Protein 6C02 (pdb70)

Structure (mmCIF, N/CA/C/O backbone):
data_6C02
#
_entry.id   6C02
#
_cell.length_a   78.656
_cell.length_b   169.457
_cell.length_c   79.062
_cell.angle_alpha   90.00
_cell.angle_beta   103.87
_cell.angle_gamma   90.00
#
_symmetry.space_group_name_H-M   'P 1 21 1'
#
loop_
_entity.id
_entity.type
_entity.pdbx_description
1 polymer 'Ectonucleotide pyrophosphatase/phosphodiesterase family member 3'
2 branched 2-acetamido-2-deoxy-beta-D-glucopyranose-(1-4)-2-acetamido-2-deoxy-beta-D-glucopyranose
3 branched beta-D-mannopyranose-(1-4)-2-acetamido-2-deoxy-beta-D-glucopyranose-(1-4)-2-acetamido-2-deoxy-beta-D-glucopyranose
4 branched 2-acetamido-2-deoxy-beta-D-glucopyranose-(1-4)-[alpha-L-fucopyranose-(1-6)]2-acetamido-2-deoxy-beta-D-glucopyranose
5 branched alpha-L-fucopyranose-(1-6)-2-acetamido-2-deoxy-beta-D-glucopyranose
6 non-polymer 'ZINC ION'
7 non-polymer 'CALCIUM ION'
8 non-polymer 'SODIUM ION'
9 non-polymer 'CHLORIDE ION'
10 non-polymer 'SULFATE ION'
11 non-polymer 'DIPHOSPHOMETHYLPHOSPHONIC ACID ADENOSYL ESTER'
12 water water
#
loop_
_atom_site.group_PDB
_atom_site.id
_atom_site.type_symbol
_atom_site.label_atom_id
_atom_site.label_alt_id
_atom_site.label_comp_id
_atom_site.label_asym_id
_atom_site.label_entity_id
_atom_site.label_seq_id
_atom_site.pdbx_PDB_ins_code
_atom_site.Cartn_x
_atom_site.Cartn_y
_atom_site.Cartn_z
_atom_site.occupancy
_atom_site.B_iso_or_equiv
_atom_site.auth_seq_id
_atom_site.auth_comp_id
_atom_site.auth_asym_id
_atom_site.auth_atom_id
_atom_site.pdbx_PDB_model_num
ATOM 1 N N . GLY A 1 15 ? -53.601 4.272 -70.451 1.00 48.05 52 GLY A N 1
ATOM 2 C CA . GLY A 1 15 ? -52.374 4.880 -69.963 1.00 47.46 52 GLY A CA 1
ATOM 3 C C . GLY A 1 15 ? -52.390 5.202 -68.477 1.00 45.97 52 GLY A C 1
ATOM 4 O O . GLY A 1 15 ? -53.360 4.909 -67.780 1.00 47.57 52 GLY A O 1
ATOM 7 N N . SER A 1 16 ? -51.304 5.802 -67.986 1.00 45.21 53 SER A N 1
ATOM 8 C CA . SER A 1 16 ? -51.184 6.188 -66.590 1.00 43.87 53 SER A CA 1
ATOM 9 C C . SER A 1 16 ? -51.205 7.717 -66.483 1.00 43.15 53 SER A C 1
ATOM 10 O O . SER A 1 16 ? -51.667 8.412 -67.402 1.00 42.78 53 SER A O 1
ATOM 18 N N . CYS A 1 17 ? -50.722 8.240 -65.358 1.00 42.57 54 CYS A N 1
ATOM 19 C CA . CYS A 1 17 ? -50.673 9.679 -65.147 1.00 42.96 54 CYS A CA 1
ATOM 20 C C . CYS A 1 17 ? -49.403 10.314 -65.692 1.00 41.73 54 CYS A C 1
ATOM 21 O O . CYS A 1 17 ? -49.252 11.536 -65.599 1.00 42.46 54 CYS A O 1
ATOM 28 N N . ARG A 1 18 ? -48.497 9.524 -66.265 1.00 40.08 55 ARG A N 1
ATOM 29 C CA . ARG A 1 18 ? -47.317 10.079 -66.912 1.00 38.95 55 ARG A CA 1
ATOM 30 C C . ARG A 1 18 ? -47.735 11.106 -67.957 1.00 41.37 55 ARG A C 1
ATOM 31 O O . ARG A 1 18 ? -48.312 10.750 -68.989 1.00 41.95 55 ARG A O 1
ATOM 52 N N . LYS A 1 19 ? -47.466 12.383 -67.678 1.00 42.35 56 LYS A N 1
ATOM 53 C CA . LYS A 1 19 ? -47.740 13.502 -68.576 1.00 43.52 56 LYS A CA 1
ATOM 54 C C . LYS A 1 19 ? -49.217 13.860 -68.645 1.00 44.62 56 LYS A C 1
ATOM 55 O O . LYS A 1 19 ? -49.651 14.469 -69.627 1.00 47.06 56 LYS A O 1
ATOM 74 N N . LYS A 1 20 ? -50.006 13.496 -67.629 1.00 44.04 57 LYS A N 1
ATOM 75 C CA . LYS A 1 20 ? -51.430 13.810 -67.593 1.00 44.12 57 LYS A CA 1
ATOM 76 C C . LYS A 1 20 ? -51.863 14.237 -66.193 1.00 44.76 57 LYS A C 1
ATOM 77 O O . LYS A 1 20 ? -53.035 14.084 -65.827 1.00 44.59 57 LYS A O 1
ATOM 96 N N . CYS A 1 21 ? -50.936 14.775 -65.402 1.00 46.15 58 CYS A N 1
ATOM 97 C CA . CYS A 1 21 ? -51.219 15.084 -64.006 1.00 48.47 58 CYS A CA 1
ATOM 98 C C . CYS A 1 21 ? -52.273 16.180 -63.896 1.00 50.09 58 CYS A C 1
ATOM 99 O O . CYS A 1 21 ? -52.197 17.206 -64.579 1.00 48.30 58 CYS A O 1
ATOM 106 N N . PHE A 1 22 ? -53.254 15.962 -63.021 1.00 53.11 59 PHE A N 1
ATOM 107 C CA . PHE A 1 22 ? -54.315 16.917 -62.720 1.00 57.11 59 PHE A CA 1
ATOM 108 C C . PHE A 1 22 ? -55.242 17.150 -63.902 1.00 61.28 59 PHE A C 1
ATOM 109 O O . PHE A 1 22 ? -56.026 18.109 -63.889 1.00 61.15 59 PHE A O 1
ATOM 126 N N . ASP A 1 23 ? -55.177 16.302 -64.927 1.00 66.01 60 ASP A N 1
ATOM 127 C CA . ASP A 1 23 ? -56.100 16.368 -66.057 1.00 69.51 60 ASP A CA 1
ATOM 128 C C . ASP A 1 23 ? -57.358 15.600 -65.672 1.00 71.38 60 ASP A C 1
ATOM 129 O O . ASP A 1 23 ? -57.437 14.377 -65.810 1.00 71.97 60 ASP A O 1
ATOM 138 N N . ALA A 1 24 ? -58.353 16.326 -65.162 1.00 71.27 61 ALA A N 1
ATOM 139 C CA . ALA A 1 24 ? -59.631 15.695 -64.852 1.00 70.71 61 ALA A CA 1
ATOM 140 C C . ALA A 1 24 ? -60.277 15.115 -66.101 1.00 69.97 61 ALA A C 1
ATOM 141 O O . ALA A 1 24 ? -60.970 14.095 -66.024 1.00 72.27 61 ALA A O 1
ATOM 148 N N . SER A 1 25 ? -60.047 15.734 -67.258 1.00 66.22 62 SER A N 1
ATOM 149 C CA . SER A 1 25 ? -60.621 15.255 -68.509 1.00 65.00 62 SER A CA 1
ATOM 150 C C . SER A 1 25 ? -59.976 13.969 -69.010 1.00 62.51 62 SER A C 1
ATOM 151 O O . SER A 1 25 ? -60.435 13.420 -70.018 1.00 63.97 62 SER A O 1
ATOM 159 N N . PHE A 1 26 ? -58.941 13.469 -68.342 1.00 58.37 63 PHE A N 1
ATOM 160 C CA . PHE A 1 26 ? -58.171 12.336 -68.834 1.00 55.43 63 PHE A CA 1
ATOM 161 C C . PHE A 1 26 ? -58.637 11.050 -68.168 1.00 54.43 63 PHE A C 1
ATOM 162 O O . PHE A 1 26 ? -58.734 10.979 -66.938 1.00 52.37 63 PHE A O 1
ATOM 179 N N . ARG A 1 27 ? -58.937 10.046 -68.987 1.00 56.85 64 ARG A N 1
ATOM 180 C CA . ARG A 1 27 ? -59.213 8.692 -68.525 1.00 56.86 64 ARG A CA 1
ATOM 181 C C . ARG A 1 27 ? -58.178 7.768 -69.142 1.00 55.44 64 ARG A C 1
ATOM 182 O O . ARG A 1 27 ? -58.047 7.711 -70.369 1.00 57.25 64 ARG A O 1
ATOM 203 N N . GLY A 1 28 ? -57.453 7.052 -68.299 1.00 51.08 65 GLY A N 1
ATOM 204 C CA . GLY A 1 28 ? -56.435 6.127 -68.751 1.00 49.09 65 GLY A CA 1
ATOM 205 C C . GLY A 1 28 ? -56.927 4.697 -68.743 1.00 49.53 65 GLY A C 1
ATOM 206 O O . GLY A 1 28 ? -58.087 4.414 -69.065 1.00 49.87 65 GLY A O 1
ATOM 210 N N . LEU A 1 29 ? -56.034 3.787 -68.373 1.00 50.46 66 LEU A N 1
ATOM 211 C CA . LEU A 1 29 ? -56.381 2.377 -68.287 1.00 52.90 66 LEU A CA 1
ATOM 212 C C . LEU A 1 29 ? -57.495 2.173 -67.270 1.00 54.54 66 LEU A C 1
ATOM 213 O O . LEU A 1 29 ? -57.435 2.691 -66.151 1.00 52.89 66 LEU A O 1
ATOM 229 N N . GLU A 1 30 ? -58.521 1.421 -67.666 1.00 57.00 67 GLU A N 1
ATOM 230 C CA . GLU A 1 30 ? -59.681 1.176 -66.811 1.00 58.55 67 GLU A CA 1
ATOM 231 C C . GLU A 1 30 ? -60.328 2.480 -66.363 1.00 57.54 67 GLU A C 1
ATOM 232 O O . GLU A 1 30 ? -60.965 2.541 -65.310 1.00 57.07 67 GLU A O 1
ATOM 244 N N . ASN A 1 31 ? -60.169 3.537 -67.157 1.00 57.80 68 ASN A N 1
ATOM 245 C CA . ASN A 1 31 ? -60.756 4.845 -66.861 1.00 58.83 68 ASN A CA 1
ATOM 246 C C . ASN A 1 31 ? -60.176 5.458 -65.589 1.00 57.69 68 ASN A C 1
ATOM 247 O O . ASN A 1 31 ? -60.816 6.293 -64.942 1.00 57.02 68 ASN A O 1
ATOM 258 N N . CYS A 1 32 ? -58.960 5.068 -65.217 1.00 57.51 69 CYS A N 1
ATOM 259 C CA . CYS A 1 32 ? -58.320 5.675 -64.060 1.00 55.58 69 CYS A CA 1
ATOM 260 C C . CYS A 1 32 ? -58.037 7.149 -64.334 1.00 54.88 69 CYS A C 1
ATOM 261 O O . CYS A 1 32 ? -57.785 7.558 -65.470 1.00 55.10 69 CYS A O 1
ATOM 268 N N . ARG A 1 33 ? -58.092 7.950 -63.274 1.00 52.65 70 ARG A N 1
ATOM 269 C CA . ARG A 1 33 ? -58.069 9.399 -63.382 1.00 51.04 70 ARG A CA 1
ATOM 270 C C . ARG A 1 33 ? -56.833 9.961 -62.688 1.00 51.70 70 ARG A C 1
ATOM 271 O O . ARG A 1 33 ? -56.219 9.312 -61.837 1.00 50.19 70 ARG A O 1
ATOM 292 N N . CYS A 1 34 ? -56.467 11.187 -63.072 1.00 54.32 71 CYS A N 1
ATOM 293 C CA . CYS A 1 34 ? -55.267 11.840 -62.561 1.00 55.54 71 CYS A CA 1
ATOM 294 C C . CYS A 1 34 ? -55.581 13.223 -62.008 1.00 55.74 71 CYS A C 1
ATOM 295 O O . CYS A 1 34 ? -54.716 14.104 -61.992 1.00 54.54 71 CYS A O 1
ATOM 302 N N . ASP A 1 35 ? -56.807 13.431 -61.546 1.00 56.80 72 ASP A N 1
ATOM 303 C CA . ASP A 1 35 ? -57.200 14.725 -61.014 1.00 57.81 72 ASP A CA 1
ATOM 304 C C . ASP A 1 35 ? -56.985 14.777 -59.509 1.00 58.79 72 ASP A C 1
ATOM 305 O O . ASP A 1 35 ? -56.889 13.753 -58.827 1.00 57.61 72 ASP A O 1
ATOM 314 N N . VAL A 1 36 ? -56.918 16.007 -58.998 1.00 61.82 73 VAL A N 1
ATOM 315 C CA . VAL A 1 36 ? -56.698 16.225 -57.571 1.00 63.70 73 VAL A CA 1
ATOM 316 C C . VAL A 1 36 ? -57.764 15.510 -56.752 1.00 63.70 73 VAL A C 1
ATOM 317 O O . VAL A 1 36 ? -57.513 15.097 -55.613 1.00 64.43 73 VAL A O 1
ATOM 330 N N . ALA A 1 37 ? -58.965 15.353 -57.309 1.00 61.75 74 ALA A N 1
ATOM 331 C CA . ALA A 1 37 ? -60.081 14.749 -56.594 1.00 59.97 74 ALA A CA 1
ATOM 332 C C . ALA A 1 37 ? -60.102 13.227 -56.675 1.00 58.83 74 ALA A C 1
ATOM 333 O O . ALA A 1 37 ? -60.863 12.597 -55.932 1.00 59.97 74 ALA A O 1
ATOM 340 N N . CYS A 1 38 ? -59.296 12.621 -57.553 1.00 57.56 75 CYS A N 1
ATOM 341 C CA . CYS A 1 38 ? -59.222 11.164 -57.602 1.00 56.50 75 CYS A CA 1
ATOM 342 C C . CYS A 1 38 ? -58.798 10.594 -56.257 1.00 56.85 75 CYS A C 1
ATOM 343 O O . CYS A 1 38 ? -59.156 9.459 -55.919 1.00 54.62 75 CYS A O 1
ATOM 350 N N . LYS A 1 39 ? -58.032 11.365 -55.484 1.00 59.67 76 LYS A N 1
ATOM 351 C CA . LYS A 1 39 ? -57.614 10.917 -54.161 1.00 64.89 76 LYS A CA 1
ATOM 352 C C . LYS A 1 39 ? -58.818 10.588 -53.288 1.00 70.49 76 LYS A C 1
ATOM 353 O O . LYS A 1 39 ? -58.798 9.611 -52.530 1.00 69.62 76 LYS A O 1
ATOM 372 N N . ASP A 1 40 ? -59.880 11.389 -53.385 1.00 77.32 77 ASP A N 1
ATOM 373 C CA . ASP A 1 40 ? -61.077 11.143 -52.588 1.00 80.68 77 ASP A CA 1
ATOM 374 C C . ASP A 1 40 ? -61.960 10.077 -53.226 1.00 79.29 77 ASP A C 1
ATOM 375 O O . ASP A 1 40 ? -62.374 9.124 -52.556 1.00 82.23 77 ASP A O 1
ATOM 384 N N . ARG A 1 41 ? -62.260 10.220 -54.519 1.00 71.75 78 ARG A N 1
ATOM 385 C CA . ARG A 1 41 ? -63.069 9.218 -55.205 1.00 67.03 78 ARG A CA 1
ATOM 386 C C . ARG A 1 41 ? -62.411 7.845 -55.196 1.00 64.19 78 ARG A C 1
ATOM 387 O O . ARG A 1 41 ? -63.109 6.834 -55.333 1.00 64.12 78 ARG A O 1
ATOM 408 N N . GLY A 1 42 ? -61.092 7.785 -55.047 1.00 62.82 79 GLY A N 1
ATOM 409 C CA . GLY A 1 42 ? -60.393 6.513 -55.011 1.00 60.30 79 GLY A CA 1
ATOM 410 C C . GLY A 1 42 ? -60.324 5.813 -56.351 1.00 58.78 79 GLY A C 1
ATOM 411 O O . GLY A 1 42 ? -60.499 4.589 -56.413 1.00 60.01 79 GLY A O 1
ATOM 415 N N . ASP A 1 43 ? -60.073 6.560 -57.432 1.00 55.22 80 ASP A N 1
ATOM 416 C CA . ASP A 1 43 ? -59.936 5.976 -58.761 1.00 53.70 80 ASP A CA 1
ATOM 417 C C . ASP A 1 43 ? -58.672 6.453 -59.472 1.00 51.39 80 ASP A C 1
ATOM 418 O O . ASP A 1 43 ? -58.610 6.412 -60.706 1.00 50.31 80 ASP A O 1
ATOM 427 N N . CYS A 1 44 ? -57.660 6.893 -58.726 1.00 49.97 81 CYS A N 1
ATOM 428 C CA . CYS A 1 44 ? -56.428 7.358 -59.348 1.00 49.32 81 CYS A CA 1
ATOM 429 C C . CYS A 1 44 ? -55.735 6.217 -60.085 1.00 47.54 81 CYS A C 1
ATOM 430 O O . CYS A 1 44 ? -55.815 5.051 -59.687 1.00 47.86 81 CYS A O 1
ATOM 437 N N . CYS A 1 45 ? -55.042 6.561 -61.167 1.00 45.57 82 CYS A N 1
ATOM 438 C CA . CYS A 1 45 ? -54.139 5.599 -61.778 1.00 45.48 82 CYS A CA 1
ATOM 439 C C . CYS A 1 45 ? -53.068 5.202 -60.763 1.00 43.98 82 CYS A C 1
ATOM 440 O O . CYS A 1 45 ? -52.817 5.901 -59.776 1.00 43.49 82 CYS A O 1
ATOM 447 N N . TRP A 1 46 ? -52.430 4.059 -61.013 1.00 42.20 83 TRP A N 1
ATOM 448 C CA . TRP A 1 46 ? -51.572 3.466 -59.992 1.00 41.45 83 TRP A CA 1
ATOM 449 C C . TRP A 1 46 ? -50.416 4.382 -59.601 1.00 40.16 83 TRP A C 1
ATOM 450 O O . TRP A 1 46 ? -50.002 4.389 -58.435 1.00 41.11 83 TRP A O 1
ATOM 471 N N . ASP A 1 47 ? -49.894 5.170 -60.543 1.00 38.34 84 ASP A N 1
ATOM 472 C CA . ASP A 1 47 ? -48.673 5.938 -60.331 1.00 36.13 84 ASP A CA 1
ATOM 473 C C . ASP A 1 47 ? -48.932 7.418 -60.058 1.00 37.03 84 ASP A C 1
ATOM 474 O O . ASP A 1 47 ? -48.038 8.244 -60.277 1.00 36.43 84 ASP A O 1
ATOM 483 N N . PHE A 1 48 ? -50.117 7.768 -59.553 1.00 37.65 85 PHE A N 1
ATOM 484 C CA . PHE A 1 48 ? -50.470 9.179 -59.407 1.00 38.71 85 PHE A CA 1
ATOM 485 C C . PHE A 1 48 ? -49.659 9.856 -58.307 1.00 40.25 85 PHE A C 1
ATOM 486 O O . PHE A 1 48 ? -49.095 10.936 -58.516 1.00 41.35 85 PHE A O 1
ATOM 503 N N . GLU A 1 49 ? -49.596 9.244 -57.123 1.00 42.31 86 GLU A N 1
ATOM 504 C CA . GLU A 1 49 ? -48.978 9.905 -55.976 1.00 43.25 86 GLU A CA 1
ATOM 505 C C . GLU A 1 49 ? -47.517 10.247 -56.250 1.00 39.64 86 GLU A C 1
ATOM 506 O O . GLU A 1 49 ? -47.074 11.373 -56.001 1.00 39.39 86 GLU A O 1
ATOM 518 N N . ASP A 1 50 ? -46.745 9.284 -56.755 1.00 36.76 87 ASP A N 1
ATOM 519 C CA . ASP A 1 50 ? -45.329 9.541 -57.001 1.00 34.82 87 ASP A CA 1
ATOM 520 C C . ASP A 1 50 ? -45.117 10.413 -58.231 1.00 32.75 87 ASP A C 1
ATOM 521 O O . ASP A 1 50 ? -44.177 11.216 -58.266 1.00 31.94 87 ASP A O 1
ATOM 530 N N . THR A 1 51 ? -45.976 10.281 -59.240 1.00 36.12 88 THR A N 1
ATOM 531 C CA . THR A 1 51 ? -45.803 11.050 -60.465 1.00 36.87 88 THR A CA 1
ATOM 532 C C . THR A 1 51 ? -46.246 12.496 -60.286 1.00 36.89 88 THR A C 1
ATOM 533 O O . THR A 1 51 ? -45.612 13.411 -60.825 1.00 36.59 88 THR A O 1
ATOM 544 N N . CYS A 1 52 ? -47.321 12.724 -59.527 1.00 36.97 89 CYS A N 1
ATOM 545 C CA . CYS A 1 52 ? -47.955 14.032 -59.467 1.00 37.15 89 CYS A CA 1
ATOM 546 C C . CYS A 1 52 ? -47.903 14.708 -58.102 1.00 36.71 89 CYS A C 1
ATOM 547 O O . CYS A 1 52 ? -48.005 15.937 -58.050 1.00 36.87 89 CYS A O 1
ATOM 554 N N . VAL A 1 53 ? -47.743 13.962 -57.007 1.00 39.05 90 VAL A N 1
ATOM 555 C CA . VAL A 1 53 ? -47.781 14.553 -55.670 1.00 40.89 90 VAL A CA 1
ATOM 556 C C . VAL A 1 53 ? -46.375 14.682 -55.091 1.00 41.43 90 VAL A C 1
ATOM 557 O O . VAL A 1 53 ? -45.881 15.795 -54.877 1.00 40.79 90 VAL A O 1
ATOM 570 N N . GLU A 1 54 ? -45.727 13.549 -54.808 1.00 42.64 91 GLU A N 1
ATOM 571 C CA . GLU A 1 54 ? -44.400 13.591 -54.203 1.00 42.49 91 GLU A CA 1
ATOM 572 C C . GLU A 1 54 ? -43.352 14.176 -55.139 1.00 40.72 91 GLU A C 1
ATOM 573 O O . GLU A 1 54 ? -42.273 14.563 -54.677 1.00 41.63 91 GLU A O 1
ATOM 585 N N . SER A 1 55 ? -43.641 14.251 -56.439 1.00 37.57 92 SER A N 1
ATOM 586 C CA . SER A 1 55 ? -42.661 14.739 -57.402 1.00 34.37 92 SER A CA 1
ATOM 587 C C . SER A 1 55 ? -42.363 16.223 -57.233 1.00 34.63 92 SER A C 1
ATOM 588 O O . SER A 1 55 ? -41.349 16.700 -57.755 1.00 34.60 92 SER A O 1
ATOM 596 N N . THR A 1 56 ? -43.219 16.962 -56.526 1.00 33.51 93 THR A N 1
ATOM 597 C CA . THR A 1 56 ? -43.026 18.387 -56.307 1.00 33.60 93 THR A CA 1
ATOM 598 C C . THR A 1 56 ? -42.476 18.688 -54.921 1.00 33.69 93 THR A C 1
ATOM 599 O O . THR A 1 56 ? -42.381 19.860 -54.545 1.00 34.26 93 THR A O 1
ATOM 610 N N . ARG A 1 57 ? -42.116 17.657 -54.154 1.00 34.50 94 ARG A N 1
ATOM 611 C CA . ARG A 1 57 ? -41.644 17.821 -52.785 1.00 33.61 94 ARG A CA 1
ATOM 612 C C . ARG A 1 57 ? -40.251 17.246 -52.570 1.00 32.21 94 ARG A C 1
ATOM 613 O O . ARG A 1 57 ? -39.775 17.224 -51.430 1.00 32.88 94 ARG A O 1
ATOM 634 N N . ILE A 1 58 ? -39.583 16.785 -53.630 1.00 31.02 95 ILE A N 1
ATOM 635 C CA . ILE A 1 58 ? -38.305 16.096 -53.508 1.00 29.02 95 ILE A CA 1
ATOM 636 C C . ILE A 1 58 ? -37.282 16.750 -54.427 1.00 28.04 95 ILE A C 1
ATOM 637 O O . ILE A 1 58 ? -37.620 17.465 -55.374 1.00 26.40 9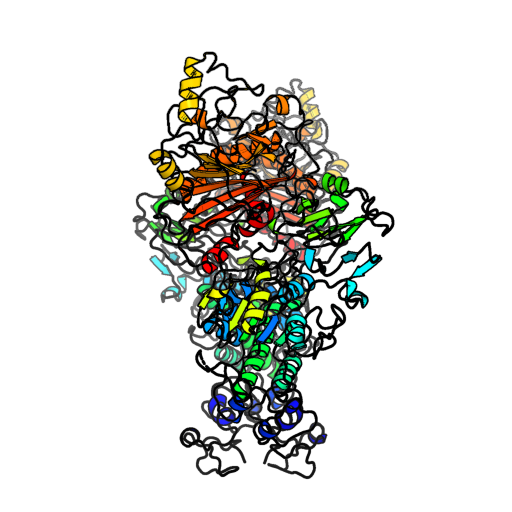5 ILE A O 1
ATOM 653 N N . TRP A 1 59 ? -36.010 16.487 -54.129 1.00 29.13 96 TRP A N 1
ATOM 654 C CA . TRP A 1 59 ? -34.886 17.053 -54.860 1.00 30.08 96 TRP A CA 1
ATOM 655 C C . TRP A 1 59 ? -34.259 16.063 -55.832 1.00 30.08 96 TRP A C 1
ATOM 656 O O . TRP A 1 59 ? -33.233 16.379 -56.445 1.00 29.96 96 TRP A O 1
ATOM 677 N N . MET A 1 60 ? -34.855 14.885 -55.993 1.00 28.81 97 MET A N 1
ATOM 678 C CA . MET A 1 60 ? -34.276 13.810 -56.782 1.00 30.25 97 MET A CA 1
ATOM 679 C C . MET A 1 60 ? -35.251 13.353 -57.855 1.00 31.04 97 MET A C 1
ATOM 680 O O . MET A 1 60 ? -36.462 13.270 -57.618 1.00 30.19 97 MET A O 1
ATOM 694 N N . CYS A 1 61 ? -34.709 13.049 -59.029 1.00 31.02 98 CYS A N 1
ATOM 695 C CA . CYS A 1 61 ? -35.456 12.355 -60.061 1.00 31.96 98 CYS A CA 1
ATOM 696 C C . CYS A 1 61 ? -35.565 10.875 -59.714 1.00 32.33 98 CYS A C 1
ATOM 697 O O . CYS A 1 61 ? -34.777 10.333 -58.936 1.00 32.60 98 CYS A O 1
ATOM 704 N N . ASN A 1 62 ? -36.568 10.224 -60.292 1.00 32.54 99 ASN A N 1
ATOM 705 C CA . ASN A 1 62 ? -36.736 8.785 -60.144 1.00 31.66 99 ASN A CA 1
ATOM 706 C C . ASN A 1 62 ? -37.461 8.267 -61.379 1.00 31.47 99 ASN A C 1
ATOM 707 O O . ASN A 1 62 ? -37.719 9.014 -62.327 1.00 29.82 99 ASN A O 1
ATOM 718 N N . LYS A 1 63 ? -37.793 6.976 -61.372 1.00 33.76 100 LYS A N 1
ATOM 719 C CA . LYS A 1 63 ? -38.414 6.381 -62.550 1.00 35.09 100 LYS A CA 1
ATOM 720 C C . LYS A 1 63 ? -39.768 7.012 -62.854 1.00 33.85 100 LYS A C 1
ATOM 721 O O . LYS A 1 63 ? -40.147 7.123 -64.026 1.00 33.24 100 LYS A O 1
ATOM 740 N N . PHE A 1 64 ? -40.509 7.430 -61.822 1.00 33.94 101 PHE A N 1
ATOM 741 C CA . PHE A 1 64 ? -41.808 8.062 -62.039 1.00 33.95 101 PHE A CA 1
ATOM 742 C C . PHE A 1 64 ? -41.671 9.433 -62.691 1.00 34.77 101 PHE A C 1
ATOM 743 O O . PHE A 1 64 ? -42.573 9.863 -63.420 1.00 36.65 101 PHE A O 1
ATOM 760 N N . ARG A 1 65 ? -40.556 10.125 -62.451 1.00 34.42 102 ARG A N 1
ATOM 761 C CA . ARG A 1 65 ? -40.407 11.521 -62.844 1.00 34.76 102 ARG A CA 1
ATOM 762 C C . ARG A 1 65 ? -39.680 11.724 -64.167 1.00 35.95 102 ARG A C 1
ATOM 763 O O . ARG A 1 65 ? -39.836 12.786 -64.778 1.00 35.85 102 ARG A O 1
ATOM 784 N N . CYS A 1 66 ? -38.881 10.762 -64.619 1.00 37.24 103 CYS A N 1
ATOM 785 C CA . CYS A 1 66 ? -38.050 10.986 -65.797 1.00 39.97 103 CYS A CA 1
ATOM 786 C C . CYS A 1 66 ? -38.921 11.178 -67.035 1.00 40.21 103 CYS A C 1
ATOM 787 O O . CYS A 1 66 ? -39.763 10.333 -67.352 1.00 41.11 103 CYS A O 1
ATOM 794 N N . GLY A 1 67 ? -38.713 12.298 -67.728 1.00 37.37 104 GLY A N 1
ATOM 795 C CA . GLY A 1 67 ? -39.525 12.668 -68.870 1.00 36.38 104 GLY A CA 1
ATOM 796 C C . GLY A 1 67 ? -40.807 13.386 -68.520 1.00 35.23 104 GLY A C 1
ATOM 797 O O . GLY A 1 67 ? -41.584 13.712 -69.427 1.00 35.65 104 GLY A O 1
ATOM 801 N N . GLU A 1 68 ? -41.039 13.661 -67.241 1.00 36.38 105 GLU A N 1
ATOM 802 C CA . GLU A 1 68 ? -42.319 14.174 -66.783 1.00 35.77 105 GLU A CA 1
ATOM 803 C C . GLU A 1 68 ? -42.688 15.461 -67.510 1.00 37.42 105 GLU A C 1
ATOM 804 O O . GLU A 1 68 ? -41.846 16.146 -68.097 1.00 38.24 105 GLU A O 1
ATOM 816 N N . THR A 1 69 ? -43.976 15.780 -67.465 1.00 38.96 106 THR A N 1
ATOM 817 C CA . THR A 1 69 ? -44.444 17.094 -67.870 1.00 39.78 106 THR A CA 1
ATOM 818 C C . THR A 1 69 ? -44.228 18.073 -66.725 1.00 40.06 106 THR A C 1
ATOM 819 O O . THR A 1 69 ? -44.504 17.761 -65.561 1.00 35.55 106 THR A O 1
ATOM 830 N N . ARG A 1 70 ? -43.728 19.259 -67.063 1.00 43.40 107 ARG A N 1
ATOM 831 C CA . ARG A 1 70 ? -43.395 20.251 -66.051 1.00 44.85 107 ARG A CA 1
ATOM 832 C C . ARG A 1 70 ? -44.604 20.576 -65.187 1.00 47.90 107 ARG A C 1
ATOM 833 O O . ARG A 1 70 ? -45.741 20.618 -65.668 1.00 48.60 107 ARG A O 1
ATOM 854 N N . LEU A 1 71 ? -44.348 20.809 -63.906 1.00 52.35 108 LEU A N 1
ATOM 855 C CA . LEU A 1 71 ? -45.353 21.260 -62.956 1.00 57.34 108 LEU A CA 1
ATOM 856 C C . LEU A 1 71 ? -44.922 22.618 -62.399 1.00 58.27 108 LEU A C 1
ATOM 857 O O . LEU A 1 71 ? -43.992 23.252 -62.905 1.00 60.45 108 LEU A O 1
ATOM 873 N N . GLU A 1 72 ? -45.604 23.062 -61.345 1.00 56.38 109 GLU A N 1
ATOM 874 C CA . GLU A 1 72 ? -45.434 24.414 -60.824 1.00 55.31 109 GLU A CA 1
ATOM 875 C C . GLU A 1 72 ? -44.643 24.447 -59.522 1.00 53.36 109 GLU A C 1
ATOM 876 O O . GLU A 1 72 ? -43.629 25.145 -59.434 1.00 51.18 109 GLU A O 1
ATOM 888 N N . ALA A 1 73 ? -45.076 23.708 -58.500 1.00 54.87 110 ALA A N 1
ATOM 889 C CA . ALA A 1 73 ? -44.463 23.768 -57.180 1.00 54.50 110 ALA A CA 1
ATOM 890 C C . ALA A 1 73 ? -43.269 22.829 -57.034 1.00 49.91 110 ALA A C 1
ATOM 891 O O . ALA A 1 73 ? -42.869 22.521 -55.904 1.00 50.73 110 ALA A O 1
ATOM 898 N N . SER A 1 74 ? -42.688 22.376 -58.141 1.00 43.16 111 SER A N 1
ATOM 899 C CA . SER A 1 74 ? -41.590 21.422 -58.081 1.00 38.43 111 SER A CA 1
ATOM 900 C C . SER A 1 74 ? -40.287 22.139 -57.750 1.00 32.84 111 SER A C 1
ATOM 901 O O . SER A 1 74 ? -39.973 23.180 -58.335 1.00 32.02 111 SER A O 1
ATOM 909 N N . LEU A 1 75 ? -39.527 21.570 -56.812 1.00 30.03 112 LEU A N 1
ATOM 910 C CA . LEU A 1 75 ? -38.274 22.185 -56.389 1.00 29.92 112 LEU A CA 1
ATOM 911 C C . LEU A 1 75 ? -37.199 22.063 -57.465 1.00 29.52 112 LEU A C 1
ATOM 912 O O . LEU A 1 75 ? -36.324 22.930 -57.565 1.00 28.41 112 LEU A O 1
ATOM 928 N N . CYS A 1 76 ? -37.246 21.001 -58.270 1.00 30.15 113 CYS A N 1
ATOM 929 C CA . CYS A 1 76 ? -36.401 20.868 -59.449 1.00 31.69 113 CYS A CA 1
ATOM 930 C C . CYS A 1 76 ? -37.145 20.023 -60.476 1.00 32.01 113 CYS A C 1
ATOM 931 O O . CYS A 1 76 ? -38.187 19.431 -60.185 1.00 32.96 113 CYS A O 1
ATOM 938 N N . SER A 1 77 ? -36.601 19.967 -61.690 1.00 31.82 114 SER A N 1
ATOM 939 C CA . SER A 1 77 ? -37.290 19.360 -62.820 1.00 33.21 114 SER A CA 1
ATOM 940 C C . SER A 1 77 ? -36.526 18.154 -63.350 1.00 32.64 114 SER A C 1
ATOM 941 O O . SER A 1 77 ? -35.292 18.135 -63.352 1.00 30.13 114 SER A O 1
ATOM 949 N N . CYS A 1 78 ? -37.278 17.146 -63.798 1.00 34.96 115 CYS A N 1
ATOM 950 C CA . CYS A 1 78 ? -36.736 16.027 -64.561 1.00 36.46 115 CYS A CA 1
ATOM 951 C C . CYS A 1 78 ? -37.302 15.998 -65.978 1.00 36.91 115 CYS A C 1
ATOM 952 O O . CYS A 1 78 ? -37.229 14.968 -66.656 1.00 35.68 115 CYS A O 1
ATOM 959 N N . SER A 1 79 ? -37.871 17.112 -66.432 1.00 38.45 116 SER A N 1
ATOM 960 C CA . SER A 1 79 ? -38.394 17.204 -67.783 1.00 40.02 116 SER A CA 1
ATOM 961 C C . SER A 1 79 ? -37.256 17.149 -68.794 1.00 42.77 116 SER A C 1
ATOM 962 O O . SER A 1 79 ? -36.081 17.329 -68.462 1.00 41.38 116 SER A O 1
ATOM 970 N N . ASP A 1 80 ? -37.624 16.902 -70.050 1.00 45.71 117 ASP A N 1
ATOM 971 C CA . ASP A 1 80 ? -36.633 16.788 -71.111 1.00 48.14 117 ASP A CA 1
ATOM 972 C C . ASP A 1 80 ? -36.014 18.130 -71.478 1.00 45.44 117 ASP A C 1
ATOM 973 O O . ASP A 1 80 ? -34.984 18.153 -72.162 1.00 45.58 117 ASP A O 1
ATOM 982 N N . ASP A 1 81 ? -36.605 19.241 -71.038 1.00 41.97 118 ASP A N 1
ATOM 983 C CA . ASP A 1 81 ? -36.069 20.568 -71.303 1.00 40.94 118 ASP A CA 1
ATOM 984 C C . ASP A 1 81 ? -35.360 21.170 -70.094 1.00 36.65 118 ASP A C 1
ATOM 985 O O . ASP A 1 81 ? -34.990 22.344 -70.131 1.00 35.95 118 ASP A O 1
ATOM 994 N N . CYS A 1 82 ? -35.156 20.400 -69.024 1.00 38.10 119 CYS A N 1
ATOM 995 C CA . CYS A 1 82 ? -34.596 20.995 -67.813 1.00 35.41 119 CYS A CA 1
ATOM 996 C C . CYS A 1 82 ? -33.148 21.422 -68.018 1.00 34.52 119 CYS A C 1
ATOM 997 O O . CYS A 1 82 ? -32.706 22.410 -67.422 1.00 32.16 119 CYS A O 1
ATOM 1004 N N . LEU A 1 83 ? -32.400 20.710 -68.861 1.00 36.38 120 LEU A N 1
ATOM 1005 C CA . LEU A 1 83 ? -31.003 21.074 -69.083 1.00 37.89 120 LEU A CA 1
ATOM 1006 C C . LEU A 1 83 ? -30.878 22.410 -69.808 1.00 40.72 120 LEU A C 1
ATOM 1007 O O . LEU A 1 83 ? -29.980 23.204 -69.500 1.00 39.21 120 LEU A O 1
ATOM 1023 N N . GLN A 1 84 ? -31.755 22.676 -70.779 1.00 45.23 121 GLN A N 1
ATOM 1024 C CA . GLN A 1 84 ? -31.723 23.970 -71.453 1.00 46.99 121 GLN A CA 1
ATOM 1025 C C . GLN A 1 84 ? -32.248 25.072 -70.541 1.00 45.97 121 GLN A C 1
ATOM 1026 O O . GLN A 1 84 ? -31.683 26.171 -70.499 1.00 47.48 121 GLN A O 1
ATOM 1040 N N . ARG A 1 85 ? -33.321 24.796 -69.795 1.00 43.38 122 ARG A N 1
ATOM 1041 C CA . ARG A 1 85 ? -33.825 25.747 -68.811 1.00 40.48 122 ARG A CA 1
ATOM 1042 C C . ARG A 1 85 ? -32.922 25.868 -67.592 1.00 38.50 122 ARG A C 1
ATOM 1043 O O . ARG A 1 85 ? -33.113 26.792 -66.794 1.00 37.62 122 ARG A O 1
ATOM 1064 N N . LYS A 1 86 ? -31.954 24.969 -67.424 1.00 40.11 123 LYS A N 1
ATOM 1065 C CA . LYS A 1 86 ? -31.020 25.018 -66.300 1.00 39.61 123 LYS A CA 1
ATOM 1066 C C . LYS A 1 86 ? -31.748 24.884 -64.961 1.00 36.64 123 LYS A C 1
ATOM 1067 O O . LYS A 1 86 ? -31.558 25.686 -64.044 1.00 36.23 123 LYS A O 1
ATOM 1086 N N . ASP A 1 87 ? -32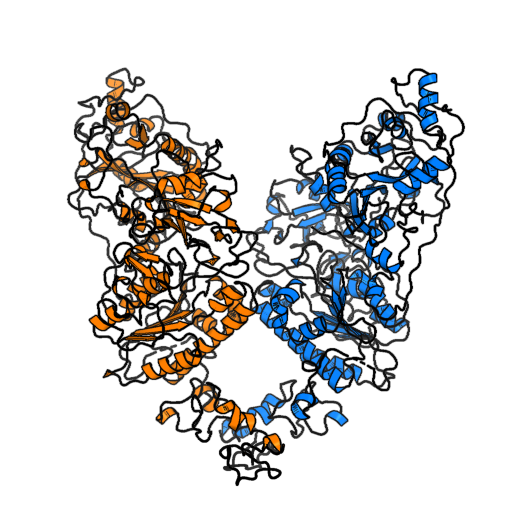.587 23.849 -64.842 1.00 34.33 124 ASP A N 1
ATOM 1087 C CA . ASP A 1 87 ? -33.250 23.579 -63.570 1.00 33.17 124 ASP A CA 1
ATOM 1088 C C . ASP A 1 87 ? -33.426 22.085 -63.321 1.00 33.00 124 ASP A C 1
ATOM 1089 O O . ASP A 1 87 ? -34.338 21.678 -62.593 1.00 32.22 124 ASP A O 1
ATOM 1098 N N . CYS A 1 88 ? -32.563 21.255 -63.902 1.00 35.42 125 CYS A N 1
ATOM 1099 C CA . CYS A 1 88 ? -32.613 19.828 -63.616 1.00 36.87 125 CYS A CA 1
ATOM 1100 C C . CYS A 1 88 ? -32.286 19.569 -62.149 1.00 34.52 125 CYS A C 1
ATOM 1101 O O . CYS A 1 88 ? -31.483 20.274 -61.534 1.00 34.41 125 CYS A O 1
ATOM 1108 N N . CYS A 1 89 ? -32.916 18.541 -61.584 1.00 32.03 126 CYS A N 1
ATOM 1109 C CA . CYS A 1 89 ? -32.433 18.011 -60.320 1.00 28.66 126 CYS A CA 1
ATOM 1110 C C . CYS A 1 89 ? -30.983 17.558 -60.493 1.00 28.21 126 CYS A C 1
ATOM 1111 O O . CYS A 1 89 ? -30.503 17.340 -61.607 1.00 26.10 126 CYS A O 1
ATOM 1118 N N . ALA A 1 90 ? -30.268 17.438 -59.371 1.00 29.26 127 ALA A N 1
ATOM 1119 C CA . ALA A 1 90 ? -28.831 17.184 -59.438 1.00 28.09 127 ALA A CA 1
ATOM 1120 C C . ALA A 1 90 ? -28.507 15.831 -60.065 1.00 29.65 127 ALA A C 1
ATOM 1121 O O . ALA A 1 90 ? -27.490 15.699 -60.758 1.00 29.21 127 ALA A O 1
ATOM 1128 N N . ASP A 1 91 ? -29.340 14.817 -59.832 1.00 30.32 128 ASP A N 1
ATOM 1129 C CA . ASP A 1 91 ? -29.080 13.474 -60.335 1.00 30.75 128 ASP A CA 1
ATOM 1130 C C . ASP A 1 91 ? -29.838 13.167 -61.621 1.00 31.84 128 ASP A C 1
ATOM 1131 O O . ASP A 1 91 ? -30.007 11.993 -61.965 1.00 32.90 128 ASP A O 1
ATOM 1140 N N . TYR A 1 92 ? -30.293 14.191 -62.342 1.00 29.36 129 TYR A N 1
ATOM 1141 C CA . TYR A 1 92 ? -31.079 13.950 -63.547 1.00 29.81 129 TYR A CA 1
ATOM 1142 C C . TYR A 1 92 ? -30.312 13.083 -64.539 1.00 30.25 129 TYR A C 1
ATOM 1143 O O . TYR A 1 92 ? -30.809 12.043 -64.986 1.00 30.30 129 TYR A O 1
ATOM 1161 N N . LYS A 1 93 ? -29.085 13.481 -64.878 1.00 30.06 130 LYS A N 1
ATOM 1162 C CA . LYS A 1 93 ? -28.360 12.798 -65.943 1.00 32.01 130 LYS A CA 1
ATOM 1163 C C . LYS A 1 93 ? -28.143 11.325 -65.625 1.00 34.59 130 LYS A C 1
ATOM 1164 O O . LYS A 1 93 ? -28.279 10.469 -66.505 1.00 34.65 130 LYS A O 1
ATOM 1183 N N . SER A 1 94 ? -27.802 11.003 -64.379 1.00 39.07 131 SER A N 1
ATOM 1184 C CA . SER A 1 94 ? -27.533 9.608 -64.056 1.00 41.95 131 SER A CA 1
ATOM 1185 C C . SER A 1 94 ? -28.822 8.816 -63.877 1.00 40.85 131 SER A C 1
ATOM 1186 O O . SER A 1 94 ? -28.896 7.646 -64.272 1.00 43.15 131 SER A O 1
ATOM 1194 N N . VAL A 1 95 ? -29.848 9.431 -63.298 1.00 37.25 132 VAL A N 1
ATOM 1195 C CA . VAL A 1 95 ? -31.107 8.725 -63.090 1.00 35.11 132 VAL A CA 1
ATOM 1196 C C . VAL A 1 95 ? -31.899 8.634 -64.387 1.00 36.35 132 VAL A C 1
ATOM 1197 O O . VAL A 1 95 ? -32.442 7.576 -64.721 1.00 37.68 132 VAL A O 1
ATOM 1210 N N . CYS A 1 96 ? -31.975 9.726 -65.144 1.00 37.81 133 CYS A N 1
ATOM 1211 C CA . CYS A 1 96 ? -32.821 9.773 -66.329 1.00 38.28 133 CYS A CA 1
ATOM 1212 C C . CYS A 1 96 ? -32.073 9.485 -67.622 1.00 39.18 133 CYS A C 1
ATOM 1213 O O . CYS A 1 96 ? -32.592 8.761 -68.475 1.00 41.26 133 CYS A O 1
ATOM 1220 N N . GLN A 1 97 ? -30.866 10.016 -67.791 1.00 38.83 134 GLN A N 1
ATOM 1221 C CA . GLN A 1 97 ? -30.147 9.897 -69.052 1.00 40.16 134 GLN A CA 1
ATOM 1222 C C . GLN A 1 97 ? -29.174 8.724 -69.080 1.00 39.90 134 GLN A C 1
ATOM 1223 O O . GLN A 1 97 ? -28.477 8.544 -70.084 1.00 40.24 134 GLN A O 1
ATOM 1237 N N . GLY A 1 98 ? -29.103 7.930 -68.015 1.00 40.33 135 GLY A N 1
ATOM 1238 C CA . GLY A 1 98 ? -28.213 6.788 -67.993 1.00 40.30 135 GLY A CA 1
ATOM 1239 C C . GLY A 1 98 ? -26.746 7.118 -67.858 1.00 40.09 135 GLY A C 1
ATOM 1240 O O . GLY A 1 98 ? -25.908 6.232 -68.054 1.00 39.11 135 GLY A O 1
ATOM 1244 N N . GLU A 1 99 ? -26.406 8.365 -67.544 1.00 40.80 136 GLU A N 1
ATOM 1245 C CA . GLU A 1 99 ? -25.018 8.736 -67.328 1.00 40.82 136 GLU A CA 1
ATOM 1246 C C . GLU A 1 99 ? -24.520 8.167 -66.003 1.00 38.48 136 GLU A C 1
ATOM 1247 O O . GLU A 1 99 ? -25.292 7.910 -65.077 1.00 38.10 136 GLU A O 1
ATOM 1259 N N . THR A 1 100 ? -23.215 7.942 -65.925 1.00 37.02 137 THR A N 1
ATOM 1260 C CA . THR A 1 100 ? -22.634 7.393 -64.708 1.00 36.25 137 THR A CA 1
ATOM 1261 C C . THR A 1 100 ? -22.620 8.445 -63.605 1.00 34.38 137 THR A C 1
ATOM 1262 O O . THR A 1 100 ? -22.192 9.583 -63.821 1.00 33.77 137 THR A O 1
ATOM 1273 N N . SER A 1 101 ? -23.094 8.067 -62.422 1.00 34.79 138 SER A N 1
ATOM 1274 C CA . SER A 1 101 ? -23.093 8.990 -61.300 1.00 33.64 138 SER A CA 1
ATOM 1275 C C . SER A 1 101 ? -21.663 9.355 -60.914 1.00 30.80 138 SER A C 1
ATOM 1276 O O . SER A 1 101 ? -20.699 8.668 -61.266 1.00 31.17 138 SER A O 1
ATOM 1284 N N . TRP A 1 102 ? -21.529 10.468 -60.189 1.00 28.56 139 TRP A N 1
ATOM 1285 C CA . TRP A 1 102 ? -20.224 10.830 -59.650 1.00 27.40 139 TRP A CA 1
ATOM 1286 C C . TRP A 1 102 ? -19.713 9.744 -58.721 1.00 24.72 139 TRP A C 1
ATOM 1287 O O . TRP A 1 102 ? -18.521 9.424 -58.721 1.00 25.97 139 TRP A O 1
ATOM 1308 N N . LEU A 1 103 ? -20.609 9.170 -57.918 1.00 24.76 140 LEU A N 1
ATOM 1309 C CA . LEU A 1 103 ? -20.221 8.148 -56.956 1.00 27.21 140 LEU A CA 1
ATOM 1310 C C . LEU A 1 103 ? -19.744 6.871 -57.640 1.00 27.13 140 LEU A C 1
ATOM 1311 O O . LEU A 1 103 ? -18.862 6.183 -57.113 1.00 26.10 140 LEU A O 1
ATOM 1327 N N . GLU A 1 104 ? -20.320 6.533 -58.799 1.00 29.24 141 GLU A N 1
ATOM 1328 C CA . GLU A 1 104 ? -19.909 5.353 -59.552 1.00 31.19 141 GLU A CA 1
ATOM 1329 C C . GLU A 1 104 ? -18.662 5.596 -60.391 1.00 31.36 141 GLU A C 1
ATOM 1330 O O . GLU A 1 104 ? -18.056 4.634 -60.868 1.00 31.84 141 GLU A O 1
ATOM 1342 N N . GLU A 1 105 ? -18.284 6.851 -60.602 1.00 32.76 142 GLU A N 1
ATOM 1343 C CA . GLU A 1 105 ? -17.094 7.156 -61.377 1.00 35.34 142 GLU A CA 1
ATOM 1344 C C . GLU A 1 105 ? -15.835 6.831 -60.577 1.00 37.77 142 GLU A C 1
ATOM 1345 O O . GLU A 1 105 ? -15.806 6.936 -59.347 1.00 36.59 142 GLU A O 1
ATOM 1357 N N . ASN A 1 106 ? -14.786 6.427 -61.288 1.00 41.90 143 ASN A N 1
ATOM 1358 C CA . ASN A 1 106 ? -13.491 6.256 -60.652 1.00 44.23 143 ASN A CA 1
ATOM 1359 C C . ASN A 1 106 ? -12.914 7.610 -60.266 1.00 40.75 143 ASN A C 1
ATOM 1360 O O . ASN A 1 106 ? -13.344 8.661 -60.748 1.00 41.78 143 ASN A O 1
ATOM 1371 N N . CYS A 1 107 ? -11.911 7.573 -59.391 1.00 37.83 144 CYS A N 1
ATOM 1372 C CA . CYS A 1 107 ? -11.163 8.779 -59.079 1.00 35.77 144 CYS A CA 1
ATOM 1373 C C . CYS A 1 107 ? -10.655 9.419 -60.363 1.00 39.10 144 CYS A C 1
ATOM 1374 O O . CYS A 1 107 ? -10.332 8.733 -61.337 1.00 36.69 144 CYS A O 1
ATOM 1381 N N . ASP A 1 108 ? -10.587 10.745 -60.356 1.00 46.29 145 ASP A N 1
ATOM 1382 C CA . ASP A 1 108 ? -10.131 11.504 -61.515 1.00 52.81 145 ASP A CA 1
ATOM 1383 C C . ASP A 1 108 ? -8.773 11.009 -62.001 1.00 54.97 145 ASP A C 1
ATOM 1384 O O . ASP A 1 108 ? -8.645 10.521 -63.123 1.00 56.62 145 ASP A O 1
ATOM 1393 N N . GLN A 1 114 ? -9.943 19.342 -64.990 1.00 36.40 151 GLN A N 1
ATOM 1394 C CA . GLN A 1 114 ? -10.593 19.829 -66.206 1.00 38.11 151 GLN A CA 1
ATOM 1395 C C . GLN A 1 114 ? -11.709 20.825 -65.897 1.00 36.78 151 GLN A C 1
ATOM 1396 O O . GLN A 1 114 ? -12.621 20.530 -65.120 1.00 36.71 151 GLN A O 1
ATOM 1409 N N . CYS A 1 115 ? -11.646 21.993 -66.541 1.00 37.03 152 CYS A N 1
ATOM 1410 C CA . CYS A 1 115 ? -12.635 23.041 -66.371 1.00 36.90 152 CYS A CA 1
ATOM 1411 C C . CYS A 1 115 ? -13.388 23.291 -67.674 1.00 34.15 152 CYS A C 1
ATOM 1412 O O . CYS A 1 115 ? -12.780 23.258 -68.748 1.00 33.25 152 CYS A O 1
ATOM 1419 N N . PRO A 1 116 ? -14.712 23.535 -67.620 1.00 32.92 153 PRO A N 1
ATOM 1420 C CA . PRO A 1 116 ? -15.450 23.853 -68.853 1.00 35.51 153 PRO A CA 1
ATOM 1421 C C . PRO A 1 116 ? -15.153 25.255 -69.360 1.00 42.69 153 PRO A C 1
ATOM 1422 O O . PRO A 1 116 ? -14.372 25.991 -68.750 1.00 38.37 153 PRO A O 1
ATOM 1433 N N . GLU A 1 117 ? -15.777 25.635 -70.473 1.00 58.07 154 GLU A N 1
ATOM 1434 C CA . GLU A 1 117 ? -15.568 26.966 -71.026 1.00 64.98 154 GLU A CA 1
ATOM 1435 C C . GLU A 1 117 ? -16.036 28.032 -70.042 1.00 62.94 154 GLU A C 1
ATOM 1436 O O . GLU A 1 117 ? -17.067 27.884 -69.380 1.00 66.13 154 GLU A O 1
ATOM 1448 N N . GLY A 1 118 ? -15.270 29.120 -69.955 1.00 55.24 155 GLY A N 1
ATOM 1449 C CA . GLY A 1 118 ? -15.560 30.201 -69.042 1.00 48.48 155 GLY A CA 1
ATOM 1450 C C . GLY A 1 118 ? -14.949 30.049 -67.665 1.00 44.82 155 GLY A C 1
ATOM 1451 O O . GLY A 1 118 ? -14.755 31.055 -66.973 1.00 44.71 155 GLY A O 1
ATOM 1455 N N . PHE A 1 119 ? -14.643 28.823 -67.246 1.00 41.15 156 PHE A N 1
ATOM 1456 C CA . PHE A 1 119 ? -13.984 28.583 -65.964 1.00 39.22 156 PHE A CA 1
ATOM 1457 C C . PHE A 1 119 ? -12.473 28.506 -66.167 1.00 45.41 156 PHE A C 1
ATOM 1458 O O . PHE A 1 119 ? -11.820 27.494 -65.905 1.00 44.76 156 PHE A O 1
ATOM 1475 N N . ASP A 1 120 ? -11.928 29.617 -66.669 1.00 52.63 157 ASP A N 1
ATOM 1476 C CA . ASP A 1 120 ? -10.485 29.715 -66.861 1.00 56.39 157 ASP A CA 1
ATOM 1477 C C . ASP A 1 120 ? -9.756 29.247 -65.613 1.00 51.70 157 ASP A C 1
ATOM 1478 O O . ASP A 1 120 ? -8.863 28.395 -65.679 1.00 54.26 157 ASP A O 1
ATOM 1487 N N . LEU A 1 121 ? -10.133 29.793 -64.464 1.00 44.58 158 LEU A N 1
ATOM 1488 C CA . LEU A 1 121 ? -9.532 29.435 -63.199 1.00 36.24 158 LEU A CA 1
ATOM 1489 C C . LEU A 1 121 ? -10.530 28.682 -62.318 1.00 29.68 158 LEU A C 1
ATOM 1490 O O . LEU A 1 121 ? -11.739 28.922 -62.388 1.00 28.99 158 LEU A O 1
ATOM 1506 N N . PRO A 1 122 ? -10.055 27.755 -61.494 1.00 26.41 159 PRO A N 1
ATOM 1507 C CA . PRO A 1 122 ? -10.964 26.903 -60.737 1.00 23.37 159 PRO A CA 1
ATOM 1508 C C . PRO A 1 122 ? -11.524 27.632 -59.529 1.00 22.33 159 PRO A C 1
ATOM 1509 O O . PRO A 1 122 ? -10.761 28.192 -58.726 1.00 22.23 159 PRO A O 1
ATOM 1520 N N . PRO A 1 123 ? -12.844 27.664 -59.359 1.00 21.32 160 PRO A N 1
ATOM 1521 C CA . PRO A 1 123 ? -13.403 28.263 -58.146 1.00 19.87 160 PRO A CA 1
ATOM 1522 C C . PRO A 1 123 ? -13.100 27.411 -56.927 1.00 21.15 160 PRO A C 1
ATOM 1523 O O . PRO A 1 123 ? -12.745 26.234 -57.022 1.00 20.06 160 PRO A O 1
ATOM 1534 N N . VAL A 1 124 ? -13.253 28.028 -55.760 1.00 19.26 161 VAL A N 1
ATOM 1535 C CA . VAL A 1 124 ? -12.968 27.385 -54.485 1.00 18.14 161 VAL A CA 1
ATOM 1536 C C . VAL A 1 124 ? -14.267 27.296 -53.703 1.00 17.75 161 VAL A C 1
ATOM 1537 O O . VAL A 1 124 ? -14.980 28.296 -53.562 1.00 18.77 161 VAL A O 1
ATOM 1550 N N . ILE A 1 125 ? -14.571 26.099 -53.208 1.00 16.41 162 ILE A N 1
ATOM 1551 C CA . ILE A 1 125 ? -15.693 25.866 -52.306 1.00 16.33 162 ILE A CA 1
ATOM 1552 C C . ILE A 1 125 ? -15.113 25.437 -50.967 1.00 14.12 162 ILE A C 1
ATOM 1553 O O . ILE A 1 125 ? -14.362 24.457 -50.898 1.00 14.77 162 ILE A O 1
ATOM 1569 N N . LEU A 1 126 ? -15.446 26.181 -49.913 1.00 11.87 163 LEU A N 1
ATOM 1570 C CA . LEU A 1 126 ? -15.082 25.845 -48.537 1.00 12.83 163 LEU A CA 1
ATOM 1571 C C . LEU A 1 126 ? -16.341 25.352 -47.827 1.00 12.38 163 LEU A C 1
ATOM 1572 O O . LEU A 1 126 ? -17.263 26.131 -47.567 1.00 12.36 163 LEU A O 1
ATOM 1588 N N . PHE A 1 127 ? -16.375 24.056 -47.526 1.00 11.89 164 PHE A N 1
ATOM 1589 C CA . PHE A 1 127 ? -17.567 23.360 -47.052 1.00 13.88 164 PHE A CA 1
ATOM 1590 C C . PHE A 1 127 ? -17.320 22.899 -45.618 1.00 12.78 164 PHE A C 1
ATOM 1591 O O . PHE A 1 127 ? -16.406 22.108 -45.367 1.00 15.23 164 PHE A O 1
ATOM 1608 N N . SER A 1 128 ? -18.120 23.394 -44.678 1.00 11.49 165 SER A N 1
ATOM 1609 C CA . SER A 1 128 ? -17.983 23.017 -43.277 1.00 15.47 165 SER A CA 1
ATOM 1610 C C . SER A 1 128 ? -19.192 22.230 -42.797 1.00 13.91 165 SER A C 1
ATOM 1611 O O . SER A 1 128 ? -20.335 22.646 -43.011 1.00 15.78 165 SER A O 1
ATOM 1619 N N . MET A 1 129 ? -18.926 21.125 -42.103 1.00 13.36 166 MET A N 1
ATOM 1620 C CA . MET A 1 129 ? -19.947 20.330 -41.424 1.00 14.25 166 MET A CA 1
ATOM 1621 C C . MET A 1 129 ? -19.646 20.436 -39.934 1.00 15.02 166 MET A C 1
ATOM 1622 O O . MET A 1 129 ? -18.703 19.810 -39.439 1.00 14.53 166 MET A O 1
ATOM 1636 N N . ASP A 1 130 ? -20.430 21.256 -39.238 1.00 12.65 167 ASP A N 1
ATOM 1637 C CA . ASP A 1 130 ? -20.215 21.499 -37.817 1.00 14.56 167 ASP A CA 1
ATOM 1638 C C . ASP A 1 130 ? -20.100 20.185 -37.051 1.00 13.70 167 ASP A C 1
ATOM 1639 O O . ASP A 1 130 ? -20.895 19.264 -37.247 1.00 12.90 167 ASP A O 1
ATOM 1648 N N . GLY A 1 131 ? -19.095 20.102 -36.180 1.00 13.78 168 GLY A N 1
ATOM 1649 C CA . GLY A 1 131 ? -18.970 18.983 -35.262 1.00 15.23 168 GLY A CA 1
ATOM 1650 C C . GLY A 1 131 ? -18.615 17.650 -35.887 1.00 14.89 168 GLY A C 1
ATOM 1651 O O . GLY A 1 131 ? -18.887 16.606 -35.286 1.00 15.58 168 GLY A O 1
ATOM 1655 N N . PHE A 1 132 ? -18.008 17.648 -37.073 1.00 15.41 169 PHE A N 1
ATOM 1656 C CA . PHE A 1 132 ? -17.610 16.412 -37.751 1.00 15.63 169 PHE A CA 1
ATOM 1657 C C . PHE A 1 132 ? -16.228 16.024 -37.239 1.00 14.16 169 PHE A C 1
ATOM 1658 O O . PHE A 1 132 ? -15.205 16.497 -37.743 1.00 11.48 169 PHE A O 1
ATOM 1675 N N . ARG A 1 133 ? -16.197 15.150 -36.241 1.00 15.52 170 ARG A N 1
ATOM 1676 C CA . ARG A 1 133 ? -14.946 14.794 -35.596 1.00 15.88 170 ARG A CA 1
ATOM 1677 C C . ARG A 1 133 ? -14.226 13.709 -36.387 1.00 16.49 170 ARG A C 1
ATOM 1678 O O . ARG A 1 133 ? -14.844 12.872 -37.048 1.00 15.26 170 ARG A O 1
ATOM 1699 N N . ALA A 1 134 ? -12.896 13.737 -36.308 1.00 14.86 171 ALA A N 1
ATOM 1700 C CA . ALA A 1 134 ? -12.076 12.858 -37.136 1.00 17.26 171 ALA A CA 1
ATOM 1701 C C . ALA A 1 134 ? -12.436 11.387 -36.956 1.00 18.34 171 ALA A C 1
ATOM 1702 O O . ALA A 1 134 ? -12.305 10.600 -37.903 1.00 16.02 171 ALA A O 1
ATOM 1709 N N . GLU A 1 135 ? -12.883 10.992 -35.757 1.00 17.91 172 GLU A N 1
ATOM 1710 C CA . GLU A 1 135 ? -13.200 9.587 -35.508 1.00 18.75 172 GLU A CA 1
ATOM 1711 C C . GLU A 1 135 ? -14.425 9.134 -36.293 1.00 19.23 172 GLU A C 1
ATOM 1712 O O . GLU A 1 135 ? -14.512 7.960 -36.672 1.00 19.16 172 GLU A O 1
ATOM 1724 N N . TYR A 1 136 ? -15.387 10.033 -36.529 1.00 18.64 173 TYR A N 1
ATOM 1725 C CA . TYR A 1 136 ? -16.522 9.698 -37.381 1.00 17.21 173 TYR A CA 1
ATOM 1726 C C . TYR A 1 136 ? -16.046 9.146 -38.715 1.00 17.44 173 TYR A C 1
ATOM 1727 O O . TYR A 1 136 ? -16.570 8.147 -39.216 1.00 17.65 173 TYR A O 1
ATOM 1745 N N . LEU A 1 137 ? -15.052 9.798 -39.312 1.00 21.68 174 LEU A N 1
ATOM 1746 C CA . LEU A 1 137 ? -14.577 9.382 -40.625 1.00 20.64 174 LEU A CA 1
ATOM 1747 C C . LEU A 1 137 ? -13.788 8.080 -40.566 1.00 22.35 174 LEU A C 1
ATOM 1748 O O . LEU A 1 137 ? -13.705 7.374 -41.576 1.00 24.59 174 LEU A O 1
ATOM 1764 N N . TYR A 1 138 ? -13.223 7.738 -39.409 1.00 19.52 175 TYR A N 1
ATOM 1765 C CA . TYR A 1 138 ? -12.471 6.495 -39.273 1.00 19.61 175 TYR A CA 1
ATOM 1766 C C . TYR A 1 138 ? -13.397 5.296 -39.081 1.00 19.94 175 TYR A C 1
ATOM 1767 O O . TYR A 1 138 ? -13.244 4.266 -39.749 1.00 18.49 175 TYR A O 1
ATOM 1785 N N . THR A 1 139 ? -14.378 5.422 -38.191 1.00 21.15 176 THR A N 1
ATOM 1786 C CA . THR A 1 139 ? -15.232 4.302 -37.829 1.00 19.81 176 THR A CA 1
ATOM 1787 C C . THR A 1 139 ? -16.408 4.115 -38.784 1.00 20.52 176 THR A C 1
ATOM 1788 O O . THR A 1 139 ? -16.805 2.972 -39.045 1.00 21.59 176 THR A O 1
ATOM 1799 N N . TRP A 1 140 ? -16.959 5.195 -39.341 1.00 18.20 177 TRP A N 1
ATOM 1800 C CA . TRP A 1 140 ? -18.220 5.117 -40.073 1.00 16.62 177 TRP A CA 1
ATOM 1801 C C . TRP A 1 140 ? -18.078 5.439 -41.554 1.00 18.56 177 TRP A C 1
ATOM 1802 O O . TRP A 1 140 ? -19.089 5.684 -42.223 1.00 17.94 177 TRP A O 1
ATOM 1823 N N . ASP A 1 141 ? -16.854 5.391 -42.090 1.00 19.53 178 ASP A N 1
ATOM 1824 C CA . ASP A 1 141 ? -16.618 5.832 -43.462 1.00 21.96 178 ASP A CA 1
ATOM 1825 C C . ASP A 1 141 ? -17.467 5.056 -44.462 1.00 23.15 178 ASP A C 1
ATOM 1826 O O . ASP A 1 141 ? -17.922 5.619 -45.464 1.00 24.03 178 ASP A O 1
ATOM 1835 N N . THR A 1 142 ? -17.680 3.760 -44.221 1.00 25.72 179 THR A N 1
ATOM 1836 C CA . THR A 1 142 ? -18.488 2.959 -45.134 1.00 26.46 179 THR A CA 1
ATOM 1837 C C . THR A 1 142 ? -19.969 3.300 -45.063 1.00 26.66 179 THR A C 1
ATOM 1838 O O . THR A 1 142 ? -20.734 2.837 -45.916 1.00 28.13 179 THR A O 1
ATOM 1849 N N . LEU A 1 143 ? -20.392 4.076 -44.068 1.00 25.01 180 LEU A N 1
ATOM 1850 C CA . LEU A 1 143 ? -21.745 4.615 -44.028 1.00 24.13 180 LEU A CA 1
ATOM 1851 C C . LEU A 1 143 ? -21.849 5.969 -44.723 1.00 22.40 180 LEU A C 1
ATOM 1852 O O . LEU A 1 143 ? -22.944 6.540 -44.776 1.00 22.73 180 LEU A O 1
ATOM 1868 N N . MET A 1 144 ? -20.739 6.480 -45.259 1.00 18.54 181 MET A N 1
ATOM 1869 C CA . MET A 1 144 ? -20.673 7.795 -45.897 1.00 19.73 181 MET A CA 1
ATOM 1870 C C . MET A 1 144 ? -19.964 7.641 -47.239 1.00 20.20 181 MET A C 1
ATOM 1871 O O . MET A 1 144 ? -18.820 8.077 -47.410 1.00 19.03 181 MET A O 1
ATOM 1885 N N . PRO A 1 145 ? -20.626 7.022 -48.222 1.00 22.65 182 PRO A N 1
ATOM 1886 C CA . PRO A 1 145 ? -19.926 6.688 -49.477 1.00 23.23 182 PRO A CA 1
ATOM 1887 C C . PRO A 1 145 ? -19.442 7.897 -50.262 1.00 21.22 182 PRO A C 1
ATOM 1888 O O . PRO A 1 145 ? -18.365 7.844 -50.867 1.00 21.84 182 PRO A O 1
ATOM 1899 N N . ASN A 1 146 ? -20.206 8.987 -50.281 1.00 20.78 183 ASN A N 1
ATOM 1900 C CA . ASN A 1 146 ? -19.780 10.166 -51.030 1.00 20.30 183 ASN A CA 1
ATOM 1901 C C . ASN A 1 146 ? -18.580 10.832 -50.368 1.00 16.47 183 ASN A C 1
ATOM 1902 O O . ASN A 1 146 ? -17.598 11.174 -51.035 1.00 16.48 183 ASN A O 1
ATOM 1913 N N . ILE A 1 147 ? -18.641 11.017 -49.052 1.00 15.60 184 ILE A N 1
ATOM 1914 C CA . ILE A 1 147 ? -17.496 11.558 -48.324 1.00 17.18 184 ILE A CA 1
ATOM 1915 C C . ILE A 1 147 ? -16.309 10.608 -48.419 1.00 18.20 184 ILE A C 1
ATOM 1916 O O . ILE A 1 147 ? -15.159 11.040 -48.568 1.00 18.02 184 ILE A O 1
ATOM 1932 N N . ASN A 1 148 ? -16.561 9.302 -48.319 1.00 19.02 185 ASN A N 1
ATOM 1933 C CA . ASN A 1 148 ? -15.467 8.343 -48.411 1.00 20.04 185 ASN A CA 1
ATOM 1934 C C . ASN A 1 148 ? -14.825 8.358 -49.791 1.00 20.71 185 ASN A C 1
ATOM 1935 O O . ASN A 1 148 ? -13.611 8.162 -49.909 1.00 20.19 185 ASN A O 1
ATOM 1946 N N . LYS A 1 149 ? -15.618 8.589 -50.839 1.00 22.63 186 LYS A N 1
ATOM 1947 C CA . LYS A 1 149 ? -15.059 8.718 -52.180 1.00 23.11 186 LYS A CA 1
ATOM 1948 C C . LYS A 1 149 ? -14.145 9.930 -52.257 1.00 23.16 186 LYS A C 1
ATOM 1949 O O . LYS A 1 149 ? -13.033 9.854 -52.790 1.00 23.34 186 LYS A O 1
ATOM 1968 N N . LEU A 1 150 ? -14.604 11.066 -51.725 1.00 21.94 187 LEU A N 1
ATOM 1969 C CA . LEU A 1 150 ? -13.761 12.254 -51.655 1.00 21.72 187 LEU A CA 1
ATOM 1970 C C . LEU A 1 150 ? -12.448 11.951 -50.948 1.00 22.75 187 LEU A C 1
ATOM 1971 O O . LEU A 1 150 ? -11.380 12.406 -51.374 1.00 22.83 187 LEU A O 1
ATOM 1987 N N . LYS A 1 151 ? -12.509 11.178 -49.864 1.00 24.42 188 LYS A N 1
ATOM 1988 C CA . LYS A 1 151 ? -11.307 10.869 -49.095 1.00 24.80 188 LYS A CA 1
ATOM 1989 C C . LYS A 1 151 ? -10.367 9.956 -49.875 1.00 26.13 188 LYS A C 1
ATOM 1990 O O . LYS A 1 151 ? -9.140 10.086 -49.773 1.00 27.98 188 LYS A O 1
ATOM 2009 N N . THR A 1 152 ? -10.924 9.031 -50.657 1.00 26.04 189 THR A N 1
ATOM 2010 C CA . THR A 1 152 ? -10.106 8.074 -51.393 1.00 27.45 189 THR A CA 1
ATOM 2011 C C . THR A 1 152 ? -9.428 8.734 -52.586 1.00 26.29 189 THR A C 1
ATOM 2012 O O . THR A 1 152 ? -8.263 8.447 -52.888 1.00 26.59 189 THR A O 1
ATOM 2023 N N . CYS A 1 153 ? -10.138 9.624 -53.270 1.00 26.46 190 CYS A N 1
ATOM 2024 C CA . CYS A 1 153 ? -9.660 10.182 -54.525 1.00 26.30 190 CYS A CA 1
ATOM 2025 C C . CYS A 1 153 ? -8.833 11.441 -54.339 1.00 23.06 190 CYS A C 1
ATOM 2026 O O . CYS A 1 153 ? -7.983 11.750 -55.182 1.00 22.78 190 CYS A O 1
ATOM 2033 N N . GLY A 1 154 ? -9.066 12.183 -53.268 1.00 22.41 191 GLY A N 1
ATOM 2034 C CA . GLY A 1 154 ? -8.401 13.452 -53.100 1.00 20.88 191 GLY A CA 1
ATOM 2035 C C . GLY A 1 154 ? -7.335 13.395 -52.038 1.00 22.10 191 GLY A C 1
ATOM 2036 O O . GLY A 1 154 ? -6.660 12.376 -51.861 1.00 23.67 191 GLY A O 1
ATOM 2040 N N . ILE A 1 155 ? -7.181 14.489 -51.323 1.00 22.80 192 ILE A N 1
ATOM 2041 C CA . ILE A 1 155 ? -6.182 14.598 -50.275 1.00 23.47 192 ILE A CA 1
ATOM 2042 C C . ILE A 1 155 ? -6.877 14.433 -48.930 1.00 22.85 192 ILE A C 1
ATOM 2043 O O . ILE A 1 155 ? -8.017 14.877 -48.739 1.00 19.38 192 ILE A O 1
ATOM 2059 N N . HIS A 1 156 ? -6.213 13.745 -48.008 1.00 22.88 193 HIS A N 1
ATOM 2060 C CA . HIS A 1 156 ? -6.841 13.324 -46.765 1.00 22.64 193 HIS A CA 1
ATOM 2061 C C . HIS A 1 156 ? -5.850 13.518 -45.630 1.00 21.59 193 HIS A C 1
ATOM 2062 O O . HIS A 1 156 ? -4.812 12.857 -45.599 1.00 21.63 193 HIS A O 1
ATOM 2076 N N . SER A 1 157 ? -6.153 14.419 -44.705 1.00 19.65 194 SER A N 1
ATOM 2077 C CA . SER A 1 157 ? -5.298 14.567 -43.538 1.00 20.50 194 SER A CA 1
ATOM 2078 C C . SER A 1 157 ? -5.792 13.642 -42.435 1.00 20.51 194 SER A C 1
ATOM 2079 O O . SER A 1 157 ? -6.988 13.359 -42.329 1.00 18.33 194 SER A O 1
ATOM 2087 N N . LYS A 1 158 ? -4.846 13.149 -41.629 1.00 25.17 195 LYS A N 1
ATOM 2088 C CA . LYS A 1 158 ? -5.202 12.290 -40.503 1.00 25.23 195 LYS A CA 1
ATOM 2089 C C . LYS A 1 158 ? -6.225 12.976 -39.611 1.00 22.52 195 LYS A C 1
ATOM 2090 O O . LYS A 1 158 ? -7.181 12.347 -39.147 1.00 24.96 195 LYS A O 1
ATOM 2109 N N . TYR A 1 159 ? -6.042 14.269 -39.370 1.00 20.58 196 TYR A N 1
ATOM 2110 C CA . TYR A 1 159 ? -7.078 15.126 -38.804 1.00 17.48 196 TYR A CA 1
ATOM 2111 C C . TYR A 1 159 ? -6.601 16.566 -38.941 1.00 16.62 196 TYR A C 1
ATOM 2112 O O . TYR A 1 159 ? -5.452 16.830 -39.311 1.00 15.77 196 TYR A O 1
ATOM 2130 N N . MET A 1 160 ? -7.513 17.496 -38.668 1.00 14.07 197 MET A N 1
ATOM 2131 C CA . MET A 1 160 ? -7.200 18.915 -38.594 1.00 11.76 197 MET A CA 1
ATOM 2132 C C . MET A 1 160 ? -7.412 19.360 -37.156 1.00 13.24 197 MET A C 1
ATOM 2133 O O . MET A 1 160 ? -8.419 19.011 -36.532 1.00 13.09 197 MET A O 1
ATOM 2147 N N . ARG A 1 161 ? -6.446 20.095 -36.624 1.00 13.94 198 ARG A N 1
ATOM 2148 C CA . ARG A 1 161 ? -6.501 20.553 -35.247 1.00 13.35 198 ARG A CA 1
ATOM 2149 C C . ARG A 1 161 ? -7.158 21.924 -35.209 1.00 11.00 198 ARG A C 1
ATOM 2150 O O . ARG A 1 161 ? -6.788 22.823 -35.971 1.00 9.50 198 ARG A O 1
ATOM 2171 N N . ALA A 1 162 ? -8.160 22.058 -34.351 1.00 13.26 199 ALA A N 1
ATOM 2172 C CA . ALA A 1 162 ? -8.872 23.307 -34.153 1.00 11.94 199 ALA A CA 1
ATOM 2173 C C . ALA A 1 162 ? -8.092 24.203 -33.194 1.00 14.06 199 ALA A C 1
ATOM 2174 O O . ALA A 1 162 ? -7.029 23.835 -32.683 1.00 10.68 199 ALA A O 1
ATOM 2181 N N . MET A 1 163 ? -8.630 25.397 -32.946 1.00 12.48 200 MET A N 1
ATOM 2182 C CA . MET A 1 163 ? -8.091 26.323 -31.963 1.00 12.10 200 MET A CA 1
ATOM 2183 C C . MET A 1 163 ? -8.913 26.256 -30.681 1.00 14.02 200 MET A C 1
ATOM 2184 O O . MET A 1 163 ? -10.100 25.916 -30.690 1.00 9.75 200 MET A O 1
ATOM 2198 N N . TYR A 1 164 ? -8.259 26.582 -29.573 1.00 13.41 201 TYR A N 1
ATOM 2199 C CA . TYR A 1 164 ? -8.908 26.601 -28.278 1.00 14.45 201 TYR A CA 1
ATOM 2200 C C . TYR A 1 164 ? -9.576 27.962 -28.025 1.00 16.43 201 TYR A C 1
ATOM 2201 O O . TYR A 1 164 ? -9.004 28.999 -28.365 1.00 16.16 201 TYR A O 1
ATOM 2219 N N . PRO A 1 165 ? -10.803 27.970 -27.465 1.00 16.65 202 PRO A N 1
ATOM 2220 C CA . PRO A 1 165 ? -11.656 26.819 -27.174 1.00 15.44 202 PRO A CA 1
ATOM 2221 C C . PRO A 1 165 ? -12.318 26.301 -28.435 1.00 12.67 202 PRO A C 1
ATOM 2222 O O . PRO A 1 165 ? -12.582 27.070 -29.356 1.00 14.42 202 PRO A O 1
ATOM 2233 N N . THR A 1 166 ? -12.593 25.000 -28.462 1.00 12.93 203 THR A N 1
ATOM 2234 C CA . THR A 1 166 ? -13.104 24.329 -29.653 1.00 14.78 203 THR A CA 1
ATOM 2235 C C . THR A 1 166 ? -14.614 24.564 -29.769 1.00 16.11 203 THR A C 1
ATOM 2236 O O . THR A 1 166 ? -15.446 23.688 -29.525 1.00 15.37 203 THR A O 1
ATOM 2247 N N . LYS A 1 167 ? -14.958 25.792 -30.159 1.00 15.09 204 LYS A N 1
ATOM 2248 C CA . LYS A 1 167 ? -16.335 26.226 -30.346 1.00 15.87 204 LYS A CA 1
ATOM 2249 C C . LYS A 1 167 ? -16.542 26.674 -31.789 1.00 13.35 204 LYS A C 1
ATOM 2250 O O . LYS A 1 167 ? -15.585 26.935 -32.522 1.00 14.17 204 LYS A O 1
ATOM 2269 N N . ALA A 1 168 ? -17.815 26.807 -32.178 1.00 14.82 205 ALA A N 1
ATOM 2270 C CA . ALA A 1 168 ? -18.168 26.997 -33.584 1.00 13.54 205 ALA A CA 1
ATOM 2271 C C . ALA A 1 168 ? -17.692 28.344 -34.115 1.00 11.69 205 ALA A C 1
ATOM 2272 O O . ALA A 1 168 ? -16.977 28.411 -35.119 1.00 10.30 205 ALA A O 1
ATOM 2279 N N . PHE A 1 169 ? -18.114 29.441 -33.480 1.00 14.84 206 PHE A N 1
ATOM 2280 C CA . PHE A 1 169 ? -17.791 30.752 -34.040 1.00 12.60 206 PHE A CA 1
ATOM 2281 C C . PHE A 1 169 ? -16.301 31.045 -33.971 1.00 12.92 206 PHE A C 1
ATOM 2282 O O . PHE A 1 169 ? -15.738 31.492 -34.984 1.00 13.87 206 PHE A O 1
ATOM 2299 N N . PRO A 1 170 ? -15.604 30.813 -32.857 1.00 9.82 207 PRO A N 1
ATOM 2300 C CA . PRO A 1 170 ? -14.149 31.038 -32.853 1.00 10.56 207 PRO A CA 1
ATOM 2301 C C . PRO A 1 170 ? -13.411 30.297 -33.959 1.00 12.05 207 PRO A C 1
ATOM 2302 O O . PRO A 1 170 ? -12.492 30.858 -34.568 1.00 11.36 207 PRO A O 1
ATOM 2313 N N . ASN A 1 171 ? -13.791 29.054 -34.243 1.00 11.55 208 ASN A N 1
ATOM 2314 C CA . ASN A 1 171 ? -13.043 28.247 -35.200 1.00 9.70 208 ASN A CA 1
ATOM 2315 C C . ASN A 1 171 ? -13.489 28.467 -36.635 1.00 11.74 208 ASN A C 1
ATOM 2316 O O . ASN A 1 171 ? -12.658 28.406 -37.549 1.00 13.19 208 ASN A O 1
ATOM 2327 N N . HIS A 1 172 ? -14.771 28.738 -36.869 1.00 9.22 209 HIS A N 1
ATOM 2328 C CA . HIS A 1 172 ? -15.191 29.076 -38.222 1.00 12.24 209 HIS A CA 1
ATOM 2329 C C . HIS A 1 172 ? -14.543 30.376 -38.682 1.00 14.47 209 HIS A C 1
ATOM 2330 O O . HIS A 1 172 ? -14.177 30.518 -39.856 1.00 10.02 209 HIS A O 1
ATOM 2344 N N . TYR A 1 173 ? -14.369 31.331 -37.769 1.00 12.03 210 TYR A N 1
ATOM 2345 C CA . TYR A 1 173 ? -13.764 32.592 -38.170 1.00 10.94 210 TYR A CA 1
ATOM 2346 C C . TYR A 1 173 ? -12.245 32.476 -38.259 1.00 10.44 210 TYR A C 1
ATOM 2347 O O . TYR A 1 173 ? -11.636 33.122 -39.115 1.00 12.85 210 TYR A O 1
ATOM 2365 N N . THR A 1 174 ? -11.628 31.629 -37.428 1.00 12.15 211 THR A N 1
ATOM 2366 C CA . THR A 1 174 ? -10.211 31.313 -37.592 1.00 10.63 211 THR A CA 1
ATOM 2367 C C . THR A 1 174 ? -9.940 30.735 -38.975 1.00 11.41 211 THR A C 1
ATOM 2368 O O . THR A 1 174 ? -8.975 31.122 -39.644 1.00 12.53 211 THR A O 1
ATOM 2379 N N . ILE A 1 175 ? -10.771 29.786 -39.412 1.00 10.65 212 ILE A N 1
ATOM 2380 C CA . ILE A 1 175 ? -10.561 29.134 -40.703 1.00 12.46 212 ILE A CA 1
ATOM 2381 C C . ILE A 1 175 ? -10.481 30.164 -41.825 1.00 13.89 212 ILE A C 1
ATOM 2382 O O . ILE A 1 175 ? -9.620 30.069 -42.711 1.00 12.38 212 ILE A O 1
ATOM 2398 N N . VAL A 1 176 ? -11.363 31.172 -41.802 1.00 11.65 213 VAL A N 1
ATOM 2399 C CA . VAL A 1 176 ? -11.435 32.130 -42.903 1.00 12.79 213 VAL A CA 1
ATOM 2400 C C . VAL A 1 176 ? -10.575 33.372 -42.681 1.00 12.23 213 VAL A C 1
ATOM 2401 O O . VAL A 1 176 ? -10.538 34.240 -43.560 1.00 12.73 213 VAL A O 1
ATOM 2414 N N . THR A 1 177 ? -9.873 33.486 -41.547 1.00 13.78 214 THR A N 1
ATOM 2415 C CA . THR A 1 177 ? -8.975 34.615 -41.315 1.00 13.43 214 THR A CA 1
ATOM 2416 C C . THR A 1 177 ? -7.517 34.228 -41.143 1.00 11.72 214 THR A C 1
ATOM 2417 O O . THR A 1 177 ? -6.654 35.107 -41.251 1.00 12.75 214 THR A O 1
ATOM 2428 N N . GLY A 1 178 ? -7.216 32.965 -40.853 1.00 11.88 215 GLY A N 1
ATOM 2429 C CA . GLY A 1 178 ? -5.861 32.566 -40.518 1.00 12.89 215 GLY A CA 1
ATOM 2430 C C . GLY A 1 178 ? -5.365 33.031 -39.164 1.00 14.25 215 GLY A C 1
ATOM 2431 O O . GLY A 1 178 ? -4.161 32.937 -38.901 1.00 12.45 215 GLY A O 1
ATOM 2435 N N . LEU A 1 179 ? -6.256 33.504 -38.290 1.00 14.59 216 LEU A N 1
ATOM 2436 C CA . LEU A 1 179 ? -5.899 34.174 -37.047 1.00 12.85 216 LEU A CA 1
ATOM 2437 C C . LEU A 1 179 ? -6.322 33.357 -35.832 1.00 13.71 216 LEU A C 1
ATOM 2438 O O . LEU A 1 179 ? -7.366 32.699 -35.846 1.00 12.67 216 LEU A O 1
ATOM 2454 N N . TYR A 1 180 ? -5.523 33.455 -34.758 1.00 13.09 217 TYR A N 1
ATOM 2455 C CA . TYR A 1 180 ? -5.916 32.934 -33.460 1.00 12.07 217 TYR A CA 1
ATOM 2456 C C . TYR A 1 180 ? -7.117 33.712 -32.951 1.00 11.15 217 TYR A C 1
ATOM 2457 O O . TYR A 1 180 ? -7.304 34.872 -33.304 1.00 12.53 217 TYR A O 1
ATOM 2475 N N . PRO A 1 181 ? -7.941 33.104 -32.108 1.00 13.96 218 PRO A N 1
ATOM 2476 C CA . PRO A 1 181 ? -9.052 33.876 -31.551 1.00 12.22 218 PRO A CA 1
ATOM 2477 C C . PRO A 1 181 ? -8.662 35.149 -30.838 1.00 12.56 218 PRO A C 1
ATOM 2478 O O . PRO A 1 181 ? -9.341 36.166 -31.021 1.00 12.48 218 PRO A O 1
ATOM 2489 N N . GLU A 1 182 ? -7.607 35.136 -30.013 1.00 12.95 219 GLU A N 1
ATOM 2490 C CA . GLU A 1 182 ? -7.192 36.363 -29.334 1.00 15.46 219 GLU A CA 1
ATOM 2491 C C . GLU A 1 182 ? -6.959 37.514 -30.314 1.00 13.73 219 GLU A C 1
ATOM 2492 O O . GLU A 1 182 ? -7.096 38.685 -29.937 1.00 15.50 219 GLU A O 1
ATOM 2504 N N . SER A 1 183 ? -6.619 37.209 -31.567 1.00 14.00 220 SER A N 1
ATOM 2505 C CA . SER A 1 183 ? -6.379 38.240 -32.571 1.00 15.09 220 SER A CA 1
ATOM 2506 C C . SER A 1 183 ? -7.628 38.581 -33.381 1.00 14.87 220 SER A C 1
ATOM 2507 O O . SER A 1 183 ? -7.851 39.756 -33.691 1.00 15.99 220 SER A O 1
ATOM 2515 N N . HIS A 1 184 ? -8.450 37.584 -33.737 1.00 12.79 221 HIS A N 1
ATOM 2516 C CA . HIS A 1 184 ? -9.628 37.851 -34.561 1.00 12.85 221 HIS A CA 1
ATOM 2517 C C . HIS A 1 184 ? -10.804 38.410 -33.753 1.00 16.31 221 HIS A C 1
ATOM 2518 O O . HIS A 1 184 ? -11.709 39.010 -34.347 1.00 15.55 221 HIS A O 1
ATOM 2532 N N . GLY A 1 185 ? -10.816 38.232 -32.420 1.00 13.17 222 GLY A N 1
ATOM 2533 C CA . GLY A 1 185 ? -11.786 38.852 -31.525 1.00 14.34 222 GLY A CA 1
ATOM 2534 C C . GLY A 1 185 ? -12.916 37.951 -31.045 1.00 12.77 222 GLY A C 1
ATOM 2535 O O . GLY A 1 185 ? -13.496 38.217 -29.984 1.00 14.40 222 GLY A O 1
ATOM 2539 N N . ILE A 1 186 ? -13.253 36.915 -31.807 1.00 12.59 223 ILE A N 1
ATOM 2540 C CA . ILE A 1 186 ? -14.365 36.003 -31.461 1.00 14.25 223 ILE A CA 1
ATOM 2541 C C . ILE A 1 186 ? -13.786 34.895 -30.587 1.00 16.81 223 ILE A C 1
ATOM 2542 O O . ILE A 1 186 ? -13.560 33.762 -31.018 1.00 18.41 223 ILE A O 1
ATOM 2558 N N . ILE A 1 187 ? -13.550 35.220 -29.313 1.00 16.18 224 ILE A N 1
ATOM 2559 C CA . ILE A 1 187 ? -12.863 34.273 -28.431 1.00 14.88 224 ILE A CA 1
ATOM 2560 C C . ILE A 1 187 ? -13.781 33.231 -27.811 1.00 13.81 224 ILE A C 1
ATOM 2561 O O . ILE A 1 187 ? -13.293 32.325 -27.121 1.00 11.28 224 ILE A O 1
ATOM 2577 N N . ASP A 1 188 ? -15.084 33.308 -28.058 1.00 15.74 225 ASP A N 1
ATOM 2578 C CA . ASP A 1 188 ? -16.049 32.315 -27.605 1.00 14.88 225 ASP A CA 1
ATOM 2579 C C . ASP A 1 188 ? -17.359 32.645 -28.299 1.00 14.50 225 ASP A C 1
ATOM 2580 O O . ASP A 1 188 ? -17.497 33.705 -28.911 1.00 15.33 225 ASP A O 1
ATOM 2589 N N . ASN A 1 189 ? -18.318 31.721 -28.212 1.00 17.48 226 ASN A N 1
ATOM 2590 C CA . ASN A 1 189 ? -19.657 32.023 -28.697 1.00 16.74 226 ASN A CA 1
ATOM 2591 C C . ASN A 1 189 ? -20.373 33.016 -27.788 1.00 14.53 226 ASN A C 1
ATOM 2592 O O . ASN A 1 189 ? -21.272 33.724 -28.253 1.00 14.83 226 ASN A O 1
ATOM 2603 N N . ASN A 1 190 ? -19.975 33.096 -26.518 1.00 13.05 227 ASN A N 1
ATOM 2604 C CA . ASN A 1 190 ? -20.549 34.021 -25.546 1.00 15.61 227 ASN A CA 1
ATOM 2605 C C . ASN A 1 190 ? -19.423 34.807 -24.900 1.00 14.26 227 ASN A C 1
ATOM 2606 O O . ASN A 1 190 ? -18.467 34.216 -24.388 1.00 15.97 227 ASN A O 1
ATOM 2617 N N . MET A 1 191 ? -19.538 36.131 -24.906 1.00 16.46 228 MET A N 1
ATOM 2618 C CA . MET A 1 191 ? -18.483 36.942 -24.323 1.00 18.90 228 MET A CA 1
ATOM 2619 C C . MET A 1 191 ? -18.984 38.351 -24.057 1.00 17.28 228 MET A C 1
ATOM 2620 O O . MET A 1 191 ? -19.982 38.802 -24.620 1.00 16.61 228 MET A O 1
ATOM 2634 N N . TYR A 1 192 ? -18.252 39.038 -23.191 1.00 18.84 229 TYR A N 1
ATOM 2635 C CA . TYR A 1 192 ? -18.511 40.425 -22.851 1.00 19.70 229 TYR A CA 1
ATOM 2636 C C . TYR A 1 192 ? -17.277 41.249 -23.186 1.00 18.55 229 TYR A C 1
ATOM 2637 O O . TYR A 1 192 ? -16.147 40.803 -22.971 1.00 20.25 229 TYR A O 1
ATOM 2655 N N . ASP A 1 193 ? -17.490 42.441 -23.735 1.00 20.09 230 ASP A N 1
ATOM 2656 C CA . ASP A 1 193 ? -16.397 43.357 -24.053 1.00 19.95 230 ASP A CA 1
ATOM 2657 C C . ASP A 1 193 ? -16.607 44.613 -23.218 1.00 22.11 230 ASP A C 1
ATOM 2658 O O . ASP A 1 193 ? -17.579 45.348 -23.426 1.00 23.17 230 ASP A O 1
ATOM 2667 N N . VAL A 1 194 ? -15.700 44.842 -22.264 1.00 22.24 231 VAL A N 1
ATOM 2668 C CA . VAL A 1 194 ? -15.852 45.945 -21.319 1.00 23.88 231 VAL A CA 1
ATOM 2669 C C . VAL A 1 194 ? -15.682 47.289 -22.014 1.00 24.31 231 VAL A C 1
ATOM 2670 O O . VAL A 1 194 ? -16.267 48.291 -21.585 1.00 25.59 231 VAL A O 1
ATOM 2683 N N . ASN A 1 195 ? -14.871 47.345 -23.075 1.00 23.35 232 ASN A N 1
ATOM 2684 C CA . ASN A 1 195 ? -14.699 48.588 -23.823 1.00 24.30 232 ASN A CA 1
ATOM 2685 C C . ASN A 1 195 ? -15.984 48.973 -24.547 1.00 23.33 232 ASN A C 1
ATOM 2686 O O . ASN A 1 195 ? -16.399 50.137 -24.520 1.00 24.37 232 ASN A O 1
ATOM 2697 N N . LEU A 1 196 ? -16.609 48.013 -25.232 1.00 23.85 233 LEU A N 1
ATOM 2698 C CA . LEU A 1 196 ? -17.911 48.253 -25.839 1.00 25.90 233 LEU A CA 1
ATOM 2699 C C . LEU A 1 196 ? -19.040 48.222 -24.818 1.00 24.04 233 LEU A C 1
ATOM 2700 O O . LEU A 1 196 ? -20.102 48.792 -25.079 1.00 27.00 233 LEU A O 1
ATOM 2716 N N . ASN A 1 197 ? -18.827 47.582 -23.666 1.00 23.24 234 ASN A N 1
ATOM 2717 C CA . ASN A 1 197 ? -19.886 47.294 -22.693 1.00 26.33 234 ASN A CA 1
ATOM 2718 C C . ASN A 1 197 ? -21.074 46.611 -23.367 1.00 26.26 234 ASN A C 1
ATOM 2719 O O . ASN A 1 197 ? -22.226 47.032 -23.239 1.00 26.39 234 ASN A O 1
ATOM 2730 N N . LYS A 1 198 ? -20.783 45.532 -24.089 1.00 24.79 235 LYS A N 1
ATOM 2731 C CA . LYS A 1 198 ? -21.806 44.783 -24.800 1.00 24.41 235 LYS A CA 1
ATOM 2732 C C . LYS A 1 198 ? -21.568 43.292 -24.601 1.00 22.03 235 LYS A C 1
ATOM 2733 O O . LYS A 1 198 ? -20.453 42.843 -24.316 1.00 18.57 235 LYS A O 1
ATOM 2752 N N . ASN A 1 199 ? -22.648 42.533 -24.748 1.00 21.24 236 ASN A N 1
ATOM 2753 C CA . ASN A 1 199 ? -22.627 41.083 -24.672 1.00 18.36 236 ASN A CA 1
ATOM 2754 C C . ASN A 1 199 ? -22.806 40.493 -26.064 1.00 17.98 236 ASN A C 1
ATOM 2755 O O . ASN A 1 199 ? -23.628 40.972 -26.852 1.00 19.10 236 ASN A O 1
ATOM 2765 N N . PHE A 1 200 ? -22.036 39.451 -26.352 1.00 15.58 237 PHE A N 1
ATOM 2766 C CA . PHE A 1 200 ? -22.070 38.736 -27.620 1.00 15.99 237 PHE A CA 1
ATOM 2767 C C . PHE A 1 200 ? -22.644 37.352 -27.358 1.00 14.96 237 PHE A C 1
ATOM 2768 O O . PHE A 1 200 ? -22.275 36.701 -26.377 1.00 15.73 237 PHE A O 1
ATOM 2785 N N . SER A 1 201 ? -23.564 36.922 -28.214 1.00 18.07 238 SER A N 1
ATOM 2786 C CA . SER A 1 201 ? -24.148 35.592 -28.121 1.00 18.80 238 SER A CA 1
ATOM 2787 C C . SER A 1 201 ? -24.753 35.261 -29.474 1.00 19.81 238 SER A C 1
ATOM 2788 O O . SER A 1 201 ? -25.043 36.156 -30.271 1.00 23.01 238 SER A O 1
ATOM 2796 N N . LEU A 1 202 ? -24.952 33.965 -29.724 1.00 23.20 239 LEU A N 1
ATOM 2797 C CA . LEU A 1 202 ? -25.429 33.524 -31.030 1.00 23.93 239 LEU A CA 1
ATOM 2798 C C . LEU A 1 202 ? -26.910 33.809 -31.257 1.00 25.47 239 LEU A C 1
ATOM 2799 O O . LEU A 1 202 ? -27.337 33.888 -32.413 1.00 28.47 239 LEU A O 1
ATOM 2815 N N . SER A 1 203 ? -27.708 33.959 -30.201 1.00 24.71 240 SER A N 1
ATOM 2816 C CA . SER A 1 203 ? -29.126 34.251 -30.372 1.00 26.82 240 SER A CA 1
ATOM 2817 C C . SER A 1 203 ? -29.433 35.742 -30.464 1.00 29.25 240 SER A C 1
ATOM 2818 O O . SER A 1 203 ? -30.564 36.107 -30.811 1.00 29.61 240 SER A O 1
ATOM 2826 N N . SER A 1 204 ? -28.462 36.606 -30.189 1.00 31.91 241 SER A N 1
ATOM 2827 C CA . SER A 1 204 ? -28.666 38.046 -30.129 1.00 31.99 241 SER A CA 1
ATOM 2828 C C . SER A 1 204 ? -28.315 38.704 -31.458 1.00 31.08 241 SER A C 1
ATOM 2829 O O . SER A 1 204 ? -27.647 38.120 -32.313 1.00 32.48 241 SER A O 1
ATOM 2837 N N . LYS A 1 205 ? -28.784 39.940 -31.621 1.00 29.16 242 LYS A N 1
ATOM 2838 C CA . LYS A 1 205 ? -28.400 40.752 -32.766 1.00 28.12 242 LYS A CA 1
ATOM 2839 C C . LYS A 1 205 ? -27.069 41.460 -32.561 1.00 25.24 242 LYS A C 1
ATOM 2840 O O . LYS A 1 205 ? -26.538 42.043 -33.514 1.00 23.89 242 LYS A O 1
ATOM 2859 N N . GLU A 1 206 ? -26.514 41.420 -31.349 1.00 23.32 243 GLU A N 1
ATOM 2860 C CA . GLU A 1 206 ? -25.223 42.046 -31.114 1.00 21.78 243 GLU A CA 1
ATOM 2861 C C . GLU A 1 206 ? -24.108 41.372 -31.896 1.00 21.71 243 GLU A C 1
ATOM 2862 O O . GLU A 1 206 ? -23.078 42.004 -32.155 1.00 21.10 243 GLU A O 1
ATOM 2874 N N . GLN A 1 207 ? -24.288 40.105 -32.272 1.00 22.14 244 GLN A N 1
ATOM 2875 C CA . GLN A 1 207 ? -23.277 39.410 -33.053 1.00 21.54 244 GLN A CA 1
ATOM 2876 C C . GLN A 1 207 ? -23.073 40.055 -34.415 1.00 23.46 244 GLN A C 1
ATOM 2877 O O . GLN A 1 207 ? -22.045 39.815 -35.056 1.00 22.95 244 GLN A O 1
ATOM 2891 N N . ASN A 1 208 ? -24.027 40.863 -34.872 1.00 24.97 245 ASN A N 1
ATOM 2892 C CA . ASN A 1 208 ? -23.928 41.519 -36.166 1.00 24.03 245 ASN A CA 1
ATOM 2893 C C . ASN A 1 208 ? -23.283 42.895 -36.077 1.00 23.42 245 ASN A C 1
ATOM 2894 O O . ASN A 1 208 ? -23.178 43.582 -37.100 1.00 24.91 245 ASN A O 1
ATOM 2905 N N . ASN A 1 209 ? -22.846 43.301 -34.894 1.00 20.22 246 ASN A N 1
ATOM 2906 C CA . ASN A 1 209 ? -22.026 44.489 -34.711 1.00 19.74 246 ASN A CA 1
ATOM 2907 C C . ASN A 1 209 ? -20.623 44.242 -35.259 1.00 18.87 246 ASN A C 1
ATOM 2908 O O . ASN A 1 209 ? -19.887 43.426 -34.689 1.00 16.62 246 ASN A O 1
ATOM 2919 N N . PRO A 1 210 ? -20.201 44.918 -36.332 1.00 18.06 247 PRO A N 1
ATOM 2920 C CA . PRO A 1 210 ? -18.860 44.653 -36.888 1.00 16.70 247 PRO A CA 1
ATOM 2921 C C . PRO A 1 210 ? -17.723 44.888 -35.907 1.00 17.20 247 PRO A C 1
ATOM 2922 O O . PRO A 1 210 ? -16.589 44.471 -36.184 1.00 14.74 247 PRO A O 1
ATOM 2933 N N . ALA A 1 211 ? -17.986 45.536 -34.773 1.00 16.43 248 ALA A N 1
ATOM 2934 C CA . ALA A 1 211 ? -16.934 45.854 -33.815 1.00 17.91 248 ALA A CA 1
ATOM 2935 C C . ALA A 1 211 ? -16.308 44.616 -33.185 1.00 17.07 248 ALA A C 1
ATOM 2936 O O . ALA A 1 211 ? -15.169 44.690 -32.711 1.00 17.38 248 ALA A O 1
ATOM 2943 N N . TRP A 1 212 ? -17.021 43.491 -33.152 1.00 18.08 249 TRP A N 1
ATOM 2944 C CA . TRP A 1 212 ? -16.464 42.264 -32.597 1.00 17.42 249 TRP A CA 1
ATOM 2945 C C . TRP A 1 212 ? -15.492 41.570 -33.544 1.00 15.29 249 TRP A C 1
ATOM 2946 O O . TRP A 1 212 ? -14.663 40.774 -33.088 1.00 19.54 249 TRP A O 1
ATOM 2967 N N . TRP A 1 213 ? -15.578 41.843 -34.836 1.00 16.78 250 TRP A N 1
ATOM 2968 C CA . TRP A 1 213 ? -14.955 41.019 -35.867 1.00 15.89 250 TRP A CA 1
ATOM 2969 C C . TRP A 1 213 ? -13.725 41.743 -36.405 1.00 15.67 250 TRP A C 1
ATOM 2970 O O . TRP A 1 213 ? -13.844 42.688 -37.189 1.00 17.93 250 TRP A O 1
ATOM 2991 N N . HIS A 1 214 ? -12.544 41.283 -36.002 1.00 15.44 251 HIS A N 1
ATOM 2992 C CA . HIS A 1 214 ? -11.291 41.846 -36.477 1.00 14.69 251 HIS A CA 1
ATOM 2993 C C . HIS A 1 214 ? -10.727 40.980 -37.594 1.00 12.92 251 HIS A C 1
ATOM 2994 O O . HIS A 1 214 ? -11.279 39.939 -37.954 1.00 14.15 251 HIS A O 1
ATOM 3008 N N . GLY A 1 215 ? -9.599 41.418 -38.140 1.00 13.95 252 GLY A N 1
ATOM 3009 C CA . GLY A 1 215 ? -8.972 40.709 -39.231 1.00 13.07 252 GLY A CA 1
ATOM 3010 C C . GLY A 1 215 ? -9.706 40.907 -40.545 1.00 16.61 252 GLY A C 1
ATOM 3011 O O . GLY A 1 215 ? -10.547 41.795 -40.715 1.00 17.31 252 GLY A O 1
ATOM 3015 N N . GLN A 1 216 ? -9.360 40.038 -41.492 1.00 13.69 253 GLN A N 1
ATOM 3016 C CA . GLN A 1 216 ? -9.901 40.088 -42.847 1.00 14.77 253 GLN A CA 1
ATOM 3017 C C . GLN A 1 216 ? -10.349 38.695 -43.265 1.00 14.00 253 GLN A C 1
ATOM 3018 O O . GLN A 1 216 ? -9.508 37.862 -43.649 1.00 14.38 253 GLN A O 1
ATOM 3032 N N . PRO A 1 217 ? -11.647 38.408 -43.238 1.00 14.49 254 PRO A N 1
ATOM 3033 C CA . PRO A 1 217 ? -12.113 37.087 -43.662 1.00 13.64 254 PRO A CA 1
ATOM 3034 C C . PRO A 1 217 ? -11.877 36.857 -45.149 1.00 13.61 254 PRO A C 1
ATOM 3035 O O . PRO A 1 217 ? -11.793 37.788 -45.953 1.00 13.10 254 PRO A O 1
ATOM 3046 N N . MET A 1 218 ? -11.825 35.571 -45.508 1.00 14.72 255 MET A N 1
ATOM 3047 C CA . MET A 1 218 ? -11.386 35.161 -46.839 1.00 12.99 255 MET A CA 1
ATOM 3048 C C . MET A 1 218 ? -12.252 35.764 -47.944 1.00 15.30 255 MET A C 1
ATOM 3049 O O . MET A 1 218 ? -11.735 36.085 -49.023 1.00 11.52 255 MET A O 1
ATOM 3063 N N . TRP A 1 219 ? -13.558 35.944 -47.707 1.00 13.61 256 TRP A N 1
ATOM 3064 C CA . TRP A 1 219 ? -14.402 36.470 -48.778 1.00 15.62 256 TRP A CA 1
ATOM 3065 C C . TRP A 1 219 ? -14.088 37.928 -49.081 1.00 12.66 256 TRP A C 1
ATOM 3066 O O . TRP A 1 219 ? -14.326 38.383 -50.203 1.00 11.48 256 TRP A O 1
ATOM 3087 N N . LEU A 1 220 ? -13.555 38.673 -48.110 1.00 10.88 257 LEU A N 1
ATOM 3088 C CA . LEU A 1 220 ? -13.130 40.041 -48.387 1.00 11.52 257 LEU A CA 1
ATOM 3089 C C . LEU A 1 220 ? -11.742 40.070 -49.013 1.00 13.63 257 LEU A C 1
ATOM 3090 O O . LEU A 1 220 ? -11.475 40.895 -49.892 1.00 12.68 257 LEU A O 1
ATOM 3106 N N . THR A 1 221 ? -10.846 39.178 -48.587 1.00 15.68 258 THR A N 1
ATOM 3107 C CA . THR A 1 221 ? -9.541 39.087 -49.233 1.00 16.09 258 THR A CA 1
ATOM 3108 C C . THR A 1 221 ? -9.697 38.879 -50.730 1.00 16.53 258 THR A C 1
ATOM 3109 O O . THR A 1 221 ? -8.998 39.506 -51.535 1.00 14.66 258 THR A O 1
ATOM 3120 N N . ALA A 1 222 ? -10.629 38.012 -51.118 1.00 17.01 259 ALA A N 1
ATOM 3121 C CA . ALA A 1 222 ? -10.898 37.773 -52.529 1.00 17.61 259 ALA A CA 1
ATOM 3122 C C . ALA A 1 222 ? -11.547 38.991 -53.169 1.00 16.85 259 ALA A C 1
ATOM 3123 O O . ALA A 1 222 ? -11.063 39.504 -54.184 1.00 16.45 259 ALA A O 1
ATOM 3130 N N . MET A 1 223 ? -12.636 39.479 -52.569 1.00 16.09 260 MET A N 1
ATOM 3131 C CA . MET A 1 223 ? -13.342 40.637 -53.106 1.00 18.05 260 MET A CA 1
ATOM 3132 C C . MET A 1 223 ? -12.399 41.821 -53.298 1.00 15.07 260 MET A C 1
ATOM 3133 O O . MET A 1 223 ? -12.389 42.454 -54.360 1.00 15.43 260 MET A O 1
ATOM 3147 N N . TYR A 1 224 ? -11.588 42.126 -52.278 1.00 12.53 261 TYR A N 1
ATOM 3148 C CA . TYR A 1 224 ? -10.627 43.225 -52.377 1.00 17.66 261 TYR A CA 1
ATOM 3149 C C . TYR A 1 224 ? -9.669 43.039 -53.543 1.00 17.83 261 TYR A C 1
ATOM 3150 O O . TYR A 1 224 ? -9.119 44.021 -54.058 1.00 18.22 261 TYR A O 1
ATOM 3168 N N . GLN A 1 225 ? -9.448 41.799 -53.970 1.00 18.51 262 GLN A N 1
ATOM 3169 C CA . GLN A 1 225 ? -8.519 41.504 -55.052 1.00 18.09 262 GLN A CA 1
ATOM 3170 C C . GLN A 1 225 ? -9.243 41.030 -56.309 1.00 20.11 262 GLN A C 1
ATOM 3171 O O . GLN A 1 225 ? -8.661 40.324 -57.138 1.00 21.02 262 GLN A O 1
ATOM 3185 N N . GLY A 1 226 ? -10.514 41.404 -56.458 1.00 16.20 263 GLY A N 1
ATOM 3186 C CA . GLY A 1 226 ? -11.208 41.310 -57.729 1.00 17.87 263 GLY A CA 1
ATOM 3187 C C . GLY A 1 226 ? -12.057 40.077 -57.945 1.00 17.15 263 GLY A C 1
ATOM 3188 O O . GLY A 1 226 ? -12.600 39.910 -59.045 1.00 18.23 263 GLY A O 1
ATOM 3192 N N . LEU A 1 227 ? -12.197 39.215 -56.946 1.00 17.54 264 LEU A N 1
ATOM 3193 C CA . LEU A 1 227 ? -12.928 37.968 -57.093 1.00 16.54 264 LEU A CA 1
ATOM 3194 C C . LEU A 1 227 ? -14.191 38.020 -56.247 1.00 15.44 264 LEU A C 1
ATOM 3195 O O . LEU A 1 227 ? -14.122 38.248 -55.035 1.00 14.39 264 LEU A O 1
ATOM 3211 N N . LYS A 1 228 ? -15.335 37.783 -56.877 1.00 16.51 265 LYS A N 1
ATOM 3212 C CA . LYS A 1 228 ? -16.597 37.797 -56.152 1.00 17.52 265 LYS A CA 1
ATOM 3213 C C . LYS A 1 228 ? -16.700 36.582 -55.235 1.00 17.52 265 LYS A C 1
ATOM 3214 O O . LYS A 1 228 ? -16.113 35.526 -55.495 1.00 16.55 265 LYS A O 1
ATOM 3233 N N . ALA A 1 229 ? -17.462 36.741 -54.151 1.00 14.55 266 ALA A N 1
ATOM 3234 C CA . ALA A 1 229 ? -17.575 35.714 -53.124 1.00 13.18 266 ALA A CA 1
ATOM 3235 C C . ALA A 1 229 ? -19.019 35.547 -52.675 1.00 16.01 266 ALA A C 1
ATOM 3236 O O . ALA A 1 229 ? -19.686 36.526 -52.324 1.00 16.25 266 ALA A O 1
ATOM 3243 N N . ALA A 1 230 ? -19.477 34.299 -52.635 1.00 14.33 267 ALA A N 1
ATOM 3244 C CA . ALA A 1 230 ? -20.803 33.959 -52.141 1.00 17.01 267 ALA A CA 1
ATOM 3245 C C . ALA A 1 230 ? -20.660 33.057 -50.927 1.00 13.94 267 ALA A C 1
ATOM 3246 O O . ALA A 1 230 ? -19.870 32.108 -50.936 1.00 13.09 267 ALA A O 1
ATOM 3253 N N . THR A 1 231 ? -21.422 33.360 -49.886 1.00 13.10 268 THR A N 1
ATOM 3254 C CA . THR A 1 231 ? -21.362 32.637 -48.627 1.00 13.78 268 THR A CA 1
ATOM 3255 C C . THR A 1 231 ? -22.753 32.116 -48.309 1.00 16.19 268 THR A C 1
ATOM 3256 O O . THR A 1 231 ? -23.737 32.860 -48.409 1.00 16.42 268 THR A O 1
ATOM 3267 N N . TYR A 1 232 ? -22.833 30.845 -47.928 1.00 17.16 269 TYR A N 1
ATOM 3268 C CA . TYR A 1 232 ? -24.082 30.252 -47.466 1.00 19.72 269 TYR A CA 1
ATOM 3269 C C . TYR A 1 232 ? -23.899 29.856 -46.003 1.00 17.86 269 TYR A C 1
ATOM 3270 O O . TYR A 1 232 ? -23.445 28.750 -45.698 1.00 19.42 269 TYR A O 1
ATOM 3288 N N . PHE A 1 233 ? -24.235 30.789 -45.110 1.00 15.49 270 PHE A N 1
ATOM 3289 C CA . PHE A 1 233 ? -24.411 30.605 -43.656 1.00 16.98 270 PHE A CA 1
ATOM 3290 C C . PHE A 1 233 ? -23.114 30.531 -42.856 1.00 15.86 270 PHE A C 1
ATOM 3291 O O . PHE A 1 233 ? -23.169 30.182 -41.663 1.00 17.11 270 PHE A O 1
ATOM 3308 N N . TRP A 1 234 ? -21.967 30.878 -43.433 1.00 11.53 271 TRP A N 1
ATOM 3309 C CA . TRP A 1 234 ? -20.723 30.856 -42.680 1.00 12.15 271 TRP A CA 1
ATOM 3310 C C . TRP A 1 234 ? -20.751 31.911 -41.572 1.00 13.15 271 TRP A C 1
ATOM 3311 O O . TRP A 1 234 ? -21.168 33.046 -41.812 1.00 13.18 271 TRP A O 1
ATOM 3332 N N . PRO A 1 235 ? -20.295 31.579 -40.361 1.00 16.06 272 PRO A N 1
ATOM 3333 C CA . PRO A 1 235 ? -20.231 32.593 -39.293 1.00 16.44 272 PRO A CA 1
ATOM 3334 C C . PRO A 1 235 ? -19.412 33.813 -39.699 1.00 14.69 272 PRO A C 1
ATOM 3335 O O . PRO A 1 235 ? -18.250 33.701 -40.095 1.00 10.52 272 PRO A O 1
ATOM 3346 N N . GLY A 1 236 ? -20.019 34.993 -39.554 1.00 16.74 273 GLY A N 1
ATOM 3347 C CA . GLY A 1 236 ? -19.403 36.244 -39.932 1.00 15.69 273 GLY A CA 1
ATOM 3348 C C . GLY A 1 236 ? -19.806 36.753 -41.301 1.00 14.81 273 GLY A C 1
ATOM 3349 O O . GLY A 1 236 ? -19.638 37.949 -41.579 1.00 13.82 273 GLY A O 1
ATOM 3353 N N . SER A 1 237 ? -20.340 35.878 -42.157 1.00 15.97 274 SER A N 1
ATOM 3354 C CA . SER A 1 237 ? -20.719 36.283 -43.507 1.00 17.35 274 SER A CA 1
ATOM 3355 C C . SER A 1 237 ? -21.953 37.173 -43.514 1.00 18.15 274 SER A C 1
ATOM 3356 O O . SER A 1 237 ? -22.181 37.891 -44.495 1.00 19.52 274 SER A O 1
ATOM 3364 N N . GLU A 1 238 ? -22.746 37.153 -42.445 1.00 18.08 275 GLU A N 1
ATOM 3365 C CA . GLU A 1 238 ? -23.909 38.018 -42.311 1.00 18.85 275 GLU A CA 1
ATOM 3366 C C . GLU A 1 238 ? -23.589 39.297 -41.549 1.00 17.31 275 GLU A C 1
ATOM 3367 O O . GLU A 1 238 ? -24.501 39.939 -41.014 1.00 17.88 275 GLU A O 1
ATOM 3379 N N . VAL A 1 239 ? -22.314 39.672 -41.498 1.00 17.80 276 VAL A N 1
ATOM 3380 C CA . VAL A 1 239 ? -21.833 40.846 -40.784 1.00 15.36 276 VAL A CA 1
ATOM 3381 C C . VAL A 1 239 ? -21.101 41.731 -41.780 1.00 16.96 276 VAL A C 1
ATOM 3382 O O . VAL A 1 239 ? -20.355 41.233 -42.630 1.00 14.72 276 VAL A O 1
ATOM 3395 N N . ALA A 1 240 ? -21.311 43.045 -41.669 1.00 15.30 277 ALA A N 1
ATOM 3396 C CA . ALA A 1 240 ? -20.582 44.011 -42.486 1.00 18.51 277 ALA A CA 1
ATOM 3397 C C . ALA A 1 240 ? -19.203 44.211 -41.860 1.00 14.58 277 ALA A C 1
ATOM 3398 O O . ALA A 1 240 ? -18.865 45.265 -41.321 1.00 16.01 277 ALA A O 1
ATOM 3405 N N . ILE A 1 241 ? -18.407 43.140 -41.920 1.00 16.39 278 ILE A N 1
ATOM 3406 C CA . ILE A 1 241 ? -17.058 43.173 -41.368 1.00 15.84 278 ILE A CA 1
ATOM 3407 C C . ILE A 1 241 ? -16.238 44.190 -42.139 1.00 13.84 278 ILE A C 1
ATOM 3408 O O . ILE A 1 241 ? -16.274 44.233 -43.372 1.00 15.20 278 ILE A O 1
ATOM 3424 N N . ASN A 1 242 ? -15.500 45.022 -41.410 1.00 14.42 279 ASN A N 1
ATOM 3425 C CA . ASN A 1 242 ? -14.723 46.103 -42.011 1.00 16.84 279 ASN A CA 1
ATOM 3426 C C . ASN A 1 242 ? -15.580 46.943 -42.955 1.00 16.11 279 ASN A C 1
ATOM 3427 O O . ASN A 1 242 ? -15.072 47.559 -43.898 1.00 19.16 279 ASN A O 1
ATOM 3437 N N . GLY A 1 243 ? -16.889 46.958 -42.716 1.00 15.43 280 GLY A N 1
ATOM 3438 C CA . GLY A 1 243 ? -17.804 47.768 -43.481 1.00 15.69 280 GLY A CA 1
ATOM 3439 C C . GLY A 1 243 ? -18.362 47.129 -44.729 1.00 15.43 280 GLY A C 1
ATOM 3440 O O . GLY A 1 243 ? -18.996 47.834 -45.520 1.00 18.94 280 GLY A O 1
ATOM 3444 N N . SER A 1 244 ? -18.167 45.824 -44.932 1.00 16.57 281 SER A N 1
ATOM 3445 C CA . SER A 1 244 ? -18.540 45.175 -46.182 1.00 18.00 281 SER A CA 1
ATOM 3446 C C . SER A 1 244 ? -19.169 43.813 -45.933 1.00 17.21 281 SER A C 1
ATOM 3447 O O . SER A 1 244 ? -18.667 43.021 -45.131 1.00 17.54 281 SER A O 1
ATOM 3455 N N . PHE A 1 245 ? -20.257 43.549 -46.640 1.00 15.58 282 PHE A N 1
ATOM 3456 C CA . PHE A 1 245 ? -20.827 42.220 -46.750 1.00 15.54 282 PHE A CA 1
ATOM 3457 C C . PHE A 1 245 ? -20.158 41.461 -47.885 1.00 16.27 282 PHE A C 1
ATOM 3458 O O . PHE A 1 245 ? -19.560 42.061 -48.782 1.00 15.19 282 PHE A O 1
ATOM 3475 N N . PRO A 1 246 ? -20.243 40.132 -47.883 1.00 16.78 283 PRO A N 1
ATOM 3476 C CA . PRO A 1 246 ? -19.848 39.378 -49.075 1.00 16.53 283 PRO A CA 1
ATOM 3477 C C . PRO A 1 246 ? -20.716 39.769 -50.262 1.00 16.66 283 PRO A C 1
ATOM 3478 O O . PRO A 1 246 ? -21.841 40.256 -50.105 1.00 16.12 283 PRO A O 1
ATOM 3489 N N . SER A 1 247 ? -20.176 39.550 -51.466 1.00 15.41 284 SER A N 1
ATOM 3490 C CA . SER A 1 247 ? -20.934 39.812 -52.688 1.00 15.54 284 SER A CA 1
ATOM 3491 C C . SER A 1 247 ? -22.338 39.239 -52.587 1.00 18.43 284 SER A C 1
ATOM 3492 O O . SER A 1 247 ? -23.329 39.942 -52.817 1.00 22.11 284 SER A O 1
ATOM 3500 N N . ILE A 1 248 ? -22.441 37.955 -52.251 1.00 16.71 285 ILE A N 1
ATOM 3501 C CA . ILE A 1 248 ? -23.716 37.310 -51.959 1.00 17.26 285 ILE A CA 1
ATOM 3502 C C . ILE A 1 248 ? -23.603 36.671 -50.585 1.00 16.08 285 ILE A C 1
ATOM 3503 O O . ILE A 1 248 ? -22.572 36.078 -50.252 1.00 15.58 285 ILE A O 1
ATOM 3519 N N . TYR A 1 249 ? -24.667 36.783 -49.793 1.00 13.80 286 TYR A N 1
ATOM 3520 C CA . TYR A 1 249 ? -24.706 36.159 -48.480 1.00 14.73 286 TYR A CA 1
ATOM 3521 C C . TYR A 1 249 ? -26.156 35.872 -48.117 1.00 14.83 286 TYR A C 1
ATOM 3522 O O . TYR A 1 249 ? -27.085 36.457 -48.682 1.00 14.80 286 TYR A O 1
ATOM 3540 N N . MET A 1 250 ? -26.339 34.965 -47.159 1.00 17.62 287 MET A N 1
ATOM 3541 C CA . MET A 1 250 ? -27.662 34.459 -46.810 1.00 20.16 287 MET A CA 1
ATOM 3542 C C . MET A 1 250 ? -27.949 34.721 -45.337 1.00 20.33 287 MET A C 1
ATOM 3543 O O . MET A 1 250 ? -27.211 34.219 -44.471 1.00 20.04 287 MET A O 1
ATOM 3557 N N . PRO A 1 251 ? -28.980 35.491 -44.995 1.00 22.66 288 PRO A N 1
ATOM 3558 C CA . PRO A 1 251 ? -29.384 35.593 -43.588 1.00 21.38 288 PRO A CA 1
ATOM 3559 C C . PRO A 1 251 ? -29.596 34.213 -42.989 1.00 17.85 288 PRO A C 1
ATOM 3560 O O . PRO A 1 251 ? -30.276 33.363 -43.570 1.00 18.53 288 PRO A O 1
ATOM 3571 N N . TYR A 1 252 ? -28.993 33.984 -41.825 1.00 18.14 289 TYR A N 1
ATOM 3572 C CA . TYR A 1 252 ? -28.949 32.641 -41.268 1.00 17.62 289 TYR A CA 1
ATOM 3573 C C . TYR A 1 252 ? -30.331 32.153 -40.874 1.00 17.98 289 TYR A C 1
ATOM 3574 O O . TYR A 1 252 ? -31.113 32.870 -40.243 1.00 18.45 289 TYR A O 1
ATOM 3592 N N . ASN A 1 253 ? -30.602 30.897 -41.223 1.00 18.28 290 ASN A N 1
ATOM 3593 C CA . ASN A 1 253 ? -31.843 30.228 -40.845 1.00 18.73 290 ASN A CA 1
ATOM 3594 C C . ASN A 1 253 ? -31.545 28.730 -40.903 1.00 19.01 290 ASN A C 1
ATOM 3595 O O . ASN A 1 253 ? -31.461 28.159 -41.994 1.00 16.33 290 ASN A O 1
ATOM 3605 N N . GLY A 1 254 ? -31.380 28.115 -39.730 1.00 19.80 291 GLY A N 1
ATOM 3606 C CA . GLY A 1 254 ? -31.017 26.709 -39.663 1.00 21.22 291 GLY A CA 1
ATOM 3607 C C . GLY A 1 254 ? -32.060 25.767 -40.229 1.00 21.31 291 GLY A C 1
ATOM 3608 O O . GLY A 1 254 ? -31.747 24.600 -40.489 1.00 21.11 291 GLY A O 1
ATOM 3612 N N . SER A 1 255 ? -33.291 26.247 -40.432 1.00 27.98 292 SER A N 1
ATOM 3613 C CA . SER A 1 255 ? -34.386 25.414 -40.915 1.00 27.27 292 SER A CA 1
ATOM 3614 C C . SER A 1 255 ? -34.314 25.122 -42.406 1.00 26.47 292 SER A C 1
ATOM 3615 O O . SER A 1 255 ? -35.053 24.254 -42.881 1.00 27.13 292 SER A O 1
ATOM 3623 N N . VAL A 1 256 ? -33.465 25.826 -43.149 1.00 22.43 293 VAL A N 1
ATOM 3624 C CA . VAL A 1 256 ? -33.328 25.616 -44.588 1.00 20.60 293 VAL A CA 1
ATOM 3625 C C . VAL A 1 256 ? -32.804 24.205 -44.845 1.00 19.87 293 VAL A C 1
ATOM 3626 O O . VAL A 1 256 ? -31.678 23.884 -44.433 1.00 21.19 293 VAL A O 1
ATOM 3639 N N . PRO A 1 257 ? -33.558 23.336 -45.521 1.00 18.32 294 PRO A N 1
ATOM 3640 C CA . PRO A 1 257 ? -33.039 21.999 -45.829 1.00 19.94 294 PRO A CA 1
ATOM 3641 C C . PRO A 1 257 ? -31.688 22.059 -46.526 1.00 16.56 294 PRO A C 1
ATOM 3642 O O . PRO A 1 257 ? -31.409 22.961 -47.316 1.00 17.44 294 PRO A O 1
ATOM 3653 N N . PHE A 1 258 ? -30.844 21.076 -46.225 1.00 17.88 295 PHE A N 1
ATOM 3654 C CA . PHE A 1 258 ? -29.500 21.064 -46.794 1.00 17.60 295 PHE A CA 1
ATOM 3655 C C . PHE A 1 258 ? -29.538 21.039 -48.316 1.00 18.56 295 PHE A C 1
ATOM 3656 O O . PHE A 1 258 ? -28.717 21.688 -48.975 1.00 17.07 295 PHE A O 1
ATOM 3673 N N . GLU A 1 259 ? -30.482 20.292 -48.893 1.00 20.50 296 GLU A N 1
ATOM 3674 C CA . GLU A 1 259 ? -30.574 20.199 -50.347 1.00 21.39 296 GLU A CA 1
ATOM 3675 C C . GLU A 1 259 ? -30.886 21.554 -50.970 1.00 19.97 296 GLU A C 1
ATOM 3676 O O . GLU A 1 259 ? -30.395 21.871 -52.058 1.00 17.80 296 GLU A O 1
ATOM 3688 N N . GLU A 1 260 ? -31.722 22.355 -50.307 1.00 21.31 297 GLU A N 1
ATOM 3689 C CA . GLU A 1 260 ? -31.996 23.701 -50.795 1.00 20.75 297 GLU A CA 1
ATOM 3690 C C . GLU A 1 260 ? -30.730 24.544 -50.813 1.00 18.47 297 GLU A C 1
ATOM 3691 O O . GLU A 1 260 ? -30.493 25.301 -51.761 1.00 20.08 297 GLU A O 1
ATOM 3703 N N . ARG A 1 261 ? -29.908 24.433 -49.769 1.00 13.98 298 ARG A N 1
ATOM 3704 C CA . ARG A 1 261 ? -28.639 25.152 -49.739 1.00 13.91 298 ARG A CA 1
ATOM 3705 C C . ARG A 1 261 ? -27.733 24.718 -50.890 1.00 14.74 298 ARG A C 1
ATOM 3706 O O . ARG A 1 261 ? -27.108 25.556 -51.553 1.00 12.40 298 ARG A O 1
ATOM 3727 N N . ILE A 1 262 ? -27.647 23.411 -51.138 1.00 15.01 299 ILE A N 1
ATOM 3728 C CA . ILE A 1 262 ? -26.802 22.902 -52.215 1.00 16.60 299 ILE A CA 1
ATOM 3729 C C . ILE A 1 262 ? -27.320 23.372 -53.568 1.00 16.54 299 ILE A C 1
ATOM 3730 O O . ILE A 1 262 ? -26.538 23.748 -54.449 1.00 14.44 299 ILE A O 1
ATOM 3746 N N . SER A 1 263 ? -28.643 23.355 -53.757 1.00 16.22 300 SER A N 1
ATOM 3747 C CA . SER A 1 263 ? -29.219 23.811 -55.020 1.00 20.90 300 SER A CA 1
ATOM 3748 C C . SER A 1 263 ? -28.931 25.287 -55.267 1.00 20.65 300 SER A C 1
ATOM 3749 O O . SER A 1 263 ? -28.754 25.699 -56.417 1.00 21.19 300 SER A O 1
ATOM 3757 N N . THR A 1 264 ? -28.908 26.103 -54.210 1.00 20.68 301 THR A N 1
ATOM 3758 C CA . THR A 1 264 ? -28.573 27.516 -54.372 1.00 18.67 301 THR A CA 1
ATOM 3759 C C . THR A 1 264 ? -27.110 27.686 -54.758 1.00 17.65 301 THR A C 1
ATOM 3760 O O . THR A 1 264 ? -26.772 28.537 -55.587 1.00 18.99 301 THR A O 1
ATOM 3771 N N . LEU A 1 265 ? -26.233 26.877 -54.167 1.00 19.40 302 LEU A N 1
ATOM 3772 C CA . LEU A 1 265 ? -24.822 26.909 -54.523 1.00 17.29 302 LEU A CA 1
ATOM 3773 C C . LEU A 1 265 ? -24.618 26.560 -55.990 1.00 17.71 302 LEU A C 1
ATOM 3774 O O . LEU A 1 265 ? -23.799 27.179 -56.677 1.00 18.47 302 LEU A O 1
ATOM 3790 N N . LEU A 1 266 ? -25.354 25.572 -56.491 1.00 19.67 303 LEU A N 1
ATOM 3791 C CA . LEU A 1 266 ? -25.194 25.184 -57.887 1.00 20.48 303 LEU A CA 1
ATOM 3792 C C . LEU A 1 266 ? -25.737 26.256 -58.824 1.00 20.54 303 LEU A C 1
ATOM 3793 O O . LEU A 1 266 ? -25.183 26.480 -59.906 1.00 20.74 303 LEU A O 1
ATOM 3809 N N . LYS A 1 267 ? -26.822 26.924 -58.426 1.00 21.45 304 LYS A N 1
ATOM 3810 C CA . LYS A 1 267 ? -27.338 28.047 -59.205 1.00 22.34 304 LYS A CA 1
ATOM 3811 C C . LYS A 1 267 ? -26.319 29.174 -59.311 1.00 21.30 304 LYS A C 1
ATOM 3812 O O . LYS A 1 267 ? -26.183 29.795 -60.370 1.00 21.75 304 LYS A O 1
ATOM 3831 N N . TRP A 1 268 ? -25.621 29.482 -58.213 1.00 20.05 305 TRP A N 1
ATOM 3832 C CA . TRP A 1 268 ? -24.580 30.503 -58.264 1.00 18.43 305 TRP A CA 1
ATOM 3833 C C . TRP A 1 268 ? -23.517 30.140 -59.287 1.00 20.60 305 TRP A C 1
ATOM 3834 O O . TRP A 1 268 ? -23.023 31.006 -60.019 1.00 20.71 305 TRP A O 1
ATOM 3855 N N . LEU A 1 269 ? -23.137 28.864 -59.340 1.00 19.67 306 LEU A N 1
ATOM 3856 C CA . LEU A 1 269 ? -22.183 28.403 -60.337 1.00 19.67 306 LEU A CA 1
ATOM 3857 C C . LEU A 1 269 ? -22.737 28.474 -61.755 1.00 20.33 306 LEU A C 1
ATOM 3858 O O . LEU A 1 269 ? -21.957 28.380 -62.711 1.00 18.82 306 LEU A O 1
ATOM 3874 N N . ASP A 1 270 ? -24.049 28.650 -61.910 1.00 21.62 307 ASP A N 1
ATOM 3875 C CA . ASP A 1 270 ? -24.680 28.832 -63.211 1.00 22.71 307 ASP A CA 1
ATOM 3876 C C . ASP A 1 270 ? -24.859 30.298 -63.577 1.00 23.77 307 ASP A C 1
ATOM 3877 O O . ASP A 1 270 ? -25.477 30.595 -64.605 1.00 25.19 307 ASP A O 1
ATOM 3886 N N . LEU A 1 271 ? -24.373 31.219 -62.750 1.00 20.50 308 LEU A N 1
ATOM 3887 C CA . LEU A 1 271 ? -24.450 32.627 -63.089 1.00 21.49 308 LEU A CA 1
ATOM 3888 C C . LEU A 1 271 ? -23.477 32.948 -64.223 1.00 24.71 308 LEU A C 1
ATOM 3889 O O . LEU A 1 271 ? -22.451 32.280 -64.380 1.00 22.82 308 LEU A O 1
ATOM 3905 N N . PRO A 1 272 ? -23.781 33.959 -65.038 1.00 28.39 309 PRO A N 1
ATOM 3906 C CA . PRO A 1 272 ? -22.840 34.346 -66.091 1.00 30.09 309 PRO A CA 1
ATOM 3907 C C . PRO A 1 272 ? -21.481 34.693 -65.507 1.00 27.94 309 PRO A C 1
ATOM 3908 O O . PRO A 1 272 ? -21.368 35.154 -64.369 1.00 26.40 309 PRO A O 1
ATOM 3919 N N . LYS A 1 273 ? -20.443 34.458 -66.310 1.00 29.34 310 LYS A N 1
ATOM 3920 C CA . LYS A 1 273 ? -19.070 34.639 -65.849 1.00 30.73 310 LYS A CA 1
ATOM 3921 C C . LYS A 1 273 ? -18.890 35.974 -65.139 1.00 29.94 310 LYS A C 1
ATOM 3922 O O . LYS A 1 273 ? -18.295 36.042 -64.056 1.00 29.91 310 LYS A O 1
ATOM 3941 N N . ALA A 1 274 ? -19.412 37.049 -65.733 1.00 28.73 311 ALA A N 1
ATOM 3942 C CA . ALA A 1 274 ? -19.226 38.381 -65.171 1.00 28.75 311 ALA A CA 1
ATOM 3943 C C . ALA A 1 274 ? -19.782 38.501 -63.761 1.00 26.14 311 ALA A C 1
ATOM 3944 O O . ALA A 1 274 ? -19.345 39.378 -63.009 1.00 26.67 311 ALA A O 1
ATOM 3951 N N . GLU A 1 275 ? -20.738 37.651 -63.392 1.00 26.10 312 GLU A N 1
ATOM 3952 C CA . GLU A 1 275 ? -21.389 37.709 -62.092 1.00 25.57 312 GLU A CA 1
ATOM 3953 C C . GLU A 1 275 ? -21.067 36.507 -61.220 1.00 22.82 312 GLU A C 1
ATOM 3954 O O . GLU A 1 275 ? -21.489 36.469 -60.059 1.00 21.54 312 GLU A O 1
ATOM 3966 N N . ARG A 1 276 ? -20.338 35.531 -61.745 1.00 20.28 313 ARG A N 1
ATOM 3967 C CA . ARG A 1 276 ? -20.140 34.265 -61.051 1.00 18.33 313 ARG A CA 1
ATOM 3968 C C . ARG A 1 276 ? -19.079 34.420 -59.970 1.00 17.30 313 ARG A C 1
ATOM 3969 O O . ARG A 1 276 ? -17.940 34.779 -60.285 1.00 15.78 313 ARG A O 1
ATOM 3990 N N . PRO A 1 277 ? -19.399 34.168 -58.700 1.00 15.97 314 PRO A N 1
ATOM 3991 C CA . PRO A 1 277 ? -18.362 34.197 -57.664 1.00 16.40 314 PRO A CA 1
ATOM 3992 C C . PRO A 1 277 ? -17.231 33.229 -57.979 1.00 18.20 314 PRO A C 1
ATOM 3993 O O . PRO A 1 277 ? -17.404 32.224 -58.672 1.00 19.46 314 PRO A O 1
ATOM 4004 N N . ARG A 1 278 ? -16.055 33.541 -57.440 1.00 19.63 315 ARG A N 1
ATOM 4005 C CA . ARG A 1 278 ? -14.922 32.629 -57.497 1.00 20.54 315 ARG A CA 1
ATOM 4006 C C . ARG A 1 278 ? -14.683 31.889 -56.189 1.00 20.67 315 ARG A C 1
ATOM 4007 O O . ARG A 1 278 ? -14.053 30.823 -56.204 1.00 19.88 315 ARG A O 1
ATOM 4028 N N . PHE A 1 279 ? -15.175 32.416 -55.070 1.00 18.10 316 PHE A N 1
ATOM 4029 C CA . PHE A 1 279 ? -15.013 31.800 -53.763 1.00 15.85 316 PHE A CA 1
ATOM 4030 C C . PHE A 1 279 ? -16.380 31.564 -53.140 1.00 16.51 316 PHE A C 1
ATOM 4031 O O . PHE A 1 279 ? -17.252 32.441 -53.172 1.00 13.35 316 PHE A O 1
ATOM 4048 N N . TYR A 1 280 ? -16.553 30.373 -52.573 1.00 15.31 317 TYR A N 1
ATOM 4049 C CA . TYR A 1 280 ? -17.815 29.935 -51.999 1.00 15.11 317 TYR A CA 1
ATOM 4050 C C . TYR A 1 280 ? -17.576 29.331 -50.627 1.00 12.73 317 TYR A C 1
ATOM 4051 O O . TYR A 1 280 ? -16.575 28.645 -50.411 1.00 13.01 317 TYR A O 1
ATOM 4069 N N . THR A 1 281 ? -18.518 29.553 -49.714 1.00 15.45 318 THR A N 1
ATOM 4070 C CA . THR A 1 281 ? -18.548 28.824 -48.456 1.00 16.28 318 THR A CA 1
ATOM 4071 C C . THR A 1 281 ? -19.921 28.196 -48.275 1.00 18.26 318 THR A C 1
ATOM 4072 O O . THR A 1 281 ? -20.930 28.708 -48.767 1.00 19.19 318 THR A O 1
ATOM 4083 N N . MET A 1 282 ? -19.935 27.059 -47.584 1.00 17.41 319 MET A N 1
ATOM 4084 C CA . MET A 1 282 ? -21.151 26.309 -47.316 1.00 16.62 319 MET A CA 1
ATOM 4085 C C . MET A 1 282 ? -21.066 25.802 -45.888 1.00 14.45 319 MET A C 1
ATOM 4086 O O . MET A 1 282 ? -19.985 25.431 -45.422 1.00 10.46 319 MET A O 1
ATOM 4100 N N . TYR A 1 283 ? -22.198 25.803 -45.190 1.00 15.46 320 TYR A N 1
ATOM 4101 C CA . TYR A 1 283 ? -22.222 25.435 -43.781 1.00 13.71 320 TYR A CA 1
ATOM 4102 C C . TYR A 1 283 ? -23.444 24.578 -43.485 1.00 14.45 320 TYR A C 1
ATOM 4103 O O . TYR A 1 283 ? -24.561 24.933 -43.874 1.00 13.42 320 TYR A O 1
ATOM 4121 N N . PHE A 1 284 ? -23.214 23.450 -42.801 1.00 16.07 321 PHE A N 1
ATOM 4122 C CA . PHE A 1 284 ? -24.245 22.564 -42.267 1.00 12.93 321 PHE A CA 1
ATOM 4123 C C . PHE A 1 284 ? -24.139 22.521 -40.748 1.00 13.08 321 PHE A C 1
ATOM 4124 O O . PHE A 1 284 ? -23.033 22.500 -40.203 1.00 12.30 321 PHE A O 1
ATOM 4141 N N . GLU A 1 285 ? -25.294 22.479 -40.066 1.00 14.19 322 GLU A N 1
ATOM 4142 C CA . GLU A 1 285 ? -25.334 22.355 -38.607 1.00 14.67 322 GLU A CA 1
ATOM 4143 C C . GLU A 1 285 ? -25.020 20.944 -38.123 1.00 14.96 322 GLU A C 1
ATOM 4144 O O . GLU A 1 285 ? -24.742 20.760 -36.936 1.00 15.22 322 GLU A O 1
ATOM 4156 N N . GLU A 1 286 ? -25.085 19.949 -39.000 1.00 15.42 323 GLU A N 1
ATOM 4157 C CA . GLU A 1 286 ? -24.807 18.574 -38.632 1.00 15.11 323 GLU A CA 1
ATOM 4158 C C . GLU A 1 286 ? -23.390 18.181 -39.038 1.00 15.64 323 GLU A C 1
ATOM 4159 O O . GLU A 1 286 ? -22.846 18.728 -40.000 1.00 16.28 323 GLU A O 1
ATOM 4171 N N . PRO A 1 287 ? -22.795 17.203 -38.330 1.00 17.57 324 PRO A N 1
ATOM 4172 C CA . PRO A 1 287 ? -23.363 16.391 -37.242 1.00 16.48 324 PRO A CA 1
ATOM 4173 C C . PRO A 1 287 ? -23.308 17.013 -35.849 1.00 16.04 324 PRO A C 1
ATOM 4174 O O . PRO A 1 287 ? -23.500 16.298 -34.869 1.00 16.58 324 PRO A O 1
ATOM 4185 N N . ASP A 1 288 ? -23.052 18.317 -35.760 1.00 15.51 325 ASP A N 1
ATOM 4186 C CA . ASP A 1 288 ? -22.955 18.962 -34.456 1.00 15.41 325 ASP A CA 1
ATOM 4187 C C . ASP A 1 288 ? -24.265 18.871 -33.681 1.00 16.83 325 ASP A C 1
ATOM 4188 O O . ASP A 1 288 ? -24.266 18.563 -32.483 1.00 16.95 325 ASP A O 1
ATOM 4197 N N . SER A 1 289 ? -25.392 19.141 -34.344 1.00 16.46 326 SER A N 1
ATOM 4198 C CA . SER A 1 289 ? -26.668 19.171 -33.641 1.00 18.48 326 SER A CA 1
ATOM 4199 C C . SER A 1 289 ? -27.012 17.801 -33.076 1.00 19.27 326 SER A C 1
ATOM 4200 O O . SER A 1 289 ? -27.463 17.688 -31.931 1.00 21.11 326 SER A O 1
ATOM 4208 N N . SER A 1 290 ? -26.801 16.745 -33.861 1.00 16.00 327 SER A N 1
ATOM 4209 C CA . SER A 1 290 ? -27.112 15.409 -33.370 1.00 17.16 327 SER A CA 1
ATOM 4210 C C . SER A 1 290 ? -26.075 14.936 -32.368 1.00 17.20 327 SER A C 1
ATOM 4211 O O . SER A 1 290 ? -26.406 14.176 -31.451 1.00 17.26 327 SER A O 1
ATOM 4219 N N . GLY A 1 291 ? -24.824 15.371 -32.526 1.00 19.18 328 GLY A N 1
ATOM 4220 C CA . GLY A 1 291 ? -23.824 15.094 -31.514 1.00 17.99 328 GLY A CA 1
ATOM 4221 C C . GLY A 1 291 ? -24.231 15.611 -30.150 1.00 18.44 328 GLY A C 1
ATOM 4222 O O . GLY A 1 291 ? -24.061 14.927 -29.142 1.00 18.33 328 GLY A O 1
ATOM 4226 N N . HIS A 1 292 ? -24.766 16.830 -30.095 1.00 19.44 329 HIS A N 1
ATOM 4227 C CA . HIS A 1 292 ? -25.239 17.368 -28.823 1.00 19.81 329 HIS A CA 1
ATOM 4228 C C . HIS A 1 292 ? -26.397 16.549 -28.268 1.00 18.97 329 HIS A C 1
ATOM 4229 O O . HIS A 1 292 ? -26.443 16.256 -27.066 1.00 18.89 329 HIS A O 1
ATOM 4243 N N . ALA A 1 293 ? -27.339 16.168 -29.129 1.00 19.05 330 ALA A N 1
ATOM 4244 C CA . ALA A 1 293 ? -28.534 15.472 -28.670 1.00 18.47 330 ALA A CA 1
ATOM 4245 C C . ALA A 1 293 ? -28.205 14.071 -28.174 1.00 20.17 330 ALA A C 1
ATOM 4246 O O . ALA A 1 293 ? -28.617 13.680 -27.076 1.00 23.03 330 ALA A O 1
ATOM 4253 N N . GLY A 1 294 ? -27.449 13.307 -28.958 1.00 20.64 331 GLY A N 1
ATOM 4254 C CA . GLY A 1 294 ? -27.282 11.891 -28.701 1.00 20.82 331 GLY A CA 1
ATOM 4255 C C . GLY A 1 294 ? -25.921 11.490 -28.171 1.00 23.14 331 GLY A C 1
ATOM 4256 O O . GLY A 1 294 ? -25.757 10.375 -27.668 1.00 24.64 331 GLY A O 1
ATOM 4260 N N . GLY A 1 295 ? -24.941 12.383 -28.269 1.00 21.17 332 GLY A N 1
ATOM 4261 C CA . GLY A 1 295 ? -23.570 12.037 -27.982 1.00 21.32 332 GLY A CA 1
ATOM 4262 C C . GLY A 1 295 ? -22.871 11.573 -29.245 1.00 18.19 332 GLY A C 1
ATOM 4263 O O . GLY A 1 295 ? -23.517 11.238 -30.240 1.00 19.57 332 GLY A O 1
ATOM 4267 N N . PRO A 1 296 ? -21.533 11.541 -29.231 1.00 16.12 333 PRO A N 1
ATOM 4268 C CA . PRO A 1 296 ? -20.789 11.206 -30.463 1.00 17.91 333 PRO A CA 1
ATOM 4269 C C . PRO A 1 296 ? -20.981 9.773 -30.948 1.00 19.34 333 PRO A C 1
ATOM 4270 O O . PRO A 1 296 ? -20.739 9.505 -32.131 1.00 19.44 333 PRO A O 1
ATOM 4281 N N . VAL A 1 297 ? -21.389 8.850 -30.084 1.00 19.12 334 VAL A N 1
ATOM 4282 C CA . VAL A 1 297 ? -21.651 7.465 -30.458 1.00 19.21 334 VAL A CA 1
ATOM 4283 C C . VAL A 1 297 ? -23.135 7.250 -30.197 1.00 20.55 334 VAL A C 1
ATOM 4284 O O . VAL A 1 297 ? -23.540 7.008 -29.055 1.00 19.90 334 VAL A O 1
ATOM 4297 N N . SER A 1 298 ? -23.949 7.357 -31.245 1.00 19.49 335 SER A N 1
ATOM 4298 C CA . SER A 1 298 ? -25.397 7.353 -31.098 1.00 21.33 335 SER A CA 1
ATOM 4299 C C . SER A 1 298 ? -26.033 7.166 -32.464 1.00 21.23 335 SER A C 1
ATOM 4300 O O . SER A 1 298 ? -25.437 7.507 -33.491 1.00 20.74 335 SER A O 1
ATOM 4308 N N . ALA A 1 299 ? -27.257 6.635 -32.458 1.00 24.21 336 ALA A N 1
ATOM 4309 C CA . ALA A 1 299 ? -28.029 6.523 -33.688 1.00 24.39 336 ALA A CA 1
ATOM 4310 C C . ALA A 1 299 ? -28.278 7.889 -34.311 1.00 24.08 336 ALA A C 1
ATOM 4311 O O . ALA A 1 299 ? -28.343 8.011 -35.539 1.00 24.39 336 ALA A O 1
ATOM 4318 N N . ARG A 1 300 ? -28.433 8.922 -33.481 1.00 22.82 337 ARG A N 1
ATOM 4319 C CA . ARG A 1 300 ? -28.702 10.258 -34.002 1.00 22.75 337 ARG A CA 1
ATOM 4320 C C . ARG A 1 300 ? -27.517 10.793 -34.802 1.00 19.68 337 ARG A C 1
ATOM 4321 O O . ARG A 1 300 ? -27.703 11.398 -35.862 1.00 20.15 337 ARG A O 1
ATOM 4342 N N . VAL A 1 301 ? -26.293 10.578 -34.322 1.00 17.03 338 VAL A N 1
ATOM 4343 C CA . VAL A 1 301 ? -25.123 11.004 -35.088 1.00 21.19 338 VAL A CA 1
ATOM 4344 C C . VAL A 1 301 ? -24.995 10.192 -36.370 1.00 19.63 338 VAL A C 1
ATOM 4345 O O . VAL A 1 301 ? -24.711 10.742 -37.440 1.00 19.78 338 VAL A O 1
ATOM 4358 N N . ILE A 1 302 ? -25.193 8.875 -36.287 1.00 20.21 339 ILE A N 1
ATOM 4359 C CA . ILE A 1 302 ? -25.100 8.027 -37.476 1.00 20.41 339 ILE A CA 1
ATOM 4360 C C . ILE A 1 302 ? -26.041 8.528 -38.561 1.00 18.72 339 ILE A C 1
ATOM 4361 O O . ILE A 1 302 ? -25.654 8.663 -39.729 1.00 16.94 339 ILE A O 1
ATOM 4377 N N . LYS A 1 303 ? -27.301 8.784 -38.196 1.00 16.60 340 LYS A N 1
ATOM 4378 C CA . LYS A 1 303 ? -28.276 9.257 -39.173 1.00 18.14 340 LYS A CA 1
ATOM 4379 C C . LYS A 1 303 ? -27.890 10.620 -39.728 1.00 16.19 340 LYS A C 1
ATOM 4380 O O . LYS A 1 303 ? -28.074 10.885 -40.921 1.00 17.50 340 LYS A O 1
ATOM 4399 N N . ALA A 1 304 ? -27.396 11.514 -38.867 1.00 18.09 341 ALA A N 1
ATOM 4400 C CA . ALA A 1 304 ? -26.949 12.823 -39.329 1.00 18.54 341 ALA A CA 1
ATOM 4401 C C . ALA A 1 304 ? -25.759 12.708 -40.269 1.00 16.70 341 ALA A C 1
ATOM 4402 O O . ALA A 1 304 ? -25.630 13.506 -41.204 1.00 16.60 341 ALA A O 1
ATOM 4409 N N . LEU A 1 305 ? -24.871 11.741 -40.025 1.00 19.40 342 LEU A N 1
ATOM 4410 C CA . LEU A 1 305 ? -23.726 11.527 -40.907 1.00 18.34 342 LEU A CA 1
ATOM 4411 C C . LEU A 1 305 ? -24.173 11.048 -42.281 1.00 18.81 342 LEU A C 1
ATOM 4412 O O . LEU A 1 305 ? -23.568 11.400 -43.301 1.00 17.32 342 LEU A O 1
ATOM 4428 N N . GLN A 1 306 ? -25.223 10.231 -42.329 1.00 19.18 343 GLN A N 1
ATOM 4429 C CA . GLN A 1 306 ? -25.736 9.785 -43.616 1.00 20.56 343 GLN A CA 1
ATOM 4430 C C . GLN A 1 306 ? -26.449 10.913 -44.345 1.00 20.15 343 GLN A C 1
ATOM 4431 O O . GLN A 1 306 ? -26.393 10.984 -45.577 1.00 20.62 343 GLN A O 1
ATOM 4445 N N . VAL A 1 307 ? -27.095 11.813 -43.601 1.00 19.30 344 VAL A N 1
ATOM 4446 C CA . VAL A 1 307 ? -27.800 12.937 -44.209 1.00 19.10 344 VAL A CA 1
ATOM 4447 C C . VAL A 1 307 ? -26.816 13.910 -44.842 1.00 19.20 344 VAL A C 1
ATOM 4448 O O . VAL A 1 307 ? -27.008 14.358 -45.979 1.00 17.11 344 VAL A O 1
ATOM 4461 N N . VAL A 1 308 ? -25.768 14.281 -44.103 1.00 17.09 345 VAL A N 1
ATOM 4462 C CA . VAL A 1 308 ? -24.785 15.216 -44.639 1.00 17.34 345 VAL A CA 1
ATOM 4463 C C . VAL A 1 308 ? -24.067 14.588 -45.820 1.00 16.27 345 VAL A C 1
ATOM 4464 O O . VAL A 1 308 ? -23.794 15.253 -46.826 1.00 16.18 345 VAL A O 1
ATOM 4477 N N . ASP A 1 309 ? -23.766 13.293 -45.728 1.00 18.06 346 ASP A N 1
ATOM 4478 C CA . ASP A 1 309 ? -23.112 12.618 -46.838 1.00 16.63 346 ASP A CA 1
ATOM 4479 C C . ASP A 1 309 ? -24.020 12.591 -48.055 1.00 17.15 346 ASP A C 1
ATOM 4480 O O . ASP A 1 309 ? -23.556 12.742 -49.189 1.00 15.47 346 ASP A O 1
ATOM 4489 N N . HIS A 1 310 ? -25.320 12.413 -47.845 1.00 19.57 347 HIS A N 1
ATOM 4490 C CA . HIS A 1 310 ? -26.229 12.433 -48.981 1.00 21.19 347 HIS A CA 1
ATOM 4491 C C . HIS A 1 310 ? -26.246 13.807 -49.638 1.00 20.04 347 HIS A C 1
ATOM 4492 O O . HIS A 1 310 ? -26.183 13.922 -50.869 1.00 19.66 347 HIS A O 1
ATOM 4506 N N . ALA A 1 311 ? -26.327 14.869 -48.828 1.00 19.80 348 ALA A N 1
ATOM 4507 C CA . ALA A 1 311 ? -26.350 16.220 -49.379 1.00 18.36 348 ALA A CA 1
ATOM 4508 C C . ALA A 1 311 ? -25.026 16.566 -50.048 1.00 17.98 348 ALA A C 1
ATOM 4509 O O . ALA A 1 311 ? -25.006 17.261 -51.070 1.00 18.58 348 ALA A O 1
ATOM 4516 N N . PHE A 1 312 ? -23.906 16.091 -49.493 1.00 17.05 349 PHE A N 1
ATOM 4517 C CA . PHE A 1 312 ? -22.616 16.338 -50.130 1.00 16.99 349 PHE A CA 1
ATOM 4518 C C . PHE A 1 312 ? -22.537 15.646 -51.482 1.00 16.55 349 PHE A C 1
ATOM 4519 O O . PHE A 1 312 ? -22.029 16.217 -52.454 1.00 17.04 349 PHE A O 1
ATOM 4536 N N . GLY A 1 313 ? -23.003 14.402 -51.555 1.00 17.23 350 GLY A N 1
ATOM 4537 C CA . GLY A 1 313 ? -23.082 13.735 -52.840 1.00 18.93 350 GLY A CA 1
ATOM 4538 C C . GLY A 1 313 ? -23.922 14.501 -53.844 1.00 18.49 350 GLY A C 1
ATOM 4539 O O . GLY A 1 313 ? -23.575 14.578 -55.026 1.00 19.24 350 GLY A O 1
ATOM 4543 N N . MET A 1 314 ? -25.048 15.063 -53.390 1.00 17.46 351 MET A N 1
ATOM 4544 C CA . MET A 1 314 ? -25.883 15.884 -54.261 1.00 18.04 351 MET A CA 1
ATOM 4545 C C . MET A 1 314 ? -25.069 16.992 -54.908 1.00 17.76 351 MET A C 1
ATOM 4546 O O . MET A 1 314 ? -25.224 17.275 -56.103 1.00 16.50 351 MET A O 1
ATOM 4560 N N . LEU A 1 315 ? -24.201 17.637 -54.125 1.00 17.08 352 LEU A N 1
ATOM 4561 C CA . LEU A 1 315 ? -23.333 18.679 -54.661 1.00 16.13 352 LEU A CA 1
ATOM 4562 C C . LEU A 1 315 ? -22.421 18.128 -55.746 1.00 16.39 352 LEU A C 1
ATOM 4563 O O . LEU A 1 315 ? -22.244 18.756 -56.795 1.00 18.17 352 LEU A O 1
ATOM 4579 N N . MET A 1 316 ? -21.819 16.966 -55.509 1.00 16.72 353 MET A N 1
ATOM 4580 C CA . MET A 1 316 ? -20.880 16.427 -56.482 1.00 18.66 353 MET A CA 1
ATOM 4581 C C . MET A 1 316 ? -21.598 15.962 -57.743 1.00 18.74 353 MET A C 1
ATOM 4582 O O . MET A 1 316 ? -21.081 16.137 -58.851 1.00 18.81 353 MET A O 1
ATOM 4596 N N . GLU A 1 317 ? -22.783 15.364 -57.597 1.00 21.08 354 GLU A N 1
ATOM 4597 C CA . GLU A 1 317 ? -23.571 14.975 -58.765 1.00 23.26 354 GLU A CA 1
ATOM 4598 C C . GLU A 1 317 ? -23.967 16.195 -59.592 1.00 22.02 354 GLU A C 1
ATOM 4599 O O . GLU A 1 317 ? -23.909 16.164 -60.828 1.00 20.22 354 GLU A O 1
ATOM 4611 N N . GLY A 1 318 ? -24.387 17.276 -58.930 1.00 21.64 355 GLY A N 1
ATOM 4612 C CA . GLY A 1 318 ? -24.720 18.489 -59.656 1.00 20.88 355 GLY A CA 1
ATOM 4613 C C . GLY A 1 318 ? -23.512 19.107 -60.332 1.00 20.47 355 GLY A C 1
ATOM 4614 O O . GLY A 1 318 ? -23.618 19.653 -61.432 1.00 21.73 355 GLY A O 1
ATOM 4618 N N . LEU A 1 319 ? -22.351 19.048 -59.676 1.00 18.24 356 LEU A N 1
ATOM 4619 C CA . LEU A 1 319 ? -21.119 19.498 -60.315 1.00 19.99 356 LEU A CA 1
ATOM 4620 C C . LEU A 1 319 ? -20.817 18.670 -61.555 1.00 21.56 356 LEU A C 1
ATOM 4621 O O . LEU A 1 319 ? -20.392 19.208 -62.584 1.00 21.77 356 LEU A O 1
ATOM 4637 N N . LYS A 1 320 ? -21.026 17.355 -61.473 1.00 19.35 357 LYS A N 1
ATOM 4638 C CA . LYS A 1 320 ? -20.770 16.497 -62.621 1.00 21.83 357 LYS A CA 1
ATOM 4639 C C . LYS A 1 320 ? -21.758 16.780 -63.745 1.00 21.53 357 LYS A C 1
ATOM 4640 O O . LYS A 1 320 ? -21.386 16.775 -64.925 1.00 19.41 357 LYS A O 1
ATOM 4659 N N . GLN A 1 321 ? -23.021 17.044 -63.398 1.00 21.99 358 GLN A N 1
ATOM 4660 C CA . GLN A 1 321 ? -23.996 17.449 -64.402 1.00 24.04 358 GLN A CA 1
ATOM 4661 C C . GLN A 1 321 ? -23.516 18.670 -65.175 1.00 25.59 358 GLN A C 1
ATOM 4662 O O . GLN A 1 321 ? -23.864 18.840 -66.351 1.00 27.67 358 GLN A O 1
ATOM 4676 N N . ARG A 1 322 ? -22.717 19.524 -64.537 1.00 24.15 359 ARG A N 1
ATOM 4677 C CA . ARG A 1 322 ? -22.147 20.699 -65.179 1.00 23.27 359 ARG A CA 1
ATOM 4678 C C . ARG A 1 322 ? -20.702 20.484 -65.602 1.00 23.57 359 ARG A C 1
ATOM 4679 O O . ARG A 1 322 ? -20.054 21.427 -66.070 1.00 24.25 359 ARG A O 1
ATOM 4700 N N . ASN A 1 323 ? -20.184 19.272 -65.444 1.00 22.98 360 ASN A N 1
ATOM 4701 C CA . ASN A 1 323 ? -18.802 18.969 -65.795 1.00 25.92 360 ASN A CA 1
ATOM 4702 C C . ASN A 1 323 ? -17.831 19.804 -64.962 1.00 23.13 360 ASN A C 1
ATOM 4703 O O . ASN A 1 323 ? -16.781 20.235 -65.444 1.00 22.92 360 ASN A O 1
ATOM 4714 N N . LEU A 1 324 ? -18.190 20.039 -63.700 1.00 21.27 361 LEU A N 1
ATOM 4715 C CA . LEU A 1 324 ? -17.387 20.850 -62.794 1.00 22.66 361 LEU A CA 1
ATOM 4716 C C . LEU A 1 324 ? -16.733 20.036 -61.684 1.00 22.51 361 LEU A C 1
ATOM 4717 O O . LEU A 1 324 ? -15.951 20.593 -60.902 1.00 20.62 361 LEU A O 1
ATOM 4733 N N . HIS A 1 325 ? -17.027 18.734 -61.603 1.00 21.61 362 HIS A N 1
ATOM 4734 C CA . HIS A 1 325 ? -16.543 17.912 -60.497 1.00 22.95 362 HIS A CA 1
ATOM 4735 C C . HIS A 1 325 ? -15.022 17.926 -60.397 1.00 23.25 362 HIS A C 1
ATOM 4736 O O . HIS A 1 325 ? -14.479 17.882 -59.289 1.00 24.29 362 HIS A O 1
ATOM 4750 N N . ASN A 1 326 ? -14.317 18.006 -61.525 1.00 25.82 363 ASN A N 1
ATOM 4751 C CA . ASN A 1 326 ? -12.858 18.047 -61.527 1.00 26.94 363 ASN A CA 1
ATOM 4752 C C . ASN A 1 326 ? -12.307 19.431 -61.849 1.00 26.99 363 ASN A C 1
ATOM 4753 O O . ASN A 1 326 ? -11.112 19.563 -62.145 1.00 25.48 363 ASN A O 1
ATOM 4764 N N . CYS A 1 327 ? -13.145 20.462 -61.794 1.00 28.35 364 CYS A N 1
ATOM 4765 C CA . CYS A 1 327 ? -12.705 21.841 -61.960 1.00 29.21 364 CYS A CA 1
ATOM 4766 C C . CYS A 1 327 ? -12.654 22.609 -60.650 1.00 27.04 364 CYS A C 1
ATOM 4767 O O . CYS A 1 327 ? -11.824 23.509 -60.503 1.00 29.67 364 CYS A O 1
ATOM 4774 N N . VAL A 1 328 ? -13.511 22.277 -59.701 1.00 22.04 365 VAL A N 1
ATOM 4775 C CA . VAL A 1 328 ? -13.587 23.020 -58.452 1.00 19.96 365 VAL A CA 1
ATOM 4776 C C . VAL A 1 328 ? -12.532 22.507 -57.484 1.00 18.86 365 VAL A C 1
ATOM 4777 O O . VAL A 1 328 ? -12.270 21.301 -57.405 1.00 18.94 365 VAL A O 1
ATOM 4790 N N . ASN A 1 329 ? -11.932 23.427 -56.730 1.00 18.10 366 ASN A N 1
ATOM 4791 C CA . ASN A 1 329 ? -11.098 23.078 -55.582 1.00 14.84 366 ASN A CA 1
ATOM 4792 C C . ASN A 1 329 ? -11.986 23.144 -54.349 1.00 14.39 366 ASN A C 1
ATOM 4793 O O . ASN A 1 329 ? -12.222 24.220 -53.794 1.00 14.41 366 ASN A O 1
ATOM 4804 N N . ILE A 1 330 ? -12.478 21.990 -53.919 1.00 14.23 367 ILE A N 1
ATOM 4805 C CA . ILE A 1 330 ? -13.368 21.895 -52.766 1.00 15.89 367 ILE A CA 1
ATOM 4806 C C . ILE A 1 330 ? -12.569 21.457 -51.550 1.00 14.92 367 ILE A C 1
ATOM 4807 O O . ILE A 1 330 ? -11.738 20.542 -51.629 1.00 16.97 367 ILE A O 1
ATOM 4823 N N . ILE A 1 331 ? -12.821 22.120 -50.424 1.00 12.25 368 ILE A N 1
ATOM 4824 C CA . ILE A 1 331 ? -12.289 21.740 -49.121 1.00 13.98 368 ILE A CA 1
ATOM 4825 C C . ILE A 1 331 ? -13.468 21.386 -48.224 1.00 12.97 368 ILE A C 1
ATOM 4826 O O . ILE A 1 331 ? -14.344 22.226 -47.982 1.00 12.91 368 ILE A O 1
ATOM 4842 N N . LEU A 1 332 ? -13.493 20.150 -47.735 1.00 14.57 369 LEU A N 1
ATOM 4843 C CA . LEU A 1 332 ? -14.480 19.706 -46.757 1.00 12.52 369 LEU A CA 1
ATOM 4844 C C . LEU A 1 332 ? -13.798 19.547 -45.405 1.00 12.15 369 LEU A C 1
ATOM 4845 O O . LEU A 1 332 ? -12.878 18.737 -45.262 1.00 11.41 369 LEU A O 1
ATOM 4861 N N . LEU A 1 333 ? -14.258 20.306 -44.415 1.00 13.33 370 LEU A N 1
ATOM 4862 C CA . LEU A 1 333 ? -13.658 20.267 -43.090 1.00 13.96 370 LEU A CA 1
ATOM 4863 C C . LEU A 1 333 ? -14.744 20.536 -42.057 1.00 13.54 370 LEU A C 1
ATOM 4864 O O . LEU A 1 333 ? -15.937 20.572 -42.376 1.00 15.17 370 LEU A O 1
ATOM 4880 N N . ALA A 1 334 ? -14.322 20.709 -40.809 1.00 12.76 371 ALA A N 1
ATOM 4881 C CA . ALA A 1 334 ? -15.220 20.991 -39.703 1.00 13.34 371 ALA A CA 1
ATOM 4882 C C . ALA A 1 334 ? -14.527 21.933 -38.729 1.00 13.98 371 ALA A C 1
ATOM 4883 O O . ALA A 1 334 ? -13.308 22.120 -38.769 1.00 14.66 371 ALA A O 1
ATOM 4890 N N . ASP A 1 335 ? -15.327 22.513 -37.833 1.00 12.75 372 ASP A N 1
ATOM 4891 C CA . ASP A 1 335 ? -14.826 23.492 -36.871 1.00 14.97 372 ASP A CA 1
ATOM 4892 C C . ASP A 1 335 ? -14.179 22.842 -35.655 1.00 15.38 372 ASP A C 1
ATOM 4893 O O . ASP A 1 335 ? -13.262 23.424 -35.066 1.00 12.27 372 ASP A O 1
ATOM 4902 N N . HIS A 1 336 ? -14.638 21.658 -35.266 1.00 14.16 373 HIS A N 1
ATOM 4903 C CA . HIS A 1 336 ? -14.191 20.981 -34.052 1.00 14.51 373 HIS A CA 1
ATOM 4904 C C . HIS A 1 336 ? -14.843 19.604 -34.031 1.00 12.04 373 HIS A C 1
ATOM 4905 O O . HIS A 1 336 ? -15.678 19.280 -34.884 1.00 11.08 373 HIS A O 1
ATOM 4919 N N . GLY A 1 337 ? -14.475 18.810 -33.033 1.00 11.73 374 GLY A N 1
ATOM 4920 C CA . GLY A 1 337 ? -15.017 17.484 -32.809 1.00 12.44 374 GLY A CA 1
ATOM 4921 C C . GLY A 1 337 ? -16.130 17.485 -31.784 1.00 14.45 374 GLY A C 1
ATOM 4922 O O . GLY A 1 337 ? -16.796 18.501 -31.554 1.00 14.32 374 GLY A O 1
ATOM 4926 N N . MET A 1 338 ? -16.330 16.331 -31.148 1.00 17.92 375 MET A N 1
ATOM 4927 C CA . MET A 1 338 ? -17.429 16.135 -30.214 1.00 16.18 375 MET A CA 1
ATOM 4928 C C . MET A 1 338 ? -17.034 15.063 -29.205 1.00 15.96 375 MET A C 1
ATOM 4929 O O . MET A 1 338 ? -16.458 14.036 -29.572 1.00 15.92 375 MET A O 1
ATOM 4943 N N . ASP A 1 339 ? -17.316 15.326 -27.932 1.00 13.34 376 ASP A N 1
ATOM 4944 C CA . ASP A 1 339 ? -17.111 14.356 -26.865 1.00 16.09 376 ASP A CA 1
ATOM 4945 C C . ASP A 1 339 ? -18.424 14.126 -26.122 1.00 16.21 376 ASP A C 1
ATOM 4946 O O . ASP A 1 339 ? -19.408 14.852 -26.293 1.00 14.46 376 ASP A O 1
ATOM 4955 N N . GLN A 1 340 ? -18.432 13.072 -25.315 1.00 15.69 377 GLN A N 1
ATOM 4956 C CA . GLN A 1 340 ? -19.577 12.721 -24.491 1.00 21.15 377 GLN A CA 1
ATOM 4957 C C . GLN A 1 340 ? -19.406 13.309 -23.099 1.00 18.63 377 GLN A C 1
ATOM 4958 O O . GLN A 1 340 ? -18.317 13.269 -22.525 1.00 20.51 377 GLN A O 1
ATOM 4972 N N . THR A 1 341 ? -20.486 13.858 -22.563 1.00 19.57 378 THR A N 1
ATOM 4973 C CA . THR A 1 341 ? -20.497 14.384 -21.209 1.00 20.02 378 THR A CA 1
ATOM 4974 C C . THR A 1 341 ? -21.358 13.488 -20.331 1.00 20.84 378 THR A C 1
ATOM 4975 O O . THR A 1 341 ? -22.133 12.669 -20.827 1.00 19.60 378 THR A O 1
ATOM 4986 N N . TYR A 1 342 ? -21.193 13.643 -19.015 1.00 22.47 379 TYR A N 1
ATOM 4987 C CA . TYR A 1 342 ? -21.918 12.851 -18.029 1.00 26.56 379 TYR A CA 1
ATOM 4988 C C . TYR A 1 342 ? -22.356 13.742 -16.877 1.00 28.08 379 TYR A C 1
ATOM 4989 O O . TYR A 1 342 ? -21.650 14.677 -16.487 1.00 26.74 379 TYR A O 1
ATOM 5007 N N . CYS A 1 343 ? -23.534 13.449 -16.335 1.00 29.96 380 CYS A N 1
ATOM 5008 C CA . CYS A 1 343 ? -24.007 14.213 -15.190 1.00 32.72 380 CYS A CA 1
ATOM 5009 C C . CYS A 1 343 ? -23.292 13.838 -13.897 1.00 31.98 380 CYS A C 1
ATOM 5010 O O . CYS A 1 343 ? -23.398 14.582 -12.915 1.00 31.96 380 CYS A O 1
ATOM 5017 N N . ASN A 1 344 ? -22.556 12.725 -13.875 1.00 30.97 381 ASN A N 1
ATOM 5018 C CA . ASN A 1 344 ? -21.704 12.372 -12.744 1.00 31.46 381 ASN A CA 1
ATOM 5019 C C . ASN A 1 344 ? -20.254 12.795 -12.957 1.00 28.68 381 ASN A C 1
ATOM 5020 O O . ASN A 1 344 ? -19.385 12.431 -12.156 1.00 26.59 381 ASN A O 1
ATOM 5031 N N . LYS A 1 345 ? -19.979 13.551 -14.019 1.00 26.32 382 LYS A N 1
ATOM 5032 C CA . LYS A 1 345 ? -18.672 14.154 -14.235 1.00 24.96 382 LYS A CA 1
ATOM 5033 C C . LYS A 1 345 ? -18.810 15.669 -14.314 1.00 24.02 382 LYS A C 1
ATOM 5034 O O . LYS A 1 345 ? -18.516 16.271 -15.353 1.00 19.90 382 LYS A O 1
ATOM 5053 N N . MET A 1 346 ? -19.257 16.290 -13.223 1.00 25.86 383 MET A N 1
ATOM 5054 C CA . MET A 1 346 ? -19.432 17.734 -13.155 1.00 26.95 383 MET A CA 1
ATOM 5055 C C . MET A 1 346 ? -18.776 18.266 -11.892 1.00 27.96 383 MET A C 1
ATOM 5056 O O . MET A 1 346 ? -18.968 17.714 -10.804 1.00 30.42 383 MET A O 1
ATOM 5070 N N . GLU A 1 347 ? -18.005 19.337 -12.047 1.00 27.41 384 GLU A N 1
ATOM 5071 C CA . GLU A 1 347 ? -17.398 20.052 -10.935 1.00 26.90 384 GLU A CA 1
ATOM 5072 C C . GLU A 1 347 ? -18.213 21.304 -10.661 1.00 25.60 384 GLU A C 1
ATOM 5073 O O . GLU A 1 347 ? -18.724 21.937 -11.590 1.00 25.06 384 GLU A O 1
ATOM 5085 N N . TYR A 1 348 ? -18.336 21.652 -9.385 1.00 25.84 385 TYR A N 1
ATOM 5086 C CA . TYR A 1 348 ? -19.207 22.730 -8.940 1.00 26.15 385 TYR A CA 1
ATOM 5087 C C . TYR A 1 348 ? -18.384 23.763 -8.184 1.00 25.34 385 TYR A C 1
ATOM 5088 O O . TYR A 1 348 ? -17.585 23.406 -7.312 1.00 24.21 385 TYR A O 1
ATOM 5106 N N . MET A 1 349 ? -18.571 25.039 -8.528 1.00 25.03 386 MET A N 1
ATOM 5107 C CA . MET A 1 349 ? -17.881 26.112 -7.822 1.00 25.27 386 MET A CA 1
ATOM 5108 C C . MET A 1 349 ? -18.363 26.257 -6.385 1.00 27.13 386 MET A C 1
ATOM 5109 O O . MET A 1 349 ? -17.621 26.783 -5.549 1.00 27.52 386 MET A O 1
ATOM 5123 N N . THR A 1 350 ? -19.585 25.810 -6.075 1.00 25.91 387 THR A N 1
ATOM 5124 C CA . THR A 1 350 ? -20.042 25.822 -4.688 1.00 28.95 387 THR A CA 1
ATOM 5125 C C . THR A 1 350 ? -19.157 24.952 -3.804 1.00 28.88 387 THR A C 1
ATOM 5126 O O . THR A 1 350 ? -19.058 25.198 -2.596 1.00 30.52 387 THR A O 1
ATOM 5137 N N . ASP A 1 351 ? -18.506 23.938 -4.378 1.00 30.09 388 ASP A N 1
ATOM 5138 C CA . ASP A 1 351 ? -17.606 23.099 -3.596 1.00 31.90 388 ASP A CA 1
ATOM 5139 C C . ASP A 1 351 ? -16.361 23.845 -3.147 1.00 30.92 388 ASP A C 1
ATOM 5140 O O . ASP A 1 351 ? -15.693 23.394 -2.213 1.00 31.39 388 ASP A O 1
ATOM 5149 N N . TYR A 1 352 ? -16.045 24.978 -3.777 1.00 30.78 389 TYR A N 1
ATOM 5150 C CA . TYR A 1 352 ? -14.796 25.684 -3.530 1.00 31.21 389 TYR A CA 1
ATOM 5151 C C . TYR A 1 352 ? -14.970 27.082 -2.957 1.00 29.83 389 TYR A C 1
ATOM 5152 O O . TYR A 1 352 ? -14.036 27.580 -2.319 1.00 30.95 389 TYR A O 1
ATOM 5170 N N . PHE A 1 353 ? -16.121 27.723 -3.153 1.00 27.67 390 PHE A N 1
ATOM 5171 C CA . PHE A 1 353 ? -16.389 29.047 -2.609 1.00 30.76 390 PHE A CA 1
ATOM 5172 C C . PHE A 1 353 ? -17.654 29.001 -1.761 1.00 34.31 390 PHE A C 1
ATOM 5173 O O . PHE A 1 353 ? -18.689 28.519 -2.241 1.00 34.20 390 PHE A O 1
ATOM 5190 N N . PRO A 1 354 ? -17.632 29.490 -0.518 1.00 37.78 391 PRO A N 1
ATOM 5191 C CA . PRO A 1 354 ? -18.893 29.536 0.243 1.00 41.03 391 PRO A CA 1
ATOM 5192 C C . PRO A 1 354 ? -19.943 30.415 -0.415 1.00 41.16 391 PRO A C 1
ATOM 5193 O O . PRO A 1 354 ? -21.131 30.072 -0.402 1.00 40.94 391 PRO A O 1
ATOM 5204 N N . ARG A 1 355 ? -19.528 31.540 -0.997 1.00 39.47 392 ARG A N 1
ATOM 5205 C CA . ARG A 1 355 ? -20.399 32.436 -1.746 1.00 39.31 392 ARG A CA 1
ATOM 5206 C C . ARG A 1 355 ? -19.867 32.566 -3.166 1.00 37.12 392 ARG A C 1
ATOM 5207 O O . ARG A 1 355 ? -18.664 32.772 -3.361 1.00 36.16 392 ARG A O 1
ATOM 5228 N N . ILE A 1 356 ? -20.757 32.470 -4.153 1.00 35.51 393 ILE A N 1
ATOM 5229 C CA . ILE A 1 356 ? -20.376 32.590 -5.557 1.00 35.10 393 ILE A CA 1
ATOM 5230 C C . ILE A 1 356 ? -21.142 33.682 -6.286 1.00 34.17 393 ILE A C 1
ATOM 5231 O O . ILE A 1 356 ? -20.965 33.839 -7.500 1.00 32.41 393 ILE A O 1
ATOM 5247 N N . ASN A 1 357 ? -21.975 34.449 -5.590 1.00 35.43 394 ASN A N 1
ATOM 5248 C CA . ASN A 1 357 ? -22.814 35.444 -6.244 1.00 37.31 394 ASN A CA 1
ATOM 5249 C C . ASN A 1 357 ? -22.068 36.728 -6.592 1.00 35.81 394 ASN A C 1
ATOM 5250 O O . ASN A 1 357 ? -22.672 37.630 -7.181 1.00 36.82 394 ASN A O 1
ATOM 5261 N N . PHE A 1 358 ? -20.784 36.838 -6.257 1.00 34.45 395 PHE A N 1
ATOM 5262 C CA . PHE A 1 358 ? -20.016 38.024 -6.605 1.00 33.36 395 PHE A CA 1
ATOM 5263 C C . PHE A 1 358 ? -19.317 37.908 -7.955 1.00 30.94 395 PHE A C 1
ATOM 5264 O O . PHE A 1 358 ? -18.723 38.891 -8.410 1.00 29.69 395 PHE A O 1
ATOM 5281 N N . PHE A 1 359 ? -19.377 36.750 -8.611 1.00 30.50 396 PHE A N 1
ATOM 5282 C CA . PHE A 1 359 ? -18.758 36.580 -9.918 1.00 29.09 396 PHE A CA 1
ATOM 5283 C C . PHE A 1 359 ? -19.728 35.895 -10.871 1.00 27.20 396 PHE A C 1
ATOM 5284 O O . PHE A 1 359 ? -20.734 35.311 -10.461 1.00 28.80 396 PHE A O 1
ATOM 5301 N N . TYR A 1 360 ? -19.409 35.993 -12.158 1.00 23.34 397 TYR A N 1
ATOM 5302 C CA . TYR A 1 360 ? -20.186 35.393 -13.231 1.00 22.17 397 TYR A CA 1
ATOM 5303 C C . TYR A 1 360 ? -19.314 34.370 -13.947 1.00 23.54 397 TYR A C 1
ATOM 5304 O O . TYR A 1 360 ? -18.118 34.600 -14.158 1.00 22.15 397 TYR A O 1
ATOM 5322 N N . MET A 1 361 ? -19.913 33.241 -14.315 1.00 24.06 398 MET A N 1
ATOM 5323 C CA . MET A 1 361 ? -19.183 32.116 -14.886 1.00 21.98 398 MET A CA 1
ATOM 5324 C C . MET A 1 361 ? -19.757 31.751 -16.250 1.00 22.27 398 MET A C 1
ATOM 5325 O O . MET A 1 361 ? -20.951 31.455 -16.367 1.00 21.00 398 MET A O 1
ATOM 5339 N N . TYR A 1 362 ? -18.905 31.768 -17.277 1.00 20.79 399 TYR A N 1
ATOM 5340 C CA . TYR A 1 362 ? -19.190 31.067 -18.526 1.00 19.33 399 TYR A CA 1
ATOM 5341 C C . TYR A 1 362 ? -18.884 29.596 -18.279 1.00 19.34 399 TYR A C 1
ATOM 5342 O O . TYR A 1 362 ? -17.729 29.233 -18.041 1.00 17.73 399 TYR A O 1
ATOM 5360 N N . GLU A 1 363 ? -19.911 28.752 -18.319 1.00 19.54 400 GLU A N 1
ATOM 5361 C CA . GLU A 1 363 ? -19.844 27.390 -17.806 1.00 19.49 400 GLU A CA 1
ATOM 5362 C C . GLU A 1 363 ? -19.573 26.383 -18.919 1.00 22.64 400 GLU A C 1
ATOM 5363 O O . GLU A 1 363 ? -19.811 26.643 -20.102 1.00 20.81 400 GLU A O 1
ATOM 5375 N N . GLY A 1 364 ? -19.085 25.209 -18.515 1.00 21.81 401 GLY A N 1
ATOM 5376 C CA . GLY A 1 364 ? -19.003 24.082 -19.409 1.00 19.81 401 GLY A CA 1
ATOM 5377 C C . GLY A 1 364 ? -17.601 23.532 -19.592 1.00 19.69 401 GLY A C 1
ATOM 5378 O O . GLY A 1 364 ? -16.831 23.393 -18.635 1.00 17.44 401 GLY A O 1
ATOM 5382 N N . PRO A 1 365 ? -17.258 23.167 -20.835 1.00 18.67 402 PRO A N 1
ATOM 5383 C CA . PRO A 1 365 ? -15.935 22.574 -21.090 1.00 17.22 402 PRO A CA 1
ATOM 5384 C C . PRO A 1 365 ? -14.775 23.557 -21.051 1.00 16.60 402 PRO A C 1
ATOM 5385 O O . PRO A 1 365 ? -13.635 23.112 -20.881 1.00 16.46 402 PRO A O 1
ATOM 5396 N N . ALA A 1 366 ? -15.010 24.856 -21.248 1.00 17.34 403 ALA A N 1
ATOM 5397 C CA . ALA A 1 366 ? -13.946 25.865 -21.260 1.00 18.38 403 ALA A CA 1
ATOM 5398 C C . ALA A 1 366 ? -14.428 27.088 -20.494 1.00 18.35 403 ALA A C 1
ATOM 5399 O O . ALA A 1 366 ? -14.738 28.130 -21.080 1.00 20.58 403 ALA A O 1
ATOM 5406 N N . PRO A 1 367 ? -14.510 26.995 -19.174 1.00 16.06 404 PRO A N 1
ATOM 5407 C CA . PRO A 1 367 ? -15.151 28.063 -18.408 1.00 19.51 404 PRO A CA 1
ATOM 5408 C C . PRO A 1 367 ? -14.229 29.243 -18.137 1.00 19.02 404 PRO A C 1
ATOM 5409 O O . PRO A 1 367 ? -13.001 29.147 -18.176 1.00 20.10 404 PRO A O 1
ATOM 5420 N N . ARG A 1 368 ? -14.873 30.389 -17.916 1.00 19.96 405 ARG A N 1
ATOM 5421 C CA . ARG A 1 368 ? -14.219 31.621 -17.505 1.00 19.23 405 ARG A CA 1
ATOM 5422 C C . ARG A 1 368 ? -15.050 32.252 -16.396 1.00 19.41 405 ARG A C 1
ATOM 5423 O O . ARG A 1 368 ? -16.253 32.006 -16.279 1.00 19.03 405 ARG A O 1
ATOM 5444 N N . ILE A 1 369 ? -14.396 33.073 -15.577 1.00 20.46 406 ILE A N 1
ATOM 5445 C CA . ILE A 1 369 ? -15.044 33.745 -14.455 1.00 22.37 406 ILE A CA 1
ATOM 5446 C C . ILE A 1 369 ? -14.683 35.222 -14.499 1.00 20.49 406 ILE A C 1
ATOM 5447 O O . ILE A 1 369 ? -13.509 35.575 -14.662 1.00 19.68 406 ILE A O 1
ATOM 5463 N N . ARG A 1 370 ? -15.692 36.078 -14.349 1.00 21.12 407 ARG A N 1
ATOM 5464 C CA . ARG A 1 370 ? -15.511 37.521 -14.342 1.00 20.20 407 ARG A CA 1
ATOM 5465 C C . ARG A 1 370 ? -16.347 38.120 -13.219 1.00 21.97 407 ARG A C 1
ATOM 5466 O O . ARG A 1 370 ? -17.147 37.437 -12.575 1.00 21.14 407 ARG A O 1
ATOM 5487 N N . ALA A 1 371 ? -16.141 39.415 -12.987 1.00 24.32 408 ALA A N 1
ATOM 5488 C CA . ALA A 1 371 ? -16.912 40.142 -11.989 1.00 25.29 408 ALA A CA 1
ATOM 5489 C C . ALA A 1 371 ? -18.400 40.084 -12.315 1.00 24.88 408 ALA A C 1
ATOM 5490 O O . ALA A 1 371 ? -18.808 40.094 -13.479 1.00 23.55 408 ALA A O 1
ATOM 5497 N N . HIS A 1 372 ? -19.223 40.027 -11.268 1.00 27.03 409 HIS A N 1
ATOM 5498 C CA . HIS A 1 372 ? -20.665 40.028 -11.488 1.00 29.02 409 HIS A CA 1
ATOM 5499 C C . HIS A 1 372 ? -21.162 41.411 -11.899 1.00 29.12 409 HIS A C 1
ATOM 5500 O O . HIS A 1 372 ? -22.003 41.533 -12.798 1.00 26.85 409 HIS A O 1
ATOM 5514 N N . ASN A 1 373 ? -20.655 42.460 -11.253 1.00 32.52 410 ASN A N 1
ATOM 5515 C CA . ASN A 1 373 ? -21.122 43.828 -11.476 1.00 33.98 410 ASN A CA 1
ATOM 5516 C C . ASN A 1 373 ? -20.266 44.467 -12.563 1.00 31.20 410 ASN A C 1
ATOM 5517 O O . ASN A 1 373 ? -19.189 45.002 -12.291 1.00 29.48 410 ASN A O 1
ATOM 5528 N N . ILE A 1 374 ? -20.751 44.417 -13.802 1.00 29.73 411 ILE A N 1
ATOM 5529 C CA . ILE A 1 374 ? -19.998 44.939 -14.937 1.00 27.85 411 ILE A CA 1
ATOM 5530 C C . ILE A 1 374 ? -20.740 46.102 -15.591 1.00 29.25 411 ILE A C 1
ATOM 5531 O O . ILE A 1 374 ? -21.970 46.090 -15.672 1.00 31.19 411 ILE A O 1
ATOM 5547 N N . PRO A 1 375 ? -19.992 47.093 -16.105 1.00 28.87 412 PRO A N 1
ATOM 5548 C CA . PRO A 1 375 ? -18.524 47.143 -16.171 1.00 27.27 412 PRO A CA 1
ATOM 5549 C C . PRO A 1 375 ? -17.812 47.616 -14.905 1.00 30.28 412 PRO A C 1
ATOM 5550 O O . PRO A 1 375 ? -16.583 47.636 -14.900 1.00 30.04 412 PRO A O 1
ATOM 5561 N N . HIS A 1 376 ? -18.562 47.977 -13.860 1.00 35.45 413 HIS A N 1
ATOM 5562 C CA . HIS A 1 376 ? -17.975 48.672 -12.715 1.00 39.51 413 HIS A CA 1
ATOM 5563 C C . HIS A 1 376 ? -16.778 47.915 -12.146 1.00 37.05 413 HIS A C 1
ATOM 5564 O O . HIS A 1 376 ? -15.683 48.474 -12.009 1.00 37.68 413 HIS A O 1
ATOM 5578 N N . ASP A 1 377 ? -16.966 46.640 -11.803 1.00 34.98 414 ASP A N 1
ATOM 5579 C CA . ASP A 1 377 ? -15.944 45.858 -11.120 1.00 33.04 414 ASP A CA 1
ATOM 5580 C C . ASP A 1 377 ? -15.182 44.921 -12.056 1.00 29.03 414 ASP A C 1
ATOM 5581 O O . ASP A 1 377 ? -14.621 43.921 -11.595 1.00 27.35 414 ASP A O 1
ATOM 5590 N N . PHE A 1 378 ? -15.128 45.227 -13.355 1.00 27.29 415 PHE A N 1
ATOM 5591 C CA . PHE A 1 378 ? -14.466 44.316 -14.285 1.00 27.12 415 PHE A CA 1
ATOM 5592 C C . PHE A 1 378 ? -12.970 44.237 -14.007 1.00 26.39 415 PHE A C 1
ATOM 5593 O O . PHE A 1 378 ? -12.404 43.141 -13.917 1.00 24.92 415 PHE A O 1
ATOM 5610 N N . PHE A 1 379 ? -12.314 45.389 -13.863 1.00 28.30 416 PHE A N 1
ATOM 5611 C CA . PHE A 1 379 ? -10.875 45.426 -13.632 1.00 27.75 416 PHE A CA 1
ATOM 5612 C C . PHE A 1 379 ? -10.509 45.339 -12.159 1.00 27.95 416 PHE A C 1
ATOM 5613 O O . PHE A 1 379 ? -9.412 44.876 -11.833 1.00 28.99 416 PHE A O 1
ATOM 5630 N N . SER A 1 380 ? -11.394 45.771 -11.259 1.00 30.41 417 SER A N 1
ATOM 5631 C CA . SER A 1 380 ? -11.117 45.641 -9.835 1.00 30.43 417 SER A CA 1
ATOM 5632 C C . SER A 1 380 ? -11.213 44.194 -9.379 1.00 28.96 417 SER A C 1
ATOM 5633 O O . SER A 1 380 ? -10.637 43.841 -8.345 1.00 27.93 417 SER A O 1
ATOM 5641 N N . PHE A 1 381 ? -11.920 43.359 -10.137 1.00 28.26 418 PHE A N 1
ATOM 5642 C CA . PHE A 1 381 ? -12.057 41.944 -9.819 1.00 28.13 418 PHE A CA 1
ATOM 5643 C C . PHE A 1 381 ? -10.712 41.310 -9.494 1.00 26.38 418 PHE A C 1
ATOM 5644 O O . PHE A 1 381 ? -9.740 41.463 -10.239 1.00 26.12 418 PHE A O 1
ATOM 5661 N N . ASN A 1 382 ? -10.676 40.559 -8.390 1.00 26.64 419 ASN A N 1
ATOM 5662 C CA . ASN A 1 382 ? -9.458 39.874 -7.956 1.00 26.02 419 ASN A CA 1
ATOM 5663 C C . ASN A 1 382 ? -9.429 38.495 -8.612 1.00 24.54 419 ASN A C 1
ATOM 5664 O O . ASN A 1 382 ? -9.720 37.460 -8.005 1.00 23.68 419 ASN A O 1
ATOM 5675 N N . SER A 1 383 ? -9.088 38.500 -9.900 1.00 24.56 420 SER A N 1
ATOM 5676 C CA . SER A 1 383 ? -8.908 37.249 -10.624 1.00 22.41 420 SER A CA 1
ATOM 5677 C C . SER A 1 383 ? -7.869 36.375 -9.938 1.00 22.98 420 SER A C 1
ATOM 5678 O O . SER A 1 383 ? -8.001 35.146 -9.904 1.00 19.72 420 SER A O 1
ATOM 5686 N N . GLU A 1 384 ? -6.832 37.001 -9.375 1.00 23.59 421 GLU A N 1
ATOM 5687 C CA . GLU A 1 384 ? -5.730 36.253 -8.776 1.00 24.93 421 GLU A CA 1
ATOM 5688 C C . GLU A 1 384 ? -6.205 35.443 -7.578 1.00 24.07 421 GLU A C 1
ATOM 5689 O O . GLU A 1 384 ? -5.815 34.281 -7.410 1.00 24.62 421 GLU A O 1
ATOM 5701 N N . GLU A 1 385 ? -7.056 36.037 -6.735 1.00 23.46 422 GLU A N 1
ATOM 5702 C CA . GLU A 1 385 ? -7.580 35.316 -5.579 1.00 24.93 422 GLU A CA 1
ATOM 5703 C C . GLU A 1 385 ? -8.486 34.171 -6.013 1.00 22.63 422 GLU A C 1
ATOM 5704 O O . GLU A 1 385 ? -8.438 33.083 -5.433 1.00 21.64 422 GLU A O 1
ATOM 5716 N N . ILE A 1 386 ? -9.317 34.393 -7.033 1.00 28.36 423 ILE A N 1
ATOM 5717 C CA . ILE A 1 386 ? -10.168 33.322 -7.551 1.00 28.00 423 ILE A CA 1
ATOM 5718 C C . ILE A 1 386 ? -9.325 32.111 -7.934 1.00 26.12 423 ILE A C 1
ATOM 5719 O O . ILE A 1 386 ? -9.611 30.979 -7.528 1.00 26.80 423 ILE A O 1
ATOM 5735 N N . VAL A 1 387 ? -8.287 32.330 -8.745 1.00 25.20 424 VAL A N 1
ATOM 5736 C CA . VAL A 1 387 ? -7.451 31.225 -9.210 1.00 22.15 424 VAL A CA 1
ATOM 5737 C C . VAL A 1 387 ? -6.720 30.581 -8.041 1.00 22.31 424 VAL A C 1
ATOM 5738 O O . VAL A 1 387 ? -6.537 29.358 -8.001 1.00 19.93 424 VAL A O 1
ATOM 5751 N N . ARG A 1 388 ? -6.270 31.394 -7.084 1.00 22.44 425 ARG A N 1
ATOM 5752 C CA . ARG A 1 388 ? -5.580 30.855 -5.919 1.00 25.18 425 ARG A CA 1
ATOM 5753 C C . ARG A 1 388 ? -6.490 29.917 -5.130 1.00 26.37 425 ARG A C 1
ATOM 5754 O O . ARG A 1 388 ? -6.077 28.819 -4.739 1.00 26.20 425 ARG A O 1
ATOM 5775 N N . ASN A 1 389 ? -7.740 30.320 -4.910 1.00 27.04 426 ASN A N 1
ATOM 5776 C CA . ASN A 1 389 ? -8.667 29.519 -4.118 1.00 27.93 426 ASN A CA 1
ATOM 5777 C C . ASN A 1 389 ? -9.169 28.282 -4.850 1.00 27.97 426 ASN A C 1
ATOM 5778 O O . ASN A 1 389 ? -9.753 27.398 -4.211 1.00 26.69 426 ASN A O 1
ATOM 5788 N N . LEU A 1 390 ? -8.965 28.199 -6.160 1.00 26.02 427 LEU A N 1
ATOM 5789 C CA . LEU A 1 390 ? -9.319 27.020 -6.935 1.00 26.43 427 LEU A CA 1
ATOM 5790 C C . LEU A 1 390 ? -8.143 26.078 -7.153 1.00 26.69 427 LEU A C 1
ATOM 5791 O O . LEU A 1 390 ? -8.314 25.043 -7.805 1.00 28.05 427 LEU A O 1
ATOM 5807 N N . SER A 1 391 ? -6.961 26.415 -6.641 1.00 25.56 428 SER A N 1
ATOM 5808 C CA . SER A 1 391 ? -5.744 25.660 -6.915 1.00 24.88 428 SER A CA 1
ATOM 5809 C C . SER A 1 391 ? -5.569 24.532 -5.909 1.00 26.09 428 SER A C 1
ATOM 5810 O O . SER A 1 391 ? -5.626 24.760 -4.696 1.00 28.55 428 SER A O 1
ATOM 5818 N N . CYS A 1 392 ? -5.349 23.321 -6.421 1.00 25.21 429 CYS A N 1
ATOM 5819 C CA . CYS A 1 392 ? -4.936 22.177 -5.607 1.00 25.03 429 CYS A CA 1
ATOM 5820 C C . CYS A 1 392 ? -5.859 21.982 -4.404 1.00 25.50 429 CYS A C 1
ATOM 5821 O O . CYS A 1 392 ? -5.419 21.664 -3.298 1.00 25.49 429 CYS A O 1
ATOM 5828 N N . ARG A 1 393 ? -7.164 22.152 -4.624 1.00 27.40 430 ARG A N 1
ATOM 5829 C CA . ARG A 1 393 ? -8.115 22.017 -3.525 1.00 27.70 430 ARG A CA 1
ATOM 5830 C C . ARG A 1 393 ? -8.466 20.559 -3.248 1.00 29.67 430 ARG A C 1
ATOM 5831 O O . ARG A 1 393 ? -8.715 20.199 -2.092 1.00 29.29 430 ARG A O 1
ATOM 5852 N N . LYS A 1 394 ? -8.473 19.713 -4.275 1.00 30.12 431 LYS A N 1
ATOM 5853 C CA . LYS A 1 394 ? -8.683 18.283 -4.133 1.00 30.28 431 LYS A CA 1
ATOM 5854 C C . LYS A 1 394 ? -7.608 17.545 -4.914 1.00 30.21 431 LYS A C 1
ATOM 5855 O O . LYS A 1 394 ? -7.166 18.027 -5.958 1.00 27.72 431 LYS A O 1
ATOM 5874 N N . PRO A 1 395 ? -7.165 16.376 -4.438 1.00 34.79 432 PRO A N 1
ATOM 5875 C CA . PRO A 1 395 ? -6.140 15.638 -5.195 1.00 35.08 432 PRO A CA 1
ATOM 5876 C C . PRO A 1 395 ? -6.634 15.155 -6.544 1.00 34.12 432 PRO A C 1
ATOM 5877 O O . PRO A 1 395 ? -5.835 15.043 -7.481 1.00 34.16 432 PRO A O 1
ATOM 5888 N N . ASP A 1 396 ? -7.929 14.864 -6.672 1.00 33.62 433 ASP A N 1
ATOM 5889 C CA . ASP A 1 396 ? -8.495 14.327 -7.904 1.00 33.16 433 ASP A CA 1
ATOM 5890 C C . ASP A 1 396 ? -9.390 15.332 -8.629 1.00 29.03 433 ASP A C 1
ATOM 5891 O O . ASP A 1 396 ? -10.254 14.927 -9.414 1.00 29.41 433 ASP A O 1
ATOM 5900 N N . GLN A 1 397 ? -9.206 16.632 -8.395 1.00 27.15 434 GLN A N 1
ATOM 5901 C CA . GLN A 1 397 ? -10.071 17.606 -9.047 1.00 23.93 434 GLN A CA 1
ATOM 5902 C C . GLN A 1 397 ? -9.811 17.608 -10.546 1.00 22.45 434 GLN A C 1
ATOM 5903 O O . GLN A 1 397 ? -8.675 17.456 -11.009 1.00 19.45 434 GLN A O 1
ATOM 5917 N N . HIS A 1 398 ? -10.893 17.743 -11.306 1.00 23.89 435 HIS A N 1
ATOM 5918 C CA . HIS A 1 398 ? -10.891 17.436 -12.731 1.00 20.65 435 HIS A CA 1
ATOM 5919 C C . HIS A 1 398 ? -10.828 18.696 -13.579 1.00 21.79 435 HIS A C 1
ATOM 5920 O O . HIS A 1 398 ? -11.451 18.801 -14.640 1.00 20.95 435 HIS A O 1
ATOM 5934 N N . PHE A 1 399 ? -10.052 19.664 -13.109 1.00 19.42 436 PHE A N 1
ATOM 5935 C CA . PHE A 1 399 ? -9.796 20.908 -13.810 1.00 20.89 436 PHE A CA 1
ATOM 5936 C C . PHE A 1 399 ? -8.648 21.585 -13.084 1.00 21.63 436 PHE A C 1
ATOM 5937 O O . PHE A 1 399 ? -8.347 21.261 -11.931 1.00 23.89 436 PHE A O 1
ATOM 5954 N N . LYS A 1 400 ? -8.019 22.535 -13.767 1.00 19.37 437 LYS A N 1
ATOM 5955 C CA . LYS A 1 400 ? -6.922 23.306 -13.198 1.00 19.20 437 LYS A CA 1
ATOM 5956 C C . LYS A 1 400 ? -7.192 24.776 -13.484 1.00 17.23 437 LYS A C 1
ATOM 5957 O O . LYS A 1 400 ? -7.372 25.150 -14.661 1.00 17.75 437 LYS A O 1
ATOM 5976 N N . PRO A 1 401 ? -7.240 25.638 -12.470 1.00 18.62 438 PRO A N 1
ATOM 5977 C CA . PRO A 1 401 ? -7.400 27.071 -12.739 1.00 18.79 438 PRO A CA 1
ATOM 5978 C C . PRO A 1 401 ? -6.108 27.693 -13.249 1.00 17.49 438 PRO A C 1
ATOM 5979 O O . PRO A 1 401 ? -5.004 27.291 -12.873 1.00 17.79 438 PRO A O 1
ATOM 5990 N N . TYR A 1 402 ? -6.260 28.703 -14.100 1.00 18.73 439 TYR A N 1
ATOM 5991 C CA . TYR A 1 402 ? -5.132 29.469 -14.610 1.00 19.83 439 TYR A CA 1
ATOM 5992 C C . TYR A 1 402 ? -5.502 30.938 -14.676 1.00 20.95 439 TYR A C 1
ATOM 5993 O O . TYR A 1 402 ? -6.646 31.287 -14.979 1.00 23.32 439 TYR A O 1
ATOM 6011 N N . LEU A 1 403 ? -4.524 31.791 -14.404 1.00 18.44 440 LEU A N 1
ATOM 6012 C CA . LEU A 1 403 ? -4.508 33.114 -15.000 1.00 17.01 440 LEU A CA 1
ATOM 6013 C C . LEU A 1 403 ? -4.063 32.958 -16.448 1.00 15.67 440 LEU A C 1
ATOM 6014 O O . LEU A 1 403 ? -3.149 32.185 -16.743 1.00 16.24 440 LEU A O 1
ATOM 6030 N N . THR A 1 404 ? -4.736 33.659 -17.361 1.00 15.26 441 THR A N 1
ATOM 6031 C CA . THR A 1 404 ? -4.527 33.382 -18.781 1.00 15.82 441 THR A CA 1
ATOM 6032 C C . THR A 1 404 ? -3.069 33.502 -19.212 1.00 17.74 441 THR A C 1
ATOM 6033 O O . THR A 1 404 ? -2.624 32.658 -20.010 1.00 16.46 441 THR A O 1
ATOM 6044 N N . PRO A 1 405 ? -2.273 34.460 -18.729 1.00 20.67 442 PRO A N 1
ATOM 6045 C CA . PRO A 1 405 ? -0.851 34.478 -19.111 1.00 20.36 442 PRO A CA 1
ATOM 6046 C C . PRO A 1 405 ? -0.095 33.223 -18.694 1.00 18.47 442 PRO A C 1
ATOM 6047 O O . PRO A 1 405 ? 1.005 32.984 -19.211 1.00 19.29 442 PRO A O 1
ATOM 6058 N N . ASP A 1 406 ? -0.656 32.405 -17.804 1.00 15.73 443 ASP A N 1
ATOM 6059 C CA . ASP A 1 406 ? -0.016 31.176 -17.349 1.00 14.00 443 ASP A CA 1
ATOM 6060 C C . ASP A 1 406 ? -0.480 29.931 -18.100 1.00 13.99 443 ASP A C 1
ATOM 6061 O O . ASP A 1 406 ? 0.086 28.852 -17.890 1.00 13.47 443 ASP A O 1
ATOM 6070 N N . LEU A 1 407 ? -1.487 30.049 -18.966 1.00 14.76 444 LEU A N 1
ATOM 6071 C CA . LEU A 1 407 ? -1.902 28.927 -19.785 1.00 14.99 444 LEU A CA 1
ATOM 6072 C C . LEU A 1 407 ? -0.756 28.498 -20.700 1.00 15.02 444 LEU A C 1
ATOM 6073 O O . LEU A 1 407 ? 0.117 29.305 -21.030 1.00 15.51 444 LEU A O 1
ATOM 6089 N N . PRO A 1 408 ? -0.743 27.238 -21.128 1.00 16.71 445 PRO A N 1
ATOM 6090 C CA . PRO A 1 408 ? 0.260 26.810 -22.112 1.00 15.59 445 PRO A CA 1
ATOM 6091 C C . PRO A 1 408 ? 0.301 27.757 -23.296 1.00 12.68 445 PRO A C 1
ATOM 6092 O O . PRO A 1 408 ? -0.726 28.086 -23.893 1.00 11.03 445 PRO A O 1
ATOM 6103 N N . LYS A 1 409 ? 1.510 28.200 -23.630 1.00 15.79 446 LYS A N 1
ATOM 6104 C CA . LYS A 1 409 ? 1.672 29.225 -24.648 1.00 12.87 446 LYS A CA 1
ATOM 6105 C C . LYS A 1 409 ? 1.206 28.765 -26.027 1.00 12.09 446 LYS A C 1
ATOM 6106 O O . LYS A 1 409 ? 0.884 29.611 -26.866 1.00 11.60 446 LYS A O 1
ATOM 6125 N N . ARG A 1 410 ? 1.124 27.456 -26.278 1.00 13.66 447 ARG A N 1
ATOM 6126 C CA . ARG A 1 410 ? 0.694 26.991 -27.596 1.00 12.24 447 ARG A CA 1
ATOM 6127 C C . ARG A 1 410 ? -0.783 27.259 -27.861 1.00 13.92 447 ARG A C 1
ATOM 6128 O O . ARG A 1 410 ? -1.211 27.205 -29.021 1.00 11.11 447 ARG A O 1
ATOM 6149 N N . LEU A 1 411 ? -1.576 27.492 -26.812 1.00 11.86 448 LEU A N 1
ATOM 6150 C CA . LEU A 1 411 ? -2.987 27.808 -26.987 1.00 12.74 448 LEU A CA 1
ATOM 6151 C C . LEU A 1 411 ? -3.199 29.210 -27.544 1.00 13.42 448 LEU A C 1
ATOM 6152 O O . LEU A 1 411 ? -4.233 29.459 -28.177 1.00 14.61 448 LEU A O 1
ATOM 6168 N N . HIS A 1 412 ? -2.243 30.116 -27.329 1.00 14.13 449 HIS A N 1
ATOM 6169 C CA . HIS A 1 412 ? -2.325 31.504 -27.772 1.00 12.77 449 HIS A CA 1
ATOM 6170 C C . HIS A 1 412 ? -3.654 32.128 -27.359 1.00 12.50 449 HIS A C 1
ATOM 6171 O O . HIS A 1 412 ? -4.353 32.752 -28.156 1.00 16.11 449 HIS A O 1
ATOM 6185 N N . TYR A 1 413 ? -4.005 31.974 -26.087 1.00 14.65 450 TYR A N 1
ATOM 6186 C CA . TYR A 1 413 ? -5.327 32.374 -25.609 1.00 14.03 450 TYR A CA 1
ATOM 6187 C C . TYR A 1 413 ? -5.199 33.296 -24.391 1.00 16.18 450 TYR A C 1
ATOM 6188 O O . TYR A 1 413 ? -5.626 32.950 -23.288 1.00 16.60 450 TYR A O 1
ATOM 6206 N N . ALA A 1 414 ? -4.643 34.496 -24.600 1.00 15.19 451 ALA A N 1
ATOM 6207 C CA . ALA A 1 414 ? -4.514 35.444 -23.495 1.00 14.17 451 ALA A CA 1
ATOM 6208 C C . ALA A 1 414 ? -4.698 36.906 -23.890 1.00 14.48 451 ALA A C 1
ATOM 6209 O O . ALA A 1 414 ? -5.248 37.686 -23.103 1.00 15.52 451 ALA A O 1
ATOM 6216 N N . LYS A 1 415 ? -4.244 37.304 -25.077 1.00 14.59 452 LYS A N 1
ATOM 6217 C CA . LYS A 1 415 ? -4.086 38.726 -25.409 1.00 15.15 452 LYS A CA 1
ATOM 6218 C C . LYS A 1 415 ? -5.357 39.290 -26.050 1.00 15.51 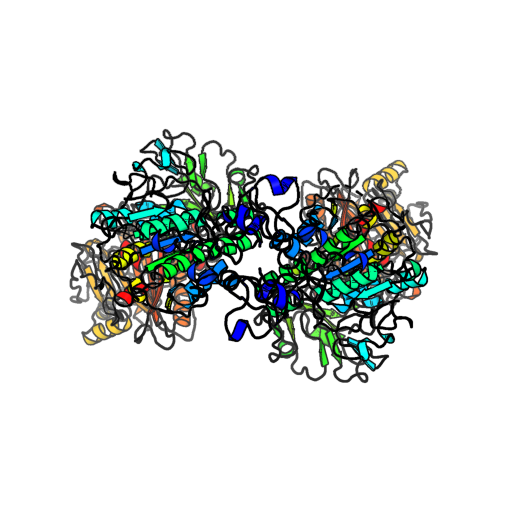452 LYS A C 1
ATOM 6219 O O . LYS A 1 415 ? -5.419 39.610 -27.242 1.00 14.36 452 LYS A O 1
ATOM 6238 N N . ASN A 1 416 ? -6.380 39.436 -25.208 1.00 14.06 453 ASN A N 1
ATOM 6239 C CA . ASN A 1 416 ? -7.631 40.072 -25.598 1.00 13.32 453 ASN A CA 1
ATOM 6240 C C . ASN A 1 416 ? -8.411 40.403 -24.337 1.00 16.21 453 ASN A C 1
ATOM 6241 O O . ASN A 1 416 ? -8.559 39.545 -23.463 1.00 14.81 453 ASN A O 1
ATOM 6252 N N . VAL A 1 417 ? -8.922 41.634 -24.255 1.00 18.39 454 VAL A N 1
ATOM 6253 C CA . VAL A 1 417 ? -9.673 42.054 -23.077 1.00 19.49 454 VAL A CA 1
ATOM 6254 C C . VAL A 1 417 ? -10.935 41.229 -22.907 1.00 18.21 454 VAL A C 1
ATOM 6255 O O . VAL A 1 417 ? -11.476 41.142 -21.800 1.00 19.01 454 VAL A O 1
ATOM 6268 N N . ARG A 1 418 ? -11.424 40.618 -23.986 1.00 17.63 455 ARG A N 1
ATOM 6269 C CA . ARG A 1 418 ? -12.598 39.760 -23.915 1.00 16.96 455 ARG A CA 1
ATOM 6270 C C . ARG A 1 418 ? -12.288 38.407 -23.285 1.00 17.03 455 ARG A C 1
ATOM 6271 O O . ARG A 1 418 ? -13.216 37.703 -22.868 1.00 17.33 455 ARG A O 1
ATOM 6292 N N . ILE A 1 419 ? -11.016 38.025 -23.224 1.00 17.24 456 ILE A N 1
ATOM 6293 C CA . ILE A 1 419 ? -10.594 36.814 -22.528 1.00 17.90 456 ILE A CA 1
ATOM 6294 C C . ILE A 1 419 ? -10.390 37.171 -21.061 1.00 16.00 456 ILE A C 1
ATOM 6295 O O . ILE A 1 419 ? -9.424 37.845 -20.698 1.00 19.37 456 ILE A O 1
ATOM 6311 N N . ASP A 1 420 ? -11.296 36.709 -20.214 1.00 17.28 457 ASP A N 1
ATOM 6312 C CA . ASP A 1 420 ? -11.187 36.989 -18.792 1.00 18.94 457 ASP A CA 1
ATOM 6313 C C . ASP A 1 420 ? -9.947 36.321 -18.210 1.00 20.00 457 ASP A C 1
ATOM 6314 O O . ASP A 1 420 ? -9.529 35.245 -18.645 1.00 16.28 457 ASP A O 1
ATOM 6323 N N . LYS A 1 421 ? -9.347 36.985 -17.217 1.00 21.08 458 LYS A N 1
ATOM 6324 C CA . LYS A 1 421 ? -8.104 36.486 -16.634 1.00 22.30 458 LYS A CA 1
ATOM 6325 C C . LYS A 1 421 ? -8.291 35.100 -16.025 1.00 19.80 458 LYS A C 1
ATOM 6326 O O . LYS A 1 421 ? -7.387 34.259 -16.094 1.00 18.78 458 LYS A O 1
ATOM 6345 N N . VAL A 1 422 ? -9.448 34.848 -15.415 1.00 17.67 459 VAL A N 1
ATOM 6346 C CA . VAL A 1 422 ? -9.703 33.574 -14.746 1.00 17.12 459 VAL A CA 1
ATOM 6347 C C . VAL A 1 422 ? -10.153 32.545 -15.777 1.00 19.79 459 VAL A C 1
ATOM 6348 O O . VAL A 1 422 ? -11.205 32.699 -16.409 1.00 17.05 459 VAL A O 1
ATOM 6361 N N . HIS A 1 423 ? -9.383 31.465 -15.906 1.00 17.00 460 HIS A N 1
ATOM 6362 C CA . HIS A 1 423 ? -9.702 30.393 -16.831 1.00 15.82 460 HIS A CA 1
ATOM 6363 C C . HIS A 1 423 ? -9.576 29.043 -16.144 1.00 17.86 460 HIS A C 1
ATOM 6364 O O . HIS A 1 423 ? -8.685 28.834 -15.316 1.00 18.57 460 HIS A O 1
ATOM 6378 N N . LEU A 1 424 ? -10.478 28.130 -16.489 1.00 18.03 461 LEU A N 1
ATOM 6379 C CA . LEU A 1 424 ? -10.424 26.757 -16.005 1.00 16.96 461 LEU A CA 1
ATOM 6380 C C . LEU A 1 424 ? -10.154 25.832 -17.186 1.00 15.85 461 LEU A C 1
ATOM 6381 O O . LEU A 1 424 ? -10.905 25.830 -18.168 1.00 15.29 461 LEU A O 1
ATOM 6397 N N . PHE A 1 425 ? -9.084 25.052 -17.080 1.00 15.35 462 PHE A N 1
ATOM 6398 C CA . PHE A 1 425 ? -8.711 24.055 -18.077 1.00 16.27 462 PHE A CA 1
ATOM 6399 C C . PHE A 1 425 ? -9.236 22.713 -17.576 1.00 15.70 462 PHE A C 1
ATOM 6400 O O . PHE A 1 425 ? -8.773 22.208 -16.550 1.00 13.93 462 PHE A O 1
ATOM 6417 N N . VAL A 1 426 ? -10.199 22.138 -18.299 1.00 15.04 463 VAL A N 1
ATOM 6418 C CA . VAL A 1 426 ? -11.038 21.056 -17.784 1.00 16.20 463 VAL A CA 1
ATOM 6419 C C . VAL A 1 426 ? -10.609 19.727 -18.391 1.00 18.26 463 VAL A C 1
ATOM 6420 O O . VAL A 1 426 ? -10.337 19.642 -19.592 1.00 14.80 463 VAL A O 1
ATOM 6433 N N . ASP A 1 427 ? -10.576 18.679 -17.564 1.00 19.85 464 ASP A N 1
ATOM 6434 C CA . ASP A 1 427 ? -10.178 17.358 -18.034 1.00 19.55 464 ASP A CA 1
ATOM 6435 C C . ASP A 1 427 ? -11.205 16.809 -19.024 1.00 19.11 464 ASP A C 1
ATOM 6436 O O . ASP A 1 427 ? -12.347 17.274 -19.104 1.00 19.12 464 ASP A O 1
ATOM 6445 N N . GLN A 1 428 ? -10.789 15.773 -19.753 1.00 19.52 465 GLN A N 1
ATOM 6446 C CA . GLN A 1 428 ? -11.645 15.147 -20.753 1.00 21.41 465 GLN A CA 1
ATOM 6447 C C . GLN A 1 428 ? -12.963 14.699 -20.139 1.00 19.55 465 GLN A C 1
ATOM 6448 O O . GLN A 1 428 ? -12.989 14.105 -19.059 1.00 19.39 465 GLN A O 1
ATOM 6462 N N . GLN A 1 429 ? -14.050 14.963 -20.861 1.00 21.34 466 GLN A N 1
ATOM 6463 C CA . GLN A 1 429 ? -15.406 14.502 -20.567 1.00 22.50 466 GLN A CA 1
ATOM 6464 C C . GLN A 1 429 ? -15.983 15.075 -19.274 1.00 24.14 466 GLN A C 1
ATOM 6465 O O . GLN A 1 429 ? -17.054 14.637 -18.837 1.00 25.14 466 GLN A O 1
ATOM 6479 N N . TRP A 1 430 ? -15.331 16.061 -18.666 1.00 23.30 467 TRP A N 1
ATOM 6480 C CA . TRP A 1 430 ? -15.860 16.728 -17.484 1.00 21.88 467 TRP A CA 1
ATOM 6481 C C . TRP A 1 430 ? -16.414 18.104 -17.839 1.00 21.59 467 TRP A C 1
ATOM 6482 O O . TRP A 1 430 ? -16.160 18.650 -18.917 1.00 21.31 467 TRP A O 1
ATOM 6503 N N . LEU A 1 431 ? -17.198 18.648 -16.909 1.00 21.39 468 LEU A N 1
ATOM 6504 C CA . LEU A 1 431 ? -17.786 19.976 -17.011 1.00 22.43 468 LEU A CA 1
ATOM 6505 C C . LEU A 1 431 ? -17.606 20.706 -15.691 1.00 22.76 468 LEU A C 1
ATOM 6506 O O . LEU A 1 431 ? -17.711 20.100 -14.620 1.00 24.56 468 LEU A O 1
ATOM 6522 N N . ALA A 1 432 ? -17.371 22.013 -15.765 1.00 22.96 469 ALA A N 1
ATOM 6523 C CA . ALA A 1 432 ? -17.275 22.859 -14.580 1.00 24.10 469 ALA A CA 1
ATOM 6524 C C . ALA A 1 432 ? -18.403 23.881 -14.623 1.00 23.35 469 ALA A C 1
ATOM 6525 O O . ALA A 1 432 ? -18.488 24.676 -15.566 1.00 23.76 469 ALA A O 1
ATOM 6532 N N . VAL A 1 433 ? -19.262 23.856 -13.604 1.00 23.99 470 VAL A N 1
ATOM 6533 C CA . VAL A 1 433 ? -20.451 24.690 -13.534 1.00 23.83 470 VAL A CA 1
ATOM 6534 C C . VAL A 1 433 ? -20.483 25.398 -12.182 1.00 26.97 470 VAL A C 1
ATOM 6535 O O . VAL A 1 433 ? -19.605 25.216 -11.340 1.00 27.12 470 VAL A O 1
ATOM 6548 N N . ARG A 1 434 ? -21.534 26.194 -11.976 1.00 28.93 471 ARG A N 1
ATOM 6549 C CA . ARG A 1 434 ? -21.676 26.965 -10.744 1.00 32.12 471 ARG A CA 1
ATOM 6550 C C . ARG A 1 434 ? -22.183 26.102 -9.596 1.00 30.96 471 ARG A C 1
ATOM 6551 O O . ARG A 1 434 ? -21.558 26.034 -8.532 1.00 30.66 471 ARG A O 1
ATOM 6572 N N . SER A 1 435 ? -23.324 25.447 -9.792 1.00 31.24 472 SER A N 1
ATOM 6573 C CA . SER A 1 435 ? -24.024 24.772 -8.710 1.00 33.09 472 SER A CA 1
ATOM 6574 C C . SER A 1 435 ? -24.608 23.459 -9.212 1.00 33.49 472 SER A C 1
ATOM 6575 O O . SER A 1 435 ? -24.678 23.199 -10.416 1.00 31.24 472 SER A O 1
ATOM 6583 N N . LYS A 1 436 ? -25.037 22.627 -8.262 1.00 38.64 473 LYS A N 1
ATOM 6584 C CA . LYS A 1 436 ? -25.613 21.328 -8.587 1.00 40.23 473 LYS A CA 1
ATOM 6585 C C . LYS A 1 436 ? -26.988 21.431 -9.231 1.00 39.63 473 LYS A C 1
ATOM 6586 O O . LYS A 1 436 ? -27.541 20.396 -9.618 1.00 40.46 473 LYS A O 1
ATOM 6605 N N . SER A 1 437 ? -27.557 22.635 -9.347 1.00 36.35 474 SER A N 1
ATOM 6606 C CA . SER A 1 437 ? -28.803 22.794 -10.090 1.00 37.90 474 SER A CA 1
ATOM 6607 C C . SER A 1 437 ? -28.608 22.481 -11.567 1.00 37.55 474 SER A C 1
ATOM 6608 O O . SER A 1 437 ? -29.559 22.073 -12.245 1.00 37.64 474 SER A O 1
ATOM 6616 N N . ASN A 1 438 ? -27.391 22.660 -12.074 1.00 37.10 475 ASN A N 1
ATOM 6617 C CA . ASN A 1 438 ? -27.148 22.579 -13.505 1.00 36.52 475 ASN A CA 1
ATOM 6618 C C . ASN A 1 438 ? -27.430 21.175 -14.028 1.00 38.88 475 ASN A C 1
ATOM 6619 O O . ASN A 1 438 ? -26.887 20.186 -13.524 1.00 38.93 475 ASN A O 1
ATOM 6630 N N . THR A 1 439 ? -28.279 21.099 -15.052 1.00 40.63 476 THR A N 1
ATOM 6631 C CA . THR A 1 439 ? -28.652 19.843 -15.684 1.00 40.83 476 THR A CA 1
ATOM 6632 C C . THR A 1 439 ? -28.153 19.729 -17.116 1.00 40.26 476 THR A C 1
ATOM 6633 O O . THR A 1 439 ? -28.492 18.755 -17.796 1.00 40.51 476 THR A O 1
ATOM 6644 N N . ASN A 1 440 ? -27.371 20.698 -17.597 1.00 38.47 477 ASN A N 1
ATOM 6645 C CA . ASN A 1 440 ? -26.864 20.674 -18.969 1.00 37.50 477 ASN A CA 1
ATOM 6646 C C . ASN A 1 440 ? -25.731 19.654 -19.031 1.00 33.01 477 ASN A C 1
ATOM 6647 O O . ASN A 1 440 ? -24.544 19.988 -19.055 1.00 32.24 477 ASN A O 1
ATOM 6658 N N . CYS A 1 441 ? -26.124 18.382 -19.045 1.00 31.37 478 CYS A N 1
ATOM 6659 C CA . CYS A 1 441 ? -25.198 17.259 -19.068 1.00 29.52 478 CYS A CA 1
ATOM 6660 C C . CYS A 1 441 ? -25.907 16.070 -19.696 1.00 27.77 478 CYS A C 1
ATOM 6661 O O . CYS A 1 441 ? -27.129 16.066 -19.858 1.00 29.02 478 CYS A O 1
ATOM 6668 N N . GLY A 1 442 ? -25.125 15.049 -20.041 1.00 26.43 479 GLY A N 1
ATOM 6669 C CA . GLY A 1 442 ? -25.651 13.823 -20.590 1.00 26.25 479 GLY A CA 1
ATOM 6670 C C . GLY A 1 442 ? -25.569 13.722 -22.100 1.00 25.13 479 GLY A C 1
ATOM 6671 O O . GLY A 1 442 ? -25.639 12.610 -22.635 1.00 26.73 479 GLY A O 1
ATOM 6675 N N . GLY A 1 443 ? -25.425 14.846 -22.802 1.00 24.15 480 GLY A N 1
ATOM 6676 C CA . GLY A 1 443 ? -25.308 14.847 -24.243 1.00 23.13 480 GLY A CA 1
ATOM 6677 C C . GLY A 1 443 ? -23.874 15.040 -24.701 1.00 21.62 480 GLY A C 1
ATOM 6678 O O . GLY A 1 443 ? -22.916 14.919 -23.935 1.00 21.13 480 GLY A O 1
ATOM 6682 N N . GLY A 1 444 ? -23.730 15.324 -25.990 1.00 20.16 481 GLY A N 1
ATOM 6683 C CA . GLY A 1 444 ? -22.428 15.676 -26.520 1.00 18.77 481 GLY A CA 1
ATOM 6684 C C . GLY A 1 444 ? -22.090 17.134 -26.257 1.00 19.18 481 GLY A C 1
ATOM 6685 O O . GLY A 1 444 ? -22.966 17.991 -26.141 1.00 17.20 481 GLY A O 1
ATOM 6689 N N . ASN A 1 445 ? -20.797 17.419 -26.131 1.00 18.33 482 ASN A N 1
ATOM 6690 C CA . ASN A 1 445 ? -20.369 18.805 -26.015 1.00 18.22 482 ASN A CA 1
ATOM 6691 C C . ASN A 1 445 ? -18.923 18.929 -26.482 1.00 16.24 482 ASN A C 1
ATOM 6692 O O . ASN A 1 445 ? -18.220 17.939 -26.690 1.00 16.54 482 ASN A O 1
ATOM 6703 N N . HIS A 1 446 ? -18.492 20.176 -26.642 1.00 14.71 483 HIS A N 1
ATOM 6704 C CA . HIS A 1 446 ? -17.160 20.476 -27.148 1.00 14.64 483 HIS A CA 1
ATOM 6705 C C . HIS A 1 446 ? -16.683 21.780 -26.523 1.00 12.93 483 HIS A C 1
ATOM 6706 O O . HIS A 1 446 ? -17.392 22.413 -25.738 1.00 12.57 483 HIS A O 1
ATOM 6720 N N . GLY A 1 447 ? -15.465 22.180 -26.872 1.00 11.87 484 GLY A N 1
ATOM 6721 C CA . GLY A 1 447 ? -14.820 23.319 -26.250 1.00 11.78 484 GLY A CA 1
ATOM 6722 C C . GLY A 1 447 ? -13.570 22.961 -25.489 1.00 12.64 484 GLY A C 1
ATOM 6723 O O . GLY A 1 447 ? -12.819 23.866 -25.103 1.00 15.77 484 GLY A O 1
ATOM 6727 N N . TYR A 1 448 ? -13.295 21.673 -25.297 1.00 16.50 485 TYR A N 1
ATOM 6728 C CA . TYR A 1 448 ? -12.141 21.216 -24.543 1.00 14.75 485 TYR A CA 1
ATOM 6729 C C . TYR A 1 448 ? -10.848 21.513 -25.294 1.00 15.01 485 TYR A C 1
ATOM 6730 O O . TYR A 1 448 ? -10.844 21.878 -26.474 1.00 14.45 485 TYR A O 1
ATOM 6748 N N . ASN A 1 449 ? -9.740 21.329 -24.574 1.00 14.51 486 ASN A N 1
ATOM 6749 C CA . ASN A 1 449 ? -8.385 21.289 -25.114 1.00 14.41 486 ASN A CA 1
ATOM 6750 C C . ASN A 1 449 ? -8.394 20.760 -26.537 1.00 13.96 486 ASN A C 1
ATOM 6751 O O . ASN A 1 449 ? -8.903 19.664 -26.793 1.00 11.33 486 ASN A O 1
ATOM 6762 N N . ASN A 1 450 ? -7.835 21.536 -27.469 1.00 14.04 487 ASN A N 1
ATOM 6763 C CA . ASN A 1 450 ? -7.855 21.150 -28.876 1.00 15.93 487 ASN A CA 1
ATOM 6764 C C . ASN A 1 450 ? -6.986 19.932 -29.158 1.00 15.42 487 ASN A C 1
ATOM 6765 O O . ASN A 1 450 ? -7.109 19.344 -30.238 1.00 15.38 487 ASN A O 1
ATOM 6776 N N . GLU A 1 451 ? -6.137 19.525 -28.213 1.00 16.36 488 GLU A N 1
ATOM 6777 C CA . GLU A 1 451 ? -5.299 18.348 -28.400 1.00 18.74 488 GLU A CA 1
ATOM 6778 C C . GLU A 1 451 ? -6.024 17.046 -28.080 1.00 16.58 488 GLU A C 1
ATOM 6779 O O . GLU A 1 451 ? -5.528 15.973 -28.445 1.00 17.44 488 GLU A O 1
ATOM 6791 N N . PHE A 1 452 ? -7.166 17.108 -27.399 1.00 13.17 489 PHE A N 1
ATOM 6792 C CA . PHE A 1 452 ? -7.950 15.906 -27.135 1.00 14.75 489 PHE A CA 1
ATOM 6793 C C . PHE A 1 452 ? -8.410 15.292 -28.453 1.00 13.72 489 PHE A C 1
ATOM 6794 O O . PHE A 1 452 ? -8.947 15.986 -29.322 1.00 11.73 489 PHE A O 1
ATOM 6811 N N . ARG A 1 453 ? -8.203 13.981 -28.593 1.00 12.34 490 ARG A N 1
ATOM 6812 C CA . ARG A 1 453 ? -8.545 13.300 -29.837 1.00 16.71 490 ARG A CA 1
ATOM 6813 C C . ARG A 1 453 ? -9.988 13.565 -30.241 1.00 15.37 490 ARG A C 1
ATOM 6814 O O . ARG A 1 453 ? -10.286 13.743 -31.428 1.00 13.24 490 ARG A O 1
ATOM 6835 N N . SER A 1 454 ? -10.899 13.593 -29.264 1.00 13.81 491 SER A N 1
ATOM 6836 C CA . SER A 1 454 ? -12.317 13.781 -29.544 1.00 13.33 491 SER A CA 1
ATOM 6837 C C . SER A 1 454 ? -12.618 15.136 -30.168 1.00 13.71 491 SER A C 1
ATOM 6838 O O . SER A 1 454 ? -13.654 15.283 -30.825 1.00 15.44 491 SER A O 1
ATOM 6846 N N . MET A 1 455 ? -11.760 16.131 -29.959 1.00 12.10 492 MET A N 1
ATOM 6847 C CA . MET A 1 455 ? -11.967 17.467 -30.497 1.00 12.03 492 MET A CA 1
ATOM 6848 C C . MET A 1 455 ? -11.338 17.665 -31.868 1.00 11.70 492 MET A C 1
ATOM 6849 O O . MET A 1 455 ? -11.491 18.746 -32.444 1.00 12.75 492 MET A O 1
ATOM 6863 N N . GLU A 1 456 ? -10.620 16.678 -32.397 1.00 13.01 493 GLU A N 1
ATOM 6864 C CA . GLU A 1 456 ? -10.044 16.811 -33.730 1.00 14.71 493 GLU A CA 1
ATOM 6865 C C . GLU A 1 456 ? -11.140 16.793 -34.791 1.00 15.69 493 GLU A C 1
ATOM 6866 O O . GLU A 1 456 ? -12.149 16.093 -34.662 1.00 15.57 493 GLU A O 1
ATOM 6878 N N . ALA A 1 457 ? -10.927 17.570 -35.851 1.00 14.84 494 ALA A N 1
ATOM 6879 C CA . ALA A 1 457 ? -11.871 17.706 -36.952 1.00 16.25 494 ALA A CA 1
ATOM 6880 C C . ALA A 1 457 ? -11.304 17.066 -38.213 1.00 16.20 494 ALA A C 1
ATOM 6881 O O . ALA A 1 457 ? -10.132 16.692 -38.283 1.00 15.85 494 ALA A O 1
ATOM 6888 N N . ILE A 1 458 ? -12.154 16.960 -39.228 1.00 19.37 495 ILE A N 1
ATOM 6889 C CA . ILE A 1 458 ? -11.732 16.404 -40.503 1.00 17.83 495 ILE A CA 1
ATOM 6890 C C . ILE A 1 458 ? -11.212 17.522 -41.398 1.00 15.69 495 ILE A C 1
ATOM 6891 O O . ILE A 1 458 ? -11.521 18.703 -41.215 1.00 15.37 495 ILE A O 1
ATOM 6907 N N . PHE A 1 459 ? -10.382 17.136 -42.365 1.00 12.97 496 PHE A N 1
ATOM 6908 C CA . PHE A 1 459 ? -10.030 18.002 -43.485 1.00 13.23 496 PHE A CA 1
ATOM 6909 C C . PHE A 1 459 ? -9.814 17.118 -44.700 1.00 13.70 496 PHE A C 1
ATOM 6910 O O . PHE A 1 459 ? -8.914 16.273 -44.698 1.00 16.80 496 PHE A O 1
ATOM 6927 N N . LEU A 1 460 ? -10.633 17.327 -45.724 1.00 14.84 497 LEU A N 1
ATOM 6928 C CA . LEU A 1 460 ? -10.523 16.645 -47.003 1.00 15.12 497 LEU A CA 1
ATOM 6929 C C . LEU A 1 460 ? -10.556 17.703 -48.093 1.00 14.05 497 LEU A C 1
ATOM 6930 O O . LEU A 1 460 ? -11.287 18.691 -47.979 1.00 13.36 497 LEU A O 1
ATOM 6946 N N . ALA A 1 461 ? -9.763 17.506 -49.142 1.00 14.72 498 ALA A N 1
ATOM 6947 C CA . ALA A 1 461 ? -9.788 18.417 -50.274 1.00 14.53 498 ALA A CA 1
ATOM 6948 C C . ALA A 1 461 ? -9.705 17.629 -51.574 1.00 18.42 498 ALA A C 1
ATOM 6949 O O . ALA A 1 461 ? -9.244 16.486 -51.612 1.00 18.08 498 ALA A O 1
ATOM 6956 N N . HIS A 1 462 ? -10.190 18.252 -52.642 1.00 17.80 499 HIS A N 1
ATOM 6957 C CA . HIS A 1 462 ? -10.112 17.659 -53.965 1.00 22.87 499 HIS A CA 1
ATOM 6958 C C . HIS A 1 462 ? -10.278 18.766 -54.991 1.00 18.38 499 HIS A C 1
ATOM 6959 O O . HIS A 1 462 ? -11.100 19.667 -54.814 1.00 18.81 499 HIS A O 1
ATOM 6973 N N . GLY A 1 463 ? -9.485 18.696 -56.048 1.00 15.48 500 GLY A N 1
ATOM 6974 C CA . GLY A 1 463 ? -9.574 19.646 -57.122 1.00 18.07 500 GLY A CA 1
ATOM 6975 C C . GLY A 1 463 ? -8.331 19.627 -57.986 1.00 15.56 500 GLY A C 1
ATOM 6976 O O . GLY A 1 463 ? -7.301 19.055 -57.620 1.00 16.20 500 GLY A O 1
ATOM 6980 N N . PRO A 1 464 ? -8.403 20.270 -59.154 1.00 19.51 501 PRO A N 1
ATOM 6981 C CA . PRO A 1 464 ? -7.249 20.251 -60.071 1.00 22.49 501 PRO A CA 1
ATOM 6982 C C . PRO A 1 464 ? -5.970 20.780 -59.453 1.00 21.98 501 PRO A C 1
ATOM 6983 O O . PRO A 1 464 ? -4.879 20.395 -59.890 1.00 25.41 501 PRO A O 1
ATOM 6994 N N . SER A 1 465 ? -6.066 21.655 -58.451 1.00 20.50 502 SER A N 1
ATOM 6995 C CA . SER A 1 465 ? -4.874 22.229 -57.836 1.00 19.52 502 SER A CA 1
ATOM 6996 C C . SER A 1 465 ? -4.286 21.344 -56.742 1.00 17.77 502 SER A C 1
ATOM 6997 O O . SER A 1 465 ? -3.132 21.552 -56.354 1.00 18.01 502 SER A O 1
ATOM 7005 N N . PHE A 1 466 ? -5.046 20.372 -56.242 1.00 17.68 503 PHE A N 1
ATOM 7006 C CA . PHE A 1 466 ? -4.604 19.485 -55.176 1.00 17.95 503 PHE A CA 1
ATOM 7007 C C . PHE A 1 466 ? -3.980 18.219 -55.744 1.00 19.79 503 PHE A C 1
ATOM 7008 O O . PHE A 1 466 ? -4.284 17.790 -56.860 1.00 20.88 503 PHE A O 1
ATOM 7025 N N . LYS A 1 467 ? -3.110 17.611 -54.945 1.00 23.34 504 LYS A N 1
ATOM 7026 C CA . LYS A 1 467 ? -2.598 16.290 -55.265 1.00 24.12 504 LYS A CA 1
ATOM 7027 C C . LYS A 1 467 ? -3.706 15.250 -55.112 1.00 25.93 504 LYS A C 1
ATOM 7028 O O . LYS A 1 467 ? -4.675 15.437 -54.367 1.00 23.88 504 LYS A O 1
ATOM 7047 N N . GLU A 1 468 ? -3.555 14.144 -55.829 1.00 29.68 505 GLU A N 1
ATOM 7048 C CA . GLU A 1 468 ? -4.550 13.083 -55.834 1.00 32.71 505 GLU A CA 1
ATOM 7049 C C . GLU A 1 468 ? -4.130 11.953 -54.905 1.00 29.81 505 GLU A C 1
ATOM 7050 O O . GLU A 1 468 ? -2.941 11.667 -54.739 1.00 30.42 505 GLU A O 1
ATOM 7062 N N . LYS A 1 469 ? -5.130 11.323 -54.293 1.00 28.85 506 LYS A N 1
ATOM 7063 C CA . LYS A 1 469 ? -4.947 10.075 -53.559 1.00 29.61 506 LYS A CA 1
ATOM 7064 C C . LYS A 1 469 ? -3.792 10.186 -52.568 1.00 29.28 506 LYS A C 1
ATOM 7065 O O . LYS A 1 469 ? -2.938 9.303 -52.464 1.00 30.15 506 LYS A O 1
ATOM 7084 N N . THR A 1 470 ? -3.779 11.288 -51.821 1.00 26.17 507 THR A N 1
ATOM 7085 C CA . THR A 1 470 ? -2.642 11.645 -50.982 1.00 26.50 507 THR A CA 1
ATOM 7086 C C . THR A 1 470 ? -3.110 11.850 -49.552 1.00 25.27 507 THR A C 1
ATOM 7087 O O . THR A 1 470 ? -4.019 12.644 -49.301 1.00 24.81 507 THR A O 1
ATOM 7098 N N . GLU A 1 471 ? -2.486 11.141 -48.621 1.00 27.87 508 GLU A N 1
ATOM 7099 C CA . GLU A 1 471 ? -2.720 11.369 -47.205 1.00 27.69 508 GLU A CA 1
ATOM 7100 C C . GLU A 1 471 ? -1.604 12.238 -46.640 1.00 25.76 508 GLU A C 1
ATOM 7101 O O . GLU A 1 471 ? -0.425 12.015 -46.929 1.00 29.28 508 GLU A O 1
ATOM 7113 N N . VAL A 1 472 ? -1.985 13.239 -45.846 1.00 20.44 509 VAL A N 1
ATOM 7114 C CA . VAL A 1 472 ? -1.042 14.190 -45.275 1.00 18.65 509 VAL A CA 1
ATOM 7115 C C . VAL A 1 472 ? -1.121 14.141 -43.753 1.00 17.35 509 VAL A C 1
ATOM 7116 O O . VAL A 1 472 ? -2.104 13.683 -43.163 1.00 18.49 509 VAL A O 1
ATOM 7129 N N . GLU A 1 473 ? -0.060 14.632 -43.118 1.00 18.28 510 GLU A N 1
ATOM 7130 C CA . GLU A 1 473 ? 0.003 14.662 -41.670 1.00 20.39 510 GLU A CA 1
ATOM 7131 C C . GLU A 1 473 ? -0.984 15.683 -41.104 1.00 19.03 510 GLU A C 1
ATOM 7132 O O . GLU A 1 473 ? -1.460 16.564 -41.820 1.00 19.44 510 GLU A O 1
ATOM 7144 N N . PRO A 1 474 ? -1.307 15.585 -39.816 1.00 20.46 511 PRO A N 1
ATOM 7145 C CA . PRO A 1 474 ? -2.203 16.578 -39.211 1.00 18.82 511 PRO A CA 1
ATOM 7146 C C . PRO A 1 474 ? -1.644 17.991 -39.317 1.00 16.15 511 PRO A C 1
ATOM 7147 O O . PRO A 1 474 ? -0.430 18.208 -39.316 1.00 17.79 511 PRO A O 1
ATOM 7158 N N . PHE A 1 475 ? -2.556 18.957 -39.419 1.00 11.66 512 PHE A N 1
ATOM 7159 C CA . PHE A 1 475 ? -2.196 20.366 -39.383 1.00 11.33 512 PHE A CA 1
ATOM 7160 C C . PHE A 1 475 ? -3.322 21.135 -38.701 1.00 10.76 512 PHE A C 1
ATOM 7161 O O . PHE A 1 475 ? -4.374 20.582 -38.373 1.00 10.75 512 PHE A O 1
ATOM 7178 N N . GLU A 1 476 ? -3.067 22.416 -38.459 1.00 13.36 513 GLU A N 1
ATOM 7179 C CA . GLU A 1 476 ? -3.955 23.281 -37.695 1.00 13.92 513 GLU A CA 1
ATOM 7180 C C . GLU A 1 476 ? -4.786 24.160 -38.619 1.00 13.53 513 GLU A C 1
ATOM 7181 O O . GLU A 1 476 ? -4.360 24.520 -39.720 1.00 14.65 513 GLU A O 1
ATOM 7193 N N . ASN A 1 477 ? -5.987 24.506 -38.157 1.00 14.46 514 ASN A N 1
ATOM 7194 C CA . ASN A 1 477 ? -6.918 25.239 -39.007 1.00 13.57 514 ASN A CA 1
ATOM 7195 C C . ASN A 1 477 ? -6.455 26.658 -39.314 1.00 12.29 514 ASN A C 1
ATOM 7196 O O . ASN A 1 477 ? -7.012 27.282 -40.224 1.00 14.23 514 ASN A O 1
ATOM 7207 N N . ILE A 1 478 ? -5.436 27.170 -38.615 1.00 9.88 515 ILE A N 1
ATOM 7208 C CA . ILE A 1 478 ? -4.892 28.486 -38.941 1.00 10.51 515 ILE A CA 1
ATOM 7209 C C . ILE A 1 478 ? -4.135 28.498 -40.260 1.00 10.13 515 ILE A C 1
ATOM 7210 O O . ILE A 1 478 ? -3.857 29.578 -40.787 1.00 10.23 515 ILE A O 1
ATOM 7226 N N . GLU A 1 479 ? -3.799 27.329 -40.804 1.00 13.77 516 GLU A N 1
ATOM 7227 C CA . GLU A 1 479 ? -3.048 27.217 -42.049 1.00 14.29 516 GLU A CA 1
ATOM 7228 C C . GLU A 1 479 ? -3.920 27.268 -43.301 1.00 11.78 516 GLU A C 1
ATOM 7229 O O . GLU A 1 479 ? -3.380 27.418 -44.402 1.00 13.95 516 GLU A O 1
ATOM 7241 N N . VAL A 1 480 ? -5.241 27.135 -43.163 1.00 10.43 517 VAL A N 1
ATOM 7242 C CA . VAL A 1 480 ? -6.126 26.993 -44.321 1.00 13.13 517 VAL A CA 1
ATOM 7243 C C . VAL A 1 480 ? -6.254 28.297 -45.104 1.00 12.49 517 VAL A C 1
ATOM 7244 O O . VAL A 1 480 ? -6.433 28.278 -46.329 1.00 13.35 517 VAL A O 1
ATOM 7257 N N . TYR A 1 481 ? -6.211 29.439 -44.416 1.00 14.18 518 TYR A N 1
ATOM 7258 C CA . TYR A 1 481 ? -6.399 30.730 -45.075 1.00 12.36 518 TYR A CA 1
ATOM 7259 C C . TYR A 1 481 ? -5.347 30.961 -46.162 1.00 12.78 518 TYR A C 1
ATOM 7260 O O . TYR A 1 481 ? -5.686 31.278 -47.307 1.00 12.78 518 TYR A O 1
ATOM 7278 N N . ASN A 1 482 ? -4.061 30.809 -45.818 1.00 13.09 519 ASN A N 1
ATOM 7279 C CA . ASN A 1 482 ? -2.994 30.924 -46.816 1.00 14.74 519 ASN A CA 1
ATOM 7280 C C . ASN A 1 482 ? -3.212 29.951 -47.967 1.00 14.59 519 ASN A C 1
ATOM 7281 O O . ASN A 1 482 ? -2.990 30.295 -49.136 1.00 16.27 519 ASN A O 1
ATOM 7292 N N . LEU A 1 483 ? -3.619 28.718 -47.650 1.00 14.51 520 LEU A N 1
ATOM 7293 C CA . LEU A 1 483 ? -3.890 27.726 -48.686 1.00 13.41 520 LEU A CA 1
ATOM 7294 C C . LEU A 1 483 ? -4.956 28.213 -49.653 1.00 15.68 520 LEU A C 1
ATOM 7295 O O . LEU A 1 483 ? -4.812 28.061 -50.871 1.00 16.40 520 LEU A O 1
ATOM 7311 N N . MET A 1 484 ? -6.042 28.790 -49.133 1.00 15.63 521 MET A N 1
ATOM 7312 C CA . MET A 1 484 ? -7.120 29.239 -50.007 1.00 15.40 521 MET A CA 1
ATOM 7313 C C . MET A 1 484 ? -6.690 30.436 -50.844 1.00 14.64 521 MET A C 1
ATOM 7314 O O . MET A 1 484 ? -7.125 30.581 -51.992 1.00 14.30 521 MET A O 1
ATOM 7328 N N . CYS A 1 485 ? -5.863 31.319 -50.277 1.00 14.62 522 CYS A N 1
ATOM 7329 C CA . CYS A 1 485 ? -5.299 32.408 -51.068 1.00 16.54 522 CYS A CA 1
ATOM 7330 C C . CYS A 1 485 ? -4.401 31.864 -52.172 1.00 15.40 522 CYS A C 1
ATOM 7331 O O . CYS A 1 485 ? -4.429 32.365 -53.300 1.00 16.64 522 CYS A O 1
ATOM 7339 N N . ASP A 1 486 ? -3.617 30.820 -51.875 1.00 15.90 523 ASP A N 1
ATOM 7340 C CA . ASP A 1 486 ? -2.806 30.178 -52.910 1.00 18.35 523 ASP A CA 1
ATOM 7341 C C . ASP A 1 486 ? -3.672 29.519 -53.978 1.00 15.65 523 ASP A C 1
ATOM 7342 O O . ASP A 1 486 ? -3.279 29.462 -55.150 1.00 14.23 523 ASP A O 1
ATOM 7351 N N . LEU A 1 487 ? -4.844 29.006 -53.599 1.00 14.82 524 LEU A N 1
ATOM 7352 C CA . LEU A 1 487 ? -5.724 28.373 -54.575 1.00 15.83 524 LEU A CA 1
ATOM 7353 C C . LEU A 1 487 ? -6.325 29.398 -55.519 1.00 17.07 524 LEU A C 1
ATOM 7354 O O . LEU A 1 487 ? -6.563 29.097 -56.694 1.00 19.73 524 LEU A O 1
ATOM 7370 N N . LEU A 1 488 ? -6.570 30.607 -55.029 1.00 17.71 525 LEU A N 1
ATOM 7371 C CA . LEU A 1 488 ? -7.081 31.692 -55.849 1.00 17.44 525 LEU A CA 1
ATOM 7372 C C . LEU A 1 488 ? -5.982 32.578 -56.412 1.00 18.60 525 LEU A C 1
ATOM 7373 O O . LEU A 1 488 ? -6.283 33.493 -57.186 1.00 16.55 525 LEU A O 1
ATOM 7389 N N . ARG A 1 489 ? -4.725 32.334 -56.037 1.00 19.65 526 ARG A N 1
ATOM 7390 C CA . ARG A 1 489 ? -3.583 33.070 -56.575 1.00 21.08 526 ARG A CA 1
ATOM 7391 C C . ARG A 1 489 ? -3.631 34.541 -56.169 1.00 20.16 526 ARG A C 1
ATOM 7392 O O . ARG A 1 489 ? -3.268 35.426 -56.944 1.00 17.90 526 ARG A O 1
ATOM 7413 N N . ILE A 1 490 ? -4.079 34.802 -54.938 1.00 15.56 527 ILE A N 1
ATOM 7414 C CA . ILE A 1 490 ? -4.144 36.149 -54.393 1.00 14.81 527 ILE A CA 1
ATOM 7415 C C . ILE A 1 490 ? -3.259 36.218 -53.143 1.00 16.40 527 ILE A C 1
ATOM 7416 O O . ILE A 1 490 ? -2.779 35.205 -52.628 1.00 16.91 527 ILE A O 1
ATOM 7432 N N . GLN A 1 491 ? -3.034 37.421 -52.684 1.00 15.99 528 GLN A N 1
ATOM 7433 C CA . GLN A 1 491 ? -2.180 37.629 -51.521 1.00 17.51 528 GLN A CA 1
ATOM 7434 C C . GLN A 1 491 ? -3.005 37.564 -50.236 1.00 17.13 528 GLN A C 1
ATOM 7435 O O . GLN A 1 491 ? -4.128 38.080 -50.192 1.00 14.53 528 GLN A O 1
ATOM 7449 N N . PRO A 1 492 ? -2.492 36.913 -49.195 1.00 17.25 529 PRO A N 1
ATOM 7450 C CA . PRO A 1 492 ? -3.215 36.869 -47.923 1.00 18.26 529 PRO A CA 1
ATOM 7451 C C . PRO A 1 492 ? -2.929 38.082 -47.052 1.00 16.60 529 PRO A C 1
ATOM 7452 O O . PRO A 1 492 ? -1.854 38.682 -47.100 1.00 14.77 529 PRO A O 1
ATOM 7463 N N . ALA A 1 493 ? -3.920 38.436 -46.241 1.00 14.68 530 ALA A N 1
ATOM 7464 C CA . ALA A 1 493 ? -3.693 39.418 -45.207 1.00 15.88 530 ALA A CA 1
ATOM 7465 C C . ALA A 1 493 ? -2.772 38.816 -44.148 1.00 17.17 530 ALA A C 1
ATOM 7466 O O . ALA A 1 493 ? -2.659 37.593 -44.035 1.00 16.16 530 ALA A O 1
ATOM 7473 N N . PRO A 1 494 ? -2.078 39.650 -43.378 1.00 15.47 531 PRO A N 1
ATOM 7474 C CA . PRO A 1 494 ? -1.197 39.112 -42.333 1.00 15.26 531 PRO A CA 1
ATOM 7475 C C . PRO A 1 494 ? -1.976 38.241 -41.355 1.00 15.43 531 PRO A C 1
ATOM 7476 O O . PRO A 1 494 ? -3.031 38.637 -40.851 1.00 16.62 531 PRO A O 1
ATOM 7487 N N . ASN A 1 495 ? -1.458 37.043 -41.093 1.00 15.55 532 ASN A N 1
ATOM 7488 C CA . ASN A 1 495 ? -2.171 36.085 -40.248 1.00 13.24 532 ASN A CA 1
ATOM 7489 C C . ASN A 1 495 ? -1.155 35.199 -39.524 1.00 15.82 532 ASN A C 1
ATOM 7490 O O . ASN A 1 495 ? 0.054 35.448 -39.561 1.00 14.56 532 ASN A O 1
ATOM 7501 N N . ASN A 1 496 ? -1.657 34.161 -38.846 1.00 14.05 533 ASN A N 1
ATOM 7502 C CA . ASN A 1 496 ? -0.840 33.294 -38.002 1.00 13.22 533 ASN A CA 1
ATOM 7503 C C . ASN A 1 496 ? -0.503 31.961 -38.651 1.00 14.21 533 ASN A C 1
ATOM 7504 O O . ASN A 1 496 ? 0.143 31.121 -38.012 1.00 13.73 533 ASN A O 1
ATOM 7514 N N . GLY A 1 497 ? -0.933 31.739 -39.888 1.00 10.98 534 GLY A N 1
ATOM 7515 C CA . GLY A 1 497 ? -0.427 30.620 -40.644 1.00 13.16 534 GLY A CA 1
ATOM 7516 C C . GLY A 1 497 ? 1.033 30.812 -41.007 1.00 15.38 534 GLY A C 1
ATOM 7517 O O . GLY A 1 497 ? 1.588 31.912 -40.951 1.00 16.77 534 GLY A O 1
ATOM 7521 N N . THR A 1 498 ? 1.671 29.712 -41.363 1.00 14.09 535 THR A N 1
ATOM 7522 C CA . THR A 1 498 ? 3.068 29.709 -41.776 1.00 15.13 535 THR A CA 1
ATOM 7523 C C . THR A 1 498 ? 3.064 29.404 -43.263 1.00 14.84 535 THR A C 1
ATOM 7524 O O . THR A 1 498 ? 2.963 28.245 -43.668 1.00 16.77 535 THR A O 1
ATOM 7535 N N . HIS A 1 499 ? 3.151 30.458 -44.065 1.00 16.72 536 HIS A N 1
ATOM 7536 C CA . HIS A 1 499 ? 2.864 30.352 -45.485 1.00 17.04 536 HIS A CA 1
ATOM 7537 C C . HIS A 1 499 ? 3.892 29.458 -46.168 1.00 17.96 536 HIS A C 1
ATOM 7538 O O . HIS A 1 499 ? 5.101 29.677 -46.056 1.00 18.31 536 HIS A O 1
ATOM 7552 N N . GLY A 1 500 ? 3.402 28.437 -46.867 1.00 19.47 537 GLY A N 1
ATOM 7553 C CA . GLY A 1 500 ? 4.232 27.403 -47.445 1.00 20.06 537 GLY A CA 1
ATOM 7554 C C . GLY A 1 500 ? 4.147 26.077 -46.721 1.00 17.61 537 GLY A C 1
ATOM 7555 O O . GLY A 1 500 ? 4.543 25.053 -47.290 1.00 18.80 537 GLY A O 1
ATOM 7559 N N . SER A 1 501 ? 3.630 26.062 -45.487 1.00 17.19 538 SER A N 1
ATOM 7560 C CA . SER A 1 501 ? 3.574 24.832 -44.705 1.00 13.86 538 SER A CA 1
ATOM 7561 C C . SER A 1 501 ? 2.590 23.821 -45.281 1.00 17.02 538 SER A C 1
ATOM 7562 O O . SER A 1 501 ? 2.681 22.634 -44.950 1.00 14.59 538 SER A O 1
ATOM 7570 N N . LEU A 1 502 ? 1.652 24.252 -46.127 1.00 16.72 539 LEU A N 1
ATOM 7571 C CA . LEU A 1 502 ? 0.710 23.336 -46.761 1.00 13.79 539 LEU A CA 1
ATOM 7572 C C . LEU A 1 502 ? 0.984 23.155 -48.254 1.00 15.78 539 LEU A C 1
ATOM 7573 O O . LEU A 1 502 ? 0.130 22.634 -48.983 1.00 14.95 539 LEU A O 1
ATOM 7589 N N . ASN A 1 503 ? 2.180 23.525 -48.715 1.00 15.25 540 ASN A N 1
ATOM 7590 C CA . ASN A 1 503 ? 2.503 23.370 -50.130 1.00 17.76 540 ASN A CA 1
ATOM 7591 C C . ASN A 1 503 ? 2.463 21.911 -50.568 1.00 17.36 540 ASN A C 1
ATOM 7592 O O . ASN A 1 503 ? 2.142 21.628 -51.725 1.00 16.90 540 ASN A O 1
ATOM 7603 N N . HIS A 1 504 ? 2.764 20.972 -49.667 1.00 19.59 541 HIS A N 1
ATOM 7604 C CA . HIS A 1 504 ? 2.729 19.558 -50.036 1.00 21.20 541 HIS A CA 1
ATOM 7605 C C . HIS A 1 504 ? 1.317 19.055 -50.321 1.00 21.16 541 HIS A C 1
ATOM 7606 O O . HIS A 1 504 ? 1.164 17.894 -50.718 1.00 22.69 541 HIS A O 1
ATOM 7620 N N . LEU A 1 505 ? 0.295 19.893 -50.142 1.00 17.58 542 LEU A N 1
ATOM 7621 C CA . LEU A 1 505 ? -1.051 19.569 -50.586 1.00 15.87 542 LEU A CA 1
ATOM 7622 C C . LEU A 1 505 ? -1.260 19.870 -52.063 1.00 17.04 542 LEU A C 1
ATOM 7623 O O . LEU A 1 505 ? -2.216 19.359 -52.656 1.00 17.97 542 LEU A O 1
ATOM 7639 N N . LEU A 1 506 ? -0.376 20.659 -52.669 1.00 16.45 543 LEU A N 1
ATOM 7640 C CA . LEU A 1 506 ? -0.616 21.270 -53.967 1.00 19.29 543 LEU A CA 1
ATOM 7641 C C . LEU A 1 506 ? 0.278 20.658 -55.035 1.00 19.44 543 LEU A C 1
ATOM 7642 O O . LEU A 1 506 ? 1.465 20.413 -54.797 1.00 17.25 543 LEU A O 1
ATOM 7658 N N . LYS A 1 507 ? -0.307 20.428 -56.213 1.00 20.61 544 LYS A N 1
ATOM 7659 C CA . LYS A 1 507 ? 0.470 19.978 -57.365 1.00 25.00 544 LYS A CA 1
ATOM 7660 C C . LYS A 1 507 ? 1.588 20.961 -57.686 1.00 24.74 544 LYS A C 1
ATOM 7661 O O . LYS A 1 507 ? 2.754 20.571 -57.815 1.00 28.68 544 LYS A O 1
ATOM 7680 N N . VAL A 1 508 ? 1.249 22.240 -57.822 1.00 24.02 545 VAL A N 1
ATOM 7681 C CA . VAL A 1 508 ? 2.209 23.280 -58.185 1.00 23.37 545 VAL A CA 1
ATOM 7682 C C . VAL A 1 508 ? 2.034 24.479 -57.259 1.00 22.65 545 VAL A C 1
ATOM 7683 O O . VAL A 1 508 ? 1.183 25.338 -57.532 1.00 21.16 545 VAL A O 1
ATOM 7696 N N . PRO A 1 509 ? 2.809 24.593 -56.180 1.00 21.07 546 PRO A N 1
ATOM 7697 C CA . PRO A 1 509 ? 2.616 25.707 -55.244 1.00 21.89 546 PRO A CA 1
ATOM 7698 C C . PRO A 1 509 ? 2.598 27.063 -55.934 1.00 23.52 546 PRO A C 1
ATOM 7699 O O . PRO A 1 509 ? 3.324 27.305 -56.901 1.00 22.55 546 PRO A O 1
ATOM 7710 N N . PHE A 1 510 ? 1.743 27.952 -55.420 1.00 22.44 547 PHE A N 1
ATOM 7711 C CA . PHE A 1 510 ? 1.693 29.339 -55.859 1.00 22.44 547 PHE A CA 1
ATOM 7712 C C . PHE A 1 510 ? 2.693 30.215 -55.119 1.00 22.64 547 PHE A C 1
ATOM 7713 O O . PHE A 1 510 ? 3.151 31.223 -55.669 1.00 23.20 547 PHE A O 1
ATOM 7730 N N . TYR A 1 511 ? 3.036 29.854 -53.883 1.00 23.10 548 TYR A N 1
ATOM 7731 C CA . TYR A 1 511 ? 3.951 30.626 -53.053 1.00 22.81 548 TYR A CA 1
ATOM 7732 C C . TYR A 1 511 ? 5.120 29.738 -52.660 1.00 22.51 548 TYR A C 1
ATOM 7733 O O . TYR A 1 511 ? 4.936 28.736 -51.959 1.00 22.23 548 TYR A O 1
ATOM 7751 N N . GLU A 1 512 ? 6.319 30.107 -53.106 1.00 25.93 549 GLU A N 1
ATOM 7752 C CA . GLU A 1 512 ? 7.514 29.363 -52.752 1.00 27.09 549 GLU A CA 1
ATOM 7753 C C . GLU A 1 512 ? 8.163 30.030 -51.552 1.00 24.17 549 GLU A C 1
ATOM 7754 O O . GLU A 1 512 ? 8.576 31.195 -51.657 1.00 23.21 549 GLU A O 1
ATOM 7766 N N . PRO A 1 513 ? 8.256 29.369 -50.403 1.00 22.46 550 PRO A N 1
ATOM 7767 C CA . PRO A 1 513 ? 8.834 30.020 -49.226 1.00 24.04 550 PRO A CA 1
ATOM 7768 C C . PRO A 1 513 ? 10.355 30.064 -49.282 1.00 25.11 550 PRO A C 1
ATOM 7769 O O . PRO A 1 513 ? 11.004 29.340 -50.038 1.00 24.88 550 PRO A O 1
ATOM 7780 N N . SER A 1 514 ? 10.915 30.951 -48.461 1.00 25.57 551 SER A N 1
ATOM 7781 C CA . SER A 1 514 ? 12.357 31.128 -48.373 1.00 29.02 551 SER A CA 1
ATOM 7782 C C . SER A 1 514 ? 12.757 31.338 -46.919 1.00 27.19 551 SER A C 1
ATOM 7783 O O . SER A 1 514 ? 11.939 31.712 -46.078 1.00 25.78 551 SER A O 1
ATOM 7791 N N . HIS A 1 515 ? 14.035 31.095 -46.636 1.00 27.95 552 HIS A N 1
ATOM 7792 C CA . HIS A 1 515 ? 14.563 31.335 -45.300 1.00 29.26 552 HIS A CA 1
ATOM 7793 C C . HIS A 1 515 ? 14.469 32.813 -44.946 1.00 30.32 552 HIS A C 1
ATOM 7794 O O . HIS A 1 515 ? 14.786 33.687 -45.759 1.00 30.15 552 HIS A O 1
ATOM 7808 N N . ALA A 1 516 ? 14.031 33.093 -43.723 1.00 32.84 553 ALA A N 1
ATOM 7809 C CA . ALA A 1 516 ? 14.043 34.460 -43.228 1.00 34.42 553 ALA A CA 1
ATOM 7810 C C . ALA A 1 516 ? 15.483 34.909 -43.007 1.00 36.37 553 ALA A C 1
ATOM 7811 O O . ALA A 1 516 ? 16.257 34.231 -42.325 1.00 35.87 553 ALA A O 1
ATOM 7818 N N . GLU A 1 517 ? 15.842 36.045 -43.600 1.00 40.23 554 GLU A N 1
ATOM 7819 C CA . GLU A 1 517 ? 17.206 36.552 -43.504 1.00 43.36 554 GLU A CA 1
ATOM 7820 C C . GLU A 1 517 ? 17.474 37.131 -42.118 1.00 40.49 554 GLU A C 1
ATOM 7821 O O . GLU A 1 517 ? 16.608 37.769 -41.512 1.00 41.40 554 GLU A O 1
ATOM 7833 N N . GLU A 1 518 ? 18.685 36.902 -41.615 1.00 35.11 555 GLU A N 1
ATOM 7834 C CA . GLU A 1 518 ? 19.032 37.344 -40.272 1.00 31.61 555 GLU A CA 1
ATOM 7835 C C . GLU A 1 518 ? 19.103 38.864 -40.202 1.00 31.16 555 GLU A C 1
ATOM 7836 O O . GLU A 1 518 ? 19.637 39.524 -41.099 1.00 32.18 555 GLU A O 1
ATOM 7848 N N . VAL A 1 519 ? 18.571 39.417 -39.117 1.00 32.20 556 VAL A N 1
ATOM 7849 C CA . VAL A 1 519 ? 18.490 40.865 -38.954 1.00 32.66 556 VAL A CA 1
ATOM 7850 C C . VAL A 1 519 ? 19.728 41.418 -38.262 1.00 33.33 556 VAL A C 1
ATOM 7851 O O . VAL A 1 519 ? 20.331 42.385 -38.734 1.00 35.92 556 VAL A O 1
ATOM 7864 N N . SER A 1 520 ? 20.128 40.829 -37.137 1.00 31.01 557 SER A N 1
ATOM 7865 C CA . SER A 1 520 ? 21.307 41.266 -36.397 1.00 30.65 557 SER A CA 1
ATOM 7866 C C . SER A 1 520 ? 22.438 40.270 -36.619 1.00 30.82 557 SER A C 1
ATOM 7867 O O . SER A 1 520 ? 22.331 39.104 -36.220 1.00 29.26 557 SER A O 1
ATOM 7875 N N . LYS A 1 521 ? 23.515 40.728 -37.252 1.00 30.99 558 LYS A N 1
ATOM 7876 C CA . LYS A 1 521 ? 24.686 39.887 -37.457 1.00 33.59 558 LYS A CA 1
ATOM 7877 C C . LYS A 1 521 ? 25.419 39.648 -36.140 1.00 33.44 558 LYS A C 1
ATOM 7878 O O . LYS A 1 521 ? 25.371 40.466 -35.217 1.00 33.83 558 LYS A O 1
ATOM 7897 N N . PHE A 1 522 ? 26.105 38.511 -36.058 1.00 33.66 559 PHE A N 1
ATOM 7898 C CA . PHE A 1 522 ? 26.831 38.150 -34.848 1.00 35.83 559 PHE A CA 1
ATOM 7899 C C . PHE A 1 522 ? 28.174 38.872 -34.780 1.00 39.31 559 PHE A C 1
ATOM 7900 O O . PHE A 1 522 ? 28.786 39.197 -35.803 1.00 39.38 559 PHE A O 1
ATOM 7917 N N . SER A 1 523 ? 28.630 39.121 -33.554 1.00 42.50 560 SER A N 1
ATOM 7918 C CA . SER A 1 523 ? 29.929 39.717 -33.295 1.00 44.36 560 SER A CA 1
ATOM 7919 C C . SER A 1 523 ? 30.936 38.601 -33.004 1.00 46.69 560 SER A C 1
ATOM 7920 O O . SER A 1 523 ? 30.709 37.437 -33.352 1.00 46.77 560 SER A O 1
ATOM 7928 N N . VAL A 1 524 ? 32.046 38.940 -32.356 1.00 47.91 561 VAL A N 1
ATOM 7929 C CA . VAL A 1 524 ? 33.073 37.968 -32.011 1.00 50.05 561 VAL A CA 1
ATOM 7930 C C . VAL A 1 524 ? 33.372 38.074 -30.523 1.00 50.54 561 VAL A C 1
ATOM 7931 O O . VAL A 1 524 ? 33.478 39.178 -29.976 1.00 52.13 561 VAL A O 1
ATOM 7944 N N . CYS A 1 525 ? 33.494 36.919 -29.869 1.00 49.28 562 CYS A N 1
ATOM 7945 C CA . CYS A 1 525 ? 33.948 36.831 -28.483 1.00 48.78 562 CYS A CA 1
ATOM 7946 C C . CYS A 1 525 ? 35.099 35.829 -28.405 1.00 48.23 562 CYS A C 1
ATOM 7947 O O . CYS A 1 525 ? 35.020 34.792 -27.746 1.00 49.22 562 CYS A O 1
ATOM 7954 N N . GLY A 1 526 ? 36.186 36.149 -29.099 1.00 47.38 563 GLY A N 1
ATOM 7955 C CA . GLY A 1 526 ? 37.337 35.272 -29.139 1.00 47.10 563 GLY A CA 1
ATOM 7956 C C . GLY A 1 526 ? 38.095 35.253 -27.825 1.00 47.41 563 GLY A C 1
ATOM 7957 O O . GLY A 1 526 ? 37.895 36.075 -26.929 1.00 45.23 563 GLY A O 1
ATOM 7961 N N . PHE A 1 527 ? 38.996 34.279 -27.721 1.00 50.52 564 PHE A N 1
ATOM 7962 C CA . PHE A 1 527 ? 39.825 34.097 -26.536 1.00 51.40 564 PHE A CA 1
ATOM 7963 C C . PHE A 1 527 ? 41.094 34.928 -26.680 1.00 51.05 564 PHE A C 1
ATOM 7964 O O . PHE A 1 527 ? 41.841 34.767 -27.651 1.00 53.76 564 PHE A O 1
ATOM 7981 N N . ALA A 1 528 ? 41.336 35.816 -25.716 1.00 47.47 565 ALA A N 1
ATOM 7982 C CA . ALA A 1 528 ? 42.509 36.683 -25.757 1.00 47.66 565 ALA A CA 1
ATOM 7983 C C . ALA A 1 528 ? 43.388 36.481 -24.531 1.00 50.35 565 ALA A C 1
ATOM 7984 O O . ALA A 1 528 ? 44.454 35.858 -24.619 1.00 48.70 565 ALA A O 1
ATOM 7991 N N . ASN A 1 529 ? 42.956 37.004 -23.366 1.00 54.73 566 ASN A N 1
ATOM 7992 C CA . ASN A 1 529 ? 43.730 36.909 -22.132 1.00 59.09 566 ASN A CA 1
ATOM 7993 C C . ASN A 1 529 ? 43.195 35.775 -21.269 1.00 56.98 566 ASN A C 1
ATOM 7994 O O . ASN A 1 529 ? 41.977 35.704 -21.049 1.00 57.89 566 ASN A O 1
ATOM 8005 N N . PRO A 1 530 ? 44.041 34.874 -20.758 1.00 52.99 567 PRO A N 1
ATOM 8006 C CA . PRO A 1 530 ? 43.535 33.768 -19.935 1.00 49.72 567 PRO A CA 1
ATOM 8007 C C . PRO A 1 530 ? 43.141 34.159 -18.520 1.00 49.63 567 PRO A C 1
ATOM 8008 O O . PRO A 1 530 ? 42.658 33.296 -17.779 1.00 47.38 567 PRO A O 1
ATOM 8019 N N . LEU A 1 531 ? 43.333 35.416 -18.117 1.00 52.68 568 LEU A N 1
ATOM 8020 C CA . LEU A 1 531 ? 42.941 35.861 -16.790 1.00 54.66 568 LEU A CA 1
ATOM 8021 C C . LEU A 1 531 ? 41.874 36.947 -16.889 1.00 54.56 568 LEU A C 1
ATOM 8022 O O . LEU A 1 531 ? 41.840 37.699 -17.869 1.00 53.85 568 LEU A O 1
ATOM 8038 N N . PRO A 1 532 ? 40.992 37.060 -15.885 1.00 54.66 569 PRO A N 1
ATOM 8039 C CA . PRO A 1 532 ? 39.886 38.019 -15.981 1.00 55.24 569 PRO A CA 1
ATOM 8040 C C . PRO A 1 532 ? 40.205 39.374 -15.372 1.00 57.41 569 PRO A C 1
ATOM 8041 O O . PRO A 1 532 ? 40.704 39.456 -14.244 1.00 56.74 569 PRO A O 1
ATOM 8052 N N . THR A 1 533 ? 39.904 40.445 -16.108 1.00 60.26 570 THR A N 1
ATOM 8053 C CA . THR A 1 533 ? 40.098 41.790 -15.578 1.00 62.18 570 THR A CA 1
ATOM 8054 C C . THR A 1 533 ? 39.313 42.002 -14.292 1.00 61.57 570 THR A C 1
ATOM 8055 O O . THR A 1 533 ? 39.762 42.739 -13.407 1.00 63.91 570 THR A O 1
ATOM 8066 N N . GLU A 1 534 ? 38.147 41.370 -14.168 1.00 57.64 571 GLU A N 1
ATOM 8067 C CA . GLU A 1 534 ? 37.315 41.481 -12.980 1.00 54.25 571 GLU A CA 1
ATOM 8068 C C . GLU A 1 534 ? 36.877 40.096 -12.529 1.00 50.84 571 GLU A C 1
ATOM 8069 O O . GLU A 1 534 ? 36.647 39.202 -13.348 1.00 49.80 571 GLU A O 1
ATOM 8081 N N . SER A 1 535 ? 36.762 39.932 -11.209 1.00 50.51 572 SER A N 1
ATOM 8082 C CA . SER A 1 535 ? 36.298 38.677 -10.631 1.00 48.08 572 SER A CA 1
ATOM 8083 C C . SER A 1 535 ? 34.788 38.516 -10.703 1.00 45.21 572 SER A C 1
ATOM 8084 O O . SER A 1 535 ? 34.292 37.396 -10.547 1.00 46.08 572 SER A O 1
ATOM 8092 N N . LEU A 1 536 ? 34.050 39.605 -10.913 1.00 41.25 573 LEU A N 1
ATOM 8093 C CA . LEU A 1 536 ? 32.590 39.592 -10.928 1.00 39.26 573 LEU A CA 1
ATOM 8094 C C . LEU A 1 536 ? 32.005 39.062 -9.621 1.00 37.45 573 LEU A C 1
ATOM 8095 O O . LEU A 1 536 ? 30.857 38.608 -9.588 1.00 36.38 573 LEU A O 1
ATOM 8111 N N . ASP A 1 537 ? 32.771 39.124 -8.532 1.00 38.73 574 ASP A N 1
ATOM 8112 C CA . ASP A 1 537 ? 32.301 38.693 -7.214 1.00 39.57 574 ASP A CA 1
ATOM 8113 C C . ASP A 1 537 ? 31.905 37.218 -7.205 1.00 38.67 574 ASP A C 1
ATOM 8114 O O . ASP A 1 537 ? 31.081 36.790 -6.391 1.00 37.10 574 ASP A O 1
ATOM 8123 N N . CYS A 1 538 ? 32.485 36.433 -8.110 1.00 39.24 575 CYS A N 1
ATOM 8124 C CA . CYS A 1 538 ? 32.283 34.991 -8.158 1.00 40.80 575 CYS A CA 1
ATOM 8125 C C . CYS A 1 538 ? 33.511 34.293 -7.582 1.00 43.76 575 CYS A C 1
ATOM 8126 O O . CYS A 1 538 ? 34.637 34.781 -7.710 1.00 43.74 575 CYS A O 1
ATOM 8133 N N . PHE A 1 539 ? 33.288 33.144 -6.938 1.00 47.34 576 PHE A N 1
ATOM 8134 C CA . PHE A 1 539 ? 34.341 32.448 -6.208 1.00 49.67 576 PHE A CA 1
ATOM 8135 C C . PHE A 1 539 ? 34.349 30.964 -6.550 1.00 47.87 576 PHE A C 1
ATOM 8136 O O . PHE A 1 539 ? 33.293 30.328 -6.629 1.00 48.46 576 PHE A O 1
ATOM 8153 N N . CYS A 1 540 ? 35.551 30.422 -6.749 1.00 45.08 577 CYS A N 1
ATOM 8154 C CA . CYS A 1 540 ? 35.763 28.981 -6.891 1.00 43.36 577 CYS A CA 1
ATOM 8155 C C . CYS A 1 540 ? 37.033 28.630 -6.123 1.00 44.08 577 CYS A C 1
ATOM 8156 O O . CYS A 1 540 ? 38.141 28.695 -6.670 1.00 43.07 577 CYS A O 1
ATOM 8163 N N . PRO A 1 541 ? 36.915 28.272 -4.840 1.00 46.32 578 PRO A N 1
ATOM 8164 C CA . PRO A 1 541 ? 38.130 27.958 -4.065 1.00 50.96 578 PRO A CA 1
ATOM 8165 C C . PRO A 1 541 ? 38.968 26.841 -4.662 1.00 58.32 578 PRO A C 1
ATOM 8166 O O . PRO A 1 541 ? 40.185 26.814 -4.436 1.00 55.88 578 PRO A O 1
ATOM 8177 N N . HIS A 1 542 ? 38.365 25.915 -5.414 1.00 69.76 579 HIS A N 1
ATOM 8178 C CA . HIS A 1 542 ? 39.146 24.869 -6.065 1.00 74.78 579 HIS A CA 1
ATOM 8179 C C . HIS A 1 542 ? 40.230 25.449 -6.962 1.00 72.97 579 HIS A C 1
ATOM 8180 O O . HIS A 1 542 ? 41.220 24.766 -7.245 1.00 76.08 579 HIS A O 1
ATOM 8194 N N . LEU A 1 543 ? 40.062 26.692 -7.415 1.00 66.66 580 LEU A N 1
ATOM 8195 C CA . LEU A 1 543 ? 41.079 27.383 -8.198 1.00 63.76 580 LEU A CA 1
ATOM 8196 C C . LEU A 1 543 ? 41.628 28.573 -7.420 1.00 67.93 580 LEU A C 1
ATOM 8197 O O . LEU A 1 543 ? 41.639 29.700 -7.927 1.00 66.75 580 LEU A O 1
ATOM 8213 N N . GLN A 1 544 ? 42.079 28.339 -6.185 1.00 76.30 581 GLN A N 1
ATOM 8214 C CA . GLN A 1 544 ? 42.606 29.433 -5.376 1.00 80.26 581 GLN A CA 1
ATOM 8215 C C . GLN A 1 544 ? 43.891 30.000 -5.965 1.00 79.82 581 GLN A C 1
ATOM 8216 O O . GLN A 1 544 ? 44.195 31.181 -5.761 1.00 83.29 581 GLN A O 1
ATOM 8230 N N . ASN A 1 545 ? 44.650 29.192 -6.695 1.00 73.73 582 ASN A N 1
ATOM 8231 C CA . ASN A 1 545 ? 45.891 29.656 -7.290 1.00 70.12 582 ASN A CA 1
ATOM 8232 C C . ASN A 1 545 ? 45.639 30.225 -8.683 1.00 68.67 582 ASN A C 1
ATOM 8233 O O . ASN A 1 545 ? 44.553 30.098 -9.253 1.00 65.75 582 ASN A O 1
ATOM 8244 N N . SER A 1 546 ? 46.670 30.867 -9.229 1.00 71.18 583 SER A N 1
ATOM 8245 C CA . SER A 1 546 ? 46.593 31.444 -10.564 1.00 71.70 583 SER A CA 1
ATOM 8246 C C . SER A 1 546 ? 47.030 30.466 -11.644 1.00 69.32 583 SER A C 1
ATOM 8247 O O . SER A 1 546 ? 46.542 30.548 -12.778 1.00 71.14 583 SER A O 1
ATOM 8255 N N . THR A 1 547 ? 47.938 29.542 -11.321 1.00 63.53 584 THR A N 1
ATOM 8256 C CA . THR A 1 547 ? 48.343 28.531 -12.293 1.00 58.62 584 THR A CA 1
ATOM 8257 C C . THR A 1 547 ? 47.173 27.630 -12.663 1.00 55.89 584 THR A C 1
ATOM 8258 O O . THR A 1 547 ? 47.021 27.242 -13.828 1.00 54.25 584 THR A O 1
ATOM 8269 N N . GLN A 1 548 ? 46.340 27.279 -11.682 1.00 56.41 585 GLN A N 1
ATOM 8270 C CA . GLN A 1 548 ? 45.174 26.450 -11.965 1.00 56.45 585 GLN A CA 1
ATOM 8271 C C . GLN A 1 548 ? 44.194 27.184 -12.868 1.00 52.59 585 GLN A C 1
ATOM 8272 O O . GLN A 1 548 ? 43.650 26.601 -13.813 1.00 53.77 585 GLN A O 1
ATOM 8286 N N . LEU A 1 549 ? 43.968 28.470 -12.596 1.00 48.18 586 LEU A N 1
ATOM 8287 C CA . LEU A 1 549 ? 43.015 29.248 -13.378 1.00 43.80 586 LEU A CA 1
ATOM 8288 C C . LEU A 1 549 ? 43.459 29.362 -14.832 1.00 43.92 586 LEU A C 1
ATOM 8289 O O . LEU A 1 549 ? 42.688 29.070 -15.754 1.00 43.34 586 LEU A O 1
ATOM 8305 N N . GLU A 1 550 ? 44.709 29.778 -15.056 1.00 44.48 587 GLU A N 1
ATOM 8306 C CA . GLU A 1 550 ? 45.205 29.965 -16.416 1.00 46.16 587 GLU A CA 1
ATOM 8307 C C . GLU A 1 550 ? 45.002 28.712 -17.260 1.00 45.67 587 GLU A C 1
ATOM 8308 O O . GLU A 1 550 ? 44.608 28.798 -18.429 1.00 44.98 587 GLU A O 1
ATOM 8320 N N . GLN A 1 551 ? 45.262 27.536 -16.682 1.00 46.32 588 GLN A N 1
ATOM 8321 C CA . GLN A 1 551 ? 45.088 26.283 -17.414 1.00 46.65 588 GLN A CA 1
ATOM 8322 C C . GLN A 1 551 ? 43.616 26.016 -17.702 1.00 44.31 588 GLN A C 1
ATOM 8323 O O . GLN A 1 551 ? 43.245 25.671 -18.829 1.00 43.69 588 GLN A O 1
ATOM 8337 N N . VAL A 1 552 ? 42.763 26.159 -16.684 1.00 41.06 589 VAL A N 1
ATOM 8338 C CA . VAL A 1 552 ? 41.334 25.922 -16.866 1.00 38.15 589 VAL A CA 1
ATOM 8339 C C . VAL A 1 552 ? 40.773 26.861 -17.928 1.00 36.39 589 VAL A C 1
ATOM 8340 O O . VAL A 1 552 ? 40.120 26.424 -18.882 1.00 36.15 589 VAL A O 1
ATOM 8353 N N . ASN A 1 553 ? 41.022 28.166 -17.783 1.00 37.70 590 ASN A N 1
ATOM 8354 C CA . ASN A 1 553 ? 40.507 29.123 -18.758 1.00 37.40 590 ASN A CA 1
ATOM 8355 C C . ASN A 1 553 ? 41.088 28.876 -20.141 1.00 39.41 590 ASN A C 1
ATOM 8356 O O . ASN A 1 553 ? 40.418 29.127 -21.150 1.00 38.75 590 ASN A O 1
ATOM 8367 N N . GLN A 1 554 ? 42.332 28.400 -20.212 1.00 43.65 591 GLN A N 1
ATOM 8368 C CA . GLN A 1 554 ? 42.903 28.039 -21.502 1.00 45.90 591 GLN A CA 1
ATOM 8369 C C . GLN A 1 554 ? 42.048 26.996 -22.210 1.00 45.96 591 GLN A C 1
ATOM 8370 O O . GLN A 1 554 ? 42.010 26.964 -23.446 1.00 46.04 591 GLN A O 1
ATOM 8384 N N . MET A 1 555 ? 41.353 26.142 -21.449 1.00 45.01 592 MET A N 1
ATOM 8385 C CA . MET A 1 555 ? 40.438 25.179 -22.059 1.00 44.14 592 MET A CA 1
ATOM 8386 C C . MET A 1 555 ? 39.382 25.874 -22.905 1.00 42.15 592 MET A C 1
ATOM 8387 O O . MET A 1 555 ? 38.844 25.274 -23.841 1.00 42.89 592 MET A O 1
ATOM 8401 N N . LEU A 1 556 ? 39.063 27.132 -22.589 1.00 39.58 593 LEU A N 1
ATOM 8402 C CA . LEU A 1 556 ? 38.111 27.881 -23.397 1.00 36.50 593 LEU A CA 1
ATOM 8403 C C . LEU A 1 556 ? 38.700 28.289 -24.737 1.00 37.79 593 LEU A C 1
ATOM 8404 O O . LEU A 1 556 ? 37.943 28.582 -25.668 1.00 38.98 593 LEU A O 1
ATOM 8420 N N . SER A 1 557 ? 40.024 28.313 -24.855 1.00 37.28 594 SER A N 1
ATOM 8421 C CA . SER A 1 557 ? 40.679 28.594 -26.126 1.00 37.89 594 SER A CA 1
ATOM 8422 C C . SER A 1 557 ? 40.601 27.343 -26.990 1.00 37.52 594 SER A C 1
ATOM 8423 O O . SER A 1 557 ? 41.230 26.326 -26.682 1.00 38.56 594 SER A O 1
ATOM 8431 N N . LEU A 1 558 ? 39.816 27.404 -28.061 1.00 37.98 595 LEU A N 1
ATOM 8432 C CA . LEU A 1 558 ? 39.721 26.317 -29.024 1.00 37.88 595 LEU A CA 1
ATOM 8433 C C . LEU A 1 558 ? 40.412 26.728 -30.314 1.00 37.13 595 LEU A C 1
ATOM 8434 O O . LEU A 1 558 ? 40.311 27.882 -30.742 1.00 37.34 595 LEU A O 1
ATOM 8450 N N . THR A 1 559 ? 41.125 25.785 -30.922 1.00 36.08 596 THR A N 1
ATOM 8451 C CA . THR A 1 559 ? 41.696 26.005 -32.240 1.00 37.76 596 THR A CA 1
ATOM 8452 C C . THR A 1 559 ? 40.582 26.099 -33.278 1.00 36.20 596 THR A C 1
ATOM 8453 O O . THR A 1 559 ? 39.399 25.920 -32.982 1.00 36.27 596 THR A O 1
ATOM 8464 N N . GLN A 1 560 ? 40.965 26.389 -34.522 1.00 38.53 597 GLN A N 1
ATOM 8465 C CA . GLN A 1 560 ? 39.980 26.394 -35.598 1.00 40.49 597 GLN A CA 1
ATOM 8466 C C . GLN A 1 560 ? 39.429 24.993 -35.825 1.00 40.52 597 GLN A C 1
ATOM 8467 O O . GLN A 1 560 ? 38.236 24.823 -36.099 1.00 39.03 597 GLN A O 1
ATOM 8481 N N . GLU A 1 561 ? 40.284 23.978 -35.696 1.00 44.76 598 GLU A N 1
ATOM 8482 C CA . GLU A 1 561 ? 39.841 22.599 -35.863 1.00 45.40 598 GLU A CA 1
ATOM 8483 C C . GLU A 1 561 ? 38.863 22.202 -34.767 1.00 42.25 598 GLU A C 1
ATOM 8484 O O . GLU A 1 561 ? 37.902 21.464 -35.019 1.00 41.97 598 GLU A O 1
ATOM 8496 N N . GLU A 1 562 ? 39.094 22.678 -33.543 1.00 39.00 599 GLU A N 1
ATOM 8497 C CA . GLU A 1 562 ? 38.193 22.360 -32.440 1.00 37.87 599 GLU A CA 1
ATOM 8498 C C . GLU A 1 562 ? 36.867 23.099 -32.578 1.00 35.76 599 GLU A C 1
ATOM 8499 O O . GLU A 1 562 ? 35.810 22.554 -32.240 1.00 33.94 599 GLU A O 1
ATOM 8511 N N . ILE A 1 563 ? 36.904 24.343 -33.060 1.00 35.41 600 ILE A N 1
ATOM 8512 C CA . ILE A 1 563 ? 35.671 25.084 -33.308 1.00 32.55 600 ILE A CA 1
ATOM 8513 C C . ILE A 1 563 ? 34.829 24.359 -34.349 1.00 33.33 600 ILE A C 1
ATOM 8514 O O . ILE A 1 563 ? 33.620 24.170 -34.176 1.00 32.95 600 ILE A O 1
ATOM 8530 N N . THR A 1 564 ? 35.462 23.933 -35.445 1.00 33.64 601 THR A N 1
ATOM 8531 C CA . THR A 1 564 ? 34.741 23.228 -36.500 1.00 33.40 601 THR A CA 1
ATOM 8532 C C . THR A 1 564 ? 34.165 21.908 -36.008 1.00 32.42 601 THR A C 1
ATOM 8533 O O . THR A 1 564 ? 33.097 21.489 -36.468 1.00 33.07 601 THR A O 1
ATOM 8544 N N . ALA A 1 565 ? 34.852 21.237 -35.083 1.00 33.61 602 ALA A N 1
ATOM 8545 C CA . ALA A 1 565 ? 34.358 19.959 -34.582 1.00 33.38 602 ALA A CA 1
ATOM 8546 C C . ALA A 1 565 ? 33.153 20.149 -33.669 1.00 33.12 602 ALA A C 1
ATOM 8547 O O . ALA A 1 565 ? 32.183 19.386 -33.747 1.00 32.26 602 ALA A O 1
ATOM 8554 N N . THR A 1 566 ? 33.190 21.159 -32.796 1.00 30.67 603 THR A N 1
ATOM 8555 C CA . THR A 1 566 ? 32.069 21.382 -31.886 1.00 28.84 603 THR A CA 1
ATOM 8556 C C . THR A 1 566 ? 30.843 21.886 -32.639 1.00 29.27 603 THR A C 1
ATOM 8557 O O . THR A 1 566 ? 29.710 21.510 -32.315 1.00 26.99 603 THR A O 1
ATOM 8568 N N . VAL A 1 567 ? 31.051 22.736 -33.644 1.00 28.78 604 VAL A N 1
ATOM 8569 C CA . VAL A 1 567 ? 29.938 23.207 -34.463 1.00 27.60 604 VAL A CA 1
ATOM 8570 C C . VAL A 1 567 ? 29.284 22.036 -35.180 1.00 28.46 604 VAL A C 1
ATOM 8571 O O . VAL A 1 567 ? 28.056 21.971 -35.311 1.00 27.95 604 VAL A O 1
ATOM 8584 N N . LYS A 1 568 ? 30.097 21.084 -35.641 1.00 31.85 605 LYS A N 1
ATOM 8585 C CA . LYS A 1 568 ? 29.579 19.959 -36.409 1.00 32.51 605 LYS A CA 1
ATOM 8586 C C . LYS A 1 568 ? 28.666 19.078 -35.563 1.00 31.41 605 LYS A C 1
ATOM 8587 O O . LYS A 1 568 ? 27.647 18.577 -36.056 1.00 30.97 605 LYS A O 1
ATOM 8606 N N . VAL A 1 569 ? 29.007 18.877 -34.293 1.00 30.40 606 VAL A N 1
ATOM 8607 C CA . VAL A 1 569 ? 28.237 17.978 -33.437 1.00 29.45 606 VAL A CA 1
ATOM 8608 C C . VAL A 1 569 ? 27.133 18.717 -32.689 1.00 27.28 606 VAL A C 1
ATOM 8609 O O . VAL A 1 569 ? 26.035 18.183 -32.517 1.00 26.75 606 VAL A O 1
ATOM 8622 N N . ASN A 1 570 ? 27.397 19.939 -32.224 1.00 27.58 607 ASN A N 1
ATOM 8623 C CA . ASN A 1 570 ? 26.459 20.648 -31.363 1.00 26.87 607 ASN A CA 1
ATOM 8624 C C . ASN A 1 570 ? 25.654 21.719 -32.088 1.00 26.41 607 ASN A C 1
ATOM 8625 O O . ASN A 1 570 ? 24.649 22.185 -31.539 1.00 26.11 607 ASN A O 1
ATOM 8636 N N . LEU A 1 571 ? 26.055 22.116 -33.295 1.00 26.09 608 LEU A N 1
ATOM 8637 C CA . LEU A 1 571 ? 25.215 22.962 -34.143 1.00 26.61 608 LEU A CA 1
ATOM 8638 C C . LEU A 1 571 ? 24.949 22.264 -35.473 1.00 26.52 608 LEU A C 1
ATOM 8639 O O . LEU A 1 571 ? 25.176 22.850 -36.539 1.00 25.76 608 LEU A O 1
ATOM 8655 N N . PRO A 1 572 ? 24.436 21.029 -35.455 1.00 26.22 609 PRO A N 1
ATOM 8656 C CA . PRO A 1 572 ? 24.372 20.239 -36.697 1.00 27.17 609 PRO A CA 1
ATOM 8657 C C . PRO A 1 572 ? 23.386 20.768 -37.725 1.00 27.02 609 PRO A C 1
ATOM 8658 O O . PRO A 1 572 ? 23.449 20.353 -38.890 1.00 28.06 609 PRO A O 1
ATOM 8669 N N . PHE A 1 573 ? 22.461 21.644 -37.335 1.00 26.18 610 PHE A N 1
ATOM 8670 C CA . PHE A 1 573 ? 21.539 22.277 -38.270 1.00 25.57 610 PHE A CA 1
ATOM 8671 C C . PHE A 1 573 ? 21.857 23.758 -38.467 1.00 23.83 610 PHE A C 1
ATOM 8672 O O . PHE A 1 573 ? 21.024 24.506 -38.993 1.00 23.19 610 PHE A O 1
ATOM 8689 N N . GLY A 1 574 ? 23.045 24.193 -38.066 1.00 21.81 611 GLY A N 1
ATOM 8690 C CA . GLY A 1 574 ? 23.412 25.589 -38.143 1.00 22.01 611 GLY A CA 1
ATOM 8691 C C . GLY A 1 574 ? 22.900 26.381 -36.954 1.00 23.25 611 GLY A C 1
ATOM 8692 O O . GLY A 1 574 ? 21.947 26.004 -36.275 1.00 22.49 611 GLY A O 1
ATOM 8696 N N . ARG A 1 575 ? 23.562 27.505 -36.700 1.00 24.55 612 ARG A N 1
ATOM 8697 C CA . ARG A 1 575 ? 23.219 28.309 -35.543 1.00 24.89 612 ARG A CA 1
ATOM 8698 C C . ARG A 1 575 ? 21.826 28.913 -35.715 1.00 23.88 612 ARG A C 1
ATOM 8699 O O . ARG A 1 575 ? 21.387 29.169 -36.840 1.00 24.92 612 ARG A O 1
ATOM 8720 N N . PRO A 1 576 ? 21.096 29.125 -34.622 1.00 23.75 613 PRO A N 1
ATOM 8721 C CA . PRO A 1 576 ? 19.883 29.943 -34.712 1.00 22.95 613 PRO A CA 1
ATOM 8722 C C . PRO A 1 576 ? 20.231 31.358 -35.147 1.00 23.71 613 PRO A C 1
ATOM 8723 O O . PRO A 1 576 ? 21.232 31.932 -34.711 1.00 24.69 613 PRO A O 1
ATOM 8734 N N . ARG A 1 577 ? 19.407 31.908 -36.031 1.00 21.24 614 ARG A N 1
ATOM 8735 C CA . ARG A 1 577 ? 19.589 33.261 -36.530 1.00 20.32 614 ARG A CA 1
ATOM 8736 C C . ARG A 1 577 ? 18.724 34.225 -35.727 1.00 18.86 614 ARG A C 1
ATOM 8737 O O . ARG A 1 577 ? 17.639 33.871 -35.260 1.00 17.88 614 ARG A O 1
ATOM 8758 N N . VAL A 1 578 ? 19.220 35.445 -35.560 1.00 23.09 615 VAL A N 1
ATOM 8759 C CA . VAL A 1 578 ? 18.539 36.470 -34.780 1.00 22.72 615 VAL A CA 1
ATOM 8760 C C . VAL A 1 578 ? 17.761 37.349 -35.747 1.00 23.64 615 VAL A C 1
ATOM 8761 O O . VAL A 1 578 ? 18.351 38.070 -36.559 1.00 25.39 615 VAL A O 1
ATOM 8774 N N . LEU A 1 579 ? 16.435 37.289 -35.664 1.00 23.17 616 LEU A N 1
ATOM 8775 C CA . LEU A 1 579 ? 15.573 38.164 -36.446 1.00 23.76 616 LEU A CA 1
ATOM 8776 C C . LEU A 1 579 ? 15.189 39.429 -35.693 1.00 24.36 616 LEU A C 1
ATOM 8777 O O . LEU A 1 579 ? 14.498 40.281 -36.261 1.00 25.36 616 LEU A O 1
ATOM 8793 N N . GLN A 1 580 ? 15.595 39.562 -34.432 1.00 22.14 617 GLN A N 1
ATOM 8794 C CA . GLN A 1 580 ? 15.486 40.836 -33.734 1.00 23.00 617 GLN A CA 1
ATOM 8795 C C . GLN A 1 580 ? 16.430 41.863 -34.353 1.00 24.82 617 GLN A C 1
ATOM 8796 O O . GLN A 1 580 ? 17.457 41.518 -34.944 1.00 24.63 617 GLN A O 1
ATOM 8810 N N . LYS A 1 581 ? 16.082 43.140 -34.206 1.00 28.58 618 LYS A N 1
ATOM 8811 C CA . LYS A 1 581 ? 16.884 44.223 -34.760 1.00 31.14 618 LYS A CA 1
ATOM 8812 C C . LYS A 1 581 ? 17.737 44.875 -33.678 1.00 32.08 618 LYS A C 1
ATOM 8813 O O . LYS A 1 581 ? 17.298 45.042 -32.536 1.00 32.30 618 LYS A O 1
ATOM 8832 N N . ASN A 1 582 ? 18.967 45.228 -34.052 1.00 32.76 619 ASN A N 1
ATOM 8833 C CA . ASN A 1 582 ? 19.876 45.964 -33.178 1.00 33.53 619 ASN A CA 1
ATOM 8834 C C . ASN A 1 582 ? 20.161 45.186 -31.897 1.00 32.31 619 ASN A C 1
ATOM 8835 O O . ASN A 1 582 ? 20.202 45.750 -30.801 1.00 32.05 619 ASN A O 1
ATOM 8846 N N . VAL A 1 583 ? 20.346 43.877 -32.032 1.00 28.50 620 VAL A N 1
ATOM 8847 C CA . VAL A 1 583 ? 20.755 43.025 -30.922 1.00 27.96 620 VAL A CA 1
ATOM 8848 C C . VAL A 1 583 ? 22.228 42.682 -31.112 1.00 29.15 620 VAL A C 1
ATOM 8849 O O . VAL A 1 583 ? 22.612 42.067 -32.115 1.00 26.89 620 VAL A O 1
ATOM 8862 N N . ASP A 1 584 ? 23.054 43.078 -30.149 1.00 32.24 621 ASP A N 1
ATOM 8863 C CA . ASP A 1 584 ? 24.468 42.742 -30.157 1.00 34.47 621 ASP A CA 1
ATOM 8864 C C . ASP A 1 584 ? 24.644 41.379 -29.499 1.00 31.56 621 ASP A C 1
ATOM 8865 O O . ASP A 1 584 ? 24.289 41.202 -28.328 1.00 32.03 621 ASP A O 1
ATOM 8874 N N . HIS A 1 585 ? 25.174 40.418 -30.256 1.00 29.95 622 HIS A N 1
ATOM 8875 C CA . HIS A 1 585 ? 25.361 39.061 -29.765 1.00 27.10 622 HIS A CA 1
ATOM 8876 C C . HIS A 1 585 ? 26.620 38.462 -30.376 1.00 27.60 622 HIS A C 1
ATOM 8877 O O . HIS A 1 585 ? 27.053 38.858 -31.462 1.00 27.92 622 HIS A O 1
ATOM 8891 N N . CYS A 1 586 ? 27.203 37.503 -29.658 1.00 28.54 623 CYS A N 1
ATOM 8892 C CA . CYS A 1 586 ? 28.370 36.771 -30.124 1.00 31.52 623 CYS A CA 1
ATOM 8893 C C . CYS A 1 586 ? 28.201 35.300 -29.772 1.00 31.23 623 CYS A C 1
ATOM 8894 O O . CYS A 1 586 ? 27.387 34.931 -28.920 1.00 29.82 623 CYS A O 1
ATOM 8901 N N . LEU A 1 587 ? 28.996 34.460 -30.430 1.00 31.46 624 LEU A N 1
ATOM 8902 C CA . LEU A 1 587 ? 28.942 33.018 -30.232 1.00 30.14 624 LEU A CA 1
ATOM 8903 C C . LEU A 1 587 ? 30.058 32.578 -29.297 1.00 28.34 624 LEU A C 1
ATOM 8904 O O . LEU A 1 587 ? 31.219 32.961 -29.481 1.00 29.16 624 LEU A O 1
ATOM 8920 N N . LEU A 1 588 ? 29.696 31.776 -28.297 1.00 27.47 625 LEU A N 1
ATOM 8921 C CA . LEU A 1 588 ? 30.644 31.202 -27.350 1.00 26.56 625 LEU A CA 1
ATOM 8922 C C . LEU A 1 588 ? 30.831 29.732 -27.701 1.00 26.69 625 LEU A C 1
ATOM 8923 O O . LEU A 1 588 ? 29.915 28.920 -27.528 1.00 25.39 625 LEU A O 1
ATOM 8939 N N . TYR A 1 589 ? 32.019 29.394 -28.194 1.00 27.00 626 TYR A N 1
ATOM 8940 C CA . TYR A 1 589 ? 32.343 28.028 -28.572 1.00 27.95 626 TYR A CA 1
ATOM 8941 C C . TYR A 1 589 ? 32.925 27.286 -27.378 1.00 29.97 626 TYR A C 1
ATOM 8942 O O . TYR A 1 589 ? 33.799 27.805 -26.676 1.00 29.08 626 TYR A O 1
ATOM 8960 N N . HIS A 1 590 ? 32.423 26.077 -27.150 1.00 31.09 627 HIS A N 1
ATOM 8961 C CA . HIS A 1 590 ? 32.965 25.170 -26.155 1.00 32.18 627 HIS A CA 1
ATOM 8962 C C . HIS A 1 590 ? 33.019 23.790 -26.789 1.00 33.87 627 HIS A C 1
ATOM 8963 O O . HIS A 1 590 ? 32.398 23.540 -27.824 1.00 35.62 627 HIS A O 1
ATOM 8977 N N . ARG A 1 591 ? 33.769 22.885 -26.166 1.00 34.37 628 ARG A N 1
ATOM 8978 C CA . ARG A 1 591 ? 33.884 21.546 -26.732 1.00 35.22 628 ARG A CA 1
ATOM 8979 C C . ARG A 1 591 ? 32.556 20.801 -26.670 1.00 35.13 628 ARG A C 1
ATOM 8980 O O . ARG A 1 591 ? 32.224 20.037 -27.585 1.00 35.31 628 ARG A O 1
ATOM 9001 N N . GLU A 1 592 ? 31.771 21.023 -25.620 1.00 31.75 629 GLU A N 1
ATOM 9002 C CA . GLU A 1 592 ? 30.544 20.268 -25.418 1.00 30.56 629 GLU A CA 1
ATOM 9003 C C . GLU A 1 592 ? 29.277 21.082 -25.658 1.00 28.06 629 GLU A C 1
ATOM 9004 O O . GLU A 1 592 ? 28.178 20.518 -25.585 1.00 27.49 629 GLU A O 1
ATOM 9016 N N . TYR A 1 593 ? 29.386 22.375 -25.966 1.00 26.57 630 TYR A N 1
ATOM 9017 C CA . TYR A 1 593 ? 28.198 23.162 -26.275 1.00 25.15 630 TYR A CA 1
ATOM 9018 C C . TYR A 1 593 ? 28.601 24.502 -26.878 1.00 26.49 630 TYR A C 1
ATOM 9019 O O . TYR A 1 593 ? 29.682 25.029 -26.595 1.00 25.26 630 TYR A O 1
ATOM 9037 N N . VAL A 1 594 ? 27.709 25.037 -27.715 1.00 26.37 631 VAL A N 1
ATOM 9038 C CA . VAL A 1 594 ? 27.849 26.355 -28.324 1.00 27.80 631 VAL A CA 1
ATOM 9039 C C . VAL A 1 594 ? 26.634 27.188 -27.940 1.00 26.23 631 VAL A C 1
ATOM 9040 O O . VAL A 1 594 ? 25.503 26.688 -27.942 1.00 27.26 631 VAL A O 1
ATOM 9053 N N . SER A 1 595 ? 26.862 28.460 -27.626 1.00 23.82 632 SER A N 1
ATOM 9054 C CA . SER A 1 595 ? 25.793 29.347 -27.201 1.00 23.92 632 SER A CA 1
ATOM 9055 C C . SER A 1 595 ? 25.889 30.674 -27.937 1.00 23.91 632 SER A C 1
ATOM 9056 O O . SER A 1 595 ? 26.951 31.070 -28.427 1.00 23.47 632 SER A O 1
ATOM 9064 N N . GLY A 1 596 ? 24.744 31.348 -28.016 1.00 23.94 633 GLY A N 1
ATOM 9065 C CA . GLY A 1 596 ? 24.672 32.715 -28.494 1.00 25.23 633 GLY A CA 1
ATOM 9066 C C . GLY A 1 596 ? 24.443 33.662 -27.336 1.00 27.20 633 GLY A C 1
ATOM 9067 O O . GLY A 1 596 ? 23.375 33.645 -26.713 1.00 25.81 633 GLY A O 1
ATOM 9071 N N . PHE A 1 597 ? 25.449 34.479 -27.029 1.00 26.59 634 PHE A N 1
ATOM 9072 C CA . PHE A 1 597 ? 25.416 35.358 -25.869 1.00 26.98 634 PHE A CA 1
ATOM 9073 C C . PHE A 1 597 ? 24.811 36.705 -26.254 1.00 24.89 634 PHE A C 1
ATOM 9074 O O . PHE A 1 597 ? 25.255 37.345 -27.213 1.00 25.69 634 PHE A O 1
ATOM 9091 N N . GLY A 1 598 ? 23.787 37.120 -25.513 1.00 22.96 635 GLY A N 1
ATOM 9092 C CA . GLY A 1 598 ? 23.185 38.427 -25.700 1.00 23.25 635 GLY A CA 1
ATOM 9093 C C . GLY A 1 598 ? 23.820 39.463 -24.796 1.00 24.10 635 GLY A C 1
ATOM 9094 O O . GLY A 1 598 ? 23.576 39.471 -23.585 1.00 24.65 635 GLY A O 1
ATOM 9098 N N . LYS A 1 599 ? 24.616 40.357 -25.392 1.00 27.35 636 LYS A N 1
ATOM 9099 C CA . LYS A 1 599 ? 25.481 41.249 -24.621 1.00 30.23 636 LYS A CA 1
ATOM 9100 C C . LYS A 1 599 ? 24.673 42.177 -23.720 1.00 30.98 636 LYS A C 1
ATOM 9101 O O . LYS A 1 599 ? 24.938 42.274 -22.515 1.00 30.69 636 LYS A O 1
ATOM 9120 N N . ALA A 1 600 ? 23.700 42.889 -24.291 1.00 30.26 637 ALA A N 1
ATOM 9121 C CA . ALA A 1 600 ? 22.868 43.774 -23.479 1.00 33.02 637 ALA A CA 1
ATOM 9122 C C . ALA A 1 600 ? 22.155 42.996 -22.383 1.00 31.09 637 ALA A C 1
ATOM 9123 O O . ALA A 1 600 ? 21.989 43.492 -21.262 1.00 31.73 637 ALA A O 1
ATOM 9130 N N . MET A 1 601 ? 21.737 41.769 -22.693 1.00 30.87 638 MET A N 1
ATOM 9131 C CA . MET A 1 601 ? 21.003 40.934 -21.751 1.00 32.23 638 MET A CA 1
ATOM 9132 C C . MET A 1 601 ? 21.912 40.372 -20.667 1.00 31.57 638 MET A C 1
ATOM 9133 O O . MET A 1 601 ? 21.444 40.055 -19.567 1.00 29.71 638 MET A O 1
ATOM 9147 N N . ARG A 1 602 ? 23.201 40.220 -20.970 1.00 30.77 639 ARG A N 1
ATOM 9148 C CA . ARG A 1 602 ? 24.191 39.641 -20.069 1.00 31.47 639 ARG A CA 1
ATOM 9149 C C . ARG A 1 602 ? 23.940 38.159 -19.821 1.00 30.13 639 ARG A C 1
ATOM 9150 O O . ARG A 1 602 ? 24.419 37.601 -18.827 1.00 29.09 639 ARG A O 1
ATOM 9171 N N . MET A 1 603 ? 23.204 37.508 -20.716 1.00 26.94 640 MET A N 1
ATOM 9172 C CA . MET A 1 603 ? 22.959 36.077 -20.629 1.00 26.58 640 MET A CA 1
ATOM 9173 C C . MET A 1 603 ? 22.760 35.540 -22.037 1.00 26.76 640 MET A C 1
ATOM 9174 O O . MET A 1 603 ? 22.511 36.309 -22.973 1.00 25.24 640 MET A O 1
ATOM 9188 N N . PRO A 1 604 ? 22.872 34.228 -22.225 1.00 25.98 641 PRO A N 1
ATOM 9189 C CA . PRO A 1 604 ? 22.718 33.673 -23.573 1.00 25.73 641 PRO A CA 1
ATOM 9190 C C . PRO A 1 604 ? 21.291 33.800 -24.084 1.00 24.93 641 PRO A C 1
ATOM 9191 O O . PRO A 1 604 ? 20.324 33.724 -23.323 1.00 24.76 641 PRO A O 1
ATOM 9202 N N . MET A 1 605 ? 21.171 34.039 -25.391 1.00 22.61 642 MET A N 1
ATOM 9203 C CA . MET A 1 605 ? 19.872 33.915 -26.041 1.00 23.47 642 MET A CA 1
ATOM 9204 C C . MET A 1 605 ? 19.541 32.459 -26.324 1.00 21.71 642 MET A C 1
ATOM 9205 O O . MET A 1 605 ? 18.364 32.082 -26.351 1.00 19.47 642 MET A O 1
ATOM 9219 N N . TRP A 1 606 ? 20.559 31.633 -26.528 1.00 21.49 643 TRP A N 1
ATOM 9220 C CA . TRP A 1 606 ? 20.354 30.220 -26.795 1.00 22.06 643 TRP A CA 1
ATOM 9221 C C . TRP A 1 606 ? 21.634 29.474 -26.455 1.00 22.12 643 TRP A C 1
ATOM 9222 O O . TRP A 1 606 ? 22.726 30.045 -26.485 1.00 22.51 643 TRP A O 1
ATOM 9243 N N . SER A 1 607 ? 21.480 28.195 -26.128 1.00 20.70 644 SER A N 1
ATOM 9244 C CA . SER A 1 607 ? 22.606 27.301 -25.893 1.00 21.86 644 SER A CA 1
ATOM 9245 C C . SER A 1 607 ? 22.293 25.986 -26.585 1.00 20.92 644 SER A C 1
ATOM 9246 O O . SER A 1 607 ? 21.239 25.398 -26.331 1.00 19.76 644 SER A O 1
ATOM 9254 N N . SER A 1 608 ? 23.190 25.537 -27.463 1.00 22.45 645 SER A N 1
ATOM 9255 C CA . SER A 1 608 ? 22.965 24.351 -28.281 1.00 23.84 645 SER A CA 1
ATOM 9256 C C . SER A 1 608 ? 24.000 23.281 -27.963 1.00 23.72 645 SER A C 1
ATOM 9257 O O . SER A 1 608 ? 25.204 23.555 -27.968 1.00 23.43 645 SER A O 1
ATOM 9265 N N . TYR A 1 609 ? 23.526 22.062 -27.718 1.00 24.87 646 TYR A N 1
ATOM 9266 C CA . TYR A 1 609 ? 24.399 20.932 -27.445 1.00 25.23 646 TYR A CA 1
ATOM 9267 C C . TYR A 1 609 ? 23.669 19.649 -27.811 1.00 23.46 646 TYR A C 1
ATOM 9268 O O . TYR A 1 609 ? 22.439 19.579 -27.741 1.00 21.64 646 TYR A O 1
ATOM 9286 N N . THR A 1 610 ? 24.441 18.638 -28.194 1.00 25.87 647 THR A N 1
ATOM 9287 C CA . THR A 1 610 ? 23.900 17.353 -28.609 1.00 26.61 647 THR A CA 1
ATOM 9288 C C . THR A 1 610 ? 24.263 16.287 -27.588 1.00 27.19 647 THR A C 1
ATOM 9289 O O . THR A 1 610 ? 25.441 16.094 -27.271 1.00 27.57 647 THR A O 1
ATOM 9300 N N . VAL A 1 611 ? 23.244 15.595 -27.099 1.00 26.04 648 VAL A N 1
ATOM 9301 C CA . VAL A 1 611 ? 23.375 14.590 -26.049 1.00 26.33 648 VAL A CA 1
ATOM 9302 C C . VAL A 1 611 ? 23.425 13.223 -26.723 1.00 27.88 648 VAL A C 1
ATOM 9303 O O . VAL A 1 611 ? 22.444 12.837 -27.374 1.00 27.98 648 VAL A O 1
ATOM 9316 N N . PRO A 1 612 ? 24.516 12.471 -26.607 1.00 30.26 649 PRO A N 1
ATOM 9317 C CA . PRO A 1 612 ? 24.599 11.181 -27.300 1.00 29.76 649 PRO A CA 1
ATOM 9318 C C . PRO A 1 612 ? 23.780 10.104 -26.604 1.00 28.30 649 PRO A C 1
ATOM 9319 O O . PRO A 1 612 ? 23.363 10.242 -25.453 1.00 27.01 649 PRO A O 1
ATOM 9330 N N . GLN A 1 613 ? 23.545 9.016 -27.333 1.00 30.73 650 GLN A N 1
ATOM 9331 C CA . GLN A 1 613 ? 22.958 7.831 -26.727 1.00 33.18 650 GLN A CA 1
ATOM 9332 C C . GLN A 1 613 ? 24.040 7.078 -25.971 1.00 36.64 650 GLN A C 1
ATOM 9333 O O . GLN A 1 613 ? 25.130 6.845 -26.502 1.00 37.66 650 GLN A O 1
ATOM 9347 N N . LEU A 1 614 ? 23.739 6.702 -24.733 1.00 41.14 651 LEU A N 1
ATOM 9348 C CA . LEU A 1 614 ? 24.666 5.963 -23.891 1.00 45.72 651 LEU A CA 1
ATOM 9349 C C . LEU A 1 614 ? 23.990 4.700 -23.386 1.00 50.52 651 LEU A C 1
ATOM 9350 O O . LEU A 1 614 ? 22.763 4.636 -23.264 1.00 52.53 651 LEU A O 1
ATOM 9366 N N . GLY A 1 615 ? 24.805 3.690 -23.096 1.00 53.97 652 GLY A N 1
ATOM 9367 C CA . GLY A 1 615 ? 24.283 2.435 -22.596 1.00 57.93 652 GLY A CA 1
ATOM 9368 C C . GLY A 1 615 ? 23.725 2.566 -21.196 1.00 62.48 652 GLY A C 1
ATOM 9369 O O . GLY A 1 615 ? 22.553 2.259 -20.955 1.00 60.08 652 GLY A O 1
ATOM 9373 N N . ASP A 1 616 ? 24.554 3.029 -20.265 1.00 71.30 653 ASP A N 1
ATOM 9374 C CA . ASP A 1 616 ? 24.123 3.181 -18.881 1.00 75.01 653 ASP A CA 1
ATOM 9375 C C . ASP A 1 616 ? 23.182 4.373 -18.766 1.00 73.22 653 ASP A C 1
ATOM 9376 O O . ASP A 1 616 ? 23.573 5.514 -19.033 1.00 74.64 653 ASP A O 1
ATOM 9385 N N . THR A 1 617 ? 21.937 4.106 -18.386 1.00 68.74 654 THR A N 1
ATOM 9386 C CA . THR A 1 617 ? 20.967 5.165 -18.122 1.00 65.06 654 THR A CA 1
ATOM 9387 C C . THR A 1 617 ? 21.111 5.741 -16.719 1.00 63.72 654 THR A C 1
ATOM 9388 O O . THR A 1 617 ? 20.118 5.975 -16.026 1.00 63.45 654 THR A O 1
ATOM 9399 N N . SER A 1 618 ? 22.343 5.970 -16.284 1.00 63.51 655 SER A N 1
ATOM 9400 C CA . SER A 1 618 ? 22.597 6.517 -14.960 1.00 65.15 655 SER A CA 1
ATOM 9401 C C . SER A 1 618 ? 22.265 8.004 -14.947 1.00 71.08 655 SER A C 1
ATOM 9402 O O . SER A 1 618 ? 22.837 8.760 -15.744 1.00 66.59 655 SER A O 1
ATOM 9410 N N . PRO A 1 619 ? 21.352 8.468 -14.092 1.00 85.34 656 PRO A N 1
ATOM 9411 C CA . PRO A 1 619 ? 21.077 9.907 -14.027 1.00 88.47 656 PRO A CA 1
ATOM 9412 C C . PRO A 1 619 ? 22.332 10.704 -13.697 1.00 85.11 656 PRO A C 1
ATOM 9413 O O . PRO A 1 619 ? 23.202 10.258 -12.946 1.00 91.13 656 PRO A O 1
ATOM 9424 N N . LEU A 1 620 ? 22.415 11.898 -14.275 1.00 67.90 657 LEU A N 1
ATOM 9425 C CA . LEU A 1 620 ? 23.584 12.739 -14.079 1.00 57.71 657 LEU A CA 1
ATOM 9426 C C . LEU A 1 620 ? 23.709 13.126 -12.606 1.00 58.60 657 LEU A C 1
ATOM 9427 O O . LEU A 1 620 ? 22.693 13.353 -11.939 1.00 55.61 657 LEU A O 1
ATOM 9443 N N . PRO A 1 621 ? 24.923 13.227 -12.067 1.00 65.90 658 PRO A N 1
ATOM 9444 C CA . PRO A 1 621 ? 25.073 13.648 -10.673 1.00 68.32 658 PRO A CA 1
ATOM 9445 C C . PRO A 1 621 ? 24.970 15.158 -10.554 1.00 65.89 658 PRO A C 1
ATOM 9446 O O . PRO A 1 621 ? 25.020 15.871 -11.567 1.00 70.85 658 PRO A O 1
ATOM 9457 N N . PRO A 1 622 ? 24.821 15.687 -9.340 1.00 53.21 659 PRO A N 1
ATOM 9458 C CA . PRO A 1 622 ? 24.722 17.143 -9.188 1.00 46.97 659 PRO A CA 1
ATOM 9459 C C . PRO A 1 622 ? 26.008 17.851 -9.595 1.00 44.13 659 PRO A C 1
ATOM 9460 O O . PRO A 1 622 ? 27.114 17.322 -9.452 1.00 43.33 659 PRO A O 1
ATOM 9471 N N . THR A 1 623 ? 25.846 19.070 -10.106 1.00 43.29 660 THR A N 1
ATOM 9472 C CA . THR A 1 623 ? 26.987 19.906 -10.449 1.00 42.13 660 THR A CA 1
ATOM 9473 C C . THR A 1 623 ? 27.869 20.120 -9.225 1.00 43.83 660 THR A C 1
ATOM 9474 O O . THR A 1 623 ? 27.393 20.166 -8.088 1.00 43.04 660 THR A O 1
ATOM 9485 N N . VAL A 1 624 ? 29.170 20.243 -9.467 1.00 45.85 661 VAL A N 1
ATOM 9486 C CA . VAL A 1 624 ? 30.111 20.641 -8.426 1.00 48.17 661 VAL A CA 1
ATOM 9487 C C . VAL A 1 624 ? 29.671 22.004 -7.905 1.00 50.98 661 VAL A C 1
ATOM 9488 O O . VAL A 1 624 ? 29.635 22.971 -8.679 1.00 51.83 661 VAL A O 1
ATOM 9501 N N . PRO A 1 625 ? 29.329 22.141 -6.628 1.00 52.64 662 PRO A N 1
ATOM 9502 C CA . PRO A 1 625 ? 28.888 23.436 -6.111 1.00 52.75 662 PRO A CA 1
ATOM 9503 C C . PRO A 1 625 ? 30.061 24.276 -5.618 1.00 52.36 662 PRO A C 1
ATOM 9504 O O . PRO A 1 625 ? 31.180 23.793 -5.442 1.00 53.34 662 PRO A O 1
ATOM 9515 N N . ASP A 1 626 ? 29.774 25.557 -5.395 1.00 50.91 663 ASP A N 1
ATOM 9516 C CA . ASP A 1 626 ? 30.753 26.504 -4.873 1.00 50.58 663 ASP A CA 1
ATOM 9517 C C . ASP A 1 626 ? 31.889 26.761 -5.859 1.00 47.44 663 ASP A C 1
ATOM 9518 O O . ASP A 1 626 ? 33.014 27.050 -5.449 1.00 48.53 663 ASP A O 1
ATOM 9527 N N . CYS A 1 627 ? 31.626 26.661 -7.161 1.00 42.27 664 CYS A N 1
ATOM 9528 C CA . CYS A 1 627 ? 32.647 26.964 -8.163 1.00 39.07 664 CYS A CA 1
ATOM 9529 C C . CYS A 1 627 ? 31.985 27.698 -9.324 1.00 35.71 664 CYS A C 1
ATOM 9530 O O . CYS A 1 627 ? 31.372 27.075 -10.194 1.00 34.35 664 CYS A O 1
ATOM 9537 N N . LEU A 1 628 ? 32.118 29.022 -9.324 1.00 36.42 665 LEU A N 1
ATOM 9538 C CA . LEU A 1 628 ? 31.743 29.864 -10.449 1.00 36.08 665 LEU A CA 1
ATOM 9539 C C . LEU A 1 628 ? 32.855 30.872 -10.702 1.00 36.31 665 LEU A C 1
ATOM 9540 O O . LEU A 1 628 ? 33.520 31.328 -9.769 1.00 35.20 665 LEU A O 1
ATOM 9556 N N . ARG A 1 629 ? 33.058 31.215 -11.972 1.00 35.86 666 ARG A N 1
ATOM 9557 C CA . ARG A 1 629 ? 34.069 32.199 -12.326 1.00 35.80 666 ARG A CA 1
ATOM 9558 C C . ARG A 1 629 ? 33.604 32.972 -13.554 1.00 35.73 666 ARG A C 1
ATOM 9559 O O . ARG A 1 629 ? 32.607 32.628 -14.194 1.00 34.03 666 ARG A O 1
ATOM 9580 N N . ALA A 1 630 ? 34.335 34.039 -13.862 1.00 38.33 667 ALA A N 1
ATOM 9581 C CA . ALA A 1 630 ? 34.006 34.899 -14.985 1.00 38.40 667 ALA A CA 1
ATOM 9582 C C . ALA A 1 630 ? 34.393 34.235 -16.303 1.00 36.24 667 ALA A C 1
ATOM 9583 O O . ALA A 1 630 ? 35.144 33.256 -16.345 1.00 37.10 667 ALA A O 1
ATOM 9590 N N . ASP A 1 631 ? 33.861 34.785 -17.391 1.00 33.48 668 ASP A N 1
ATOM 9591 C CA . ASP A 1 631 ? 34.202 34.357 -18.743 1.00 33.11 668 ASP A CA 1
ATOM 9592 C C . ASP A 1 631 ? 35.201 35.356 -19.319 1.00 32.59 668 ASP A C 1
ATOM 9593 O O . ASP A 1 631 ? 34.833 36.485 -19.659 1.00 33.01 668 ASP A O 1
ATOM 9602 N N . VAL A 1 632 ? 36.467 34.942 -19.422 1.00 34.23 669 VAL A N 1
ATOM 9603 C CA . VAL A 1 632 ? 37.510 35.820 -19.951 1.00 36.31 669 VAL A CA 1
ATOM 9604 C C . VAL A 1 632 ? 37.186 36.323 -21.351 1.00 36.12 669 VAL A C 1
ATOM 9605 O O . VAL A 1 632 ? 37.726 37.348 -21.778 1.00 35.01 669 VAL A O 1
ATOM 9618 N N . ARG A 1 633 ? 36.321 35.624 -22.086 1.00 36.41 670 ARG A N 1
ATOM 9619 C CA . ARG A 1 633 ? 35.926 36.062 -23.419 1.00 36.80 670 ARG A CA 1
ATOM 9620 C C . ARG A 1 633 ? 34.859 37.149 -23.396 1.00 36.13 670 ARG A C 1
ATOM 9621 O O . ARG A 1 633 ? 34.619 37.776 -24.434 1.00 35.79 670 ARG A O 1
ATOM 9642 N N . VAL A 1 634 ? 34.217 37.382 -22.255 1.00 35.33 671 VAL A N 1
ATOM 9643 C CA . VAL A 1 634 ? 33.135 38.351 -22.131 1.00 34.47 671 VAL A CA 1
ATOM 9644 C C . VAL A 1 634 ? 33.580 39.418 -21.139 1.00 36.66 671 VAL A C 1
ATOM 9645 O O . VAL A 1 634 ? 33.997 39.077 -20.031 1.00 36.86 671 VAL A O 1
ATOM 9658 N N . PRO A 1 635 ? 33.504 40.705 -21.477 1.00 35.92 672 PRO A N 1
ATOM 9659 C CA . PRO A 1 635 ? 33.972 41.740 -20.554 1.00 36.48 672 PRO A CA 1
ATOM 9660 C C . PRO A 1 635 ? 32.986 41.949 -19.419 1.00 37.21 672 PRO A C 1
ATOM 9661 O O . PRO A 1 635 ? 31.792 41.648 -19.556 1.00 35.56 672 PRO A O 1
ATOM 9672 N N . PRO A 1 636 ? 33.445 42.483 -18.285 1.00 40.83 673 PRO A N 1
ATOM 9673 C CA . PRO A 1 636 ? 32.569 42.549 -17.100 1.00 41.74 673 PRO A CA 1
ATOM 9674 C C . PRO A 1 636 ? 31.346 43.431 -17.280 1.00 41.48 673 PRO A C 1
ATOM 9675 O O . PRO A 1 636 ? 30.339 43.218 -16.594 1.00 40.80 673 PRO A O 1
ATOM 9686 N N . SER A 1 637 ? 31.400 44.425 -18.168 1.00 40.20 674 SER A N 1
ATOM 9687 C CA . SER A 1 637 ? 30.217 45.237 -18.431 1.00 40.83 674 SER A CA 1
ATOM 9688 C C . SER A 1 637 ? 29.072 44.397 -18.977 1.00 38.62 674 SER A C 1
ATOM 9689 O O . SER A 1 637 ? 27.899 44.734 -18.775 1.00 35.56 674 SER A O 1
ATOM 9697 N N . GLU A 1 638 ? 29.394 43.306 -19.674 1.00 39.89 675 GLU A N 1
ATOM 9698 C CA . GLU A 1 638 ? 28.412 42.459 -20.341 1.00 39.98 675 GLU A CA 1
ATOM 9699 C C . GLU A 1 638 ? 28.277 41.095 -19.670 1.00 38.19 675 GLU A C 1
ATOM 9700 O O . GLU A 1 638 ? 27.795 40.144 -20.292 1.00 37.88 675 GLU A O 1
ATOM 9712 N N . SER A 1 639 ? 28.690 40.985 -18.411 1.00 36.48 676 SER A N 1
ATOM 9713 C CA . SER A 1 639 ? 28.656 39.735 -17.674 1.00 34.63 676 SER A CA 1
ATOM 9714 C C . SER A 1 639 ? 27.823 39.905 -16.415 1.00 34.64 676 SER A C 1
ATOM 9715 O O . SER A 1 639 ? 27.756 40.993 -15.838 1.00 35.64 676 SER A O 1
ATOM 9723 N N . GLN A 1 640 ? 27.181 38.817 -16.000 1.00 35.60 677 GLN A N 1
ATOM 9724 C CA . GLN A 1 640 ? 26.517 38.798 -14.707 1.00 35.90 677 GLN A CA 1
ATOM 9725 C C . GLN A 1 640 ? 27.550 38.713 -13.588 1.00 36.32 677 GLN A C 1
ATOM 9726 O O . GLN A 1 640 ? 28.678 38.249 -13.775 1.00 37.30 677 GLN A O 1
ATOM 9740 N N . LYS A 1 641 ? 27.146 39.165 -12.407 1.00 35.37 678 LYS A N 1
ATOM 9741 C CA . LYS A 1 641 ? 27.950 39.038 -11.201 1.00 35.37 678 LYS A CA 1
ATOM 9742 C C . LYS A 1 641 ? 27.235 38.119 -10.226 1.00 34.31 678 LYS A C 1
ATOM 9743 O O . LYS A 1 641 ? 26.018 38.216 -10.044 1.00 32.76 678 LYS A O 1
ATOM 9762 N N . CYS A 1 642 ? 27.994 37.217 -9.605 1.00 34.08 679 CYS A N 1
ATOM 9763 C CA . CYS A 1 642 ? 27.404 36.326 -8.618 1.00 35.21 679 CYS A CA 1
ATOM 9764 C C . CYS A 1 642 ? 26.829 37.091 -7.441 1.00 33.22 679 CYS A C 1
ATOM 9765 O O . CYS A 1 642 ? 25.938 36.579 -6.756 1.00 32.80 679 CYS A O 1
ATOM 9772 N N . SER A 1 643 ? 27.315 38.308 -7.201 1.00 33.48 680 SER A N 1
ATOM 9773 C CA . SER A 1 643 ? 26.752 39.148 -6.153 1.00 35.02 680 SER A CA 1
ATOM 9774 C C . SER A 1 643 ? 25.341 39.614 -6.496 1.00 34.80 680 SER A C 1
ATOM 9775 O O . SER A 1 643 ? 24.554 39.915 -5.591 1.00 34.69 680 SER A O 1
ATOM 9783 N N . PHE A 1 644 ? 25.003 39.684 -7.786 1.00 36.64 681 PHE A N 1
ATOM 9784 C CA . PHE A 1 644 ? 23.633 40.014 -8.168 1.00 36.91 681 PHE A CA 1
ATOM 9785 C C . PHE A 1 644 ? 22.649 39.029 -7.554 1.00 36.52 681 PHE A C 1
ATOM 9786 O O . PHE A 1 644 ? 21.600 39.426 -7.034 1.00 36.36 681 PHE A O 1
ATOM 9803 N N . TYR A 1 645 ? 22.978 37.739 -7.590 1.00 34.68 682 TYR A N 1
ATOM 9804 C CA . TYR A 1 645 ? 22.052 36.724 -7.110 1.00 35.11 682 TYR A CA 1
ATOM 9805 C C . TYR A 1 645 ? 21.997 36.692 -5.590 1.00 37.58 682 TYR A C 1
ATOM 9806 O O . TYR A 1 645 ? 20.919 36.508 -5.014 1.00 37.69 682 TYR A O 1
ATOM 9824 N N . LEU A 1 646 ? 23.138 36.871 -4.919 1.00 38.61 683 LEU A N 1
ATOM 9825 C CA . LEU A 1 646 ? 23.113 36.998 -3.466 1.00 40.58 683 LEU A CA 1
ATOM 9826 C C . LEU A 1 646 ? 22.249 38.173 -3.038 1.00 40.20 683 LEU A C 1
ATOM 9827 O O . LEU A 1 646 ? 21.478 38.071 -2.076 1.00 41.39 683 LEU A O 1
ATOM 9843 N N . ALA A 1 647 ? 22.369 39.301 -3.736 1.00 37.99 684 ALA A N 1
ATOM 9844 C CA . ALA A 1 647 ? 21.577 40.474 -3.386 1.00 38.29 684 ALA A CA 1
ATOM 9845 C C . ALA A 1 647 ? 20.088 40.207 -3.561 1.00 37.43 684 ALA A C 1
ATOM 9846 O O . ALA A 1 647 ? 19.279 40.589 -2.708 1.00 37.56 684 ALA A O 1
ATOM 9853 N N . ASP A 1 648 ? 19.705 39.551 -4.656 1.00 35.49 685 ASP A N 1
ATOM 9854 C CA . ASP A 1 648 ? 18.296 39.318 -4.955 1.00 34.35 685 ASP A CA 1
ATOM 9855 C C . ASP A 1 648 ? 17.821 38.097 -4.176 1.00 34.05 685 ASP A C 1
ATOM 9856 O O . ASP A 1 648 ? 18.166 36.960 -4.513 1.00 33.48 685 ASP A O 1
ATOM 9865 N N . LYS A 1 649 ? 17.021 38.332 -3.136 1.00 34.20 686 LYS A N 1
ATOM 9866 C CA . LYS A 1 649 ? 16.577 37.264 -2.253 1.00 35.28 686 LYS A CA 1
ATOM 9867 C C . LYS A 1 649 ? 15.438 36.440 -2.836 1.00 33.03 686 LYS A C 1
ATOM 9868 O O . LYS A 1 649 ? 15.128 35.376 -2.290 1.00 30.11 686 LYS A O 1
ATOM 9887 N N . ASN A 1 650 ? 14.814 36.897 -3.918 1.00 37.28 687 ASN A N 1
ATOM 9888 C CA . ASN A 1 650 ? 13.662 36.219 -4.497 1.00 38.62 687 ASN A CA 1
ATOM 9889 C C . ASN A 1 650 ? 14.011 35.375 -5.716 1.00 39.32 687 ASN A C 1
ATOM 9890 O O . ASN A 1 650 ? 13.112 34.763 -6.301 1.00 40.17 687 ASN A O 1
ATOM 9901 N N . ILE A 1 651 ? 15.281 35.319 -6.115 1.00 39.00 688 ILE A N 1
ATOM 9902 C CA . ILE A 1 651 ? 15.681 34.543 -7.284 1.00 39.00 688 ILE A CA 1
ATOM 9903 C C . ILE A 1 651 ? 17.139 34.138 -7.136 1.00 37.93 688 ILE A C 1
ATOM 9904 O O . ILE A 1 651 ? 17.954 34.873 -6.574 1.00 39.67 688 ILE A O 1
ATOM 9920 N N . THR A 1 652 ? 17.466 32.963 -7.663 1.00 34.01 689 THR A N 1
ATOM 9921 C CA . THR A 1 652 ? 18.831 32.456 -7.696 1.00 31.71 689 THR A CA 1
ATOM 9922 C C . THR A 1 652 ? 19.246 32.260 -9.157 1.00 29.06 689 THR A C 1
ATOM 9923 O O . THR A 1 652 ? 18.590 32.752 -10.078 1.00 28.57 689 THR A O 1
ATOM 9934 N N . HIS A 1 653 ? 20.351 31.551 -9.368 1.00 27.94 690 HIS A N 1
ATOM 9935 C CA . HIS A 1 653 ? 20.884 31.340 -10.706 1.00 29.24 690 HIS A CA 1
ATOM 9936 C C . HIS A 1 653 ? 20.795 29.871 -11.092 1.00 28.34 690 HIS A C 1
ATOM 9937 O O . HIS A 1 653 ? 20.929 28.978 -10.251 1.00 29.47 690 HIS A O 1
ATOM 9951 N N . GLY A 1 654 ? 20.561 29.632 -12.385 1.00 25.41 691 GLY A N 1
ATOM 9952 C CA . GLY A 1 654 ? 20.586 28.295 -12.930 1.00 25.16 691 GLY A CA 1
ATOM 9953 C C . GLY A 1 654 ? 21.544 28.225 -14.105 1.00 27.80 691 GLY A C 1
ATOM 9954 O O . GLY A 1 654 ? 22.054 29.244 -14.580 1.00 28.86 691 GLY A O 1
ATOM 9958 N N . PHE A 1 655 ? 21.779 27.001 -14.567 1.00 28.76 692 PHE A N 1
ATOM 9959 C CA . PHE A 1 655 ? 22.664 26.742 -15.691 1.00 28.60 692 PHE A CA 1
ATOM 9960 C C . PHE A 1 655 ? 21.839 26.382 -16.916 1.00 28.09 692 PHE A C 1
ATOM 9961 O O . PHE A 1 655 ? 20.935 25.545 -16.834 1.00 28.12 692 PHE A O 1
ATOM 9978 N N . LEU A 1 656 ? 22.150 27.018 -18.045 1.00 28.25 693 LEU A N 1
ATOM 9979 C CA . LEU A 1 656 ? 21.484 26.680 -19.296 1.00 28.13 693 LEU A CA 1
ATOM 9980 C C . LEU A 1 656 ? 21.987 25.342 -19.828 1.00 28.60 693 LEU A C 1
ATOM 9981 O O . LEU A 1 656 ? 21.205 24.407 -20.040 1.00 30.18 693 LEU A O 1
ATOM 9997 N N . TYR A 1 657 ? 23.288 25.226 -20.030 1.00 28.55 694 TYR A N 1
ATOM 9998 C CA . TYR A 1 657 ? 23.865 23.932 -20.364 1.00 27.69 694 TYR A CA 1
ATOM 9999 C C . TYR A 1 657 ? 24.187 23.168 -19.082 1.00 28.73 694 TYR A C 1
ATOM 10000 O O . TYR A 1 657 ? 24.877 23.707 -18.207 1.00 27.92 694 TYR A O 1
ATOM 10018 N N . PRO A 1 658 ? 23.719 21.929 -18.933 1.00 28.74 695 PRO A N 1
ATOM 10019 C CA . PRO A 1 658 ? 23.942 21.186 -17.678 1.00 31.28 695 PRO A CA 1
ATOM 10020 C C . PRO A 1 658 ? 25.412 20.866 -17.474 1.00 29.79 695 PRO A C 1
ATOM 10021 O O . PRO A 1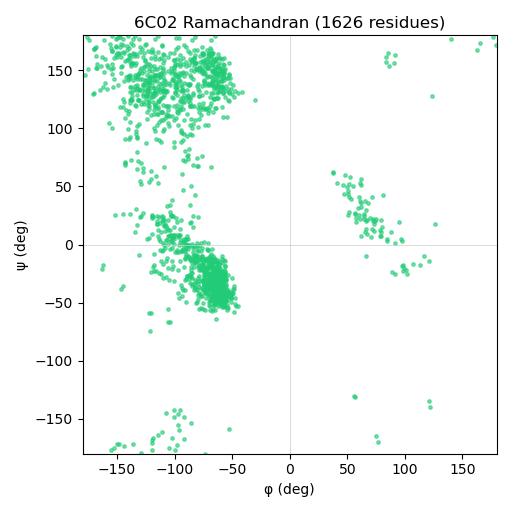 658 ? 25.994 20.088 -18.243 1.00 29.85 695 PRO A O 1
ATOM 10032 N N . PRO A 1 659 ? 26.052 21.435 -16.448 1.00 29.63 696 PRO A N 1
ATOM 10033 C CA . PRO A 1 659 ? 27.490 21.180 -16.269 1.00 29.35 696 PRO A CA 1
ATOM 10034 C C . PRO A 1 659 ? 27.819 19.736 -15.929 1.00 29.50 696 PRO A C 1
ATOM 10035 O O . PRO A 1 659 ? 28.875 19.245 -16.344 1.00 28.99 696 PRO A O 1
ATOM 10046 N N . ALA A 1 660 ? 26.953 19.035 -15.194 1.00 31.85 697 ALA A N 1
ATOM 10047 C CA . ALA A 1 660 ? 27.255 17.669 -14.783 1.00 33.92 697 ALA A CA 1
ATOM 10048 C C . ALA A 1 660 ? 27.253 16.683 -15.943 1.00 33.52 697 ALA A C 1
ATOM 10049 O O . ALA A 1 660 ? 27.684 15.540 -15.761 1.00 34.19 697 ALA A O 1
ATOM 10056 N N . SER A 1 661 ? 26.791 17.085 -17.126 1.00 34.45 698 SER A N 1
ATOM 10057 C CA . SER A 1 661 ? 26.807 16.210 -18.291 1.00 34.60 698 SER A CA 1
ATOM 10058 C C . SER A 1 661 ? 28.148 16.218 -19.014 1.00 35.18 698 SER A C 1
ATOM 10059 O O . SER A 1 661 ? 28.204 15.911 -20.213 1.00 36.95 698 SER A O 1
ATOM 10067 N N . ASN A 1 662 ? 29.229 16.552 -18.316 1.00 32.96 699 ASN A N 1
ATOM 10068 C CA . ASN A 1 662 ? 30.550 16.522 -18.923 1.00 33.41 699 ASN A CA 1
ATOM 10069 C C . ASN A 1 662 ? 30.933 15.100 -19.310 1.00 36.38 699 ASN A C 1
ATOM 10070 O O . ASN A 1 662 ? 30.656 14.140 -18.582 1.00 34.08 699 ASN A O 1
ATOM 10080 N N . ARG A 1 663 ? 31.582 14.970 -20.468 1.00 40.57 700 ARG A N 1
ATOM 10081 C CA . ARG A 1 663 ? 32.024 13.682 -20.983 1.00 43.86 700 ARG A CA 1
ATOM 10082 C C . ARG A 1 663 ? 33.535 13.510 -20.901 1.00 44.49 700 ARG A C 1
ATOM 10083 O O . ARG A 1 663 ? 34.075 12.575 -21.500 1.00 47.38 700 ARG A O 1
ATOM 10104 N N . THR A 1 664 ? 34.230 14.390 -20.181 1.00 43.26 701 THR A N 1
ATOM 10105 C CA . THR A 1 664 ? 35.659 14.247 -19.941 1.00 41.61 701 THR A CA 1
ATOM 10106 C C . THR A 1 664 ? 35.946 14.655 -18.502 1.00 42.16 701 THR A C 1
ATOM 10107 O O . THR A 1 664 ? 35.045 15.042 -17.750 1.00 39.46 701 THR A O 1
ATOM 10118 N N . SER A 1 665 ? 37.220 14.567 -18.119 1.00 45.83 702 SER A N 1
ATOM 10119 C CA . SER A 1 665 ? 37.590 14.716 -16.714 1.00 49.63 702 SER A CA 1
ATOM 10120 C C . SER A 1 665 ? 37.320 16.129 -16.206 1.00 50.08 702 SER A C 1
ATOM 10121 O O . SER A 1 665 ? 36.675 16.309 -15.166 1.00 49.49 702 SER A O 1
ATOM 10129 N N . ASP A 1 666 ? 37.802 17.147 -16.924 1.00 51.29 703 ASP A N 1
ATOM 10130 C CA . ASP A 1 666 ? 37.740 18.528 -16.448 1.00 50.96 703 ASP A CA 1
ATOM 10131 C C . ASP A 1 666 ? 36.929 19.434 -17.370 1.00 48.21 703 ASP A C 1
ATOM 10132 O O . ASP A 1 666 ? 37.124 20.654 -17.359 1.00 49.79 703 ASP A O 1
ATOM 10141 N N . SER A 1 667 ? 36.015 18.878 -18.162 1.00 44.89 704 SER A N 1
ATOM 10142 C CA . SER A 1 667 ? 35.226 19.716 -19.055 1.00 39.90 704 SER A CA 1
ATOM 10143 C C . SER A 1 667 ? 34.050 20.386 -18.356 1.00 37.04 704 SER A C 1
ATOM 10144 O O . SER A 1 667 ? 33.415 21.263 -18.953 1.00 36.53 704 SER A O 1
ATOM 10152 N N . GLN A 1 668 ? 33.744 20.008 -17.114 1.00 34.28 705 GLN A N 1
ATOM 10153 C CA . GLN A 1 668 ? 32.685 20.702 -16.393 1.00 32.60 705 GLN A CA 1
ATOM 10154 C C . GLN A 1 668 ? 33.073 22.146 -16.106 1.00 31.86 705 GLN A C 1
ATOM 10155 O O . GLN A 1 668 ? 32.198 23.009 -15.980 1.00 30.72 705 GLN A O 1
ATOM 10169 N N . TYR A 1 669 ? 34.373 22.431 -16.016 1.00 33.61 706 TYR A N 1
ATOM 10170 C CA . TYR A 1 669 ? 34.815 23.813 -15.863 1.00 34.36 706 TYR A CA 1
ATOM 10171 C C . TYR A 1 669 ? 34.264 24.694 -16.973 1.00 33.14 706 TYR A C 1
ATOM 10172 O O . TYR A 1 669 ? 33.942 25.866 -16.744 1.00 33.03 706 TYR A O 1
ATOM 10190 N N . ASP A 1 670 ? 34.161 24.150 -18.188 1.00 33.72 707 ASP A N 1
ATOM 10191 C CA . ASP A 1 670 ? 33.701 24.926 -19.332 1.00 32.24 707 ASP A CA 1
ATOM 10192 C C . ASP A 1 670 ? 32.266 25.408 -19.174 1.00 31.40 707 ASP A C 1
ATOM 10193 O O . ASP A 1 670 ? 31.847 26.296 -19.922 1.00 31.89 707 ASP A O 1
ATOM 10202 N N . ALA A 1 671 ? 31.512 24.852 -18.221 1.00 30.15 708 ALA A N 1
ATOM 10203 C CA . ALA A 1 671 ? 30.129 25.236 -17.975 1.00 28.20 708 ALA A CA 1
ATOM 10204 C C . ALA A 1 671 ? 29.946 26.052 -16.705 1.00 28.74 708 ALA A C 1
ATOM 10205 O O . ALA A 1 671 ? 28.864 26.614 -16.501 1.00 26.49 708 ALA A O 1
ATOM 10212 N N . LEU A 1 672 ? 30.965 26.130 -15.853 1.00 31.05 709 LEU A N 1
ATOM 10213 C CA . LEU A 1 672 ? 30.875 26.803 -14.557 1.00 31.98 709 LEU A CA 1
ATOM 10214 C C . LEU A 1 672 ? 31.312 28.262 -14.651 1.00 32.68 709 LEU A C 1
ATOM 10215 O O . LEU A 1 672 ? 32.078 28.757 -13.826 1.00 32.37 709 LEU A O 1
ATOM 10231 N N . ILE A 1 673 ? 30.805 28.965 -15.664 1.00 30.87 710 ILE A N 1
ATOM 10232 C CA . ILE A 1 673 ? 31.221 30.330 -15.950 1.00 31.18 710 ILE A CA 1
ATOM 10233 C C . ILE A 1 673 ? 29.991 31.227 -15.997 1.00 29.19 710 ILE A C 1
ATOM 10234 O O . ILE A 1 673 ? 28.864 30.775 -16.210 1.00 26.09 710 ILE A O 1
ATOM 10250 N N . THR A 1 674 ? 30.229 32.524 -15.785 1.00 30.78 711 THR A N 1
ATOM 10251 C CA . THR A 1 674 ? 29.139 33.490 -15.715 1.00 30.14 711 THR A CA 1
ATOM 10252 C C . THR A 1 674 ? 28.330 33.547 -17.005 1.00 30.43 711 THR A C 1
ATOM 10253 O O . THR A 1 674 ? 27.167 33.965 -16.974 1.00 29.91 711 THR A O 1
ATOM 10264 N N . SER A 1 675 ? 28.911 33.142 -18.135 1.00 31.15 712 SER A N 1
ATOM 10265 C CA . SER A 1 675 ? 28.214 33.208 -19.412 1.00 30.08 712 SER A CA 1
ATOM 10266 C C . SER A 1 675 ? 27.163 32.117 -19.575 1.00 28.06 712 SER A C 1
ATOM 10267 O O . SER A 1 675 ? 26.360 32.189 -20.511 1.00 27.00 712 SER A O 1
ATOM 10275 N N . ASN A 1 676 ? 27.145 31.116 -18.696 1.00 25.55 713 ASN A N 1
ATOM 10276 C CA . ASN A 1 676 ? 26.181 30.024 -18.761 1.00 26.36 713 ASN A CA 1
ATOM 10277 C C . ASN A 1 676 ? 25.142 30.120 -17.643 1.00 26.82 713 ASN A C 1
ATOM 10278 O O . ASN A 1 676 ? 24.447 29.140 -17.355 1.00 25.59 713 ASN A O 1
ATOM 10289 N N . LEU A 1 677 ? 25.013 31.293 -17.020 1.00 28.25 714 LEU A N 1
ATOM 10290 C CA . LEU A 1 677 ? 24.082 31.515 -15.921 1.00 29.01 714 LEU A CA 1
ATOM 10291 C C . LEU A 1 677 ? 22.822 32.211 -16.417 1.00 27.55 714 LEU A C 1
ATOM 10292 O O . LEU A 1 677 ? 22.885 33.113 -17.260 1.00 25.50 714 LEU A O 1
ATOM 10308 N N . VAL A 1 678 ? 21.680 31.795 -15.875 1.00 25.51 715 VAL A N 1
ATOM 10309 C CA . VAL A 1 678 ? 20.406 32.450 -16.172 1.00 26.71 715 VAL A CA 1
ATOM 10310 C C . VAL A 1 678 ? 19.594 32.562 -14.892 1.00 26.31 715 VAL A C 1
ATOM 10311 O O . VAL A 1 678 ? 19.664 31.694 -14.011 1.00 24.33 715 VAL A O 1
ATOM 10324 N N . PRO A 1 679 ? 18.812 33.638 -14.754 1.00 27.45 716 PRO A N 1
ATOM 10325 C CA . PRO A 1 679 ? 18.038 33.829 -13.515 1.00 28.12 716 PRO A CA 1
ATOM 10326 C C . PRO A 1 679 ? 16.933 32.792 -13.380 1.00 27.41 716 PRO A C 1
ATOM 10327 O O . PRO A 1 679 ? 16.143 32.582 -14.303 1.00 27.94 716 PRO A O 1
ATOM 10338 N N . MET A 1 680 ? 16.865 32.161 -12.207 1.00 26.82 717 MET A N 1
ATOM 10339 C CA . MET A 1 680 ? 15.908 31.090 -11.958 1.00 25.79 717 MET A CA 1
ATOM 10340 C C . MET A 1 680 ? 15.419 31.147 -10.524 1.00 25.89 717 MET A C 1
ATOM 10341 O O . MET A 1 680 ? 16.230 31.105 -9.595 1.00 24.97 717 MET A O 1
ATOM 10355 N N . TYR A 1 681 ? 14.101 31.210 -10.349 1.00 25.47 718 TYR A N 1
ATOM 10356 C CA . TYR A 1 681 ? 13.505 30.952 -9.046 1.00 25.86 718 TYR A CA 1
ATOM 10357 C C . TYR A 1 681 ? 13.898 29.561 -8.562 1.00 27.79 718 TYR A C 1
ATOM 10358 O O . TYR A 1 681 ? 13.980 28.611 -9.346 1.00 26.26 718 TYR A O 1
ATOM 10376 N N . GLU A 1 682 ? 14.119 29.445 -7.253 1.00 29.47 719 GLU A N 1
ATOM 10377 C CA . GLU A 1 682 ? 14.528 28.175 -6.662 1.00 32.62 719 GLU A CA 1
ATOM 10378 C C . GLU A 1 682 ? 13.605 27.037 -7.087 1.00 29.33 719 GLU A C 1
ATOM 10379 O O . GLU A 1 682 ? 14.066 25.978 -7.524 1.00 27.23 719 GLU A O 1
ATOM 10391 N N . GLU A 1 683 ? 12.292 27.235 -6.957 1.00 29.15 720 GLU A N 1
ATOM 10392 C CA . GLU A 1 683 ? 11.358 26.146 -7.224 1.00 28.71 720 GLU A CA 1
ATOM 10393 C C . GLU A 1 683 ? 11.403 25.718 -8.685 1.00 26.84 720 GLU A C 1
ATOM 10394 O O . GLU A 1 683 ? 11.297 24.526 -8.993 1.00 24.85 720 GLU A O 1
ATOM 10406 N N . PHE A 1 684 ? 11.548 26.672 -9.604 1.00 26.94 721 PHE A N 1
ATOM 10407 C CA . PHE A 1 684 ? 11.658 26.309 -11.013 1.00 25.68 721 PHE A CA 1
ATOM 10408 C C . PHE A 1 684 ? 12.924 25.505 -11.271 1.00 26.47 721 PHE A C 1
ATOM 10409 O O . PHE A 1 684 ? 12.907 24.523 -12.024 1.00 24.87 721 PHE A O 1
ATOM 10426 N N . ARG A 1 685 ? 14.035 25.914 -10.656 1.00 27.16 722 ARG A N 1
ATOM 10427 C CA . ARG A 1 685 ? 15.308 25.246 -10.892 1.00 28.64 722 ARG A CA 1
ATOM 10428 C C . ARG A 1 685 ? 15.276 23.793 -10.427 1.00 26.95 722 ARG A C 1
ATOM 10429 O O . ARG A 1 685 ? 15.964 22.943 -11.004 1.00 26.10 722 ARG A O 1
ATOM 10450 N N . LYS A 1 686 ? 14.496 23.488 -9.388 1.00 25.18 723 LYS A N 1
ATOM 10451 C CA . LYS A 1 686 ? 14.266 22.091 -9.025 1.00 28.93 723 LYS A CA 1
ATOM 10452 C C . LYS A 1 686 ? 13.678 21.324 -10.201 1.00 27.98 723 LYS A C 1
ATOM 10453 O O . LYS A 1 686 ? 14.201 20.280 -10.608 1.00 26.72 723 LYS A O 1
ATOM 10472 N N . MET A 1 687 ? 12.574 21.829 -10.750 1.00 28.36 724 MET A N 1
ATOM 10473 C CA . MET A 1 687 ? 12.006 21.265 -11.966 1.00 26.45 724 MET A CA 1
ATOM 10474 C C . MET A 1 687 ? 13.033 21.251 -13.093 1.00 24.43 724 MET A C 1
ATOM 10475 O O . MET A 1 687 ? 13.234 20.228 -13.756 1.00 22.26 724 MET A O 1
ATOM 10489 N N . TRP A 1 688 ? 13.712 22.379 -13.304 1.00 22.99 725 TRP A N 1
ATOM 10490 C CA . TRP A 1 688 ? 14.675 22.493 -14.396 1.00 23.00 725 TRP A CA 1
ATOM 10491 C C . TRP A 1 688 ? 15.751 21.418 -14.305 1.00 24.44 725 TRP A C 1
ATOM 10492 O O . TRP A 1 688 ? 16.056 20.740 -15.294 1.00 22.21 725 TRP A O 1
ATOM 10513 N N . ASP A 1 689 ? 16.337 21.245 -13.118 1.00 27.19 726 ASP A N 1
ATOM 10514 C CA . ASP A 1 689 ? 17.451 20.316 -12.965 1.00 27.52 726 ASP A CA 1
ATOM 10515 C C . ASP A 1 689 ? 16.994 18.864 -13.070 1.00 26.82 726 ASP A C 1
ATOM 10516 O O . ASP A 1 689 ? 17.712 18.022 -13.622 1.00 26.11 726 ASP A O 1
ATOM 10525 N N . TYR A 1 690 ? 15.806 18.547 -12.554 1.00 28.11 727 TYR A N 1
ATOM 10526 C CA . TYR A 1 690 ? 15.294 17.188 -12.700 1.00 27.88 727 TYR A CA 1
ATOM 10527 C C . TYR A 1 690 ? 15.151 16.807 -14.170 1.00 26.82 727 TYR A C 1
ATOM 10528 O O . TYR A 1 690 ? 15.498 15.686 -14.565 1.00 26.23 727 TYR A O 1
ATOM 10546 N N . PHE A 1 691 ? 14.636 17.719 -14.998 1.00 24.42 728 PHE A N 1
ATOM 10547 C CA . PHE A 1 691 ? 14.482 17.413 -16.418 1.00 24.35 728 PHE A CA 1
ATOM 10548 C C . PHE A 1 691 ? 15.830 17.110 -17.058 1.00 24.08 728 PHE A C 1
ATOM 10549 O O . PHE A 1 691 ? 15.973 16.139 -17.808 1.00 22.98 728 PHE A O 1
ATOM 10566 N N . HIS A 1 692 ? 16.832 17.941 -16.780 1.00 26.80 729 HIS A N 1
ATOM 10567 C CA . HIS A 1 692 ? 18.128 17.746 -17.415 1.00 29.20 729 HIS A CA 1
ATOM 10568 C C . HIS A 1 692 ? 18.876 16.567 -16.813 1.00 31.38 729 HIS A C 1
ATOM 10569 O O . HIS A 1 692 ? 19.717 15.961 -17.488 1.00 33.12 729 HIS A O 1
ATOM 10583 N N . SER A 1 693 ? 18.573 16.212 -15.567 1.00 33.56 730 SER A N 1
ATOM 10584 C CA . SER A 1 693 ? 19.287 15.140 -14.888 1.00 34.55 730 SER A CA 1
ATOM 10585 C C . SER A 1 693 ? 18.692 13.765 -15.147 1.00 34.21 730 SER A C 1
ATOM 10586 O O . SER A 1 693 ? 19.431 12.775 -15.141 1.00 36.17 730 SER A O 1
ATOM 10594 N N . VAL A 1 694 ? 17.383 13.675 -15.378 1.00 31.45 731 VAL A N 1
ATOM 10595 C CA . VAL A 1 694 ? 16.713 12.386 -15.503 1.00 29.32 731 VAL A CA 1
ATOM 10596 C C . VAL A 1 694 ? 16.050 12.272 -16.867 1.00 29.21 731 VAL A C 1
ATOM 10597 O O . VAL A 1 694 ? 16.357 11.361 -17.643 1.00 29.56 731 VAL A O 1
ATOM 10610 N N . LEU A 1 695 ? 15.138 13.201 -17.168 1.00 26.86 732 LEU A N 1
ATOM 10611 C CA . LEU A 1 695 ? 14.277 13.056 -18.337 1.00 24.91 732 LEU A CA 1
ATOM 10612 C C . LEU A 1 695 ? 15.053 13.239 -19.634 1.00 25.70 732 LEU A C 1
ATOM 10613 O O . LEU A 1 695 ? 14.839 12.499 -20.601 1.00 24.59 732 LEU A O 1
ATOM 10629 N N . LEU A 1 696 ? 15.932 14.241 -19.690 1.00 24.27 733 LEU A N 1
ATOM 10630 C CA . LEU A 1 696 ? 16.695 14.481 -20.908 1.00 25.43 733 LEU A CA 1
ATOM 10631 C C . LEU A 1 696 ? 17.451 13.230 -21.335 1.00 25.70 733 LEU A C 1
ATOM 10632 O O . LEU A 1 696 ? 17.530 12.917 -22.528 1.00 24.84 733 LEU A O 1
ATOM 10648 N N . ILE A 1 697 ? 17.992 12.487 -20.370 1.00 28.37 734 ILE A N 1
ATOM 10649 C CA . ILE A 1 697 ? 18.769 11.296 -20.692 1.00 30.96 734 ILE A CA 1
ATOM 10650 C C . ILE A 1 697 ? 17.874 10.234 -21.320 1.00 30.46 734 ILE A C 1
ATOM 10651 O O . ILE A 1 697 ? 18.258 9.579 -22.295 1.00 30.09 734 ILE A O 1
ATOM 10667 N N . LYS A 1 698 ? 16.662 10.057 -20.788 1.00 31.01 735 LYS A N 1
ATOM 10668 C CA . LYS A 1 698 ? 15.726 9.111 -21.388 1.00 31.22 735 LYS A CA 1
ATOM 10669 C C . LYS A 1 698 ? 15.414 9.481 -22.830 1.00 27.87 735 LYS A C 1
ATOM 10670 O O . LYS A 1 698 ? 15.351 8.609 -23.705 1.00 26.47 735 LYS A O 1
ATOM 10689 N N . HIS A 1 699 ? 15.174 10.768 -23.092 1.00 24.79 736 HIS A N 1
ATOM 10690 C CA . HIS A 1 699 ? 14.887 11.201 -24.454 1.00 23.87 736 HIS A CA 1
ATOM 10691 C C . HIS A 1 699 ? 16.061 10.905 -25.378 1.00 23.23 736 HIS A C 1
ATOM 10692 O O . HIS A 1 699 ? 15.866 10.545 -26.545 1.00 22.12 736 HIS A O 1
ATOM 10706 N N . ALA A 1 700 ? 17.289 11.045 -24.873 1.00 22.56 737 ALA A N 1
ATOM 10707 C CA . ALA A 1 700 ? 18.461 10.779 -25.698 1.00 23.36 737 ALA A CA 1
ATOM 10708 C C . ALA A 1 700 ? 18.589 9.295 -26.011 1.00 24.78 737 ALA A C 1
ATOM 10709 O O . ALA A 1 700 ? 18.992 8.923 -27.119 1.00 23.67 737 ALA A O 1
ATOM 10716 N N . THR A 1 701 ? 18.250 8.433 -25.052 1.00 27.26 738 THR A N 1
ATOM 10717 C CA . THR A 1 701 ? 18.369 6.997 -25.284 1.00 31.61 738 THR A CA 1
ATOM 10718 C C . THR A 1 701 ? 17.270 6.483 -26.202 1.00 30.95 738 THR A C 1
ATOM 10719 O O . THR A 1 701 ? 17.500 5.545 -26.974 1.00 31.50 738 THR A O 1
ATOM 10730 N N . GLU A 1 702 ? 16.078 7.082 -26.138 1.00 29.63 739 GLU A N 1
ATOM 10731 C CA . GLU A 1 702 ? 14.975 6.667 -26.997 1.00 30.71 739 GLU A CA 1
ATOM 10732 C C . GLU A 1 702 ? 15.149 7.149 -28.430 1.00 28.75 739 GLU A C 1
ATOM 10733 O O . GLU A 1 702 ? 14.696 6.475 -29.362 1.00 29.42 739 GLU A O 1
ATOM 10745 N N . ARG A 1 703 ? 15.793 8.297 -28.628 1.00 28.28 740 ARG A N 1
ATOM 10746 C CA . ARG A 1 703 ? 15.886 8.933 -29.937 1.00 28.55 740 ARG A CA 1
ATOM 10747 C C . ARG A 1 703 ? 17.230 8.696 -30.615 1.00 27.70 740 ARG A C 1
ATOM 10748 O O . ARG A 1 703 ? 17.476 9.254 -31.689 1.00 28.99 740 ARG A O 1
ATOM 10769 N N . ASN A 1 704 ? 18.090 7.862 -30.028 1.00 26.10 741 ASN A N 1
ATOM 10770 C CA . ASN A 1 704 ? 19.454 7.646 -30.519 1.00 27.74 741 ASN A CA 1
ATOM 10771 C C . ASN A 1 704 ? 20.250 8.949 -30.481 1.00 27.71 741 ASN A C 1
ATOM 10772 O O . ASN A 1 704 ? 20.867 9.363 -31.465 1.00 27.93 741 ASN A O 1
ATOM 10783 N N . GLY A 1 705 ? 20.258 9.578 -29.318 1.00 29.40 742 GLY A N 1
ATOM 10784 C CA . GLY A 1 705 ? 20.833 10.906 -29.192 1.00 28.17 742 GLY A CA 1
ATOM 10785 C C . GLY A 1 705 ? 19.837 11.996 -29.533 1.00 26.32 742 GLY A C 1
ATOM 10786 O O . GLY A 1 705 ? 18.883 11.804 -30.288 1.00 27.27 742 GLY A O 1
ATOM 10790 N N . VAL A 1 706 ? 20.061 13.171 -28.957 1.00 24.21 743 VAL A N 1
ATOM 10791 C CA . VAL A 1 706 ? 19.160 14.295 -29.176 1.00 22.15 743 VAL A CA 1
ATOM 10792 C C . VAL A 1 706 ? 19.958 15.586 -29.099 1.00 21.30 743 VAL A C 1
ATOM 10793 O O . VAL A 1 706 ? 20.815 15.752 -28.227 1.00 19.94 743 VAL A O 1
ATOM 10806 N N . ASN A 1 707 ? 19.671 16.502 -30.021 1.00 20.22 744 ASN A N 1
ATOM 10807 C CA . ASN A 1 707 ? 20.187 17.861 -29.944 1.00 19.83 744 ASN A CA 1
ATOM 10808 C C . ASN A 1 707 ? 19.255 18.726 -29.107 1.00 19.73 744 ASN A C 1
ATOM 10809 O O . ASN A 1 707 ? 18.031 18.643 -29.237 1.00 19.26 744 ASN A O 1
ATOM 10820 N N . VAL A 1 708 ? 19.844 19.552 -28.245 1.00 21.58 745 VAL A N 1
ATOM 10821 C CA . VAL A 1 708 ? 19.104 20.435 -27.349 1.00 19.55 745 VAL A CA 1
ATOM 10822 C C . VAL A 1 708 ? 19.453 21.881 -27.683 1.00 21.42 745 VAL A C 1
ATOM 10823 O O . VAL A 1 708 ? 20.625 22.220 -27.871 1.00 20.13 745 VAL A O 1
ATOM 10836 N N . VAL A 1 709 ? 18.432 22.730 -27.755 1.00 21.31 746 VAL A N 1
ATOM 10837 C CA . VAL A 1 709 ? 18.620 24.173 -27.790 1.00 21.32 746 VAL A CA 1
ATOM 10838 C C . VAL A 1 709 ? 17.679 24.766 -26.759 1.00 19.40 746 VAL A C 1
ATOM 10839 O O . VAL A 1 709 ? 16.472 24.496 -26.787 1.00 20.08 746 VAL A O 1
ATOM 10852 N N . SER A 1 710 ? 18.229 25.539 -25.831 1.00 18.87 747 SER A N 1
ATOM 10853 C CA . SER A 1 710 ? 17.435 26.115 -24.762 1.00 20.73 747 SER A CA 1
ATOM 10854 C C . SER A 1 710 ? 17.829 27.575 -24.590 1.00 17.03 747 SER A C 1
ATOM 10855 O O . SER A 1 710 ? 18.881 28.019 -25.056 1.00 15.05 747 SER A O 1
ATOM 10863 N N . GLY A 1 711 ? 16.962 28.323 -23.923 1.00 17.32 748 GLY A N 1
ATOM 10864 C CA . GLY A 1 711 ? 17.191 29.731 -23.727 1.00 18.77 748 GLY A CA 1
ATOM 10865 C C . GLY A 1 711 ? 16.040 30.410 -23.017 1.00 19.15 748 GLY A C 1
ATOM 10866 O O . GLY A 1 711 ? 15.029 29.788 -22.678 1.00 18.88 748 GLY A O 1
ATOM 10870 N N . PRO A 1 712 ? 16.188 31.707 -22.766 1.00 19.85 749 PRO A N 1
ATOM 10871 C CA . PRO A 1 712 ? 15.145 32.466 -22.073 1.00 18.38 749 PRO A CA 1
ATOM 10872 C C . PRO A 1 712 ? 14.093 33.034 -23.012 1.00 18.10 749 PRO A C 1
ATOM 10873 O O . PRO A 1 712 ? 14.326 33.277 -24.198 1.00 15.53 749 PRO A O 1
ATOM 10884 N N . ILE A 1 713 ? 12.908 33.248 -22.449 1.00 16.15 750 ILE A N 1
ATOM 10885 C CA . ILE A 1 713 ? 11.803 33.884 -23.154 1.00 16.65 750 ILE A CA 1
ATOM 10886 C C . ILE A 1 713 ? 11.288 35.020 -22.283 1.00 15.30 750 ILE A C 1
ATOM 10887 O O . ILE A 1 713 ? 11.106 34.847 -21.073 1.00 16.90 750 ILE A O 1
ATOM 10903 N N . PHE A 1 714 ? 11.081 36.185 -22.891 1.00 15.55 751 PHE A N 1
ATOM 10904 C CA . PHE A 1 714 ? 10.491 37.335 -22.218 1.00 15.76 751 PHE A CA 1
ATOM 10905 C C . PHE A 1 714 ? 9.222 37.703 -22.973 1.00 16.55 751 PHE A C 1
ATOM 10906 O O . PHE A 1 714 ? 9.284 38.137 -24.129 1.00 17.18 751 PHE A O 1
ATOM 10923 N N . ASP A 1 715 ? 8.069 37.497 -22.336 1.00 14.36 752 ASP A N 1
ATOM 10924 C CA . ASP A 1 715 ? 6.788 37.881 -22.900 1.00 13.94 752 ASP A CA 1
ATOM 10925 C C . ASP A 1 715 ? 5.905 38.370 -21.746 1.00 16.10 752 ASP A C 1
ATOM 10926 O O . ASP A 1 715 ? 4.926 37.735 -21.348 1.00 13.50 752 ASP A O 1
ATOM 10935 N N . TYR A 1 716 ? 6.252 39.543 -21.205 1.00 16.56 753 TYR A N 1
ATOM 10936 C CA . TYR A 1 716 ? 5.531 40.080 -20.055 1.00 18.28 753 TYR A CA 1
ATOM 10937 C C . TYR A 1 716 ? 4.157 40.619 -20.438 1.00 19.81 753 TYR A C 1
ATOM 10938 O O . TYR A 1 716 ? 3.250 40.633 -19.600 1.00 21.37 753 TYR A O 1
ATOM 10956 N N . ASN A 1 717 ? 3.974 41.060 -21.682 1.00 22.37 754 ASN A N 1
ATOM 10957 C CA . ASN A 1 717 ? 2.648 41.434 -22.163 1.00 20.03 754 ASN A CA 1
ATOM 10958 C C . ASN A 1 717 ? 1.899 40.257 -22.775 1.00 17.73 754 ASN A C 1
ATOM 10959 O O . ASN A 1 717 ? 0.809 40.452 -23.325 1.00 15.60 754 ASN A O 1
ATOM 10970 N N . TYR A 1 718 ? 2.455 39.048 -22.668 1.00 19.52 755 TYR A N 1
ATOM 10971 C CA . TYR A 1 718 ? 1.820 37.794 -23.090 1.00 16.72 755 TYR A CA 1
ATOM 10972 C C . TYR A 1 718 ? 1.077 37.941 -24.415 1.00 15.11 755 TYR A C 1
ATOM 10973 O O . TYR A 1 718 ? -0.093 37.584 -24.546 1.00 12.33 755 TYR A O 1
ATOM 10991 N N . ASP A 1 719 ? 1.789 38.443 -25.425 1.00 17.29 756 ASP A N 1
ATOM 10992 C CA . ASP A 1 719 ? 1.238 38.571 -26.765 1.00 15.66 756 ASP A CA 1
ATOM 10993 C C . ASP A 1 719 ? 1.812 37.533 -27.721 1.00 15.04 756 ASP A C 1
ATOM 10994 O O . ASP A 1 719 ? 1.485 37.551 -28.910 1.00 15.68 756 ASP A O 1
ATOM 11003 N N . GLY A 1 720 ? 2.649 36.618 -27.228 1.00 14.01 757 GLY A N 1
ATOM 11004 C CA . GLY A 1 720 ? 3.223 35.579 -28.065 1.00 12.45 757 GLY A CA 1
ATOM 11005 C C . GLY A 1 720 ? 4.469 35.986 -28.814 1.00 11.80 757 GLY A C 1
ATOM 11006 O O . GLY A 1 720 ? 4.985 35.195 -29.615 1.00 11.54 757 GLY A O 1
ATOM 11010 N N . HIS A 1 721 ? 4.965 37.192 -28.577 1.00 12.37 758 HIS A N 1
ATOM 11011 C CA . HIS A 1 721 ? 6.133 37.722 -29.254 1.00 15.38 758 HIS A CA 1
ATOM 11012 C C . HIS A 1 721 ? 7.184 38.102 -28.227 1.00 13.31 758 HIS A C 1
ATOM 11013 O O . HIS A 1 721 ? 6.865 38.432 -27.084 1.00 18.39 758 HIS A O 1
ATOM 11027 N N . PHE A 1 722 ? 8.441 38.050 -28.640 1.00 16.25 759 PHE A N 1
ATOM 11028 C CA . PHE A 1 722 ? 9.514 38.471 -27.755 1.00 17.47 759 PHE A CA 1
ATOM 11029 C C . PHE A 1 722 ? 9.311 39.927 -27.363 1.00 19.22 759 PHE A C 1
ATOM 11030 O O . PHE A 1 722 ? 8.870 40.749 -28.171 1.00 16.76 759 PHE A O 1
ATOM 11047 N N . ASP A 1 723 ? 9.604 40.234 -26.103 1.00 18.50 760 ASP A N 1
ATOM 11048 C CA . ASP A 1 723 ? 9.558 41.602 -25.621 1.00 18.97 760 ASP A CA 1
ATOM 11049 C C . ASP A 1 723 ? 10.775 42.375 -26.111 1.00 21.73 760 ASP A C 1
ATOM 11050 O O . ASP A 1 723 ? 11.864 41.825 -26.286 1.00 20.87 760 ASP A O 1
ATOM 11059 N N . ALA A 1 724 ? 10.573 43.657 -26.339 1.00 22.27 761 ALA A N 1
ATOM 11060 C CA . ALA A 1 724 ? 11.695 44.565 -26.451 1.00 23.22 761 ALA A CA 1
ATOM 11061 C C . ALA A 1 724 ? 12.198 44.904 -25.050 1.00 24.35 761 ALA A C 1
ATOM 11062 O O . ALA A 1 724 ? 11.429 44.865 -24.087 1.00 25.40 761 ALA A O 1
ATOM 11069 N N . PRO A 1 725 ? 13.483 45.234 -24.906 1.00 26.60 762 PRO A N 1
ATOM 11070 C CA . PRO A 1 725 ? 14.028 45.450 -23.554 1.00 25.11 762 PRO A CA 1
ATOM 11071 C C . PRO A 1 725 ? 13.183 46.364 -22.686 1.00 26.68 762 PRO A C 1
ATOM 11072 O O . PRO A 1 725 ? 13.093 46.143 -21.472 1.00 27.60 762 PRO A O 1
ATOM 11083 N N . ASP A 1 726 ? 12.558 47.385 -23.273 1.00 25.35 763 ASP A N 1
ATOM 11084 C CA . ASP A 1 726 ? 11.774 48.348 -22.513 1.00 27.52 763 ASP A CA 1
ATOM 11085 C C . ASP A 1 726 ? 10.386 47.833 -22.164 1.00 26.33 763 ASP A C 1
ATOM 11086 O O . ASP A 1 726 ? 9.661 48.505 -21.424 1.00 27.30 763 ASP A O 1
ATOM 11095 N N . GLU A 1 727 ? 10.005 46.659 -22.659 1.00 27.76 764 GLU A N 1
ATOM 11096 C CA . GLU A 1 727 ? 8.761 46.020 -22.259 1.00 27.47 764 GLU A CA 1
ATOM 11097 C C . GLU A 1 727 ? 8.934 45.103 -21.057 1.00 26.67 764 GLU A C 1
ATOM 11098 O O . GLU A 1 727 ? 7.933 44.633 -20.504 1.00 26.76 764 GLU A O 1
ATOM 11110 N N . ILE A 1 728 ? 10.168 44.834 -20.646 1.00 25.11 765 ILE A N 1
ATOM 11111 C CA . ILE A 1 728 ? 10.446 43.884 -19.575 1.00 24.12 765 ILE A CA 1
ATOM 11112 C C . ILE A 1 728 ? 10.373 44.622 -18.246 1.00 26.01 765 ILE A C 1
ATOM 11113 O O . ILE A 1 728 ? 11.102 45.595 -18.019 1.00 27.56 765 ILE A O 1
ATOM 11129 N N . THR A 1 729 ? 9.494 44.157 -17.362 1.00 23.56 766 THR A N 1
ATOM 11130 C CA . THR A 1 729 ? 9.188 44.873 -16.132 1.00 26.03 766 THR A CA 1
ATOM 11131 C C . THR A 1 729 ? 9.766 44.219 -14.885 1.00 25.54 766 THR A C 1
ATOM 11132 O O . THR A 1 729 ? 9.508 44.707 -13.781 1.00 25.23 766 THR A O 1
ATOM 11143 N N . LYS A 1 730 ? 10.538 43.141 -15.020 1.00 24.09 767 LYS A N 1
ATOM 11144 C CA . LYS A 1 730 ? 11.181 42.500 -13.879 1.00 24.46 767 LYS A CA 1
ATOM 11145 C C . LYS A 1 730 ? 12.643 42.250 -14.210 1.00 23.53 767 LYS A C 1
ATOM 11146 O O . LYS A 1 730 ? 12.963 41.779 -15.305 1.00 20.52 767 LYS A O 1
ATOM 11165 N N . HIS A 1 731 ? 13.528 42.567 -13.262 1.00 25.83 768 HIS A N 1
ATOM 11166 C CA . HIS A 1 731 ? 14.964 42.475 -13.482 1.00 27.57 768 HIS A CA 1
ATOM 11167 C C . HIS A 1 731 ? 15.631 41.918 -12.233 1.00 27.75 768 HIS A C 1
ATOM 11168 O O . HIS A 1 731 ? 15.022 41.810 -11.165 1.00 26.46 768 HIS A O 1
ATOM 11182 N N . LEU A 1 732 ? 16.907 41.575 -12.375 1.00 26.56 769 LEU A N 1
ATOM 11183 C CA . LEU A 1 732 ? 17.654 40.901 -11.323 1.00 27.19 769 LEU A CA 1
ATOM 11184 C C . LEU A 1 732 ? 18.254 41.935 -10.377 1.00 29.20 769 LEU A C 1
ATOM 11185 O O . LEU A 1 732 ? 19.062 42.774 -10.793 1.00 28.95 769 LEU A O 1
ATOM 11201 N N . ALA A 1 733 ? 17.853 41.873 -9.110 1.00 30.26 770 ALA A N 1
ATOM 11202 C CA . ALA A 1 733 ? 18.354 42.771 -8.061 1.00 33.17 770 ALA A CA 1
ATOM 11203 C C . ALA A 1 733 ? 18.089 44.203 -8.522 1.00 33.11 770 ALA A C 1
ATOM 11204 O O . ALA A 1 733 ? 16.960 44.505 -8.941 1.00 32.11 770 ALA A O 1
ATOM 11211 N N . ASN A 1 734 ? 19.071 45.101 -8.466 1.00 33.12 771 ASN A N 1
ATOM 11212 C CA . ASN A 1 734 ? 18.933 46.466 -8.947 1.00 33.43 771 ASN A CA 1
ATOM 11213 C C . ASN A 1 734 ? 19.619 46.666 -10.292 1.00 32.81 771 ASN A C 1
ATOM 11214 O O . ASN A 1 734 ? 19.989 47.794 -10.631 1.00 34.01 771 ASN A O 1
ATOM 11225 N N . THR A 1 735 ? 19.788 45.596 -11.062 1.00 31.59 772 THR A N 1
ATOM 11226 C CA . THR A 1 735 ? 20.525 45.637 -12.312 1.00 30.72 772 THR A CA 1
ATOM 11227 C C . THR A 1 735 ? 19.557 45.730 -13.485 1.00 30.15 772 THR A C 1
ATOM 11228 O O . THR A 1 735 ? 18.336 45.815 -13.319 1.00 29.58 772 THR A O 1
ATOM 11239 N N . ASP A 1 736 ? 20.125 45.709 -14.690 1.00 30.65 773 ASP A N 1
ATOM 11240 C CA . ASP A 1 736 ? 19.373 45.690 -15.936 1.00 31.72 773 ASP A CA 1
ATOM 11241 C C . ASP A 1 736 ? 19.196 44.281 -16.493 1.00 30.88 773 ASP A C 1
ATOM 11242 O O . ASP A 1 736 ? 18.693 44.129 -17.612 1.00 29.66 773 ASP A O 1
ATOM 11251 N N . VAL A 1 737 ? 19.597 43.256 -15.744 1.00 30.67 774 VAL A N 1
ATOM 11252 C CA . VAL A 1 737 ? 19.488 41.864 -16.179 1.00 29.18 774 VAL A CA 1
ATOM 11253 C C . VAL A 1 737 ? 18.031 41.437 -16.061 1.00 25.34 774 VAL A C 1
ATOM 11254 O O . VAL A 1 737 ? 17.478 41.448 -14.954 1.00 23.25 774 VAL A O 1
ATOM 11267 N N . PRO A 1 738 ? 17.373 41.058 -17.151 1.00 26.72 775 PRO A N 1
ATOM 11268 C CA . PRO A 1 738 ? 15.943 40.747 -17.077 1.00 22.62 775 PRO A CA 1
ATOM 11269 C C . PRO A 1 738 ? 15.670 39.326 -16.612 1.00 22.81 775 PRO A C 1
ATOM 11270 O O . PRO A 1 738 ? 16.485 38.414 -16.778 1.00 20.87 775 PRO A O 1
ATOM 11281 N N . ILE A 1 739 ? 14.496 39.155 -16.015 1.00 20.59 776 ILE A N 1
ATOM 11282 C CA . ILE A 1 739 ? 14.024 37.855 -15.546 1.00 19.98 776 ILE A CA 1
ATOM 11283 C C . ILE A 1 739 ? 13.133 37.260 -16.633 1.00 20.44 776 ILE A C 1
ATOM 11284 O O . ILE A 1 739 ? 12.158 37.914 -17.042 1.00 17.14 776 ILE A O 1
ATOM 11300 N N . PRO A 1 740 ? 13.425 36.056 -17.136 1.00 19.72 777 PRO A N 1
ATOM 11301 C CA . PRO A 1 740 ? 12.550 35.450 -18.145 1.00 20.29 777 PRO A CA 1
ATOM 11302 C C . PRO A 1 740 ? 11.176 35.093 -17.595 1.00 19.45 777 PRO A C 1
ATOM 11303 O O . PRO A 1 740 ? 11.013 34.755 -16.421 1.00 17.46 777 PRO A O 1
ATOM 11314 N N . THR A 1 741 ? 10.182 35.156 -18.479 1.00 17.21 778 THR A N 1
ATOM 11315 C CA . THR A 1 741 ? 8.858 34.637 -18.171 1.00 17.15 778 THR A CA 1
ATOM 11316 C C . THR A 1 741 ? 8.743 33.151 -18.460 1.00 14.32 778 THR A C 1
ATOM 11317 O O . THR A 1 741 ? 7.906 32.472 -17.854 1.00 13.29 778 THR A O 1
ATOM 11328 N N . HIS A 1 742 ? 9.578 32.643 -19.362 1.00 13.88 779 HIS A N 1
ATOM 11329 C CA . HIS A 1 742 ? 9.566 31.252 -19.778 1.00 13.07 779 HIS A CA 1
ATOM 11330 C C . HIS A 1 742 ? 10.982 30.884 -20.172 1.00 14.39 779 HIS A C 1
ATOM 11331 O O . HIS A 1 742 ? 11.819 31.754 -20.432 1.00 14.31 779 HIS A O 1
ATOM 11345 N N . TYR A 1 743 ? 11.240 29.584 -20.204 1.00 15.23 780 TYR A N 1
ATOM 11346 C CA . TYR A 1 743 ? 12.434 29.031 -20.818 1.00 19.08 780 TYR A CA 1
ATOM 11347 C C . TYR A 1 743 ? 12.007 28.034 -21.884 1.00 18.53 780 TYR A C 1
ATOM 11348 O O . TYR A 1 743 ? 11.058 27.269 -21.687 1.00 18.64 780 TYR A O 1
ATOM 11366 N N . PHE A 1 744 ? 12.698 28.039 -23.012 1.00 19.97 781 PHE A N 1
ATOM 11367 C CA . PHE A 1 744 ? 12.409 27.060 -24.041 1.00 18.79 781 PHE A CA 1
ATOM 11368 C C . PHE A 1 744 ? 13.470 25.972 -24.038 1.00 17.74 781 PHE A C 1
ATOM 11369 O O . PHE A 1 744 ? 14.610 26.179 -23.614 1.00 17.88 781 PHE A O 1
ATOM 11386 N N . VAL A 1 745 ? 13.048 24.787 -24.465 1.00 16.56 782 VAL A N 1
ATOM 11387 C CA . VAL A 1 745 ? 13.919 23.643 -24.676 1.00 18.26 782 VAL A CA 1
ATOM 11388 C C . VAL A 1 745 ? 13.401 22.936 -25.913 1.00 17.39 782 VAL A C 1
ATOM 11389 O O . VAL A 1 745 ? 12.270 22.438 -25.912 1.00 18.60 782 VAL A O 1
ATOM 11402 N N . VAL A 1 746 ? 14.210 22.902 -26.964 1.00 16.25 783 VAL A N 1
ATOM 11403 C CA . VAL A 1 746 ? 13.843 22.256 -28.216 1.00 18.52 783 VAL A CA 1
ATOM 11404 C C . VAL A 1 746 ? 14.721 21.025 -28.371 1.00 18.29 783 VAL A C 1
ATOM 11405 O O . VAL A 1 746 ? 15.946 21.133 -28.510 1.00 17.80 783 VAL A O 1
ATOM 11418 N N . LEU A 1 747 ? 14.094 19.854 -28.332 1.00 18.91 784 LEU A N 1
ATOM 11419 C CA . LEU A 1 747 ? 14.769 18.596 -28.602 1.00 20.08 784 LEU A CA 1
ATOM 11420 C C . LEU A 1 747 ? 14.578 18.244 -30.072 1.00 19.92 784 LEU A C 1
ATOM 11421 O O . LEU A 1 747 ? 13.446 18.212 -30.566 1.00 21.88 784 LEU A O 1
ATOM 11437 N N . THR A 1 748 ? 15.684 17.992 -30.768 1.00 18.47 785 THR A N 1
ATOM 11438 C CA . THR A 1 748 ? 15.668 17.677 -32.191 1.00 19.38 785 THR A CA 1
ATOM 11439 C C . THR A 1 748 ? 16.528 16.444 -32.421 1.00 19.17 785 THR A C 1
ATOM 11440 O O . THR A 1 748 ? 17.706 16.431 -32.049 1.00 16.67 785 THR A O 1
ATOM 11451 N N . SER A 1 749 ? 15.941 15.419 -33.034 1.00 18.97 786 SER A N 1
ATOM 11452 C CA . SER A 1 749 ? 16.646 14.190 -33.374 1.00 23.31 786 SER A CA 1
ATOM 11453 C C . SER A 1 749 ? 16.286 13.800 -34.804 1.00 22.92 786 SER A C 1
ATOM 11454 O O . SER A 1 749 ? 15.513 14.484 -35.485 1.00 21.46 786 SER A O 1
ATOM 11462 N N . CYS A 1 750 ? 16.873 12.699 -35.264 1.00 23.34 787 CYS A N 1
ATOM 11463 C CA . CYS A 1 750 ? 16.594 12.179 -36.593 1.00 23.84 787 CYS A CA 1
ATOM 11464 C C . CYS A 1 750 ? 15.337 11.328 -36.558 1.00 22.99 787 CYS A C 1
ATOM 11465 O O . CYS A 1 750 ? 15.203 10.449 -35.701 1.00 23.88 787 CYS A O 1
ATOM 11472 N N . LYS A 1 751 ? 14.412 11.589 -37.487 1.00 26.11 788 LYS A N 1
ATOM 11473 C CA . LYS A 1 751 ? 13.200 10.779 -37.560 1.00 25.38 788 LYS A CA 1
ATOM 11474 C C . LYS A 1 751 ? 13.541 9.310 -37.743 1.00 25.23 788 LYS A C 1
ATOM 11475 O O . LYS A 1 751 ? 12.920 8.436 -37.124 1.00 25.75 788 LYS A O 1
ATOM 11494 N N . ASN A 1 752 ? 14.514 9.019 -38.601 1.00 23.65 789 ASN A N 1
ATOM 11495 C CA . ASN A 1 752 ? 15.025 7.663 -38.775 1.00 23.06 789 ASN A CA 1
ATOM 11496 C C . ASN A 1 752 ? 15.986 7.393 -37.626 1.00 22.02 789 ASN A C 1
ATOM 11497 O O . ASN A 1 752 ? 17.138 7.831 -37.653 1.00 23.84 789 ASN A O 1
ATOM 11507 N N . LYS A 1 753 ? 15.515 6.661 -36.616 1.00 22.81 790 LYS A N 1
ATOM 11508 C CA . LYS A 1 753 ? 16.269 6.405 -35.391 1.00 25.73 790 LYS A CA 1
ATOM 11509 C C . LYS A 1 753 ? 17.619 5.747 -35.639 1.00 28.80 790 LYS A C 1
ATOM 11510 O O . LYS A 1 753 ? 18.450 5.673 -34.727 1.00 29.12 790 LYS A O 1
ATOM 11529 N N . SER A 1 754 ? 17.846 5.246 -36.853 1.00 31.07 791 SER A N 1
ATOM 11530 C CA . SER A 1 754 ? 19.133 4.647 -37.181 1.00 34.38 791 SER A CA 1
ATOM 11531 C C . SER A 1 754 ? 20.255 5.671 -37.253 1.00 34.82 791 SER A C 1
ATOM 11532 O O . SER A 1 754 ? 21.424 5.277 -37.323 1.00 37.34 791 SER A O 1
ATOM 11540 N N . HIS A 1 755 ? 19.935 6.963 -37.236 1.00 33.78 792 HIS A N 1
ATOM 11541 C CA . HIS A 1 755 ? 20.928 8.019 -37.340 1.00 33.12 792 HIS A CA 1
ATOM 11542 C C . HIS A 1 755 ? 20.918 8.880 -36.083 1.00 28.84 792 HIS A C 1
ATOM 11543 O O . HIS A 1 755 ? 19.902 9.001 -35.395 1.00 29.03 792 HIS A O 1
ATOM 11557 N N . THR A 1 756 ? 22.061 9.483 -35.796 1.00 29.70 793 THR A N 1
ATOM 11558 C CA . THR A 1 756 ? 22.164 10.445 -34.711 1.00 29.35 793 THR A CA 1
ATOM 11559 C C . THR A 1 756 ? 21.700 11.810 -35.196 1.00 27.75 793 THR A C 1
ATOM 11560 O O . THR A 1 756 ? 21.543 12.032 -36.396 1.00 27.83 793 THR A O 1
ATOM 11571 N N . PRO A 1 757 ? 21.471 12.755 -34.279 1.00 28.01 794 PRO A N 1
ATOM 11572 C CA . PRO A 1 757 ? 21.087 14.107 -34.715 1.00 28.46 794 PRO A CA 1
ATOM 11573 C C . PRO A 1 757 ? 22.103 14.764 -35.632 1.00 31.20 794 PRO A C 1
ATOM 11574 O O . PRO A 1 757 ? 21.713 15.578 -36.481 1.00 31.75 794 PRO A O 1
ATOM 11585 N N . GLU A 1 758 ? 23.392 14.441 -35.500 1.00 30.72 795 GLU A N 1
ATOM 11586 C CA . GLU A 1 758 ? 24.420 15.100 -36.296 1.00 32.31 795 GLU A CA 1
ATOM 11587 C C . GLU A 1 758 ? 24.700 14.397 -37.618 1.00 33.52 795 GLU A C 1
ATOM 11588 O O . GLU A 1 758 ? 25.443 14.942 -38.438 1.00 34.78 795 GLU A O 1
ATOM 11600 N N . ASN A 1 759 ? 24.132 13.213 -37.852 1.00 33.28 796 ASN A N 1
ATOM 11601 C CA . ASN A 1 759 ? 24.357 12.469 -39.090 1.00 33.80 796 ASN A CA 1
ATOM 11602 C C . ASN A 1 759 ? 23.016 12.027 -39.680 1.00 31.05 796 ASN A C 1
ATOM 11603 O O . ASN A 1 759 ? 22.789 10.852 -39.963 1.00 30.62 796 ASN A O 1
ATOM 11614 N N . CYS A 1 760 ? 22.128 12.994 -39.894 1.00 30.93 797 CYS A N 1
ATOM 11615 C CA . CYS A 1 760 ? 20.745 12.723 -40.291 1.00 30.73 797 CYS A CA 1
ATOM 11616 C C . CYS A 1 760 ? 20.450 13.320 -41.661 1.00 30.21 797 CYS A C 1
ATOM 11617 O O . CYS A 1 760 ? 20.187 14.531 -41.767 1.00 31.21 797 CYS A O 1
ATOM 11624 N N . PRO A 1 761 ? 20.465 12.525 -42.736 1.00 31.08 798 PRO A N 1
ATOM 11625 C CA . PRO A 1 761 ? 20.216 13.088 -44.072 1.00 32.71 798 PRO A CA 1
ATOM 11626 C C . PRO A 1 761 ? 18.749 13.235 -44.428 1.00 32.82 798 PRO A C 1
ATOM 11627 O O . PRO A 1 761 ? 18.438 13.903 -45.424 1.00 34.64 798 PRO A O 1
ATOM 11638 N N . GLY A 1 762 ? 17.851 12.638 -43.660 1.00 29.47 799 GLY A N 1
ATOM 11639 C CA . GLY A 1 762 ? 16.426 12.726 -43.889 1.00 27.73 799 GLY A CA 1
ATOM 11640 C C . GLY A 1 762 ? 15.765 13.735 -42.974 1.00 26.82 799 GLY A C 1
ATOM 11641 O O . GLY A 1 762 ? 16.370 14.736 -42.571 1.00 26.93 799 GLY A O 1
ATOM 11645 N N . TRP A 1 763 ? 14.512 13.461 -42.626 1.00 24.08 800 TRP A N 1
ATOM 11646 C CA . TRP A 1 763 ? 13.720 14.400 -41.849 1.00 22.79 800 TRP A CA 1
ATOM 11647 C C . TRP A 1 763 ? 14.135 14.398 -40.387 1.00 21.15 800 TRP A C 1
ATOM 11648 O O . TRP A 1 763 ? 14.649 13.409 -39.856 1.00 20.60 800 TRP A O 1
ATOM 11669 N N . LEU A 1 764 ? 13.902 15.528 -39.739 1.00 22.85 801 LEU A N 1
ATOM 11670 C CA . LEU A 1 764 ? 14.140 15.658 -38.315 1.00 21.85 801 LEU A CA 1
ATOM 11671 C C . LEU A 1 764 ? 12.865 15.323 -37.550 1.00 18.96 801 LEU A C 1
ATOM 11672 O O . LEU A 1 764 ? 11.794 15.133 -38.125 1.00 17.63 801 LEU A O 1
ATOM 11688 N N . ASP A 1 765 ? 13.002 15.231 -36.231 1.00 21.84 802 ASP A N 1
ATOM 11689 C CA . ASP A 1 765 ? 11.888 14.966 -35.329 1.00 21.69 802 ASP A CA 1
ATOM 11690 C C . ASP A 1 765 ? 12.081 15.863 -34.119 1.00 20.49 802 ASP A C 1
ATOM 11691 O O . ASP A 1 765 ? 13.123 15.778 -33.466 1.00 21.35 802 ASP A O 1
ATOM 11700 N N . VAL A 1 766 ? 11.104 16.726 -33.825 1.00 19.75 803 VAL A N 1
ATOM 11701 C CA . VAL A 1 766 ? 11.268 17.738 -32.788 1.00 17.28 803 VAL A CA 1
ATOM 11702 C C . VAL A 1 766 ? 10.305 17.488 -31.639 1.00 19.11 803 VAL A C 1
ATOM 11703 O O . VAL A 1 766 ? 9.202 16.952 -31.807 1.00 17.88 803 VAL A O 1
ATOM 11716 N N . LEU A 1 767 ? 10.744 17.917 -30.457 1.00 18.83 804 LEU A N 1
ATOM 11717 C CA . LEU A 1 767 ? 9.935 17.892 -29.244 1.00 17.07 804 LEU A CA 1
ATOM 11718 C C . LEU A 1 767 ? 10.205 19.203 -28.514 1.00 15.89 804 LEU A C 1
ATOM 11719 O O . LEU A 1 767 ? 11.174 19.317 -27.748 1.00 15.62 804 LEU A O 1
ATOM 11735 N N . PRO A 1 768 ? 9.384 20.245 -28.764 1.00 16.69 805 PRO A N 1
ATOM 11736 C CA . PRO A 1 768 ? 9.650 21.553 -28.142 1.00 15.44 805 PRO A CA 1
ATOM 11737 C C . PRO A 1 768 ? 8.865 21.805 -26.861 1.00 16.48 805 PRO A C 1
ATOM 11738 O O . PRO A 1 768 ? 7.685 21.445 -26.756 1.00 14.11 805 PRO A O 1
ATOM 11749 N N . PHE A 1 769 ? 9.522 22.442 -25.890 1.00 15.40 806 PHE A N 1
ATOM 11750 C CA . PHE A 1 769 ? 8.924 22.835 -24.622 1.00 15.97 806 PHE A CA 1
ATOM 11751 C C . PHE A 1 769 ? 9.028 24.345 -24.449 1.00 16.60 806 PHE A C 1
ATOM 11752 O O . PHE A 1 769 ? 10.024 24.958 -24.846 1.00 13.54 806 PHE A O 1
ATOM 11769 N N . ILE A 1 770 ? 7.997 24.936 -23.848 1.00 15.37 807 ILE A N 1
ATOM 11770 C CA . ILE A 1 770 ? 8.017 26.336 -23.420 1.00 14.84 807 ILE A CA 1
ATOM 11771 C C . ILE A 1 770 ? 7.483 26.337 -21.991 1.00 16.42 807 ILE A C 1
ATOM 11772 O O . ILE A 1 770 ? 6.272 26.423 -21.757 1.00 16.12 807 ILE A O 1
ATOM 11788 N N . ILE A 1 771 ? 8.389 26.237 -21.026 1.00 17.23 808 ILE A N 1
ATOM 11789 C CA . ILE A 1 771 ? 8.021 26.042 -19.629 1.00 18.23 808 ILE A CA 1
ATOM 11790 C C . ILE A 1 771 ? 7.920 27.403 -18.948 1.00 18.54 808 ILE A C 1
ATOM 11791 O O . ILE A 1 771 ? 8.878 28.190 -19.002 1.00 17.65 808 ILE A O 1
ATOM 11807 N N . PRO A 1 772 ? 6.799 27.730 -18.301 1.00 16.83 809 PRO A N 1
ATOM 11808 C CA . PRO A 1 772 ? 6.728 29.001 -17.573 1.00 19.35 809 PRO A CA 1
ATOM 11809 C C . PRO A 1 772 ? 7.701 29.035 -16.404 1.00 18.91 809 PRO A C 1
ATOM 11810 O O . PRO A 1 772 ? 7.935 28.032 -15.725 1.00 17.63 809 PRO A O 1
ATOM 11821 N N . HIS A 1 773 ? 8.278 30.216 -16.190 1.00 18.94 810 HIS A N 1
ATOM 11822 C CA . HIS A 1 773 ? 9.273 30.447 -15.148 1.00 19.59 810 HIS A CA 1
ATOM 11823 C C . HIS A 1 773 ? 8.573 31.117 -13.969 1.00 18.96 810 HIS A C 1
ATOM 11824 O O . HIS A 1 773 ? 8.581 32.336 -13.816 1.00 20.74 810 HIS A O 1
ATOM 11838 N N . ARG A 1 774 ? 7.953 30.294 -13.124 1.00 20.95 811 ARG A N 1
ATOM 11839 C CA . ARG A 1 774 ? 7.159 30.816 -12.019 1.00 20.05 811 ARG A CA 1
ATOM 11840 C C . ARG A 1 774 ? 7.837 30.554 -10.676 1.00 21.60 811 ARG A C 1
ATOM 11841 O O . ARG A 1 774 ? 8.583 29.580 -10.530 1.00 22.05 811 ARG A O 1
ATOM 11862 N N . PRO A 1 775 ? 7.591 31.398 -9.668 1.00 23.42 812 PRO A N 1
ATOM 11863 C CA . PRO A 1 775 ? 8.274 31.231 -8.376 1.00 26.15 812 PRO A CA 1
ATOM 11864 C C . PRO A 1 775 ? 7.739 30.099 -7.513 1.00 28.13 812 PRO A C 1
ATOM 11865 O O . PRO A 1 775 ? 8.373 29.778 -6.498 1.00 28.74 812 PRO A O 1
ATOM 11876 N N . THR A 1 776 ? 6.606 29.493 -7.862 1.00 27.55 813 THR A N 1
ATOM 11877 C CA . THR A 1 776 ? 6.109 28.325 -7.149 1.00 26.36 813 THR A CA 1
ATOM 11878 C C . THR A 1 776 ? 5.649 27.294 -8.164 1.00 25.03 813 THR A C 1
ATOM 11879 O O . THR A 1 776 ? 5.435 27.601 -9.338 1.00 24.19 813 THR A O 1
ATOM 11890 N N . ASN A 1 777 ? 5.490 26.058 -7.690 1.00 24.94 814 ASN A N 1
ATOM 11891 C CA . ASN A 1 777 ? 5.068 24.945 -8.531 1.00 24.37 814 ASN A CA 1
ATOM 11892 C C . ASN A 1 777 ? 3.605 24.578 -8.309 1.00 23.31 814 ASN A C 1
ATOM 11893 O O . ASN A 1 777 ? 3.214 23.428 -8.526 1.00 23.60 814 ASN A O 1
ATOM 11904 N N . VAL A 1 778 ? 2.781 25.551 -7.909 1.00 22.85 815 VAL A N 1
ATOM 11905 C CA . VAL A 1 778 ? 1.371 25.300 -7.635 1.00 22.43 815 VAL A CA 1
ATOM 11906 C C . VAL A 1 778 ? 0.634 24.746 -8.849 1.00 21.19 815 VAL A C 1
ATOM 11907 O O . VAL A 1 778 ? -0.418 24.115 -8.693 1.00 20.37 815 VAL A O 1
ATOM 11920 N N . GLU A 1 779 ? 1.145 24.981 -10.063 1.00 20.72 816 GLU A N 1
ATOM 11921 C CA . GLU A 1 779 ? 0.507 24.422 -11.253 1.00 20.26 816 GLU A CA 1
ATOM 11922 C C . GLU A 1 779 ? 0.566 22.900 -11.252 1.00 20.53 816 GLU A C 1
ATOM 11923 O O . GLU A 1 779 ? -0.279 22.245 -11.876 1.00 17.98 816 GLU A O 1
ATOM 11935 N N . SER A 1 780 ? 1.557 22.322 -10.571 1.00 19.42 817 SER A N 1
ATOM 11936 C CA . SER A 1 780 ? 1.763 20.880 -10.555 1.00 20.81 817 SER A CA 1
ATOM 11937 C C . SER A 1 780 ? 1.176 20.196 -9.330 1.00 22.31 817 SER A C 1
ATOM 11938 O O . SER A 1 780 ? 1.187 18.962 -9.270 1.00 23.43 817 SER A O 1
ATOM 11946 N N . CYS A 1 781 ? 0.664 20.954 -8.364 1.00 23.12 818 CYS A N 1
ATOM 11947 C CA . CYS A 1 781 ? 0.224 20.447 -7.067 1.00 27.77 818 CYS A CA 1
ATOM 11948 C C . CYS A 1 781 ? 1.164 19.335 -6.581 1.00 26.87 818 CYS A C 1
ATOM 11949 O O . CYS A 1 781 ? 0.744 18.183 -6.436 1.00 27.25 818 CYS A O 1
ATOM 11956 N N . PRO A 1 782 ? 2.443 19.647 -6.346 1.00 26.87 819 PRO A N 1
ATOM 11957 C CA . PRO A 1 782 ? 3.358 18.601 -5.855 1.00 28.94 819 PRO A CA 1
ATOM 11958 C C . PRO A 1 782 ? 2.904 18.006 -4.534 1.00 32.73 819 PRO A C 1
ATOM 11959 O O . PRO A 1 782 ? 2.932 16.781 -4.361 1.00 32.87 819 PRO A O 1
ATOM 11970 N N . GLU A 1 783 ? 2.510 18.855 -3.582 1.00 36.54 820 GLU A N 1
ATOM 11971 C CA . GLU A 1 783 ? 1.858 18.439 -2.345 1.00 40.86 820 GLU A CA 1
ATOM 11972 C C . GLU A 1 783 ? 2.750 17.626 -1.415 1.00 43.71 820 GLU A C 1
ATOM 11973 O O . GLU A 1 783 ? 2.374 17.374 -0.266 1.00 46.08 820 GLU A O 1
ATOM 11985 N N . GLY A 1 784 ? 3.926 17.217 -1.881 1.00 46.42 821 GLY A N 1
ATOM 11986 C CA . GLY A 1 784 ? 4.809 16.396 -1.076 1.00 49.23 821 GLY A CA 1
ATOM 11987 C C . GLY A 1 784 ? 5.216 15.120 -1.784 1.00 49.88 821 GLY A C 1
ATOM 11988 O O . GLY A 1 784 ? 5.681 14.166 -1.151 1.00 52.83 821 GLY A O 1
ATOM 11992 N N . LYS A 1 785 ? 5.030 15.090 -3.110 1.00 46.05 822 LYS A N 1
ATOM 11993 C CA . LYS A 1 785 ? 5.418 13.960 -3.931 1.00 44.11 822 LYS A CA 1
ATOM 11994 C C . LYS A 1 785 ? 6.801 14.190 -4.531 1.00 43.91 822 LYS A C 1
ATOM 11995 O O . LYS A 1 785 ? 7.162 15.328 -4.845 1.00 41.88 822 LYS A O 1
ATOM 12014 N N . PRO A 1 786 ? 7.601 13.140 -4.709 1.00 47.85 823 PRO A N 1
ATOM 12015 C CA . PRO A 1 786 ? 8.877 13.310 -5.411 1.00 47.32 823 PRO A CA 1
ATOM 12016 C C . PRO A 1 786 ? 8.670 13.871 -6.809 1.00 44.32 823 PRO A C 1
ATOM 12017 O O . PRO A 1 786 ? 7.611 13.712 -7.419 1.00 42.91 823 PRO A O 1
ATOM 12028 N N . GLU A 1 787 ? 9.711 14.535 -7.317 1.00 42.89 824 GLU A N 1
ATOM 12029 C CA . GLU A 1 787 ? 9.627 15.159 -8.633 1.00 39.98 824 GLU A CA 1
ATOM 12030 C C . GLU A 1 787 ? 9.345 14.140 -9.725 1.00 36.67 824 GLU A C 1
ATOM 12031 O O . GLU A 1 787 ? 8.757 14.485 -10.756 1.00 36.68 824 GLU A O 1
ATOM 12043 N N . ALA A 1 788 ? 9.746 12.886 -9.520 1.00 34.01 825 ALA A N 1
ATOM 12044 C CA . ALA A 1 788 ? 9.440 11.838 -10.484 1.00 32.05 825 ALA A CA 1
ATOM 12045 C C . ALA A 1 788 ? 7.947 11.719 -10.752 1.00 31.65 825 ALA A C 1
ATOM 12046 O O . ALA A 1 788 ? 7.556 11.145 -11.774 1.00 30.98 825 ALA A O 1
ATOM 12053 N N . LEU A 1 789 ? 7.103 12.257 -9.873 1.00 35.36 826 LEU A N 1
ATOM 12054 C CA . LEU A 1 789 ? 5.661 12.082 -9.975 1.00 37.24 826 LEU A CA 1
ATOM 12055 C C . LEU A 1 789 ? 4.929 13.334 -10.454 1.00 35.12 826 LEU A C 1
ATOM 12056 O O . LEU A 1 789 ? 3.698 13.388 -10.351 1.00 34.49 826 LEU A O 1
ATOM 12072 N N . TRP A 1 790 ? 5.634 14.343 -10.972 1.00 30.89 827 TRP A N 1
ATOM 12073 C CA . TRP A 1 790 ? 4.915 15.521 -11.448 1.00 27.88 827 TRP A CA 1
ATOM 12074 C C . TRP A 1 790 ? 5.712 16.424 -12.385 1.00 25.49 827 TRP A C 1
ATOM 12075 O O . TRP A 1 790 ? 5.116 17.255 -13.077 1.00 23.36 827 TRP A O 1
ATOM 12096 N N . VAL A 1 791 ? 7.041 16.293 -12.418 1.00 23.70 828 VAL A N 1
ATOM 12097 C CA . VAL A 1 791 ? 7.843 17.155 -13.286 1.00 25.69 828 VAL A CA 1
ATOM 12098 C C . VAL A 1 791 ? 7.553 16.856 -14.751 1.00 23.87 828 VAL A C 1
ATOM 12099 O O . VAL A 1 791 ? 7.213 17.757 -15.527 1.00 21.18 828 VAL A O 1
ATOM 12112 N N . GLU A 1 792 ? 7.704 15.593 -15.159 1.00 25.71 829 GLU A N 1
ATOM 12113 C CA . GLU A 1 792 ? 7.501 15.244 -16.561 1.00 25.59 829 GLU A CA 1
ATOM 12114 C C . GLU A 1 792 ? 6.100 15.618 -17.022 1.00 22.81 829 GLU A C 1
ATOM 12115 O O . GLU A 1 792 ? 5.905 16.031 -18.171 1.00 23.60 829 GLU A O 1
ATOM 12127 N N . GLU A 1 793 ? 5.112 15.472 -16.137 1.00 21.97 830 GLU A N 1
ATOM 12128 C CA . GLU A 1 793 ? 3.748 15.883 -16.449 1.00 20.03 830 GLU A CA 1
ATOM 12129 C C . GLU A 1 793 ? 3.685 17.379 -16.737 1.00 19.68 830 GLU A C 1
ATOM 12130 O O . GLU A 1 793 ? 2.994 17.815 -17.666 1.00 18.19 830 GLU A O 1
ATOM 12142 N N . ARG A 1 794 ? 4.409 18.180 -15.953 1.00 18.89 831 ARG A N 1
ATOM 12143 C CA . ARG A 1 794 ? 4.381 19.627 -16.133 1.00 17.70 831 ARG A CA 1
ATOM 12144 C C . ARG A 1 794 ? 4.987 20.020 -17.473 1.00 16.65 831 ARG A C 1
ATOM 12145 O O . ARG A 1 794 ? 4.400 20.813 -18.220 1.00 16.53 831 ARG A O 1
ATOM 12166 N N . PHE A 1 795 ? 6.163 19.471 -17.797 1.00 16.60 832 PHE A N 1
ATOM 12167 C CA . PHE A 1 795 ? 6.780 19.735 -19.096 1.00 15.97 832 PHE A CA 1
ATOM 12168 C C . PHE A 1 795 ? 5.877 19.302 -20.243 1.00 16.95 832 PHE A C 1
ATOM 12169 O O . PHE A 1 795 ? 5.756 20.013 -21.248 1.00 17.48 832 PHE A O 1
ATOM 12186 N N . THR A 1 796 ? 5.251 18.131 -20.128 1.00 15.82 833 THR A N 1
ATOM 12187 C CA . THR A 1 796 ? 4.390 17.654 -21.206 1.00 15.86 833 THR A CA 1
ATOM 12188 C C . THR A 1 796 ? 3.250 18.631 -21.462 1.00 16.18 833 THR A C 1
ATOM 12189 O O . THR A 1 796 ? 2.868 18.867 -22.618 1.00 15.02 833 THR A O 1
ATOM 12200 N N . ALA A 1 797 ? 2.705 19.220 -20.398 1.00 14.47 834 ALA A N 1
ATOM 12201 C CA . ALA A 1 797 ? 1.620 20.176 -20.546 1.00 14.03 834 ALA A CA 1
ATOM 12202 C C . ALA A 1 797 ? 2.056 21.441 -21.271 1.00 14.51 834 ALA A C 1
ATOM 12203 O O . ALA A 1 797 ? 1.196 22.200 -21.728 1.00 17.33 834 ALA A O 1
ATOM 12210 N N . HIS A 1 798 ? 3.358 21.666 -21.432 1.00 16.74 835 HIS A N 1
ATOM 12211 C CA . HIS A 1 798 ? 3.860 22.894 -22.039 1.00 17.65 835 HIS A CA 1
ATOM 12212 C C . HIS A 1 798 ? 4.670 22.611 -23.299 1.00 16.44 835 HIS A C 1
ATOM 12213 O O . HIS A 1 798 ? 5.506 23.419 -23.719 1.00 17.72 835 HIS A O 1
ATOM 12228 N N . ILE A 1 799 ? 4.386 21.480 -23.941 1.00 15.61 836 ILE A N 1
ATOM 12229 C CA . ILE A 1 799 ? 4.862 21.260 -25.294 1.00 15.53 836 ILE A CA 1
ATOM 12230 C C . ILE A 1 799 ? 4.242 22.309 -26.220 1.00 15.66 836 ILE A C 1
ATOM 12231 O O . ILE A 1 799 ? 3.109 22.763 -26.019 1.00 12.69 836 ILE A O 1
ATOM 12247 N N . ALA A 1 800 ? 5.001 22.695 -27.243 1.00 16.24 837 ALA A N 1
ATOM 12248 C CA . ALA A 1 800 ? 4.586 23.710 -28.199 1.00 15.92 837 ALA A CA 1
ATOM 12249 C C . ALA A 1 800 ? 5.243 23.393 -29.538 1.00 15.51 837 ALA A C 1
ATOM 12250 O O . ALA A 1 800 ? 5.995 22.423 -29.663 1.00 15.77 837 ALA A O 1
ATOM 12257 N N . ARG A 1 801 ? 4.936 24.206 -30.547 1.00 12.00 838 ARG A N 1
ATOM 12258 C CA . ARG A 1 801 ? 5.576 24.109 -31.849 1.00 12.23 838 ARG A CA 1
ATOM 12259 C C . ARG A 1 801 ? 6.888 24.893 -31.844 1.00 12.72 838 ARG A C 1
ATOM 12260 O O . ARG A 1 801 ? 7.089 25.819 -31.055 1.00 15.55 838 ARG A O 1
ATOM 12281 N N . VAL A 1 802 ? 7.787 24.522 -32.755 1.00 11.83 839 VAL A N 1
ATOM 12282 C CA . VAL A 1 802 ? 8.996 25.321 -32.939 1.00 14.18 839 VAL A CA 1
ATOM 12283 C C . VAL A 1 802 ? 8.630 26.755 -33.300 1.00 13.44 839 VAL A C 1
ATOM 12284 O O . VAL A 1 802 ? 9.231 27.708 -32.796 1.00 14.35 839 VAL A O 1
ATOM 12297 N N . ARG A 1 803 ? 7.650 26.934 -34.186 1.00 15.20 840 ARG A N 1
ATOM 12298 C CA . ARG A 1 803 ? 7.250 28.283 -34.569 1.00 14.70 840 ARG A CA 1
ATOM 12299 C C . ARG A 1 803 ? 6.858 29.111 -33.348 1.00 14.76 840 ARG A C 1
ATOM 12300 O O . ARG A 1 803 ? 7.175 30.304 -33.271 1.00 12.23 840 ARG A O 1
ATOM 12321 N N . ASP A 1 804 ? 6.170 28.499 -32.381 1.00 11.78 841 ASP A N 1
ATOM 12322 C CA . ASP A 1 804 ? 5.846 29.212 -31.150 1.00 14.11 841 ASP A CA 1
ATOM 12323 C C . ASP A 1 804 ? 7.111 29.706 -30.457 1.00 16.51 841 ASP A C 1
ATOM 12324 O O . ASP A 1 804 ? 7.153 30.831 -29.943 1.00 15.19 841 ASP A O 1
ATOM 12333 N N . VAL A 1 805 ? 8.153 28.874 -30.431 1.00 13.18 842 VAL A N 1
ATOM 12334 C CA . VAL A 1 805 ? 9.427 29.301 -29.861 1.00 15.84 842 VAL A CA 1
ATOM 12335 C C . VAL A 1 805 ? 10.027 30.428 -30.688 1.00 15.73 842 VAL A C 1
ATOM 12336 O O . VAL A 1 805 ? 10.519 31.422 -30.141 1.00 15.92 842 VAL A O 1
ATOM 12349 N N . GLU A 1 806 ? 10.003 30.294 -32.016 1.00 16.45 843 GLU A N 1
ATOM 12350 C CA . GLU A 1 806 ? 10.525 31.348 -32.879 1.00 15.50 843 GLU A CA 1
ATOM 12351 C C . GLU A 1 806 ? 9.832 32.680 -32.609 1.00 17.15 843 GLU A C 1
ATOM 12352 O O . GLU A 1 806 ? 10.489 33.724 -32.510 1.00 17.22 843 GLU A O 1
ATOM 12364 N N . LEU A 1 807 ? 8.504 32.666 -32.485 1.00 15.50 844 LEU A N 1
ATOM 12365 C CA . LEU A 1 807 ? 7.764 33.903 -32.246 1.00 15.89 844 LEU A CA 1
ATOM 12366 C C . LEU A 1 807 ? 8.114 34.516 -30.893 1.00 12.44 844 LEU A C 1
ATOM 12367 O O . LEU A 1 807 ? 8.188 35.742 -30.763 1.00 12.42 844 LEU A O 1
ATOM 12383 N N . LEU A 1 808 ? 8.333 33.685 -29.877 1.00 12.09 845 LEU A N 1
ATOM 12384 C CA . LEU A 1 808 ? 8.586 34.174 -28.525 1.00 14.04 845 LEU A CA 1
ATOM 12385 C C . LEU A 1 808 ? 10.032 34.593 -28.292 1.00 15.08 845 LEU A C 1
ATOM 12386 O O . LEU A 1 808 ? 10.312 35.248 -27.282 1.00 16.48 845 LEU A O 1
ATOM 12402 N N . THR A 1 809 ? 10.950 34.249 -29.193 1.00 16.36 846 THR A N 1
ATOM 12403 C CA . THR A 1 809 ? 12.366 34.519 -28.989 1.00 17.99 846 THR A CA 1
ATOM 12404 C C . THR A 1 809 ? 12.979 35.440 -30.031 1.00 18.18 846 THR A C 1
ATOM 12405 O O . THR A 1 809 ? 14.043 36.011 -29.769 1.00 18.23 846 THR A O 1
ATOM 12416 N N . GLY A 1 810 ? 12.352 35.605 -31.191 1.00 19.66 847 GLY A N 1
ATOM 12417 C CA . GLY A 1 810 ? 13.003 36.311 -32.272 1.00 20.38 847 GLY A CA 1
ATOM 12418 C C . GLY A 1 810 ? 14.127 35.530 -32.909 1.00 20.81 847 GLY A C 1
ATOM 12419 O O . GLY A 1 810 ? 15.016 36.129 -33.519 1.00 19.56 847 GLY A O 1
ATOM 12423 N N . LEU A 1 811 ? 14.118 34.207 -32.765 1.00 21.92 848 LEU A N 1
ATOM 12424 C CA . LEU A 1 811 ? 15.124 33.319 -33.325 1.00 19.95 848 LEU A CA 1
ATOM 12425 C C . LEU A 1 811 ? 14.533 32.504 -34.473 1.00 23.05 848 LEU A C 1
ATOM 12426 O O . LEU A 1 811 ? 13.315 32.335 -34.586 1.00 19.92 848 LEU A O 1
ATOM 12442 N N . ASP A 1 812 ? 15.416 31.991 -35.331 1.00 25.39 849 ASP A N 1
ATOM 12443 C CA . ASP A 1 812 ? 15.004 31.215 -36.498 1.00 25.29 849 ASP A CA 1
ATOM 12444 C C . ASP A 1 812 ? 15.928 30.014 -36.634 1.00 24.62 849 ASP A C 1
ATOM 12445 O O . ASP A 1 812 ? 17.149 30.177 -36.720 1.00 25.48 849 ASP A O 1
ATOM 12454 N N . PHE A 1 813 ? 15.345 28.818 -36.673 1.00 21.83 850 PHE A N 1
ATOM 12455 C CA . PHE A 1 813 ? 16.086 27.573 -36.527 1.00 22.25 850 PHE A CA 1
ATOM 12456 C C . PHE A 1 813 ? 16.227 26.838 -37.859 1.00 22.24 850 PHE A C 1
ATOM 12457 O O . PHE A 1 813 ? 15.501 27.092 -38.825 1.00 22.37 850 PHE A O 1
ATOM 12474 N N . TYR A 1 814 ? 17.201 25.925 -37.891 1.00 23.16 851 TYR A N 1
ATOM 12475 C CA . TYR A 1 814 ? 17.386 24.927 -38.950 1.00 23.04 851 TYR A CA 1
ATOM 12476 C C . TYR A 1 814 ? 17.720 25.534 -40.312 1.00 24.35 851 TYR A C 1
ATOM 12477 O O . TYR A 1 814 ? 17.522 24.879 -41.341 1.00 21.49 851 TYR A O 1
ATOM 12495 N N . GLN A 1 815 ? 18.249 26.759 -40.363 1.00 24.90 852 GLN A N 1
ATOM 12496 C CA . GLN A 1 815 ? 18.480 27.389 -41.657 1.00 24.44 852 GLN A CA 1
ATOM 12497 C C . GLN A 1 815 ? 19.576 26.699 -42.464 1.00 27.27 852 GLN A C 1
ATOM 12498 O O . GLN A 1 815 ? 19.631 26.884 -43.684 1.00 26.76 852 GLN A O 1
ATOM 12512 N N . ASP A 1 816 ? 20.437 25.903 -41.830 1.00 27.64 853 ASP A N 1
ATOM 12513 C CA . ASP A 1 816 ? 21.500 25.199 -42.541 1.00 30.18 853 ASP A CA 1
ATOM 12514 C C . ASP A 1 816 ? 21.160 23.739 -42.812 1.00 30.46 853 ASP A C 1
ATOM 12515 O O . ASP A 1 816 ? 22.023 22.987 -43.277 1.00 32.42 853 ASP A O 1
ATOM 12524 N N . LYS A 1 817 ? 19.929 23.322 -42.538 1.00 28.52 854 LYS A N 1
ATOM 12525 C CA . LYS A 1 817 ? 19.475 21.979 -42.884 1.00 27.74 854 LYS A CA 1
ATOM 12526 C C . LYS A 1 817 ? 19.193 21.919 -44.382 1.00 27.34 854 LYS A C 1
ATOM 12527 O O . LYS A 1 817 ? 18.317 22.633 -44.879 1.00 27.12 854 LYS A O 1
ATOM 12546 N N . VAL A 1 818 ? 19.939 21.087 -45.107 1.00 31.09 855 VAL A N 1
ATOM 12547 C CA . VAL A 1 818 ? 19.745 20.969 -46.552 1.00 31.58 855 VAL A CA 1
ATOM 12548 C C . VAL A 1 818 ? 18.461 20.189 -46.796 1.00 32.14 855 VAL A C 1
ATOM 12549 O O . VAL A 1 818 ? 18.435 18.958 -46.685 1.00 31.59 855 VAL A O 1
ATOM 12562 N N . GLN A 1 819 ? 17.405 20.907 -47.153 1.00 31.88 856 GLN A N 1
ATOM 12563 C CA . GLN A 1 819 ? 16.065 20.361 -47.279 1.00 29.59 856 GLN A CA 1
ATOM 12564 C C . GLN A 1 819 ? 15.145 21.484 -47.747 1.00 27.89 856 GLN A C 1
ATOM 12565 O O . GLN A 1 819 ? 15.371 22.648 -47.388 1.00 27.62 856 GLN A O 1
ATOM 12579 N N . PRO A 1 820 ? 14.126 21.197 -48.557 1.00 24.93 857 PRO A N 1
ATOM 12580 C CA . PRO A 1 820 ? 13.233 22.269 -49.016 1.00 25.68 857 PRO A CA 1
ATOM 12581 C C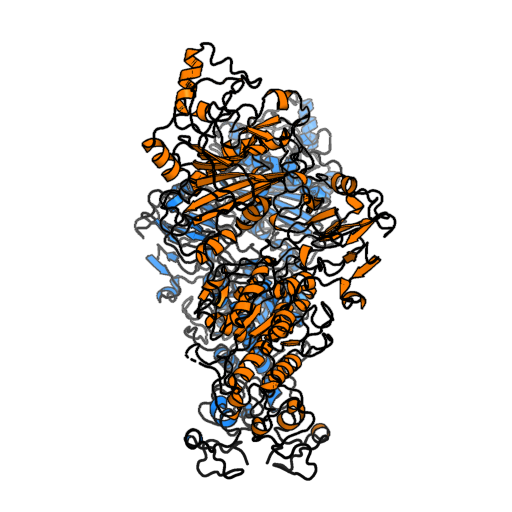 . PRO A 1 820 ? 12.651 23.053 -47.848 1.00 23.65 857 PRO A C 1
ATOM 12582 O O . PRO A 1 820 ? 12.349 22.495 -46.791 1.00 22.28 857 PRO A O 1
ATOM 12593 N N . VAL A 1 821 ? 12.507 24.367 -48.050 1.00 23.21 858 VAL A N 1
ATOM 12594 C CA . VAL A 1 821 ? 12.027 25.244 -46.986 1.00 23.28 858 VAL A CA 1
ATOM 12595 C C . VAL A 1 821 ? 10.644 24.815 -46.527 1.00 22.10 858 VAL A C 1
ATOM 12596 O O . VAL A 1 821 ? 10.354 24.798 -45.327 1.00 20.75 858 VAL A O 1
ATOM 12609 N N . SER A 1 822 ? 9.766 24.468 -47.472 1.00 21.72 859 SER A N 1
ATOM 12610 C CA . SER A 1 822 ? 8.396 24.117 -47.111 1.00 22.06 859 SER A CA 1
ATOM 12611 C C . SER A 1 822 ? 8.351 22.867 -46.243 1.00 20.76 859 SER A C 1
ATOM 12612 O O . SER A 1 822 ? 7.435 22.712 -45.429 1.00 20.65 859 SER A O 1
ATOM 12620 N N . GLU A 1 823 ? 9.327 21.967 -46.393 1.00 23.03 860 GLU A N 1
ATOM 12621 C CA . GLU A 1 823 ? 9.397 20.809 -45.513 1.00 22.07 860 GLU A CA 1
ATOM 12622 C C . GLU A 1 823 ? 9.907 21.197 -44.135 1.00 21.03 860 GLU A C 1
ATOM 12623 O O . GLU A 1 823 ? 9.480 20.619 -43.128 1.00 20.87 860 GLU A O 1
ATOM 12635 N N . ILE A 1 824 ? 10.820 22.163 -44.065 1.00 18.40 861 ILE A N 1
ATOM 12636 C CA . ILE A 1 824 ? 11.215 22.698 -42.769 1.00 19.30 861 ILE A CA 1
ATOM 12637 C C . ILE A 1 824 ? 10.034 23.398 -42.108 1.00 16.86 861 ILE A C 1
ATOM 12638 O O . ILE A 1 824 ? 9.858 23.327 -40.887 1.00 13.89 861 ILE A O 1
ATOM 12654 N N . LEU A 1 825 ? 9.199 24.075 -42.900 1.00 16.43 862 LEU A N 1
ATOM 12655 C CA . LEU A 1 825 ? 8.027 24.729 -42.329 1.00 18.20 862 LEU A CA 1
ATOM 12656 C C . LEU A 1 825 ? 7.057 23.709 -41.752 1.00 17.94 862 LEU A C 1
ATOM 12657 O O . LEU A 1 825 ? 6.422 23.964 -40.724 1.00 18.45 862 LEU A O 1
ATOM 12673 N N . GLN A 1 826 ? 6.940 22.540 -42.386 1.00 21.41 863 GLN A N 1
ATOM 12674 C CA . GLN A 1 826 ? 6.179 21.456 -41.777 1.00 19.93 863 GLN A CA 1
ATOM 12675 C C . GLN A 1 826 ? 6.758 21.092 -40.420 1.00 18.33 863 GLN A C 1
ATOM 12676 O O . GLN A 1 826 ? 6.018 20.889 -39.451 1.00 19.56 863 GLN A O 1
ATOM 12690 N N . LEU A 1 827 ? 8.083 21.000 -40.333 1.00 18.81 864 LEU A N 1
ATOM 12691 C CA . LEU A 1 827 ? 8.708 20.640 -39.068 1.00 17.75 864 LEU A CA 1
ATOM 12692 C C . LEU A 1 827 ? 8.418 21.677 -37.992 1.00 15.27 864 LEU A C 1
ATOM 12693 O O . LEU A 1 827 ? 8.219 21.327 -36.824 1.00 15.37 864 LEU A O 1
ATOM 12709 N N . LYS A 1 828 ? 8.395 22.957 -38.365 1.00 14.59 865 LYS A N 1
ATOM 12710 C CA . LYS A 1 828 ? 8.255 24.028 -37.389 1.00 16.13 865 LYS A CA 1
ATOM 12711 C C . LYS A 1 828 ? 6.824 24.211 -36.900 1.00 14.02 865 LYS A C 1
ATOM 12712 O O . LYS A 1 828 ? 6.630 24.783 -35.820 1.00 14.07 865 LYS A O 1
ATOM 12731 N N . THR A 1 829 ? 5.831 23.746 -37.663 1.00 15.01 866 THR A N 1
ATOM 12732 C CA . THR A 1 829 ? 4.432 23.788 -37.256 1.00 13.55 866 THR A CA 1
ATOM 12733 C C . THR A 1 829 ? 3.999 22.526 -36.527 1.00 15.42 866 THR A C 1
ATOM 12734 O O . THR A 1 829 ? 2.926 22.522 -35.920 1.00 15.72 866 THR A O 1
ATOM 12745 N N . TYR A 1 830 ? 4.811 21.471 -36.555 1.00 19.33 867 TYR A N 1
ATOM 12746 C CA . TYR A 1 830 ? 4.456 20.215 -35.905 1.00 17.08 867 TYR A CA 1
ATOM 12747 C C . TYR A 1 830 ? 4.220 20.421 -34.412 1.00 15.64 867 TYR A C 1
ATOM 12748 O O . TYR A 1 830 ? 4.974 21.123 -33.734 1.00 17.87 867 TYR A O 1
ATOM 12766 N N . LEU A 1 831 ? 3.152 19.807 -33.901 1.00 14.73 868 LEU A N 1
ATOM 12767 C CA . LEU A 1 831 ? 2.891 19.766 -32.470 1.00 12.99 868 LEU A CA 1
ATOM 12768 C C . LEU A 1 831 ? 2.988 18.323 -31.997 1.00 16.17 868 LEU A C 1
ATOM 12769 O O . LEU A 1 831 ? 2.201 17.480 -32.457 1.00 15.42 868 LEU A O 1
ATOM 12785 N N . PRO A 1 832 ? 3.926 17.976 -31.115 1.00 15.71 869 PRO A N 1
ATOM 12786 C CA . PRO A 1 832 ? 3.883 16.645 -30.499 1.00 18.59 869 PRO A CA 1
ATOM 12787 C C . PRO A 1 832 ? 2.622 16.498 -29.669 1.00 16.39 869 PRO A C 1
ATOM 12788 O O . PRO A 1 832 ? 2.231 17.412 -28.943 1.00 21.41 869 PRO A O 1
ATOM 12799 N N . THR A 1 833 ? 1.988 15.338 -29.774 1.00 17.21 870 THR A N 1
ATOM 12800 C CA . THR A 1 833 ? 0.755 15.067 -29.054 1.00 21.76 870 THR A CA 1
ATOM 12801 C C . THR A 1 833 ? 0.911 13.778 -28.261 1.00 25.51 870 THR A C 1
ATOM 12802 O O . THR A 1 833 ? 1.701 12.901 -28.623 1.00 24.42 870 THR A O 1
ATOM 12813 N N . PHE A 1 834 ? 0.154 13.681 -27.171 1.00 32.29 871 PHE A N 1
ATOM 12814 C CA . PHE A 1 834 ? 0.221 12.529 -26.272 1.00 38.18 871 PHE A CA 1
ATOM 12815 C C . PHE A 1 834 ? -1.117 12.313 -25.573 1.00 40.85 871 PHE A C 1
ATOM 12816 O O . PHE A 1 834 ? -1.254 11.418 -24.739 1.00 42.47 871 PHE A O 1
ATOM 12833 N N . GLY B 1 15 ? -49.055 1.658 -73.353 1.00 44.62 52 GLY B N 1
ATOM 12834 C CA . GLY B 1 15 ? -49.029 1.142 -71.996 1.00 42.86 52 GLY B CA 1
ATOM 12835 C C . GLY B 1 15 ? -47.657 0.672 -71.544 1.00 41.54 52 GLY B C 1
ATOM 12836 O O . GLY B 1 15 ? -46.679 0.795 -72.282 1.00 41.41 52 GLY B O 1
ATOM 12839 N N . SER B 1 16 ? -47.586 0.123 -70.330 1.00 40.61 53 SER B N 1
ATOM 12840 C CA . SER B 1 16 ? -46.341 -0.323 -69.729 1.00 40.25 53 SER B CA 1
ATOM 12841 C C . SER B 1 16 ? -46.374 -1.843 -69.548 1.00 39.36 53 SER B C 1
ATOM 12842 O O . SER B 1 16 ? -47.212 -2.534 -70.143 1.00 40.09 53 SER B O 1
ATOM 12850 N N . CYS B 1 17 ? -45.463 -2.361 -68.721 1.00 40.33 54 CYS B N 1
ATOM 12851 C CA . CYS B 1 17 ? -45.349 -3.798 -68.496 1.00 39.39 54 CYS B CA 1
ATOM 12852 C C . CYS B 1 17 ? -46.307 -4.323 -67.441 1.00 37.92 54 CYS B C 1
ATOM 12853 O O . CYS B 1 17 ? -46.300 -5.528 -67.178 1.00 37.22 54 CYS B O 1
ATOM 12860 N N . ARG B 1 18 ? -47.116 -3.472 -66.827 1.00 37.91 55 ARG B N 1
ATOM 12861 C CA . ARG B 1 18 ? -48.103 -3.953 -65.873 1.00 40.07 55 ARG B CA 1
ATOM 12862 C C . ARG B 1 18 ? -48.969 -5.035 -66.497 1.00 44.01 55 ARG B C 1
ATOM 12863 O O . ARG B 1 18 ? -49.584 -4.824 -67.546 1.00 44.07 55 ARG B O 1
ATOM 12884 N N . LYS B 1 19 ? -49.012 -6.197 -65.844 1.00 47.11 56 LYS B N 1
ATOM 12885 C CA . LYS B 1 19 ? -49.819 -7.344 -66.253 1.00 48.71 56 LYS B CA 1
ATOM 12886 C C . LYS B 1 19 ? -49.348 -7.960 -67.562 1.00 47.54 56 LYS B C 1
ATOM 12887 O O . LYS B 1 19 ? -50.025 -8.847 -68.098 1.00 50.42 56 LYS B O 1
ATOM 12906 N N . LYS B 1 20 ? -48.191 -7.539 -68.082 1.00 43.04 57 LYS B N 1
ATOM 12907 C CA . LYS B 1 20 ? -47.685 -8.014 -69.365 1.00 41.28 57 LYS B CA 1
ATOM 12908 C C . LYS B 1 20 ? -46.241 -8.494 -69.260 1.00 40.75 57 LYS B C 1
ATOM 12909 O O . LYS B 1 20 ? -45.518 -8.479 -70.259 1.00 40.30 57 LYS B O 1
ATOM 12928 N N . CYS B 1 21 ? -45.801 -8.907 -68.074 1.00 42.40 58 CYS B N 1
ATOM 12929 C CA . CYS B 1 21 ? -44.413 -9.313 -67.897 1.00 42.80 58 CYS B CA 1
ATOM 12930 C C . CYS B 1 21 ? -44.085 -10.507 -68.779 1.00 47.13 58 CYS B C 1
ATOM 12931 O O . CYS B 1 21 ? -44.829 -11.491 -68.816 1.00 47.29 58 CYS B O 1
ATOM 12938 N N . PHE B 1 22 ? -42.958 -10.417 -69.486 1.00 49.88 59 PHE B N 1
ATOM 12939 C CA . PHE B 1 22 ? -42.488 -11.493 -70.357 1.00 53.30 59 PHE B CA 1
ATOM 12940 C C . PHE B 1 22 ? -43.538 -11.869 -71.396 1.00 55.92 59 PHE B C 1
ATOM 12941 O O . PHE B 1 22 ? -43.577 -13.006 -71.872 1.00 57.32 59 PHE B O 1
ATOM 12958 N N . ASP B 1 23 ? -44.399 -10.911 -71.743 1.00 56.70 60 ASP B N 1
ATOM 12959 C CA . ASP B 1 23 ? -45.373 -11.065 -72.823 1.00 57.99 60 ASP B CA 1
ATOM 12960 C C . ASP B 1 23 ? -44.726 -10.514 -74.088 1.00 60.71 60 ASP B C 1
ATOM 12961 O O . ASP B 1 23 ? -44.836 -9.329 -74.408 1.00 60.64 60 ASP B O 1
ATOM 12970 N N . ALA B 1 24 ? -44.029 -11.392 -74.815 1.00 64.05 61 ALA B N 1
ATOM 12971 C CA . ALA B 1 24 ? -43.304 -10.957 -76.006 1.00 65.60 61 ALA B CA 1
ATOM 12972 C C . ALA B 1 24 ? -44.237 -10.305 -77.017 1.00 64.87 61 ALA B C 1
ATOM 12973 O O . ALA B 1 24 ? -43.860 -9.334 -77.682 1.00 68.17 61 ALA B O 1
ATOM 12980 N N . SER B 1 25 ? -45.462 -10.815 -77.140 1.00 59.43 62 SER B N 1
ATOM 12981 C CA . SER B 1 25 ? -46.406 -10.309 -78.131 1.00 56.26 62 SER B CA 1
ATOM 12982 C C . SER B 1 25 ? -46.945 -8.921 -77.796 1.00 53.64 62 SER B C 1
ATOM 12983 O O . SER B 1 25 ? -47.766 -8.400 -78.561 1.00 54.05 62 SER B O 1
ATOM 12991 N N . PHE B 1 26 ? -46.515 -8.306 -76.697 1.00 50.43 63 PHE B N 1
ATOM 12992 C CA . PHE B 1 26 ? -47.061 -7.031 -76.256 1.00 48.12 63 PHE B CA 1
ATOM 12993 C C . PHE B 1 26 ? -46.186 -5.874 -76.723 1.00 47.83 63 PHE B C 1
ATOM 12994 O O . PHE B 1 26 ? -44.957 -5.984 -76.767 1.00 46.78 63 PHE B O 1
ATOM 13011 N N . ARG B 1 27 ? -46.832 -4.761 -77.073 1.00 49.14 64 ARG B N 1
ATOM 13012 C CA . ARG B 1 27 ? -46.138 -3.539 -77.481 1.00 50.06 64 ARG B CA 1
ATOM 13013 C C . ARG B 1 27 ? -46.866 -2.362 -76.840 1.00 49.40 64 ARG B C 1
ATOM 13014 O O . ARG B 1 27 ? -47.958 -1.988 -77.277 1.00 50.56 64 ARG B O 1
ATOM 13035 N N . GLY B 1 28 ? -46.261 -1.788 -75.805 1.00 46.19 65 GLY B N 1
ATOM 13036 C CA . GLY B 1 28 ? -46.809 -0.626 -75.134 1.00 44.89 65 GLY B CA 1
ATOM 13037 C C . GLY B 1 28 ? -46.403 0.663 -75.812 1.00 44.78 65 GLY B C 1
ATOM 13038 O O . GLY B 1 28 ? -46.118 0.701 -77.014 1.00 44.08 65 GLY B O 1
ATOM 13042 N N . LEU B 1 29 ? -46.374 1.739 -75.028 1.00 44.47 66 LEU B N 1
ATOM 13043 C CA . LEU B 1 29 ? -45.979 3.037 -75.553 1.00 46.21 66 LEU B CA 1
ATOM 13044 C C . LEU B 1 29 ? -44.620 2.941 -76.233 1.00 47.92 66 LEU B C 1
ATOM 13045 O O . LEU B 1 29 ? -43.733 2.211 -75.785 1.00 45.83 66 LEU B O 1
ATOM 13061 N N . GLU B 1 30 ? -44.464 3.683 -77.329 1.00 53.38 67 GLU B N 1
ATOM 13062 C CA . GLU B 1 30 ? -43.244 3.659 -78.133 1.00 57.17 67 GLU B CA 1
ATOM 13063 C C . GLU B 1 30 ? -42.911 2.258 -78.631 1.00 55.01 67 GLU B C 1
ATOM 13064 O O . GLU B 1 30 ? -41.766 1.986 -79.002 1.00 56.25 67 GLU B O 1
ATOM 13076 N N . ASN B 1 31 ? -43.895 1.357 -78.648 1.00 51.30 68 ASN B N 1
ATOM 13077 C CA . ASN B 1 31 ? -43.664 -0.052 -78.968 1.00 48.87 68 ASN B CA 1
ATOM 13078 C C . ASN B 1 31 ? -42.722 -0.706 -77.961 1.00 46.92 68 ASN B C 1
ATOM 13079 O O . ASN B 1 31 ? -41.952 -1.605 -78.312 1.00 46.86 68 ASN B O 1
ATOM 13090 N N . CYS B 1 32 ? -42.770 -0.261 -76.706 1.00 45.31 69 CYS B N 1
ATOM 13091 C CA . CYS B 1 32 ? -41.885 -0.811 -75.690 1.00 42.80 69 CYS B CA 1
ATOM 13092 C C . CYS B 1 32 ? -42.249 -2.263 -75.401 1.00 43.72 69 CYS B C 1
ATOM 13093 O O . CYS B 1 32 ? -43.404 -2.681 -75.525 1.00 44.56 69 CYS B O 1
ATOM 13100 N N . ARG B 1 33 ? -41.239 -3.036 -75.024 1.00 43.87 70 ARG B N 1
ATOM 13101 C CA . ARG B 1 33 ? -41.355 -4.476 -74.883 1.00 44.64 70 ARG B CA 1
ATOM 13102 C C . ARG B 1 33 ? -41.252 -4.873 -73.417 1.00 43.61 70 ARG B C 1
ATOM 13103 O O . ARG B 1 33 ? -40.745 -4.125 -72.577 1.00 42.08 70 ARG B O 1
ATOM 13124 N N . CYS B 1 34 ? -41.743 -6.074 -73.120 1.00 42.93 71 CYS B N 1
ATOM 13125 C CA . CYS B 1 34 ? -41.724 -6.606 -71.763 1.00 42.55 71 CYS B CA 1
ATOM 13126 C C . CYS B 1 34 ? -41.234 -8.046 -71.747 1.00 41.91 71 CYS B C 1
ATOM 13127 O O . CYS B 1 34 ? -41.632 -8.832 -70.882 1.00 38.98 71 CYS B O 1
ATOM 13134 N N . ASP B 1 35 ? -40.367 -8.402 -72.689 1.00 43.43 72 ASP B N 1
ATOM 13135 C CA . ASP B 1 35 ? -39.767 -9.725 -72.759 1.00 44.71 72 ASP B CA 1
ATOM 13136 C C . ASP B 1 35 ? -38.371 -9.704 -72.146 1.00 45.95 72 ASP B C 1
ATOM 13137 O O . ASP B 1 35 ? -37.785 -8.648 -71.896 1.00 46.19 72 ASP B O 1
ATOM 13146 N N . VAL B 1 36 ? -37.829 -10.904 -71.930 1.00 46.29 73 VAL B N 1
ATOM 13147 C CA . VAL B 1 36 ? -36.566 -11.048 -71.214 1.00 47.76 73 VAL B CA 1
ATOM 13148 C C . VAL B 1 36 ? -35.406 -10.417 -71.968 1.00 51.17 73 VAL B C 1
ATOM 13149 O O . VAL B 1 36 ? -34.363 -10.134 -71.369 1.00 50.66 73 VAL B O 1
ATOM 13162 N N . ALA B 1 37 ? -35.549 -10.198 -73.273 1.00 54.76 74 ALA B N 1
ATOM 13163 C CA . ALA B 1 37 ? -34.474 -9.650 -74.086 1.00 56.56 74 ALA B CA 1
ATOM 13164 C C . ALA B 1 37 ? -34.597 -8.148 -74.305 1.00 54.85 74 ALA B C 1
ATOM 13165 O O . ALA B 1 37 ? -33.698 -7.550 -74.906 1.00 58.00 74 ALA B O 1
ATOM 13172 N N . CYS B 1 38 ? -35.680 -7.524 -73.835 1.00 49.06 75 CYS B N 1
ATOM 13173 C CA . CYS B 1 38 ? -35.861 -6.092 -74.044 1.00 44.93 75 CYS B CA 1
ATOM 13174 C C . CYS B 1 38 ? -34.685 -5.293 -73.498 1.00 43.77 75 CYS B C 1
ATOM 13175 O O . CYS B 1 38 ? -34.394 -4.196 -73.991 1.00 42.13 75 CYS B O 1
ATOM 13182 N N . LYS B 1 39 ? -34.000 -5.821 -72.482 1.00 45.87 76 LYS B N 1
ATOM 13183 C CA . LYS B 1 39 ? -32.891 -5.090 -71.882 1.00 46.08 76 LYS B CA 1
ATOM 13184 C C . LYS B 1 39 ? -31.668 -5.093 -72.793 1.00 47.01 76 LYS B C 1
ATOM 13185 O O . LYS B 1 39 ? -30.975 -4.076 -72.912 1.00 46.16 76 LYS B O 1
ATOM 13204 N N . ASP B 1 40 ? -31.383 -6.227 -73.436 1.00 48.21 77 ASP B N 1
ATOM 13205 C CA . ASP B 1 40 ? -30.280 -6.278 -74.391 1.00 49.98 77 ASP B CA 1
ATOM 13206 C C . ASP B 1 40 ? -30.543 -5.349 -75.569 1.00 50.53 77 ASP B C 1
ATOM 13207 O O . ASP B 1 40 ? -29.682 -4.546 -75.949 1.00 51.42 77 ASP B O 1
ATOM 13216 N N . ARG B 1 41 ? -31.736 -5.441 -76.161 1.00 50.27 78 ARG B N 1
ATOM 13217 C CA . ARG B 1 41 ? -32.104 -4.516 -77.226 1.00 50.10 78 ARG B CA 1
ATOM 13218 C C . ARG B 1 41 ? -32.209 -3.090 -76.708 1.00 48.49 78 ARG B C 1
ATOM 13219 O O . ARG B 1 41 ? -31.936 -2.139 -77.449 1.00 50.64 78 ARG B O 1
ATOM 13240 N N . GLY B 1 42 ? -32.600 -2.921 -75.450 1.00 43.73 79 GLY B N 1
ATOM 13241 C CA . GLY B 1 42 ? -32.766 -1.595 -74.895 1.00 41.80 79 GLY B CA 1
ATOM 13242 C C . GLY B 1 42 ? -34.082 -0.941 -75.253 1.00 41.31 79 GLY B C 1
ATOM 13243 O O . GLY B 1 42 ? -34.105 0.252 -75.577 1.00 40.26 79 GLY B O 1
ATOM 13247 N N . ASP B 1 43 ? -35.190 -1.693 -75.204 1.00 43.37 80 ASP B N 1
ATOM 13248 C CA . ASP B 1 43 ? -36.504 -1.160 -75.555 1.00 43.89 80 ASP B CA 1
ATOM 13249 C C . ASP B 1 43 ? -37.570 -1.523 -74.526 1.00 42.60 80 ASP B C 1
ATOM 13250 O O . ASP B 1 43 ? -38.766 -1.418 -74.820 1.00 42.29 80 ASP B O 1
ATOM 13259 N N . CYS B 1 44 ? -37.171 -1.942 -73.327 1.00 42.49 81 CYS B N 1
ATOM 13260 C CA . CYS B 1 44 ? -38.145 -2.258 -72.292 1.00 40.52 81 CYS B CA 1
ATOM 13261 C C . CYS B 1 44 ? -39.049 -1.062 -72.033 1.00 39.49 81 CYS B C 1
ATOM 13262 O O . CYS B 1 44 ? -38.653 0.094 -72.206 1.00 39.94 81 CYS B O 1
ATOM 13269 N N . CYS B 1 45 ? -40.276 -1.345 -71.607 1.00 37.37 82 CYS B N 1
ATOM 13270 C CA . CYS B 1 45 ? -41.105 -0.289 -71.055 1.00 37.04 82 CYS B CA 1
ATOM 13271 C C . CYS B 1 45 ? -40.431 0.270 -69.805 1.00 36.14 82 CYS B C 1
ATOM 13272 O O . CYS B 1 45 ? -39.506 -0.326 -69.245 1.00 34.17 82 CYS B O 1
ATOM 13279 N N . TRP B 1 46 ? -40.893 1.444 -69.375 1.00 35.86 83 TRP B N 1
ATOM 13280 C CA . TRP B 1 46 ? -40.168 2.178 -68.346 1.00 33.03 83 TRP B CA 1
ATOM 13281 C C . TRP B 1 46 ? -40.159 1.458 -67.001 1.00 31.61 83 TRP B C 1
ATOM 13282 O O . TRP B 1 46 ? -39.269 1.717 -66.186 1.00 29.80 83 TRP B O 1
ATOM 13303 N N . ASP B 1 47 ? -41.106 0.548 -66.756 1.00 32.69 84 ASP B N 1
ATOM 13304 C CA . ASP B 1 47 ? -41.239 -0.109 -65.460 1.00 31.37 84 ASP B CA 1
ATOM 13305 C C . ASP B 1 47 ? -40.933 -1.603 -65.522 1.00 31.34 84 ASP B C 1
ATOM 13306 O O . ASP B 1 47 ? -41.390 -2.360 -64.662 1.00 29.91 84 ASP B O 1
ATOM 13315 N N . PHE B 1 48 ? -40.154 -2.046 -66.510 1.00 32.65 85 PHE B N 1
ATOM 13316 C CA . PHE B 1 48 ? -39.925 -3.476 -66.673 1.00 32.79 85 PHE B CA 1
ATOM 13317 C C . PHE B 1 48 ? -39.167 -4.057 -65.484 1.00 33.41 85 PHE B C 1
ATOM 13318 O O . PHE B 1 48 ? -39.623 -5.011 -64.846 1.00 33.16 85 PHE B O 1
ATOM 13335 N N . GLU B 1 49 ? -37.988 -3.506 -65.187 1.00 35.17 86 GLU B N 1
ATOM 13336 C CA . GLU B 1 49 ? -37.129 -4.103 -64.169 1.00 35.52 86 GLU B CA 1
ATOM 13337 C C . GLU B 1 49 ? -37.848 -4.212 -62.829 1.00 32.90 86 GLU B C 1
ATOM 13338 O O . GLU B 1 49 ? -37.767 -5.246 -62.155 1.00 31.40 86 GLU B O 1
ATOM 13350 N N . ASP B 1 50 ? -38.566 -3.163 -62.428 1.00 32.41 87 ASP B N 1
ATOM 13351 C CA . ASP B 1 50 ? -39.217 -3.189 -61.123 1.00 31.04 87 ASP B CA 1
ATOM 13352 C C . ASP B 1 50 ? -40.442 -4.088 -61.120 1.00 28.79 87 ASP B C 1
ATOM 13353 O O . ASP B 1 50 ? -40.723 -4.740 -60.109 1.00 25.79 87 ASP B O 1
ATOM 13362 N N . THR B 1 51 ? -41.173 -4.150 -62.232 1.00 31.31 88 THR B N 1
ATOM 13363 C CA . THR B 1 51 ? -42.393 -4.947 -62.272 1.00 31.41 88 THR B CA 1
ATOM 13364 C C . THR B 1 51 ? -42.105 -6.417 -62.555 1.00 31.71 88 THR B C 1
ATOM 13365 O O . THR B 1 51 ? -42.792 -7.288 -62.011 1.00 31.65 88 THR B O 1
ATOM 13376 N N . CYS B 1 52 ? -41.088 -6.715 -63.366 1.00 32.90 89 CYS B N 1
ATOM 13377 C CA . CYS B 1 52 ? -40.882 -8.064 -63.881 1.00 33.75 89 CYS B CA 1
ATOM 13378 C C . CYS B 1 52 ? -39.640 -8.765 -63.349 1.00 33.68 89 CYS B C 1
ATOM 13379 O O . CYS B 1 52 ? -39.617 -9.997 -63.324 1.00 34.38 89 CYS B O 1
ATOM 13386 N N . VAL B 1 53 ? -38.610 -8.033 -62.920 1.00 32.08 90 VAL B N 1
ATOM 13387 C CA . VAL B 1 53 ? -37.363 -8.662 -62.485 1.00 32.11 90 VAL B CA 1
ATOM 13388 C C . VAL B 1 53 ? -37.237 -8.618 -60.966 1.00 29.51 90 VAL B C 1
ATOM 13389 O O . VAL B 1 53 ? -37.251 -9.660 -60.301 1.00 28.80 90 VAL B O 1
ATOM 13402 N N . GLU B 1 54 ? -37.097 -7.421 -60.402 1.00 31.37 91 GLU B N 1
ATOM 13403 C CA . GLU B 1 54 ? -36.907 -7.315 -58.960 1.00 31.79 91 GLU B CA 1
ATOM 13404 C C . GLU B 1 54 ? -38.128 -7.762 -58.164 1.00 30.42 91 GLU B C 1
ATOM 13405 O O . GLU B 1 54 ? -38.004 -7.994 -56.956 1.00 29.71 91 GLU B O 1
ATOM 13417 N N . SER B 1 55 ? -39.290 -7.910 -58.805 1.00 28.98 92 SER B N 1
ATOM 13418 C CA . SER B 1 55 ? -40.510 -8.217 -58.067 1.00 29.13 92 SER B CA 1
ATOM 13419 C C . SER B 1 55 ? -40.517 -9.649 -57.549 1.00 28.86 92 SER B C 1
ATOM 13420 O O . SER B 1 55 ? -41.183 -9.937 -56.549 1.00 26.72 92 SER B O 1
ATOM 13428 N N . THR B 1 56 ? -39.788 -10.550 -58.201 1.00 31.76 93 THR B N 1
ATOM 13429 C CA . THR B 1 56 ? -39.762 -11.951 -57.807 1.00 31.45 93 THR B CA 1
ATOM 13430 C C . THR B 1 56 ? -38.625 -12.282 -56.847 1.00 30.40 93 THR B C 1
ATOM 13431 O O . THR B 1 56 ? -38.476 -13.448 -56.469 1.00 31.43 93 THR B O 1
ATOM 13442 N N . ARG B 1 57 ? -37.827 -11.293 -56.442 1.00 29.75 94 ARG B N 1
ATOM 13443 C CA . ARG B 1 57 ? -36.681 -11.521 -55.570 1.00 29.41 94 ARG B CA 1
ATOM 13444 C C . ARG B 1 57 ? -36.780 -10.770 -54.249 1.00 27.08 94 ARG B C 1
ATOM 13445 O O . ARG B 1 57 ? -35.799 -10.739 -53.498 1.00 27.55 94 ARG B O 1
ATOM 13466 N N . ILE B 1 58 ? -37.930 -10.165 -53.941 1.00 22.13 95 ILE B N 1
ATOM 13467 C CA . ILE B 1 58 ? -38.092 -9.377 -52.727 1.00 21.28 95 ILE B CA 1
ATOM 13468 C C . ILE B 1 58 ? -39.291 -9.898 -51.944 1.00 23.24 95 ILE B C 1
ATOM 13469 O O . ILE B 1 58 ? -40.186 -10.554 -52.483 1.00 21.54 95 ILE B O 1
ATOM 13485 N N . TRP B 1 59 ? -39.289 -9.591 -50.646 1.00 26.01 96 TRP B N 1
ATOM 13486 C CA . TRP B 1 59 ? -40.336 -10.000 -49.721 1.00 25.34 96 TRP B CA 1
ATOM 13487 C C . TRP B 1 59 ? -41.307 -8.873 -49.403 1.00 26.32 96 TRP B C 1
ATOM 13488 O O . TRP B 1 59 ? -42.157 -9.031 -48.521 1.00 28.70 96 TRP B O 1
ATOM 13509 N N . MET B 1 60 ? -41.200 -7.742 -50.092 1.00 25.04 97 MET B N 1
ATOM 13510 C CA . MET B 1 60 ? -42.035 -6.582 -49.830 1.00 25.88 97 MET B CA 1
ATOM 13511 C C . MET B 1 60 ? -42.850 -6.233 -51.067 1.00 25.08 97 MET B C 1
ATOM 13512 O O . MET B 1 60 ? -42.414 -6.459 -52.200 1.00 25.14 97 MET B O 1
ATOM 13526 N N . CYS B 1 61 ? -44.039 -5.678 -50.841 1.00 23.71 98 CYS B N 1
ATOM 13527 C CA . CYS B 1 61 ? -44.802 -5.082 -51.928 1.00 25.47 98 CYS B CA 1
ATOM 13528 C C . CYS B 1 61 ? -44.328 -3.654 -52.184 1.00 25.49 98 CYS B C 1
ATOM 13529 O O . CYS B 1 61 ? -43.682 -3.022 -51.344 1.00 24.56 98 CYS B O 1
ATOM 13536 N N . ASN B 1 62 ? -44.650 -3.152 -53.371 1.00 24.57 99 ASN B N 1
ATOM 13537 C CA . ASN B 1 62 ? -44.413 -1.754 -53.713 1.00 25.85 99 ASN B CA 1
ATOM 13538 C C . ASN B 1 62 ? -45.409 -1.370 -54.800 1.00 27.96 99 ASN B C 1
ATOM 13539 O O . ASN B 1 62 ? -46.226 -2.185 -55.237 1.00 25.56 99 ASN B O 1
ATOM 13550 N N . LYS B 1 63 ? -45.341 -0.112 -55.234 1.00 30.54 100 LYS B N 1
ATOM 13551 C CA . LYS B 1 63 ? -46.332 0.381 -56.182 1.00 33.95 100 LYS B CA 1
ATOM 13552 C C . LYS B 1 63 ? -46.253 -0.346 -57.515 1.00 32.29 100 LYS B C 1
ATOM 13553 O O . LYS B 1 63 ? -47.266 -0.465 -58.212 1.00 34.89 100 LYS B O 1
ATOM 13572 N N . PHE B 1 64 ? -45.071 -0.838 -57.890 1.00 28.59 101 PHE B N 1
ATOM 13573 C CA . PHE B 1 64 ? -44.954 -1.617 -59.118 1.00 28.96 101 PHE B CA 1
ATOM 13574 C C . PHE B 1 64 ? -45.604 -2.989 -58.999 1.00 29.69 101 PHE B C 1
ATOM 13575 O O . PHE B 1 64 ? -45.895 -3.614 -60.025 1.00 32.50 101 PHE B O 1
ATOM 13592 N N . ARG B 1 65 ? -45.841 -3.468 -57.774 1.00 28.54 102 ARG B N 1
ATOM 13593 C CA . ARG B 1 65 ? -46.364 -4.807 -57.552 1.00 28.23 102 ARG B CA 1
ATOM 13594 C C . ARG B 1 65 ? -47.832 -4.846 -57.147 1.00 28.93 102 ARG B C 1
ATOM 13595 O O . ARG B 1 65 ? -48.456 -5.900 -57.281 1.00 29.80 102 ARG B O 1
ATOM 13616 N N . CYS B 1 66 ? -48.395 -3.751 -56.642 1.00 30.06 103 CYS B N 1
ATOM 13617 C CA . CYS B 1 66 ? -49.770 -3.791 -56.159 1.00 34.12 103 CYS B CA 1
ATOM 13618 C C . CYS B 1 66 ? -50.730 -4.032 -57.315 1.00 34.52 103 CYS B C 1
ATOM 13619 O O . CYS B 1 66 ? -50.722 -3.299 -58.309 1.00 33.63 103 CYS B O 1
ATOM 13626 N N . GLY B 1 67 ? -51.562 -5.063 -57.178 1.00 38.16 104 GLY B N 1
ATOM 13627 C CA . GLY B 1 67 ? -52.450 -5.481 -58.244 1.00 40.65 104 GLY B CA 1
ATOM 13628 C C . GLY B 1 67 ? -51.786 -6.301 -59.325 1.00 39.75 104 GLY B C 1
ATOM 13629 O O . GLY B 1 67 ? -52.406 -6.541 -60.367 1.00 41.91 104 GLY B O 1
ATOM 13633 N N . GLU B 1 68 ? -50.553 -6.747 -59.102 1.00 36.68 105 GLU B N 1
ATOM 13634 C CA . GLU B 1 68 ? -49.763 -7.395 -60.139 1.00 34.98 105 GLU B CA 1
ATOM 13635 C C . GLU B 1 68 ? -50.436 -8.673 -60.630 1.00 35.48 105 GLU B C 1
ATOM 13636 O O . GLU B 1 68 ? -51.294 -9.259 -59.964 1.00 35.18 105 GLU B O 1
ATOM 13648 N N . THR B 1 69 ? -50.022 -9.103 -61.819 1.00 38.34 106 THR B N 1
ATOM 13649 C CA . THR B 1 69 ? -50.339 -10.439 -62.297 1.00 40.71 106 THR B CA 1
ATOM 13650 C C . THR B 1 69 ? -49.402 -11.428 -61.618 1.00 40.39 106 THR B C 1
ATOM 13651 O O . THR B 1 69 ? -48.181 -11.241 -61.627 1.00 40.38 106 THR B O 1
ATOM 13662 N N . ARG B 1 70 ? -49.976 -12.469 -61.018 1.00 39.00 107 ARG B N 1
ATOM 13663 C CA . ARG B 1 70 ? -49.177 -13.484 -60.348 1.00 38.79 107 ARG B CA 1
ATOM 13664 C C . ARG B 1 70 ? -48.041 -13.962 -61.240 1.00 39.67 107 ARG B C 1
ATOM 13665 O O . ARG B 1 70 ? -48.221 -14.186 -62.439 1.00 39.02 107 ARG B O 1
ATOM 13686 N N . LEU B 1 71 ? -46.866 -14.106 -60.643 1.00 41.70 108 LEU B N 1
ATOM 13687 C CA . LEU B 1 71 ? -45.747 -14.812 -61.244 1.00 45.30 108 LEU B CA 1
ATOM 13688 C C . LEU B 1 71 ? -45.465 -16.061 -60.414 1.00 47.65 108 LEU B C 1
ATOM 13689 O O . LEU B 1 71 ? -46.134 -16.330 -59.413 1.00 48.81 108 LEU B O 1
ATOM 13705 N N . GLU B 1 72 ? -44.468 -16.833 -60.836 1.00 48.54 109 GLU B N 1
ATOM 13706 C CA . GLU B 1 72 ? -44.197 -18.118 -60.204 1.00 48.91 109 GLU B CA 1
ATOM 13707 C C . GLU B 1 72 ? -42.911 -18.153 -59.395 1.00 44.88 109 GLU B C 1
ATOM 13708 O O . GLU B 1 72 ? -42.836 -18.908 -58.424 1.00 46.30 109 GLU B O 1
ATOM 13720 N N . ALA B 1 73 ? -41.904 -17.362 -59.756 1.00 40.16 110 ALA B N 1
ATOM 13721 C CA . ALA B 1 73 ? -40.675 -17.306 -58.973 1.00 35.80 110 ALA B CA 1
ATOM 13722 C C . ALA B 1 73 ? -40.760 -16.328 -57.806 1.00 32.37 110 ALA B C 1
ATOM 13723 O O . ALA B 1 73 ? -39.776 -16.174 -57.072 1.00 30.82 110 ALA B O 1
ATOM 13730 N N . SER B 1 74 ? -41.896 -15.666 -57.616 1.00 33.04 111 SER B N 1
ATOM 13731 C CA . SER B 1 74 ? -42.000 -14.635 -56.596 1.00 32.60 111 SER B CA 1
ATOM 13732 C C . SER B 1 74 ? -42.081 -15.256 -55.208 1.00 30.39 111 SER B C 1
ATOM 13733 O O . SER B 1 74 ? -42.735 -16.282 -55.002 1.00 31.26 111 SER B O 1
ATOM 13741 N N . LEU B 1 75 ? -41.399 -14.625 -54.254 1.00 28.34 112 LEU B N 1
ATOM 13742 C CA . LEU B 1 75 ? -41.323 -15.159 -52.901 1.00 25.97 112 LEU B CA 1
ATOM 13743 C C . LEU B 1 75 ? -42.624 -14.929 -52.137 1.00 26.58 112 LEU B C 1
ATOM 13744 O O . LEU B 1 75 ? -42.988 -15.733 -51.271 1.00 25.71 112 LEU B O 1
ATOM 13760 N N . CYS B 1 76 ? -43.331 -13.848 -52.448 1.00 27.66 113 CYS B N 1
ATOM 13761 C CA . CYS B 1 76 ? -44.646 -13.575 -51.891 1.00 28.79 113 CYS B CA 1
ATOM 13762 C C . CYS B 1 76 ? -45.409 -12.757 -52.923 1.00 26.00 113 CYS B C 1
ATOM 13763 O O . CYS B 1 76 ? -44.842 -12.297 -53.916 1.00 26.21 113 CYS B O 1
ATOM 13770 N N . SER B 1 77 ? -46.704 -12.570 -52.683 1.00 25.71 114 SER B N 1
ATOM 13771 C CA . SER B 1 77 ? -47.601 -12.028 -53.694 1.00 27.38 114 SER B CA 1
ATOM 13772 C C . SER B 1 77 ? -48.193 -10.697 -53.258 1.00 27.20 114 SER B C 1
ATOM 13773 O O . SER B 1 77 ? -48.472 -10.479 -52.074 1.00 27.90 114 SER B O 1
ATOM 13781 N N . CYS B 1 78 ? -48.377 -9.812 -54.235 1.00 27.63 115 CYS B N 1
ATOM 13782 C CA . CYS B 1 78 ? -49.140 -8.583 -54.063 1.00 29.21 115 CYS B CA 1
ATOM 13783 C C . CYS B 1 78 ? -50.335 -8.543 -55.008 1.00 31.13 115 CYS B C 1
ATOM 13784 O O . CYS B 1 78 ? -50.830 -7.464 -55.344 1.00 30.98 115 CYS B O 1
ATOM 13791 N N . SER B 1 79 ? -50.804 -9.710 -55.443 1.00 33.94 116 SER B N 1
ATOM 13792 C CA . SER B 1 79 ? -51.989 -9.802 -56.276 1.00 34.89 116 SER B CA 1
ATOM 13793 C C . SER B 1 79 ? -53.243 -9.484 -55.465 1.00 34.93 116 SER B C 1
ATOM 13794 O O . SER B 1 79 ? -53.243 -9.502 -54.230 1.00 33.21 116 SER B O 1
ATOM 13802 N N . ASP B 1 80 ? -54.334 -9.203 -56.183 1.00 35.42 117 ASP B N 1
ATOM 13803 C CA . ASP B 1 80 ? -55.589 -8.865 -55.517 1.00 35.37 117 ASP B CA 1
ATOM 13804 C C . ASP B 1 80 ? -56.193 -10.072 -54.810 1.00 35.87 117 ASP B C 1
ATOM 13805 O O . ASP B 1 80 ? -56.939 -9.907 -53.839 1.00 34.58 117 ASP B O 1
ATOM 13814 N N . ASP B 1 81 ? -55.885 -11.281 -55.277 1.00 39.00 118 ASP B N 1
ATOM 13815 C CA . ASP B 1 81 ? -56.368 -12.508 -54.660 1.00 40.63 118 ASP B CA 1
ATOM 13816 C C . ASP B 1 81 ? -55.378 -13.106 -53.668 1.00 39.96 118 ASP B C 1
ATOM 13817 O O . ASP B 1 81 ? -55.545 -14.264 -53.273 1.00 40.34 118 ASP B O 1
ATOM 13826 N N . CYS B 1 82 ? -54.350 -12.357 -53.255 1.00 36.61 119 CYS B N 1
ATOM 13827 C CA . CYS B 1 82 ? -53.339 -12.949 -52.386 1.00 33.57 119 CYS B CA 1
ATOM 13828 C C . CYS B 1 82 ? -53.895 -13.236 -50.998 1.00 33.02 119 CYS B C 1
ATOM 13829 O O . CYS B 1 82 ? -53.476 -14.205 -50.357 1.00 32.39 119 CYS B O 1
ATOM 13836 N N . LEU B 1 83 ? -54.840 -12.424 -50.521 1.00 32.93 120 LEU B N 1
ATOM 13837 C CA . LEU B 1 83 ? -55.400 -12.653 -49.193 1.00 36.32 120 LEU B CA 1
ATOM 13838 C C . LEU B 1 83 ? -56.234 -13.928 -49.159 1.00 39.67 120 LEU B C 1
ATOM 13839 O O . LEU B 1 83 ? -56.092 -14.745 -48.241 1.00 39.18 120 LEU B O 1
ATOM 13855 N N . GLN B 1 84 ? -57.114 -14.120 -50.147 1.00 44.17 121 GLN B N 1
ATOM 13856 C CA . GLN B 1 84 ? -57.873 -15.365 -50.208 1.00 46.20 121 GLN B CA 1
ATOM 13857 C C . GLN B 1 84 ? -56.933 -16.557 -50.307 1.00 45.22 121 GLN B C 1
ATOM 13858 O O . GLN B 1 84 ? -57.178 -17.607 -49.701 1.00 46.57 121 GLN B O 1
ATOM 13872 N N . ARG B 1 85 ? -55.844 -16.408 -51.060 1.00 42.41 122 ARG B N 1
ATOM 13873 C CA . ARG B 1 85 ? -54.860 -17.466 -51.230 1.00 40.20 122 ARG B CA 1
ATOM 13874 C C . ARG B 1 85 ? -53.880 -17.562 -50.070 1.00 39.10 122 ARG B C 1
ATOM 13875 O O . ARG B 1 85 ? -53.043 -18.472 -50.060 1.00 37.57 122 ARG B O 1
ATOM 13896 N N . LYS B 1 86 ? -53.947 -16.647 -49.109 1.00 38.62 123 LYS B N 1
ATOM 13897 C CA . LYS B 1 86 ? -53.068 -16.665 -47.946 1.00 37.08 123 LYS B CA 1
ATOM 13898 C C . LYS B 1 86 ? -51.603 -16.759 -48.373 1.00 35.06 123 LYS B C 1
ATOM 13899 O O . LYS B 1 86 ? -50.872 -17.684 -48.012 1.00 34.83 123 LYS B O 1
ATOM 13918 N N . ASP B 1 87 ? -51.184 -15.771 -49.174 1.00 33.43 124 ASP B N 1
ATOM 13919 C CA . ASP B 1 87 ? -49.779 -15.678 -49.556 1.00 32.82 124 ASP B CA 1
ATOM 13920 C C . ASP B 1 87 ? -49.346 -14.243 -49.849 1.00 29.70 124 ASP B C 1
ATOM 13921 O O . ASP B 1 87 ? -48.373 -14.046 -50.587 1.00 27.01 124 ASP B O 1
ATOM 13930 N N . CYS B 1 88 ? -50.020 -13.244 -49.280 1.00 30.47 125 CYS B N 1
ATOM 13931 C CA . CYS B 1 88 ? -49.598 -11.861 -49.439 1.00 30.56 125 CYS B CA 1
ATOM 13932 C C . CYS B 1 88 ? -48.262 -11.625 -48.748 1.00 29.85 125 CYS B C 1
ATOM 13933 O O . CYS B 1 88 ? -47.949 -12.243 -47.726 1.00 29.78 125 CYS B O 1
ATOM 13940 N N . CYS B 1 89 ? -47.479 -10.705 -49.306 1.00 27.53 126 CYS B N 1
ATOM 13941 C CA . CYS B 1 89 ? -46.326 -10.190 -48.585 1.00 26.61 126 CYS B CA 1
ATOM 13942 C C . CYS B 1 89 ? -46.796 -9.524 -47.297 1.00 23.67 126 CYS B C 1
ATOM 13943 O O . CYS B 1 89 ? -47.918 -9.017 -47.205 1.00 23.70 126 CYS B O 1
ATOM 13950 N N . ALA B 1 90 ? -45.924 -9.535 -46.288 1.00 20.94 127 ALA B N 1
ATOM 13951 C CA . ALA B 1 90 ? -46.334 -9.122 -44.951 1.00 19.08 127 ALA B CA 1
ATOM 13952 C C . ALA B 1 90 ? -46.868 -7.697 -44.936 1.00 21.96 127 ALA B C 1
ATOM 13953 O O . ALA B 1 90 ? -47.687 -7.351 -44.076 1.00 24.43 127 ALA B O 1
ATOM 13960 N N . ASP B 1 91 ? -46.432 -6.859 -45.878 1.00 23.88 128 ASP B N 1
ATOM 13961 C CA . ASP B 1 91 ? -46.808 -5.450 -45.907 1.00 24.05 128 ASP B CA 1
ATOM 13962 C C . ASP B 1 91 ? -47.822 -5.144 -47.003 1.00 25.57 128 ASP B C 1
ATOM 13963 O O . ASP B 1 91 ? -47.948 -3.989 -47.419 1.00 27.88 128 ASP B O 1
ATOM 13972 N N . TYR B 1 92 ? -48.549 -6.155 -47.482 1.00 24.81 129 TYR B N 1
ATOM 13973 C CA . TYR B 1 92 ? -49.483 -5.930 -48.581 1.00 26.65 129 TYR B CA 1
ATOM 13974 C C . TYR B 1 92 ? -50.563 -4.926 -48.191 1.00 27.76 129 TYR B C 1
ATOM 13975 O O . TYR B 1 92 ? -50.852 -3.987 -48.942 1.00 27.57 129 TYR B O 1
ATOM 13993 N N . LYS B 1 93 ? -51.158 -5.094 -47.007 1.00 27.78 130 LYS B N 1
ATOM 13994 C CA . LYS B 1 93 ? -52.277 -4.238 -46.622 1.00 29.13 130 LYS B CA 1
ATOM 13995 C C . LYS B 1 93 ? -51.857 -2.786 -46.431 1.00 27.78 130 LYS B C 1
ATOM 13996 O O . LYS B 1 93 ? -52.670 -1.879 -46.641 1.00 26.26 130 LYS B O 1
ATOM 14015 N N . SER B 1 94 ? -50.612 -2.533 -46.026 1.00 28.13 131 SER B N 1
ATOM 14016 C CA . SER B 1 94 ? -50.198 -1.148 -45.836 1.00 30.16 131 SER B CA 1
ATOM 14017 C C . SER B 1 94 ? -49.774 -0.503 -47.154 1.00 30.67 131 SER B C 1
ATOM 14018 O O . SER B 1 94 ? -50.092 0.666 -47.405 1.00 33.26 131 SER B O 1
ATOM 14026 N N . VAL B 1 95 ? -49.085 -1.249 -48.019 1.00 27.84 132 VAL B N 1
ATOM 14027 C CA . VAL B 1 95 ? -48.602 -0.675 -49.273 1.00 26.80 132 VAL B CA 1
ATOM 14028 C C . VAL B 1 95 ? -49.722 -0.581 -50.300 1.00 28.44 132 VAL B C 1
ATOM 14029 O O . VAL B 1 95 ? -49.825 0.413 -51.028 1.00 29.97 132 VAL B O 1
ATOM 14042 N N . CYS B 1 96 ? -50.566 -1.607 -50.393 1.00 28.79 133 CYS B N 1
ATOM 14043 C CA . CYS B 1 96 ? -51.541 -1.695 -51.472 1.00 31.04 133 CYS B CA 1
ATOM 14044 C C . CYS B 1 96 ? -52.946 -1.271 -51.069 1.00 32.74 133 CYS B C 1
ATOM 14045 O O . CYS B 1 96 ? -53.675 -0.741 -51.913 1.00 34.29 133 CYS B O 1
ATOM 14052 N N . GLN B 1 97 ? -53.346 -1.484 -49.814 1.00 33.78 134 GLN B N 1
ATOM 14053 C CA . GLN B 1 97 ? -54.688 -1.148 -49.353 1.00 34.62 134 GLN B CA 1
ATOM 14054 C C . GLN B 1 97 ? -54.746 0.137 -48.536 1.00 34.20 134 GLN B C 1
ATOM 14055 O O . GLN B 1 97 ? -55.838 0.535 -48.119 1.00 34.02 134 GLN B O 1
ATOM 14069 N N . GLY B 1 98 ? -53.609 0.782 -48.276 1.00 33.79 135 GLY B N 1
ATOM 14070 C CA . GLY B 1 98 ? -53.595 2.034 -47.543 1.00 33.22 135 GLY B CA 1
ATOM 14071 C C . GLY B 1 98 ? -53.742 1.920 -46.041 1.00 33.43 135 GLY B C 1
ATOM 14072 O O . GLY B 1 98 ? -53.898 2.947 -45.371 1.00 32.98 135 GLY B O 1
ATOM 14076 N N . GLU B 1 99 ? -53.716 0.713 -45.487 1.00 33.18 136 GLU B N 1
ATOM 14077 C CA . GLU B 1 99 ? -53.714 0.563 -44.040 1.00 33.44 136 GLU B CA 1
ATOM 14078 C C . GLU B 1 99 ? -52.431 1.144 -43.457 1.00 30.32 136 GLU B C 1
ATOM 14079 O O . GLU B 1 99 ? -51.391 1.187 -44.114 1.00 29.23 136 GLU B O 1
ATOM 14091 N N . THR B 1 100 ? -52.512 1.618 -42.218 1.00 30.89 137 THR B N 1
ATOM 14092 C CA . THR B 1 100 ? -51.307 2.086 -41.548 1.00 32.27 137 THR B CA 1
ATOM 14093 C C . THR B 1 100 ? -50.429 0.900 -41.179 1.00 30.60 137 THR B C 1
ATOM 14094 O O . THR B 1 100 ? -50.924 -0.176 -40.835 1.00 33.03 137 THR B O 1
ATOM 14105 N N . SER B 1 101 ? -49.120 1.095 -41.260 1.00 28.77 138 SER B N 1
ATOM 14106 C CA . SER B 1 101 ? -48.204 0.038 -40.879 1.00 27.05 138 SER B CA 1
ATOM 14107 C C . SER B 1 101 ? -48.235 -0.158 -39.365 1.00 24.67 138 SER B C 1
ATOM 14108 O O . SER B 1 101 ? -48.705 0.699 -38.610 1.00 22.61 138 SER B O 1
ATOM 14116 N N . TRP B 1 102 ? -47.754 -1.323 -38.921 1.00 25.67 139 TRP B N 1
ATOM 14117 C CA . TRP B 1 102 ? -47.540 -1.522 -37.492 1.00 23.49 139 TRP B CA 1
ATOM 14118 C C . TRP B 1 102 ? -46.574 -0.482 -36.948 1.00 23.48 139 TRP B C 1
ATOM 14119 O O . TRP B 1 102 ? -46.771 0.056 -35.851 1.00 23.37 139 TRP B O 1
ATOM 14140 N N . LEU B 1 103 ? -45.532 -0.173 -37.717 1.00 21.55 140 LEU B N 1
ATOM 14141 C CA . LEU B 1 103 ? -44.533 0.788 -37.277 1.00 23.09 140 LEU B CA 1
ATOM 14142 C C . LEU B 1 103 ? -45.154 2.166 -37.058 1.00 22.80 140 LEU B C 1
ATOM 14143 O O . LEU B 1 103 ? -44.904 2.819 -36.039 1.00 20.97 140 LEU B O 1
ATOM 14159 N N . GLU B 1 104 ? -45.980 2.621 -37.999 1.00 25.22 141 GLU B N 1
ATOM 14160 C CA . GLU B 1 104 ? -46.554 3.957 -37.903 1.00 27.24 141 GLU B CA 1
ATOM 14161 C C . GLU B 1 104 ? -47.763 4.026 -36.980 1.00 28.35 141 GLU B C 1
ATOM 14162 O O . GLU B 1 104 ? -48.169 5.130 -36.598 1.00 29.41 141 GLU B O 1
ATOM 14174 N N . GLU B 1 105 ? -48.337 2.891 -36.601 1.00 26.40 142 GLU B N 1
ATOM 14175 C CA . GLU B 1 105 ? -49.494 2.890 -35.725 1.00 28.20 142 GLU B CA 1
ATOM 14176 C C . GLU B 1 105 ? -49.091 3.281 -34.308 1.00 30.17 142 GLU B C 1
ATOM 14177 O O . GLU B 1 105 ? -47.999 2.949 -33.839 1.00 30.48 142 GLU B O 1
ATOM 14189 N N . ASN B 1 106 ? -49.984 3.996 -33.627 1.00 30.24 143 ASN B N 1
ATOM 14190 C CA . ASN B 1 106 ? -49.756 4.335 -32.231 1.00 29.43 143 ASN B CA 1
ATOM 14191 C C . ASN B 1 106 ? -49.956 3.109 -31.351 1.00 27.54 143 ASN B C 1
ATOM 14192 O O . ASN B 1 106 ? -50.729 2.204 -31.675 1.00 27.47 143 ASN B O 1
ATOM 14203 N N . CYS B 1 107 ? -49.247 3.090 -30.222 1.00 28.32 144 CYS B N 1
ATOM 14204 C CA . CYS B 1 107 ? -49.326 1.954 -29.312 1.00 30.28 144 CYS B CA 1
ATOM 14205 C C . CYS B 1 107 ? -50.772 1.617 -28.964 1.00 32.26 144 CYS B C 1
ATOM 14206 O O . CYS B 1 107 ? -51.152 0.441 -28.920 1.00 34.36 144 CYS B O 1
ATOM 14213 N N . ASP B 1 108 ? -51.587 2.630 -28.701 1.00 31.27 145 ASP B N 1
ATOM 14214 C CA . ASP B 1 108 ? -52.988 2.411 -28.371 1.00 33.30 145 ASP B CA 1
ATOM 14215 C C . ASP B 1 108 ? -53.887 2.967 -29.471 1.00 32.40 145 ASP B C 1
ATOM 14216 O O . ASP B 1 108 ? -53.743 4.124 -29.866 1.00 32.81 145 ASP B O 1
ATOM 14225 N N . GLN B 1 114 ? -56.905 -6.964 -28.984 1.00 46.61 151 GLN B N 1
ATOM 14226 C CA . GLN B 1 114 ? -57.702 -8.186 -28.915 1.00 47.01 151 GLN B CA 1
ATOM 14227 C C . GLN B 1 114 ? -57.135 -9.310 -29.791 1.00 44.90 151 GLN B C 1
ATOM 14228 O O . GLN B 1 114 ? -56.138 -9.133 -30.499 1.00 43.41 151 GLN B O 1
ATOM 14241 N N . CYS B 1 115 ? -57.791 -10.481 -29.725 1.00 43.29 152 CYS B N 1
ATOM 14242 C CA . CYS B 1 115 ? -57.429 -11.633 -30.530 1.00 40.99 152 CYS B CA 1
ATOM 14243 C C . CYS B 1 115 ? -58.484 -11.894 -31.606 1.00 39.85 152 CYS B C 1
ATOM 14244 O O . CYS B 1 115 ? -59.682 -11.731 -31.345 1.00 38.09 152 CYS B O 1
ATOM 14251 N N . PRO B 1 116 ? -58.084 -12.281 -32.818 1.00 39.61 153 PRO B N 1
ATOM 14252 C CA . PRO B 1 116 ? -59.071 -12.622 -33.848 1.00 40.80 153 PRO B CA 1
ATOM 14253 C C . PRO B 1 116 ? -59.815 -13.902 -33.500 1.00 43.26 153 PRO B C 1
ATOM 14254 O O . PRO B 1 116 ? -59.431 -14.668 -32.615 1.00 42.20 153 PRO B O 1
ATOM 14265 N N . GLU B 1 117 ? -60.900 -14.133 -34.233 1.00 47.27 154 GLU B N 1
ATOM 14266 C CA . GLU B 1 117 ? -61.665 -15.357 -34.049 1.00 51.32 154 GLU B CA 1
ATOM 14267 C C . GLU B 1 117 ? -60.811 -16.566 -34.408 1.00 53.00 154 GLU B C 1
ATOM 14268 O O . GLU B 1 117 ? -60.107 -16.573 -35.421 1.00 52.79 154 GLU B O 1
ATOM 14280 N N . GLY B 1 118 ? -60.883 -17.597 -33.570 1.00 55.48 155 GLY B N 1
ATOM 14281 C CA . GLY B 1 118 ? -60.036 -18.758 -33.686 1.00 54.13 155 GLY B CA 1
ATOM 14282 C C . GLY B 1 118 ? -58.841 -18.744 -32.757 1.00 51.21 155 GLY B C 1
ATOM 14283 O O . GLY B 1 118 ? -58.242 -19.800 -32.525 1.00 56.28 155 GLY B O 1
ATOM 14287 N N . PHE B 1 119 ? -58.488 -17.581 -32.217 1.00 42.67 156 PHE B N 1
ATOM 14288 C CA . PHE B 1 119 ? -57.361 -17.436 -31.303 1.00 36.80 156 PHE B CA 1
ATOM 14289 C C . PHE B 1 119 ? -57.888 -17.168 -29.898 1.00 44.45 156 PHE B C 1
ATOM 14290 O O . PHE B 1 119 ? -57.707 -16.086 -29.335 1.00 38.79 156 PHE B O 1
ATOM 14307 N N . ASP B 1 120 ? -58.554 -18.177 -29.334 1.00 59.36 157 ASP B N 1
ATOM 14308 C CA . ASP B 1 120 ? -59.055 -18.070 -27.969 1.00 65.21 157 ASP B CA 1
ATOM 14309 C C . ASP B 1 120 ? -57.962 -17.558 -27.042 1.00 60.58 157 ASP B C 1
ATOM 14310 O O . ASP B 1 120 ? -58.113 -16.524 -26.382 1.00 65.00 157 ASP B O 1
ATOM 14319 N N . LEU B 1 121 ? -56.852 -18.273 -26.990 1.00 47.10 158 LEU B N 1
ATOM 14320 C CA . LEU B 1 121 ? -55.754 -17.908 -26.128 1.00 35.16 158 LEU B CA 1
ATOM 14321 C C . LEU B 1 121 ? -54.574 -17.388 -26.950 1.00 31.18 158 LEU B C 1
ATOM 14322 O O . LEU B 1 121 ? -54.355 -17.822 -28.087 1.00 27.54 158 LEU B O 1
ATOM 14338 N N . PRO B 1 122 ? -53.804 -16.450 -26.410 1.00 28.83 159 PRO B N 1
ATOM 14339 C CA . PRO B 1 122 ? -52.724 -15.850 -27.178 1.00 27.75 159 PRO B CA 1
ATOM 14340 C C . PRO B 1 122 ? -51.529 -16.782 -27.272 1.00 25.72 159 PRO B C 1
ATOM 14341 O O . PRO B 1 122 ? -51.048 -17.291 -26.247 1.00 25.03 159 PRO B O 1
ATOM 14352 N N . PRO B 1 123 ? -51.011 -17.034 -28.471 1.00 22.45 160 PRO B N 1
ATOM 14353 C CA . PRO B 1 123 ? -49.767 -17.802 -28.573 1.00 20.27 160 PRO B CA 1
ATOM 14354 C C . PRO B 1 123 ? -48.595 -17.019 -28.004 1.00 19.46 160 PRO B C 1
ATOM 14355 O O . PRO B 1 123 ? -48.666 -15.808 -27.778 1.00 17.27 160 PRO B O 1
ATOM 14366 N N . VAL B 1 124 ? -47.507 -17.742 -27.746 1.00 17.44 161 VAL B N 1
ATOM 14367 C CA . VAL B 1 124 ? -46.239 -17.151 -27.330 1.00 15.52 161 VAL B CA 1
ATOM 14368 C C . VAL B 1 124 ? -45.243 -17.312 -28.471 1.00 12.33 161 VAL B C 1
ATOM 14369 O O . VAL B 1 124 ? -45.118 -18.402 -29.037 1.00 13.72 161 VAL B O 1
ATOM 14382 N N . ILE B 1 125 ? -44.531 -16.234 -28.797 1.00 14.52 162 ILE B N 1
ATOM 14383 C CA . ILE B 1 125 ? -43.407 -16.264 -29.731 1.00 13.29 162 ILE B CA 1
ATOM 14384 C C . ILE B 1 125 ? -42.157 -15.844 -28.974 1.00 13.01 162 ILE B C 1
ATOM 14385 O O . ILE B 1 125 ? -42.051 -14.693 -28.534 1.00 12.30 162 ILE B O 1
ATOM 14401 N N . LEU B 1 126 ? -41.207 -16.761 -28.850 1.00 15.05 163 LEU B N 1
ATOM 14402 C CA . LEU B 1 126 ? -39.912 -16.481 -28.244 1.00 14.09 163 LEU B CA 1
ATOM 14403 C C . LEU B 1 126 ? -38.886 -16.273 -29.356 1.00 13.14 163 LEU B C 1
ATOM 14404 O O . LEU B 1 126 ? -38.615 -17.191 -30.131 1.00 12.42 163 LEU B O 1
ATOM 14420 N N . PHE B 1 127 ? -38.293 -15.080 -29.402 1.00 11.15 164 PHE B N 1
ATOM 14421 C CA . PHE B 1 127 ? -37.504 -14.598 -30.535 1.00 12.83 164 PHE B CA 1
ATOM 14422 C C . PHE B 1 127 ? -36.124 -14.216 -30.017 1.00 12.16 164 PHE B C 1
ATOM 14423 O O . PHE B 1 127 ? -35.994 -13.260 -29.250 1.00 12.27 164 PHE B O 1
ATOM 14440 N N . SER B 1 128 ? -35.093 -14.945 -30.440 1.00 12.63 165 SER B N 1
ATOM 14441 C CA . SER B 1 128 ? -33.728 -14.663 -30.019 1.00 11.95 165 SER B CA 1
ATOM 14442 C C . SER B 1 128 ? -32.899 -14.104 -31.165 1.00 12.64 165 SER B C 1
ATOM 14443 O O . SER B 1 128 ? -32.874 -14.673 -32.263 1.00 13.61 165 SER B O 1
ATOM 14451 N N . MET B 1 129 ? -32.188 -13.019 -30.882 1.00 13.59 166 MET B N 1
ATOM 14452 C CA . MET B 1 129 ? -31.183 -12.456 -31.774 1.00 13.09 166 MET B CA 1
ATOM 14453 C C . MET B 1 129 ? -29.833 -12.630 -31.088 1.00 13.94 166 MET B C 1
ATOM 14454 O O . MET B 1 129 ? -29.527 -11.931 -30.114 1.00 14.25 166 MET B O 1
ATOM 14468 N N . ASP B 1 130 ? -29.050 -13.590 -31.578 1.00 14.16 167 ASP B N 1
ATOM 14469 C CA . ASP B 1 130 ? -27.773 -13.937 -30.966 1.00 14.70 167 ASP B CA 1
ATOM 14470 C C . ASP B 1 130 ? -26.899 -12.694 -30.818 1.00 14.35 167 ASP B C 1
ATOM 14471 O O . ASP B 1 130 ? -26.790 -11.885 -31.744 1.00 14.63 167 ASP B O 1
ATOM 14480 N N . GLY B 1 131 ? -26.295 -12.537 -29.639 1.00 11.47 168 GLY B N 1
ATOM 14481 C CA . GLY B 1 131 ? -25.273 -11.527 -29.420 1.00 11.51 168 GLY B CA 1
ATOM 14482 C C . GLY B 1 131 ? -25.752 -10.092 -29.355 1.00 12.96 168 GLY B C 1
ATOM 14483 O O . GLY B 1 131 ? -24.945 -9.174 -29.533 1.00 12.02 168 GLY B O 1
ATOM 14487 N N . PHE B 1 132 ? -27.040 -9.873 -29.091 1.00 14.35 169 PHE B N 1
ATOM 14488 C CA . PHE B 1 132 ? -27.653 -8.543 -29.071 1.00 13.84 169 PHE B CA 1
ATOM 14489 C C . PHE B 1 132 ? -27.501 -8.009 -27.653 1.00 14.43 169 PHE B C 1
ATOM 14490 O O . PHE B 1 132 ? -28.319 -8.269 -26.769 1.00 15.31 169 PHE B O 1
ATOM 14507 N N . ARG B 1 133 ? -26.432 -7.253 -27.428 1.00 15.17 170 ARG B N 1
ATOM 14508 C CA . ARG B 1 133 ? -26.138 -6.791 -26.084 1.00 16.84 170 ARG B CA 1
ATOM 14509 C C . ARG B 1 133 ? -27.057 -5.634 -25.712 1.00 16.69 170 ARG B C 1
ATOM 14510 O O . ARG B 1 133 ? -27.530 -4.886 -26.570 1.00 15.35 170 ARG B O 1
ATOM 14531 N N . ALA B 1 134 ? -27.341 -5.524 -24.412 1.00 15.66 171 ALA B N 1
ATOM 14532 C CA . ALA B 1 134 ? -28.282 -4.516 -23.928 1.00 16.86 171 ALA B CA 1
ATOM 14533 C C . ALA B 1 134 ? -27.938 -3.132 -24.458 1.00 18.14 171 ALA B C 1
ATOM 14534 O O . ALA B 1 134 ? -28.828 -2.362 -24.840 1.00 20.27 171 ALA B O 1
ATOM 14541 N N . GLU B 1 135 ? -26.646 -2.806 -24.493 1.00 18.48 172 GLU B N 1
ATOM 14542 C CA . GLU B 1 135 ? -26.207 -1.464 -24.857 1.00 18.51 172 GLU B CA 1
ATOM 14543 C C . GLU B 1 135 ? -26.606 -1.098 -26.284 1.00 17.28 172 GLU B C 1
ATOM 14544 O O . GLU B 1 135 ? -26.788 0.086 -26.585 1.00 18.43 172 GLU B O 1
ATOM 14556 N N . TYR B 1 136 ? -26.741 -2.084 -27.179 1.00 16.47 173 TYR B N 1
ATOM 14557 C CA . TYR B 1 136 ? -27.189 -1.786 -28.541 1.00 17.11 173 TYR B CA 1
ATOM 14558 C C . TYR B 1 136 ? -28.549 -1.103 -28.542 1.00 16.80 173 TYR B C 1
ATOM 14559 O O . TYR B 1 136 ? -28.783 -0.154 -29.304 1.00 14.49 173 TYR B O 1
ATOM 14577 N N . LEU B 1 137 ? -29.468 -1.597 -27.710 1.00 17.34 174 LEU B N 1
ATOM 14578 C CA . LEU B 1 137 ? -30.844 -1.121 -27.719 1.00 17.57 174 LEU B CA 1
ATOM 14579 C C . LEU B 1 137 ? -30.919 0.382 -27.484 1.00 18.93 174 LEU B C 1
ATOM 14580 O O . LEU B 1 137 ? -31.738 1.077 -28.094 1.00 21.90 174 LEU B O 1
ATOM 14596 N N . TYR B 1 138 ? -30.072 0.904 -26.609 1.00 20.95 175 TYR B N 1
ATOM 14597 C CA . TYR B 1 138 ? -30.161 2.311 -26.252 1.00 25.11 175 TYR B CA 1
ATOM 14598 C C . TYR B 1 138 ? -29.232 3.178 -27.090 1.00 25.81 175 TYR B C 1
ATOM 14599 O O . TYR B 1 138 ? -29.590 4.307 -27.442 1.00 27.57 175 TYR B O 1
ATOM 14617 N N . THR B 1 139 ? -28.057 2.658 -27.442 1.00 24.64 176 THR B N 1
ATOM 14618 C CA . THR B 1 139 ? -27.132 3.415 -28.276 1.00 20.47 176 THR B CA 1
ATOM 14619 C C . THR B 1 139 ? -27.681 3.600 -29.684 1.00 20.03 176 THR B C 1
ATOM 14620 O O . THR B 1 139 ? -27.603 4.700 -30.245 1.00 17.91 176 THR B O 1
ATOM 14631 N N . TRP B 1 140 ? -28.243 2.538 -30.267 1.00 17.88 177 TRP B N 1
ATOM 14632 C CA . TRP B 1 140 ? -28.628 2.514 -31.673 1.00 17.97 177 TRP B CA 1
ATOM 14633 C C . TRP B 1 140 ? -30.137 2.511 -31.861 1.00 17.56 177 TRP B C 1
ATOM 14634 O O . TRP B 1 140 ? -30.623 2.138 -32.932 1.00 17.23 177 TRP B O 1
ATOM 14655 N N . ASP B 1 141 ? -30.875 2.960 -30.845 1.00 20.29 178 ASP B N 1
ATOM 14656 C CA . ASP B 1 141 ? -32.330 2.846 -30.814 1.00 21.80 178 ASP B CA 1
ATOM 14657 C C . ASP B 1 141 ? -33.002 3.229 -32.130 1.00 22.96 178 ASP B C 1
ATOM 14658 O O . ASP B 1 141 ? -33.811 2.467 -32.669 1.00 22.61 178 ASP B O 1
ATOM 14667 N N . THR B 1 142 ? -32.705 4.420 -32.649 1.00 24.49 179 THR B N 1
ATOM 14668 C CA . THR B 1 142 ? -33.440 4.921 -33.803 1.00 25.89 179 THR B CA 1
ATOM 14669 C C . THR B 1 142 ? -32.969 4.320 -35.120 1.00 23.25 179 THR B C 1
ATOM 14670 O O . THR B 1 142 ? -33.632 4.526 -36.142 1.00 22.31 179 THR B O 1
ATOM 14681 N N . LEU B 1 143 ? -31.851 3.595 -35.128 1.00 22.18 180 LEU B N 1
ATOM 14682 C CA . LEU B 1 143 ? -31.497 2.784 -36.285 1.00 21.12 180 LEU B CA 1
ATOM 14683 C C . LEU B 1 143 ? -32.303 1.494 -36.356 1.00 19.74 180 LEU B C 1
ATOM 14684 O O . LEU B 1 143 ? -32.182 0.752 -37.338 1.00 19.52 180 LEU B O 1
ATOM 14700 N N . MET B 1 144 ? -33.116 1.212 -35.341 1.00 19.11 181 MET B N 1
ATOM 14701 C CA . MET B 1 144 ? -33.936 0.005 -35.279 1.00 16.53 181 MET B CA 1
ATOM 14702 C C . MET B 1 144 ? -35.362 0.432 -34.960 1.00 19.20 181 MET B C 1
ATOM 14703 O O . MET B 1 144 ? -35.865 0.201 -33.853 1.00 17.47 181 MET B O 1
ATOM 14717 N N . PRO B 1 145 ? -36.042 1.073 -35.914 1.00 17.16 182 PRO B N 1
ATOM 14718 C CA . PRO B 1 145 ? -37.356 1.652 -35.601 1.00 17.28 182 PRO B CA 1
ATOM 14719 C C . PRO B 1 145 ? -38.388 0.627 -35.171 1.00 18.15 182 PRO B C 1
ATOM 14720 O O . PRO B 1 145 ? -39.267 0.960 -34.368 1.00 21.11 182 PRO B O 1
ATOM 14731 N N . ASN B 1 146 ? -38.313 -0.610 -35.664 1.00 17.82 183 ASN B N 1
ATOM 14732 C CA . ASN B 1 146 ? -39.294 -1.618 -35.274 1.00 17.40 183 ASN B CA 1
ATOM 14733 C C . ASN B 1 146 ? -39.039 -2.130 -33.861 1.00 17.01 183 ASN B C 1
ATOM 14734 O O . ASN B 1 146 ? -39.958 -2.183 -33.038 1.00 17.58 183 ASN B O 1
ATOM 14745 N N . ILE B 1 147 ? -37.802 -2.526 -33.566 1.00 16.13 184 ILE B N 1
ATOM 14746 C CA . ILE B 1 147 ? -37.452 -2.895 -32.198 1.00 18.31 184 ILE B CA 1
ATOM 14747 C C . ILE B 1 147 ? -37.682 -1.714 -31.260 1.00 18.25 184 ILE B C 1
ATOM 14748 O O . ILE B 1 147 ? -38.240 -1.869 -30.167 1.00 18.38 184 ILE B O 1
ATOM 14764 N N . ASN B 1 148 ? -37.275 -0.513 -31.679 1.00 21.24 185 ASN B N 1
ATOM 14765 C CA . ASN B 1 148 ? -37.522 0.674 -30.865 1.00 18.87 185 ASN B CA 1
ATOM 14766 C C . ASN B 1 148 ? -39.010 0.863 -30.608 1.00 17.98 185 ASN B C 1
ATOM 14767 O O . ASN B 1 148 ? -39.414 1.308 -29.526 1.00 15.82 185 ASN B O 1
ATOM 14778 N N . LYS B 1 149 ? -39.841 0.537 -31.594 1.00 19.76 186 LYS B N 1
ATOM 14779 C CA . LYS B 1 149 ? -41.286 0.607 -31.407 1.00 20.94 186 LYS B CA 1
ATOM 14780 C C . LYS B 1 149 ? -41.748 -0.433 -30.393 1.00 21.92 186 LYS B C 1
ATOM 14781 O O . LYS B 1 149 ? -42.522 -0.126 -29.478 1.00 20.34 186 LYS B O 1
ATOM 14800 N N . LEU B 1 150 ? -41.266 -1.670 -30.534 1.00 20.15 187 LEU B N 1
ATOM 14801 C CA . LEU B 1 150 ? -41.582 -2.706 -29.557 1.00 20.12 187 LEU B CA 1
ATOM 14802 C C . LEU B 1 150 ? -41.245 -2.247 -28.147 1.00 21.61 187 LEU B C 1
ATOM 14803 O O . LEU B 1 150 ? -41.994 -2.513 -27.199 1.00 19.29 187 LEU B O 1
ATOM 14819 N N . LYS B 1 151 ? -40.113 -1.561 -27.987 1.00 22.43 188 LYS B N 1
ATOM 14820 C CA . LYS B 1 151 ? -39.721 -1.093 -26.664 1.00 22.40 188 LYS B CA 1
ATOM 14821 C C . LYS B 1 151 ? -40.683 -0.032 -26.150 1.00 24.79 188 LYS B C 1
ATOM 14822 O O . LYS B 1 151 ? -41.087 -0.063 -24.982 1.00 24.39 188 LYS B O 1
ATOM 14841 N N . THR B 1 152 ? -41.061 0.913 -27.011 1.00 25.67 189 THR B N 1
ATOM 14842 C CA . THR B 1 152 ? -41.930 2.000 -26.580 1.00 25.98 189 THR B CA 1
ATOM 14843 C C . THR B 1 152 ? -43.275 1.467 -26.107 1.00 24.28 189 THR B C 1
ATOM 14844 O O . THR B 1 152 ? -43.749 1.819 -25.021 1.00 25.23 189 THR B O 1
ATOM 14855 N N . CYS B 1 153 ? -43.900 0.605 -26.909 1.00 22.00 190 CYS B N 1
ATOM 14856 C CA . CYS B 1 153 ? -45.250 0.145 -26.610 1.00 24.27 190 CYS B CA 1
ATOM 14857 C C . CYS B 1 153 ? -45.274 -0.951 -25.558 1.00 23.01 190 CYS B C 1
ATOM 14858 O O . CYS B 1 153 ? -46.225 -1.033 -24.774 1.00 24.06 190 CYS B O 1
ATOM 14865 N N . GLY B 1 154 ? -44.273 -1.809 -25.543 1.00 21.52 191 GLY B N 1
ATOM 14866 C CA . GLY B 1 154 ? -44.278 -2.982 -24.703 1.00 21.45 191 GLY B CA 1
ATOM 14867 C C . GLY B 1 154 ? -43.634 -2.753 -23.357 1.00 21.24 191 GLY B C 1
ATOM 14868 O O . GLY B 1 154 ? -43.685 -1.659 -22.786 1.00 19.38 191 GLY B O 1
ATOM 14872 N N . ILE B 1 155 ? -43.030 -3.814 -22.839 1.00 21.80 192 ILE B N 1
ATOM 14873 C CA . ILE B 1 155 ? -42.298 -3.779 -21.584 1.00 22.60 192 ILE B CA 1
ATOM 14874 C C . ILE B 1 155 ? -40.859 -4.178 -21.877 1.00 23.38 192 ILE B C 1
ATOM 14875 O O . ILE B 1 155 ? -40.606 -5.033 -22.733 1.00 23.65 192 ILE B O 1
ATOM 14891 N N . HIS B 1 156 ? -39.913 -3.534 -21.203 1.00 20.92 193 HIS B N 1
ATOM 14892 C CA . HIS B 1 156 ? -38.523 -3.904 -21.405 1.00 23.42 193 HIS B CA 1
ATOM 14893 C C . HIS B 1 156 ? -37.768 -3.729 -20.101 1.00 21.51 193 HIS B C 1
ATOM 14894 O O . HIS B 1 156 ? -38.095 -2.867 -19.282 1.00 19.94 193 HIS B O 1
ATOM 14908 N N . SER B 1 157 ? -36.782 -4.591 -19.908 1.00 21.73 194 SER B N 1
ATOM 14909 C CA . SER B 1 157 ? -35.892 -4.517 -18.765 1.00 21.98 194 SER B CA 1
ATOM 14910 C C . SER B 1 157 ? -34.667 -3.698 -19.129 1.00 19.21 194 SER B C 1
ATOM 14911 O O . SER B 1 157 ? -34.231 -3.687 -20.283 1.00 20.70 194 SER B O 1
ATOM 14919 N N . LYS B 1 158 ? -34.109 -3.008 -18.133 1.00 19.94 195 LYS B N 1
ATOM 14920 C CA . LYS B 1 158 ? -32.863 -2.291 -18.364 1.00 20.67 195 LYS B CA 1
ATOM 14921 C C . LYS B 1 158 ? -31.851 -3.205 -19.041 1.00 17.57 195 LYS B C 1
ATOM 14922 O O . LYS B 1 158 ? -31.109 -2.777 -19.932 1.00 16.60 195 LYS B O 1
ATOM 14941 N N . TYR B 1 159 ? -31.832 -4.474 -18.644 1.00 17.67 196 TYR B N 1
ATOM 14942 C CA . TYR B 1 159 ? -31.074 -5.514 -19.328 1.00 15.08 196 TYR B CA 1
ATOM 14943 C C . TYR B 1 159 ? -31.505 -6.845 -18.729 1.00 15.91 196 TYR B C 1
ATOM 14944 O O . TYR B 1 159 ? -32.209 -6.895 -17.717 1.00 17.68 196 TYR B O 1
ATOM 14962 N N . MET B 1 160 ? -31.106 -7.925 -19.391 1.00 16.14 197 MET B N 1
ATOM 14963 C CA . MET B 1 160 ? -31.307 -9.273 -18.886 1.00 14.50 197 MET B CA 1
ATOM 14964 C C . MET B 1 160 ? -29.937 -9.891 -18.670 1.00 15.49 197 MET B C 1
ATOM 14965 O O . MET B 1 160 ? -29.064 -9.802 -19.542 1.00 15.84 197 MET B O 1
ATOM 14979 N N . ARG B 1 161 ? -29.739 -10.473 -17.495 1.00 13.83 198 ARG B N 1
ATOM 14980 C CA . ARG B 1 161 ? -28.467 -11.082 -17.143 1.00 15.97 198 ARG B CA 1
ATOM 14981 C C . ARG B 1 161 ? -28.458 -12.531 -17.608 1.00 12.52 198 ARG B C 1
ATOM 14982 O O . ARG B 1 161 ? -29.379 -13.298 -17.302 1.00 11.04 198 ARG B O 1
ATOM 15003 N N . ALA B 1 162 ? -27.423 -12.893 -18.355 1.00 12.60 199 ALA B N 1
ATOM 15004 C CA . ALA B 1 162 ? -27.229 -14.252 -18.822 1.00 13.66 199 ALA B CA 1
ATOM 15005 C C . ALA B 1 162 ? -26.522 -15.076 -17.747 1.00 14.10 199 ALA B C 1
ATOM 15006 O O . ALA B 1 162 ? -26.141 -14.571 -16.689 1.00 12.89 199 ALA B O 1
ATOM 15013 N N . MET B 1 163 ? -26.352 -16.366 -18.022 1.00 16.64 200 MET B N 1
ATOM 15014 C CA . MET B 1 163 ? -25.616 -17.269 -17.151 1.00 17.43 200 MET B CA 1
ATOM 15015 C C . MET B 1 163 ? -24.190 -17.428 -17.664 1.00 18.35 200 MET B C 1
ATOM 15016 O O . MET B 1 163 ? -23.908 -17.239 -18.849 1.00 18.23 200 MET B O 1
ATOM 15030 N N . TYR B 1 164 ? -23.292 -17.774 -16.746 1.00 19.76 201 TYR B N 1
ATOM 15031 C CA . TYR B 1 164 ? -21.892 -18.006 -17.068 1.00 17.43 201 TYR B CA 1
ATOM 15032 C C . TYR B 1 164 ? -21.693 -19.471 -17.486 1.00 16.48 201 TYR B C 1
ATOM 15033 O O . TYR B 1 164 ? -22.280 -20.367 -16.891 1.00 16.12 201 TYR B O 1
ATOM 15051 N N . PRO B 1 165 ? -20.891 -19.723 -18.531 1.00 14.94 202 PRO B N 1
ATOM 15052 C CA . PRO B 1 165 ? -20.215 -18.756 -19.393 1.00 15.27 202 PRO B CA 1
ATOM 15053 C C . PRO B 1 165 ? -21.191 -18.195 -20.408 1.00 16.48 202 PRO B C 1
ATOM 15054 O O . PRO B 1 165 ? -22.119 -18.897 -20.799 1.00 17.23 202 PRO B O 1
ATOM 15065 N N . THR B 1 166 ? -20.986 -16.947 -20.825 1.00 17.64 203 THR B N 1
ATOM 15066 C CA . THR B 1 166 ? -21.929 -16.254 -21.703 1.00 19.26 203 THR B CA 1
ATOM 15067 C C . THR B 1 166 ? -21.705 -16.690 -23.153 1.00 17.15 203 THR B C 1
ATOM 15068 O O . THR B 1 166 ? -21.256 -15.931 -24.014 1.00 19.67 203 THR B O 1
ATOM 15079 N N . LYS B 1 167 ? -22.027 -17.956 -23.407 1.00 15.96 204 LYS B N 1
ATOM 15080 C CA . LYS B 1 167 ? -21.935 -18.569 -24.723 1.00 13.58 204 LYS B CA 1
ATOM 15081 C C . LYS B 1 167 ? -23.331 -18.932 -25.228 1.00 13.97 204 LYS B C 1
ATOM 15082 O O . LYS B 1 167 ? -24.304 -18.966 -24.472 1.00 14.81 204 LYS B O 1
ATOM 15101 N N . ALA B 1 168 ? -23.416 -19.227 -26.527 1.00 16.26 205 ALA B N 1
ATOM 15102 C CA . ALA B 1 168 ? -24.714 -19.346 -27.189 1.00 14.79 205 ALA B CA 1
ATOM 15103 C C . ALA B 1 168 ? -25.540 -20.497 -26.623 1.00 14.09 205 ALA B C 1
ATOM 15104 O O . ALA B 1 168 ? -26.614 -20.284 -26.050 1.00 16.56 205 ALA B O 1
ATOM 15111 N N . PHE B 1 169 ? -25.062 -21.729 -26.783 1.00 14.41 206 PHE B N 1
ATOM 15112 C CA . PHE B 1 169 ? -25.886 -22.897 -26.491 1.00 15.62 206 PHE B CA 1
ATOM 15113 C C . PHE B 1 169 ? -26.233 -23.002 -25.010 1.00 14.44 206 PHE B C 1
ATOM 15114 O O . PHE B 1 169 ? -27.390 -23.299 -24.678 1.00 12.53 206 PHE B O 1
ATOM 15131 N N . PRO B 1 170 ? -25.288 -22.779 -24.091 1.00 13.26 207 PRO B N 1
ATOM 15132 C CA . PRO B 1 170 ? -25.659 -22.796 -22.671 1.00 11.23 207 PRO B CA 1
ATOM 15133 C C . PRO B 1 170 ? -26.812 -21.863 -22.346 1.00 12.59 207 PRO B C 1
ATOM 15134 O O . PRO B 1 170 ? -27.714 -22.230 -21.578 1.00 10.86 207 PRO B O 1
ATOM 15145 N N . ASN B 1 171 ? -26.823 -20.667 -22.933 1.00 13.90 208 ASN B N 1
ATOM 15146 C CA . ASN B 1 171 ? -27.806 -19.667 -22.534 1.00 13.17 208 ASN B CA 1
ATOM 15147 C C . ASN B 1 171 ? -29.127 -19.841 -23.260 1.00 13.23 208 ASN B C 1
ATOM 15148 O O . ASN B 1 171 ? -30.190 -19.615 -22.675 1.00 12.98 208 ASN B O 1
ATOM 15159 N N . HIS B 1 172 ? -29.091 -20.247 -24.527 1.00 12.60 209 HIS B N 1
ATOM 15160 C CA . HIS B 1 172 ? -30.340 -20.574 -25.203 1.00 12.65 209 HIS B CA 1
ATOM 15161 C C . HIS B 1 172 ? -31.052 -21.724 -24.502 1.00 13.02 209 HIS B C 1
ATOM 15162 O O . HIS B 1 172 ? -32.283 -21.715 -24.371 1.00 10.49 209 HIS B O 1
ATOM 15176 N N . TYR B 1 173 ? -30.298 -22.717 -24.024 1.00 15.17 210 TYR B N 1
ATOM 15177 C CA . TYR B 1 173 ? -30.948 -23.846 -23.376 1.00 13.82 210 TYR B CA 1
ATOM 15178 C C . TYR B 1 173 ? -31.406 -23.482 -21.970 1.00 11.37 210 TYR B C 1
ATOM 15179 O O . TYR B 1 173 ? -32.426 -24.002 -21.509 1.00 14.41 210 TYR B O 1
ATOM 15197 N N . THR B 1 174 ? -30.696 -22.572 -21.295 1.00 13.79 211 THR B N 1
ATOM 15198 C CA . THR B 1 174 ? -31.180 -22.030 -20.027 1.00 13.88 211 THR B CA 1
ATOM 15199 C C . THR B 1 174 ? -32.519 -21.329 -20.209 1.00 11.81 211 THR B C 1
ATOM 15200 O O . THR B 1 174 ? -33.453 -21.532 -19.426 1.00 11.26 211 THR B O 1
ATOM 15211 N N . ILE B 1 175 ? -32.615 -20.474 -21.225 1.00 13.58 212 ILE B N 1
ATOM 15212 C CA . ILE B 1 175 ? -33.838 -19.708 -21.452 1.00 14.06 212 ILE B CA 1
ATOM 15213 C C . ILE B 1 175 ? -35.049 -20.629 -21.487 1.00 12.88 212 ILE B C 1
ATOM 15214 O O . ILE B 1 175 ? -36.090 -20.332 -20.890 1.00 15.81 212 ILE B O 1
ATOM 15230 N N . VAL B 1 176 ? -34.926 -21.773 -22.168 1.00 13.18 213 VAL B N 1
ATOM 15231 C CA . VAL B 1 176 ? -36.071 -22.650 -22.403 1.00 12.70 213 VAL B CA 1
ATOM 15232 C C . VAL B 1 176 ? -36.219 -23.744 -21.355 1.00 12.89 213 VAL B C 1
ATOM 15233 O O . VAL B 1 176 ? -37.214 -24.480 -21.389 1.00 10.76 213 VAL B O 1
ATOM 15246 N N . THR B 1 177 ? -35.270 -23.884 -20.426 1.00 13.37 214 THR B N 1
ATOM 15247 C CA . THR B 1 177 ? -35.414 -24.851 -19.347 1.00 15.64 214 THR B CA 1
ATOM 15248 C C . THR B 1 177 ? -35.555 -24.211 -17.976 1.00 15.10 214 THR B C 1
ATOM 15249 O O . THR B 1 177 ? -36.134 -24.836 -17.082 1.00 15.31 214 THR B O 1
ATOM 15260 N N . GLY B 1 178 ? -35.057 -22.988 -17.798 1.00 14.16 215 GLY B N 1
ATOM 15261 C CA . GLY B 1 178 ? -35.012 -22.372 -16.490 1.00 14.28 215 GLY B CA 1
ATOM 15262 C C . GLY B 1 178 ? -33.945 -22.940 -15.592 1.00 13.75 215 GLY B C 1
ATOM 15263 O O . GLY B 1 178 ? -34.024 -22.779 -14.375 1.00 14.03 215 GLY B O 1
ATOM 15267 N N . LEU B 1 179 ? -32.938 -23.593 -16.162 1.00 12.96 216 LEU B N 1
ATOM 15268 C CA . LEU B 1 179 ? -31.938 -24.325 -15.405 1.00 12.90 216 LEU B CA 1
ATOM 15269 C C . LEU B 1 179 ? -30.565 -23.702 -15.602 1.00 11.94 216 LEU B C 1
ATOM 15270 O O . LEU B 1 179 ? -30.242 -23.216 -16.689 1.00 14.05 216 LEU B O 1
ATOM 15286 N N . TYR B 1 180 ? -29.754 -23.741 -14.550 1.00 11.30 217 TYR B N 1
ATOM 15287 C CA . TYR B 1 180 ? -28.352 -23.399 -14.697 1.00 13.64 217 TYR B CA 1
ATOM 15288 C C . TYR B 1 180 ? -27.692 -24.392 -15.649 1.00 11.66 217 TYR B C 1
ATOM 15289 O O . TYR B 1 180 ? -28.078 -25.561 -15.702 1.00 12.05 217 TYR B O 1
ATOM 15307 N N . PRO B 1 181 ? -26.702 -23.957 -16.422 1.00 11.58 218 PRO B N 1
ATOM 15308 C CA . PRO B 1 181 ? -25.959 -24.923 -17.242 1.00 11.50 218 PRO B CA 1
ATOM 15309 C C . PRO B 1 181 ? -25.479 -26.151 -16.479 1.00 12.18 218 PRO B C 1
ATOM 15310 O O . PRO B 1 181 ? -25.577 -27.259 -17.017 1.00 13.88 218 PRO B O 1
ATOM 15321 N N . GLU B 1 182 ? -24.973 -26.001 -15.249 1.00 13.78 219 GLU B N 1
ATOM 15322 C CA . GLU B 1 182 ? -24.531 -27.172 -14.494 1.00 15.78 219 GLU B CA 1
ATOM 15323 C C . GLU B 1 182 ? -25.638 -28.213 -14.348 1.00 14.62 219 GLU B C 1
ATOM 15324 O O . GLU B 1 182 ? -25.338 -29.402 -14.184 1.00 14.33 219 GLU B O 1
ATOM 15336 N N . SER B 1 183 ? -26.907 -27.796 -14.421 1.00 15.79 220 SER B N 1
ATOM 15337 C CA . SER B 1 183 ? -28.042 -28.704 -14.285 1.00 15.97 220 SER B CA 1
ATOM 15338 C C . SER B 1 183 ? -28.551 -29.220 -15.629 1.00 14.06 220 SER B C 1
ATOM 15339 O O . SER B 1 183 ? -28.837 -30.414 -15.759 1.00 16.43 220 SER B O 1
ATOM 15347 N N . HIS B 1 184 ? -28.684 -28.363 -16.642 1.00 13.44 221 HIS B N 1
ATOM 15348 C CA . HIS B 1 184 ? -29.223 -28.870 -17.897 1.00 13.43 221 HIS B CA 1
ATOM 15349 C C . HIS B 1 184 ? -28.163 -29.520 -18.784 1.00 13.78 221 HIS B C 1
ATOM 15350 O O . HIS B 1 184 ? -28.519 -30.134 -19.797 1.00 12.12 221 HIS B O 1
ATOM 15364 N N . GLY B 1 185 ? -26.885 -29.455 -18.408 1.00 14.08 222 GLY B N 1
ATOM 15365 C CA . GLY B 1 185 ? -25.851 -30.250 -19.033 1.00 12.42 222 GLY B CA 1
ATOM 15366 C C . GLY B 1 185 ? -25.034 -29.545 -20.100 1.00 12.37 222 GLY B C 1
ATOM 15367 O O . GLY B 1 185 ? -23.909 -29.981 -20.385 1.00 12.49 222 GLY B O 1
ATOM 15371 N N . ILE B 1 186 ? -25.560 -28.485 -20.705 1.00 16.15 223 ILE B N 1
ATOM 15372 C CA . ILE B 1 186 ? -24.849 -27.788 -21.800 1.00 15.07 223 ILE B CA 1
ATOM 15373 C C . ILE B 1 186 ? -24.014 -26.698 -21.138 1.00 14.22 223 ILE B C 1
ATOM 15374 O O . ILE B 1 186 ? -24.369 -25.520 -21.100 1.00 12.31 223 ILE B O 1
ATOM 15390 N N . ILE B 1 187 ? -22.856 -27.104 -20.605 1.00 16.20 224 ILE B N 1
ATOM 15391 C CA . ILE B 1 187 ? -22.011 -26.172 -19.854 1.00 16.98 224 ILE B CA 1
ATOM 15392 C C . ILE B 1 187 ? -21.127 -25.318 -20.752 1.00 16.41 224 ILE B C 1
ATOM 15393 O O . ILE B 1 187 ? -20.522 -24.353 -20.265 1.00 14.75 224 ILE B O 1
ATOM 15409 N N . ASP B 1 188 ? -21.047 -25.627 -22.045 1.00 17.56 225 ASP B N 1
ATOM 15410 C CA . ASP B 1 188 ? -20.318 -24.809 -23.009 1.00 19.57 225 ASP B CA 1
ATOM 15411 C C . ASP B 1 188 ? -20.672 -25.313 -24.404 1.00 17.06 225 ASP B C 1
ATOM 15412 O O . ASP B 1 188 ? -21.310 -26.356 -24.563 1.00 16.53 225 ASP B O 1
ATOM 15421 N N . ASN B 1 189 ? -20.272 -24.538 -25.417 1.00 17.01 226 ASN B N 1
ATOM 15422 C CA . ASN B 1 189 ? -20.400 -24.970 -26.806 1.00 16.67 226 ASN B CA 1
ATOM 15423 C C . ASN B 1 189 ? -19.437 -26.095 -27.146 1.00 14.78 226 ASN B C 1
ATOM 15424 O O . ASN B 1 189 ? -19.639 -26.796 -28.143 1.00 15.88 226 ASN B O 1
ATOM 15435 N N . ASN B 1 190 ? -18.380 -26.254 -26.362 1.00 14.56 227 ASN B N 1
ATOM 15436 C CA . ASN B 1 190 ? -17.387 -27.295 -26.578 1.00 17.58 227 ASN B CA 1
ATOM 15437 C C . ASN B 1 190 ? -17.115 -27.938 -25.233 1.00 19.61 227 ASN B C 1
ATOM 15438 O O . ASN B 1 190 ? -16.704 -27.254 -24.290 1.00 20.50 227 ASN B O 1
ATOM 15449 N N . MET B 1 191 ? -17.366 -29.237 -25.129 1.00 18.08 228 MET B N 1
ATOM 15450 C CA . MET B 1 191 ? -17.133 -29.921 -23.871 1.00 18.03 228 MET B CA 1
ATOM 15451 C C . MET B 1 191 ? -16.863 -31.393 -24.133 1.00 18.37 228 MET B C 1
ATOM 15452 O O . MET B 1 191 ? -17.068 -31.909 -25.234 1.00 19.50 228 MET B O 1
ATOM 15466 N N . TYR B 1 192 ? -16.364 -32.054 -23.098 1.00 20.53 229 TYR B N 1
ATOM 15467 C CA . TYR B 1 192 ? -16.107 -33.482 -23.117 1.00 21.42 229 TYR B CA 1
ATOM 15468 C C . TYR B 1 192 ? -16.788 -34.119 -21.917 1.00 20.58 229 TYR B C 1
ATOM 15469 O O . TYR B 1 192 ? -16.767 -33.561 -20.815 1.00 19.78 229 TYR B O 1
ATOM 15487 N N . ASP B 1 193 ? -17.410 -35.273 -22.140 1.00 21.80 230 ASP B N 1
ATOM 15488 C CA . ASP B 1 193 ? -18.054 -36.044 -21.083 1.00 20.69 230 ASP B CA 1
ATOM 15489 C C . ASP B 1 193 ? -17.290 -37.353 -20.924 1.00 23.00 230 ASP B C 1
ATOM 15490 O O . ASP B 1 193 ? -17.310 -38.204 -21.817 1.00 22.73 230 ASP B O 1
ATOM 15499 N N . VAL B 1 194 ? -16.624 -37.509 -19.778 1.00 25.00 231 VAL B N 1
ATOM 15500 C CA . VAL B 1 194 ? -15.784 -38.678 -19.541 1.00 24.24 231 VAL B CA 1
ATOM 15501 C C . VAL B 1 194 ? -16.622 -39.950 -19.460 1.00 25.23 231 VAL B C 1
ATOM 15502 O O . VAL B 1 194 ? -16.154 -41.035 -19.830 1.00 26.98 231 VAL B O 1
ATOM 15515 N N . ASN B 1 195 ? -17.861 -39.852 -18.977 1.00 24.99 232 ASN B N 1
ATOM 15516 C CA . ASN B 1 195 ? -18.722 -41.027 -18.902 1.00 24.20 232 ASN B CA 1
ATOM 15517 C C . ASN B 1 195 ? -19.155 -41.484 -20.291 1.00 24.90 232 ASN B C 1
ATOM 15518 O O . ASN B 1 195 ? -19.014 -42.663 -20.641 1.00 25.00 232 ASN B O 1
ATOM 15529 N N . LEU B 1 196 ? -19.700 -40.568 -21.094 1.00 27.60 233 LEU B N 1
ATOM 15530 C CA . LEU B 1 196 ? -20.011 -40.893 -22.481 1.00 27.09 233 LEU B CA 1
ATOM 15531 C C . LEU B 1 196 ? -18.754 -41.111 -23.312 1.00 27.18 233 LEU B C 1
ATOM 15532 O O . LEU B 1 196 ? -18.826 -41.737 -24.374 1.00 28.89 233 LEU B O 1
ATOM 15548 N N . ASN B 1 197 ? -17.612 -40.609 -22.854 1.00 25.61 234 ASN B N 1
ATOM 15549 C CA . ASN B 1 197 ? -16.387 -40.573 -23.646 1.00 27.44 234 ASN B CA 1
ATOM 15550 C C . ASN B 1 197 ? -16.671 -40.027 -25.045 1.00 28.15 234 ASN B C 1
ATOM 15551 O O . ASN B 1 197 ? -16.451 -40.685 -26.066 1.00 29.31 234 ASN B O 1
ATOM 15562 N N . LYS B 1 198 ? -17.166 -38.793 -25.072 1.00 25.93 235 LYS B N 1
ATOM 15563 C CA . LYS B 1 198 ? -17.553 -38.148 -26.317 1.00 26.34 235 LYS B CA 1
ATOM 15564 C C . LYS B 1 198 ? -17.285 -36.655 -26.218 1.00 23.13 235 LYS B C 1
ATOM 15565 O O . LYS B 1 198 ? -17.291 -36.075 -25.129 1.00 21.23 235 LYS B O 1
ATOM 15584 N N . ASN B 1 199 ? -17.051 -36.046 -27.375 1.00 25.10 236 ASN B N 1
ATOM 15585 C CA . ASN B 1 199 ? -16.852 -34.610 -27.501 1.00 23.42 236 ASN B CA 1
ATOM 15586 C C . ASN B 1 199 ? -18.102 -33.955 -28.074 1.00 23.90 236 ASN B C 1
ATOM 15587 O O . ASN B 1 199 ? -18.701 -34.464 -29.026 1.00 25.29 236 ASN B O 1
ATOM 15597 N N . PHE B 1 200 ? -18.476 -32.816 -27.498 1.00 20.81 237 PHE B N 1
ATOM 15598 C CA . PHE B 1 200 ? -19.605 -32.016 -27.956 1.00 20.52 237 PHE B CA 1
ATOM 15599 C C . PHE B 1 200 ? -19.066 -30.742 -28.586 1.00 18.89 237 PHE B C 1
ATOM 15600 O O . PHE B 1 200 ? -18.246 -30.047 -27.980 1.00 19.06 237 PHE B O 1
ATOM 15617 N N . SER B 1 201 ? -19.516 -30.450 -29.803 1.00 18.67 238 SER B N 1
ATOM 15618 C CA . SER B 1 201 ? -19.235 -29.178 -30.447 1.00 18.41 238 SER B CA 1
ATOM 15619 C C . SER B 1 201 ? -20.404 -28.852 -31.366 1.00 18.29 238 SER B C 1
ATOM 15620 O O . SER B 1 201 ? -21.235 -29.710 -31.670 1.00 16.25 238 SER B O 1
ATOM 15628 N N . LEU B 1 202 ? -20.473 -27.592 -31.791 1.00 21.24 239 LEU B N 1
ATOM 15629 C CA . LEU B 1 202 ? -21.548 -27.169 -32.679 1.00 24.04 239 LEU B CA 1
ATOM 15630 C C . LEU B 1 202 ? -21.344 -27.627 -34.118 1.00 27.67 239 LEU B C 1
ATOM 15631 O O . LEU B 1 202 ? -22.309 -27.644 -34.889 1.00 30.52 239 LEU B O 1
ATOM 15647 N N . SER B 1 203 ? -20.122 -27.993 -34.502 1.00 27.71 240 SER B N 1
ATOM 15648 C CA . SER B 1 203 ? -19.842 -28.465 -35.852 1.00 28.99 240 SER B CA 1
ATOM 15649 C C . SER B 1 203 ? -19.825 -29.988 -35.957 1.00 29.99 240 SER B C 1
ATOM 15650 O O . SER B 1 203 ? -19.482 -30.523 -37.016 1.00 32.22 240 SER B O 1
ATOM 15658 N N . SER B 1 204 ? -20.184 -30.695 -34.891 1.00 28.76 241 SER B N 1
ATOM 15659 C CA . SER B 1 204 ? -20.229 -32.148 -34.886 1.00 29.80 241 SER B CA 1
ATOM 15660 C C . SER B 1 204 ? -21.667 -32.626 -34.725 1.00 30.16 241 SER B C 1
ATOM 15661 O O . SER B 1 204 ? -22.543 -31.889 -34.268 1.00 29.39 241 SER B O 1
ATOM 15669 N N . LYS B 1 205 ? -21.904 -33.880 -35.112 1.00 30.99 242 LYS B N 1
ATOM 15670 C CA . LYS B 1 205 ? -23.223 -34.478 -34.957 1.00 30.89 242 LYS B CA 1
ATOM 15671 C C . LYS B 1 205 ? -23.471 -34.997 -33.548 1.00 28.73 242 LYS B C 1
ATOM 15672 O O . LYS B 1 205 ? -24.614 -35.340 -33.224 1.00 29.36 242 LYS B O 1
ATOM 15691 N N . GLU B 1 206 ? -22.437 -35.058 -32.704 1.00 26.73 243 GLU B N 1
ATOM 15692 C CA . GLU B 1 206 ? -22.645 -35.469 -31.323 1.00 25.22 243 GLU B CA 1
ATOM 15693 C C . GLU B 1 206 ? -23.651 -34.571 -30.618 1.00 23.47 243 GLU B C 1
ATOM 15694 O O . GLU B 1 206 ? -24.335 -35.016 -29.691 1.00 25.69 243 GLU B O 1
ATOM 15706 N N . GLN B 1 207 ? -23.755 -33.309 -31.032 1.00 22.60 244 GLN B N 1
ATOM 15707 C CA . GLN B 1 207 ? -24.674 -32.397 -30.360 1.00 24.53 244 GLN B CA 1
ATOM 15708 C C . GLN B 1 207 ? -26.110 -32.903 -30.417 1.00 24.39 244 GLN B C 1
ATOM 15709 O O . GLN B 1 207 ? -26.904 -32.611 -29.516 1.00 24.43 244 GLN B O 1
ATOM 15723 N N . ASN B 1 208 ? -26.461 -33.659 -31.458 1.00 25.30 245 ASN B N 1
ATOM 15724 C CA . ASN B 1 208 ? -27.795 -34.229 -31.583 1.00 25.68 245 ASN B CA 1
ATOM 15725 C C . ASN B 1 208 ? -27.972 -35.495 -30.757 1.00 23.86 245 ASN B C 1
ATOM 15726 O O . ASN B 1 208 ? -29.050 -36.097 -30.798 1.00 23.48 245 ASN B O 1
ATOM 15737 N N . ASN B 1 209 ? -26.945 -35.910 -30.028 1.00 21.72 246 ASN B N 1
ATOM 15738 C CA . ASN B 1 209 ? -27.063 -36.992 -29.060 1.00 20.85 246 ASN B CA 1
ATOM 15739 C C . ASN B 1 209 ? -27.894 -36.510 -27.875 1.00 19.79 246 ASN B C 1
ATOM 15740 O O . ASN B 1 209 ? -27.472 -35.572 -27.183 1.00 18.46 246 ASN B O 1
ATOM 15751 N N . PRO B 1 210 ? -29.072 -37.087 -27.611 1.00 20.41 247 PRO B N 1
ATOM 15752 C CA . PRO B 1 210 ? -29.896 -36.586 -26.498 1.00 18.33 247 PRO B CA 1
ATOM 15753 C C . PRO B 1 210 ? -29.224 -36.693 -25.141 1.00 18.99 247 PRO B C 1
ATOM 15754 O O . PRO B 1 210 ? -29.670 -36.034 -24.194 1.00 19.10 247 PRO B O 1
ATOM 15765 N N . ALA B 1 211 ? -28.168 -37.500 -25.019 1.00 17.59 248 ALA B N 1
ATOM 15766 C CA . ALA B 1 211 ? -27.528 -37.721 -23.728 1.00 17.32 248 ALA B CA 1
ATOM 15767 C C . ALA B 1 211 ? -26.921 -36.450 -23.152 1.00 17.92 248 ALA B C 1
ATOM 15768 O O . ALA B 1 211 ? -26.622 -36.409 -21.953 1.00 21.38 248 ALA B O 1
ATOM 15775 N N . TRP B 1 212 ? -26.730 -35.415 -23.966 1.00 15.98 249 TRP B N 1
ATOM 15776 C CA . TRP B 1 212 ? -26.185 -34.163 -23.454 1.00 15.85 249 TRP B CA 1
ATOM 15777 C C . TRP B 1 212 ? -27.243 -33.264 -22.831 1.00 12.64 249 TRP B C 1
ATOM 15778 O O . TRP B 1 212 ? -26.895 -32.380 -22.041 1.00 13.06 249 TRP B O 1
ATOM 15799 N N . TRP B 1 213 ? -28.512 -33.483 -23.144 1.00 12.53 250 TRP B N 1
ATOM 15800 C CA . TRP B 1 213 ? -29.569 -32.502 -22.926 1.00 13.62 250 TRP B CA 1
ATOM 15801 C C . TRP B 1 213 ? -30.481 -32.968 -21.795 1.00 13.69 250 TRP B C 1
ATOM 15802 O O . TRP B 1 213 ? -31.387 -33.775 -22.011 1.00 15.05 250 TRP B O 1
ATOM 15823 N N . HIS B 1 214 ? -30.262 -32.435 -20.599 1.00 15.57 251 HIS B N 1
ATOM 15824 C CA . HIS B 1 214 ? -31.092 -32.751 -19.447 1.00 15.13 251 HIS B CA 1
ATOM 15825 C C . HIS B 1 214 ? -32.167 -31.681 -19.287 1.00 13.39 251 HIS B C 1
ATOM 15826 O O . HIS B 1 214 ? -32.218 -30.703 -20.032 1.00 14.66 251 HIS B O 1
ATOM 15840 N N . GLY B 1 215 ? -33.039 -31.868 -18.293 1.00 13.88 252 GLY B N 1
ATOM 15841 C CA . GLY B 1 215 ? -34.128 -30.942 -18.072 1.00 11.65 252 GLY B CA 1
ATOM 15842 C C . GLY B 1 215 ? -35.250 -31.136 -19.075 1.00 11.98 252 GLY B C 1
ATOM 15843 O O . GLY B 1 215 ? -35.291 -32.101 -19.840 1.00 13.89 252 GLY B O 1
ATOM 15847 N N . GLN B 1 216 ? -36.177 -30.183 -19.066 1.00 11.54 253 GLN B N 1
ATOM 15848 C CA . GLN B 1 216 ? -37.367 -30.237 -19.913 1.00 13.91 253 GLN B CA 1
ATOM 15849 C C . GLN B 1 216 ? -37.511 -28.901 -20.628 1.00 13.16 253 GLN B C 1
ATOM 15850 O O . GLN B 1 216 ? -37.932 -27.906 -20.011 1.00 11.27 253 GLN B O 1
ATOM 15864 N N . PRO B 1 217 ? -37.172 -28.824 -21.912 1.00 13.71 254 PRO B N 1
ATOM 15865 C CA . PRO B 1 217 ? -37.313 -27.553 -22.627 1.00 14.89 254 PRO B CA 1
ATOM 15866 C C . PRO B 1 217 ? -38.774 -27.152 -22.764 1.00 12.53 254 PRO B C 1
ATOM 15867 O O . PRO B 1 217 ? -39.692 -27.967 -22.665 1.00 11.71 254 PRO B O 1
ATOM 15878 N N . MET B 1 218 ? -38.971 -25.856 -23.009 1.00 12.97 255 MET B N 1
ATOM 15879 C CA . MET B 1 218 ? -40.309 -25.277 -22.999 1.00 13.00 255 MET B CA 1
ATOM 15880 C C . MET B 1 218 ? -41.220 -25.943 -24.023 1.00 13.16 255 MET B C 1
ATOM 15881 O O . MET B 1 218 ? -42.411 -26.155 -23.755 1.00 11.58 255 MET B O 1
ATOM 15895 N N . TRP B 1 219 ? -40.694 -26.275 -25.208 1.00 11.76 256 TRP B N 1
ATOM 15896 C CA . TRP B 1 219 ? -41.572 -26.846 -26.229 1.00 13.69 256 TRP B CA 1
ATOM 15897 C C . TRP B 1 219 ? -42.152 -28.188 -25.795 1.00 13.85 256 TRP B C 1
ATOM 15898 O O . TRP B 1 219 ? -43.305 -28.490 -26.118 1.00 16.22 256 TRP B O 1
ATOM 15919 N N . LEU B 1 220 ? -41.390 -28.997 -25.050 1.00 15.50 257 LEU B N 1
ATOM 15920 C CA . LEU B 1 220 ? -41.941 -30.241 -24.519 1.00 14.61 257 LEU B CA 1
ATOM 15921 C C . LEU B 1 220 ? -42.864 -29.983 -23.333 1.00 15.30 257 LEU B C 1
ATOM 15922 O O . LEU B 1 220 ? -43.894 -30.653 -23.191 1.00 12.59 257 LEU B O 1
ATOM 15938 N N . THR B 1 221 ? -42.506 -29.030 -22.469 1.00 17.30 258 THR B N 1
ATOM 15939 C CA . THR B 1 221 ? -43.403 -28.621 -21.391 1.00 17.03 258 THR B CA 1
ATOM 15940 C C . THR B 1 221 ? -44.780 -28.295 -21.946 1.00 17.13 258 THR B C 1
ATOM 15941 O O . THR B 1 221 ? -45.804 -28.726 -21.405 1.00 18.77 258 THR B O 1
ATOM 15952 N N . ALA B 1 222 ? -44.816 -27.531 -23.038 1.00 17.87 259 ALA B N 1
ATOM 15953 C CA . ALA B 1 222 ? -46.076 -27.214 -23.698 1.00 17.59 259 ALA B CA 1
ATOM 15954 C C . ALA B 1 222 ? -46.713 -28.463 -24.290 1.00 16.66 259 ALA B C 1
ATOM 15955 O O . ALA B 1 222 ? -47.892 -28.747 -24.048 1.00 15.17 259 ALA B O 1
ATOM 15962 N N . MET B 1 223 ? -45.946 -29.215 -25.084 1.00 17.03 260 MET B N 1
ATOM 15963 C CA . MET B 1 223 ? -46.487 -30.393 -25.753 1.00 16.78 260 MET B CA 1
ATOM 15964 C C . MET B 1 223 ? -47.037 -31.404 -24.755 1.00 19.15 260 MET B C 1
ATOM 15965 O O . MET B 1 223 ? -48.114 -31.969 -24.967 1.00 19.39 260 MET B O 1
ATOM 15979 N N . TYR B 1 224 ? -46.307 -31.656 -23.669 1.00 18.77 261 TYR B N 1
ATOM 15980 C CA . TYR B 1 224 ? -46.771 -32.613 -22.671 1.00 19.73 261 TYR B CA 1
ATOM 15981 C C . TYR B 1 224 ? -48.096 -32.197 -22.042 1.00 21.04 261 TYR B C 1
ATOM 15982 O O . TYR B 1 224 ? -48.795 -33.045 -21.475 1.00 20.28 261 TYR B O 1
ATOM 16000 N N . GLN B 1 225 ? -48.464 -30.919 -22.136 1.00 19.55 262 GLN B N 1
ATOM 16001 C CA . GLN B 1 225 ? -49.700 -30.414 -21.555 1.00 19.07 262 GLN B CA 1
ATOM 16002 C C . GLN B 1 225 ? -50.675 -29.914 -22.620 1.00 20.39 262 GLN B C 1
ATOM 16003 O O . GLN B 1 225 ? -51.526 -29.066 -22.341 1.00 22.74 262 GLN B O 1
ATOM 16017 N N . GLY B 1 226 ? -50.558 -30.426 -23.846 1.00 19.47 263 GLY B N 1
ATOM 16018 C CA . GLY B 1 226 ? -51.585 -30.264 -24.854 1.00 20.35 263 GLY B CA 1
ATOM 16019 C C . GLY B 1 226 ? -51.379 -29.154 -25.862 1.00 19.36 263 GLY B C 1
ATOM 16020 O O . GLY B 1 226 ? -52.252 -28.956 -26.716 1.00 21.25 263 GLY B O 1
ATOM 16024 N N . LEU B 1 227 ? -50.267 -28.432 -25.810 1.00 17.86 264 LEU B N 1
ATOM 16025 C CA . LEU B 1 227 ? -50.021 -27.306 -26.704 1.00 18.39 264 LEU B CA 1
ATOM 16026 C C . LEU B 1 227 ? -48.912 -27.669 -27.679 1.00 18.60 264 LEU B C 1
ATOM 16027 O O . LEU B 1 227 ? -47.786 -27.960 -27.263 1.00 16.55 264 LEU B O 1
ATOM 16043 N N . LYS B 1 228 ? -49.227 -27.639 -28.970 1.00 18.80 265 LYS B N 1
ATOM 16044 C CA . LYS B 1 228 ? -48.220 -27.879 -29.989 1.00 18.06 265 LYS B CA 1
ATOM 16045 C C . LYS B 1 228 ? -47.208 -26.740 -30.019 1.00 16.83 265 LYS B C 1
ATOM 16046 O O . LYS B 1 228 ? -47.507 -25.601 -29.653 1.00 15.27 265 LYS B O 1
ATOM 16065 N N . ALA B 1 229 ? -46.003 -27.058 -30.490 1.00 14.96 266 ALA B N 1
ATOM 16066 C CA . ALA B 1 229 ? -44.894 -26.118 -30.510 1.00 13.88 266 ALA B CA 1
ATOM 16067 C C . ALA B 1 229 ? -44.157 -26.233 -31.830 1.00 14.82 266 ALA B C 1
ATOM 16068 O O . ALA B 1 229 ? -43.874 -27.340 -32.300 1.00 12.91 266 ALA B O 1
ATOM 16075 N N . ALA B 1 230 ? -43.841 -25.082 -32.414 1.00 16.14 267 ALA B N 1
ATOM 16076 C CA . ALA B 1 230 ? -43.030 -24.994 -33.618 1.00 16.34 267 ALA B CA 1
ATOM 16077 C C . ALA B 1 230 ? -41.777 -24.198 -33.298 1.00 18.01 267 ALA B C 1
ATOM 16078 O O . ALA B 1 230 ? -41.856 -23.108 -32.722 1.00 15.26 267 ALA B O 1
ATOM 16085 N N . THR B 1 231 ? -40.629 -24.740 -33.676 1.00 16.33 268 THR B N 1
ATOM 16086 C CA . THR B 1 231 ? -39.343 -24.147 -33.355 1.00 16.27 268 THR B CA 1
ATOM 16087 C C . THR B 1 231 ? -38.597 -23.862 -34.645 1.00 15.31 268 THR B C 1
ATOM 16088 O O . THR B 1 231 ? -38.490 -24.737 -35.507 1.00 16.96 268 THR B O 1
ATOM 16099 N N . TYR B 1 232 ? -38.096 -22.644 -34.784 1.00 15.74 269 TYR B N 1
ATOM 16100 C CA . TYR B 1 232 ? -37.292 -22.286 -35.950 1.00 16.13 269 TYR B CA 1
ATOM 16101 C C . TYR B 1 232 ? -35.860 -22.003 -35.497 1.00 13.08 269 TYR B C 1
ATOM 16102 O O . TYR B 1 232 ? -35.508 -20.870 -35.173 1.00 15.87 269 TYR B O 1
ATOM 16120 N N . PHE B 1 233 ? -35.037 -23.055 -35.481 1.00 14.01 270 PHE B N 1
ATOM 16121 C CA . PHE B 1 233 ? -33.569 -23.003 -35.326 1.00 13.17 270 PHE B CA 1
ATOM 16122 C C . PHE B 1 233 ? -33.082 -22.842 -33.888 1.00 16.42 270 PHE B C 1
ATOM 16123 O O . PHE B 1 233 ? -31.897 -22.536 -33.691 1.00 18.63 270 PHE B O 1
ATOM 16140 N N . TRP B 1 234 ? -33.917 -23.057 -32.876 1.00 12.93 271 TRP B N 1
ATOM 16141 C CA . TRP B 1 234 ? -33.453 -22.899 -31.504 1.00 15.20 271 TRP B CA 1
ATOM 16142 C C . TRP B 1 234 ? -32.472 -24.014 -31.130 1.00 13.84 271 TRP B C 1
ATOM 16143 O O . TRP B 1 234 ? -32.698 -25.181 -31.468 1.00 14.54 271 TRP B O 1
ATOM 16164 N N . PRO B 1 235 ? -31.369 -23.694 -30.429 1.00 11.79 272 PRO B N 1
ATOM 16165 C CA . PRO B 1 235 ? -30.509 -24.758 -29.893 1.00 12.16 272 PRO B CA 1
ATOM 16166 C C . PRO B 1 235 ? -31.274 -25.773 -29.058 1.00 13.27 272 PRO B C 1
ATOM 16167 O O . PRO B 1 235 ? -31.933 -25.412 -28.080 1.00 14.56 272 PRO B O 1
ATOM 16178 N N . GLY B 1 236 ? -31.181 -27.052 -29.428 1.00 16.08 273 GLY B N 1
ATOM 16179 C CA . GLY B 1 236 ? -31.901 -28.115 -28.764 1.00 15.43 273 GLY B CA 1
ATOM 16180 C C . GLY B 1 236 ? -33.143 -28.582 -29.495 1.00 13.36 273 GLY B C 1
ATOM 16181 O O . GLY B 1 236 ? -33.585 -29.720 -29.278 1.00 11.86 273 GLY B O 1
ATOM 16185 N N . SER B 1 237 ? -33.706 -27.742 -30.366 1.00 17.36 274 SER B N 1
ATOM 16186 C CA . SER B 1 237 ? -34.957 -28.069 -31.037 1.00 18.10 274 SER B CA 1
ATOM 16187 C C . SER B 1 237 ? -34.782 -29.098 -32.144 1.00 19.07 274 SER B C 1
ATOM 16188 O O . SER B 1 237 ? -35.775 -29.683 -32.594 1.00 20.65 274 SER B O 1
ATOM 16196 N N . GLU B 1 238 ? -33.550 -29.323 -32.596 1.00 18.42 275 GLU B N 1
ATOM 16197 C CA . GLU B 1 238 ? -33.235 -30.380 -33.543 1.00 19.86 275 GLU B CA 1
ATOM 16198 C C . GLU B 1 238 ? -32.671 -31.611 -32.847 1.00 17.16 275 GLU B C 1
ATOM 16199 O O . GLU B 1 238 ? -31.978 -32.412 -33.479 1.00 19.39 275 GLU B O 1
ATOM 16211 N N . VAL B 1 239 ? -32.958 -31.769 -31.556 1.00 17.29 276 VAL B N 1
ATOM 16212 C CA . VAL B 1 239 ? -32.519 -32.905 -30.757 1.00 16.55 276 VAL B CA 1
ATOM 16213 C C . VAL B 1 239 ? -33.765 -33.563 -30.182 1.00 16.46 276 VAL B C 1
ATOM 16214 O O . VAL B 1 239 ? -34.720 -32.875 -29.802 1.00 17.12 276 VAL B O 1
ATOM 16227 N N . ALA B 1 240 ? -33.766 -34.896 -30.136 1.00 17.61 277 ALA B N 1
ATOM 16228 C CA . ALA B 1 240 ? -34.875 -35.650 -29.551 1.00 18.89 277 ALA B CA 1
ATOM 16229 C C . ALA B 1 240 ? -34.680 -35.725 -28.036 1.00 17.10 277 ALA B C 1
ATOM 16230 O O . ALA B 1 240 ? -34.412 -36.775 -27.451 1.00 19.54 277 ALA B O 1
ATOM 16237 N N . ILE B 1 241 ? -34.810 -34.558 -27.402 1.00 15.89 278 ILE B N 1
ATOM 16238 C CA . ILE B 1 241 ? -34.627 -34.457 -25.961 1.00 15.28 278 ILE B CA 1
ATOM 16239 C C . ILE B 1 241 ? -35.695 -35.286 -25.264 1.00 15.89 278 ILE B C 1
ATOM 16240 O O . ILE B 1 241 ? -36.891 -35.180 -25.570 1.00 14.38 278 ILE B O 1
ATOM 16256 N N . ASN B 1 242 ? -35.259 -36.129 -24.327 1.00 13.47 279 ASN B N 1
ATOM 16257 C CA . ASN B 1 242 ? -36.150 -37.047 -23.623 1.00 13.59 279 ASN B CA 1
ATOM 16258 C C . ASN B 1 242 ? -36.995 -37.847 -24.616 1.00 16.64 279 ASN B C 1
ATOM 16259 O O . ASN B 1 242 ? -38.120 -38.259 -24.317 1.00 16.84 279 ASN B O 1
ATOM 16269 N N . GLY B 1 243 ? -36.457 -38.048 -25.821 1.00 16.63 280 GLY B N 1
ATOM 16270 C CA . GLY B 1 243 ? -37.068 -38.892 -26.827 1.00 18.32 280 GLY B CA 1
ATOM 16271 C C . GLY B 1 243 ? -38.014 -38.207 -27.790 1.00 16.07 280 GLY B C 1
ATOM 16272 O O . GLY B 1 243 ? -38.581 -38.888 -28.651 1.00 16.36 280 GLY B O 1
ATOM 16276 N N . SER B 1 244 ? -38.205 -36.893 -27.688 1.00 15.67 281 SER B N 1
ATOM 16277 C CA . SER B 1 244 ? -39.223 -36.207 -28.476 1.00 15.79 281 SER B CA 1
ATOM 16278 C C . SER B 1 244 ? -38.648 -34.949 -29.109 1.00 13.26 281 SER B C 1
ATOM 16279 O O . SER B 1 244 ? -37.963 -34.165 -28.442 1.00 15.02 281 SER B O 1
ATOM 16287 N N . PHE B 1 245 ? -38.917 -34.777 -30.401 1.00 15.50 282 PHE B N 1
ATOM 16288 C CA . PHE B 1 245 ? -38.709 -33.521 -31.093 1.00 13.16 282 PHE B CA 1
ATOM 16289 C C . PHE B 1 245 ? -39.897 -32.595 -30.853 1.00 14.43 282 PHE B C 1
ATOM 16290 O O . PHE B 1 245 ? -40.969 -33.040 -30.442 1.00 13.49 282 PHE B O 1
ATOM 16307 N N . PRO B 1 246 ? -39.743 -31.296 -31.114 1.00 13.48 283 PRO B N 1
ATOM 16308 C CA . PRO B 1 246 ? -40.909 -30.407 -31.075 1.00 13.81 283 PRO B CA 1
ATOM 16309 C C . PRO B 1 246 ? -41.902 -30.797 -32.161 1.00 17.46 283 PRO B C 1
ATOM 16310 O O . PRO B 1 246 ? -41.557 -31.470 -33.134 1.00 20.71 283 PRO B O 1
ATOM 16321 N N . SER B 1 247 ? -43.155 -30.369 -31.987 1.00 17.42 284 SER B N 1
ATOM 16322 C CA . SER B 1 247 ? -44.188 -30.706 -32.963 1.00 17.98 284 SER B CA 1
ATOM 16323 C C . SER B 1 247 ? -43.728 -30.381 -34.378 1.00 18.17 284 SER B C 1
ATOM 16324 O O . SER B 1 247 ? -43.945 -31.164 -35.309 1.00 17.67 284 SER B O 1
ATOM 16332 N N . ILE B 1 248 ? -43.087 -29.230 -34.554 1.00 17.41 285 ILE B N 1
ATOM 16333 C CA . ILE B 1 248 ? -42.507 -28.822 -35.827 1.00 20.06 285 ILE B CA 1
ATOM 16334 C C . ILE B 1 248 ? -41.131 -28.260 -35.528 1.00 18.33 285 ILE B C 1
ATOM 16335 O O . ILE B 1 248 ? -40.975 -27.466 -34.595 1.00 16.11 285 ILE B O 1
ATOM 16351 N N . TYR B 1 249 ? -40.138 -28.670 -36.308 1.00 15.68 286 TYR B N 1
ATOM 16352 C CA . TYR B 1 249 ? -38.808 -28.113 -36.153 1.00 16.83 286 TYR B CA 1
ATOM 16353 C C . TYR B 1 249 ? -38.122 -28.087 -37.507 1.00 17.27 286 TYR B C 1
ATOM 16354 O O . TYR B 1 249 ? -38.537 -28.761 -38.451 1.00 17.00 286 TYR B O 1
ATOM 16372 N N . MET B 1 250 ? -37.044 -27.313 -37.568 1.00 17.93 287 MET B N 1
ATOM 16373 C CA . MET B 1 250 ? -36.337 -27.004 -38.802 1.00 19.32 287 MET B CA 1
ATOM 16374 C C . MET B 1 250 ? -34.881 -27.422 -38.662 1.00 20.00 287 MET B C 1
ATOM 16375 O O . MET B 1 250 ? -34.187 -26.904 -37.775 1.00 21.55 287 MET B O 1
ATOM 16389 N N . PRO B 1 251 ? -34.365 -28.327 -39.491 1.00 24.21 288 PRO B N 1
ATOM 16390 C CA . PRO B 1 251 ? -32.926 -28.623 -39.445 1.00 25.00 288 PRO B CA 1
ATOM 16391 C C . PRO B 1 251 ? -32.111 -27.362 -39.689 1.00 21.69 288 PRO B C 1
ATOM 16392 O O . PRO B 1 251 ? -32.341 -26.633 -40.653 1.00 22.13 288 PRO B O 1
ATOM 16403 N N . TYR B 1 252 ? -31.145 -27.117 -38.811 1.00 19.92 289 TYR B N 1
ATOM 16404 C CA . TYR B 1 252 ? -30.445 -25.842 -38.826 1.00 18.22 289 TYR B CA 1
ATOM 16405 C C . TYR B 1 252 ? -29.723 -25.618 -40.145 1.00 19.70 289 TYR B C 1
ATOM 16406 O O . TYR B 1 252 ? -29.063 -26.515 -40.677 1.00 21.23 289 TYR B O 1
ATOM 16424 N N . ASN B 1 253 ? -29.840 -24.391 -40.656 1.00 19.85 290 ASN B N 1
ATOM 16425 C CA . ASN B 1 253 ? -29.132 -23.960 -41.860 1.00 17.59 290 ASN B CA 1
ATOM 16426 C C . ASN B 1 253 ? -28.978 -22.442 -41.766 1.00 17.30 290 ASN B C 1
ATOM 16427 O O . ASN B 1 253 ? -29.915 -21.695 -42.068 1.00 13.85 290 ASN B O 1
ATOM 16437 N N . GLY B 1 254 ? -27.792 -21.997 -41.359 1.00 18.90 291 GLY B N 1
ATOM 16438 C CA . GLY B 1 254 ? -27.536 -20.572 -41.192 1.00 18.61 291 GLY B CA 1
ATOM 16439 C C . GLY B 1 254 ? -27.647 -19.758 -42.466 1.00 17.39 291 GLY B C 1
ATOM 16440 O O . GLY B 1 254 ? -27.682 -18.525 -42.386 1.00 15.58 291 GLY B O 1
ATOM 16444 N N . SER B 1 255 ? -27.695 -20.405 -43.633 1.00 19.01 292 SER B N 1
ATOM 16445 C CA . SER B 1 255 ? -27.793 -19.685 -44.899 1.00 22.26 292 SER B CA 1
ATOM 16446 C C . SER B 1 255 ? -29.210 -19.246 -45.237 1.00 21.96 292 SER B C 1
ATOM 16447 O O . SER B 1 255 ? -29.391 -18.494 -46.200 1.00 24.15 292 SER B O 1
ATOM 16455 N N . VAL B 1 256 ? -30.208 -19.694 -44.486 1.00 19.13 293 VAL B N 1
ATOM 16456 C CA . VAL B 1 256 ? -31.597 -19.344 -44.759 1.00 17.71 293 VAL B CA 1
ATOM 16457 C C . VAL B 1 256 ? -31.794 -17.861 -44.462 1.00 18.20 293 VAL B C 1
ATOM 16458 O O . VAL B 1 256 ? -31.537 -17.423 -43.333 1.00 17.31 293 VAL B O 1
ATOM 16471 N N . PRO B 1 257 ? -32.232 -17.057 -45.430 1.00 20.90 294 PRO B N 1
ATOM 16472 C CA . PRO B 1 257 ? -32.493 -15.639 -45.154 1.00 19.73 294 PRO B CA 1
ATOM 16473 C C . PRO B 1 257 ? -33.499 -15.451 -44.029 1.00 17.69 294 PRO B C 1
ATOM 16474 O O . PRO B 1 257 ? -34.429 -16.241 -43.857 1.00 18.91 294 PRO B O 1
ATOM 16485 N N . PHE B 1 258 ? -33.310 -14.361 -43.279 1.00 16.97 295 PHE B N 1
ATOM 16486 C CA . PHE B 1 258 ? -34.154 -14.081 -42.121 1.00 16.97 295 PHE B CA 1
ATOM 16487 C C . PHE B 1 258 ? -35.617 -13.945 -42.521 1.00 17.36 295 PHE B C 1
ATOM 16488 O O . PHE B 1 258 ? -36.504 -14.434 -41.814 1.00 14.93 295 PHE B O 1
ATOM 16505 N N . GLU B 1 259 ? -35.888 -13.294 -43.659 1.00 17.95 296 GLU B N 1
ATOM 16506 C CA . GLU B 1 259 ? -37.270 -13.093 -44.095 1.00 18.01 296 GLU B CA 1
ATOM 16507 C C . GLU B 1 259 ? -37.943 -14.402 -44.488 1.00 16.96 296 GLU B C 1
ATOM 16508 O O . GLU B 1 259 ? -39.168 -14.518 -44.379 1.00 16.16 296 GLU B O 1
ATOM 16520 N N . GLU B 1 260 ? -37.179 -15.374 -44.993 1.00 17.98 297 GLU B N 1
ATOM 16521 C CA . GLU B 1 260 ? -37.738 -16.699 -45.236 1.00 17.59 297 GLU B CA 1
ATOM 16522 C C . GLU B 1 260 ? -38.134 -17.376 -43.933 1.00 16.16 297 GLU B C 1
ATOM 16523 O O . GLU B 1 260 ? -39.155 -18.070 -43.874 1.00 16.59 297 GLU B O 1
ATOM 16535 N N . ARG B 1 261 ? -37.324 -17.211 -42.883 1.00 13.96 298 ARG B N 1
ATOM 16536 C CA . ARG B 1 261 ? -37.671 -17.777 -41.583 1.00 15.64 298 ARG B CA 1
ATOM 16537 C C . ARG B 1 261 ? -38.957 -17.158 -41.055 1.00 14.44 298 ARG B C 1
ATOM 16538 O O . ARG B 1 261 ? -39.876 -17.868 -40.633 1.00 16.71 298 ARG B O 1
ATOM 16559 N N . ILE B 1 262 ? -39.043 -15.827 -41.082 1.00 12.82 299 ILE B N 1
ATOM 16560 C CA . ILE B 1 262 ? -40.251 -15.139 -40.635 1.00 16.15 299 ILE B CA 1
ATOM 16561 C C . ILE B 1 262 ? -41.445 -15.547 -41.488 1.00 19.06 299 ILE B C 1
ATOM 16562 O O . ILE B 1 262 ? -42.560 -15.724 -40.981 1.00 17.19 299 ILE B O 1
ATOM 16578 N N . SER B 1 263 ? -41.238 -15.682 -42.796 1.00 15.99 300 SER B N 1
ATOM 16579 C CA . SER B 1 263 ? -42.320 -16.134 -43.660 1.00 18.96 300 SER B CA 1
ATOM 16580 C C . SER B 1 263 ? -42.852 -17.496 -43.213 1.00 18.82 300 SER B C 1
ATOM 16581 O O . SER B 1 263 ? -44.065 -17.735 -43.233 1.00 15.89 300 SER B O 1
ATOM 16589 N N . THR B 1 264 ? -41.960 -18.402 -42.800 1.00 19.10 301 THR B N 1
ATOM 16590 C CA . THR B 1 264 ? -42.397 -19.722 -42.345 1.00 19.90 301 THR B CA 1
ATOM 16591 C C . THR B 1 264 ? -43.164 -19.619 -41.035 1.00 18.29 301 THR B C 1
ATOM 16592 O O . THR B 1 264 ? -44.143 -20.341 -40.824 1.00 18.45 301 THR B O 1
ATOM 16603 N N . LEU B 1 265 ? -42.728 -18.732 -40.144 1.00 19.28 302 LEU B N 1
ATOM 16604 C CA . LEU B 1 265 ? -43.426 -18.544 -38.877 1.00 19.18 302 LEU B CA 1
ATOM 16605 C C . LEU B 1 265 ? -44.831 -17.996 -39.098 1.00 18.88 302 LEU B C 1
ATOM 16606 O O . LEU B 1 265 ? -45.769 -18.360 -38.377 1.00 19.42 302 LEU B O 1
ATOM 16622 N N . LEU B 1 266 ? -44.996 -17.129 -40.096 1.00 19.79 303 LEU B N 1
ATOM 16623 C CA . LEU B 1 266 ? -46.320 -16.602 -40.419 1.00 22.01 303 LEU B CA 1
ATOM 16624 C C . LEU B 1 266 ? -47.200 -17.668 -41.068 1.00 20.97 303 LEU B C 1
ATOM 16625 O O . LEU B 1 266 ? -48.418 -17.686 -40.857 1.00 21.37 303 LEU B O 1
ATOM 16641 N N . LYS B 1 267 ? -46.607 -18.558 -41.864 1.00 20.63 304 LYS B N 1
ATOM 16642 C CA . LYS B 1 267 ? -47.362 -19.692 -42.396 1.00 23.11 304 LYS B CA 1
ATOM 16643 C C . LYS B 1 267 ? -47.829 -20.616 -41.279 1.00 22.49 304 LYS B C 1
ATOM 16644 O O . LYS B 1 267 ? -48.961 -21.115 -41.307 1.00 22.04 304 LYS B O 1
ATOM 16663 N N . TRP B 1 268 ? -46.962 -20.869 -40.292 1.00 21.59 305 TRP B N 1
ATOM 16664 C CA . TRP B 1 268 ? -47.350 -21.675 -39.138 1.00 17.27 305 TRP B CA 1
ATOM 16665 C C . TRP B 1 268 ? -48.577 -21.091 -38.454 1.00 18.37 305 TRP B C 1
ATOM 16666 O O . TRP B 1 268 ? -49.515 -21.818 -38.108 1.00 18.98 305 TRP B O 1
ATOM 16687 N N . LEU B 1 269 ? -48.583 -19.773 -38.236 1.00 21.14 306 LEU B N 1
ATOM 16688 C CA . LEU B 1 269 ? -49.727 -19.106 -37.621 1.00 19.65 306 LEU B CA 1
ATOM 16689 C C . LEU B 1 269 ? -50.967 -19.130 -38.502 1.00 22.31 306 LEU B C 1
ATOM 16690 O O . LEU B 1 269 ? -52.057 -18.820 -38.008 1.00 21.32 306 LEU B O 1
ATOM 16706 N N . ASP B 1 270 ? -50.826 -19.476 -39.782 1.00 24.01 307 ASP B N 1
ATOM 16707 C CA . ASP B 1 270 ? -51.943 -19.589 -40.711 1.00 25.61 307 ASP B CA 1
ATOM 16708 C C . ASP B 1 270 ? -52.519 -20.999 -40.774 1.00 26.89 307 ASP B C 1
ATOM 16709 O O . ASP B 1 270 ? -53.398 -21.258 -41.604 1.00 28.08 307 ASP B O 1
ATOM 16718 N N . LEU B 1 271 ? -52.033 -21.913 -39.937 1.00 25.41 308 LEU B N 1
ATOM 16719 C CA . LEU B 1 271 ? -52.505 -23.286 -39.951 1.00 26.07 308 LEU B CA 1
ATOM 16720 C C . LEU B 1 271 ? -53.899 -23.385 -39.329 1.00 24.40 308 LEU B C 1
ATOM 16721 O O . LEU B 1 271 ? -54.310 -22.514 -38.562 1.00 25.22 308 LEU B O 1
ATOM 16737 N N . PRO B 1 272 ? -54.646 -24.440 -39.643 1.00 24.72 309 PRO B N 1
ATOM 16738 C CA . PRO B 1 272 ? -55.943 -24.631 -38.985 1.00 25.86 309 PRO B CA 1
ATOM 16739 C C . PRO B 1 272 ? -55.782 -24.739 -37.478 1.00 25.81 309 PRO B C 1
ATOM 16740 O O . PRO B 1 272 ? -54.746 -25.169 -36.973 1.00 22.21 309 PRO B O 1
ATOM 16751 N N . LYS B 1 273 ? -56.830 -24.332 -36.760 1.00 30.53 310 LYS B N 1
ATOM 16752 C CA . LYS B 1 273 ? -56.780 -24.322 -35.300 1.00 32.88 310 LYS B CA 1
ATOM 16753 C C . LYS B 1 273 ? -56.285 -25.652 -34.742 1.00 33.24 310 LYS B C 1
ATOM 16754 O O . LYS B 1 273 ? -55.478 -25.682 -33.805 1.00 32.17 310 LYS B O 1
ATOM 16773 N N . ALA B 1 274 ? -56.750 -26.764 -35.311 1.00 33.74 311 ALA B N 1
ATOM 16774 C CA . ALA B 1 274 ? -56.416 -28.072 -34.758 1.00 33.31 311 ALA B CA 1
ATOM 16775 C C . ALA B 1 274 ? -54.935 -28.399 -34.908 1.00 31.19 311 ALA B C 1
ATOM 16776 O O . ALA B 1 274 ? -54.397 -29.186 -34.121 1.00 30.65 311 ALA B O 1
ATOM 16783 N N . GLU B 1 275 ? -54.264 -27.812 -35.901 1.00 29.67 312 GLU B N 1
ATOM 16784 C CA . GLU B 1 275 ? -52.857 -28.080 -36.165 1.00 28.67 312 GLU B CA 1
ATOM 16785 C C . GLU B 1 275 ? -51.951 -26.911 -35.811 1.00 24.81 312 GLU B C 1
ATOM 16786 O O . GLU B 1 275 ? -50.732 -27.013 -35.994 1.00 23.96 312 GLU B O 1
ATOM 16798 N N . ARG B 1 276 ? -52.504 -25.808 -35.334 1.00 21.03 313 ARG B N 1
ATOM 16799 C CA . ARG B 1 276 ? -51.713 -24.596 -35.158 1.00 21.56 313 ARG B CA 1
ATOM 16800 C C . ARG B 1 276 ? -50.980 -24.630 -33.820 1.00 17.98 313 ARG B C 1
ATOM 16801 O O . ARG B 1 276 ? -51.611 -24.866 -32.782 1.00 16.84 313 ARG B O 1
ATOM 16822 N N . PRO B 1 277 ? -49.664 -24.398 -33.798 1.00 19.01 314 PRO B N 1
ATOM 16823 C CA . PRO B 1 277 ? -48.956 -24.331 -32.515 1.00 16.99 314 PRO B CA 1
ATOM 16824 C C . PRO B 1 277 ? -49.423 -23.155 -31.667 1.00 17.24 314 PRO B C 1
ATOM 16825 O O . PRO B 1 277 ? -49.980 -22.171 -32.159 1.00 14.90 314 PRO B O 1
ATOM 16836 N N . ARG B 1 278 ? -49.184 -23.275 -30.358 1.00 15.22 315 ARG B N 1
ATOM 16837 C CA . ARG B 1 278 ? -49.378 -22.175 -29.425 1.00 18.80 315 ARG B CA 1
ATOM 16838 C C . ARG B 1 278 ? -48.078 -21.608 -28.870 1.00 18.18 315 ARG B C 1
ATOM 16839 O O . ARG B 1 278 ? -48.096 -20.505 -28.316 1.00 20.10 315 ARG B O 1
ATOM 16860 N N . PHE B 1 279 ? -46.964 -22.326 -28.991 1.00 14.55 316 PHE B N 1
ATOM 16861 C CA . PHE B 1 279 ? -45.657 -21.813 -28.602 1.00 16.17 316 PHE B CA 1
ATOM 16862 C C . PHE B 1 279 ? -44.715 -21.871 -29.798 1.00 13.63 316 PHE B C 1
ATOM 16863 O O . PHE B 1 279 ? -44.629 -22.898 -30.478 1.00 12.39 316 PHE B O 1
ATOM 16880 N N . TYR B 1 280 ? -44.013 -20.768 -30.050 1.00 15.89 317 TYR B N 1
ATOM 16881 C CA . TYR B 1 280 ? -43.110 -20.652 -31.185 1.00 14.22 317 TYR B CA 1
ATOM 16882 C C . TYR B 1 280 ? -41.759 -20.149 -30.710 1.00 15.21 317 TYR B C 1
ATOM 16883 O O . TYR B 1 280 ? -41.667 -19.419 -29.722 1.00 15.93 317 TYR B O 1
ATOM 16901 N N . THR B 1 281 ? -40.708 -20.529 -31.435 1.00 17.64 318 THR B N 1
ATOM 16902 C CA . THR B 1 281 ? -39.397 -19.930 -31.242 1.00 18.24 318 THR B CA 1
ATOM 16903 C C . THR B 1 281 ? -38.825 -19.514 -32.586 1.00 16.57 318 THR B C 1
ATOM 16904 O O . THR B 1 281 ? -39.076 -20.144 -33.615 1.00 17.48 318 THR B O 1
ATOM 16915 N N . MET B 1 282 ? -38.048 -18.439 -32.556 1.00 17.09 319 MET B N 1
ATOM 16916 C CA . MET B 1 282 ? -37.359 -17.939 -33.728 1.00 16.14 319 MET B CA 1
ATOM 16917 C C . MET B 1 282 ? -35.949 -17.578 -33.298 1.00 15.96 319 MET B C 1
ATOM 16918 O O . MET B 1 282 ? -35.748 -17.073 -32.194 1.00 17.15 319 MET B O 1
ATOM 16932 N N . TYR B 1 283 ? -34.980 -17.850 -34.164 1.00 15.46 320 TYR B N 1
ATOM 16933 C CA . TYR B 1 283 ? -33.581 -17.632 -33.836 1.00 14.89 320 TYR B CA 1
ATOM 16934 C C . TYR B 1 283 ? -32.889 -17.005 -35.033 1.00 12.50 320 TYR B C 1
ATOM 16935 O O . TYR B 1 283 ? -32.990 -17.525 -36.148 1.00 12.89 320 TYR B O 1
ATOM 16953 N N . PHE B 1 284 ? -32.196 -15.893 -34.795 1.00 12.10 321 PHE B N 1
ATOM 16954 C CA . PHE B 1 284 ? -31.298 -15.268 -35.761 1.00 11.84 321 PHE B CA 1
ATOM 16955 C C . PHE B 1 284 ? -29.859 -15.350 -35.264 1.00 13.01 321 PHE B C 1
ATOM 16956 O O . PHE B 1 284 ? -29.593 -15.187 -34.067 1.00 11.35 321 PHE B O 1
ATOM 16973 N N . GLU B 1 285 ? -28.923 -15.538 -36.202 1.00 12.26 322 GLU B N 1
ATOM 16974 C CA . GLU B 1 285 ? -27.499 -15.521 -35.876 1.00 14.80 322 GLU B CA 1
ATOM 16975 C C . GLU B 1 285 ? -26.946 -14.112 -35.693 1.00 14.96 322 GLU B C 1
ATOM 16976 O O . GLU B 1 285 ? -25.866 -13.960 -35.111 1.00 14.74 322 GLU B O 1
ATOM 16988 N N . GLU B 1 286 ? -27.632 -13.090 -36.200 1.00 15.54 323 GLU B N 1
ATOM 16989 C CA . GLU B 1 286 ? -27.190 -11.707 -36.035 1.00 15.36 323 GLU B CA 1
ATOM 16990 C C . GLU B 1 286 ? -27.886 -11.047 -34.836 1.00 17.22 323 GLU B C 1
ATOM 16991 O O . GLU B 1 286 ? -29.013 -11.433 -34.477 1.00 11.48 323 GLU B O 1
ATOM 17003 N N . PRO B 1 287 ? -27.226 -10.037 -34.226 1.00 15.60 324 PRO B N 1
ATOM 17004 C CA . PRO B 1 287 ? -25.934 -9.451 -34.628 1.00 16.48 324 PRO B CA 1
ATOM 17005 C C . PRO B 1 287 ? -24.677 -10.163 -34.105 1.00 18.73 324 PRO B C 1
ATOM 17006 O O . PRO B 1 287 ? -23.604 -9.559 -34.094 1.00 20.91 324 PRO B O 1
ATOM 17017 N N . ASP B 1 288 ? -24.787 -11.424 -33.688 1.00 16.37 325 ASP B N 1
ATOM 17018 C CA . ASP B 1 288 ? -23.618 -12.112 -33.149 1.00 15.08 325 ASP B CA 1
ATOM 17019 C C . ASP B 1 288 ? -22.520 -12.243 -34.196 1.00 12.97 325 ASP B C 1
ATOM 17020 O O . ASP B 1 288 ? -21.347 -11.987 -33.911 1.00 12.99 325 ASP B O 1
ATOM 17029 N N . SER B 1 289 ? -22.879 -12.646 -35.416 1.00 14.54 326 SER B N 1
ATOM 17030 C CA . SER B 1 289 ? -21.860 -12.915 -36.428 1.00 17.80 326 SER B CA 1
ATOM 17031 C C . SER B 1 289 ? -21.070 -11.657 -36.748 1.00 17.34 326 SER B C 1
ATOM 17032 O O . SER B 1 289 ? -19.840 -11.699 -36.860 1.00 17.22 326 SER B O 1
ATOM 17040 N N . SER B 1 290 ? -21.765 -10.526 -36.898 1.00 18.39 327 SER B N 1
ATOM 17041 C CA . SER B 1 290 ? -21.097 -9.268 -37.215 1.00 19.77 327 SER B CA 1
ATOM 17042 C C . SER B 1 290 ? -20.317 -8.741 -36.018 1.00 20.16 327 SER B C 1
ATOM 17043 O O . SER B 1 290 ? -19.241 -8.154 -36.183 1.00 22.01 327 SER B O 1
ATOM 17051 N N . GLY B 1 291 ? -20.853 -8.929 -34.810 1.00 17.73 328 GLY B N 1
ATOM 17052 C CA . GLY B 1 291 ? -20.128 -8.538 -33.613 1.00 17.94 328 GLY B CA 1
ATOM 17053 C C . GLY B 1 291 ? -18.786 -9.234 -33.489 1.00 19.02 328 GLY B C 1
ATOM 17054 O O . GLY B 1 291 ? -17.795 -8.620 -33.088 1.00 19.49 328 GLY B O 1
ATOM 17058 N N . HIS B 1 292 ? -18.737 -10.530 -33.813 1.00 19.27 329 HIS B N 1
ATOM 17059 C CA . HIS B 1 292 ? -17.459 -11.237 -33.857 1.00 19.53 329 HIS B CA 1
ATOM 17060 C C . HIS B 1 292 ? -16.536 -10.628 -34.905 1.00 19.61 329 HIS B C 1
ATOM 17061 O O . HIS B 1 292 ? -15.365 -10.343 -34.633 1.00 20.37 329 HIS B O 1
ATOM 17075 N N . ALA B 1 293 ? -17.055 -10.425 -36.115 1.00 20.73 330 ALA B N 1
ATOM 17076 C CA . ALA B 1 293 ? -16.210 -10.044 -37.239 1.00 22.15 330 ALA B CA 1
ATOM 17077 C C . ALA B 1 293 ? -15.710 -8.608 -37.112 1.00 24.37 330 ALA B C 1
ATOM 17078 O O . ALA B 1 293 ? -14.574 -8.310 -37.499 1.00 25.79 330 ALA B O 1
ATOM 17085 N N . GLY B 1 294 ? -16.534 -7.708 -36.575 1.00 24.86 331 GLY B N 1
ATOM 17086 C CA . GLY B 1 294 ? -16.196 -6.297 -36.553 1.00 24.08 331 GLY B CA 1
ATOM 17087 C C . GLY B 1 294 ? -16.060 -5.660 -35.184 1.00 22.53 331 GLY B C 1
ATOM 17088 O O . GLY B 1 294 ? -15.623 -4.511 -35.084 1.00 22.87 331 GLY B O 1
ATOM 17092 N N . GLY B 1 295 ? -16.421 -6.377 -34.123 1.00 19.63 332 GLY B N 1
ATOM 17093 C CA . GLY B 1 295 ? -16.442 -5.801 -32.797 1.00 16.59 332 GLY B CA 1
ATOM 17094 C C . GLY B 1 295 ? -17.737 -5.053 -32.549 1.00 15.20 332 GLY B C 1
ATOM 17095 O O . GLY B 1 295 ? -18.448 -4.689 -33.487 1.00 17.10 332 GLY B O 1
ATOM 17099 N N . PRO B 1 296 ? -18.066 -4.798 -31.280 1.00 14.83 333 PRO B N 1
ATOM 17100 C CA . PRO B 1 296 ? -19.405 -4.263 -30.964 1.00 17.07 333 PRO B CA 1
ATOM 17101 C C . PRO B 1 296 ? -19.631 -2.821 -31.401 1.00 19.68 333 PRO B C 1
ATOM 17102 O O . PRO B 1 296 ? -20.791 -2.400 -31.490 1.00 21.25 333 PRO B O 1
ATOM 17113 N N . VAL B 1 297 ? -18.578 -2.045 -31.646 1.00 21.49 334 VAL B N 1
ATOM 17114 C CA . VAL B 1 297 ? -18.720 -0.688 -32.162 1.00 21.63 334 VAL B CA 1
ATOM 17115 C C . VAL B 1 297 ? -18.167 -0.683 -33.578 1.00 20.39 334 VAL B C 1
ATOM 17116 O O . VAL B 1 297 ? -16.978 -0.426 -33.786 1.00 22.09 334 VAL B O 1
ATOM 17129 N N . SER B 1 298 ? -19.012 -0.982 -34.558 1.00 18.81 335 SER B N 1
ATOM 17130 C CA . SER B 1 298 ? -18.523 -1.146 -35.917 1.00 19.18 335 SER B CA 1
ATOM 17131 C C . SER B 1 298 ? -19.668 -0.930 -36.887 1.00 19.34 335 SER B C 1
ATOM 17132 O O . SER B 1 298 ? -20.837 -1.148 -36.551 1.00 19.99 335 SER B O 1
ATOM 17140 N N . ALA B 1 299 ? -19.311 -0.497 -38.098 1.00 22.31 336 ALA B N 1
ATOM 17141 C CA . ALA B 1 299 ? -20.300 -0.368 -39.158 1.00 23.38 336 ALA B CA 1
ATOM 17142 C C . ALA B 1 299 ? -20.991 -1.697 -39.430 1.00 23.80 336 ALA B C 1
ATOM 17143 O O . ALA B 1 299 ? -22.184 -1.719 -39.747 1.00 23.48 336 ALA B O 1
ATOM 17150 N N . ARG B 1 300 ? -20.266 -2.812 -39.295 1.00 26.63 337 ARG B N 1
ATOM 17151 C CA . ARG B 1 300 ? -20.861 -4.119 -39.552 1.00 26.41 337 ARG B CA 1
ATOM 17152 C C . ARG B 1 300 ? -21.964 -4.439 -38.555 1.00 23.48 337 ARG B C 1
ATOM 17153 O O . ARG B 1 300 ? -23.013 -4.968 -38.933 1.00 22.49 337 ARG B O 1
ATOM 17174 N N . VAL B 1 301 ? -21.742 -4.158 -37.272 1.00 23.00 338 VAL B N 1
ATOM 17175 C CA . VAL B 1 301 ? -22.805 -4.358 -36.292 1.00 19.81 338 VAL B CA 1
ATOM 17176 C C . VAL B 1 301 ? -23.987 -3.449 -36.605 1.00 20.47 338 VAL B C 1
ATOM 17177 O O . VAL B 1 301 ? -25.150 -3.860 -36.504 1.00 20.00 338 VAL B O 1
ATOM 17190 N N . ILE B 1 302 ? -23.705 -2.196 -36.976 1.00 18.55 339 ILE B N 1
ATOM 17191 C CA . ILE B 1 302 ? -24.762 -1.249 -37.338 1.00 20.18 339 ILE B CA 1
ATOM 17192 C C . ILE B 1 302 ? -25.641 -1.840 -38.433 1.00 18.80 339 ILE B C 1
ATOM 17193 O O . ILE B 1 302 ? -26.868 -1.934 -38.297 1.00 15.41 339 ILE B O 1
ATOM 17209 N N . LYS B 1 303 ? -25.021 -2.221 -39.550 1.00 16.84 340 LYS B N 1
ATOM 17210 C CA . LYS B 1 303 ? -25.775 -2.824 -40.640 1.00 17.81 340 LYS B CA 1
ATOM 17211 C C . LYS B 1 303 ? -26.513 -4.072 -40.172 1.00 16.88 340 LYS B C 1
ATOM 17212 O O . LYS B 1 303 ? -27.664 -4.303 -40.559 1.00 15.31 340 LYS B O 1
ATOM 17231 N N . ALA B 1 304 ? -25.866 -4.894 -39.341 1.00 16.51 341 ALA B N 1
ATOM 17232 C CA . ALA B 1 304 ? -26.517 -6.111 -38.863 1.00 19.43 341 ALA B CA 1
ATOM 17233 C C . ALA B 1 304 ? -27.753 -5.785 -38.031 1.00 17.72 341 ALA B C 1
ATOM 17234 O O . ALA B 1 304 ? -28.769 -6.482 -38.117 1.00 17.86 341 ALA B O 1
ATOM 17241 N N . LEU B 1 305 ? -27.691 -4.724 -37.223 1.00 17.31 342 LEU B N 1
ATOM 17242 C CA . LEU B 1 305 ? -28.846 -4.363 -36.408 1.00 15.85 342 LEU B CA 1
ATOM 17243 C C . LEU B 1 305 ? -29.993 -3.876 -37.277 1.00 16.79 342 LEU B C 1
ATOM 17244 O O . LEU B 1 305 ? -31.165 -4.124 -36.965 1.00 13.59 342 LEU B O 1
ATOM 17260 N N . GLN B 1 306 ? -29.680 -3.210 -38.384 1.00 17.19 343 GLN B N 1
ATOM 17261 C CA . GLN B 1 306 ? -30.730 -2.784 -39.293 1.00 18.89 343 GLN B CA 1
ATOM 17262 C C . GLN B 1 306 ? -31.338 -3.973 -40.018 1.00 18.23 343 GLN B C 1
ATOM 17263 O O . GLN B 1 306 ? -32.542 -3.979 -40.301 1.00 19.27 343 GLN B O 1
ATOM 17277 N N . VAL B 1 307 ? -30.529 -4.994 -40.294 1.00 16.41 344 VAL B N 1
ATOM 17278 C CA . VAL B 1 307 ? -31.025 -6.198 -40.949 1.00 15.13 344 VAL B CA 1
ATOM 17279 C C . VAL B 1 307 ? -32.013 -6.925 -40.041 1.00 15.27 344 VAL B C 1
ATOM 17280 O O . VAL B 1 307 ? -33.130 -7.262 -40.450 1.00 15.87 344 VAL B O 1
ATOM 17293 N N . VAL B 1 308 ? -31.629 -7.161 -38.790 1.00 13.18 345 VAL B N 1
ATOM 17294 C CA . VAL B 1 308 ? -32.521 -7.889 -37.895 1.00 14.32 345 VAL B CA 1
ATOM 17295 C C . VAL B 1 308 ? -33.733 -7.043 -37.527 1.00 13.73 345 VAL B C 1
ATOM 17296 O O . VAL B 1 308 ? -34.841 -7.570 -37.366 1.00 15.48 345 VAL B O 1
ATOM 17309 N N . ASP B 1 309 ? -33.562 -5.729 -37.401 1.00 12.28 346 ASP B N 1
ATOM 17310 C CA . ASP B 1 309 ? -34.716 -4.880 -37.133 1.00 15.44 346 ASP B CA 1
ATOM 17311 C C . ASP B 1 309 ? -35.711 -4.931 -38.282 1.00 13.92 346 ASP B C 1
ATOM 17312 O O . ASP B 1 309 ? -36.928 -4.946 -38.063 1.00 12.40 346 ASP B O 1
ATOM 17321 N N . HIS B 1 310 ? -35.211 -4.969 -39.515 1.00 12.98 347 HIS B N 1
ATOM 17322 C CA . HIS B 1 310 ? -36.103 -4.987 -40.667 1.00 17.43 347 HIS B CA 1
ATOM 17323 C C . HIS B 1 310 ? -36.877 -6.296 -40.749 1.00 16.08 347 HIS B C 1
ATOM 17324 O O . HIS B 1 310 ? -38.056 -6.304 -41.117 1.00 18.15 347 HIS B O 1
ATOM 17338 N N . ALA B 1 311 ? -36.223 -7.415 -40.433 1.00 20.06 348 ALA B N 1
ATOM 17339 C CA . ALA B 1 311 ? -36.909 -8.701 -40.427 1.00 18.50 348 ALA B CA 1
ATOM 17340 C C . ALA B 1 311 ? -37.858 -8.819 -39.240 1.00 18.16 348 ALA B C 1
ATOM 17341 O O . ALA B 1 311 ? -38.938 -9.409 -39.367 1.00 18.11 348 ALA B O 1
ATOM 17348 N N . PHE B 1 312 ? -37.495 -8.262 -38.085 1.00 15.09 349 PHE B N 1
ATOM 17349 C CA . PHE B 1 312 ? -38.446 -8.254 -36.979 1.00 14.73 349 PHE B CA 1
ATOM 17350 C C . PHE B 1 312 ? -39.681 -7.441 -37.340 1.00 14.88 349 PHE B C 1
ATOM 17351 O O . PHE B 1 312 ? -40.809 -7.819 -36.996 1.00 15.82 349 PHE B O 1
ATOM 17368 N N . GLY B 1 313 ? -39.487 -6.319 -38.031 1.00 16.68 350 GLY B N 1
ATOM 17369 C CA . GLY B 1 313 ? -40.619 -5.525 -38.472 1.00 18.14 350 GLY B CA 1
ATOM 17370 C C . GLY B 1 313 ? -41.490 -6.260 -39.464 1.00 18.26 350 GLY B C 1
ATOM 17371 O O . GLY B 1 313 ? -42.712 -6.098 -39.463 1.00 18.29 350 GLY B O 1
ATOM 17375 N N . MET B 1 314 ? -40.882 -7.079 -40.319 1.00 16.82 351 MET B N 1
ATOM 17376 C CA . MET B 1 314 ? -41.665 -7.915 -41.218 1.00 18.16 351 MET B CA 1
ATOM 17377 C C . MET B 1 314 ? -42.626 -8.805 -40.436 1.00 18.06 351 MET B C 1
ATOM 17378 O O . MET B 1 314 ? -43.803 -8.932 -40.793 1.00 19.69 351 MET B O 1
ATOM 17392 N N . LEU B 1 315 ? -42.137 -9.437 -39.366 1.00 14.06 352 LEU B N 1
ATOM 17393 C CA . LEU B 1 315 ? -43.002 -10.249 -38.514 1.00 15.24 352 LEU B CA 1
ATOM 17394 C C . LEU B 1 315 ? -44.179 -9.436 -37.995 1.00 13.66 352 LEU B C 1
ATOM 17395 O O . LEU B 1 315 ? -45.327 -9.888 -38.033 1.00 16.44 352 LEU B O 1
ATOM 17411 N N . MET B 1 316 ? -43.909 -8.233 -37.490 1.00 15.97 353 MET B N 1
ATOM 17412 C CA . MET B 1 316 ? -44.961 -7.441 -36.867 1.00 14.64 353 MET B CA 1
ATOM 17413 C C . MET B 1 316 ? -45.949 -6.916 -37.899 1.00 14.39 353 MET B C 1
ATOM 17414 O O . MET B 1 316 ? -47.142 -6.792 -37.599 1.00 13.69 353 MET B O 1
ATOM 17428 N N . GLU B 1 317 ? -45.485 -6.614 -39.113 1.00 13.60 354 GLU B N 1
ATOM 17429 C CA . GLU B 1 317 ? -46.408 -6.199 -40.168 1.00 19.81 354 GLU B CA 1
ATOM 17430 C C . GLU B 1 317 ? -47.311 -7.354 -40.586 1.00 18.83 354 GLU B C 1
ATOM 17431 O O . GLU B 1 317 ? -48.532 -7.194 -40.684 1.00 21.09 354 GLU B O 1
ATOM 17443 N N . GLY B 1 318 ? -46.724 -8.527 -40.836 1.00 16.90 355 GLY B N 1
ATOM 17444 C CA . GLY B 1 318 ? -47.525 -9.698 -41.167 1.00 16.10 355 GLY B CA 1
ATOM 17445 C C . GLY B 1 318 ? -48.505 -10.080 -40.071 1.00 17.47 355 GLY B C 1
ATOM 17446 O O . GLY B 1 318 ? -49.624 -10.517 -40.354 1.00 16.46 355 GLY B O 1
ATOM 17450 N N . LEU B 1 319 ? -48.087 -9.956 -38.805 1.00 19.62 356 LEU B N 1
ATOM 17451 C CA . LEU B 1 319 ? -49.014 -10.158 -37.691 1.00 19.80 356 LEU B CA 1
ATOM 17452 C C . LEU B 1 319 ? -50.186 -9.190 -37.768 1.00 20.58 356 LEU B C 1
ATOM 17453 O O . LEU B 1 319 ? -51.338 -9.571 -37.527 1.00 21.31 356 LEU B O 1
ATOM 17469 N N . LYS B 1 320 ? -49.908 -7.922 -38.075 1.00 21.01 357 LYS B N 1
ATOM 17470 C CA . LYS B 1 320 ? -50.969 -6.926 -38.151 1.00 20.80 357 LYS B CA 1
ATOM 17471 C C . LYS B 1 320 ? -51.884 -7.184 -39.339 1.00 21.38 357 LYS B C 1
ATOM 17472 O O . LYS B 1 320 ? -53.086 -6.905 -39.269 1.00 22.40 357 LYS B O 1
ATOM 17491 N N . GLN B 1 321 ? -51.328 -7.704 -40.435 1.00 20.48 358 GLN B N 1
ATOM 17492 C CA . GLN B 1 321 ? -52.144 -8.166 -41.552 1.00 23.20 358 GLN B CA 1
ATOM 17493 C C . GLN B 1 321 ? -53.174 -9.194 -41.101 1.00 22.01 358 GLN B C 1
ATOM 17494 O O . GLN B 1 321 ? -54.292 -9.232 -41.628 1.00 24.16 358 GLN B O 1
ATOM 17508 N N . ARG B 1 322 ? -52.823 -10.023 -40.122 1.00 19.89 359 ARG B N 1
ATOM 17509 C CA . ARG B 1 322 ? -53.705 -11.062 -39.613 1.00 21.96 359 ARG B CA 1
ATOM 17510 C C . ARG B 1 322 ? -54.485 -10.618 -38.382 1.00 20.87 359 ARG B C 1
ATOM 17511 O O . ARG B 1 322 ? -55.168 -11.440 -37.764 1.00 20.92 359 ARG B O 1
ATOM 17532 N N . ASN B 1 323 ? -54.407 -9.336 -38.029 1.00 19.94 360 ASN B N 1
ATOM 17533 C CA . ASN B 1 323 ? -54.974 -8.808 -36.789 1.00 23.34 360 ASN B CA 1
ATOM 17534 C C . ASN B 1 323 ? -54.488 -9.593 -35.572 1.00 21.15 360 ASN B C 1
ATOM 17535 O O . ASN B 1 323 ? -55.234 -9.833 -34.622 1.00 24.04 360 ASN B O 1
ATOM 17546 N N . LEU B 1 324 ? -53.212 -9.979 -35.588 1.00 20.69 361 LEU B N 1
ATOM 17547 C CA . LEU B 1 324 ? -52.615 -10.712 -34.480 1.00 22.55 361 LEU B CA 1
ATOM 17548 C C . LEU B 1 324 ? -51.581 -9.906 -33.702 1.00 21.42 361 LEU B C 1
ATOM 17549 O O . LEU B 1 324 ? -51.110 -10.380 -32.661 1.00 22.67 361 LEU B O 1
ATOM 17565 N N . HIS B 1 325 ? -51.242 -8.697 -34.160 1.00 21.08 362 HIS B N 1
ATOM 17566 C CA . HIS B 1 325 ? -50.183 -7.914 -33.529 1.00 22.33 362 HIS B CA 1
ATOM 17567 C C . HIS B 1 325 ? -50.467 -7.642 -32.053 1.00 21.53 362 HIS B C 1
ATOM 17568 O O . HIS B 1 325 ? -49.528 -7.539 -31.257 1.00 20.66 362 HIS B O 1
ATOM 17582 N N . ASN B 1 326 ? -51.738 -7.533 -31.663 1.00 20.91 363 ASN B N 1
ATOM 17583 C CA . ASN B 1 326 ? -52.109 -7.363 -30.262 1.00 20.06 363 ASN B CA 1
ATOM 17584 C C . ASN B 1 326 ? -52.664 -8.638 -29.642 1.00 20.64 363 ASN B C 1
ATOM 17585 O O . ASN B 1 326 ? -53.255 -8.581 -28.560 1.00 22.57 363 ASN B O 1
ATOM 17596 N N . CYS B 1 327 ? -52.510 -9.777 -30.310 1.00 22.90 364 CYS B N 1
ATOM 17597 C CA . CYS B 1 327 ? -52.951 -11.056 -29.776 1.00 23.91 364 CYS B CA 1
ATOM 17598 C C . CYS B 1 327 ? -51.812 -11.955 -29.336 1.00 22.42 364 CYS B C 1
ATOM 17599 O O . CYS B 1 327 ? -52.001 -12.778 -28.442 1.00 23.32 364 CYS B O 1
ATOM 17606 N N . VAL B 1 328 ? -50.657 -11.824 -29.938 1.00 20.22 365 VAL B N 1
ATOM 17607 C CA . VAL B 1 328 ? -49.518 -12.672 -29.627 1.00 18.21 365 VAL B CA 1
ATOM 17608 C C . VAL B 1 328 ? -48.768 -12.075 -28.447 1.00 18.10 365 VAL B C 1
ATOM 17609 O O . VAL B 1 328 ? -48.689 -10.851 -28.297 1.00 18.16 365 VAL B O 1
ATOM 17622 N N . ASN B 1 329 ? -48.239 -12.948 -27.591 1.00 16.62 366 ASN B N 1
ATOM 17623 C CA . ASN B 1 329 ? -47.283 -12.578 -26.546 1.00 13.94 366 ASN B CA 1
ATOM 17624 C C . ASN B 1 329 ? -45.884 -12.868 -27.087 1.00 13.20 366 ASN B C 1
ATOM 17625 O O . ASN B 1 329 ? -45.453 -14.023 -27.137 1.00 12.35 366 ASN B O 1
ATOM 17636 N N . ILE B 1 330 ? -45.171 -11.828 -27.507 1.00 13.00 367 ILE B N 1
ATOM 17637 C CA . ILE B 1 330 ? -43.861 -11.992 -28.128 1.00 12.95 367 ILE B CA 1
ATOM 17638 C C . ILE B 1 330 ? -42.795 -11.505 -27.157 1.00 13.37 367 ILE B C 1
ATOM 17639 O O . ILE B 1 330 ? -42.935 -10.442 -26.544 1.00 13.55 367 ILE B O 1
ATOM 17655 N N . ILE B 1 331 ? -41.751 -12.307 -26.993 1.00 12.59 368 ILE B N 1
ATOM 17656 C CA . ILE B 1 331 ? -40.607 -11.973 -26.158 1.00 14.21 368 ILE B CA 1
ATOM 17657 C C . ILE B 1 331 ? -39.391 -11.898 -27.069 1.00 11.94 368 ILE B C 1
ATOM 17658 O O . ILE B 1 331 ? -39.040 -12.887 -27.721 1.00 12.46 368 ILE B O 1
ATOM 17674 N N . LEU B 1 332 ? -38.769 -10.727 -27.139 1.00 13.31 369 LEU B N 1
ATOM 17675 C CA . LEU B 1 332 ? -37.538 -10.545 -27.893 1.00 12.15 369 LEU B CA 1
ATOM 17676 C C . LEU B 1 332 ? -36.391 -10.404 -26.907 1.00 12.23 369 LEU B C 1
ATOM 17677 O O . LEU B 1 332 ? -36.377 -9.472 -26.095 1.00 14.17 369 LEU B O 1
ATOM 17693 N N . LEU B 1 333 ? -35.434 -11.326 -26.978 1.00 12.92 370 LEU B N 1
ATOM 17694 C CA . LEU B 1 333 ? -34.291 -11.328 -26.078 1.00 11.29 370 LEU B CA 1
ATOM 17695 C C . LEU B 1 333 ? -33.069 -11.799 -26.858 1.00 10.63 370 LEU B C 1
ATOM 17696 O O . LEU B 1 333 ? -33.114 -11.971 -28.079 1.00 10.24 370 LEU B O 1
ATOM 17712 N N . ALA B 1 334 ? -31.966 -11.993 -26.139 1.00 11.18 371 ALA B N 1
ATOM 17713 C CA . ALA B 1 334 ? -30.735 -12.519 -26.705 1.00 11.15 371 ALA B CA 1
ATOM 17714 C C . ALA B 1 334 ? -30.098 -13.459 -25.689 1.00 11.51 371 ALA B C 1
ATOM 17715 O O . ALA B 1 334 ? -30.526 -13.545 -24.537 1.00 11.73 371 ALA B O 1
ATOM 17722 N N . ASP B 1 335 ? -29.062 -14.172 -26.132 1.00 12.11 372 ASP B N 1
ATOM 17723 C CA . ASP B 1 335 ? -28.359 -15.117 -25.270 1.00 11.16 372 ASP B CA 1
ATOM 17724 C C . ASP B 1 335 ? -27.286 -14.454 -24.423 1.00 12.73 372 ASP B C 1
ATOM 17725 O O . ASP B 1 335 ? -26.997 -14.923 -23.316 1.00 11.55 372 ASP B O 1
ATOM 17734 N N . HIS B 1 336 ? -26.704 -13.366 -24.923 1.00 11.63 373 HIS B N 1
ATOM 17735 C CA . HIS B 1 336 ? -25.593 -12.687 -24.279 1.00 15.22 373 HIS B CA 1
ATOM 17736 C C . HIS B 1 336 ? -25.250 -11.442 -25.082 1.00 13.63 373 HIS B C 1
ATOM 17737 O O . HIS B 1 336 ? -25.858 -11.180 -26.125 1.00 12.76 373 HIS B O 1
ATOM 17751 N N . GLY B 1 337 ? -24.274 -10.685 -24.610 1.00 14.65 374 GLY B N 1
ATOM 17752 C CA . GLY B 1 337 ? -23.805 -9.502 -25.280 1.00 14.16 374 GLY B CA 1
ATOM 17753 C C . GLY B 1 337 ? -22.571 -9.760 -26.113 1.00 14.80 374 GLY B C 1
ATOM 17754 O O . GLY B 1 337 ? -22.397 -10.835 -26.698 1.00 14.62 374 GLY B O 1
ATOM 17758 N N . MET B 1 338 ? -21.704 -8.755 -26.174 1.00 17.62 375 MET B N 1
ATOM 17759 C CA . MET B 1 338 ? -20.530 -8.791 -27.028 1.00 16.39 375 MET B CA 1
ATOM 17760 C C . MET B 1 338 ? -19.555 -7.738 -26.533 1.00 18.68 375 MET B C 1
ATOM 17761 O O . MET B 1 338 ? -19.958 -6.611 -26.236 1.00 19.53 375 MET B O 1
ATOM 17775 N N . ASP B 1 339 ? -18.282 -8.110 -26.444 1.00 16.87 376 ASP B N 1
ATOM 17776 C CA . ASP B 1 339 ? -17.226 -7.182 -26.084 1.00 21.30 376 ASP B CA 1
ATOM 17777 C C . ASP B 1 339 ? -16.149 -7.213 -27.161 1.00 23.66 376 ASP B C 1
ATOM 17778 O O . ASP B 1 339 ? -16.182 -8.026 -28.090 1.00 21.79 376 ASP B O 1
ATOM 17787 N N . GLN B 1 340 ? -15.196 -6.299 -27.031 1.00 25.03 377 GLN B N 1
ATOM 17788 C CA . GLN B 1 340 ? -14.077 -6.180 -27.954 1.00 26.32 377 GLN B CA 1
ATOM 17789 C C . GLN B 1 340 ? -12.860 -6.878 -27.363 1.00 26.24 377 GLN B C 1
ATOM 17790 O O . GLN B 1 340 ? -12.599 -6.773 -26.162 1.00 26.52 377 GLN B O 1
ATOM 17804 N N . THR B 1 341 ? -12.134 -7.611 -28.204 1.00 25.29 378 THR B N 1
ATOM 17805 C CA . THR B 1 341 ? -10.868 -8.210 -27.814 1.00 25.51 378 THR B CA 1
ATOM 17806 C C . THR B 1 341 ? -9.721 -7.499 -28.519 1.00 27.94 378 THR B C 1
ATOM 17807 O O . THR B 1 341 ? -9.911 -6.786 -29.507 1.00 26.93 378 THR B O 1
ATOM 17818 N N . TYR B 1 342 ? -8.518 -7.709 -27.995 1.00 30.09 379 TYR B N 1
ATOM 17819 C CA . TYR B 1 342 ? -7.315 -7.124 -28.565 1.00 32.66 379 TYR B CA 1
ATOM 17820 C C . TYR B 1 342 ? -6.209 -8.164 -28.528 1.00 34.11 379 TYR B C 1
ATOM 17821 O O . TYR B 1 342 ? -6.134 -8.968 -27.595 1.00 30.88 379 TYR B O 1
ATOM 17839 N N . CYS B 1 343 ? -5.355 -8.150 -29.549 1.00 37.10 380 CYS B N 1
ATOM 17840 C CA . CYS B 1 343 ? -4.268 -9.115 -29.608 1.00 39.77 380 CYS B CA 1
ATOM 17841 C C . CYS B 1 343 ? -3.104 -8.749 -28.697 1.00 41.23 380 CYS B C 1
ATOM 17842 O O . CYS B 1 343 ? -2.221 -9.588 -28.486 1.00 40.79 380 CYS B O 1
ATOM 17849 N N . ASN B 1 344 ? -3.078 -7.532 -28.153 1.00 43.62 381 ASN B N 1
ATOM 17850 C CA . ASN B 1 344 ? -2.139 -7.186 -27.093 1.00 46.58 381 ASN B CA 1
ATOM 17851 C C . ASN B 1 344 ? -2.714 -7.445 -25.707 1.00 44.78 381 ASN B C 1
ATOM 17852 O O . ASN B 1 344 ? -2.047 -7.150 -24.710 1.00 46.51 381 ASN B O 1
ATOM 17863 N N . LYS B 1 345 ? -3.934 -7.980 -25.627 1.00 41.26 382 LYS B N 1
ATOM 17864 C CA . LYS B 1 345 ? -4.530 -8.384 -24.360 1.00 37.70 382 LYS B CA 1
ATOM 17865 C C . LYS B 1 345 ? -4.753 -9.890 -24.349 1.00 37.68 382 LYS B C 1
ATOM 17866 O O . LYS B 1 345 ? -5.888 -10.357 -24.197 1.00 35.38 382 LYS B O 1
ATOM 17885 N N . MET B 1 346 ? -3.676 -10.656 -24.512 1.00 37.72 383 MET B N 1
ATOM 17886 C CA . MET B 1 346 ? -3.736 -12.111 -24.497 1.00 37.14 383 MET B CA 1
ATOM 17887 C C . MET B 1 346 ? -2.727 -12.650 -23.495 1.00 37.86 383 MET B C 1
ATOM 17888 O O . MET B 1 346 ? -1.553 -12.265 -23.518 1.00 38.95 383 MET B O 1
ATOM 17902 N N . GLU B 1 347 ? -3.191 -13.534 -22.618 1.00 36.73 384 GLU B N 1
ATOM 17903 C CA . GLU B 1 347 ? -2.331 -14.241 -21.680 1.00 36.62 384 GLU B CA 1
ATOM 17904 C C . GLU B 1 347 ? -2.008 -15.621 -22.236 1.00 36.22 384 GLU B C 1
ATOM 17905 O O . GLU B 1 347 ? -2.879 -16.294 -22.795 1.00 34.41 384 GLU B O 1
ATOM 17917 N N . TYR B 1 348 ? -0.752 -16.034 -22.086 1.00 38.01 385 TYR B N 1
ATOM 17918 C CA . TYR B 1 348 ? -0.253 -17.271 -22.672 1.00 38.39 385 TYR B CA 1
ATOM 17919 C C . TYR B 1 348 ? 0.175 -18.224 -21.565 1.00 38.90 385 TYR B C 1
ATOM 17920 O O . TYR B 1 348 ? 0.897 -17.829 -20.645 1.00 38.13 385 TYR B O 1
ATOM 17938 N N . MET B 1 349 ? -0.275 -19.478 -21.652 1.00 39.20 386 MET B N 1
ATOM 17939 C CA . MET B 1 349 ? 0.097 -20.472 -20.651 1.00 40.05 386 MET B CA 1
ATOM 17940 C C . MET B 1 349 ? 1.575 -20.834 -20.724 1.00 42.72 386 MET B C 1
ATOM 17941 O O . MET B 1 349 ? 2.145 -21.265 -19.716 1.00 43.28 386 MET B O 1
ATOM 17955 N N . THR B 1 350 ? 2.211 -20.655 -21.886 1.00 44.32 387 THR B N 1
ATOM 17956 C CA . THR B 1 350 ? 3.651 -20.858 -21.994 1.00 44.99 387 THR B CA 1
ATOM 17957 C C . THR B 1 350 ? 4.436 -19.954 -21.053 1.00 45.65 387 THR B C 1
ATOM 17958 O O . THR B 1 350 ? 5.623 -20.206 -20.820 1.00 47.02 387 THR B O 1
ATOM 17969 N N . ASP B 1 351 ? 3.811 -18.905 -20.520 1.00 44.29 388 ASP B N 1
ATOM 17970 C CA . ASP B 1 351 ? 4.459 -18.001 -19.581 1.00 46.21 388 ASP B CA 1
ATOM 17971 C C . ASP B 1 351 ? 4.341 -18.461 -18.133 1.00 46.37 388 ASP B C 1
ATOM 17972 O O . ASP B 1 351 ? 4.849 -17.774 -17.240 1.00 46.20 388 ASP B O 1
ATOM 17981 N N . TYR B 1 352 ? 3.678 -19.592 -17.879 1.00 46.48 389 TYR B N 1
ATOM 17982 C CA . TYR B 1 352 ? 3.501 -20.106 -16.526 1.00 46.49 389 TYR B CA 1
ATOM 17983 C C . TYR B 1 352 ? 3.858 -21.578 -16.383 1.00 46.40 389 TYR B C 1
ATOM 17984 O O . TYR B 1 352 ? 3.909 -22.069 -15.249 1.00 47.20 389 TYR B O 1
ATOM 18002 N N . PHE B 1 353 ? 4.108 -22.290 -17.480 1.00 45.52 390 PHE B N 1
ATOM 18003 C CA . PHE B 1 353 ? 4.489 -23.690 -17.444 1.00 46.41 390 PHE B CA 1
ATOM 18004 C C . PHE B 1 353 ? 5.670 -23.919 -18.377 1.00 51.03 390 PHE B C 1
ATOM 18005 O O . PHE B 1 353 ? 5.684 -23.395 -19.498 1.00 49.68 390 PHE B O 1
ATOM 18022 N N . PRO B 1 354 ? 6.681 -24.684 -17.951 1.00 55.21 391 PRO B N 1
ATOM 18023 C CA . PRO B 1 354 ? 7.756 -25.038 -18.892 1.00 58.95 391 PRO B CA 1
ATOM 18024 C C . PRO B 1 354 ? 7.291 -25.987 -19.980 1.00 58.33 391 PRO B C 1
ATOM 18025 O O . PRO B 1 354 ? 7.832 -25.955 -21.092 1.00 59.98 391 PRO B O 1
ATOM 18036 N N . ARG B 1 355 ? 6.298 -26.824 -19.693 1.00 55.86 392 ARG B N 1
ATOM 18037 C CA . ARG B 1 355 ? 5.759 -27.776 -20.657 1.00 55.13 392 ARG B CA 1
ATOM 18038 C C . ARG B 1 355 ? 4.246 -27.784 -20.522 1.00 52.60 392 ARG B C 1
ATOM 18039 O O . ARG B 1 355 ? 3.724 -28.025 -19.429 1.00 52.01 392 ARG B O 1
ATOM 18060 N N . ILE B 1 356 ? 3.546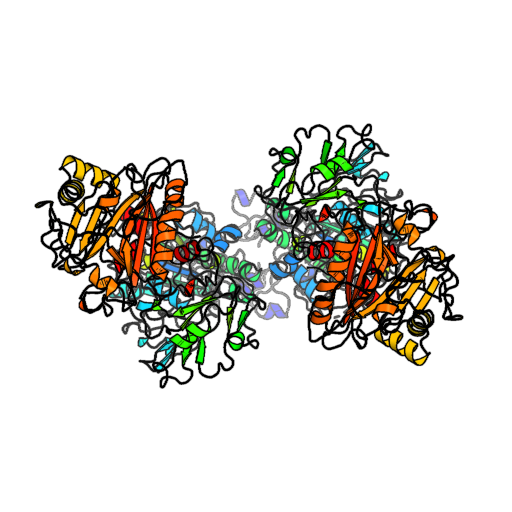 -27.529 -21.626 1.00 52.29 393 ILE B N 1
ATOM 18061 C CA . ILE B 1 356 ? 2.087 -27.478 -21.645 1.00 50.34 393 ILE B CA 1
ATOM 18062 C C . ILE B 1 356 ? 1.489 -28.602 -22.482 1.00 48.72 393 ILE B C 1
ATOM 18063 O O . ILE B 1 356 ? 0.274 -28.619 -22.714 1.00 45.86 393 ILE B O 1
ATOM 18079 N N . ASN B 1 357 ? 2.315 -29.539 -22.950 1.00 51.49 394 ASN B N 1
ATOM 18080 C CA . ASN B 1 357 ? 1.840 -30.603 -23.826 1.00 51.09 394 ASN B CA 1
ATOM 18081 C C . ASN B 1 357 ? 0.966 -31.613 -23.096 1.00 47.45 394 ASN B C 1
ATOM 18082 O O . ASN B 1 357 ? 0.236 -32.367 -23.748 1.00 47.21 394 ASN B O 1
ATOM 18093 N N . PHE B 1 358 ? 1.013 -31.641 -21.769 1.00 43.83 395 PHE B N 1
ATOM 18094 C CA . PHE B 1 358 ? 0.340 -32.674 -20.994 1.00 40.03 395 PHE B CA 1
ATOM 18095 C C . PHE B 1 358 ? -1.090 -32.306 -20.617 1.00 36.73 395 PHE B C 1
ATOM 18096 O O . PHE B 1 358 ? -1.740 -33.072 -19.895 1.00 33.70 395 PHE B O 1
ATOM 18113 N N . PHE B 1 359 ? -1.605 -31.172 -21.088 1.00 35.96 396 PHE B N 1
ATOM 18114 C CA . PHE B 1 359 ? -2.986 -30.805 -20.820 1.00 34.82 396 PHE B CA 1
ATOM 18115 C C . PHE B 1 359 ? -3.620 -30.226 -22.076 1.00 34.66 396 PHE B C 1
ATOM 18116 O O . PHE B 1 359 ? -2.939 -29.798 -23.011 1.00 35.97 396 PHE B O 1
ATOM 18133 N N . TYR B 1 360 ? -4.946 -30.240 -22.086 1.00 33.28 397 TYR B N 1
ATOM 18134 C CA . TYR B 1 360 ? -5.746 -29.625 -23.131 1.00 32.49 397 TYR B CA 1
ATOM 18135 C C . TYR B 1 360 ? -6.443 -28.406 -22.548 1.00 32.24 397 TYR B C 1
ATOM 18136 O O . TYR B 1 360 ? -6.835 -28.408 -21.377 1.00 29.94 397 TYR B O 1
ATOM 18154 N N . MET B 1 361 ? -6.585 -27.361 -23.362 1.00 33.41 398 MET B N 1
ATOM 18155 C CA . MET B 1 361 ? -7.143 -26.092 -22.911 1.00 31.54 398 MET B CA 1
ATOM 18156 C C . MET B 1 361 ? -8.280 -25.674 -23.829 1.00 29.08 398 MET B C 1
ATOM 18157 O O . MET B 1 361 ? -8.087 -25.542 -25.041 1.00 30.14 398 MET B O 1
ATOM 18171 N N . TYR B 1 362 ? -9.462 -25.472 -23.253 1.00 26.46 399 TYR B N 1
ATOM 18172 C CA . TYR B 1 362 ? -10.502 -24.701 -23.917 1.00 25.10 399 TYR B CA 1
ATOM 18173 C C . TYR B 1 362 ? -10.141 -23.232 -23.745 1.00 25.69 399 TYR B C 1
ATOM 18174 O O . TYR B 1 362 ? -10.026 -22.747 -22.616 1.00 24.83 399 TYR B O 1
ATOM 18192 N N . GLU B 1 363 ? -9.913 -22.539 -24.852 1.00 26.92 400 GLU B N 1
ATOM 18193 C CA . GLU B 1 363 ? -9.276 -21.232 -24.824 1.00 27.14 400 GLU B CA 1
ATOM 18194 C C . GLU B 1 363 ? -10.295 -20.106 -24.957 1.00 28.39 400 GLU B C 1
ATOM 18195 O O . GLU B 1 363 ? -11.416 -20.297 -25.439 1.00 26.58 400 GLU B O 1
ATOM 18207 N N . GLY B 1 364 ? -9.884 -18.919 -24.505 1.00 28.08 401 GLY B N 1
ATOM 18208 C CA . GLY B 1 364 ? -10.610 -17.704 -24.782 1.00 25.32 401 GLY B CA 1
ATOM 18209 C C . GLY B 1 364 ? -11.076 -16.967 -23.539 1.00 24.85 401 GLY B C 1
ATOM 18210 O O . GLY B 1 364 ? -10.312 -16.762 -22.587 1.00 22.41 401 GLY B O 1
ATOM 18214 N N . PRO B 1 365 ? -12.342 -16.522 -23.542 1.00 22.72 402 PRO B N 1
ATOM 18215 C CA . PRO B 1 365 ? -12.851 -15.734 -22.406 1.00 23.15 402 PRO B CA 1
ATOM 18216 C C . PRO B 1 365 ? -13.232 -16.536 -21.172 1.00 22.38 402 PRO B C 1
ATOM 18217 O O . PRO B 1 365 ? -13.365 -15.937 -20.096 1.00 20.96 402 PRO B O 1
ATOM 18228 N N . ALA B 1 366 ? -13.452 -17.845 -21.283 1.00 24.55 403 ALA B N 1
ATOM 18229 C CA . ALA B 1 366 ? -13.862 -18.677 -20.148 1.00 25.73 403 ALA B CA 1
ATOM 18230 C C . ALA B 1 366 ? -13.184 -20.034 -20.269 1.00 26.15 403 ALA B C 1
ATOM 18231 O O . ALA B 1 366 ? -13.830 -21.058 -20.523 1.00 26.58 403 ALA B O 1
ATOM 18238 N N . PRO B 1 367 ? -11.874 -20.081 -20.073 1.00 24.01 404 PRO B N 1
ATOM 18239 C CA . PRO B 1 367 ? -11.127 -21.296 -20.392 1.00 25.21 404 PRO B CA 1
ATOM 18240 C C . PRO B 1 367 ? -11.178 -22.342 -19.287 1.00 26.17 404 PRO B C 1
ATOM 18241 O O . PRO B 1 367 ? -11.485 -22.066 -18.125 1.00 23.36 404 PRO B O 1
ATOM 18252 N N . ARG B 1 368 ? -10.878 -23.574 -19.698 1.00 27.03 405 ARG B N 1
ATOM 18253 C CA . ARG B 1 368 ? -10.773 -24.721 -18.812 1.00 26.40 405 ARG B CA 1
ATOM 18254 C C . ARG B 1 368 ? -9.559 -25.536 -19.233 1.00 26.40 405 ARG B C 1
ATOM 18255 O O . ARG B 1 368 ? -9.152 -25.507 -20.397 1.00 23.78 405 ARG B O 1
ATOM 18276 N N . ILE B 1 369 ? -8.985 -26.264 -18.276 1.00 27.12 406 ILE B N 1
ATOM 18277 C CA . ILE B 1 369 ? -7.840 -27.135 -18.527 1.00 29.62 406 ILE B CA 1
ATOM 18278 C C . ILE B 1 369 ? -8.173 -28.536 -18.035 1.00 30.14 406 ILE B C 1
ATOM 18279 O O . ILE B 1 369 ? -8.675 -28.708 -16.917 1.00 30.41 406 ILE B O 1
ATOM 18295 N N . ARG B 1 370 ? -7.883 -29.534 -18.867 1.00 29.76 407 ARG B N 1
ATOM 18296 C CA . ARG B 1 370 ? -8.097 -30.930 -18.523 1.00 28.37 407 ARG B CA 1
ATOM 18297 C C . ARG B 1 370 ? -6.895 -31.737 -18.990 1.00 29.21 407 ARG B C 1
ATOM 18298 O O . ARG B 1 370 ? -6.004 -31.228 -19.675 1.00 29.20 407 ARG B O 1
ATOM 18319 N N . ALA B 1 371 ? -6.888 -33.015 -18.622 1.00 31.00 408 ALA B N 1
ATOM 18320 C CA . ALA B 1 371 ? -5.846 -33.920 -19.081 1.00 31.86 408 ALA B CA 1
ATOM 18321 C C . ALA B 1 371 ? -5.844 -33.991 -20.601 1.00 32.49 408 ALA B C 1
ATOM 18322 O O . ALA B 1 371 ? -6.899 -34.000 -21.240 1.00 29.78 408 ALA B O 1
ATOM 18329 N N . HIS B 1 372 ? -4.645 -34.031 -21.183 1.00 35.69 409 HIS B N 1
ATOM 18330 C CA . HIS B 1 372 ? -4.535 -34.266 -22.617 1.00 36.43 409 HIS B CA 1
ATOM 18331 C C . HIS B 1 372 ? -4.927 -35.696 -22.967 1.00 35.92 409 HIS B C 1
ATOM 18332 O O . HIS B 1 372 ? -5.546 -35.941 -24.009 1.00 34.65 409 HIS B O 1
ATOM 18346 N N . ASN B 1 373 ? -4.592 -36.648 -22.100 1.00 37.92 410 ASN B N 1
ATOM 18347 C CA . ASN B 1 373 ? -4.873 -38.061 -22.345 1.00 38.13 410 ASN B CA 1
ATOM 18348 C C . ASN B 1 373 ? -6.204 -38.402 -21.692 1.00 36.53 410 ASN B C 1
ATOM 18349 O O . ASN B 1 373 ? -6.268 -38.693 -20.495 1.00 35.85 410 ASN B O 1
ATOM 18360 N N . ILE B 1 374 ? -7.267 -38.367 -22.489 1.00 35.41 411 ILE B N 1
ATOM 18361 C CA . ILE B 1 374 ? -8.607 -38.697 -22.020 1.00 32.20 411 ILE B CA 1
ATOM 18362 C C . ILE B 1 374 ? -9.104 -39.987 -22.675 1.00 32.87 411 ILE B C 1
ATOM 18363 O O . ILE B 1 374 ? -8.854 -40.225 -23.858 1.00 32.63 411 ILE B O 1
ATOM 18379 N N . PRO B 1 375 ? -9.853 -40.807 -21.923 1.00 33.92 412 PRO B N 1
ATOM 18380 C CA . PRO B 1 375 ? -10.287 -40.591 -20.538 1.00 34.16 412 PRO B CA 1
ATOM 18381 C C . PRO B 1 375 ? -9.295 -41.100 -19.494 1.00 37.01 412 PRO B C 1
ATOM 18382 O O . PRO B 1 375 ? -9.593 -41.033 -18.302 1.00 36.68 412 PRO B O 1
ATOM 18393 N N . HIS B 1 376 ? -8.133 -41.586 -19.935 1.00 39.56 413 HIS B N 1
ATOM 18394 C CA . HIS B 1 376 ? -7.243 -42.306 -19.030 1.00 43.75 413 HIS B CA 1
ATOM 18395 C C . HIS B 1 376 ? -6.840 -41.441 -17.842 1.00 42.56 413 HIS B C 1
ATOM 18396 O O . HIS B 1 376 ? -6.907 -41.883 -16.689 1.00 44.13 413 HIS B O 1
ATOM 18410 N N . ASP B 1 377 ? -6.410 -40.208 -18.100 1.00 41.14 414 ASP B N 1
ATOM 18411 C CA . ASP B 1 377 ? -5.918 -39.330 -17.048 1.00 40.09 414 ASP B CA 1
ATOM 18412 C C . ASP B 1 377 ? -6.947 -38.304 -16.595 1.00 35.54 414 ASP B C 1
ATOM 18413 O O . ASP B 1 377 ? -6.579 -37.345 -15.910 1.00 36.45 414 ASP B O 1
ATOM 18422 N N . PHE B 1 378 ? -8.221 -38.481 -16.945 1.00 32.00 415 PHE B N 1
ATOM 18423 C CA . PHE B 1 378 ? -9.211 -37.452 -16.638 1.00 29.55 415 PHE B CA 1
ATOM 18424 C C . PHE B 1 378 ? -9.313 -37.209 -15.136 1.00 28.80 415 PHE B C 1
ATOM 18425 O O . PHE B 1 378 ? -9.265 -36.062 -14.678 1.00 28.04 415 PHE B O 1
ATOM 18442 N N . PHE B 1 379 ? -9.466 -38.275 -14.352 1.00 28.77 416 PHE B N 1
ATOM 18443 C CA . PHE B 1 379 ? -9.558 -38.133 -12.907 1.00 28.43 416 PHE B CA 1
ATOM 18444 C C . PHE B 1 379 ? -8.198 -38.085 -12.226 1.00 30.80 416 PHE B C 1
ATOM 18445 O O . PHE B 1 379 ? -8.091 -37.523 -11.130 1.00 29.29 416 PHE B O 1
ATOM 18462 N N . SER B 1 380 ? -7.159 -38.646 -12.847 1.00 34.61 417 SER B N 1
ATOM 18463 C CA . SER B 1 380 ? -5.832 -38.603 -12.244 1.00 38.20 417 SER B CA 1
ATOM 18464 C C . SER B 1 380 ? -5.217 -37.212 -12.339 1.00 38.13 417 SER B C 1
ATOM 18465 O O . SER B 1 380 ? -4.430 -36.826 -11.467 1.00 41.57 417 SER B O 1
ATOM 18473 N N . PHE B 1 381 ? -5.557 -36.458 -13.385 1.00 34.99 418 PHE B N 1
ATOM 18474 C CA . PHE B 1 381 ? -5.030 -35.114 -13.601 1.00 33.58 418 PHE B CA 1
ATOM 18475 C C . PHE B 1 381 ? -4.974 -34.331 -12.295 1.00 32.30 418 PHE B C 1
ATOM 18476 O O . PHE B 1 381 ? -5.938 -34.310 -11.526 1.00 30.04 418 PHE B O 1
ATOM 18493 N N . ASN B 1 382 ? -3.822 -33.706 -12.035 1.00 32.95 419 ASN B N 1
ATOM 18494 C CA . ASN B 1 382 ? -3.617 -32.949 -10.799 1.00 34.58 419 ASN B CA 1
ATOM 18495 C C . ASN B 1 382 ? -4.102 -31.519 -11.027 1.00 31.33 419 ASN B C 1
ATOM 18496 O O . ASN B 1 382 ? -3.336 -30.598 -11.318 1.00 29.42 419 ASN B O 1
ATOM 18507 N N . SER B 1 383 ? -5.419 -31.342 -10.890 1.00 32.29 420 SER B N 1
ATOM 18508 C CA . SER B 1 383 ? -6.018 -30.030 -11.106 1.00 32.49 420 SER B CA 1
ATOM 18509 C C . SER B 1 383 ? -5.625 -29.044 -10.014 1.00 34.48 420 SER B C 1
ATOM 18510 O O . SER B 1 383 ? -5.564 -27.836 -10.267 1.00 34.25 420 SER B O 1
ATOM 18518 N N . GLU B 1 384 ? -5.354 -29.531 -8.801 1.00 38.02 421 GLU B N 1
ATOM 18519 C CA . GLU B 1 384 ? -4.902 -28.647 -7.731 1.00 40.34 421 GLU B CA 1
ATOM 18520 C C . GLU B 1 384 ? -3.568 -28.004 -8.090 1.00 40.37 421 GLU B C 1
ATOM 18521 O O . GLU B 1 384 ? -3.399 -26.785 -7.975 1.00 42.92 421 GLU B O 1
ATOM 18533 N N . GLU B 1 385 ? -2.606 -28.817 -8.528 1.00 37.16 422 GLU B N 1
ATOM 18534 C CA . GLU B 1 385 ? -1.291 -28.295 -8.887 1.00 36.74 422 GLU B CA 1
ATOM 18535 C C . GLU B 1 385 ? -1.390 -27.250 -9.993 1.00 32.61 422 GLU B C 1
ATOM 18536 O O . GLU B 1 385 ? -0.711 -26.218 -9.947 1.00 30.85 422 GLU B O 1
ATOM 18548 N N . ILE B 1 386 ? -2.220 -27.511 -11.004 1.00 31.75 423 ILE B N 1
ATOM 18549 C CA . ILE B 1 386 ? -2.389 -26.568 -12.107 1.00 30.82 423 ILE B CA 1
ATOM 18550 C C . ILE B 1 386 ? -2.837 -25.209 -11.582 1.00 29.82 423 ILE B C 1
ATOM 18551 O O . ILE B 1 386 ? -2.257 -24.170 -11.918 1.00 32.08 423 ILE B O 1
ATOM 18567 N N . VAL B 1 387 ? -3.892 -25.195 -10.765 1.00 29.17 424 VAL B N 1
ATOM 18568 C CA . VAL B 1 387 ? -4.403 -23.935 -10.233 1.00 27.23 424 VAL B CA 1
ATOM 18569 C C . VAL B 1 387 ? -3.341 -23.254 -9.384 1.00 29.66 424 VAL B C 1
ATOM 18570 O O . VAL B 1 387 ? -3.170 -22.031 -9.439 1.00 29.92 424 VAL B O 1
ATOM 18583 N N . ARG B 1 388 ? -2.615 -24.034 -8.582 1.00 31.53 425 ARG B N 1
ATOM 18584 C CA . ARG B 1 388 ? -1.589 -23.466 -7.717 1.00 34.98 425 ARG B CA 1
ATOM 18585 C C . ARG B 1 388 ? -0.451 -22.862 -8.534 1.00 35.58 425 ARG B C 1
ATOM 18586 O O . ARG B 1 388 ? 0.034 -21.769 -8.220 1.00 35.73 425 ARG B O 1
ATOM 18607 N N . ASN B 1 389 ? -0.020 -23.550 -9.592 1.00 36.79 426 ASN B N 1
ATOM 18608 C CA . ASN B 1 389 ? 1.053 -23.042 -10.441 1.00 38.71 426 ASN B CA 1
ATOM 18609 C C . ASN B 1 389 ? 0.641 -21.815 -11.246 1.00 39.18 426 ASN B C 1
ATOM 18610 O O . ASN B 1 389 ? 1.502 -21.191 -11.876 1.00 39.48 426 ASN B O 1
ATOM 18620 N N . LEU B 1 390 ? -0.641 -21.447 -11.238 1.00 36.89 427 LEU B N 1
ATOM 18621 C CA . LEU B 1 390 ? -1.116 -20.273 -11.958 1.00 35.67 427 LEU B CA 1
ATOM 18622 C C . LEU B 1 390 ? -1.544 -19.143 -11.037 1.00 33.42 427 LEU B C 1
ATOM 18623 O O . LEU B 1 390 ? -1.991 -18.103 -11.529 1.00 32.76 427 LEU B O 1
ATOM 18639 N N . SER B 1 391 ? -1.425 -19.314 -9.724 1.00 32.44 428 SER B N 1
ATOM 18640 C CA . SER B 1 391 ? -1.927 -18.336 -8.770 1.00 33.42 428 SER B CA 1
ATOM 18641 C C . SER B 1 391 ? -0.835 -17.347 -8.390 1.00 37.74 428 SER B C 1
ATOM 18642 O O . SER B 1 391 ? 0.292 -17.743 -8.076 1.00 39.55 428 SER B O 1
ATOM 18650 N N . CYS B 1 392 ? -1.179 -16.060 -8.418 1.00 40.26 429 CYS B N 1
ATOM 18651 C CA . CYS B 1 392 ? -0.301 -15.006 -7.920 1.00 42.78 429 CYS B CA 1
ATOM 18652 C C . CYS B 1 392 ? 1.097 -15.131 -8.518 1.00 43.79 429 CYS B C 1
ATOM 18653 O O . CYS B 1 392 ? 2.109 -15.012 -7.825 1.00 45.60 429 CYS B O 1
ATOM 18660 N N . ARG B 1 393 ? 1.147 -15.387 -9.824 1.00 43.16 430 ARG B N 1
ATOM 18661 C CA . ARG B 1 393 ? 2.411 -15.520 -10.537 1.00 44.67 430 ARG B CA 1
ATOM 18662 C C . ARG B 1 393 ? 2.952 -14.183 -11.022 1.00 47.01 430 ARG B C 1
ATOM 18663 O O . ARG B 1 393 ? 4.167 -14.039 -11.193 1.00 48.99 430 ARG B O 1
ATOM 18684 N N . LYS B 1 394 ? 2.074 -13.208 -11.260 1.00 47.90 431 LYS B N 1
ATOM 18685 C CA . LYS B 1 394 ? 2.461 -11.868 -11.664 1.00 50.00 431 LYS B CA 1
ATOM 18686 C C . LYS B 1 394 ? 1.552 -10.884 -10.941 1.00 50.01 431 LYS B C 1
ATOM 18687 O O . LYS B 1 394 ? 0.352 -11.154 -10.790 1.00 48.90 431 LYS B O 1
ATOM 18706 N N . PRO B 1 395 ? 2.077 -9.743 -10.486 1.00 50.72 432 PRO B N 1
ATOM 18707 C CA . PRO B 1 395 ? 1.215 -8.800 -9.757 1.00 49.97 432 PRO B CA 1
ATOM 18708 C C . PRO B 1 395 ? 0.039 -8.308 -10.579 1.00 47.67 432 PRO B C 1
ATOM 18709 O O . PRO B 1 395 ? -1.010 -7.980 -10.009 1.00 45.76 432 PRO B O 1
ATOM 18720 N N . ASP B 1 396 ? 0.176 -8.260 -11.905 1.00 48.18 433 ASP B N 1
ATOM 18721 C CA . ASP B 1 396 ? -0.837 -7.685 -12.780 1.00 48.86 433 ASP B CA 1
ATOM 18722 C C . ASP B 1 396 ? -1.459 -8.717 -13.718 1.00 45.79 433 ASP B C 1
ATOM 18723 O O . ASP B 1 396 ? -2.034 -8.340 -14.744 1.00 45.13 433 ASP B O 1
ATOM 18732 N N . GLN B 1 397 ? -1.365 -10.008 -13.398 1.00 43.69 434 GLN B N 1
ATOM 18733 C CA . GLN B 1 397 ? -1.908 -11.015 -14.300 1.00 38.15 434 GLN B CA 1
ATOM 18734 C C . GLN B 1 397 ? -3.411 -10.822 -14.454 1.00 35.87 434 GLN B C 1
ATOM 18735 O O . GLN B 1 397 ? -4.110 -10.429 -13.515 1.00 34.38 434 GLN B O 1
ATOM 18749 N N . HIS B 1 398 ? -3.903 -11.096 -15.660 1.00 33.53 435 HIS B N 1
ATOM 18750 C CA . HIS B 1 398 ? -5.235 -10.686 -16.077 1.00 32.61 435 HIS B CA 1
ATOM 18751 C C . HIS B 1 398 ? -6.221 -11.843 -16.065 1.00 30.63 435 HIS B C 1
ATOM 18752 O O . HIS B 1 398 ? -7.133 -11.901 -16.897 1.00 29.33 435 HIS B O 1
ATOM 18766 N N . PHE B 1 399 ? -6.045 -12.765 -15.125 1.00 31.33 436 PHE B N 1
ATOM 18767 C CA . PHE B 1 399 ? -6.951 -13.879 -14.903 1.00 29.90 436 PHE B CA 1
ATOM 18768 C C . PHE B 1 399 ? -6.631 -14.449 -13.532 1.00 28.87 436 PHE B C 1
ATOM 18769 O O . PHE B 1 399 ? -5.502 -14.327 -13.047 1.00 29.59 436 PHE B O 1
ATOM 18786 N N . LYS B 1 400 ? -7.632 -15.069 -12.913 1.00 27.63 437 LYS B N 1
ATOM 18787 C CA . LYS B 1 400 ? -7.447 -15.728 -11.628 1.00 27.09 437 LYS B CA 1
ATOM 18788 C C . LYS B 1 400 ? -7.836 -17.195 -11.758 1.00 27.07 437 LYS B C 1
ATOM 18789 O O . LYS B 1 400 ? -8.979 -17.492 -12.148 1.00 26.46 437 LYS B O 1
ATOM 18808 N N . PRO B 1 401 ? -6.948 -18.139 -11.458 1.00 27.92 438 PRO B N 1
ATOM 18809 C CA . PRO B 1 401 ? -7.331 -19.551 -11.507 1.00 27.57 438 PRO B CA 1
ATOM 18810 C C . PRO B 1 401 ? -8.178 -19.956 -10.312 1.00 26.05 438 PRO B C 1
ATOM 18811 O O . PRO B 1 401 ? -8.046 -19.426 -9.207 1.00 27.83 438 PRO B O 1
ATOM 18822 N N . TYR B 1 402 ? -9.056 -20.924 -10.554 1.00 25.48 439 TYR B N 1
ATOM 18823 C CA . TYR B 1 402 ? -9.928 -21.464 -9.525 1.00 24.81 439 TYR B CA 1
ATOM 18824 C C . TYR B 1 402 ? -10.112 -22.954 -9.748 1.00 24.58 439 TYR B C 1
ATOM 18825 O O . TYR B 1 402 ? -10.249 -23.401 -10.889 1.00 23.62 439 TYR B O 1
ATOM 18843 N N . LEU B 1 403 ? -10.134 -23.711 -8.658 1.00 25.07 440 LEU B N 1
ATOM 18844 C CA . LEU B 1 403 ? -10.874 -24.962 -8.654 1.00 26.26 440 LEU B CA 1
ATOM 18845 C C . LEU B 1 403 ? -12.360 -24.631 -8.588 1.00 24.53 440 LEU B C 1
ATOM 18846 O O . LEU B 1 403 ? -12.773 -23.731 -7.853 1.00 23.60 440 LEU B O 1
ATOM 18862 N N . THR B 1 404 ? -13.164 -25.342 -9.377 1.00 22.78 441 THR B N 1
ATOM 18863 C CA . THR B 1 404 ? -14.545 -24.916 -9.577 1.00 22.95 441 THR B CA 1
ATOM 18864 C C . THR B 1 404 ? -15.366 -24.822 -8.291 1.00 23.51 441 THR B C 1
ATOM 18865 O O . THR B 1 404 ? -16.301 -24.004 -8.265 1.00 23.78 441 THR B O 1
ATOM 18876 N N . PRO B 1 405 ? -15.115 -25.602 -7.233 1.00 24.78 442 PRO B N 1
ATOM 18877 C CA . PRO B 1 405 ? -15.824 -25.344 -5.966 1.00 25.35 442 PRO B CA 1
ATOM 18878 C C . PRO B 1 405 ? -15.410 -24.042 -5.303 1.00 23.47 442 PRO B C 1
ATOM 18879 O O . PRO B 1 405 ? -16.123 -23.569 -4.410 1.00 22.00 442 PRO B O 1
ATOM 18890 N N . ASP B 1 406 ? -14.283 -23.455 -5.706 1.00 22.54 443 ASP B N 1
ATOM 18891 C CA . ASP B 1 406 ? -13.835 -22.175 -5.175 1.00 24.16 443 ASP B CA 1
ATOM 18892 C C . ASP B 1 406 ? -14.417 -20.987 -5.933 1.00 23.35 443 ASP B C 1
ATOM 18893 O O . ASP B 1 406 ? -14.310 -19.854 -5.454 1.00 22.86 443 ASP B O 1
ATOM 18902 N N . LEU B 1 407 ? -15.045 -21.218 -7.083 1.00 25.70 444 LEU B N 1
ATOM 18903 C CA . LEU B 1 407 ? -15.601 -20.125 -7.860 1.00 24.04 444 LEU B CA 1
ATOM 18904 C C . LEU B 1 407 ? -16.709 -19.417 -7.077 1.00 23.91 444 LEU B C 1
ATOM 18905 O O . LEU B 1 407 ? -17.364 -20.025 -6.224 1.00 23.99 444 LEU B O 1
ATOM 18921 N N . PRO B 1 408 ? -16.941 -18.134 -7.351 1.00 20.12 445 PRO B N 1
ATOM 18922 C CA . PRO B 1 408 ? -18.073 -17.434 -6.732 1.00 20.00 445 PRO B CA 1
ATOM 18923 C C . PRO B 1 408 ? -19.373 -18.218 -6.848 1.00 19.28 445 PRO B C 1
ATOM 18924 O O . PRO B 1 408 ? -19.798 -18.608 -7.942 1.00 17.38 445 PRO B O 1
ATOM 18935 N N . LYS B 1 409 ? -20.027 -18.415 -5.705 1.00 16.59 446 LYS B N 1
ATOM 18936 C CA . LYS B 1 409 ? -21.166 -19.320 -5.645 1.00 18.73 446 LYS B CA 1
ATOM 18937 C C . LYS B 1 409 ? -22.336 -18.847 -6.494 1.00 19.14 446 LYS B C 1
ATOM 18938 O O . LYS B 1 409 ? -23.145 -19.680 -6.914 1.00 19.05 446 LYS B O 1
ATOM 18957 N N . ARG B 1 410 ? -22.435 -17.543 -6.772 1.00 20.51 447 ARG B N 1
ATOM 18958 C CA . ARG B 1 410 ? -23.519 -17.028 -7.602 1.00 20.92 447 ARG B CA 1
ATOM 18959 C C . ARG B 1 410 ? -23.429 -17.506 -9.046 1.00 19.46 447 ARG B C 1
ATOM 18960 O O . ARG B 1 410 ? -24.424 -17.414 -9.774 1.00 16.78 447 ARG B O 1
ATOM 18981 N N . LEU B 1 411 ? -22.254 -17.969 -9.488 1.00 18.23 448 LEU B N 1
ATOM 18982 C CA . LEU B 1 411 ? -22.108 -18.443 -10.863 1.00 18.99 448 LEU B CA 1
ATOM 18983 C C . LEU B 1 411 ? -22.766 -19.805 -11.060 1.00 18.85 448 LEU B C 1
ATOM 18984 O O . LEU B 1 411 ? -23.191 -20.132 -12.176 1.00 16.75 448 LEU B O 1
ATOM 19000 N N . HIS B 1 412 ? -22.842 -20.612 -10.002 1.00 20.65 449 HIS B N 1
ATOM 19001 C CA . HIS B 1 412 ? -23.473 -21.930 -10.053 1.00 20.12 449 HIS B CA 1
ATOM 19002 C C . HIS B 1 412 ? -22.860 -22.784 -11.158 1.00 19.33 449 HIS B C 1
ATOM 19003 O O . HIS B 1 412 ? -23.559 -23.371 -11.983 1.00 21.13 449 HIS B O 1
ATOM 19017 N N . TYR B 1 413 ? -21.533 -22.853 -11.171 1.00 20.16 450 TYR B N 1
ATOM 19018 C CA . TYR B 1 413 ? -20.805 -23.438 -12.295 1.00 19.89 450 TYR B CA 1
ATOM 19019 C C . TYR B 1 413 ? -19.751 -24.422 -11.791 1.00 18.91 450 TYR B C 1
ATOM 19020 O O . TYR B 1 413 ? -18.552 -24.230 -11.985 1.00 20.84 450 TYR B O 1
ATOM 19038 N N . ALA B 1 414 ? -20.204 -25.514 -11.169 1.00 17.39 451 ALA B N 1
ATOM 19039 C CA . ALA B 1 414 ? -19.268 -26.496 -10.633 1.00 18.47 451 ALA B CA 1
ATOM 19040 C C . ALA B 1 414 ? -19.793 -27.923 -10.701 1.00 17.54 451 ALA B C 1
ATOM 19041 O O . ALA B 1 414 ? -19.020 -28.847 -10.970 1.00 17.09 451 ALA B O 1
ATOM 19048 N N . LYS B 1 415 ? -21.090 -28.118 -10.451 1.00 17.73 452 LYS B N 1
ATOM 19049 C CA . LYS B 1 415 ? -21.645 -29.447 -10.175 1.00 18.76 452 LYS B CA 1
ATOM 19050 C C . LYS B 1 415 ? -22.050 -30.158 -11.471 1.00 19.99 452 LYS B C 1
ATOM 19051 O O . LYS B 1 415 ? -23.226 -30.334 -11.793 1.00 19.14 452 LYS B O 1
ATOM 19070 N N . ASN B 1 416 ? -21.029 -30.610 -12.198 1.00 18.91 453 ASN B N 1
ATOM 19071 C CA . ASN B 1 416 ? -21.216 -31.383 -13.419 1.00 17.96 453 ASN B CA 1
ATOM 19072 C C . ASN B 1 416 ? -19.864 -31.934 -13.860 1.00 19.32 453 ASN B C 1
ATOM 19073 O O . ASN B 1 416 ? -18.881 -31.190 -13.936 1.00 17.21 453 ASN B O 1
ATOM 19084 N N . VAL B 1 417 ? -19.789 -33.240 -14.128 1.00 17.84 454 VAL B N 1
ATOM 19085 C CA . VAL B 1 417 ? -18.514 -33.838 -14.522 1.00 20.10 454 VAL B CA 1
ATOM 19086 C C . VAL B 1 417 ? -17.971 -33.206 -15.792 1.00 17.51 454 VAL B C 1
ATOM 19087 O O . VAL B 1 417 ? -16.763 -33.261 -16.038 1.00 20.07 454 VAL B O 1
ATOM 19100 N N . ARG B 1 418 ? -18.837 -32.608 -16.612 1.00 19.99 455 ARG B N 1
ATOM 19101 C CA . ARG B 1 418 ? -18.391 -31.937 -17.827 1.00 20.94 455 ARG B CA 1
ATOM 19102 C C . ARG B 1 418 ? -17.672 -30.631 -17.533 1.00 18.73 455 ARG B C 1
ATOM 19103 O O . ARG B 1 418 ? -16.934 -30.138 -18.389 1.00 20.07 455 ARG B O 1
ATOM 19124 N N . ILE B 1 419 ? -17.880 -30.057 -16.350 1.00 17.74 456 ILE B N 1
ATOM 19125 C CA . ILE B 1 419 ? -17.184 -28.844 -15.929 1.00 18.71 456 ILE B CA 1
ATOM 19126 C C . ILE B 1 419 ? -15.842 -29.273 -15.344 1.00 19.95 456 ILE B C 1
ATOM 19127 O O . ILE B 1 419 ? -15.766 -29.764 -14.217 1.00 21.27 456 ILE B O 1
ATOM 19143 N N . ASP B 1 420 ? -14.774 -29.078 -16.111 1.00 21.79 457 ASP B N 1
ATOM 19144 C CA . ASP B 1 420 ? -13.445 -29.445 -15.647 1.00 23.30 457 ASP B CA 1
ATOM 19145 C C . ASP B 1 420 ? -13.074 -28.648 -14.401 1.00 23.77 457 ASP B C 1
ATOM 19146 O O . ASP B 1 420 ? -13.474 -27.494 -14.227 1.00 23.34 457 ASP B O 1
ATOM 19155 N N . LYS B 1 421 ? -12.301 -29.286 -13.518 1.00 25.19 458 LYS B N 1
ATOM 19156 C CA . LYS B 1 421 ? -12.027 -28.696 -12.212 1.00 23.99 458 LYS B CA 1
ATOM 19157 C C . LYS B 1 421 ? -11.189 -27.428 -12.319 1.00 21.80 458 LYS B C 1
ATOM 19158 O O . LYS B 1 421 ? -11.329 -26.529 -11.484 1.00 19.90 458 LYS B O 1
ATOM 19177 N N . VAL B 1 422 ? -10.310 -27.339 -13.316 1.00 23.79 459 VAL B N 1
ATOM 19178 C CA . VAL B 1 422 ? -9.477 -26.154 -13.496 1.00 22.88 459 VAL B CA 1
ATOM 19179 C C . VAL B 1 422 ? -10.262 -25.119 -14.292 1.00 24.43 459 VAL B C 1
ATOM 19180 O O . VAL B 1 422 ? -10.639 -25.360 -15.445 1.00 20.80 459 VAL B O 1
ATOM 19193 N N . HIS B 1 423 ? -10.486 -23.954 -13.688 1.00 26.05 460 HIS B N 1
ATOM 19194 C CA . HIS B 1 423 ? -11.119 -22.837 -14.370 1.00 24.09 460 HIS B CA 1
ATOM 19195 C C . HIS B 1 423 ? -10.269 -21.584 -14.219 1.00 24.03 460 HIS B C 1
ATOM 19196 O O . HIS B 1 423 ? -9.600 -21.388 -13.200 1.00 23.44 460 HIS B O 1
ATOM 19210 N N . LEU B 1 424 ? -10.305 -20.737 -15.247 1.00 22.02 461 LEU B N 1
ATOM 19211 C CA . LEU B 1 424 ? -9.672 -19.426 -15.214 1.00 21.44 461 LEU B CA 1
ATOM 19212 C C . LEU B 1 424 ? -10.738 -18.362 -15.426 1.00 20.29 461 LEU B C 1
ATOM 19213 O O . LEU B 1 424 ? -11.489 -18.412 -16.405 1.00 18.20 461 LEU B O 1
ATOM 19229 N N . PHE B 1 425 ? -10.791 -17.400 -14.515 1.00 25.07 462 PHE B N 1
ATOM 19230 C CA . PHE B 1 425 ? -11.727 -16.285 -14.586 1.00 23.86 462 PHE B CA 1
ATOM 19231 C C . PHE B 1 425 ? -10.962 -15.097 -15.166 1.00 25.34 462 PHE B C 1
ATOM 19232 O O . PHE B 1 425 ? -10.083 -14.537 -14.503 1.00 24.23 462 PHE B O 1
ATOM 19249 N N . VAL B 1 426 ? -11.280 -14.728 -16.419 1.00 23.66 463 VAL B N 1
ATOM 19250 C CA . VAL B 1 426 ? -10.485 -13.768 -17.179 1.00 23.58 463 VAL B CA 1
ATOM 19251 C C . VAL B 1 426 ? -11.055 -12.364 -17.009 1.00 23.20 463 VAL B C 1
ATOM 19252 O O . VAL B 1 426 ? -12.267 -12.170 -16.871 1.00 22.78 463 VAL B O 1
ATOM 19265 N N . ASP B 1 427 ? -10.166 -11.372 -17.029 1.00 26.59 464 ASP B N 1
ATOM 19266 C CA . ASP B 1 427 ? -10.551 -9.978 -16.874 1.00 27.56 464 ASP B CA 1
ATOM 19267 C C . ASP B 1 427 ? -11.193 -9.446 -18.156 1.00 26.84 464 ASP B C 1
ATOM 19268 O O . ASP B 1 427 ? -11.056 -10.021 -19.240 1.00 25.11 464 ASP B O 1
ATOM 19277 N N . GLN B 1 428 ? -11.894 -8.319 -18.018 1.00 28.72 465 GLN B N 1
ATOM 19278 C CA . GLN B 1 428 ? -12.600 -7.712 -19.144 1.00 29.37 465 GLN B CA 1
ATOM 19279 C C . GLN B 1 428 ? -11.667 -7.513 -20.329 1.00 29.52 465 GLN B C 1
ATOM 19280 O O . GLN B 1 428 ? -10.563 -6.980 -20.184 1.00 31.47 465 GLN B O 1
ATOM 19294 N N . GLN B 1 429 ? -12.124 -7.941 -21.505 1.00 26.62 466 GLN B N 1
ATOM 19295 C CA . GLN B 1 429 ? -11.485 -7.692 -22.796 1.00 26.63 466 GLN B CA 1
ATOM 19296 C C . GLN B 1 429 ? -10.185 -8.460 -22.990 1.00 26.32 466 GLN B C 1
ATOM 19297 O O . GLN B 1 429 ? -9.500 -8.250 -23.999 1.00 27.95 466 GLN B O 1
ATOM 19311 N N . TRP B 1 430 ? -9.827 -9.349 -22.070 1.00 24.75 467 TRP B N 1
ATOM 19312 C CA . TRP B 1 430 ? -8.630 -10.164 -22.193 1.00 26.14 467 TRP B CA 1
ATOM 19313 C C . TRP B 1 430 ? -8.984 -11.568 -22.675 1.00 25.93 467 TRP B C 1
ATOM 19314 O O . TRP B 1 430 ? -10.147 -11.982 -22.673 1.00 23.54 467 TRP B O 1
ATOM 19335 N N . LEU B 1 431 ? -7.959 -12.288 -23.125 1.00 27.10 468 LEU B N 1
ATOM 19336 C CA . LEU B 1 431 ? -8.094 -13.670 -23.562 1.00 28.65 468 LEU B CA 1
ATOM 19337 C C . LEU B 1 431 ? -6.961 -14.493 -22.967 1.00 29.74 468 LEU B C 1
ATOM 19338 O O . LEU B 1 431 ? -5.892 -13.966 -22.654 1.00 31.16 468 LEU B O 1
ATOM 19354 N N . ALA B 1 432 ? -7.208 -15.792 -22.811 1.00 30.69 469 ALA B N 1
ATOM 19355 C CA . ALA B 1 432 ? -6.220 -16.724 -22.278 1.00 31.50 469 ALA B CA 1
ATOM 19356 C C . ALA B 1 432 ? -6.119 -17.907 -23.225 1.00 31.28 469 ALA B C 1
ATOM 19357 O O . ALA B 1 432 ? -7.117 -18.593 -23.474 1.00 30.30 469 ALA B O 1
ATOM 19364 N N . VAL B 1 433 ? -4.920 -18.144 -23.751 1.00 30.36 470 VAL B N 1
ATOM 19365 C CA . VAL B 1 433 ? -4.675 -19.186 -24.733 1.00 31.11 470 VAL B CA 1
ATOM 19366 C C . VAL B 1 433 ? -3.460 -20.002 -24.297 1.00 31.54 470 VAL B C 1
ATOM 19367 O O . VAL B 1 433 ? -2.818 -19.712 -23.287 1.00 28.23 470 VAL B O 1
ATOM 19380 N N . ARG B 1 434 ? -3.158 -21.042 -25.077 1.00 34.75 471 ARG B N 1
ATOM 19381 C CA . ARG B 1 434 ? -2.067 -21.957 -24.751 1.00 40.28 471 ARG B CA 1
ATOM 19382 C C . ARG B 1 434 ? -0.705 -21.333 -25.038 1.00 42.79 471 ARG B C 1
ATOM 19383 O O . ARG B 1 434 ? 0.159 -21.275 -24.155 1.00 43.04 471 ARG B O 1
ATOM 19404 N N . SER B 1 435 ? -0.496 -20.875 -26.271 1.00 42.27 472 SER B N 1
ATOM 19405 C CA . SER B 1 435 ? 0.795 -20.380 -26.722 1.00 42.89 472 SER B CA 1
ATOM 19406 C C . SER B 1 435 ? 0.581 -19.094 -27.506 1.00 44.59 472 SER B C 1
ATOM 19407 O O . SER B 1 435 ? -0.551 -18.655 -27.730 1.00 42.83 472 SER B O 1
ATOM 19415 N N . LYS B 1 436 ? 1.689 -18.489 -27.929 1.00 48.50 473 LYS B N 1
ATOM 19416 C CA . LYS B 1 436 ? 1.636 -17.291 -28.754 1.00 49.54 473 LYS B CA 1
ATOM 19417 C C . LYS B 1 436 ? 1.227 -17.591 -30.184 1.00 50.17 473 LYS B C 1
ATOM 19418 O O . LYS B 1 436 ? 1.153 -16.663 -30.998 1.00 50.47 473 LYS B O 1
ATOM 19437 N N . SER B 1 437 ? 0.937 -18.857 -30.495 1.00 49.49 474 SER B N 1
ATOM 19438 C CA . SER B 1 437 ? 0.467 -19.234 -31.821 1.00 50.25 474 SER B CA 1
ATOM 19439 C C . SER B 1 437 ? -1.012 -18.928 -32.021 1.00 46.11 474 SER B C 1
ATOM 19440 O O . SER B 1 437 ? -1.446 -18.723 -33.160 1.00 44.88 474 SER B O 1
ATOM 19448 N N . ASN B 1 438 ? -1.799 -18.907 -30.948 1.00 44.25 475 ASN B N 1
ATOM 19449 C CA . ASN B 1 438 ? -3.221 -18.616 -31.075 1.00 42.72 475 ASN B CA 1
ATOM 19450 C C . ASN B 1 438 ? -3.425 -17.165 -31.491 1.00 43.26 475 ASN B C 1
ATOM 19451 O O . ASN B 1 438 ? -2.736 -16.260 -31.012 1.00 43.94 475 ASN B O 1
ATOM 19462 N N . THR B 1 439 ? -4.381 -16.946 -32.394 1.00 45.16 476 THR B N 1
ATOM 19463 C CA . THR B 1 439 ? -4.615 -15.623 -32.960 1.00 47.60 476 THR B CA 1
ATOM 19464 C C . THR B 1 439 ? -6.091 -15.245 -32.994 1.00 45.95 476 THR B C 1
ATOM 19465 O O . THR B 1 439 ? -6.448 -14.252 -33.640 1.00 45.32 476 THR B O 1
ATOM 19476 N N . ASN B 1 440 ? -6.958 -16.011 -32.335 1.00 45.61 477 ASN B N 1
ATOM 19477 C CA . ASN B 1 440 ? -8.377 -15.685 -32.295 1.00 44.24 477 ASN B CA 1
ATOM 19478 C C . ASN B 1 440 ? -8.598 -14.420 -31.472 1.00 41.10 477 ASN B C 1
ATOM 19479 O O . ASN B 1 440 ? -9.207 -14.469 -30.399 1.00 42.04 477 ASN B O 1
ATOM 19490 N N . CYS B 1 441 ? -8.107 -13.285 -31.973 1.00 37.47 478 CYS B N 1
ATOM 19491 C CA . CYS B 1 441 ? -8.162 -12.015 -31.261 1.00 34.73 478 CYS B CA 1
ATOM 19492 C C . CYS B 1 441 ? -8.373 -10.887 -32.264 1.00 32.52 478 CYS B C 1
ATOM 19493 O O . CYS B 1 441 ? -8.333 -11.091 -33.480 1.00 33.75 478 CYS B O 1
ATOM 19500 N N . GLY B 1 442 ? -8.616 -9.687 -31.737 1.00 32.34 479 GLY B N 1
ATOM 19501 C CA . GLY B 1 442 ? -8.837 -8.508 -32.545 1.00 33.70 479 GLY B CA 1
ATOM 19502 C C . GLY B 1 442 ? -10.289 -8.242 -32.892 1.00 33.31 479 GLY B C 1
ATOM 19503 O O . GLY B 1 442 ? -10.655 -7.092 -33.151 1.00 33.98 479 GLY B O 1
ATOM 19507 N N . GLY B 1 443 ? -11.124 -9.281 -32.912 1.00 32.39 480 GLY B N 1
ATOM 19508 C CA . GLY B 1 443 ? -12.541 -9.130 -33.149 1.00 30.85 480 GLY B CA 1
ATOM 19509 C C . GLY B 1 443 ? -13.343 -9.126 -31.860 1.00 26.86 480 GLY B C 1
ATOM 19510 O O . GLY B 1 443 ? -12.810 -9.094 -30.750 1.00 27.57 480 GLY B O 1
ATOM 19514 N N . GLY B 1 444 ? -14.661 -9.154 -32.020 1.00 25.68 481 GLY B N 1
ATOM 19515 C CA . GLY B 1 444 ? -15.538 -9.255 -30.870 1.00 23.59 481 GLY B CA 1
ATOM 19516 C C . GLY B 1 444 ? -15.617 -10.682 -30.357 1.00 22.00 481 GLY B C 1
ATOM 19517 O O . GLY B 1 444 ? -15.431 -11.648 -31.096 1.00 21.12 481 GLY B O 1
ATOM 19521 N N . ASN B 1 445 ? -15.870 -10.814 -29.060 1.00 19.95 482 ASN B N 1
ATOM 19522 C CA . ASN B 1 445 ? -16.085 -12.133 -28.483 1.00 20.94 482 ASN B CA 1
ATOM 19523 C C . ASN B 1 445 ? -16.901 -12.000 -27.205 1.00 17.23 482 ASN B C 1
ATOM 19524 O O . ASN B 1 445 ? -17.173 -10.899 -26.723 1.00 19.32 482 ASN B O 1
ATOM 19535 N N . HIS B 1 446 ? -17.289 -13.150 -26.668 1.00 14.67 483 HIS B N 1
ATOM 19536 C CA . HIS B 1 446 ? -18.123 -13.217 -25.480 1.00 17.82 483 HIS B CA 1
ATOM 19537 C C . HIS B 1 446 ? -17.787 -14.507 -24.748 1.00 17.72 483 HIS B C 1
ATOM 19538 O O . HIS B 1 446 ? -16.978 -15.316 -25.213 1.00 19.82 483 HIS B O 1
ATOM 19552 N N . GLY B 1 447 ? -18.417 -14.694 -23.596 1.00 15.21 484 GLY B N 1
ATOM 19553 C CA . GLY B 1 447 ? -18.128 -15.815 -22.725 1.00 16.26 484 GLY B CA 1
ATOM 19554 C C . GLY B 1 447 ? -17.668 -15.402 -21.347 1.00 17.39 484 GLY B C 1
ATOM 19555 O O . GLY B 1 447 ? -17.668 -16.238 -20.434 1.00 19.47 484 GLY B O 1
ATOM 19559 N N . TYR B 1 448 ? -17.302 -14.130 -21.162 1.00 15.66 485 TYR B N 1
ATOM 19560 C CA . TYR B 1 448 ? -16.817 -13.607 -19.891 1.00 19.61 485 TYR B CA 1
ATOM 19561 C C . TYR B 1 448 ? -17.875 -13.638 -18.790 1.00 20.13 485 TYR B C 1
ATOM 19562 O O . TYR B 1 448 ? -19.027 -14.028 -19.020 1.00 19.30 485 TYR B O 1
ATOM 19580 N N . ASN B 1 449 ? -17.476 -13.183 -17.600 1.00 20.98 486 ASN B N 1
ATOM 19581 C CA . ASN B 1 449 ? -18.370 -13.028 -16.458 1.00 20.83 486 ASN B CA 1
ATOM 19582 C C . ASN B 1 449 ? -19.679 -12.370 -16.872 1.00 18.35 486 ASN B C 1
ATOM 19583 O O . ASN B 1 449 ? -19.681 -11.323 -17.524 1.00 16.13 486 ASN B O 1
ATOM 19594 N N . ASN B 1 450 ? -20.793 -12.984 -16.463 1.00 18.39 487 ASN B N 1
ATOM 19595 C CA . ASN B 1 450 ? -22.130 -12.490 -16.796 1.00 19.22 487 ASN B CA 1
ATOM 19596 C C . ASN B 1 450 ? -22.445 -11.139 -16.164 1.00 19.77 487 ASN B C 1
ATOM 19597 O O . ASN B 1 450 ? -23.453 -10.526 -16.534 1.00 20.49 487 ASN B O 1
ATOM 19608 N N . GLU B 1 451 ? -21.621 -10.672 -15.226 1.00 22.08 488 GLU B N 1
ATOM 19609 C CA . GLU B 1 451 ? -21.800 -9.365 -14.608 1.00 24.84 488 GLU B CA 1
ATOM 19610 C C . GLU B 1 451 ? -21.161 -8.229 -15.403 1.00 23.70 488 GLU B C 1
ATOM 19611 O O . GLU B 1 451 ? -21.554 -7.071 -15.222 1.00 25.47 488 GLU B O 1
ATOM 19623 N N . PHE B 1 452 ? -20.185 -8.524 -16.265 1.00 19.98 489 PHE B N 1
ATOM 19624 C CA . PHE B 1 452 ? -19.646 -7.506 -17.158 1.00 19.12 489 PHE B CA 1
ATOM 19625 C C . PHE B 1 452 ? -20.779 -6.904 -17.979 1.00 18.95 489 PHE B C 1
ATOM 19626 O O . PHE B 1 452 ? -21.605 -7.628 -18.541 1.00 16.93 489 PHE B O 1
ATOM 19643 N N . ARG B 1 453 ? -20.811 -5.572 -18.044 1.00 20.50 490 ARG B N 1
ATOM 19644 C CA . ARG B 1 453 ? -21.909 -4.875 -18.709 1.00 22.12 490 ARG B CA 1
ATOM 19645 C C . ARG B 1 453 ? -21.991 -5.244 -20.184 1.00 21.38 490 ARG B C 1
ATOM 19646 O O . ARG B 1 453 ? -23.086 -5.326 -20.752 1.00 18.65 490 ARG B O 1
ATOM 19667 N N . SER B 1 454 ? -20.838 -5.457 -20.825 1.00 21.41 491 SER B N 1
ATOM 19668 C CA . SER B 1 454 ? -20.817 -5.839 -22.231 1.00 19.11 491 SER B CA 1
ATOM 19669 C C . SER B 1 454 ? -21.498 -7.177 -22.477 1.00 17.68 491 SER B C 1
ATOM 19670 O O . SER B 1 454 ? -21.945 -7.430 -23.599 1.00 13.67 491 SER B O 1
ATOM 19678 N N . MET B 1 455 ? -21.580 -8.037 -21.463 1.00 19.04 492 MET B N 1
ATOM 19679 C CA . MET B 1 455 ? -22.168 -9.363 -21.607 1.00 15.91 492 MET B CA 1
ATOM 19680 C C . MET B 1 455 ? -23.665 -9.386 -21.369 1.00 14.68 492 MET B C 1
ATOM 19681 O O . MET B 1 455 ? -24.276 -10.446 -21.523 1.00 14.42 492 MET B O 1
ATOM 19695 N N . GLU B 1 456 ? -24.261 -8.265 -20.981 1.00 16.20 493 GLU B N 1
ATOM 19696 C CA . GLU B 1 456 ? -25.695 -8.216 -20.730 1.00 17.02 493 GLU B CA 1
ATOM 19697 C C . GLU B 1 456 ? -26.469 -8.230 -22.043 1.00 16.33 493 GLU B C 1
ATOM 19698 O O . GLU B 1 456 ? -26.028 -7.684 -23.057 1.00 18.83 493 GLU B O 1
ATOM 19710 N N . ALA B 1 457 ? -27.644 -8.850 -22.004 1.00 15.05 494 ALA B N 1
ATOM 19711 C CA . ALA B 1 457 ? -28.494 -9.070 -23.163 1.00 13.59 494 ALA B CA 1
ATOM 19712 C C . ALA B 1 457 ? -29.754 -8.223 -23.061 1.00 12.54 494 ALA B C 1
ATOM 19713 O O . ALA B 1 457 ? -30.028 -7.591 -22.042 1.00 16.48 494 ALA B O 1
ATOM 19720 N N . ILE B 1 458 ? -30.523 -8.211 -24.143 1.00 14.15 495 ILE B N 1
ATOM 19721 C CA . ILE B 1 458 ? -31.787 -7.489 -24.176 1.00 12.96 495 ILE B CA 1
ATOM 19722 C C . ILE B 1 458 ? -32.902 -8.415 -23.717 1.00 12.22 495 ILE B C 1
ATOM 19723 O O . ILE B 1 458 ? -32.820 -9.644 -23.825 1.00 10.19 495 ILE B O 1
ATOM 19739 N N . PHE B 1 459 ? -33.960 -7.805 -23.187 1.00 15.04 496 PHE B N 1
ATOM 19740 C CA . PHE B 1 459 ? -35.248 -8.462 -23.002 1.00 12.63 496 PHE B CA 1
ATOM 19741 C C . PHE B 1 459 ? -36.340 -7.436 -23.239 1.00 12.41 496 PHE B C 1
ATOM 19742 O O . PHE B 1 459 ? -36.426 -6.447 -22.507 1.00 13.40 496 PHE B O 1
ATOM 19759 N N . LEU B 1 460 ? -37.171 -7.683 -24.248 1.00 16.16 497 LEU B N 1
ATOM 19760 C CA . LEU B 1 460 ? -38.363 -6.897 -24.532 1.00 13.64 497 LEU B CA 1
ATOM 19761 C C . LEU B 1 460 ? -39.540 -7.843 -24.709 1.00 14.53 497 LEU B C 1
ATOM 19762 O O . LEU B 1 460 ? -39.374 -8.977 -25.160 1.00 14.69 497 LEU B O 1
ATOM 19778 N N . ALA B 1 461 ? -40.734 -7.368 -24.366 1.00 13.56 498 ALA B N 1
ATOM 19779 C CA . ALA B 1 461 ? -41.936 -8.166 -24.519 1.00 14.64 498 ALA B CA 1
ATOM 19780 C C . ALA B 1 461 ? -43.089 -7.256 -24.918 1.00 18.57 498 ALA B C 1
ATOM 19781 O O . ALA B 1 461 ? -43.007 -6.029 -24.807 1.00 16.96 498 ALA B O 1
ATOM 19788 N N . HIS B 1 462 ? -44.169 -7.878 -25.392 1.00 19.00 499 HIS B N 1
ATOM 19789 C CA . HIS B 1 462 ? -45.365 -7.151 -25.801 1.00 19.20 499 HIS B CA 1
ATOM 19790 C C . HIS B 1 462 ? -46.500 -8.131 -26.066 1.00 19.09 499 HIS B C 1
ATOM 19791 O O . HIS B 1 462 ? -46.312 -9.124 -26.774 1.00 18.67 499 HIS B O 1
ATOM 19805 N N . GLY B 1 463 ? -47.675 -7.871 -25.497 1.00 18.08 500 GLY B N 1
ATOM 19806 C CA . GLY B 1 463 ? -48.825 -8.705 -25.750 1.00 18.67 500 GLY B CA 1
ATOM 19807 C C . GLY B 1 463 ? -49.949 -8.480 -24.764 1.00 17.72 500 GLY B C 1
ATOM 19808 O O . GLY B 1 463 ? -49.808 -7.757 -23.775 1.00 18.41 500 GLY B O 1
ATOM 19812 N N . PRO B 1 464 ? -51.094 -9.115 -25.015 1.00 18.47 501 PRO B N 1
ATOM 19813 C CA . PRO B 1 464 ? -52.255 -8.895 -24.138 1.00 21.61 501 PRO B CA 1
ATOM 19814 C C . PRO B 1 464 ? -51.994 -9.255 -22.691 1.00 19.73 501 PRO B C 1
ATOM 19815 O O . PRO B 1 464 ? -52.636 -8.686 -21.802 1.00 18.87 501 PRO B O 1
ATOM 19826 N N . SER B 1 465 ? -51.075 -10.176 -22.419 1.00 20.78 502 SER B N 1
ATOM 19827 C CA . SER B 1 465 ? -50.790 -10.574 -21.049 1.00 20.04 502 SER B CA 1
ATOM 19828 C C . SER B 1 465 ? -49.747 -9.692 -20.375 1.00 19.21 502 SER B C 1
ATOM 19829 O O . SER B 1 465 ? -49.594 -9.768 -19.150 1.00 17.59 502 SER B O 1
ATOM 19837 N N . PHE B 1 466 ? -49.026 -8.873 -21.136 1.00 18.71 503 PHE B N 1
ATOM 19838 C CA . PHE B 1 466 ? -47.972 -8.029 -20.596 1.00 19.73 503 PHE B CA 1
ATOM 19839 C C . PHE B 1 466 ? -48.486 -6.625 -20.298 1.00 19.99 503 PHE B C 1
ATOM 19840 O O . PHE B 1 466 ? -49.456 -6.146 -20.890 1.00 22.22 503 PHE B O 1
ATOM 19857 N N . LYS B 1 467 ? -47.798 -5.966 -19.373 1.00 22.70 504 LYS B N 1
ATOM 19858 C CA . LYS B 1 467 ? -48.013 -4.553 -19.118 1.00 24.05 504 LYS B CA 1
ATOM 19859 C C . LYS B 1 467 ? -47.437 -3.707 -20.251 1.00 25.82 504 LYS B C 1
ATOM 19860 O O . LYS B 1 467 ? -46.515 -4.115 -20.967 1.00 24.98 504 LYS B O 1
ATOM 19879 N N . GLU B 1 468 ? -47.989 -2.509 -20.400 1.00 29.28 505 GLU B N 1
ATOM 19880 C CA . GLU B 1 468 ? -47.653 -1.615 -21.498 1.00 29.57 505 GLU B CA 1
ATOM 19881 C C . GLU B 1 468 ? -46.714 -0.509 -21.033 1.00 27.39 505 GLU B C 1
ATOM 19882 O O . GLU B 1 468 ? -46.756 -0.077 -19.877 1.00 30.06 505 GLU B O 1
ATOM 19894 N N . LYS B 1 469 ? -45.868 -0.053 -21.957 1.00 23.58 506 LYS B N 1
ATOM 19895 C CA . LYS B 1 469 ? -45.044 1.140 -21.760 1.00 22.95 506 LYS B CA 1
ATOM 19896 C C . LYS B 1 469 ? -44.352 1.123 -20.404 1.00 22.70 506 LYS B C 1
ATOM 19897 O O . LYS B 1 469 ? -44.291 2.131 -19.697 1.00 22.95 506 LYS B O 1
ATOM 19916 N N . THR B 1 470 ? -43.816 -0.032 -20.039 1.00 20.19 507 THR B N 1
ATOM 19917 C CA . THR B 1 470 ? -43.220 -0.225 -18.729 1.00 22.08 507 THR B CA 1
ATOM 19918 C C . THR B 1 470 ? -41.751 -0.591 -18.872 1.00 23.78 507 THR B C 1
ATOM 19919 O O . THR B 1 470 ? -41.376 -1.387 -19.738 1.00 19.64 507 THR B O 1
ATOM 19930 N N . GLU B 1 471 ? -40.922 0.013 -18.030 1.00 26.14 508 GLU B N 1
ATOM 19931 C CA . GLU B 1 471 ? -39.535 -0.391 -17.874 1.00 27.16 508 GLU B CA 1
ATOM 19932 C C . GLU B 1 471 ? -39.397 -1.095 -16.533 1.00 27.23 508 GLU B C 1
ATOM 19933 O O . GLU B 1 471 ? -39.891 -0.596 -15.515 1.00 28.17 508 GLU B O 1
ATOM 19945 N N . VAL B 1 472 ? -38.761 -2.266 -16.538 1.00 23.04 509 VAL B N 1
ATOM 19946 C CA . VAL B 1 472 ? -38.535 -3.028 -15.318 1.00 22.19 509 VAL B CA 1
ATOM 19947 C C . VAL B 1 472 ? -37.035 -3.139 -15.071 1.00 22.03 509 VAL B C 1
ATOM 19948 O O . VAL B 1 472 ? -36.206 -2.918 -15.960 1.00 20.90 509 VAL B O 1
ATOM 19961 N N . GLU B 1 473 ? -36.697 -3.475 -13.827 1.00 23.04 510 GLU B N 1
ATOM 19962 C CA . GLU B 1 473 ? -35.317 -3.632 -13.424 1.00 23.43 510 GLU B CA 1
ATOM 19963 C C . GLU B 1 473 ? -34.726 -4.876 -14.077 1.00 22.52 510 GLU B C 1
ATOM 19964 O O . GLU B 1 473 ? -35.452 -5.728 -14.595 1.00 23.22 510 GLU B O 1
ATOM 19976 N N . PRO B 1 474 ? -33.405 -5.005 -14.068 1.00 22.38 511 PRO B N 1
ATOM 19977 C CA . PRO B 1 474 ? -32.783 -6.195 -14.654 1.00 22.60 511 PRO B CA 1
ATOM 19978 C C . PRO B 1 474 ? -33.233 -7.462 -13.942 1.00 20.00 511 PRO B C 1
ATOM 19979 O O . PRO B 1 474 ? -33.540 -7.454 -12.747 1.00 19.58 511 PRO B O 1
ATOM 19990 N N . PHE B 1 475 ? -33.281 -8.557 -14.702 1.00 17.51 512 PHE B N 1
ATOM 19991 C CA . PHE B 1 475 ? -33.472 -9.893 -14.158 1.00 17.07 512 PHE B CA 1
ATOM 19992 C C . PHE B 1 475 ? -32.651 -10.871 -14.993 1.00 16.88 512 PHE B C 1
ATOM 19993 O O . PHE B 1 475 ? -32.009 -10.491 -15.977 1.00 16.74 512 PHE B O 1
ATOM 20010 N N . GLU B 1 476 ? -32.674 -12.139 -14.583 1.00 17.27 513 GLU B N 1
ATOM 20011 C CA . GLU B 1 476 ? -31.822 -13.183 -15.132 1.00 16.49 513 GLU B CA 1
ATOM 20012 C C . GLU B 1 476 ? -32.617 -14.115 -16.037 1.00 12.79 513 GLU B C 1
ATOM 20013 O O . GLU B 1 476 ? -33.809 -14.353 -15.818 1.00 11.48 513 GLU B O 1
ATOM 20025 N N . ASN B 1 477 ? -31.930 -14.664 -17.048 1.00 13.71 514 ASN B N 1
ATOM 20026 C CA . ASN B 1 477 ? -32.601 -15.467 -18.066 1.00 13.74 514 ASN B CA 1
ATOM 20027 C C . ASN B 1 477 ? -33.217 -16.746 -17.504 1.00 12.24 514 ASN B C 1
ATOM 20028 O O . ASN B 1 477 ? -34.127 -17.301 -18.134 1.00 13.46 514 ASN B O 1
ATOM 20039 N N . ILE B 1 478 ? -32.753 -17.225 -16.348 1.00 11.88 515 ILE B N 1
ATOM 20040 C CA . ILE B 1 478 ? -33.331 -18.411 -15.728 1.00 11.26 515 ILE B CA 1
ATOM 20041 C C . ILE B 1 478 ? -34.773 -18.201 -15.291 1.00 9.82 515 ILE B C 1
ATOM 20042 O O . ILE B 1 478 ? -35.444 -19.170 -14.939 1.00 9.83 515 ILE B O 1
ATOM 20058 N N . GLU B 1 479 ? -35.257 -16.959 -15.281 1.00 11.61 516 GLU B N 1
ATOM 20059 C CA . GLU B 1 479 ? -36.615 -16.658 -14.834 1.00 14.12 516 GLU B CA 1
ATOM 20060 C C . GLU B 1 479 ? -37.642 -16.691 -15.959 1.00 11.14 516 GLU B C 1
ATOM 20061 O O . GLU B 1 479 ? -38.844 -16.697 -15.676 1.00 12.76 516 GLU B O 1
ATOM 20073 N N . VAL B 1 480 ? -37.200 -16.719 -17.218 1.00 11.14 517 VAL B N 1
ATOM 20074 C CA . VAL B 1 480 ? -38.113 -16.615 -18.355 1.00 11.36 517 VAL B CA 1
ATOM 20075 C C . VAL B 1 480 ? -38.962 -17.874 -18.516 1.00 9.58 517 VAL B C 1
ATOM 20076 O O . VAL B 1 480 ? -40.114 -17.799 -18.965 1.00 11.94 517 VAL B O 1
ATOM 20089 N N . TYR B 1 481 ? -38.417 -19.044 -18.177 1.00 10.95 518 TYR B N 1
ATOM 20090 C CA . TYR B 1 481 ? -39.171 -20.288 -18.315 1.00 11.89 518 TYR B CA 1
ATOM 20091 C C . TYR B 1 481 ? -40.481 -20.228 -17.535 1.00 9.89 518 TYR B C 1
ATOM 20092 O O . TYR B 1 481 ? -41.549 -20.548 -18.070 1.00 10.61 518 TYR B O 1
ATOM 20110 N N . ASN B 1 482 ? -40.419 -19.801 -16.271 1.00 12.01 519 ASN B N 1
ATOM 20111 C CA . ASN B 1 482 ? -41.626 -19.691 -15.452 1.00 14.10 519 ASN B CA 1
ATOM 20112 C C . ASN B 1 482 ? -42.605 -18.689 -16.045 1.00 14.92 519 ASN B C 1
ATOM 20113 O O . ASN B 1 482 ? -43.827 -18.861 -15.941 1.00 11.26 519 ASN B O 1
ATOM 20124 N N . LEU B 1 483 ? -42.080 -17.620 -16.653 1.00 16.11 520 LEU B N 1
ATOM 20125 C CA . LEU B 1 483 ? -42.933 -16.609 -17.265 1.00 13.25 520 LEU B CA 1
ATOM 20126 C C . LEU B 1 483 ? -43.693 -17.180 -18.451 1.00 13.50 520 LEU B C 1
ATOM 20127 O O . LEU B 1 483 ? -44.892 -16.933 -18.610 1.00 14.32 520 LEU B O 1
ATOM 20143 N N . MET B 1 484 ? -43.008 -17.940 -19.305 1.00 14.67 521 MET B N 1
ATOM 20144 C CA . MET B 1 484 ? -43.668 -18.513 -20.470 1.00 12.33 521 MET B CA 1
ATOM 20145 C C . MET B 1 484 ? -44.713 -19.542 -20.063 1.00 12.31 521 MET B C 1
ATOM 20146 O O . MET B 1 484 ? -45.756 -19.667 -20.714 1.00 13.16 521 MET B O 1
ATOM 20160 N N . CYS B 1 485 ? -44.441 -20.309 -19.009 1.00 10.93 522 CYS B N 1
ATOM 20161 C CA . CYS B 1 485 ? -45.455 -21.223 -18.500 1.00 14.75 522 CYS B CA 1
ATOM 20162 C C . CYS B 1 485 ? -46.670 -20.453 -18.008 1.00 14.44 522 CYS B C 1
ATOM 20163 O O . CYS B 1 485 ? -47.810 -20.863 -18.247 1.00 18.13 522 CYS B O 1
ATOM 20171 N N . ASP B 1 486 ? -46.449 -19.317 -17.346 1.00 13.65 523 ASP B N 1
ATOM 20172 C CA . ASP B 1 486 ? -47.571 -18.476 -16.948 1.00 18.68 523 ASP B CA 1
ATOM 20173 C C . ASP B 1 486 ? -48.345 -17.977 -18.162 1.00 15.81 523 ASP B C 1
ATOM 20174 O O . ASP B 1 486 ? -49.580 -17.951 -18.152 1.00 15.90 523 ASP B O 1
ATOM 20183 N N . LEU B 1 487 ? -47.634 -17.581 -19.220 1.00 16.37 524 LEU B N 1
ATOM 20184 C CA . LEU B 1 487 ? -48.295 -17.031 -20.401 1.00 15.32 524 LEU B CA 1
ATOM 20185 C C . LEU B 1 487 ? -49.202 -18.060 -21.061 1.00 16.50 524 LEU B C 1
ATOM 20186 O O . LEU B 1 487 ? -50.290 -17.723 -21.542 1.00 16.07 524 LEU B O 1
ATOM 20202 N N . LEU B 1 488 ? -48.768 -19.317 -21.099 1.00 18.12 525 LEU B N 1
ATOM 20203 C CA . LEU B 1 488 ? -49.568 -20.409 -21.630 1.00 15.44 525 LEU B CA 1
ATOM 20204 C C . LEU B 1 488 ? -50.445 -21.066 -20.574 1.00 17.63 525 LEU B C 1
ATOM 20205 O O . LEU B 1 488 ? -51.172 -22.011 -20.894 1.00 14.86 525 LEU B O 1
ATOM 20221 N N . ARG B 1 489 ? -50.390 -20.605 -19.325 1.00 21.86 526 ARG B N 1
ATOM 20222 C CA . ARG B 1 489 ? -51.262 -21.117 -18.267 1.00 24.87 526 ARG B CA 1
ATOM 20223 C C . ARG B 1 489 ? -51.039 -22.610 -18.034 1.00 24.99 526 ARG B C 1
ATOM 20224 O O . ARG B 1 489 ? -51.978 -23.365 -17.767 1.00 27.06 526 ARG B O 1
ATOM 20245 N N . ILE B 1 490 ? -49.783 -23.042 -18.132 1.00 19.67 527 ILE B N 1
ATOM 20246 C CA . ILE B 1 490 ? -49.427 -24.430 -17.860 1.00 17.96 527 ILE B CA 1
ATOM 20247 C C . ILE B 1 490 ? -48.476 -24.469 -16.673 1.00 17.78 527 ILE B C 1
ATOM 20248 O O . ILE B 1 490 ? -48.088 -23.424 -16.139 1.00 17.02 527 ILE B O 1
ATOM 20264 N N . GLN B 1 491 ? -48.112 -25.656 -16.254 1.00 17.83 528 GLN B N 1
ATOM 20265 C CA . GLN B 1 491 ? -47.254 -25.844 -15.097 1.00 19.23 528 GLN B CA 1
ATOM 20266 C C . GLN B 1 491 ? -45.806 -26.048 -15.529 1.00 18.54 528 GLN B C 1
ATOM 20267 O O . GLN B 1 491 ? -45.541 -26.806 -16.473 1.00 20.44 528 GLN B O 1
ATOM 20281 N N . PRO B 1 492 ? -44.843 -25.403 -14.873 1.00 17.22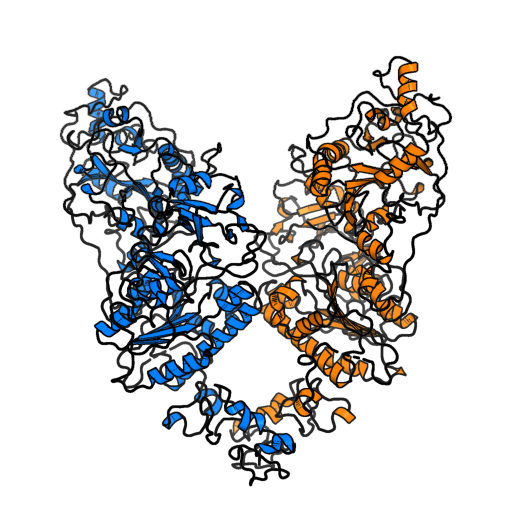 529 PRO B N 1
ATOM 20282 C CA . PRO B 1 492 ? -43.439 -25.581 -15.257 1.00 17.94 529 PRO B CA 1
ATOM 20283 C C . PRO B 1 492 ? -42.785 -26.778 -14.584 1.00 15.88 529 PRO B C 1
ATOM 20284 O O . PRO B 1 492 ? -43.093 -27.140 -13.449 1.00 18.06 529 PRO B O 1
ATOM 20295 N N . ALA B 1 493 ? -41.874 -27.410 -15.321 1.00 13.71 530 ALA B N 1
ATOM 20296 C CA . ALA B 1 493 ? -41.036 -28.432 -14.736 1.00 14.54 530 ALA B CA 1
ATOM 20297 C C . ALA B 1 493 ? -40.135 -27.798 -13.680 1.00 14.43 530 ALA B C 1
ATOM 20298 O O . ALA B 1 493 ? -39.906 -26.587 -13.697 1.00 16.41 530 ALA B O 1
ATOM 20305 N N . PRO B 1 494 ? -39.624 -28.586 -12.740 1.00 16.21 531 PRO B N 1
ATOM 20306 C CA . PRO B 1 494 ? -38.776 -28.003 -11.692 1.00 17.57 531 PRO B CA 1
ATOM 20307 C C . PRO B 1 494 ? -37.571 -27.294 -12.298 1.00 14.93 531 PRO B C 1
ATOM 20308 O O . PRO B 1 494 ? -36.919 -27.808 -13.210 1.00 15.61 531 PRO B O 1
ATOM 20319 N N . ASN B 1 495 ? -37.290 -26.092 -11.798 1.00 14.57 532 ASN B N 1
ATOM 20320 C CA . ASN B 1 495 ? -36.234 -25.268 -12.380 1.00 14.81 532 ASN B CA 1
ATOM 20321 C C . ASN B 1 495 ? -35.700 -24.300 -11.327 1.00 15.03 532 ASN B C 1
ATOM 20322 O O . ASN B 1 495 ? -36.104 -24.326 -10.162 1.00 19.78 532 ASN B O 1
ATOM 20333 N N . ASN B 1 496 ? -34.776 -23.435 -11.757 1.00 12.62 533 ASN B N 1
ATOM 20334 C CA . ASN B 1 496 ? -34.044 -22.547 -10.858 1.00 14.34 533 ASN B CA 1
ATOM 20335 C C . ASN B 1 496 ? -34.550 -21.118 -10.884 1.00 14.66 533 ASN B C 1
ATOM 20336 O O . ASN B 1 496 ? -33.959 -20.254 -10.225 1.00 14.43 533 ASN B O 1
ATOM 20346 N N . GLY B 1 497 ? -35.608 -20.842 -11.636 1.00 14.18 534 GLY B N 1
ATOM 20347 C CA . GLY B 1 497 ? -36.301 -19.589 -11.477 1.00 13.95 534 GLY B CA 1
ATOM 20348 C C . GLY B 1 497 ? -37.026 -19.529 -10.150 1.00 15.48 534 GLY B C 1
ATOM 20349 O O . GLY B 1 497 ? -37.218 -20.533 -9.458 1.00 14.67 534 GLY B O 1
ATOM 20353 N N . THR B 1 498 ? -37.407 -18.316 -9.778 1.00 18.53 535 THR B N 1
ATOM 20354 C CA . THR B 1 498 ? -38.208 -18.068 -8.586 1.00 17.38 535 THR B CA 1
ATOM 20355 C C . THR B 1 498 ? -39.585 -17.640 -9.068 1.00 16.64 535 THR B C 1
ATOM 20356 O O . THR B 1 498 ? -39.758 -16.533 -9.587 1.00 18.19 535 THR B O 1
ATOM 20367 N N . HIS B 1 499 ? -40.551 -18.536 -8.919 1.00 19.69 536 HIS B N 1
ATOM 20368 C CA . HIS B 1 499 ? -41.846 -18.381 -9.564 1.00 17.59 536 HIS B CA 1
ATOM 20369 C C . HIS B 1 499 ? -42.635 -17.262 -8.881 1.00 18.25 536 HIS B C 1
ATOM 20370 O O . HIS B 1 499 ? -42.949 -17.346 -7.688 1.00 17.01 536 HIS B O 1
ATOM 20384 N N . GLY B 1 500 ? -42.932 -16.203 -9.638 1.00 18.28 537 GLY B N 1
ATOM 20385 C CA . GLY B 1 500 ? -43.554 -15.003 -9.124 1.00 17.59 537 GLY B CA 1
ATOM 20386 C C . GLY B 1 500 ? -42.658 -13.783 -9.160 1.00 16.24 537 GLY B C 1
ATOM 20387 O O . GLY B 1 500 ? -43.164 -12.654 -9.071 1.00 16.34 537 GLY B O 1
ATOM 20391 N N . SER B 1 501 ? -41.344 -13.972 -9.300 1.00 14.43 538 SER B N 1
ATOM 20392 C CA . SER B 1 501 ? -40.432 -12.836 -9.295 1.00 16.40 538 SER B CA 1
ATOM 20393 C C . SER B 1 501 ? -40.580 -11.964 -10.533 1.00 17.56 538 SER B C 1
ATOM 20394 O O . SER B 1 501 ? -40.077 -10.837 -10.532 1.00 18.96 538 SER B O 1
ATOM 20402 N N . LEU B 1 502 ? -41.250 -12.450 -11.581 1.00 17.93 539 LEU B N 1
ATOM 20403 C CA . LEU B 1 502 ? -41.536 -11.648 -12.766 1.00 15.07 539 LEU B CA 1
ATOM 20404 C C . LEU B 1 502 ? -43.026 -11.355 -12.929 1.00 15.32 539 LEU B C 1
ATOM 20405 O O . LEU B 1 502 ? -43.469 -10.986 -14.025 1.00 14.90 539 LEU B O 1
ATOM 20421 N N . ASN B 1 503 ? -43.806 -11.499 -11.855 1.00 17.20 540 ASN B N 1
ATOM 20422 C CA . ASN B 1 503 ? -45.233 -11.199 -11.916 1.00 19.51 540 ASN B CA 1
ATOM 20423 C C . ASN B 1 503 ? -45.485 -9.738 -12.258 1.00 18.83 540 ASN B C 1
ATOM 20424 O O . ASN B 1 503 ? -46.538 -9.404 -12.812 1.00 20.87 540 ASN B O 1
ATOM 20435 N N . HIS B 1 504 ? -44.544 -8.853 -11.936 1.00 18.91 541 HIS B N 1
ATOM 20436 C CA . HIS B 1 504 ? -44.733 -7.435 -12.217 1.00 21.98 541 HIS B CA 1
ATOM 20437 C C . HIS B 1 504 ? -44.667 -7.110 -13.705 1.00 19.84 541 HIS B C 1
ATOM 20438 O O . HIS B 1 504 ? -44.899 -5.952 -14.069 1.00 22.84 541 HIS B O 1
ATOM 20452 N N . LEU B 1 505 ? -44.364 -8.085 -14.564 1.00 18.30 542 LEU B N 1
ATOM 20453 C CA . LEU B 1 505 ? -44.453 -7.916 -16.010 1.00 17.74 542 LEU B CA 1
ATOM 20454 C C . LEU B 1 505 ? -45.834 -8.234 -16.561 1.00 16.77 542 LEU B C 1
ATOM 20455 O O . LEU B 1 505 ? -46.094 -7.959 -17.736 1.00 17.22 542 LEU B O 1
ATOM 20471 N N . LEU B 1 506 ? -46.714 -8.817 -15.755 1.00 17.46 543 LEU B N 1
ATOM 20472 C CA . LEU B 1 506 ? -47.982 -9.345 -16.229 1.00 19.24 543 LEU B CA 1
ATOM 20473 C C . LEU B 1 506 ? -49.134 -8.479 -15.744 1.00 20.79 543 LEU B C 1
ATOM 20474 O O . LEU B 1 506 ? -49.151 -8.041 -14.590 1.00 18.68 543 LEU B O 1
ATOM 20490 N N . LYS B 1 507 ? -50.092 -8.222 -16.636 1.00 22.92 544 LYS B N 1
ATOM 20491 C CA . LYS B 1 507 ? -51.300 -7.519 -16.219 1.00 27.77 544 LYS B CA 1
ATOM 20492 C C . LYS B 1 507 ? -52.004 -8.283 -15.103 1.00 28.60 544 LYS B C 1
ATOM 20493 O O . LYS B 1 507 ? -52.375 -7.704 -14.076 1.00 30.70 544 LYS B O 1
ATOM 20512 N N . VAL B 1 508 ? -52.166 -9.593 -15.276 1.00 27.30 545 VAL B N 1
ATOM 20513 C CA . VAL B 1 508 ? -52.830 -10.451 -14.296 1.00 26.38 545 VAL B CA 1
ATOM 20514 C C . VAL B 1 508 ? -51.994 -11.707 -14.081 1.00 23.41 545 VAL B C 1
ATOM 20515 O O . VAL B 1 508 ? -52.104 -12.658 -14.866 1.00 23.54 545 VAL B O 1
ATOM 20528 N N . PRO B 1 509 ? -51.167 -11.765 -13.039 1.00 22.15 546 PRO B N 1
ATOM 20529 C CA . PRO B 1 509 ? -50.358 -12.966 -12.798 1.00 22.20 546 PRO B CA 1
ATOM 20530 C C . PRO B 1 509 ? -51.182 -14.249 -12.790 1.00 22.74 546 PRO B C 1
ATOM 20531 O O . PRO B 1 509 ? -52.285 -14.304 -12.243 1.00 23.40 546 PRO B O 1
ATOM 20542 N N . PHE B 1 510 ? -50.623 -15.293 -13.407 1.00 23.13 547 PHE B N 1
ATOM 20543 C CA . PHE B 1 510 ? -51.241 -16.616 -13.388 1.00 20.90 547 PHE B CA 1
ATOM 20544 C C . PHE B 1 510 ? -50.902 -17.366 -12.106 1.00 21.74 547 PHE B C 1
ATOM 20545 O O . PHE B 1 510 ? -51.752 -18.067 -11.545 1.00 23.10 547 PHE B O 1
ATOM 20562 N N . TYR B 1 511 ? -49.675 -17.213 -11.620 1.00 23.99 548 TYR B N 1
ATOM 20563 C CA . TYR B 1 511 ? -49.223 -17.838 -10.387 1.00 24.11 548 TYR B CA 1
ATOM 20564 C C . TYR B 1 511 ? -49.035 -16.761 -9.333 1.00 26.23 548 TYR B C 1
ATOM 20565 O O . TYR B 1 511 ? -48.339 -15.769 -9.571 1.00 22.81 548 TYR B O 1
ATOM 20583 N N . GLU B 1 512 ? -49.669 -16.954 -8.181 1.00 29.05 549 GLU B N 1
ATOM 20584 C CA . GLU B 1 512 ? -49.551 -16.022 -7.067 1.00 31.28 549 GLU B CA 1
ATOM 20585 C C . GLU B 1 512 ? -48.716 -16.657 -5.966 1.00 29.90 549 GLU B C 1
ATOM 20586 O O . GLU B 1 512 ? -49.187 -17.596 -5.305 1.00 32.66 549 GLU B O 1
ATOM 20598 N N . PRO B 1 513 ? -47.486 -16.205 -5.735 1.00 23.82 550 PRO B N 1
ATOM 20599 C CA . PRO B 1 513 ? -46.650 -16.843 -4.719 1.00 24.14 550 PRO B CA 1
ATOM 20600 C C . PRO B 1 513 ? -47.139 -16.537 -3.313 1.00 25.30 550 PRO B C 1
ATOM 20601 O O . PRO B 1 513 ? -47.845 -15.559 -3.062 1.00 24.46 550 PRO B O 1
ATOM 20612 N N . SER B 1 514 ? -46.748 -17.404 -2.386 1.00 31.24 551 SER B N 1
ATOM 20613 C CA . SER B 1 514 ? -47.069 -17.240 -0.978 1.00 33.98 551 SER B CA 1
ATOM 20614 C C . SER B 1 514 ? -45.801 -17.400 -0.152 1.00 37.06 551 SER B C 1
ATOM 20615 O O . SER B 1 514 ? -44.747 -17.798 -0.656 1.00 35.38 551 SER B O 1
ATOM 20623 N N . HIS B 1 515 ? -45.908 -17.074 1.131 1.00 41.73 552 HIS B N 1
ATOM 20624 C CA . HIS B 1 515 ? -44.782 -17.254 2.033 1.00 44.58 552 HIS B CA 1
ATOM 20625 C C . HIS B 1 515 ? -44.495 -18.736 2.228 1.00 43.81 552 HIS B C 1
ATOM 20626 O O . HIS B 1 515 ? -45.411 -19.554 2.351 1.00 44.11 552 HIS B O 1
ATOM 20640 N N . ALA B 1 516 ? -43.211 -19.080 2.235 1.00 41.73 553 ALA B N 1
ATOM 20641 C CA . ALA B 1 516 ? -42.805 -20.440 2.549 1.00 40.15 553 ALA B CA 1
ATOM 20642 C C . ALA B 1 516 ? -43.126 -20.752 4.006 1.00 44.53 553 ALA B C 1
ATOM 20643 O O . ALA B 1 516 ? -42.949 -19.913 4.894 1.00 43.00 553 ALA B O 1
ATOM 20650 N N . GLU B 1 517 ? -43.618 -21.961 4.247 1.00 52.11 554 GLU B N 1
ATOM 20651 C CA . GLU B 1 517 ? -44.022 -22.376 5.583 1.00 57.39 554 GLU B CA 1
ATOM 20652 C C . GLU B 1 517 ? -42.829 -22.975 6.318 1.00 54.03 554 GLU B C 1
ATOM 20653 O O . GLU B 1 517 ? -42.168 -23.882 5.803 1.00 55.51 554 GLU B O 1
ATOM 20665 N N . GLU B 1 518 ? -42.552 -22.463 7.517 1.00 49.10 555 GLU B N 1
ATOM 20666 C CA . GLU B 1 518 ? -41.433 -22.974 8.297 1.00 43.94 555 GLU B CA 1
ATOM 20667 C C . GLU B 1 518 ? -41.612 -24.464 8.566 1.00 42.88 555 GLU B C 1
ATOM 20668 O O . GLU B 1 518 ? -42.701 -24.926 8.918 1.00 41.39 555 GLU B O 1
ATOM 20680 N N . VAL B 1 519 ? -40.530 -25.215 8.397 1.00 44.77 556 VAL B N 1
ATOM 20681 C CA . VAL B 1 519 ? -40.556 -26.669 8.500 1.00 45.89 556 VAL B CA 1
ATOM 20682 C C . VAL B 1 519 ? -40.144 -27.140 9.890 1.00 45.33 556 VAL B C 1
ATOM 20683 O O . VAL B 1 519 ? -40.787 -28.015 10.471 1.00 48.28 556 VAL B O 1
ATOM 20696 N N . SER B 1 520 ? -39.067 -26.578 10.434 1.00 41.31 557 SER B N 1
ATOM 20697 C CA . SER B 1 520 ? -38.573 -26.929 11.764 1.00 40.48 557 SER B CA 1
ATOM 20698 C C . SER B 1 520 ? -38.942 -25.794 12.713 1.00 42.51 557 SER B C 1
ATOM 20699 O O . SER B 1 520 ? -38.287 -24.749 12.730 1.00 42.19 557 SER B O 1
ATOM 20707 N N . LYS B 1 521 ? -39.989 -26.004 13.503 1.00 45.41 558 LYS B N 1
ATOM 20708 C CA . LYS B 1 521 ? -40.441 -24.973 14.424 1.00 48.75 558 LYS B CA 1
ATOM 20709 C C . LYS B 1 521 ? -39.444 -24.804 15.562 1.00 49.83 558 LYS B C 1
ATOM 20710 O O . LYS B 1 521 ? -38.928 -25.782 16.111 1.00 51.37 558 LYS B O 1
ATOM 20729 N N . PHE B 1 522 ? -39.174 -23.551 15.913 1.00 48.09 559 PHE B N 1
ATOM 20730 C CA . PHE B 1 522 ? -38.174 -23.261 16.929 1.00 47.76 559 PHE B CA 1
ATOM 20731 C C . PHE B 1 522 ? -38.626 -23.773 18.289 1.00 49.92 559 PHE B C 1
ATOM 20732 O O . PHE B 1 522 ? -39.807 -23.704 18.641 1.00 50.85 559 PHE B O 1
ATOM 20749 N N . SER B 1 523 ? -37.676 -24.308 19.046 1.00 51.20 560 SER B N 1
ATOM 20750 C CA . SER B 1 523 ? -37.895 -24.634 20.444 1.00 54.13 560 SER B CA 1
ATOM 20751 C C . SER B 1 523 ? -37.466 -23.431 21.282 1.00 60.71 560 SER B C 1
ATOM 20752 O O . SER B 1 523 ? -37.238 -22.337 20.758 1.00 56.84 560 SER B O 1
ATOM 20760 N N . VAL B 1 524 ? -37.343 -23.613 22.592 1.00 74.32 561 VAL B N 1
ATOM 20761 C CA . VAL B 1 524 ? -37.077 -22.514 23.511 1.00 81.36 561 VAL B CA 1
ATOM 20762 C C . VAL B 1 524 ? -35.795 -22.804 24.275 1.00 82.30 561 VAL B C 1
ATOM 20763 O O . VAL B 1 524 ? -35.513 -23.955 24.627 1.00 83.76 561 VAL B O 1
ATOM 20776 N N . CYS B 1 525 ? -35.020 -21.749 24.529 1.00 80.23 562 CYS B N 1
ATOM 20777 C CA . CYS B 1 525 ? -33.791 -21.822 25.318 1.00 80.44 562 CYS B CA 1
ATOM 20778 C C . CYS B 1 525 ? -33.935 -20.801 26.442 1.00 80.55 562 CYS B C 1
ATOM 20779 O O . CYS B 1 525 ? -33.514 -19.649 26.304 1.00 79.63 562 CYS B O 1
ATOM 20786 N N . GLY B 1 526 ? -34.541 -21.233 27.554 1.00 82.89 563 GLY B N 1
ATOM 20787 C CA . GLY B 1 526 ? -34.792 -20.338 28.662 1.00 86.46 563 GLY B CA 1
ATOM 20788 C C . GLY B 1 526 ? -33.583 -20.144 29.560 1.00 89.57 563 GLY B C 1
ATOM 20789 O O . GLY B 1 526 ? -32.681 -20.978 29.640 1.00 87.27 563 GLY B O 1
ATOM 20793 N N . PHE B 1 527 ? -33.583 -19.006 30.252 1.00 95.70 564 PHE B N 1
ATOM 20794 C CA . PHE B 1 527 ? -32.493 -18.627 31.152 1.00 98.67 564 PHE B CA 1
ATOM 20795 C C . PHE B 1 527 ? -32.828 -19.099 32.568 1.00 100.12 564 PHE B C 1
ATOM 20796 O O . PHE B 1 527 ? -33.159 -18.323 33.467 1.00 105.32 564 PHE B O 1
ATOM 20813 N N . ALA B 1 528 ? -32.737 -20.420 32.752 1.00 93.76 565 ALA B N 1
ATOM 20814 C CA . ALA B 1 528 ? -33.148 -21.024 34.016 1.00 90.53 565 ALA B CA 1
ATOM 20815 C C . ALA B 1 528 ? -32.160 -20.712 35.134 1.00 89.99 565 ALA B C 1
ATOM 20816 O O . ALA B 1 528 ? -32.567 -20.427 36.266 1.00 91.33 565 ALA B O 1
ATOM 20823 N N . ASN B 1 529 ? -30.860 -20.762 34.841 1.00 89.45 566 ASN B N 1
ATOM 20824 C CA . ASN B 1 529 ? -29.832 -20.599 35.855 1.00 91.70 566 ASN B CA 1
ATOM 20825 C C . ASN B 1 529 ? -28.804 -19.578 35.380 1.00 91.17 566 ASN B C 1
ATOM 20826 O O . ASN B 1 529 ? -28.356 -19.648 34.222 1.00 88.67 566 ASN B O 1
ATOM 20837 N N . PRO B 1 530 ? -28.403 -18.618 36.226 1.00 94.14 567 PRO B N 1
ATOM 20838 C CA . PRO B 1 530 ? -27.390 -17.643 35.795 1.00 94.64 567 PRO B CA 1
ATOM 20839 C C . PRO B 1 530 ? -25.967 -18.173 35.812 1.00 95.44 567 PRO B C 1
ATOM 20840 O O . PRO B 1 530 ? -25.088 -17.535 35.216 1.00 94.08 567 PRO B O 1
ATOM 20851 N N . LEU B 1 531 ? -25.698 -19.330 36.490 1.00 98.51 568 LEU B N 1
ATOM 20852 C CA . LEU B 1 531 ? -24.349 -19.876 36.526 1.00 99.95 568 LEU B CA 1
ATOM 20853 C C . LEU B 1 531 ? -24.193 -21.011 35.520 1.00 99.43 568 LEU B C 1
ATOM 20854 O O . LEU B 1 531 ? -25.173 -21.666 35.154 1.00 98.74 568 LEU B O 1
ATOM 20870 N N . PRO B 1 532 ? -22.961 -21.270 35.057 1.00 100.81 569 PRO B N 1
ATOM 20871 C CA . PRO B 1 532 ? -22.748 -22.366 34.106 1.00 99.47 569 PRO B CA 1
ATOM 20872 C C . PRO B 1 532 ? -22.257 -23.636 34.785 1.00 99.86 569 PRO B C 1
ATOM 20873 O O . PRO B 1 532 ? -21.329 -23.590 35.599 1.00 103.20 569 PRO B O 1
ATOM 20884 N N . THR B 1 533 ? -22.869 -24.777 34.459 1.00 94.00 570 THR B N 1
ATOM 20885 C CA . THR B 1 533 ? -22.483 -26.029 35.102 1.00 90.98 570 THR B CA 1
ATOM 20886 C C . THR B 1 533 ? -21.106 -26.505 34.648 1.00 85.94 570 THR B C 1
ATOM 20887 O O . THR B 1 533 ? -20.410 -27.186 35.409 1.00 90.42 570 THR B O 1
ATOM 20898 N N . GLU B 1 534 ? -20.698 -26.168 33.424 1.00 75.27 571 GLU B N 1
ATOM 20899 C CA . GLU B 1 534 ? -19.393 -26.555 32.903 1.00 67.98 571 GLU B CA 1
ATOM 20900 C C . GLU B 1 534 ? -18.639 -25.327 32.419 1.00 66.47 571 GLU B C 1
ATOM 20901 O O . GLU B 1 534 ? -19.228 -24.411 31.837 1.00 63.51 571 GLU B O 1
ATOM 20913 N N . SER B 1 535 ? -17.327 -25.316 32.662 1.00 70.12 572 SER B N 1
ATOM 20914 C CA . SER B 1 535 ? -16.489 -24.215 32.202 1.00 71.37 572 SER B CA 1
ATOM 20915 C C . SER B 1 535 ? -16.262 -24.253 30.698 1.00 66.94 572 SER B C 1
ATOM 20916 O O . SER B 1 535 ? -15.958 -23.213 30.105 1.00 68.13 572 SER B O 1
ATOM 20924 N N . LEU B 1 536 ? -16.392 -25.425 30.076 1.00 60.88 573 LEU B N 1
ATOM 20925 C CA . LEU B 1 536 ? -16.161 -25.600 28.645 1.00 55.26 573 LEU B CA 1
ATOM 20926 C C . LEU B 1 536 ? -14.734 -25.247 28.252 1.00 54.30 573 LEU B C 1
ATOM 20927 O O . LEU B 1 536 ? -14.467 -24.929 27.088 1.00 50.25 573 LEU B O 1
ATOM 20943 N N . ASP B 1 537 ? -13.814 -25.290 29.213 1.00 57.57 574 ASP B N 1
ATOM 20944 C CA . ASP B 1 537 ? -12.398 -25.060 28.949 1.00 59.19 574 ASP B CA 1
ATOM 20945 C C . ASP B 1 537 ? -12.142 -23.636 28.470 1.00 58.70 574 ASP B C 1
ATOM 20946 O O . ASP B 1 537 ? -11.163 -23.378 27.766 1.00 58.21 574 ASP B O 1
ATOM 20955 N N . CYS B 1 538 ? -13.017 -22.706 28.853 1.00 60.28 575 CYS B N 1
ATOM 20956 C CA . CYS B 1 538 ? -12.920 -21.305 28.458 1.00 61.39 575 CYS B CA 1
ATOM 20957 C C . CYS B 1 538 ? -12.539 -20.467 29.671 1.00 64.84 575 CYS B C 1
ATOM 20958 O O . CYS B 1 538 ? -13.149 -20.600 30.738 1.00 65.09 575 CYS B O 1
ATOM 20965 N N . PHE B 1 539 ? -11.547 -19.596 29.500 1.00 66.60 576 PHE B N 1
ATOM 20966 C CA . PHE B 1 539 ? -10.979 -18.822 30.596 1.00 69.41 576 PHE B CA 1
ATOM 20967 C C . PHE B 1 539 ? -11.057 -17.335 30.283 1.00 68.10 576 PHE B C 1
ATOM 20968 O O . PHE B 1 539 ? -10.677 -16.903 29.189 1.00 67.77 576 PHE B O 1
ATOM 20985 N N . CYS B 1 540 ? -11.561 -16.563 31.245 1.00 67.85 577 CYS B N 1
ATOM 20986 C CA . CYS B 1 540 ? -11.600 -15.101 31.177 1.00 68.83 577 CYS B CA 1
ATOM 20987 C C . CYS B 1 540 ? -11.088 -14.582 32.515 1.00 73.23 577 CYS B C 1
ATOM 20988 O O . CYS B 1 540 ? -11.880 -14.208 33.390 1.00 69.47 577 CYS B O 1
ATOM 20995 N N . PRO B 1 541 ? -9.765 -14.556 32.716 1.00 84.64 578 PRO B N 1
ATOM 20996 C CA . PRO B 1 541 ? -9.233 -14.100 34.013 1.00 91.36 578 PRO B CA 1
ATOM 20997 C C . PRO B 1 541 ? -9.693 -12.708 34.404 1.00 95.01 578 PRO B C 1
ATOM 20998 O O . PRO B 1 541 ? -9.605 -12.353 35.586 1.00 97.34 578 PRO B O 1
ATOM 21009 N N . HIS B 1 542 ? -10.169 -11.907 33.449 1.00 94.23 579 HIS B N 1
ATOM 21010 C CA . HIS B 1 542 ? -10.746 -10.607 33.776 1.00 95.17 579 HIS B CA 1
ATOM 21011 C C . HIS B 1 542 ? -11.756 -10.730 34.908 1.00 91.26 579 HIS B C 1
ATOM 21012 O O . HIS B 1 542 ? -11.838 -9.855 35.778 1.00 95.59 579 HIS B O 1
ATOM 21026 N N . LEU B 1 543 ? -12.530 -11.812 34.916 1.00 81.13 580 LEU B N 1
ATOM 21027 C CA . LEU B 1 543 ? -13.581 -12.025 35.909 1.00 77.50 580 LEU B CA 1
ATOM 21028 C C . LEU B 1 543 ? -13.040 -12.982 36.965 1.00 82.20 580 LEU B C 1
ATOM 21029 O O . LEU B 1 543 ? -13.197 -14.200 36.868 1.00 78.58 580 LEU B O 1
ATOM 21045 N N . GLN B 1 544 ? -12.393 -12.419 37.987 1.00 93.52 581 GLN B N 1
ATOM 21046 C CA . GLN B 1 544 ? -11.825 -13.235 39.056 1.00 99.59 581 GLN B CA 1
ATOM 21047 C C . GLN B 1 544 ? -12.906 -13.707 40.023 1.00 102.14 581 GLN B C 1
ATOM 21048 O O . GLN B 1 544 ? -13.057 -14.910 40.262 1.00 101.77 581 GLN B O 1
ATOM 21062 N N . ASN B 1 545 ? -13.679 -12.775 40.575 1.00 104.89 582 ASN B N 1
ATOM 21063 C CA . ASN B 1 545 ? -14.682 -13.126 41.566 1.00 106.04 582 ASN B CA 1
ATOM 21064 C C . ASN B 1 545 ? -15.773 -13.992 40.944 1.00 103.66 582 ASN B C 1
ATOM 21065 O O . ASN B 1 545 ? -15.978 -14.011 39.726 1.00 102.16 582 ASN B O 1
ATOM 21076 N N . SER B 1 546 ? -16.475 -14.724 41.808 1.00 102.05 583 SER B N 1
ATOM 21077 C CA . SER B 1 546 ? -17.617 -15.514 41.365 1.00 98.05 583 SER B CA 1
ATOM 21078 C C . SER B 1 546 ? -18.829 -14.625 41.112 1.00 97.08 583 SER B C 1
ATOM 21079 O O . SER B 1 546 ? -19.520 -14.787 40.100 1.00 94.01 583 SER B O 1
ATOM 21087 N N . THR B 1 547 ? -19.100 -13.682 42.020 1.00 99.25 584 THR B N 1
ATOM 21088 C CA . THR B 1 547 ? -20.176 -12.721 41.797 1.00 100.00 584 THR B CA 1
ATOM 21089 C C . THR B 1 547 ? -19.928 -11.913 40.533 1.00 98.62 584 THR B C 1
ATOM 21090 O O . THR B 1 547 ? -20.861 -11.625 39.775 1.00 96.43 584 THR B O 1
ATOM 21101 N N . GLN B 1 548 ? -18.673 -11.526 40.298 1.00 101.02 585 GLN B N 1
ATOM 21102 C CA . GLN B 1 548 ? -18.331 -10.789 39.087 1.00 101.96 585 GLN B CA 1
ATOM 21103 C C . GLN B 1 548 ? -18.757 -11.546 37.835 1.00 101.54 585 GLN B C 1
ATOM 21104 O O . GLN B 1 548 ? -19.092 -10.926 36.819 1.00 97.85 585 GLN B O 1
ATOM 21118 N N . LEU B 1 549 ? -18.758 -12.880 37.889 1.00 106.83 586 LEU B N 1
ATOM 21119 C CA . LEU B 1 549 ? -19.145 -13.679 36.732 1.00 106.09 586 LEU B CA 1
ATOM 21120 C C . LEU B 1 549 ? -20.661 -13.787 36.600 1.00 102.39 586 LEU B C 1
ATOM 21121 O O . LEU B 1 549 ? -21.191 -13.756 35.484 1.00 102.72 586 LEU B O 1
ATOM 21137 N N . GLU B 1 550 ? -21.374 -13.920 37.721 1.00 96.19 587 GLU B N 1
ATOM 21138 C CA . GLU B 1 550 ? -22.828 -14.040 37.660 1.00 91.18 587 GLU B CA 1
ATOM 21139 C C . GLU B 1 550 ? -23.468 -12.741 37.190 1.00 86.95 587 GLU B C 1
ATOM 21140 O O . GLU B 1 550 ? -24.430 -12.762 36.413 1.00 87.92 587 GLU B O 1
ATOM 21152 N N . GLN B 1 551 ? -22.952 -11.601 37.653 1.00 81.75 588 GLN B N 1
ATOM 21153 C CA . GLN B 1 551 ? -23.529 -10.317 37.269 1.00 78.00 588 GLN B CA 1
ATOM 21154 C C . GLN B 1 551 ? -23.384 -10.072 35.771 1.00 74.48 588 GLN B C 1
ATOM 21155 O O . GLN B 1 551 ? -24.318 -9.585 35.122 1.00 72.39 588 GLN B O 1
ATOM 21169 N N . VAL B 1 552 ? -22.221 -10.402 35.204 1.00 74.77 589 VAL B N 1
ATOM 21170 C CA . VAL B 1 552 ? -22.038 -10.284 33.759 1.00 73.25 589 VAL B CA 1
ATOM 21171 C C . VAL B 1 552 ? -23.030 -11.179 33.027 1.00 70.36 589 VAL B C 1
ATOM 21172 O O . VAL B 1 552 ? -23.602 -10.789 32.002 1.00 69.69 589 VAL B O 1
ATOM 21185 N N . ASN B 1 553 ? -23.249 -12.393 33.538 1.00 68.40 590 ASN B N 1
ATOM 21186 C CA . ASN B 1 553 ? -24.175 -13.316 32.891 1.00 65.84 590 ASN B CA 1
ATOM 21187 C C . ASN B 1 553 ? -25.630 -12.912 33.090 1.00 66.35 590 ASN B C 1
ATOM 21188 O O . ASN B 1 553 ? -26.492 -13.347 32.319 1.00 62.97 590 ASN B O 1
ATOM 21199 N N . GLN B 1 554 ? -25.924 -12.094 34.101 1.00 70.88 591 GLN B N 1
ATOM 21200 C CA . GLN B 1 554 ? -27.280 -11.589 34.268 1.00 73.62 591 GLN B CA 1
ATOM 21201 C C . GLN B 1 554 ? -27.700 -10.686 33.117 1.00 72.45 591 GLN B C 1
ATOM 21202 O O . GLN B 1 554 ? -28.903 -10.507 32.890 1.00 71.71 591 GLN B O 1
ATOM 21216 N N . MET B 1 555 ? -26.739 -10.116 32.385 1.00 72.54 592 MET B N 1
ATOM 21217 C CA . MET B 1 555 ? -27.076 -9.314 31.215 1.00 72.88 592 MET B CA 1
ATOM 21218 C C . MET B 1 555 ? -27.858 -10.122 30.190 1.00 70.22 592 MET B C 1
ATOM 21219 O O . MET B 1 555 ? -28.686 -9.564 29.462 1.00 70.65 592 MET B O 1
ATOM 21233 N N . LEU B 1 556 ? -27.611 -11.433 30.114 1.00 66.63 593 LEU B N 1
ATOM 21234 C CA . LEU B 1 556 ? -28.264 -12.273 29.119 1.00 62.38 593 LEU B CA 1
ATOM 21235 C C . LEU B 1 556 ? -29.728 -12.538 29.434 1.00 63.65 593 LEU B C 1
ATOM 21236 O O . LEU B 1 556 ? -30.445 -13.035 28.560 1.00 62.57 593 LEU B O 1
ATOM 21252 N N . SER B 1 557 ? -30.190 -12.235 30.644 1.00 67.95 594 SER B N 1
ATOM 21253 C CA . SER B 1 557 ? -31.592 -12.432 31.003 1.00 72.86 594 SER B CA 1
ATOM 21254 C C . SER B 1 557 ? -32.325 -11.116 30.782 1.00 78.83 594 SER B C 1
ATOM 21255 O O . SER B 1 557 ? -32.312 -10.231 31.642 1.00 78.45 594 SER B O 1
ATOM 21263 N N . LEU B 1 558 ? -32.967 -10.986 29.624 1.00 85.70 595 LEU B N 1
ATOM 21264 C CA . LEU B 1 558 ? -33.697 -9.781 29.260 1.00 88.07 595 LEU B CA 1
ATOM 21265 C C . LEU B 1 558 ? -35.188 -9.965 29.508 1.00 85.15 595 LEU B C 1
ATOM 21266 O O . LEU B 1 558 ? -35.735 -11.062 29.365 1.00 86.83 595 LEU B O 1
ATOM 21282 N N . THR B 1 559 ? -35.841 -8.869 29.880 1.00 78.84 596 THR B N 1
ATOM 21283 C CA . THR B 1 559 ? -37.275 -8.883 30.104 1.00 74.12 596 THR B CA 1
ATOM 21284 C C . THR B 1 559 ? -38.019 -8.921 28.773 1.00 71.15 596 THR B C 1
ATOM 21285 O O . THR B 1 559 ? -37.461 -8.645 27.708 1.00 70.06 596 THR B O 1
ATOM 21296 N N . GLN B 1 560 ? -39.303 -9.276 28.848 1.00 71.26 597 GLN B N 1
ATOM 21297 C CA . GLN B 1 560 ? -40.152 -9.260 27.660 1.00 69.21 597 GLN B CA 1
ATOM 21298 C C . GLN B 1 560 ? -40.058 -7.917 26.945 1.00 68.57 597 GLN B C 1
ATOM 21299 O O . GLN B 1 560 ? -39.915 -7.856 25.719 1.00 65.48 597 GLN B O 1
ATOM 21313 N N . GLU B 1 561 ? -40.137 -6.825 27.708 1.00 70.74 598 GLU B N 1
ATOM 21314 C CA . GLU B 1 561 ? -39.991 -5.493 27.131 1.00 71.04 598 GLU B CA 1
ATOM 21315 C C . GLU B 1 561 ? -38.691 -5.371 26.345 1.00 66.95 598 GLU B C 1
ATOM 21316 O O . GLU B 1 561 ? -38.674 -4.823 25.237 1.00 65.91 598 GLU B O 1
ATOM 21328 N N . GLU B 1 562 ? -37.588 -5.878 26.904 1.00 64.88 599 GLU B N 1
ATOM 21329 C CA . GLU B 1 562 ? -36.298 -5.777 26.227 1.00 61.87 599 GLU B CA 1
ATOM 21330 C C . GLU B 1 562 ? -36.212 -6.708 25.025 1.00 57.28 599 GLU B C 1
ATOM 21331 O O . GLU B 1 562 ? -35.444 -6.442 24.093 1.00 54.06 599 GLU B O 1
ATOM 21343 N N . ILE B 1 563 ? -36.980 -7.799 25.026 1.00 57.75 600 ILE B N 1
ATOM 21344 C CA . ILE B 1 563 ? -36.984 -8.704 23.882 1.00 57.02 600 ILE B CA 1
ATOM 21345 C C . ILE B 1 563 ? -37.708 -8.064 22.704 1.00 56.49 600 ILE B C 1
ATOM 21346 O O . ILE B 1 563 ? -37.265 -8.167 21.554 1.00 53.69 600 ILE B O 1
ATOM 21362 N N . THR B 1 564 ? -38.835 -7.400 22.968 1.00 56.57 601 THR B N 1
ATOM 21363 C CA . THR B 1 564 ? -39.544 -6.704 21.902 1.00 54.58 601 THR B CA 1
ATOM 21364 C C . THR B 1 564 ? -38.703 -5.576 21.323 1.00 52.74 601 THR B C 1
ATOM 21365 O O . THR B 1 564 ? -38.824 -5.262 20.134 1.00 51.25 601 THR B O 1
ATOM 21376 N N . ALA B 1 565 ? -37.847 -4.960 22.141 1.00 51.36 602 ALA B N 1
ATOM 21377 C CA . ALA B 1 565 ? -37.004 -3.874 21.652 1.00 50.22 602 ALA B CA 1
ATOM 21378 C C . ALA B 1 565 ? -35.879 -4.394 20.761 1.00 49.79 602 ALA B C 1
ATOM 21379 O O . ALA B 1 565 ? -35.550 -3.770 19.746 1.00 48.72 602 ALA B O 1
ATOM 21386 N N . THR B 1 566 ? -35.262 -5.520 21.125 1.00 49.13 603 THR B N 1
ATOM 21387 C CA . THR B 1 566 ? -34.194 -6.054 20.286 1.00 48.93 603 THR B CA 1
ATOM 21388 C C . THR B 1 566 ? -34.753 -6.654 19.002 1.00 45.84 603 THR B C 1
ATOM 21389 O O . THR B 1 566 ? -34.144 -6.525 17.936 1.00 43.32 603 THR B O 1
ATOM 21400 N N . VAL B 1 567 ? -35.913 -7.307 19.081 1.00 47.13 604 VAL B N 1
ATOM 21401 C CA . VAL B 1 567 ? -36.541 -7.839 17.876 1.00 48.01 604 VAL B CA 1
ATOM 21402 C C . VAL B 1 567 ? -36.939 -6.699 16.948 1.00 46.84 604 VAL B C 1
ATOM 21403 O O . VAL B 1 567 ? -36.706 -6.753 15.733 1.00 46.56 604 VAL B O 1
ATOM 21416 N N . LYS B 1 568 ? -37.534 -5.645 17.507 1.00 44.65 605 LYS B N 1
ATOM 21417 C CA . LYS B 1 568 ? -37.982 -4.522 16.694 1.00 44.26 605 LYS B CA 1
ATOM 21418 C C . LYS B 1 568 ? -36.819 -3.887 15.936 1.00 42.82 605 LYS B C 1
ATOM 21419 O O . LYS B 1 568 ? -36.969 -3.492 14.775 1.00 40.23 605 LYS B O 1
ATOM 21438 N N . VAL B 1 569 ? -35.652 -3.793 16.569 1.00 46.13 606 VAL B N 1
ATOM 21439 C CA . VAL B 1 569 ? -34.509 -3.116 15.961 1.00 46.93 606 VAL B CA 1
ATOM 21440 C C . VAL B 1 569 ? -33.613 -4.095 15.214 1.00 44.51 606 VAL B C 1
ATOM 21441 O O . VAL B 1 569 ? -33.084 -3.770 14.149 1.00 45.04 606 VAL B O 1
ATOM 21454 N N . ASN B 1 570 ? -33.430 -5.301 15.748 1.00 41.18 607 ASN B N 1
ATOM 21455 C CA . ASN B 1 570 ? -32.471 -6.243 15.190 1.00 39.68 607 ASN B CA 1
ATOM 21456 C C . ASN B 1 570 ? -33.115 -7.322 14.336 1.00 36.55 607 ASN B C 1
ATOM 21457 O O . ASN B 1 570 ? -32.417 -7.951 13.533 1.00 34.34 607 ASN B O 1
ATOM 21468 N N . LEU B 1 571 ? -34.421 -7.547 14.477 1.00 36.53 608 LEU B N 1
ATOM 21469 C CA . LEU B 1 571 ? -35.176 -8.419 13.580 1.00 37.03 608 LEU B CA 1
ATOM 21470 C C . LEU B 1 571 ? -36.294 -7.626 12.911 1.00 35.20 608 LEU B C 1
ATOM 21471 O O . LEU B 1 571 ? -37.470 -8.000 12.988 1.00 34.84 608 LEU B O 1
ATOM 21487 N N . PRO B 1 572 ? -35.956 -6.535 12.223 1.00 37.26 609 PRO B N 1
ATOM 21488 C CA . PRO B 1 572 ? -37.010 -5.685 11.650 1.00 38.61 609 PRO B CA 1
ATOM 21489 C C . PRO B 1 572 ? -37.833 -6.376 10.578 1.00 38.75 609 PRO B C 1
ATOM 21490 O O . PRO B 1 572 ? -39.002 -6.019 10.378 1.00 40.26 609 PRO B O 1
ATOM 21501 N N . PHE B 1 573 ? -37.259 -7.351 9.878 1.00 34.75 610 PHE B N 1
ATOM 21502 C CA . PHE B 1 573 ? -37.943 -8.048 8.799 1.00 33.65 610 PHE B CA 1
ATOM 21503 C C . PHE B 1 573 ? -38.490 -9.401 9.233 1.00 34.41 610 PHE B C 1
ATOM 21504 O O . PHE B 1 573 ? -38.969 -10.164 8.388 1.00 33.04 610 PHE B O 1
ATOM 21521 N N . GLY B 1 574 ? -38.436 -9.708 10.524 1.00 36.12 611 GLY B N 1
ATOM 21522 C CA . GLY B 1 574 ? -38.773 -11.024 11.017 1.00 37.08 611 GLY B CA 1
ATOM 21523 C C . GLY B 1 574 ? -37.560 -11.936 11.075 1.00 36.03 611 GLY B C 1
ATOM 21524 O O . GLY B 1 574 ? -36.562 -11.743 10.385 1.00 34.02 611 GLY B O 1
ATOM 21528 N N . ARG B 1 575 ? -37.654 -12.942 11.938 1.00 37.53 612 ARG B N 1
ATOM 21529 C CA . ARG B 1 575 ? -36.599 -13.935 12.026 1.00 36.42 612 ARG B CA 1
ATOM 21530 C C . ARG B 1 575 ? -36.533 -14.742 10.730 1.00 34.56 612 ARG B C 1
ATOM 21531 O O . ARG B 1 575 ? -37.561 -14.996 10.095 1.00 31.92 612 ARG B O 1
ATOM 21552 N N . PRO B 1 576 ? -35.339 -15.149 10.305 1.00 35.28 613 PRO B N 1
ATOM 21553 C CA . PRO B 1 576 ? -35.258 -16.149 9.235 1.00 33.21 613 PRO B CA 1
ATOM 21554 C C . PRO B 1 576 ? -35.946 -17.440 9.651 1.00 33.68 613 PRO B C 1
ATOM 21555 O O . PRO B 1 576 ? -35.779 -17.921 10.773 1.00 36.26 613 PRO B O 1
ATOM 21566 N N . ARG B 1 577 ? -36.733 -17.993 8.738 1.00 30.67 614 ARG B N 1
ATOM 21567 C CA . ARG B 1 577 ? -37.430 -19.245 8.989 1.00 30.38 614 ARG B CA 1
ATOM 21568 C C . ARG B 1 577 ? -36.581 -20.420 8.516 1.00 29.35 614 ARG B C 1
ATOM 21569 O O . ARG B 1 577 ? -35.867 -20.326 7.513 1.00 26.54 614 ARG B O 1
ATOM 21590 N N . VAL B 1 578 ? -36.658 -21.526 9.250 1.00 32.96 615 VAL B N 1
ATOM 21591 C CA . VAL B 1 578 ? -35.887 -22.725 8.943 1.00 32.93 615 VAL B CA 1
ATOM 21592 C C . VAL B 1 578 ? -36.768 -23.654 8.122 1.00 30.66 615 VAL B C 1
ATOM 21593 O O . VAL B 1 578 ? -37.799 -24.134 8.607 1.00 29.59 615 VAL B O 1
ATOM 21606 N N . LEU B 1 579 ? -36.363 -23.903 6.877 1.00 28.68 616 LEU B N 1
ATOM 21607 C CA . LEU B 1 579 ? -37.089 -24.802 5.991 1.00 30.30 616 LEU B CA 1
ATOM 21608 C C . LEU B 1 579 ? -36.540 -26.223 6.001 1.00 30.47 616 LEU B C 1
ATOM 21609 O O . LEU B 1 579 ? -37.211 -27.131 5.502 1.00 31.22 616 LEU B O 1
ATOM 21625 N N . GLN B 1 580 ? -35.346 -26.444 6.541 1.00 30.97 617 GLN B N 1
ATOM 21626 C CA . GLN B 1 580 ? -34.863 -27.805 6.711 1.00 30.68 617 GLN B CA 1
ATOM 21627 C C . GLN B 1 580 ? -35.816 -28.596 7.604 1.00 34.42 617 GLN B C 1
ATOM 21628 O O . GLN B 1 580 ? -36.465 -28.048 8.500 1.00 35.14 617 GLN B O 1
ATOM 21642 N N . LYS B 1 581 ? -35.894 -29.901 7.355 1.00 37.36 618 LYS B N 1
ATOM 21643 C CA . LYS B 1 581 ? -36.744 -30.789 8.140 1.00 40.95 618 LYS B CA 1
ATOM 21644 C C . LYS B 1 581 ? -35.963 -31.389 9.303 1.00 41.50 618 LYS B C 1
ATOM 21645 O O . LYS B 1 581 ? -34.800 -31.775 9.155 1.00 41.46 618 LYS B O 1
ATOM 21664 N N . ASN B 1 582 ? -36.615 -31.461 10.467 1.00 39.23 619 ASN B N 1
ATOM 21665 C CA . ASN B 1 582 ? -36.073 -32.162 11.633 1.00 40.21 619 ASN B CA 1
ATOM 21666 C C . ASN B 1 582 ? -34.842 -31.456 12.203 1.00 39.47 619 ASN B C 1
ATOM 21667 O O . ASN B 1 582 ? -33.910 -32.104 12.681 1.00 37.75 619 ASN B O 1
ATOM 21678 N N . VAL B 1 583 ? -34.835 -30.128 12.158 1.00 39.98 620 VAL B N 1
ATOM 21679 C CA . VAL B 1 583 ? -33.733 -29.333 12.687 1.00 39.45 620 VAL B CA 1
ATOM 21680 C C . VAL B 1 583 ? -34.150 -28.768 14.034 1.00 39.92 620 VAL B C 1
ATOM 21681 O O . VAL B 1 583 ? -35.207 -28.137 14.153 1.00 40.48 620 VAL B O 1
ATOM 21694 N N . ASP B 1 584 ? -33.322 -29.001 15.047 1.00 38.30 621 ASP B N 1
ATOM 21695 C CA . ASP B 1 584 ? -33.551 -28.467 16.381 1.00 38.03 621 ASP B CA 1
ATOM 21696 C C . ASP B 1 584 ? -32.836 -27.127 16.488 1.00 36.31 621 ASP B C 1
ATOM 21697 O O . ASP B 1 584 ? -31.623 -27.046 16.262 1.00 35.33 621 ASP B O 1
ATOM 21706 N N . HIS B 1 585 ? -33.589 -26.075 16.802 1.00 34.89 622 HIS B N 1
ATOM 21707 C CA . HIS B 1 585 ? -33.020 -24.739 16.889 1.00 35.08 622 HIS B CA 1
ATOM 21708 C C . HIS B 1 585 ? -33.846 -23.897 17.848 1.00 37.65 622 HIS B C 1
ATOM 21709 O O . HIS B 1 585 ? -35.048 -24.121 18.013 1.00 38.89 622 HIS B O 1
ATOM 21723 N N . CYS B 1 586 ? -33.186 -22.925 18.479 1.00 39.35 623 CYS B N 1
ATOM 21724 C CA . CYS B 1 586 ? -33.844 -21.973 19.362 1.00 41.63 623 CYS B CA 1
ATOM 21725 C C . CYS B 1 586 ? -33.253 -20.592 19.120 1.00 41.56 623 CYS B C 1
ATOM 21726 O O . CYS B 1 586 ? -32.174 -20.449 18.538 1.00 40.19 623 CYS B O 1
ATOM 21733 N N . LEU B 1 587 ? -33.970 -19.569 19.572 1.00 42.59 624 LEU B N 1
ATOM 21734 C CA . LEU B 1 587 ? -33.541 -18.190 19.395 1.00 43.47 624 LEU B CA 1
ATOM 21735 C C . LEU B 1 587 ? -32.885 -17.664 20.665 1.00 45.88 624 LEU B C 1
ATOM 21736 O O . LEU B 1 587 ? -33.359 -17.918 21.776 1.00 48.85 624 LEU B O 1
ATOM 21752 N N . LEU B 1 588 ? -31.787 -16.931 20.486 1.00 45.42 625 LEU B N 1
ATOM 21753 C CA . LEU B 1 588 ? -31.043 -16.312 21.579 1.00 44.68 625 LEU B CA 1
ATOM 21754 C C . LEU B 1 588 ? -31.205 -14.801 21.468 1.00 45.48 625 LEU B C 1
ATOM 21755 O O . LEU B 1 588 ? -30.718 -14.189 20.511 1.00 43.13 625 LEU B O 1
ATOM 21771 N N . TYR B 1 589 ? -31.879 -14.201 22.448 1.00 46.62 626 TYR B N 1
ATOM 21772 C CA . TYR B 1 589 ? -32.184 -12.775 22.436 1.00 48.48 626 TYR B CA 1
ATOM 21773 C C . TYR B 1 589 ? -31.164 -12.016 23.279 1.00 51.38 626 TYR B C 1
ATOM 21774 O O . TYR B 1 589 ? -31.036 -12.269 24.483 1.00 53.64 626 TYR B O 1
ATOM 21792 N N . HIS B 1 590 ? -30.448 -11.088 22.649 1.00 50.59 627 HIS B N 1
ATOM 21793 C CA . HIS B 1 590 ? -29.602 -10.122 23.343 1.00 52.22 627 HIS B CA 1
ATOM 21794 C C . HIS B 1 590 ? -30.085 -8.709 23.021 1.00 53.43 627 HIS B C 1
ATOM 21795 O O . HIS B 1 590 ? -31.067 -8.508 22.301 1.00 52.28 627 HIS B O 1
ATOM 21809 N N . ARG B 1 591 ? -29.358 -7.720 23.547 1.00 54.19 628 ARG B N 1
ATOM 21810 C CA . ARG B 1 591 ? -29.722 -6.324 23.329 1.00 54.58 628 ARG B CA 1
ATOM 21811 C C . ARG B 1 591 ? -29.250 -5.819 21.972 1.00 53.45 628 ARG B C 1
ATOM 21812 O O . ARG B 1 591 ? -29.967 -5.061 21.308 1.00 52.87 628 ARG B O 1
ATOM 21833 N N . GLU B 1 592 ? -28.054 -6.219 21.545 1.00 53.97 629 GLU B N 1
ATOM 21834 C CA . GLU B 1 592 ? -27.480 -5.738 20.299 1.00 54.61 629 GLU B CA 1
ATOM 21835 C C . GLU B 1 592 ? -27.515 -6.774 19.183 1.00 52.18 629 GLU B C 1
ATOM 21836 O O . GLU B 1 592 ? -27.051 -6.477 18.075 1.00 52.76 629 GLU B O 1
ATOM 21848 N N . TYR B 1 593 ? -28.046 -7.972 19.428 1.00 49.22 630 TYR B N 1
ATOM 21849 C CA . TYR B 1 593 ? -28.112 -8.971 18.369 1.00 44.72 630 TYR B CA 1
ATOM 21850 C C . TYR B 1 593 ? -29.011 -10.125 18.792 1.00 43.20 630 TYR B C 1
ATOM 21851 O O . TYR B 1 593 ? -29.151 -10.418 19.982 1.00 45.13 630 TYR B O 1
ATOM 21869 N N . VAL B 1 594 ? -29.623 -10.765 17.793 1.00 42.45 631 VAL B N 1
ATOM 21870 C CA . VAL B 1 594 ? -30.462 -11.943 17.978 1.00 42.21 631 VAL B CA 1
ATOM 21871 C C . VAL B 1 594 ? -29.970 -13.026 17.028 1.00 41.84 631 VAL B C 1
ATOM 21872 O O . VAL B 1 594 ? -29.580 -12.734 15.892 1.00 39.44 631 VAL B O 1
ATOM 21885 N N . SER B 1 595 ? -29.998 -14.278 17.487 1.00 40.62 632 SER B N 1
ATOM 21886 C CA . SER B 1 595 ? -29.457 -15.387 16.712 1.00 38.40 632 SER B CA 1
ATOM 21887 C C . SER B 1 595 ? -30.374 -16.600 16.792 1.00 36.55 632 SER B C 1
ATOM 21888 O O . SER B 1 595 ? -31.152 -16.766 17.735 1.00 34.57 632 SER B O 1
ATOM 21896 N N . GLY B 1 596 ? -30.269 -17.448 15.772 1.00 35.48 633 GLY B N 1
ATOM 21897 C CA . GLY B 1 596 ? -30.907 -18.750 15.781 1.00 35.22 633 GLY B CA 1
ATOM 21898 C C . GLY B 1 596 ? -29.877 -19.846 15.964 1.00 34.17 633 GLY B C 1
ATOM 21899 O O . GLY B 1 596 ? -29.049 -20.077 15.079 1.00 30.41 633 GLY B O 1
ATOM 21903 N N . PHE B 1 597 ? -29.911 -20.525 17.106 1.00 35.69 634 PHE B N 1
ATOM 21904 C CA . PHE B 1 597 ? -28.862 -21.466 17.476 1.00 36.17 634 PHE B CA 1
ATOM 21905 C C . PHE B 1 597 ? -29.230 -22.871 17.010 1.00 34.69 634 PHE B C 1
ATOM 21906 O O . PHE B 1 597 ? -30.279 -23.400 17.390 1.00 37.06 634 PHE B O 1
ATOM 21923 N N . GLY B 1 598 ? -28.364 -23.472 16.195 1.00 31.00 635 GLY B N 1
ATOM 21924 C CA . GLY B 1 598 ? -28.548 -24.844 15.761 1.00 32.22 635 GLY B CA 1
ATOM 21925 C C . GLY B 1 598 ? -27.947 -25.830 16.743 1.00 33.32 635 GLY B C 1
ATOM 21926 O O . GLY B 1 598 ? -26.728 -26.028 16.766 1.00 33.19 635 GLY B O 1
ATOM 21930 N N . LYS B 1 599 ? -28.803 -26.470 17.544 1.00 36.89 636 LYS B N 1
ATOM 21931 C CA . LYS B 1 599 ? -28.338 -27.239 18.695 1.00 39.59 636 LYS B CA 1
ATOM 21932 C C . LYS B 1 599 ? -27.385 -28.355 18.284 1.00 41.85 636 LYS B C 1
ATOM 21933 O O . LYS B 1 599 ? -26.277 -28.466 18.820 1.00 43.68 636 LYS B O 1
ATOM 21952 N N . ALA B 1 600 ? -27.808 -29.209 17.348 1.00 40.21 637 ALA B N 1
ATOM 21953 C CA . ALA B 1 600 ? -26.959 -30.324 16.936 1.00 40.13 637 ALA B CA 1
ATOM 21954 C C . ALA B 1 600 ? -25.637 -29.831 16.364 1.00 39.70 637 ALA B C 1
ATOM 21955 O O . ALA B 1 600 ? -24.605 -30.497 16.513 1.00 39.34 637 ALA B O 1
ATOM 21962 N N . MET B 1 601 ? -25.654 -28.671 15.712 1.00 40.38 638 MET B N 1
ATOM 21963 C CA . MET B 1 601 ? -24.458 -28.061 15.150 1.00 38.78 638 MET B CA 1
ATOM 21964 C C . MET B 1 601 ? -23.616 -27.346 16.200 1.00 37.63 638 MET B C 1
ATOM 21965 O O . MET B 1 601 ? -22.419 -27.132 15.979 1.00 35.49 638 MET B O 1
ATOM 21979 N N . ARG B 1 602 ? -24.218 -26.967 17.329 1.00 35.10 639 ARG B N 1
ATOM 21980 C CA . ARG B 1 602 ? -23.533 -26.301 18.430 1.00 36.87 639 ARG B CA 1
ATOM 21981 C C . ARG B 1 602 ? -23.037 -24.911 18.048 1.00 35.68 639 ARG B C 1
ATOM 21982 O O . ARG B 1 602 ? -22.142 -24.368 18.704 1.00 35.68 639 ARG B O 1
ATOM 22003 N N . MET B 1 603 ? -23.605 -24.321 17.002 1.00 35.01 640 MET B N 1
ATOM 22004 C CA . MET B 1 603 ? -23.292 -22.954 16.615 1.00 35.40 640 MET B CA 1
ATOM 22005 C C . MET B 1 603 ? -24.537 -22.338 15.994 1.00 34.97 640 MET B C 1
ATOM 22006 O O . MET B 1 603 ? -25.487 -23.052 15.653 1.00 32.82 640 MET B O 1
ATOM 22020 N N . PRO B 1 604 ? -24.575 -21.018 15.856 1.00 36.33 641 PRO B N 1
ATOM 22021 C CA . PRO B 1 604 ? -25.765 -20.379 15.279 1.00 36.13 641 PRO B CA 1
ATOM 22022 C C . PRO B 1 604 ? -25.866 -20.581 13.772 1.00 33.04 641 PRO B C 1
ATOM 22023 O O . PRO B 1 604 ? -24.870 -20.535 13.046 1.00 30.28 641 PRO B O 1
ATOM 22034 N N . MET B 1 605 ? -27.099 -20.836 13.317 1.00 31.44 642 MET B N 1
ATOM 22035 C CA . MET B 1 605 ? -27.390 -20.870 11.887 1.00 30.34 642 MET B CA 1
ATOM 22036 C C . MET B 1 605 ? -27.420 -19.467 11.306 1.00 30.12 642 MET B C 1
ATOM 22037 O O . MET B 1 605 ? -27.061 -19.269 10.138 1.00 27.84 642 MET B O 1
ATOM 22051 N N . TRP B 1 606 ? -27.849 -18.490 12.100 1.00 31.23 643 TRP B N 1
ATOM 22052 C CA . TRP B 1 606 ? -27.916 -17.106 11.671 1.00 29.31 643 TRP B CA 1
ATOM 22053 C C . TRP B 1 606 ? -27.812 -16.208 12.892 1.00 29.67 643 TRP B C 1
ATOM 22054 O O . TRP B 1 606 ? -28.139 -16.613 14.010 1.00 31.01 643 TRP B O 1
ATOM 22075 N N . SER B 1 607 ? -27.356 -14.980 12.663 1.00 29.24 644 SER B N 1
ATOM 22076 C CA . SER B 1 607 ? -27.234 -13.980 13.716 1.00 31.87 644 SER B CA 1
ATOM 22077 C C . SER B 1 607 ? -27.567 -12.628 13.109 1.00 32.52 644 SER B C 1
ATOM 22078 O O . SER B 1 607 ? -26.925 -12.211 12.139 1.00 32.66 644 SER B O 1
ATOM 22086 N N . SER B 1 608 ? -28.563 -11.947 13.671 1.00 34.50 645 SER B N 1
ATOM 22087 C CA . SER B 1 608 ? -29.112 -10.731 13.084 1.00 35.62 645 SER B CA 1
ATOM 22088 C C . SER B 1 608 ? -28.923 -9.555 14.031 1.00 37.99 645 SER B C 1
ATOM 22089 O O . SER B 1 608 ? -29.293 -9.632 15.208 1.00 38.42 645 SER B O 1
ATOM 22097 N N . TYR B 1 609 ? -28.355 -8.467 13.512 1.00 38.50 646 TYR B N 1
ATOM 22098 C CA . TYR B 1 609 ? -28.150 -7.256 14.294 1.00 38.58 646 TYR B CA 1
ATOM 22099 C C . TYR B 1 609 ? -28.153 -6.048 13.370 1.00 38.18 646 TYR B C 1
ATOM 22100 O O . TYR B 1 609 ? -27.638 -6.108 12.251 1.00 35.71 646 TYR B O 1
ATOM 22118 N N . THR B 1 610 ? -28.727 -4.952 13.855 1.00 40.15 647 THR B N 1
ATOM 22119 C CA . THR B 1 610 ? -28.801 -3.706 13.108 1.00 41.10 647 THR B CA 1
ATOM 22120 C C . THR B 1 610 ? -27.727 -2.755 13.618 1.00 41.14 647 THR B C 1
ATOM 22121 O O . THR B 1 610 ? -27.644 -2.495 14.821 1.00 44.42 647 THR B O 1
ATOM 22132 N N . VAL B 1 611 ? -26.907 -2.248 12.703 1.00 39.73 648 VAL B N 1
ATOM 22133 C CA . VAL B 1 611 ? -25.841 -1.308 13.029 1.00 40.58 648 VAL B CA 1
ATOM 22134 C C . VAL B 1 611 ? -26.327 0.087 12.640 1.00 42.51 648 VAL B C 1
ATOM 22135 O O . VAL B 1 611 ? -26.476 0.362 11.439 1.00 40.68 648 VAL B O 1
ATOM 22148 N N . PRO B 1 612 ? -26.596 0.977 13.591 1.00 48.09 649 PRO B N 1
ATOM 22149 C CA . PRO B 1 612 ? -27.059 2.315 13.225 1.00 50.19 649 PRO B CA 1
ATOM 22150 C C . PRO B 1 612 ? -25.921 3.170 12.695 1.00 51.23 649 PRO B C 1
ATOM 22151 O O . PRO B 1 612 ? -24.738 2.863 12.858 1.00 49.37 649 PRO B O 1
ATOM 22162 N N . GLN B 1 613 ? -26.306 4.257 12.037 1.00 54.44 650 GLN B N 1
ATOM 22163 C CA . GLN B 1 613 ? -25.339 5.233 11.562 1.00 58.24 650 GLN B CA 1
ATOM 22164 C C . GLN B 1 613 ? -24.768 6.010 12.743 1.00 64.40 650 GLN B C 1
ATOM 22165 O O . GLN B 1 613 ? -25.493 6.379 13.672 1.00 64.88 650 GLN B O 1
ATOM 22179 N N . LEU B 1 614 ? -23.460 6.250 12.711 1.00 68.48 651 LEU B N 1
ATOM 22180 C CA . LEU B 1 614 ? -22.762 6.913 13.802 1.00 73.70 651 LEU B CA 1
ATOM 22181 C C . LEU B 1 614 ? -22.028 8.146 13.293 1.00 77.25 651 LEU B C 1
ATOM 22182 O O . LEU B 1 614 ? -21.683 8.251 12.113 1.00 76.03 651 LEU B O 1
ATOM 22198 N N . GLY B 1 615 ? -21.792 9.084 14.209 1.00 82.59 652 GLY B N 1
ATOM 22199 C CA . GLY B 1 615 ? -21.102 10.316 13.884 1.00 85.23 652 GLY B CA 1
ATOM 22200 C C . GLY B 1 615 ? -19.599 10.150 13.821 1.00 87.11 652 GLY B C 1
ATOM 22201 O O . GLY B 1 615 ? -18.949 10.680 12.914 1.00 87.53 652 GLY B O 1
ATOM 22205 N N . ASP B 1 616 ? -19.032 9.424 14.782 1.00 88.15 653 ASP B N 1
ATOM 22206 C CA . ASP B 1 616 ? -17.601 9.140 14.800 1.00 88.91 653 ASP B CA 1
ATOM 22207 C C . ASP B 1 616 ? -17.357 7.851 14.020 1.00 85.87 653 ASP B C 1
ATOM 22208 O O . ASP B 1 616 ? -17.763 6.766 14.452 1.00 85.87 653 ASP B O 1
ATOM 22217 N N . THR B 1 617 ? -16.695 7.968 12.868 1.00 82.18 654 THR B N 1
ATOM 22218 C CA . THR B 1 617 ? -16.414 6.815 12.022 1.00 78.69 654 THR B CA 1
ATOM 22219 C C . THR B 1 617 ? -15.121 6.126 12.435 1.00 80.03 654 THR B C 1
ATOM 22220 O O . THR B 1 617 ? -14.393 5.594 11.586 1.00 77.14 654 THR B O 1
ATOM 22231 N N . SER B 1 618 ? -14.823 6.126 13.726 1.00 85.96 655 SER B N 1
ATOM 22232 C CA . SER B 1 618 ? -13.627 5.462 14.219 1.00 89.34 655 SER B CA 1
ATOM 22233 C C . SER B 1 618 ? -13.723 3.962 13.942 1.00 88.48 655 SER B C 1
ATOM 22234 O O . SER B 1 618 ? -14.722 3.333 14.316 1.00 88.01 655 SER B O 1
ATOM 22242 N N . PRO B 1 619 ? -12.734 3.358 13.281 1.00 87.67 656 PRO B N 1
ATOM 22243 C CA . PRO B 1 619 ? -12.745 1.895 13.133 1.00 85.77 656 PRO B CA 1
ATOM 22244 C C . PRO B 1 619 ? -12.785 1.212 14.493 1.00 86.51 656 PRO B C 1
ATOM 22245 O O . PRO B 1 619 ? -12.047 1.575 15.412 1.00 89.36 656 PRO B O 1
ATOM 22256 N N . LEU B 1 620 ? -13.660 0.218 14.616 1.00 82.86 657 LEU B N 1
ATOM 22257 C CA . LEU B 1 620 ? -13.828 -0.468 15.886 1.00 83.31 657 LEU B CA 1
ATOM 22258 C C . LEU B 1 620 ? -12.494 -1.055 16.345 1.00 87.95 657 LEU B C 1
ATOM 22259 O O . LEU B 1 620 ? -11.722 -1.558 15.519 1.00 84.04 657 LEU B O 1
ATOM 22275 N N . PRO B 1 621 ? -12.188 -1.014 17.639 1.00 98.96 658 PRO B N 1
ATOM 22276 C CA . PRO B 1 621 ? -10.954 -1.627 18.124 1.00 102.42 658 PRO B CA 1
ATOM 22277 C C . PRO B 1 621 ? -11.139 -3.120 18.323 1.00 98.56 658 PRO B C 1
ATOM 22278 O O . PRO B 1 621 ? -12.274 -3.591 18.491 1.00 102.40 658 PRO B O 1
ATOM 22289 N N . PRO B 1 622 ? -10.053 -3.903 18.309 1.00 86.99 659 PRO B N 1
ATOM 22290 C CA . PRO B 1 622 ? -10.193 -5.351 18.525 1.00 80.53 659 PRO B CA 1
ATOM 22291 C C . PRO B 1 622 ? -10.960 -5.675 19.794 1.00 78.25 659 PRO B C 1
ATOM 22292 O O . PRO B 1 622 ? -11.017 -4.861 20.722 1.00 80.11 659 PRO B O 1
ATOM 22303 N N . THR B 1 623 ? -11.560 -6.861 19.843 1.00 74.53 660 THR B N 1
ATOM 22304 C CA . THR B 1 623 ? -12.324 -7.263 21.012 1.00 72.96 660 THR B CA 1
ATOM 22305 C C . THR B 1 623 ? -11.390 -7.592 22.171 1.00 73.42 660 THR B C 1
ATOM 22306 O O . THR B 1 623 ? -10.201 -7.866 21.991 1.00 73.52 660 THR B O 1
ATOM 22317 N N . VAL B 1 624 ? -11.949 -7.561 23.377 1.00 73.31 661 VAL B N 1
ATOM 22318 C CA . VAL B 1 624 ? -11.204 -7.889 24.591 1.00 74.90 661 VAL B CA 1
ATOM 22319 C C . VAL B 1 624 ? -10.649 -9.301 24.445 1.00 74.79 661 VAL B C 1
ATOM 22320 O O . VAL B 1 624 ? -11.424 -10.268 24.483 1.00 72.76 661 VAL B O 1
ATOM 22333 N N . PRO B 1 625 ? -9.342 -9.481 24.281 1.00 78.99 662 PRO B N 1
ATOM 22334 C CA . PRO B 1 625 ? -8.792 -10.834 24.181 1.00 80.19 662 PRO B CA 1
ATOM 22335 C C . PRO B 1 625 ? -8.725 -11.494 25.552 1.00 83.40 662 PRO B C 1
ATOM 22336 O O . PRO B 1 625 ? -8.932 -10.865 26.591 1.00 84.87 662 PRO B O 1
ATOM 22347 N N . ASP B 1 626 ? -8.433 -12.792 25.535 1.00 84.72 663 ASP B N 1
ATOM 22348 C CA . ASP B 1 626 ? -8.309 -13.576 26.762 1.00 85.62 663 ASP B CA 1
ATOM 22349 C C . ASP B 1 626 ? -9.597 -13.556 27.580 1.00 81.14 663 ASP B C 1
ATOM 22350 O O . ASP B 1 626 ? -9.556 -13.620 28.811 1.00 86.50 663 ASP B O 1
ATOM 22359 N N . CYS B 1 627 ? -10.752 -13.461 26.920 1.00 68.87 664 CYS B N 1
ATOM 22360 C CA . CYS B 1 627 ? -12.030 -13.525 27.625 1.00 62.29 664 CYS B CA 1
ATOM 22361 C C . CYS B 1 627 ? -13.053 -14.266 26.779 1.00 58.07 664 CYS B C 1
ATOM 22362 O O . CYS B 1 627 ? -13.526 -13.745 25.763 1.00 53.75 664 CYS B O 1
ATOM 22369 N N . LEU B 1 628 ? -13.397 -15.474 27.220 1.00 61.18 665 LEU B N 1
ATOM 22370 C CA . LEU B 1 628 ? -14.526 -16.231 26.707 1.00 60.76 665 LEU B CA 1
ATOM 22371 C C . LEU B 1 628 ? -15.170 -16.967 27.871 1.00 61.16 665 LEU B C 1
ATOM 22372 O O . LEU B 1 628 ? -14.541 -17.198 28.906 1.00 64.30 665 LEU B O 1
ATOM 22388 N N . ARG B 1 629 ? -16.435 -17.332 27.696 1.00 57.61 666 ARG B N 1
ATOM 22389 C CA . ARG B 1 629 ? -17.153 -18.065 28.729 1.00 56.24 666 ARG B CA 1
ATOM 22390 C C . ARG B 1 629 ? -18.372 -18.727 28.101 1.00 55.21 666 ARG B C 1
ATOM 22391 O O . ARG B 1 629 ? -18.672 -18.535 26.920 1.00 52.17 666 ARG B O 1
ATOM 22412 N N . ALA B 1 630 ? -19.079 -19.506 28.912 1.00 57.69 667 ALA B N 1
ATOM 22413 C CA . ALA B 1 630 ? -20.188 -20.318 28.443 1.00 57.97 667 ALA B CA 1
ATOM 22414 C C . ALA B 1 630 ? -21.486 -19.518 28.415 1.00 57.93 667 ALA B C 1
ATOM 22415 O O . ALA B 1 630 ? -21.644 -18.506 29.102 1.00 61.14 667 ALA B O 1
ATOM 22422 N N . ASP B 1 631 ? -22.418 -19.992 27.593 1.00 54.61 668 ASP B N 1
ATOM 22423 C CA . ASP B 1 631 ? -23.775 -19.469 27.549 1.00 52.44 668 ASP B CA 1
ATOM 22424 C C . ASP B 1 631 ? -24.622 -20.313 28.495 1.00 52.72 668 ASP B C 1
ATOM 22425 O O . ASP B 1 631 ? -24.795 -21.518 28.279 1.00 52.12 668 ASP B O 1
ATOM 22434 N N . VAL B 1 632 ? -25.146 -19.685 29.548 1.00 54.29 669 VAL B N 1
ATOM 22435 C CA . VAL B 1 632 ? -25.887 -20.413 30.576 1.00 57.44 669 VAL B CA 1
ATOM 22436 C C . VAL B 1 632 ? -27.288 -20.757 30.089 1.00 56.84 669 VAL B C 1
ATOM 22437 O O . VAL B 1 632 ? -28.083 -21.350 30.829 1.00 56.18 669 VAL B O 1
ATOM 22450 N N . ARG B 1 633 ? -27.609 -20.388 28.851 1.00 56.00 670 ARG B N 1
ATOM 22451 C CA . ARG B 1 633 ? -28.860 -20.809 28.230 1.00 56.35 670 ARG B CA 1
ATOM 22452 C C . ARG B 1 633 ? -28.719 -22.098 27.433 1.00 55.60 670 ARG B C 1
ATOM 22453 O O . ARG B 1 633 ? -29.729 -22.761 27.161 1.00 54.34 670 ARG B O 1
ATOM 22474 N N . VAL B 1 634 ? -27.503 -22.465 27.064 1.00 54.96 671 VAL B N 1
ATOM 22475 C CA . VAL B 1 634 ? -27.235 -23.605 26.193 1.00 53.42 671 VAL B CA 1
ATOM 22476 C C . VAL B 1 634 ? -26.508 -24.660 27.016 1.00 52.70 671 VAL B C 1
ATOM 22477 O O . VAL B 1 634 ? -25.540 -24.325 27.708 1.00 55.55 671 VAL B O 1
ATOM 22490 N N . PRO B 1 635 ? -26.924 -25.922 26.978 1.00 49.01 672 PRO B N 1
ATOM 22491 C CA . PRO B 1 635 ? -26.211 -26.955 27.732 1.00 48.80 672 PRO B CA 1
ATOM 22492 C C . PRO B 1 635 ? -24.848 -27.225 27.124 1.00 49.18 672 PRO B C 1
ATOM 22493 O O . PRO B 1 635 ? -24.613 -26.925 25.943 1.00 45.64 672 PRO B O 1
ATOM 22504 N N . PRO B 1 636 ? -23.922 -27.796 27.899 1.00 53.16 673 PRO B N 1
ATOM 22505 C CA . PRO B 1 636 ? -22.600 -28.117 27.337 1.00 54.02 673 PRO B CA 1
ATOM 22506 C C . PRO B 1 636 ? -22.658 -29.123 26.204 1.00 51.54 673 PRO B C 1
ATOM 22507 O O . PRO B 1 636 ? -21.844 -29.050 25.273 1.00 50.73 673 PRO B O 1
ATOM 22518 N N . SER B 1 637 ? -23.596 -30.070 26.260 1.00 50.10 674 SER B N 1
ATOM 22519 C CA . SER B 1 637 ? -23.738 -31.046 25.188 1.00 48.75 674 SER B CA 1
ATOM 22520 C C . SER B 1 637 ? -24.008 -30.370 23.850 1.00 47.39 674 SER B C 1
ATOM 22521 O O . SER B 1 637 ? -23.627 -30.898 22.798 1.00 46.70 674 SER B O 1
ATOM 22529 N N . GLU B 1 638 ? -24.654 -29.203 23.868 1.00 49.02 675 GLU B N 1
ATOM 22530 C CA . GLU B 1 638 ? -24.981 -28.458 22.658 1.00 47.45 675 GLU B CA 1
ATOM 22531 C C . GLU B 1 638 ? -24.151 -27.188 22.524 1.00 45.66 675 GLU B C 1
ATOM 22532 O O . GLU B 1 638 ? -24.544 -26.268 21.801 1.00 46.68 675 GLU B O 1
ATOM 22544 N N . SER B 1 639 ? -23.013 -27.121 23.205 1.00 44.02 676 SER B N 1
ATOM 22545 C CA . SER B 1 639 ? -22.153 -25.950 23.187 1.00 43.18 676 SER B CA 1
ATOM 22546 C C . SER B 1 639 ? -20.764 -26.343 22.706 1.00 43.11 676 SER B C 1
ATOM 22547 O O . SER B 1 639 ? -20.348 -27.500 22.812 1.00 43.39 676 SER B O 1
ATOM 22555 N N . GLN B 1 640 ? -20.051 -25.361 22.168 1.00 43.45 677 GLN B N 1
ATOM 22556 C CA . GLN B 1 640 ? -18.652 -25.553 21.830 1.00 43.76 677 GLN B CA 1
ATOM 22557 C C . GLN B 1 640 ? -17.796 -25.468 23.085 1.00 46.69 677 GLN B C 1
ATOM 22558 O O . GLN B 1 640 ? -18.144 -24.791 24.058 1.00 47.72 677 GLN B O 1
ATOM 22572 N N . LYS B 1 641 ? -16.673 -26.176 23.059 1.00 46.19 678 LYS B N 1
ATOM 22573 C CA . LYS B 1 641 ? -15.658 -26.090 24.097 1.00 46.53 678 LYS B CA 1
ATOM 22574 C C . LYS B 1 641 ? -14.449 -25.371 23.529 1.00 45.73 678 LYS B C 1
ATOM 22575 O O . LYS B 1 641 ? -13.976 -25.713 22.440 1.00 42.87 678 LYS B O 1
ATOM 22594 N N . CYS B 1 642 ? -13.943 -24.389 24.272 1.00 48.69 679 CYS B N 1
ATOM 22595 C CA . CYS B 1 642 ? -12.713 -23.729 23.861 1.00 50.97 679 CYS B CA 1
ATOM 22596 C C . CYS B 1 642 ? -11.576 -24.726 23.691 1.00 50.89 679 CYS B C 1
ATOM 22597 O O . CYS B 1 642 ? -10.641 -24.459 22.930 1.00 50.06 679 CYS B O 1
ATOM 22604 N N . SER B 1 643 ? -11.646 -25.876 24.369 1.00 51.43 680 SER B N 1
ATOM 22605 C CA . SER B 1 643 ? -10.608 -26.890 24.224 1.00 51.45 680 SER B CA 1
ATOM 22606 C C . SER B 1 643 ? -10.640 -27.542 22.849 1.00 49.31 680 SER B C 1
ATOM 22607 O O . SER B 1 643 ? -9.599 -27.994 22.361 1.00 49.45 680 SER B O 1
ATOM 22615 N N . PHE B 1 644 ? -11.813 -27.614 22.214 1.00 47.38 681 PHE B N 1
ATOM 22616 C CA . PHE B 1 644 ? -11.868 -28.133 20.850 1.00 44.06 681 PHE B CA 1
ATOM 22617 C C . PHE B 1 644 ? -10.935 -27.347 19.944 1.00 42.81 681 PHE B C 1
ATOM 22618 O O . PHE B 1 644 ? -10.231 -27.926 19.108 1.00 42.38 681 PHE B O 1
ATOM 22635 N N . TYR B 1 645 ? -10.903 -26.025 20.108 1.00 42.21 682 TYR B N 1
ATOM 22636 C CA . TYR B 1 645 ? -10.082 -25.195 19.236 1.00 42.82 682 TYR B CA 1
ATOM 22637 C C . TYR B 1 645 ? -8.608 -25.325 19.577 1.00 45.70 682 TYR B C 1
ATOM 22638 O O . TYR B 1 645 ? -7.755 -25.294 18.682 1.00 46.88 682 TYR B O 1
ATOM 22656 N N . LEU B 1 646 ? -8.288 -25.483 20.861 1.00 46.90 683 LEU B N 1
ATOM 22657 C CA . LEU B 1 646 ? -6.908 -25.759 21.246 1.00 49.50 683 LEU B CA 1
ATOM 22658 C C . LEU B 1 646 ? -6.431 -27.077 20.654 1.00 47.79 683 LEU B C 1
ATOM 22659 O O . LEU B 1 646 ? -5.305 -27.171 20.152 1.00 46.31 683 LEU B O 1
ATOM 22675 N N . ALA B 1 647 ? -7.280 -28.108 20.701 1.00 47.98 684 ALA B N 1
ATOM 22676 C CA . ALA B 1 647 ? -6.902 -29.414 20.172 1.00 47.88 684 ALA B CA 1
ATOM 22677 C C . ALA B 1 647 ? -6.710 -29.369 18.661 1.00 47.71 684 ALA B C 1
ATOM 22678 O O . ALA B 1 647 ? -5.764 -29.967 18.134 1.00 48.39 684 ALA B O 1
ATOM 22685 N N . ASP B 1 648 ? -7.594 -28.676 17.942 1.00 47.27 685 ASP B N 1
ATOM 22686 C CA . ASP B 1 648 ? -7.496 -28.615 16.488 1.00 45.14 685 ASP B CA 1
ATOM 22687 C C . ASP B 1 648 ? -6.420 -27.605 16.113 1.00 47.55 685 ASP B C 1
ATOM 22688 O O . ASP B 1 648 ? -6.611 -26.392 16.261 1.00 46.43 685 ASP B O 1
ATOM 22697 N N . LYS B 1 649 ? -5.287 -28.108 15.631 1.00 50.80 686 LYS B N 1
ATOM 22698 C CA . LYS B 1 649 ? -4.140 -27.285 15.271 1.00 54.81 686 LYS B CA 1
ATOM 22699 C C . LYS B 1 649 ? -4.276 -26.643 13.899 1.00 54.20 686 LYS B C 1
ATOM 22700 O O . LYS B 1 649 ? -3.374 -25.904 13.490 1.00 55.94 686 LYS B O 1
ATOM 22719 N N . ASN B 1 650 ? -5.366 -26.902 13.180 1.00 51.74 687 ASN B N 1
ATOM 22720 C CA . ASN B 1 650 ? -5.533 -26.399 11.827 1.00 49.23 687 ASN B CA 1
ATOM 22721 C C . ASN B 1 650 ? -6.647 -25.371 11.697 1.00 45.60 687 ASN B C 1
ATOM 22722 O O . ASN B 1 650 ? -6.907 -24.906 10.583 1.00 45.44 687 ASN B O 1
ATOM 22733 N N . ILE B 1 651 ? -7.302 -24.986 12.792 1.00 42.83 688 ILE B N 1
ATOM 22734 C CA . ILE B 1 651 ? -8.376 -24.001 12.723 1.00 40.84 688 ILE B CA 1
ATOM 22735 C C . ILE B 1 651 ? -8.598 -23.425 14.110 1.00 41.69 688 ILE B C 1
ATOM 22736 O O . ILE B 1 651 ? -8.426 -24.112 15.120 1.00 44.55 688 ILE B O 1
ATOM 22752 N N . THR B 1 652 ? -9.001 -22.160 14.155 1.00 39.64 689 THR B N 1
ATOM 22753 C CA . THR B 1 652 ? -9.309 -21.458 15.392 1.00 41.64 689 THR B CA 1
ATOM 22754 C C . THR B 1 652 ? -10.767 -21.000 15.354 1.00 38.92 689 THR B C 1
ATOM 22755 O O . THR B 1 652 ? -11.535 -21.386 14.471 1.00 37.09 689 THR B O 1
ATOM 22766 N N . HIS B 1 653 ? -11.152 -20.175 16.325 1.00 39.84 690 HIS B N 1
ATOM 22767 C CA . HIS B 1 653 ? -12.533 -19.735 16.459 1.00 40.04 690 HIS B CA 1
ATOM 22768 C C . HIS B 1 653 ? -12.653 -18.247 16.166 1.00 38.62 690 HIS B C 1
ATOM 22769 O O . HIS B 1 653 ? -11.811 -17.448 16.583 1.00 38.21 690 HIS B O 1
ATOM 22783 N N . GLY B 1 654 ? -13.709 -17.880 15.435 1.00 36.82 691 GLY B N 1
ATOM 22784 C CA . GLY B 1 654 ? -14.059 -16.497 15.220 1.00 36.89 691 GLY B CA 1
ATOM 22785 C C . GLY B 1 654 ? -15.439 -16.207 15.788 1.00 37.37 691 GLY B C 1
ATOM 22786 O O . GLY B 1 654 ? -16.210 -17.117 16.115 1.00 36.97 691 GLY B O 1
ATOM 22790 N N . PHE B 1 655 ? -15.740 -14.920 15.914 1.00 39.00 692 PHE B N 1
ATOM 22791 C CA . PHE B 1 655 ? -17.040 -14.478 16.391 1.00 40.92 692 PHE B CA 1
ATOM 22792 C C . PHE B 1 655 ? -17.948 -14.176 15.210 1.00 40.60 692 PHE B C 1
ATOM 22793 O O . PHE B 1 655 ? -17.506 -13.638 14.189 1.00 39.65 692 PHE B O 1
ATOM 22810 N N . LEU B 1 656 ? -19.220 -14.540 15.350 1.00 39.34 693 LEU B N 1
ATOM 22811 C CA . LEU B 1 656 ? -20.176 -14.263 14.291 1.00 37.60 693 LEU B CA 1
ATOM 22812 C C . LEU B 1 656 ? -20.658 -12.819 14.367 1.00 38.38 693 LEU B C 1
ATOM 22813 O O . LEU B 1 656 ? -20.630 -12.094 13.367 1.00 37.22 693 LEU B O 1
ATOM 22829 N N . TYR B 1 657 ? -21.082 -12.382 15.553 1.00 39.56 694 TYR B N 1
ATOM 22830 C CA . TYR B 1 657 ? -21.438 -10.991 15.794 1.00 40.32 694 TYR B CA 1
ATOM 22831 C C . TYR B 1 657 ? -20.238 -10.245 16.372 1.00 44.63 694 TYR B C 1
ATOM 22832 O O . TYR B 1 657 ? -19.609 -10.743 17.311 1.00 45.60 694 TYR B O 1
ATOM 22850 N N . PRO B 1 658 ? -19.887 -9.064 15.866 1.00 48.50 695 PRO B N 1
ATOM 22851 C CA . PRO B 1 658 ? -18.705 -8.355 16.385 1.00 52.15 695 PRO B CA 1
ATOM 22852 C C . PRO B 1 658 ? -18.900 -7.948 17.835 1.00 53.87 695 PRO B C 1
ATOM 22853 O O . PRO B 1 658 ? -19.797 -7.150 18.143 1.00 56.26 695 PRO B O 1
ATOM 22864 N N . PRO B 1 659 ? -18.083 -8.463 18.762 1.00 51.32 696 PRO B N 1
ATOM 22865 C CA . PRO B 1 659 ? -18.192 -7.975 20.148 1.00 51.34 696 PRO B CA 1
ATOM 22866 C C . PRO B 1 659 ? -17.818 -6.509 20.286 1.00 52.23 696 PRO B C 1
ATOM 22867 O O . PRO B 1 659 ? -18.470 -5.778 21.043 1.00 50.44 696 PRO B O 1
ATOM 22878 N N . ALA B 1 660 ? -16.794 -6.055 19.556 1.00 55.74 697 ALA B N 1
ATOM 22879 C CA . ALA B 1 660 ? -16.293 -4.690 19.670 1.00 60.31 697 ALA B CA 1
ATOM 22880 C C . ALA B 1 660 ? -17.290 -3.643 19.193 1.00 62.35 697 ALA B C 1
ATOM 22881 O O . ALA B 1 660 ? -17.048 -2.448 19.400 1.00 64.32 697 ALA B O 1
ATOM 22888 N N . SER B 1 661 ? -18.389 -4.047 18.557 1.00 60.85 698 SER B N 1
ATOM 22889 C CA . SER B 1 661 ? -19.452 -3.114 18.215 1.00 60.93 698 SER B CA 1
ATOM 22890 C C . SER B 1 661 ? -20.352 -2.804 19.400 1.00 61.24 698 SER B C 1
ATOM 22891 O O . SER B 1 661 ? -21.509 -2.416 19.197 1.00 62.10 698 SER B O 1
ATOM 22899 N N . ASN B 1 662 ? -19.850 -2.977 20.623 1.00 60.83 699 ASN B N 1
ATOM 22900 C CA . ASN B 1 662 ? -20.620 -2.639 21.810 1.00 59.94 699 ASN B CA 1
ATOM 22901 C C . ASN B 1 662 ? -20.937 -1.152 21.817 1.00 61.24 699 ASN B C 1
ATOM 22902 O O . ASN B 1 662 ? -20.044 -0.313 21.681 1.00 64.01 699 ASN B O 1
ATOM 22913 N N . ARG B 1 663 ? -22.220 -0.831 21.951 1.00 63.40 700 ARG B N 1
ATOM 22914 C CA . ARG B 1 663 ? -22.675 0.546 22.067 1.00 67.38 700 ARG B CA 1
ATOM 22915 C C . ARG B 1 663 ? -23.045 0.900 23.499 1.00 72.72 700 ARG B C 1
ATOM 22916 O O . ARG B 1 663 ? -23.596 1.979 23.746 1.00 73.88 700 ARG B O 1
ATOM 22937 N N . THR B 1 664 ? -22.759 0.004 24.440 1.00 74.89 701 THR B N 1
ATOM 22938 C CA . THR B 1 664 ? -22.851 0.254 25.868 1.00 79.39 701 THR B CA 1
ATOM 22939 C C . THR B 1 664 ? -21.520 -0.160 26.481 1.00 83.23 701 THR B C 1
ATOM 22940 O O . THR B 1 664 ? -20.696 -0.812 25.835 1.00 79.86 701 THR B O 1
ATOM 22951 N N . SER B 1 665 ? -21.305 0.220 27.740 1.00 91.66 702 SER B N 1
ATOM 22952 C CA . SER B 1 665 ? -19.992 0.005 28.338 1.00 96.08 702 SER B CA 1
ATOM 22953 C C . SER B 1 665 ? -19.678 -1.481 28.484 1.00 94.38 702 SER B C 1
ATOM 22954 O O . SER B 1 665 ? -18.564 -1.916 28.168 1.00 96.20 702 SER B O 1
ATOM 22962 N N . ASP B 1 666 ? -20.641 -2.279 28.944 1.00 89.24 703 ASP B N 1
ATOM 22963 C CA . ASP B 1 666 ? -20.393 -3.680 29.263 1.00 84.81 703 ASP B CA 1
ATOM 22964 C C . ASP B 1 666 ? -21.097 -4.653 28.322 1.00 79.15 703 ASP B C 1
ATOM 22965 O O . ASP B 1 666 ? -21.112 -5.858 28.600 1.00 80.44 703 ASP B O 1
ATOM 22974 N N . SER B 1 667 ? -21.672 -4.178 27.213 1.00 72.78 704 SER B N 1
ATOM 22975 C CA . SER B 1 667 ? -22.366 -5.092 26.310 1.00 65.76 704 SER B CA 1
ATOM 22976 C C . SER B 1 667 ? -21.410 -6.020 25.574 1.00 60.71 704 SER B C 1
ATOM 22977 O O . SER B 1 667 ? -21.854 -7.050 25.056 1.00 60.28 704 SER B O 1
ATOM 22985 N N . GLN B 1 668 ? -20.114 -5.699 25.520 1.00 58.84 705 GLN B N 1
ATOM 22986 C CA . GLN B 1 668 ? -19.189 -6.576 24.810 1.00 58.44 705 GLN B CA 1
ATOM 22987 C C . GLN B 1 668 ? -19.155 -7.974 25.412 1.00 60.66 705 GLN B C 1
ATOM 22988 O O . GLN B 1 668 ? -18.747 -8.920 24.730 1.00 55.74 705 GLN B O 1
ATOM 23002 N N . TYR B 1 669 ? -19.580 -8.125 26.670 1.00 67.30 706 TYR B N 1
ATOM 23003 C CA . TYR B 1 669 ? -19.647 -9.447 27.283 1.00 69.66 706 TYR B CA 1
ATOM 23004 C C . TYR B 1 669 ? -20.796 -10.270 26.716 1.00 65.49 706 TYR B C 1
ATOM 23005 O O . TYR B 1 669 ? -20.738 -11.505 26.735 1.00 66.05 706 TYR B O 1
ATOM 23023 N N . ASP B 1 670 ? -21.843 -9.616 26.207 1.00 60.47 707 ASP B N 1
ATOM 23024 C CA . ASP B 1 670 ? -22.959 -10.342 25.614 1.00 55.20 707 ASP B CA 1
ATOM 23025 C C . ASP B 1 670 ? -22.556 -11.127 24.374 1.00 50.31 707 ASP B C 1
ATOM 23026 O O . ASP B 1 670 ? -23.332 -11.977 23.923 1.00 47.53 707 ASP B O 1
ATOM 23035 N N . ALA B 1 671 ? -21.380 -10.858 23.807 1.00 50.27 708 ALA B N 1
ATOM 23036 C CA . ALA B 1 671 ? -20.906 -11.552 22.618 1.00 48.70 708 ALA B CA 1
ATOM 23037 C C . ALA B 1 671 ? -19.708 -12.452 22.885 1.00 50.12 708 ALA B C 1
ATOM 23038 O O . ALA B 1 671 ? -19.374 -13.279 22.029 1.00 47.63 708 ALA B O 1
ATOM 23045 N N . LEU B 1 672 ? -19.054 -12.308 24.034 1.00 54.01 709 LEU B N 1
ATOM 23046 C CA . LEU B 1 672 ? -17.922 -13.151 24.408 1.00 55.80 709 LEU B CA 1
ATOM 23047 C C . LEU B 1 672 ? -18.392 -14.442 25.073 1.00 55.43 709 LEU B C 1
ATOM 23048 O O . LEU B 1 672 ? -17.925 -14.825 26.148 1.00 56.61 709 LEU B O 1
ATOM 23064 N N . ILE B 1 673 ? -19.328 -15.130 24.419 1.00 53.67 710 ILE B N 1
ATOM 23065 C CA . ILE B 1 673 ? -19.881 -16.377 24.925 1.00 52.13 710 ILE B CA 1
ATOM 23066 C C . ILE B 1 673 ? -19.759 -17.444 23.845 1.00 49.67 710 ILE B C 1
ATOM 23067 O O . ILE B 1 673 ? -19.512 -17.153 22.673 1.00 49.39 710 ILE B O 1
ATOM 23083 N N . THR B 1 674 ? -19.937 -18.699 24.266 1.00 48.00 711 THR B N 1
ATOM 23084 C CA . THR B 1 674 ? -19.685 -19.835 23.383 1.00 45.56 711 THR B CA 1
ATOM 23085 C C . THR B 1 674 ? -20.718 -19.940 22.270 1.00 41.72 711 THR B C 1
ATOM 23086 O O . THR B 1 674 ? -20.408 -20.459 21.191 1.00 39.01 711 THR B O 1
ATOM 23097 N N . SER B 1 675 ? -21.942 -19.469 22.508 1.00 42.09 712 SER B N 1
ATOM 23098 C CA . SER B 1 675 ? -22.988 -19.529 21.494 1.00 40.96 712 SER B CA 1
ATOM 23099 C C . SER B 1 675 ? -22.728 -18.602 20.314 1.00 39.45 712 SER B C 1
ATOM 23100 O O . SER B 1 675 ? -23.423 -18.713 19.299 1.00 39.60 712 SER B O 1
ATOM 23108 N N . ASN B 1 676 ? -21.757 -17.696 20.422 1.00 38.42 713 ASN B N 1
ATOM 23109 C CA . ASN B 1 676 ? -21.422 -16.749 19.367 1.00 37.16 713 ASN B CA 1
ATOM 23110 C C . ASN B 1 676 ? -20.107 -17.112 18.686 1.00 38.36 713 ASN B C 1
ATOM 23111 O O . ASN B 1 676 ? -19.518 -16.281 17.988 1.00 38.92 713 ASN B O 1
ATOM 23122 N N . LEU B 1 677 ? -19.638 -18.341 18.877 1.00 40.37 714 LEU B N 1
ATOM 23123 C CA . LEU B 1 677 ? -18.404 -18.819 18.272 1.00 40.57 714 LEU B CA 1
ATOM 23124 C C . LEU B 1 677 ? -18.715 -19.629 17.022 1.00 36.93 714 LEU B C 1
ATOM 23125 O O . LEU B 1 677 ? -19.723 -20.338 16.955 1.00 35.23 714 LEU B O 1
ATOM 23141 N N . VAL B 1 678 ? -17.832 -19.521 16.032 1.00 36.30 715 VAL B N 1
ATOM 23142 C CA . VAL B 1 678 ? -17.908 -20.341 14.825 1.00 33.00 715 VAL B CA 1
ATOM 23143 C C . VAL B 1 678 ? -16.489 -20.711 14.402 1.00 32.71 715 VAL B C 1
ATOM 23144 O O . VAL B 1 678 ? -15.574 -19.889 14.552 1.00 32.58 715 VAL B O 1
ATOM 23157 N N . PRO B 1 679 ? -16.250 -21.912 13.869 1.00 30.88 716 PRO B N 1
ATOM 23158 C CA . PRO B 1 679 ? -14.875 -22.295 13.507 1.00 31.27 716 PRO B CA 1
ATOM 23159 C C . PRO B 1 679 ? -14.347 -21.457 12.353 1.00 31.38 716 PRO B C 1
ATOM 23160 O O . PRO B 1 679 ? -14.998 -21.326 11.314 1.00 29.20 716 PRO B O 1
ATOM 23171 N N . MET B 1 680 ? -13.150 -20.905 12.533 1.00 32.07 717 MET B N 1
ATOM 23172 C CA . MET B 1 680 ? -12.576 -20.022 11.527 1.00 31.71 717 MET B CA 1
ATOM 23173 C C . MET B 1 680 ? -11.097 -20.303 11.330 1.00 32.73 717 MET B C 1
ATOM 23174 O O . MET B 1 680 ? -10.320 -20.260 12.288 1.00 33.75 717 MET B O 1
ATOM 23188 N N . TYR B 1 681 ? -10.712 -20.562 10.084 1.00 32.95 718 TYR B N 1
ATOM 23189 C CA . TYR B 1 681 ? -9.302 -20.644 9.747 1.00 36.15 718 TYR B CA 1
ATOM 23190 C C . TYR B 1 681 ? -8.613 -19.332 10.086 1.00 40.12 718 TYR B C 1
ATOM 23191 O O . TYR B 1 681 ? -9.207 -18.253 10.013 1.00 39.02 718 TYR B O 1
ATOM 23209 N N . GLU B 1 682 ? -7.339 -19.438 10.464 1.00 42.99 719 GLU B N 1
ATOM 23210 C CA . GLU B 1 682 ? -6.578 -18.259 10.862 1.00 46.25 719 GLU B CA 1
ATOM 23211 C C . GLU B 1 682 ? -6.605 -17.190 9.777 1.00 44.50 719 GLU B C 1
ATOM 23212 O O . GLU B 1 682 ? -6.958 -16.033 10.035 1.00 44.12 719 GLU B O 1
ATOM 23224 N N . GLU B 1 683 ? -6.225 -17.558 8.553 1.00 42.97 720 GLU B N 1
ATOM 23225 C CA . GLU B 1 683 ? -6.133 -16.576 7.479 1.00 42.46 720 GLU B CA 1
ATOM 23226 C C . GLU B 1 683 ? -7.488 -15.991 7.103 1.00 40.28 720 GLU B C 1
ATOM 23227 O O . GLU B 1 683 ? -7.536 -14.888 6.548 1.00 40.87 720 GLU B O 1
ATOM 23239 N N . PHE B 1 684 ? -8.584 -16.699 7.380 1.00 37.44 721 PHE B N 1
ATOM 23240 C CA . PHE B 1 684 ? -9.906 -16.165 7.076 1.00 34.67 721 PHE B CA 1
ATOM 23241 C C . PHE B 1 684 ? -10.335 -15.135 8.113 1.00 36.15 721 PHE B C 1
ATOM 23242 O O . PHE B 1 684 ? -10.879 -14.081 7.760 1.00 33.52 721 PHE B O 1
ATOM 23259 N N . ARG B 1 685 ? -10.083 -15.418 9.392 1.00 38.44 722 ARG B N 1
ATOM 23260 C CA . ARG B 1 685 ? -10.518 -14.518 10.455 1.00 42.03 722 ARG B CA 1
ATOM 23261 C C . ARG B 1 685 ? -9.934 -13.121 10.272 1.00 42.57 722 ARG B C 1
ATOM 23262 O O . ARG B 1 685 ? -10.607 -12.121 10.548 1.00 44.48 722 ARG B O 1
ATOM 23283 N N . LYS B 1 686 ? -8.686 -13.028 9.808 1.00 42.30 723 LYS B N 1
ATOM 23284 C CA . LYS B 1 686 ? -8.114 -11.726 9.479 1.00 44.16 723 LYS B CA 1
ATOM 23285 C C . LYS B 1 686 ? -8.989 -10.989 8.473 1.00 42.76 723 LYS B C 1
ATOM 23286 O O . LYS B 1 686 ? -9.302 -9.804 8.644 1.00 42.72 723 LYS B O 1
ATOM 23305 N N . MET B 1 687 ? -9.384 -11.678 7.404 1.00 40.71 724 MET B N 1
ATOM 23306 C CA . MET B 1 687 ? -10.317 -11.102 6.445 1.00 38.10 724 MET B CA 1
ATOM 23307 C C . MET B 1 687 ? -11.650 -10.780 7.115 1.00 36.19 724 MET B C 1
ATOM 23308 O O . MET B 1 687 ? -12.191 -9.678 6.963 1.00 35.61 724 MET B O 1
ATOM 23322 N N . TRP B 1 688 ? -12.175 -11.731 7.889 1.00 35.49 725 TRP B N 1
ATOM 23323 C CA . TRP B 1 688 ? -13.454 -11.556 8.571 1.00 34.40 725 TRP B CA 1
ATOM 23324 C C . TRP B 1 688 ? -13.438 -10.342 9.497 1.00 37.92 725 TRP B C 1
ATOM 23325 O O . TRP B 1 688 ? -14.379 -9.539 9.505 1.00 36.75 725 TRP B O 1
ATOM 23346 N N . ASP B 1 689 ? -12.374 -10.195 10.293 1.00 39.20 726 ASP B N 1
ATOM 23347 C CA . ASP B 1 689 ? -12.344 -9.137 11.300 1.00 42.42 726 ASP B CA 1
ATOM 23348 C C . ASP B 1 689 ? -12.186 -7.761 10.667 1.00 41.69 726 ASP B C 1
ATOM 23349 O O . ASP B 1 689 ? -12.793 -6.788 11.133 1.00 42.19 726 ASP B O 1
ATOM 23358 N N . TYR B 1 690 ? -11.363 -7.651 9.622 1.00 40.01 727 TYR B N 1
ATOM 23359 C CA . TYR B 1 690 ? -11.204 -6.363 8.958 1.00 41.56 727 TYR B CA 1
ATOM 23360 C C . TYR B 1 690 ? -12.527 -5.889 8.373 1.00 40.02 727 TYR B C 1
ATOM 23361 O O . TYR B 1 690 ? -12.837 -4.694 8.406 1.00 41.30 727 TYR B O 1
ATOM 23379 N N . PHE B 1 691 ? -13.325 -6.811 7.837 1.00 37.39 728 PHE B N 1
ATOM 23380 C CA . PHE B 1 691 ? -14.607 -6.425 7.259 1.00 37.04 728 PHE B CA 1
ATOM 23381 C C . PHE B 1 691 ? -15.532 -5.844 8.321 1.00 38.21 728 PHE B C 1
ATOM 23382 O O . PHE B 1 691 ? -16.170 -4.807 8.108 1.00 37.56 728 PHE B O 1
ATOM 23399 N N . HIS B 1 692 ? -15.625 -6.506 9.475 1.00 39.61 729 HIS B N 1
ATOM 23400 C CA . HIS B 1 692 ? -16.501 -6.019 10.535 1.00 41.75 729 HIS B CA 1
ATOM 23401 C C . HIS B 1 692 ? -15.932 -4.801 11.248 1.00 43.92 729 HIS B C 1
ATOM 23402 O O . HIS B 1 692 ? -16.691 -4.063 11.886 1.00 45.34 729 HIS B O 1
ATOM 23416 N N . SER B 1 693 ? -14.623 -4.570 11.149 1.00 46.44 730 SER B N 1
ATOM 23417 C CA . SER B 1 693 ? -13.975 -3.474 11.859 1.00 49.87 730 SER B CA 1
ATOM 23418 C C . SER B 1 693 ? -13.928 -2.185 11.052 1.00 49.35 730 SER B C 1
ATOM 23419 O O . SER B 1 693 ? -13.971 -1.097 11.638 1.00 50.69 730 SER B O 1
ATOM 23427 N N . VAL B 1 694 ? -13.850 -2.279 9.724 1.00 46.28 731 VAL B N 1
ATOM 23428 C CA . VAL B 1 694 ? -13.684 -1.104 8.875 1.00 45.45 731 VAL B CA 1
ATOM 23429 C C . VAL B 1 694 ? -14.827 -1.027 7.875 1.00 43.15 731 VAL B C 1
ATOM 23430 O O . VAL B 1 694 ? -15.574 -0.044 7.847 1.00 42.86 731 VAL B O 1
ATOM 23443 N N . LEU B 1 695 ? -14.969 -2.069 7.050 1.00 39.58 732 LEU B N 1
ATOM 23444 C CA . LEU B 1 695 ? -15.885 -2.004 5.914 1.00 38.00 732 LEU B CA 1
ATOM 23445 C C . LEU B 1 695 ? -17.339 -1.937 6.361 1.00 35.97 732 LEU B C 1
ATOM 23446 O O . LEU B 1 695 ? -18.132 -1.177 5.794 1.00 34.65 732 LEU B O 1
ATOM 23462 N N . LEU B 1 696 ? -17.716 -2.730 7.366 1.00 38.00 733 LEU B N 1
ATOM 23463 C CA . LEU B 1 696 ? -19.109 -2.743 7.797 1.00 38.51 733 LEU B CA 1
ATOM 23464 C C . LEU B 1 696 ? -19.544 -1.384 8.329 1.00 40.09 733 LEU B C 1
ATOM 23465 O O . LEU B 1 696 ? -20.722 -1.024 8.225 1.00 39.30 733 LEU B O 1
ATOM 23481 N N . ILE B 1 697 ? -18.614 -0.616 8.899 1.00 42.38 734 ILE B N 1
ATOM 23482 C CA . ILE B 1 697 ? -18.950 0.712 9.399 1.00 45.67 734 ILE B CA 1
ATOM 23483 C C . ILE B 1 697 ? -19.252 1.649 8.239 1.00 44.73 734 ILE B C 1
ATOM 23484 O O . ILE B 1 697 ? -20.210 2.430 8.284 1.00 45.26 734 ILE B O 1
ATOM 23500 N N . LYS B 1 698 ? -18.442 1.587 7.181 1.00 44.85 735 LYS B N 1
ATOM 23501 C CA . LYS B 1 698 ? -18.655 2.452 6.028 1.00 44.77 735 LYS B CA 1
ATOM 23502 C C . LYS B 1 698 ? -19.951 2.117 5.300 1.00 40.50 735 LYS B C 1
ATOM 23503 O O . LYS B 1 698 ? -20.580 3.008 4.721 1.00 40.42 735 LYS B O 1
ATOM 23522 N N . HIS B 1 699 ? -20.370 0.850 5.319 1.00 38.40 736 HIS B N 1
ATOM 23523 C CA . HIS B 1 699 ? -21.666 0.498 4.750 1.00 37.61 736 HIS B CA 1
ATOM 23524 C C . HIS B 1 699 ? -22.805 1.118 5.550 1.00 37.68 736 HIS B C 1
ATOM 23525 O O . HIS B 1 699 ? -23.758 1.655 4.974 1.00 37.54 736 HIS B O 1
ATOM 23539 N N . ALA B 1 700 ? -22.726 1.048 6.879 1.00 39.77 737 ALA B N 1
ATOM 23540 C CA . ALA B 1 700 ? -23.794 1.587 7.713 1.00 42.71 737 ALA B CA 1
ATOM 23541 C C . ALA B 1 700 ? -23.973 3.084 7.489 1.00 45.23 737 ALA B C 1
ATOM 23542 O O . ALA B 1 700 ? -25.104 3.581 7.448 1.00 44.99 737 ALA B O 1
ATOM 23549 N N . THR B 1 701 ? -22.871 3.820 7.340 1.00 48.18 738 THR B N 1
ATOM 23550 C CA . THR B 1 701 ? -22.971 5.266 7.164 1.00 50.83 738 THR B CA 1
ATOM 23551 C C . THR B 1 701 ? -23.505 5.614 5.780 1.00 49.60 738 THR B C 1
ATOM 23552 O O . THR B 1 701 ? -24.405 6.450 5.644 1.00 51.57 738 THR B O 1
ATOM 23563 N N . GLU B 1 702 ? -22.970 4.973 4.737 1.00 47.22 739 GLU B N 1
ATOM 23564 C CA . GLU B 1 702 ? -23.436 5.253 3.382 1.00 44.65 739 GLU B CA 1
ATOM 23565 C C . GLU B 1 702 ? -24.910 4.913 3.215 1.00 42.86 739 GLU B C 1
ATOM 23566 O O . GLU B 1 702 ? -25.611 5.558 2.428 1.00 43.85 739 GLU B O 1
ATOM 23578 N N . ARG B 1 703 ? -25.400 3.917 3.949 1.00 40.96 740 ARG B N 1
ATOM 23579 C CA . ARG B 1 703 ? -26.760 3.421 3.790 1.00 39.36 740 ARG B CA 1
ATOM 23580 C C . ARG B 1 703 ? -27.691 3.876 4.912 1.00 40.34 740 ARG B C 1
ATOM 23581 O O . ARG B 1 703 ? -28.848 3.440 4.960 1.00 40.00 740 ARG B O 1
ATOM 23602 N N . ASN B 1 704 ? -27.221 4.764 5.792 1.00 39.81 741 ASN B N 1
ATOM 23603 C CA . ASN B 1 704 ? -27.996 5.264 6.930 1.00 40.41 741 ASN B CA 1
ATOM 23604 C C . ASN B 1 704 ? -28.361 4.116 7.872 1.00 39.33 741 ASN B C 1
ATOM 23605 O O . ASN B 1 704 ? -29.527 3.873 8.192 1.00 37.60 741 ASN B O 1
ATOM 23616 N N . GLY B 1 705 ? -27.327 3.422 8.327 1.00 41.96 742 GLY B N 1
ATOM 23617 C CA . GLY B 1 705 ? -27.500 2.183 9.051 1.00 41.53 742 GLY B CA 1
ATOM 23618 C C . GLY B 1 705 ? -27.638 0.994 8.115 1.00 39.62 742 GLY B C 1
ATOM 23619 O O . GLY B 1 705 ? -27.872 1.125 6.914 1.00 37.80 742 GLY B O 1
ATOM 23623 N N . VAL B 1 706 ? -27.481 -0.195 8.688 1.00 40.30 743 VAL B N 1
ATOM 23624 C CA . VAL B 1 706 ? -27.552 -1.417 7.898 1.00 38.02 743 VAL B CA 1
ATOM 23625 C C . VAL B 1 706 ? -27.877 -2.586 8.814 1.00 36.68 743 VAL B C 1
ATOM 23626 O O . VAL B 1 706 ? -27.284 -2.733 9.889 1.00 38.95 743 VAL B O 1
ATOM 23639 N N . ASN B 1 707 ? -28.828 -3.418 8.402 1.00 33.20 744 ASN B N 1
ATOM 23640 C CA . ASN B 1 707 ? -29.111 -4.659 9.108 1.00 33.38 744 ASN B CA 1
ATOM 23641 C C . ASN B 1 707 ? -28.205 -5.761 8.575 1.00 29.84 744 ASN B C 1
ATOM 23642 O O . ASN B 1 707 ? -28.000 -5.879 7.364 1.00 27.39 744 ASN B O 1
ATOM 23653 N N . VAL B 1 708 ? -27.659 -6.559 9.489 1.00 31.97 745 VAL B N 1
ATOM 23654 C CA . VAL B 1 708 ? -26.685 -7.593 9.163 1.00 31.54 745 VAL B CA 1
ATOM 23655 C C . VAL B 1 708 ? -27.238 -8.936 9.614 1.00 30.77 745 VAL B C 1
ATOM 23656 O O . VAL B 1 708 ? -27.619 -9.095 10.779 1.00 31.90 745 VAL B O 1
ATOM 23669 N N . VAL B 1 709 ? -27.288 -9.896 8.694 1.00 29.84 746 VAL B N 1
ATOM 23670 C CA . VAL B 1 709 ? -27.574 -11.288 9.018 1.00 27.84 746 VAL B CA 1
ATOM 23671 C C . VAL B 1 709 ? -26.426 -12.128 8.478 1.00 28.53 746 VAL B C 1
ATOM 23672 O O . VAL B 1 709 ? -26.045 -11.992 7.309 1.00 26.53 746 VAL B O 1
ATOM 23685 N N . SER B 1 710 ? -25.862 -12.977 9.334 1.00 31.21 747 SER B N 1
ATOM 23686 C CA . SER B 1 710 ? -24.699 -13.769 8.972 1.00 32.01 747 SER B CA 1
ATOM 23687 C C . SER B 1 710 ? -24.832 -15.163 9.567 1.00 30.25 747 SER B C 1
ATOM 23688 O O . SER B 1 710 ? -25.569 -15.383 10.531 1.00 30.85 747 SER B O 1
ATOM 23696 N N . GLY B 1 711 ? -24.105 -16.108 8.979 1.00 28.76 748 GLY B N 1
ATOM 23697 C CA . GLY B 1 711 ? -24.131 -17.474 9.435 1.00 27.65 748 GLY B CA 1
ATOM 23698 C C . GLY B 1 711 ? -23.237 -18.366 8.599 1.00 27.59 748 GLY B C 1
ATOM 23699 O O . GLY B 1 711 ? -22.698 -17.952 7.566 1.00 26.31 748 GLY B O 1
ATOM 23703 N N . PRO B 1 712 ? -23.056 -19.609 9.039 1.00 28.54 749 PRO B N 1
ATOM 23704 C CA . PRO B 1 712 ? -22.218 -20.550 8.292 1.00 27.90 749 PRO B CA 1
ATOM 23705 C C . PRO B 1 712 ? -22.966 -21.213 7.145 1.00 25.68 749 PRO B C 1
ATOM 23706 O O . PRO B 1 712 ? -24.188 -21.357 7.155 1.00 25.88 749 PRO B O 1
ATOM 23717 N N . ILE B 1 713 ? -22.188 -21.655 6.162 1.00 23.64 750 ILE B N 1
ATOM 23718 C CA . ILE B 1 713 ? -22.696 -22.430 5.038 1.00 25.63 750 ILE B CA 1
ATOM 23719 C C . ILE B 1 713 ? -21.874 -23.705 4.930 1.00 25.06 750 ILE B C 1
ATOM 23720 O O . ILE B 1 713 ? -20.646 -23.679 5.075 1.00 25.87 750 ILE B O 1
ATOM 23736 N N . PHE B 1 714 ? -22.555 -24.822 4.687 1.00 24.75 751 PHE B N 1
ATOM 23737 C CA . PHE B 1 714 ? -21.916 -26.121 4.491 1.00 24.92 751 PHE B CA 1
ATOM 23738 C C . PHE B 1 714 ? -22.363 -26.675 3.145 1.00 23.26 751 PHE B C 1
ATOM 23739 O O . PHE B 1 714 ? -23.515 -27.097 2.996 1.00 22.76 751 PHE B O 1
ATOM 23756 N N . ASP B 1 715 ? -21.447 -26.686 2.166 1.00 22.07 752 ASP B N 1
ATOM 23757 C CA . ASP B 1 715 ? -21.727 -27.226 0.835 1.00 21.34 752 ASP B CA 1
ATOM 23758 C C . ASP B 1 715 ? -20.466 -27.936 0.333 1.00 21.52 752 ASP B C 1
ATOM 23759 O O . ASP B 1 715 ? -19.800 -27.509 -0.612 1.00 21.26 752 ASP B O 1
ATOM 23768 N N . TYR B 1 716 ? -20.137 -29.059 0.976 1.00 22.77 753 TYR B N 1
ATOM 23769 C CA . TYR B 1 716 ? -18.941 -29.808 0.611 1.00 25.04 753 TYR B CA 1
ATOM 23770 C C . TYR B 1 716 ? -19.092 -30.537 -0.718 1.00 24.60 753 TYR B C 1
ATOM 23771 O O . TYR B 1 716 ? -18.083 -30.811 -1.376 1.00 26.90 753 TYR B O 1
ATOM 23789 N N . ASN B 1 717 ? -20.314 -30.853 -1.133 1.00 24.52 754 ASN B N 1
ATOM 23790 C CA . ASN B 1 717 ? -20.545 -31.436 -2.448 1.00 25.48 754 ASN B CA 1
ATOM 23791 C C . ASN B 1 717 ? -20.742 -30.384 -3.531 1.00 23.18 754 ASN B C 1
ATOM 23792 O O . ASN B 1 717 ? -20.935 -30.747 -4.695 1.00 21.36 754 ASN B O 1
ATOM 23803 N N . TYR B 1 718 ? -20.689 -29.101 -3.167 1.00 23.33 755 TYR B N 1
ATOM 23804 C CA . TYR B 1 718 ? -20.750 -27.967 -4.096 1.00 21.98 755 TYR B CA 1
ATOM 23805 C C . TYR B 1 718 ? -21.864 -28.126 -5.131 1.00 22.36 755 TYR B C 1
ATOM 23806 O O . TYR B 1 718 ? -21.664 -27.950 -6.334 1.00 19.46 755 TYR B O 1
ATOM 23824 N N . ASP B 1 719 ? -23.071 -28.414 -4.642 1.00 23.60 756 ASP B N 1
ATOM 23825 C CA . ASP B 1 719 ? -24.257 -28.445 -5.487 1.00 21.89 756 ASP B CA 1
ATOM 23826 C C . ASP B 1 719 ? -25.155 -27.234 -5.264 1.00 19.04 756 ASP B C 1
ATOM 23827 O O . ASP B 1 719 ? -26.256 -27.176 -5.820 1.00 17.72 756 ASP B O 1
ATOM 23836 N N . GLY B 1 720 ? -24.705 -26.255 -4.482 1.00 18.15 757 GLY B N 1
ATOM 23837 C CA . GLY B 1 720 ? -25.485 -25.056 -4.260 1.00 20.61 757 GLY B CA 1
ATOM 23838 C C . GLY B 1 720 ? -26.601 -25.185 -3.246 1.00 20.63 757 GLY B C 1
ATOM 23839 O O . GLY B 1 720 ? -27.390 -24.244 -3.101 1.00 20.22 757 GLY B O 1
ATOM 23843 N N . HIS B 1 721 ? -26.696 -26.315 -2.541 1.00 18.74 758 HIS B N 1
ATOM 23844 C CA . HIS B 1 721 ? -27.709 -26.531 -1.516 1.00 19.99 758 HIS B CA 1
ATOM 23845 C C . HIS B 1 721 ? -27.040 -26.803 -0.177 1.00 22.18 758 HIS B C 1
ATOM 23846 O O . HIS B 1 721 ? -25.911 -27.302 -0.118 1.00 20.86 758 HIS B O 1
ATOM 23860 N N . PHE B 1 722 ? -27.755 -26.479 0.899 1.00 20.84 759 PHE B N 1
ATOM 23861 C CA . PHE B 1 722 ? -27.250 -26.751 2.238 1.00 23.21 759 PHE B CA 1
ATOM 23862 C C . PHE B 1 722 ? -26.996 -28.244 2.407 1.00 23.61 759 PHE B C 1
ATOM 23863 O O . PHE B 1 722 ? -27.762 -29.083 1.921 1.00 21.82 759 PHE B O 1
ATOM 23880 N N . ASP B 1 723 ? -25.904 -28.574 3.090 1.00 23.57 760 ASP B N 1
ATOM 23881 C CA . ASP B 1 723 ? -25.530 -29.965 3.294 1.00 24.30 760 ASP B CA 1
ATOM 23882 C C . ASP B 1 723 ? -26.342 -30.573 4.425 1.00 25.16 760 ASP B C 1
ATOM 23883 O O . ASP B 1 723 ? -26.565 -29.936 5.455 1.00 26.10 760 ASP B O 1
ATOM 23892 N N . ALA B 1 724 ? -26.785 -31.811 4.228 1.00 27.61 761 ALA B N 1
ATOM 23893 C CA . ALA B 1 724 ? -27.277 -32.593 5.346 1.00 31.08 761 ALA B CA 1
ATOM 23894 C C . ALA B 1 724 ? -26.114 -32.881 6.295 1.00 30.13 761 ALA B C 1
ATOM 23895 O O . ALA B 1 724 ? -24.962 -32.964 5.862 1.00 28.46 761 ALA B O 1
ATOM 23902 N N . PRO B 1 725 ? -26.380 -33.018 7.596 1.00 32.63 762 PRO B N 1
ATOM 23903 C CA . PRO B 1 725 ? -25.277 -33.272 8.538 1.00 34.19 762 PRO B CA 1
ATOM 23904 C C . PRO B 1 725 ? -24.363 -34.405 8.114 1.00 33.77 762 PRO B C 1
ATOM 23905 O O . PRO B 1 725 ? -23.174 -34.391 8.453 1.00 33.67 762 PRO B O 1
ATOM 23916 N N . ASP B 1 726 ? -24.878 -35.383 7.375 1.00 34.03 763 ASP B N 1
ATOM 23917 C CA . ASP B 1 726 ? -24.085 -36.527 6.949 1.00 35.14 763 ASP B CA 1
ATOM 23918 C C . ASP B 1 726 ? -23.401 -36.310 5.605 1.00 31.91 763 ASP B C 1
ATOM 23919 O O . ASP B 1 726 ? -22.765 -37.237 5.098 1.00 32.23 763 ASP B O 1
ATOM 23928 N N . GLU B 1 727 ? -23.510 -35.114 5.023 1.00 30.62 764 GLU B N 1
ATOM 23929 C CA . GLU B 1 727 ? -22.759 -34.745 3.829 1.00 29.85 764 GLU B CA 1
ATOM 23930 C C . GLU B 1 727 ? -21.534 -33.900 4.141 1.00 30.00 764 GLU B C 1
ATOM 23931 O O . GLU B 1 727 ? -20.746 -33.613 3.233 1.00 28.00 764 GLU B O 1
ATOM 23943 N N . ILE B 1 728 ? -21.366 -33.491 5.391 1.00 29.74 765 ILE B N 1
ATOM 23944 C CA . ILE B 1 728 ? -20.258 -32.639 5.798 1.00 29.15 765 ILE B CA 1
ATOM 23945 C C . ILE B 1 728 ? -19.071 -33.529 6.136 1.00 30.80 765 ILE B C 1
ATOM 23946 O O . ILE B 1 728 ? -19.183 -34.441 6.961 1.00 32.57 765 ILE B O 1
ATOM 23962 N N . THR B 1 729 ? -17.932 -33.274 5.492 1.00 28.89 766 THR B N 1
ATOM 23963 C CA . THR B 1 729 ? -16.792 -34.173 5.568 1.00 29.79 766 THR B CA 1
ATOM 23964 C C . THR B 1 729 ? -15.677 -33.675 6.477 1.00 30.04 766 THR B C 1
ATOM 23965 O O . THR B 1 729 ? -14.690 -34.391 6.660 1.00 32.52 766 THR B O 1
ATOM 23976 N N . LYS B 1 730 ? -15.793 -32.480 7.045 1.00 27.85 767 LYS B N 1
ATOM 23977 C CA . LYS B 1 730 ? -14.750 -31.945 7.909 1.00 27.36 767 LYS B CA 1
ATOM 23978 C C . LYS B 1 730 ? -15.395 -31.397 9.169 1.00 27.92 767 LYS B C 1
ATOM 23979 O O . LYS B 1 730 ? -16.345 -30.612 9.092 1.00 23.57 767 LYS B O 1
ATOM 23998 N N . HIS B 1 731 ? -14.879 -31.821 10.322 1.00 29.77 768 HIS B N 1
ATOM 23999 C CA . HIS B 1 731 ? -15.391 -31.408 11.617 1.00 30.97 768 HIS B CA 1
ATOM 24000 C C . HIS B 1 731 ? -14.241 -30.940 12.497 1.00 31.82 768 HIS B C 1
ATOM 24001 O O . HIS B 1 731 ? -13.061 -31.177 12.219 1.00 30.69 768 HIS B O 1
ATOM 24015 N N . LEU B 1 732 ? -14.611 -30.265 13.575 1.00 31.34 769 LEU B N 1
ATOM 24016 C CA . LEU B 1 732 ? -13.636 -29.645 14.459 1.00 34.62 769 LEU B CA 1
ATOM 24017 C C . LEU B 1 732 ? -13.038 -30.702 15.376 1.00 32.84 769 LEU B C 1
ATOM 24018 O O . LEU B 1 732 ? -13.756 -31.326 16.167 1.00 32.01 769 LEU B O 1
ATOM 24034 N N . ALA B 1 733 ? -11.730 -30.913 15.250 1.00 34.21 770 ALA B N 1
ATOM 24035 C CA . ALA B 1 733 ? -10.970 -31.829 16.112 1.00 37.77 770 ALA B CA 1
ATOM 24036 C C . ALA B 1 733 ? -11.643 -33.197 16.026 1.00 39.00 770 ALA B C 1
ATOM 24037 O O . ALA B 1 733 ? -11.900 -33.671 14.908 1.00 39.78 770 ALA B O 1
ATOM 24044 N N . ASN B 1 734 ? -11.947 -33.853 17.147 1.00 39.08 771 ASN B N 1
ATOM 24045 C CA . ASN B 1 734 ? -12.592 -35.159 17.153 1.00 38.72 771 ASN B CA 1
ATOM 24046 C C . ASN B 1 734 ? -14.071 -35.067 17.509 1.00 38.16 771 ASN B C 1
ATOM 24047 O O . ASN B 1 734 ? -14.653 -36.041 18.001 1.00 37.82 771 ASN B O 1
ATOM 24058 N N . THR B 1 735 ? -14.690 -33.918 17.260 1.00 39.16 772 THR B N 1
ATOM 24059 C CA . THR B 1 735 ? -16.067 -33.666 17.648 1.00 39.19 772 THR B CA 1
ATOM 24060 C C . THR B 1 735 ? -16.985 -33.739 16.429 1.00 37.48 772 THR B C 1
ATOM 24061 O O . THR B 1 735 ? -16.572 -34.074 15.316 1.00 36.34 772 THR B O 1
ATOM 24072 N N . ASP B 1 736 ? -18.259 -33.423 16.652 1.00 38.00 773 ASP B N 1
ATOM 24073 C CA . ASP B 1 736 ? -19.248 -33.358 15.588 1.00 38.41 773 ASP B CA 1
ATOM 24074 C C . ASP B 1 736 ? -19.479 -31.932 15.095 1.00 37.00 773 ASP B C 1
ATOM 24075 O O . ASP B 1 736 ? -20.390 -31.705 14.292 1.00 35.92 773 ASP B O 1
ATOM 24084 N N . VAL B 1 737 ? -18.676 -30.973 15.548 1.00 33.36 774 VAL B N 1
ATOM 24085 C CA . VAL B 1 737 ? -18.847 -29.578 15.153 1.00 31.55 774 VAL B CA 1
ATOM 24086 C C . VAL B 1 737 ? -18.380 -29.430 13.707 1.00 30.53 774 VAL B C 1
ATOM 24087 O O . VAL B 1 737 ? -17.192 -29.637 13.417 1.00 28.31 774 VAL B O 1
ATOM 24100 N N . PRO B 1 738 ? -19.260 -29.073 12.773 1.00 32.53 775 PRO B N 1
ATOM 24101 C CA . PRO B 1 738 ? -18.862 -29.035 11.365 1.00 30.06 775 PRO B CA 1
ATOM 24102 C C . PRO B 1 738 ? -18.102 -27.767 11.016 1.00 28.40 775 PRO B C 1
ATOM 24103 O O . PRO B 1 738 ? -18.289 -26.710 11.619 1.00 29.28 775 PRO B O 1
ATOM 24114 N N . ILE B 1 739 ? -17.225 -27.893 10.027 1.00 27.12 776 ILE B N 1
ATOM 24115 C CA . ILE B 1 739 ? -16.430 -26.777 9.519 1.00 27.81 776 ILE B CA 1
ATOM 24116 C C . ILE B 1 739 ? -17.163 -26.191 8.314 1.00 28.94 776 ILE B C 1
ATOM 24117 O O . ILE B 1 739 ? -17.376 -26.913 7.327 1.00 28.14 776 ILE B O 1
ATOM 24133 N N . PRO B 1 740 ? -17.567 -24.917 8.346 1.00 27.28 777 PRO B N 1
ATOM 24134 C CA . PRO B 1 740 ? -18.224 -24.329 7.171 1.00 26.19 777 PRO B CA 1
ATOM 24135 C C . PRO B 1 740 ? -17.312 -24.280 5.953 1.00 25.43 777 PRO B C 1
ATOM 24136 O O . PRO B 1 740 ? -16.087 -24.200 6.063 1.00 25.14 777 PRO B O 1
ATOM 24147 N N . THR B 1 741 ? -17.936 -24.334 4.774 1.00 25.37 778 THR B N 1
ATOM 24148 C CA . THR B 1 741 ? -17.243 -24.056 3.520 1.00 24.58 778 THR B CA 1
ATOM 24149 C C . THR B 1 741 ? -17.304 -22.583 3.155 1.00 22.92 778 THR B C 1
ATOM 24150 O O . THR B 1 741 ? -16.414 -22.081 2.458 1.00 22.52 778 THR B O 1
ATOM 24161 N N . HIS B 1 742 ? -18.340 -21.891 3.618 1.00 21.17 779 HIS B N 1
ATOM 24162 C CA . HIS B 1 742 ? -18.539 -20.479 3.341 1.00 21.79 779 HIS B CA 1
ATOM 24163 C C . HIS B 1 742 ? -19.206 -19.844 4.550 1.00 21.60 779 HIS B C 1
ATOM 24164 O O . HIS B 1 742 ? -19.805 -20.528 5.384 1.00 22.80 779 HIS B O 1
ATOM 24178 N N . TYR B 1 743 ? -19.107 -18.523 4.630 1.00 22.57 780 TYR B N 1
ATOM 24179 C CA . TYR B 1 743 ? -19.922 -17.732 5.534 1.00 22.72 780 TYR B CA 1
ATOM 24180 C C . TYR B 1 743 ? -20.715 -16.733 4.711 1.00 24.35 780 TYR B C 1
ATOM 24181 O O . TYR B 1 743 ? -20.241 -16.246 3.680 1.00 21.00 780 TYR B O 1
ATOM 24199 N N . PHE B 1 744 ? -21.934 -16.448 5.154 1.00 26.18 781 PHE B N 1
ATOM 24200 C CA . PHE B 1 744 ? -22.760 -15.460 4.486 1.00 25.21 781 PHE B CA 1
ATOM 24201 C C . PHE B 1 744 ? -22.934 -14.242 5.382 1.00 27.47 781 PHE B C 1
ATOM 24202 O O . PHE B 1 744 ? -22.920 -14.336 6.613 1.00 27.56 781 PHE B O 1
ATOM 24219 N N . VAL B 1 745 ? -23.026 -13.089 4.724 1.00 26.78 782 VAL B N 1
ATOM 24220 C CA . VAL B 1 745 ? -23.250 -11.791 5.345 1.00 25.37 782 VAL B CA 1
ATOM 24221 C C . VAL B 1 745 ? -24.214 -11.059 4.424 1.00 23.75 782 VAL B C 1
ATOM 24222 O O . VAL B 1 745 ? -23.851 -10.722 3.293 1.00 22.69 782 VAL B O 1
ATOM 24235 N N . VAL B 1 746 ? -25.435 -10.827 4.889 1.00 23.69 783 VAL B N 1
ATOM 24236 C CA . VAL B 1 746 ? -26.453 -10.138 4.101 1.00 26.02 783 VAL B CA 1
ATOM 24237 C C . VAL B 1 746 ? -26.705 -8.780 4.739 1.00 26.21 783 VAL B C 1
ATOM 24238 O O . VAL B 1 746 ? -27.226 -8.697 5.858 1.00 26.20 783 VAL B O 1
ATOM 24251 N N . LEU B 1 747 ? -26.358 -7.718 4.017 1.00 28.11 784 LEU B N 1
ATOM 24252 C CA . LEU B 1 747 ? -26.607 -6.352 4.458 1.00 30.25 784 LEU B CA 1
ATOM 24253 C C . LEU B 1 747 ? -27.921 -5.866 3.858 1.00 28.79 784 LEU B C 1
ATOM 24254 O O . LEU B 1 747 ? -28.088 -5.870 2.632 1.00 31.02 784 LEU B O 1
ATOM 24270 N N . THR B 1 748 ? -28.846 -5.445 4.719 1.00 24.71 785 THR B N 1
ATOM 24271 C CA . THR B 1 748 ? -30.157 -4.964 4.305 1.00 25.94 785 THR B CA 1
ATOM 24272 C C . THR B 1 748 ? -30.375 -3.567 4.867 1.00 28.31 785 THR B C 1
ATOM 24273 O O . THR B 1 748 ? -30.218 -3.346 6.071 1.00 29.92 785 THR B O 1
ATOM 24284 N N . SER B 1 749 ? -30.743 -2.634 3.996 1.00 31.83 786 SER B N 1
ATOM 24285 C CA . SER B 1 749 ? -31.012 -1.258 4.390 1.00 34.72 786 SER B CA 1
ATOM 24286 C C . SER B 1 749 ? -32.278 -0.807 3.673 1.00 34.67 786 SER B C 1
ATOM 24287 O O . SER B 1 749 ? -32.972 -1.605 3.036 1.00 35.53 786 SER B O 1
ATOM 24295 N N . CYS B 1 750 ? -32.588 0.479 3.781 1.00 34.69 787 CYS B N 1
ATOM 24296 C CA . CYS B 1 750 ? -33.754 1.048 3.121 1.00 34.97 787 CYS B CA 1
ATOM 24297 C C . CYS B 1 750 ? -33.342 1.621 1.773 1.00 33.35 787 CYS B C 1
ATOM 24298 O O . CYS B 1 750 ? -32.343 2.340 1.678 1.00 33.64 787 CYS B O 1
ATOM 24305 N N . LYS B 1 751 ? -34.109 1.296 0.728 1.00 35.01 788 LYS B N 1
ATOM 24306 C CA . LYS B 1 751 ? -33.803 1.841 -0.589 1.00 36.18 788 LYS B CA 1
ATOM 24307 C C . LYS B 1 751 ? -33.776 3.363 -0.545 1.00 36.47 788 LYS B C 1
ATOM 24308 O O . LYS B 1 751 ? -32.904 3.998 -1.151 1.00 35.35 788 LYS B O 1
ATOM 24327 N N . ASN B 1 752 ? -34.716 3.958 0.187 1.00 37.71 789 ASN B N 1
ATOM 24328 C CA . ASN B 1 752 ? -34.730 5.392 0.467 1.00 38.50 789 ASN B CA 1
ATOM 24329 C C . ASN B 1 752 ? -33.838 5.627 1.681 1.00 37.89 789 ASN B C 1
ATOM 24330 O O . ASN B 1 752 ? -34.256 5.416 2.822 1.00 37.03 789 ASN B O 1
ATOM 24341 N N . LYS B 1 753 ? -32.600 6.069 1.435 1.00 39.83 790 LYS B N 1
ATOM 24342 C CA . LYS B 1 753 ? -31.626 6.267 2.505 1.00 42.35 790 LYS B CA 1
ATOM 24343 C C . LYS B 1 753 ? -32.093 7.254 3.567 1.00 43.76 790 LYS B C 1
ATOM 24344 O O . LYS B 1 753 ? -31.432 7.375 4.604 1.00 46.25 790 LYS B O 1
ATOM 24363 N N . SER B 1 754 ? -33.196 7.971 3.335 1.00 43.01 791 SER B N 1
ATOM 24364 C CA . SER B 1 754 ? -33.740 8.855 4.357 1.00 44.50 791 SER B CA 1
ATOM 24365 C C . SER B 1 754 ? -34.213 8.088 5.584 1.00 44.91 791 SER B C 1
ATOM 24366 O O . SER B 1 754 ? -34.345 8.680 6.661 1.00 44.70 791 SER B O 1
ATOM 24374 N N . HIS B 1 755 ? -34.475 6.791 5.446 1.00 43.10 792 HIS B N 1
ATOM 24375 C CA . HIS B 1 755 ? -34.965 5.964 6.535 1.00 43.32 792 HIS B CA 1
ATOM 24376 C C . HIS B 1 755 ? -33.890 4.981 6.979 1.00 42.02 792 HIS B C 1
ATOM 24377 O O . HIS B 1 755 ? -32.977 4.635 6.225 1.00 38.69 792 HIS B O 1
ATOM 24391 N N . THR B 1 756 ? -34.008 4.541 8.223 1.00 44.57 793 THR B N 1
ATOM 24392 C CA . THR B 1 756 ? -33.125 3.523 8.771 1.00 45.42 793 THR B CA 1
ATOM 24393 C C . THR B 1 756 ? -33.668 2.140 8.456 1.00 43.25 793 THR B C 1
ATOM 24394 O O . THR B 1 756 ? -34.831 1.982 8.078 1.00 43.50 793 THR B O 1
ATOM 24405 N N . PRO B 1 757 ? -32.844 1.098 8.603 1.00 42.52 794 PRO B N 1
ATOM 24406 C CA . PRO B 1 757 ? -33.323 -0.255 8.269 1.00 40.00 794 PRO B CA 1
ATOM 24407 C C . PRO B 1 757 ? -34.550 -0.682 9.057 1.00 39.73 794 PRO B C 1
ATOM 24408 O O . PRO B 1 757 ? -35.488 -1.244 8.476 1.00 39.46 794 PRO B O 1
ATOM 24419 N N . GLU B 1 758 ? -34.573 -0.438 10.366 1.00 38.97 795 GLU B N 1
ATOM 24420 C CA . GLU B 1 758 ? -35.687 -0.882 11.194 1.00 39.50 795 GLU B CA 1
ATOM 24421 C C . GLU B 1 758 ? -36.925 -0.017 11.033 1.00 40.96 795 GLU B C 1
ATOM 24422 O O . GLU B 1 758 ? -37.986 -0.384 11.547 1.00 40.47 795 GLU B O 1
ATOM 24434 N N . ASN B 1 759 ? -36.812 1.117 10.348 1.00 41.90 796 ASN B N 1
ATOM 24435 C CA . ASN B 1 759 ? -37.906 2.060 10.162 1.00 44.09 796 ASN B CA 1
ATOM 24436 C C . ASN B 1 759 ? -38.056 2.404 8.688 1.00 42.67 796 ASN B C 1
ATOM 24437 O O . ASN B 1 759 ? -38.095 3.571 8.289 1.00 41.78 796 ASN B O 1
ATOM 24448 N N . CYS B 1 760 ? -38.152 1.368 7.860 1.00 43.73 797 CYS B N 1
ATOM 24449 C CA . CYS B 1 760 ? -38.198 1.510 6.409 1.00 44.75 797 CYS B CA 1
ATOM 24450 C C . CYS B 1 760 ? -39.575 1.107 5.899 1.00 43.64 797 CYS B C 1
ATOM 24451 O O . CYS B 1 760 ? -39.892 -0.092 5.884 1.00 41.51 797 CYS B O 1
ATOM 24458 N N . PRO B 1 761 ? -40.425 2.050 5.470 1.00 44.77 798 PRO B N 1
ATOM 24459 C CA . PRO B 1 761 ? -41.786 1.678 5.057 1.00 43.97 798 PRO B CA 1
ATOM 24460 C C . PRO B 1 761 ? -41.881 1.237 3.605 1.00 39.30 798 PRO B C 1
ATOM 24461 O O . PRO B 1 761 ? -42.847 0.575 3.213 1.00 39.56 798 PRO B O 1
ATOM 24472 N N . GLY B 1 762 ? -40.893 1.593 2.799 1.00 34.98 799 GLY B N 1
ATOM 24473 C CA . GLY B 1 762 ? -40.901 1.282 1.379 1.00 33.94 799 GLY B CA 1
ATOM 24474 C C . GLY B 1 762 ? -40.142 0.011 1.065 1.00 32.96 799 GLY B C 1
ATOM 24475 O O . GLY B 1 762 ? -40.197 -0.972 1.812 1.00 32.87 799 GLY B O 1
ATOM 24479 N N . TRP B 1 763 ? -39.434 0.025 -0.061 1.00 31.77 800 TRP B N 1
ATOM 24480 C CA . TRP B 1 763 ? -38.630 -1.119 -0.451 1.00 31.71 800 TRP B CA 1
ATOM 24481 C C . TRP B 1 763 ? -37.332 -1.159 0.346 1.00 30.73 800 TRP B C 1
ATOM 24482 O O . TRP B 1 763 ? -36.850 -0.147 0.864 1.00 31.16 800 TRP B O 1
ATOM 24503 N N . LEU B 1 764 ? -36.763 -2.353 0.434 1.00 30.03 801 LEU B N 1
ATOM 24504 C CA . LEU B 1 764 ? -35.465 -2.545 1.053 1.00 28.54 801 LEU B CA 1
ATOM 24505 C C . LEU B 1 764 ? -34.387 -2.579 -0.022 1.00 27.65 801 LEU B C 1
ATOM 24506 O O . LEU B 1 764 ? -34.665 -2.623 -1.221 1.00 27.11 801 LEU B O 1
ATOM 24522 N N . ASP B 1 765 ? -33.137 -2.543 0.431 1.00 30.59 802 ASP B N 1
ATOM 24523 C CA . ASP B 1 765 ? -31.969 -2.599 -0.439 1.00 31.00 802 ASP B CA 1
ATOM 24524 C C . ASP B 1 765 ? -31.002 -3.606 0.161 1.00 30.25 802 ASP B C 1
ATOM 24525 O O . ASP B 1 765 ? -30.547 -3.423 1.295 1.00 32.03 802 ASP B O 1
ATOM 24534 N N . VAL B 1 766 ? -30.690 -4.666 -0.587 1.00 28.83 803 VAL B N 1
ATOM 24535 C CA . VAL B 1 766 ? -29.898 -5.772 -0.062 1.00 27.19 803 VAL B CA 1
ATOM 24536 C C . VAL B 1 766 ? -28.524 -5.782 -0.713 1.00 26.70 803 VAL B C 1
ATOM 24537 O O . VAL B 1 766 ? -28.342 -5.370 -1.867 1.00 27.28 803 VAL B O 1
ATOM 24550 N N . LEU B 1 767 ? -27.550 -6.280 0.048 1.00 24.92 804 LEU B N 1
ATOM 24551 C CA . LEU B 1 767 ? -26.181 -6.466 -0.427 1.00 25.26 804 LEU B CA 1
ATOM 24552 C C . LEU B 1 767 ? -25.659 -7.750 0.210 1.00 24.25 804 LEU B C 1
ATOM 24553 O O . LEU B 1 767 ? -25.115 -7.729 1.322 1.00 21.81 804 LEU B O 1
ATOM 24569 N N . PRO B 1 768 ? -25.842 -8.910 -0.459 1.00 22.93 805 PRO B N 1
ATOM 24570 C CA . PRO B 1 768 ? -25.449 -10.188 0.156 1.00 23.15 805 PRO B CA 1
ATOM 24571 C C . PRO B 1 768 ? -24.077 -10.695 -0.270 1.00 22.93 805 PRO B C 1
ATOM 24572 O O . PRO B 1 768 ? -23.665 -10.527 -1.422 1.00 21.03 805 PRO B O 1
ATOM 24583 N N . PHE B 1 769 ? -23.367 -11.331 0.662 1.00 22.39 806 PHE B N 1
ATOM 24584 C CA . PHE B 1 769 ? -22.072 -11.938 0.395 1.00 23.27 806 PHE B CA 1
ATOM 24585 C C . PHE B 1 769 ? -22.092 -13.415 0.764 1.00 22.32 806 PHE B C 1
ATOM 24586 O O . PHE B 1 769 ? -22.745 -13.823 1.730 1.00 23.14 806 PHE B O 1
ATOM 24603 N N . ILE B 1 770 ? -21.351 -14.210 -0.008 1.00 22.64 807 ILE B N 1
ATOM 24604 C CA . ILE B 1 770 ? -21.104 -15.621 0.299 1.00 23.22 807 ILE B CA 1
ATOM 24605 C C . ILE B 1 770 ? -19.602 -15.826 0.128 1.00 23.77 807 ILE B C 1
ATOM 24606 O O . ILE B 1 770 ? -19.119 -16.118 -0.971 1.00 22.11 807 ILE B O 1
ATOM 24622 N N . ILE B 1 771 ? -18.855 -15.673 1.216 1.00 26.79 808 ILE B N 1
ATOM 24623 C CA . ILE B 1 771 ? -17.397 -15.633 1.161 1.00 26.38 808 ILE B CA 1
ATOM 24624 C C . ILE B 1 771 ? -16.846 -17.036 1.396 1.00 24.04 808 ILE B C 1
ATOM 24625 O O . ILE B 1 771 ? -17.310 -17.733 2.307 1.00 23.67 808 ILE B O 1
ATOM 24641 N N . PRO B 1 772 ? -15.869 -17.496 0.616 1.00 24.87 809 PRO B N 1
ATOM 24642 C CA . PRO B 1 772 ? -15.297 -18.822 0.872 1.00 25.92 809 PRO B CA 1
ATOM 24643 C C . PRO B 1 772 ? -14.495 -18.851 2.163 1.00 26.18 809 PRO B C 1
ATOM 24644 O O . PRO B 1 772 ? -13.729 -17.934 2.471 1.00 26.16 809 PRO B O 1
ATOM 24655 N N . HIS B 1 773 ? -14.688 -19.926 2.919 1.00 25.02 810 HIS B N 1
ATOM 24656 C CA . HIS B 1 773 ? -13.988 -20.147 4.180 1.00 27.44 810 HIS B CA 1
ATOM 24657 C C . HIS B 1 773 ? -12.767 -21.003 3.875 1.00 26.30 810 HIS B C 1
ATOM 24658 O O . HIS B 1 773 ? -12.818 -22.231 3.919 1.00 27.19 810 HIS B O 1
ATOM 24672 N N . ARG B 1 774 ? -11.655 -20.347 3.542 1.00 27.64 811 ARG B N 1
ATOM 24673 C CA . ARG B 1 774 ? -10.464 -21.050 3.097 1.00 29.45 811 ARG B CA 1
ATOM 24674 C C . ARG B 1 774 ? -9.295 -20.814 4.048 1.00 32.33 811 ARG B C 1
ATOM 24675 O O . ARG B 1 774 ? -9.157 -19.725 4.613 1.00 33.27 811 ARG B O 1
ATOM 24696 N N . PRO B 1 775 ? -8.425 -21.815 4.233 1.00 34.79 812 PRO B N 1
ATOM 24697 C CA . PRO B 1 775 ? -7.313 -21.661 5.184 1.00 37.10 812 PRO B CA 1
ATOM 24698 C C . PRO B 1 775 ? -6.244 -20.680 4.735 1.00 37.90 812 PRO B C 1
ATOM 24699 O O . PRO B 1 775 ? -5.415 -20.288 5.566 1.00 40.46 812 PRO B O 1
ATOM 24710 N N . THR B 1 776 ? -6.222 -20.281 3.465 1.00 36.45 813 THR B N 1
ATOM 24711 C CA . THR B 1 776 ? -5.289 -19.275 2.980 1.00 37.14 813 THR B CA 1
ATOM 24712 C C . THR B 1 776 ? -6.036 -18.255 2.138 1.00 35.76 813 THR B C 1
ATOM 24713 O O . THR B 1 776 ? -7.153 -18.494 1.674 1.00 35.60 813 THR B O 1
ATOM 24724 N N . ASN B 1 777 ? -5.397 -17.105 1.938 1.00 36.33 814 ASN B N 1
ATOM 24725 C CA . ASN B 1 777 ? -5.949 -16.033 1.122 1.00 34.76 814 ASN B CA 1
ATOM 24726 C C . ASN B 1 777 ? -5.236 -15.924 -0.222 1.00 32.23 814 ASN B C 1
ATOM 24727 O O . ASN B 1 777 ? -5.108 -14.832 -0.776 1.00 32.66 814 ASN B O 1
ATOM 24738 N N . VAL B 1 778 ? -4.777 -17.054 -0.766 1.00 31.76 815 VAL B N 1
ATOM 24739 C CA . VAL B 1 778 ? -4.103 -17.038 -2.057 1.00 33.65 815 VAL B CA 1
ATOM 24740 C C . VAL B 1 778 ? -5.028 -16.553 -3.169 1.00 34.58 815 VAL B C 1
ATOM 24741 O O . VAL B 1 778 ? -4.549 -16.139 -4.232 1.00 34.06 815 VAL B O 1
ATOM 24754 N N . GLU B 1 779 ? -6.349 -16.589 -2.954 1.00 33.27 816 GLU B N 1
ATOM 24755 C CA . GLU B 1 779 ? -7.268 -16.028 -3.940 1.00 32.76 816 GLU B CA 1
ATOM 24756 C C . GLU B 1 779 ? -7.091 -14.523 -4.061 1.00 32.06 816 GLU B C 1
ATOM 24757 O O . GLU B 1 779 ? -7.295 -13.957 -5.140 1.00 32.56 816 GLU B O 1
ATOM 24769 N N . SER B 1 780 ? -6.718 -13.858 -2.973 1.00 31.59 817 SER B N 1
ATOM 24770 C CA . SER B 1 780 ? -6.578 -12.411 -2.963 1.00 31.41 817 SER B CA 1
ATOM 24771 C C . SER B 1 780 ? -5.181 -11.944 -3.340 1.00 34.41 817 SER B C 1
ATOM 24772 O O . SER B 1 780 ? -4.959 -10.733 -3.435 1.00 34.62 817 SER B O 1
ATOM 24780 N N . CYS B 1 781 ? -4.248 -12.863 -3.579 1.00 37.44 818 CYS B N 1
ATOM 24781 C CA . CYS B 1 781 ? -2.836 -12.558 -3.789 1.00 41.92 818 CYS B CA 1
ATOM 24782 C C . CYS B 1 781 ? -2.403 -11.415 -2.859 1.00 43.94 818 CYS B C 1
ATOM 24783 O O . CYS B 1 781 ? -2.001 -10.349 -3.328 1.00 44.66 818 CYS B O 1
ATOM 24790 N N . PRO B 1 782 ? -2.489 -11.614 -1.542 1.00 45.44 819 PRO B N 1
ATOM 24791 C CA . PRO B 1 782 ? -2.143 -10.524 -0.611 1.00 49.47 819 PRO B CA 1
ATOM 24792 C C . PRO B 1 782 ? -0.774 -9.920 -0.870 1.00 56.33 819 PRO B C 1
ATOM 24793 O O . PRO B 1 782 ? -0.623 -8.692 -0.845 1.00 55.85 819 PRO B O 1
ATOM 24804 N N . GLU B 1 783 ? 0.232 -10.757 -1.109 1.00 65.24 820 GLU B N 1
ATOM 24805 C CA . GLU B 1 783 ? 1.604 -10.334 -1.374 1.00 72.98 820 GLU B CA 1
ATOM 24806 C C . GLU B 1 783 ? 2.227 -9.579 -0.207 1.00 78.03 820 GLU B C 1
ATOM 24807 O O . GLU B 1 783 ? 3.335 -9.049 -0.342 1.00 81.09 820 GLU B O 1
ATOM 24819 N N . GLY B 1 784 ? 1.556 -9.525 0.937 1.00 78.91 821 GLY B N 1
ATOM 24820 C CA . GLY B 1 784 ? 2.072 -8.823 2.089 1.00 80.74 821 GLY B CA 1
ATOM 24821 C C . GLY B 1 784 ? 1.591 -7.398 2.242 1.00 81.17 821 GLY B C 1
ATOM 24822 O O . GLY B 1 784 ? 2.243 -6.621 2.951 1.00 83.63 821 GLY B O 1
ATOM 24826 N N . LYS B 1 785 ? 0.485 -7.030 1.604 1.00 77.91 822 LYS B N 1
ATOM 24827 C CA . LYS B 1 785 ? -0.050 -5.682 1.688 1.00 77.45 822 LYS B CA 1
ATOM 24828 C C . LYS B 1 785 ? -1.126 -5.599 2.760 1.00 77.25 822 LYS B C 1
ATOM 24829 O O . LYS B 1 785 ? -1.713 -6.614 3.148 1.00 75.94 822 LYS B O 1
ATOM 24848 N N . PRO B 1 786 ? -1.418 -4.399 3.263 1.00 79.78 823 PRO B N 1
ATOM 24849 C CA . PRO B 1 786 ? -2.483 -4.264 4.264 1.00 77.97 823 PRO B CA 1
ATOM 24850 C C . PRO B 1 786 ? -3.841 -4.696 3.725 1.00 70.60 823 PRO B C 1
ATOM 24851 O O . PRO B 1 786 ? -4.119 -4.614 2.526 1.00 72.33 823 PRO B O 1
ATOM 24862 N N . GLU B 1 787 ? -4.694 -5.158 4.645 1.00 60.03 824 GLU B N 1
ATOM 24863 C CA . GLU B 1 787 ? -6.039 -5.596 4.282 1.00 50.44 824 GLU B CA 1
ATOM 24864 C C . GLU B 1 787 ? -6.818 -4.508 3.560 1.00 47.58 824 GLU B C 1
ATOM 24865 O O . GLU B 1 787 ? -7.715 -4.810 2.764 1.00 46.46 824 GLU B O 1
ATOM 24877 N N . ALA B 1 788 ? -6.501 -3.241 3.821 1.00 47.62 825 ALA B N 1
ATOM 24878 C CA . ALA B 1 788 ? -7.164 -2.150 3.121 1.00 47.21 825 ALA B CA 1
ATOM 24879 C C . ALA B 1 788 ? -7.047 -2.262 1.605 1.00 49.22 825 ALA B C 1
ATOM 24880 O O . ALA B 1 788 ? -7.784 -1.569 0.892 1.00 45.44 825 ALA B O 1
ATOM 24887 N N . LEU B 1 789 ? -6.162 -3.121 1.097 1.00 56.23 826 LEU B N 1
ATOM 24888 C CA . LEU B 1 789 ? -5.865 -3.196 -0.327 1.00 58.77 826 LEU B CA 1
ATOM 24889 C C . LEU B 1 789 ? -6.291 -4.513 -0.968 1.00 54.88 826 LEU B C 1
ATOM 24890 O O . LEU B 1 789 ? -5.881 -4.787 -2.101 1.00 57.42 826 LEU B O 1
ATOM 24906 N N . TRP B 1 790 ? -7.095 -5.338 -0.292 1.00 46.22 827 TRP B N 1
ATOM 24907 C CA . TRP B 1 790 ? -7.492 -6.598 -0.917 1.00 39.85 827 TRP B CA 1
ATOM 24908 C C . TRP B 1 790 ? -8.706 -7.269 -0.282 1.00 35.98 827 TRP B C 1
ATOM 24909 O O . TRP B 1 790 ? -9.355 -8.092 -0.934 1.00 34.05 827 TRP B O 1
ATOM 24930 N N . VAL B 1 791 ? -9.033 -6.942 0.970 1.00 35.74 828 VAL B N 1
ATOM 24931 C CA . VAL B 1 791 ? -10.181 -7.577 1.615 1.00 34.31 828 VAL B CA 1
ATOM 24932 C C . VAL B 1 791 ? -11.475 -7.170 0.924 1.00 33.01 828 VAL B C 1
ATOM 24933 O O . VAL B 1 791 ? -12.293 -8.022 0.558 1.00 30.89 828 VAL B O 1
ATOM 24946 N N . GLU B 1 792 ? -11.695 -5.864 0.758 1.00 35.68 829 GLU B N 1
ATOM 24947 C CA . GLU B 1 792 ? -12.950 -5.398 0.174 1.00 36.07 829 GLU B CA 1
ATOM 24948 C C . GLU B 1 792 ? -13.136 -5.954 -1.230 1.00 33.17 829 GLU B C 1
ATOM 24949 O O . GLU B 1 792 ? -14.245 -6.345 -1.611 1.00 33.22 829 GLU B O 1
ATOM 24961 N N . GLU B 1 793 ? -12.059 -5.996 -2.011 1.00 33.15 830 GLU B N 1
ATOM 24962 C CA . GLU B 1 793 ? -12.115 -6.588 -3.340 1.00 32.26 830 GLU B CA 1
ATOM 24963 C C . GLU B 1 793 ? -12.519 -8.055 -3.280 1.00 31.07 830 GLU B C 1
ATOM 24964 O O . GLU B 1 793 ? -13.214 -8.547 -4.177 1.00 29.88 830 GLU B O 1
ATOM 24976 N N . ARG B 1 794 ? -12.096 -8.768 -2.234 1.00 31.48 831 ARG B N 1
ATOM 24977 C CA . ARG B 1 794 ? -12.440 -10.180 -2.109 1.00 28.76 831 ARG B CA 1
ATOM 24978 C C . ARG B 1 794 ? -13.925 -10.356 -1.823 1.00 25.64 831 ARG B C 1
ATOM 24979 O O . ARG B 1 794 ? -14.580 -11.207 -2.432 1.00 26.85 831 ARG B O 1
ATOM 25000 N N . PHE B 1 795 ? -14.477 -9.547 -0.916 1.00 26.50 832 PHE B N 1
ATOM 25001 C CA . PHE B 1 795 ? -15.906 -9.614 -0.622 1.00 25.50 832 PHE B CA 1
ATOM 25002 C C . PHE B 1 795 ? -16.746 -9.240 -1.838 1.00 25.24 832 PHE B C 1
ATOM 25003 O O . PHE B 1 795 ? -17.789 -9.852 -2.096 1.00 23.67 832 PHE B O 1
ATOM 25020 N N . THR B 1 796 ? -16.319 -8.220 -2.584 1.00 26.24 833 THR B N 1
ATOM 25021 C CA . THR B 1 796 ? -17.070 -7.794 -3.760 1.00 25.11 833 THR B CA 1
ATOM 25022 C C . THR B 1 796 ? -17.113 -8.882 -4.823 1.00 24.73 833 THR B C 1
ATOM 25023 O O . THR B 1 796 ? -18.094 -8.981 -5.569 1.00 22.13 833 THR B O 1
ATOM 25034 N N . ALA B 1 797 ? -16.063 -9.697 -4.917 1.00 25.31 834 ALA B N 1
ATOM 25035 C CA . ALA B 1 797 ? -16.054 -10.784 -5.886 1.00 23.77 834 ALA B CA 1
ATOM 25036 C C . ALA B 1 797 ? -16.982 -11.918 -5.493 1.00 23.00 834 ALA B C 1
ATOM 25037 O O . ALA B 1 797 ? -17.254 -12.789 -6.324 1.00 24.21 834 ALA B O 1
ATOM 25044 N N . HIS B 1 798 ? -17.480 -11.931 -4.260 1.00 23.20 835 HIS B N 1
ATOM 25045 C CA . HIS B 1 798 ? -18.334 -13.014 -3.793 1.00 23.05 835 HIS B CA 1
ATOM 25046 C C . HIS B 1 798 ? -19.710 -12.514 -3.375 1.00 23.90 835 HIS B C 1
ATOM 25047 O O . HIS B 1 798 ? -20.408 -13.183 -2.603 1.00 23.18 835 HIS B O 1
ATOM 25061 N N . ILE B 1 799 ? -20.118 -11.351 -3.888 1.00 23.91 836 ILE B N 1
ATOM 25062 C CA . ILE B 1 799 ? -21.512 -10.948 -3.793 1.00 24.58 836 ILE B CA 1
ATOM 25063 C C . ILE B 1 799 ? -22.384 -12.017 -4.454 1.00 22.72 836 ILE B C 1
ATOM 25064 O O . ILE B 1 799 ? -21.975 -12.682 -5.414 1.00 23.00 836 ILE B O 1
ATOM 25080 N N . ALA B 1 800 ? -23.599 -12.181 -3.934 1.00 22.23 837 ALA B N 1
ATOM 25081 C CA . ALA B 1 800 ? -24.547 -13.161 -4.443 1.00 21.26 837 ALA B CA 1
ATOM 25082 C C . ALA B 1 800 ? -25.952 -12.603 -4.260 1.00 20.24 837 ALA B C 1
ATOM 25083 O O . ALA B 1 800 ? -26.133 -11.500 -3.742 1.00 21.36 837 ALA B O 1
ATOM 25090 N N . ARG B 1 801 ? -26.951 -13.371 -4.697 1.00 20.54 838 ARG B N 1
ATOM 25091 C CA . ARG B 1 801 ? -28.341 -13.049 -4.423 1.00 19.26 838 ARG B CA 1
ATOM 25092 C C . ARG B 1 801 ? -28.730 -13.581 -3.048 1.00 23.20 838 ARG B C 1
ATOM 25093 O O . ARG B 1 801 ? -28.092 -14.482 -2.500 1.00 24.26 838 ARG B O 1
ATOM 25114 N N . VAL B 1 802 ? -29.804 -13.016 -2.492 1.00 24.42 839 VAL B N 1
ATOM 25115 C CA . VAL B 1 802 ? -30.362 -13.575 -1.263 1.00 23.76 839 VAL B CA 1
ATOM 25116 C C . VAL B 1 802 ? -30.873 -14.982 -1.514 1.00 22.86 839 VAL B C 1
ATOM 25117 O O . VAL B 1 802 ? -30.854 -15.831 -0.617 1.00 20.17 839 VAL B O 1
ATOM 25130 N N . ARG B 1 803 ? -31.363 -15.241 -2.726 1.00 21.20 840 ARG B N 1
ATOM 25131 C CA . ARG B 1 803 ? -31.858 -16.567 -3.070 1.00 21.27 840 ARG B CA 1
ATOM 25132 C C . ARG B 1 803 ? -30.744 -17.605 -2.988 1.00 22.71 840 ARG B C 1
ATOM 25133 O O . ARG B 1 803 ? -30.970 -18.736 -2.540 1.00 22.50 840 ARG B O 1
ATOM 25154 N N . ASP B 1 804 ? -29.529 -17.235 -3.401 1.00 21.68 841 ASP B N 1
ATOM 25155 C CA . ASP B 1 804 ? -28.392 -18.142 -3.275 1.00 21.79 841 ASP B CA 1
ATOM 25156 C C . ASP B 1 804 ? -28.099 -18.464 -1.814 1.00 22.48 841 ASP B C 1
ATOM 25157 O O . ASP B 1 804 ? -27.734 -19.596 -1.481 1.00 22.39 841 ASP B O 1
ATOM 25166 N N . VAL B 1 805 ? -28.233 -17.475 -0.931 1.00 21.62 842 VAL B N 1
ATOM 25167 C CA . VAL B 1 805 ? -28.025 -17.719 0.493 1.00 23.12 842 VAL B CA 1
ATOM 25168 C C . VAL B 1 805 ? -29.082 -18.676 1.031 1.00 22.62 842 VAL B C 1
ATOM 25169 O O . VAL B 1 805 ? -28.774 -19.603 1.789 1.00 23.35 842 VAL B O 1
ATOM 25182 N N . GLU B 1 806 ? -30.345 -18.459 0.657 1.00 22.48 843 GLU B N 1
ATOM 25183 C CA . GLU B 1 806 ? -31.422 -19.348 1.084 1.00 21.39 843 GLU B CA 1
ATOM 25184 C C . GLU B 1 806 ? -31.161 -20.779 0.634 1.00 22.45 843 GLU B C 1
ATOM 25185 O O . GLU B 1 806 ? -31.292 -21.725 1.420 1.00 21.50 843 GLU B O 1
ATOM 25197 N N . LEU B 1 807 ? -30.790 -20.955 -0.637 1.00 20.37 844 LEU B N 1
ATOM 25198 C CA . LEU B 1 807 ? -30.538 -22.295 -1.159 1.00 20.41 844 LEU B CA 1
ATOM 25199 C C . LEU B 1 807 ? -29.400 -22.978 -0.411 1.00 17.92 844 LEU B C 1
ATOM 25200 O O . LEU B 1 807 ? -29.447 -24.190 -0.175 1.00 19.22 844 LEU B O 1
ATOM 25216 N N . LEU B 1 808 ? -28.375 -22.218 -0.026 1.00 16.82 845 LEU B N 1
ATOM 25217 C CA . LEU B 1 808 ? -27.200 -22.777 0.635 1.00 21.04 845 LEU B CA 1
ATOM 25218 C C . LEU B 1 808 ? -27.376 -22.951 2.138 1.00 20.69 845 LEU B C 1
ATOM 25219 O O . LEU B 1 808 ? -26.525 -23.579 2.774 1.00 21.47 845 LEU B O 1
ATOM 25235 N N . THR B 1 809 ? -28.446 -22.419 2.727 1.00 23.34 846 THR B N 1
ATOM 25236 C CA . THR B 1 809 ? -28.640 -22.489 4.168 1.00 23.52 846 THR B CA 1
ATOM 25237 C C . THR B 1 809 ? -29.916 -23.200 4.582 1.00 22.84 846 THR B C 1
ATOM 25238 O O . THR B 1 809 ? -29.980 -23.709 5.707 1.00 21.89 846 THR B O 1
ATOM 25249 N N . GLY B 1 810 ? -30.922 -23.258 3.716 1.00 21.45 847 GLY B N 1
ATOM 25250 C CA . GLY B 1 810 ? -32.214 -23.768 4.113 1.00 21.18 847 GLY B CA 1
ATOM 25251 C C . GLY B 1 810 ? -33.049 -22.775 4.880 1.00 22.74 847 GLY B C 1
ATOM 25252 O O . GLY B 1 810 ? -33.970 -23.183 5.594 1.00 23.18 847 GLY B O 1
ATOM 25256 N N . LEU B 1 811 ? -32.756 -21.482 4.749 1.00 23.70 848 LEU B N 1
ATOM 25257 C CA . LEU B 1 811 ? -33.446 -20.415 5.457 1.00 25.00 848 LEU B CA 1
ATOM 25258 C C . LEU B 1 811 ? -34.236 -19.558 4.473 1.00 25.28 848 LEU B C 1
ATOM 25259 O O . LEU B 1 811 ? -33.872 -19.442 3.298 1.00 21.90 848 LEU B O 1
ATOM 25275 N N . ASP B 1 812 ? -35.308 -18.941 4.978 1.00 27.83 849 ASP B N 1
ATOM 25276 C CA . ASP B 1 812 ? -36.174 -18.053 4.204 1.00 28.61 849 ASP B CA 1
ATOM 25277 C C . ASP B 1 812 ? -36.289 -16.721 4.936 1.00 25.67 849 ASP B C 1
ATOM 25278 O O . ASP B 1 812 ? -36.746 -16.679 6.083 1.00 26.14 849 ASP B O 1
ATOM 25287 N N . PHE B 1 813 ? -35.891 -15.640 4.267 1.00 24.81 850 PHE B N 1
ATOM 25288 C CA . PHE B 1 813 ? -35.782 -14.316 4.866 1.00 25.22 850 PHE B CA 1
ATOM 25289 C C . PHE B 1 813 ? -36.980 -13.426 4.531 1.00 25.61 850 PHE B C 1
ATOM 25290 O O . PHE B 1 813 ? -37.698 -13.640 3.551 1.00 25.17 850 PHE B O 1
ATOM 25307 N N . TYR B 1 814 ? -37.175 -12.405 5.370 1.00 27.89 851 TYR B N 1
ATOM 25308 C CA . TYR B 1 814 ? -38.054 -11.267 5.096 1.00 27.53 851 TYR B CA 1
ATOM 25309 C C . TYR B 1 814 ? -39.539 -11.603 5.182 1.00 28.68 851 TYR B C 1
ATOM 25310 O O . TYR B 1 814 ? -40.372 -10.836 4.687 1.00 30.56 851 TYR B O 1
ATOM 25328 N N . GLN B 1 815 ? -39.907 -12.717 5.815 1.00 30.22 852 GLN B N 1
ATOM 25329 C CA . GLN B 1 815 ? -41.301 -13.151 5.789 1.00 31.71 852 GLN B CA 1
ATOM 25330 C C . GLN B 1 815 ? -42.235 -12.214 6.547 1.00 34.39 852 GLN B C 1
ATOM 25331 O O . GLN B 1 815 ? -43.450 -12.266 6.328 1.00 35.82 852 GLN B O 1
ATOM 25345 N N . ASP B 1 816 ? -41.713 -11.364 7.426 1.00 35.38 853 ASP B N 1
ATOM 25346 C CA . ASP B 1 816 ? -42.551 -10.434 8.174 1.00 39.08 853 ASP B CA 1
ATOM 25347 C C . ASP B 1 816 ? -42.484 -9.007 7.644 1.00 40.29 853 ASP B C 1
ATOM 25348 O O . ASP B 1 816 ? -43.102 -8.113 8.231 1.00 43.25 853 ASP B O 1
ATOM 25357 N N . LYS B 1 817 ? -41.760 -8.774 6.554 1.00 37.84 854 LYS B N 1
ATOM 25358 C CA . LYS B 1 817 ? -41.792 -7.482 5.885 1.00 36.55 854 LYS B CA 1
ATOM 25359 C C . LYS B 1 817 ? -43.155 -7.283 5.233 1.00 37.89 854 LYS B C 1
ATOM 25360 O O . LYS B 1 817 ? -43.555 -8.067 4.365 1.00 36.61 854 LYS B O 1
ATOM 25379 N N . VAL B 1 818 ? -43.871 -6.239 5.652 1.00 38.99 855 VAL B N 1
ATOM 25380 C CA . VAL B 1 818 ? -45.177 -5.928 5.082 1.00 38.86 855 VAL B CA 1
ATOM 25381 C C . VAL B 1 818 ? -44.970 -5.407 3.667 1.00 36.00 855 VAL B C 1
ATOM 25382 O O . VAL B 1 818 ? -44.586 -4.250 3.464 1.00 36.10 855 VAL B O 1
ATOM 25395 N N . GLN B 1 819 ? -45.231 -6.260 2.686 1.00 34.39 856 GLN B N 1
ATOM 25396 C CA . GLN B 1 819 ? -45.007 -5.968 1.278 1.00 32.36 856 GLN B CA 1
ATOM 25397 C C . GLN B 1 819 ? -45.540 -7.154 0.484 1.00 30.54 856 GLN B C 1
ATOM 25398 O O . GLN B 1 819 ? -45.566 -8.271 1.011 1.00 30.64 856 GLN B O 1
ATOM 25412 N N . PRO B 1 820 ? -46.001 -6.969 -0.752 1.00 30.89 857 PRO B N 1
ATOM 25413 C CA . PRO B 1 820 ? -46.452 -8.127 -1.533 1.00 30.23 857 PRO B CA 1
ATOM 25414 C C . PRO B 1 820 ? -45.327 -9.133 -1.736 1.00 26.41 857 PRO B C 1
ATOM 25415 O O . PRO B 1 820 ? -44.190 -8.767 -2.041 1.00 28.30 857 PRO B O 1
ATOM 25426 N N . VAL B 1 821 ? -45.660 -10.415 -1.555 1.00 25.62 858 VAL B N 1
ATOM 25427 C CA . VAL B 1 821 ? -44.671 -11.484 -1.685 1.00 24.92 858 VAL B CA 1
ATOM 25428 C C . VAL B 1 821 ? -43.913 -11.362 -2.997 1.00 25.06 858 VAL B C 1
ATOM 25429 O O . VAL B 1 821 ? -42.687 -11.516 -3.040 1.00 23.85 858 VAL B O 1
ATOM 25442 N N . SER B 1 822 ? -44.633 -11.111 -4.093 1.00 26.94 859 SER B N 1
ATOM 25443 C CA . SER B 1 822 ? -43.984 -11.058 -5.397 1.00 25.09 859 SER B CA 1
ATOM 25444 C C . SER B 1 822 ? -42.895 -9.997 -5.426 1.00 23.57 859 SER B C 1
ATOM 25445 O O . SER B 1 822 ? -41.891 -10.155 -6.130 1.00 24.58 859 SER B O 1
ATOM 25453 N N . GLU B 1 823 ? -43.073 -8.916 -4.664 1.00 22.23 860 GLU B N 1
ATOM 25454 C CA . GLU B 1 823 ? -42.055 -7.874 -4.584 1.00 24.00 860 GLU B CA 1
ATOM 25455 C C . GLU B 1 823 ? -40.889 -8.289 -3.695 1.00 22.52 860 GLU B C 1
ATOM 25456 O O . GLU B 1 823 ? -39.748 -7.883 -3.941 1.00 18.88 860 GLU B O 1
ATOM 25468 N N . ILE B 1 824 ? -41.148 -9.096 -2.665 1.00 22.33 861 ILE B N 1
ATOM 25469 C CA . ILE B 1 824 ? -40.051 -9.675 -1.900 1.00 24.33 861 ILE B CA 1
ATOM 25470 C C . ILE B 1 824 ? -39.247 -10.638 -2.766 1.00 22.06 861 ILE B C 1
ATOM 25471 O O . ILE B 1 824 ? -38.031 -10.776 -2.585 1.00 20.74 861 ILE B O 1
ATOM 25487 N N . LEU B 1 825 ? -39.900 -11.323 -3.709 1.00 19.91 862 LEU B N 1
ATOM 25488 C CA . LEU B 1 825 ? -39.171 -12.233 -4.585 1.00 19.11 862 LEU B CA 1
ATOM 25489 C C . LEU B 1 825 ? -38.278 -11.473 -5.556 1.00 17.67 862 LEU B C 1
ATOM 25490 O O . LEU B 1 825 ? -37.234 -11.989 -5.967 1.00 18.47 862 LEU B O 1
ATOM 25506 N N . GLN B 1 826 ? -38.667 -10.256 -5.934 1.00 21.97 863 GLN B N 1
ATOM 25507 C CA . GLN B 1 826 ? -37.764 -9.401 -6.697 1.00 22.93 863 GLN B CA 1
ATOM 25508 C C . GLN B 1 826 ? -36.525 -9.069 -5.882 1.00 21.88 863 GLN B C 1
ATOM 25509 O O . GLN B 1 826 ? -35.399 -9.129 -6.384 1.00 23.02 863 GLN B O 1
ATOM 25523 N N . LEU B 1 827 ? -36.719 -8.691 -4.619 1.00 24.73 864 LEU B N 1
ATOM 25524 C CA . LEU B 1 827 ? -35.588 -8.379 -3.753 1.00 25.16 864 LEU B CA 1
ATOM 25525 C C . LEU B 1 827 ? -34.637 -9.565 -3.643 1.00 22.69 864 LEU B C 1
ATOM 25526 O O . LEU B 1 827 ? -33.413 -9.395 -3.687 1.00 23.28 864 LEU B O 1
ATOM 25542 N N . LYS B 1 828 ? -35.182 -10.776 -3.519 1.00 19.30 865 LYS B N 1
ATOM 25543 C CA . LYS B 1 828 ? -34.351 -11.945 -3.260 1.00 19.07 865 LYS B CA 1
ATOM 25544 C C . LYS B 1 828 ? -33.552 -12.392 -4.479 1.00 19.14 865 LYS B C 1
ATOM 25545 O O . LYS B 1 828 ? -32.533 -13.066 -4.312 1.00 16.99 865 LYS B O 1
ATOM 25564 N N . THR B 1 829 ? -33.998 -12.058 -5.694 1.00 16.93 866 THR B N 1
ATOM 25565 C CA . THR B 1 829 ? -33.252 -12.378 -6.910 1.00 20.32 866 THR B CA 1
ATOM 25566 C C . THR B 1 829 ? -32.348 -11.240 -7.367 1.00 21.40 866 THR B C 1
ATOM 25567 O O . THR B 1 829 ? -31.578 -11.423 -8.319 1.00 21.65 866 THR B O 1
ATOM 25578 N N . TYR B 1 830 ? -32.420 -10.085 -6.710 1.00 21.31 867 TYR B N 1
ATOM 25579 C CA . TYR B 1 830 ? -31.575 -8.950 -7.051 1.00 21.56 867 TYR B CA 1
ATOM 25580 C C . TYR B 1 830 ? -30.103 -9.302 -6.864 1.00 21.42 867 TYR B C 1
ATOM 25581 O O . TYR B 1 830 ? -29.718 -9.913 -5.864 1.00 22.68 867 TYR B O 1
ATOM 25599 N N . LEU B 1 831 ? -29.282 -8.931 -7.844 1.00 20.47 868 LEU B N 1
ATOM 25600 C CA . LEU B 1 831 ? -27.828 -9.085 -7.744 1.00 19.58 868 LEU B CA 1
ATOM 25601 C C . LEU B 1 831 ? -27.172 -7.710 -7.756 1.00 22.71 868 LEU B C 1
ATOM 25602 O O . LEU B 1 831 ? -27.200 -7.027 -8.798 1.00 21.38 868 LEU B O 1
ATOM 25618 N N . PRO B 1 832 ? -26.565 -7.259 -6.658 1.00 23.88 869 PRO B N 1
ATOM 25619 C CA . PRO B 1 832 ? -25.840 -5.983 -6.698 1.00 27.01 869 PRO B CA 1
ATOM 25620 C C . PRO B 1 832 ? -24.658 -6.054 -7.654 1.00 28.31 869 PRO B C 1
ATOM 25621 O O . PRO B 1 832 ? -23.903 -7.027 -7.661 1.00 28.96 869 PRO B O 1
ATOM 25632 N N . THR B 1 833 ? -24.496 -5.008 -8.464 1.00 31.99 870 THR B N 1
ATOM 25633 C CA . THR B 1 833 ? -23.436 -4.945 -9.463 1.00 34.81 870 THR B CA 1
ATOM 25634 C C . THR B 1 833 ? -22.570 -3.712 -9.238 1.00 37.69 870 THR B C 1
ATOM 25635 O O . THR B 1 833 ? -23.083 -2.614 -9.000 1.00 38.97 870 THR B O 1
ATOM 25646 N N . PHE B 1 834 ? -21.255 -3.903 -9.323 1.00 41.02 871 PHE B N 1
ATOM 25647 C CA . PHE B 1 834 ? -20.296 -2.808 -9.175 1.00 44.48 871 PHE B CA 1
ATOM 25648 C C . PHE B 1 834 ? -19.222 -2.876 -10.254 1.00 44.82 871 PHE B C 1
ATOM 25649 O O . PHE B 1 834 ? -19.320 -3.668 -11.190 1.00 45.05 871 PHE B O 1
#

GO terms:
  GO:0005509 calcium ion binding (F, IDA)
  GO:0005886 plasma membrane (C, IDA)
  GO:0009897 external side of plasma membrane (C, IDA)
  GO:0008270 zinc ion binding (F, IDA)
  GO:0034432 bis(5'-adenosyl)-pentaphosphatase activity (F, IDA)
  GO:0004081 bis(5'-nucleosyl)-tetraphosphatase (asymmetrical) activity (F, IDA)
  GO:0046034 ATP metabolic process (P, IDA)
  GO:0106177 cyclic-GMP-AMP hydrolase activity (F, IDA)
  GO:0047429 nucleoside triphosphate diphosphatase activity (F, IDA)
  GO:0047710 bis(5'-adenosyl)-triphosphatase activity (F, IDA)
  GO:0005576 extracellular region (C, EXP)
  GO:0005886 plasma membrane (C, EXP)
  GO:0016324 apical plasma membrane (C, EXP)
  GO:0036219 GTP diphosphatase activity (F, EXP)
  GO:0036221 UTP diphosphatase activity (F, EXP)
  GO:0004528 phosphodiesterase I activity (F, EXP)
  GO:0047693 ATP diphosphatase activity (F, EXP)
  GO:0004528 phosphodiesterase I activity (F, IMP)
  GO:0160049 negative regulation of cGAS/STING signaling pathway (P, IMP)
  GO:0006220 pyrimidine nucleotide metabolic process (P, IMP)

B-factor: mean 33.97, std 17.64, range [7.42, 137.81]

Sequence (1630 aa):
GSCRKKCFDASFRGLENCRCDVACKDRGDCCWDFEDTCVESTRIWMCNKFRCGETRLEASLCSCSDDCLQRKDCCADYKSVCQGETSWLEENCDQCPEGFDLPPVILFSMDGFRAEYLYTWDTLMPNINKLKTCGIHSKYMRAMYPTKAFPNHYTIVTGLYPESHGIIDNNMYDVNLNKNFSLSSKEQNNPAWWHGQPMWLTAMYQGLKAATYFWPGSEVAINGSFPSIYMPYNGSVPFEERISTLLKWLDLPKAERPRFYTMYFEEPDSSGHAGGPVSARVIKALQVVDHAFGMLMEGLKQRNLHNCVNIILLADHGMDQTYCNKMEYMTDYFPRINFFYMYEGPAPRIRAHNIPHDFFSFNSEEIVRNLSCRKPDQHFKPYLTPDLPKRLHYAKNVRIDKVHLFVDQQWLAVRSKSNTNCGGGNHGYNNEFRSMEAIFLAHGPSFKEKTEVEPFENIEVYNLMCDLLRIQPAPNNGTHGSLNHLLKVPFYEPSHAEEVSKFSVCGFANPLPTESLDCFCPHLQNSTQLEQVNQMLSLTQEEITATVKVNLPFGRPRVLQKNVDHCLLYHREYVSGFGKAMRMPMWSSYTVPQLGDTSPLPPTVPDCLRADVRVPPSESQKCSFYLADKNITHGFLYPPASNRTSDSQYDALITSNLVPMYEEFRKMWDYFHSVLLIKHATERNGVNVVSGPIFDYNYDGHFDAPDEITKHLANTDVPIPTHYFVVLTSCKNKSHTPENCPGWLDVLPFIIPHRPTNVESCPEGKPEALWVEERFTAHIARVRDVELLTGLDFYQDKVQPVSEILQLKTYLPTFGSCRKKCFDASFRGLENCRCDVACKDRGDCCWDFEDTCVESTRIWMCNKFRCGETRLEASLCSCSDDCLQRKDCCADYKSVCQGETSWLEENCDQCPEGFDLPPVILFSMDGFRAEYLYTWDTLMPNINKLKTCGIHSKYMRAMYPTKAFPNHYTIVTGLYPESHGIIDNNMYDVNLNKNFSLSSKEQNNPAWWHGQPMWLTAMYQGLKAATYFWPGSEVAINGSFPSIYMPYNGSVPFEERISTLLKWLDLPKAERPRFYTMYFEEPDSSGHAGGPVSARVIKALQVVDHAFGMLMEGLKQRNLHNCVNIILLADHGMDQTYCNKMEYMTDYFPRINFFYMYEGPAPRIRAHNIPHDFFSFNSEEIVRNLSCRKPDQHFKPYLTPDLPKRLHYAKNVRIDKVHLFVDQQWLAVRSKSNTNCGGGNHGYNNEFRSMEAIFLAHGPSFKEKTEVEPFENIEVYNLMCDLLRIQPAPNNGTHGSLNHLLKVPFYEPSHAEEVSKFSVCGFANPLPTESLDCFCPHLQNSTQLEQVNQMLSLTQEEITATVKVNLPFGRPRVLQKNVDHCLLYHREYVSGFGKAMRMPMWSSYTVPQLGDTSPLPPTVPDCLRADVRVPPSESQKCSFYLADKNITHGFLYPPASNRTSDSQYDALITSNLVPMYEEFRKMWDYFHSVLLIKHATERNGVNVVSGPIFDYNYDGHFDAPDEITKHLANTDVPIPTHYFVVLTSCKNKSHTPENCPGWLDVLPFIIPHRPTNVESCPEGKPEALWVEERFTAHIARVRDVELLTGLDFYQDKVQPVSEILQLKTYLPTF

CATH classification: 3.30.1360.180 (+1 more: 3.40.570.10)

Secondary structure (DSSP, 8-state):
--STT-TT-TT---GGG-B-STTHHHHT-B-TTHIIIIIGGGS-SS--TTTTTPPP-SS-SSB-STTHHHHT-B-TTHHHHTS-PPPTTTSPP----TT-SS--EEEEEETT-BHHHHHHSGGG-HHHHHHHHHSEEES-EE-PSS--HHHHHHHHHH---HHHHS--SSSEEETTTTEEE-TTSGGGG-GGG--S--HHHHHHHTT--EEEES-TTTTS-BTTB--SB-----TTS-HHHHHHHHHHHHTS-GGG--SEEEEEE-TTHHHHHHH-SSSHHHHHHHHHHHHHHHHHHHHHHHTT-TTT-EEEEE-S---EE--TTSEEEGGGT-S--TTEEEE-BSS-EEEESSTTTTTTTS-HHHHHHHTTTSSTT-SEEEEEGGGS-GGG---SSTTS-SEEEEE-TT-EEESSTT----SSEE--S-TTSGGG-B-EEEESTTBPSSEEE--EEGGGHHHHHHHHHT-PPPS-SS-TTTTGGGBSS-S----PPPPSS--B------SS-S--TT---GGG-SHHHHHHHHHTT---HHHHHHHHHHHSTT-PPEE-SSS--EEEEE-SS-EEEEETTTTEEEEEEEEEPP-S--PPPPPPPSS--B--TTS-GGGS--HHHHHH-TT-EEEESS-GGG-SSSSGGGGGSBGGGEEEE-HHHHHHHHHIIIIIHHHHHHHTTSEEEEEEEE--TT-SSSPPPGGG---BSTTSSPBPPSEEEEEEEEESSTTS-TTS--S-EEEEEEEEE--SS-GGG--TT--GGGTHHHHHHHTB--HHHHHHHHTEE--TTS-S-HHHHHHHHH-----/--STT-TT-TT---GGG-B-STTHHHHT-B-TTHIIIIIGGGS-SS--TTTTTPPP-SS-SSB-STTTTTTT-B-TTHHHHTS-PPPTTTS------TT-SS--EEEEEETT-BHHHHHHSGGG-HHHHHHHHHSEEES-EE-PSS--HHHHHHHHHH---HHHHS---SSEEETTTTEEE-TTSGGGG-GGG--S--HHHHHHHTT--EEEES-TTTTS-BTTB--SEE----TTS-HHHHHHHHHHHHTS-GGG--SEEEEEE-TTHHHHHHH-SSSHHHHHHHHHHHHHHHHHHHHHHHTT-TTT-EEEEE-S---EE--TTSEEEGGGT-S--TTEEEE-BSS-EEEESSTTTTTTTS-HHHHHHHTSSSSTT-SEEEEEGGGS-GGG---SSTTS-SEEEEEPTT-EEESSTT----SSEE--S-TTSGGG-B-EEEESTTBPSSEEE--EEGGGHHHHHHHHHT-PPPS-SS-TTTTGGGBSS-SS---PPPPSS--B------SS-S--TT---TT--SHHHHHHHHHTT---HHHHHHHHHHH-TT-PPEE-SSS--EEEEE-SS-EEEEETTTTEEEEEEEEE---S--PPPPPP-SS--B--TTS-GGGS--HHHHHH-TT-EEEESS-GGG-SSSSGGGGTSBGGGEEEE-HHHHHHHHHIIIIIHHHHHHHTTSEEEEEEEE--TT-SSSPPPGGG---BSTTSSPBPPSEEEEEEEEESSTTS-GGG--S-EEEEEEEEE--S--GGG--TT--GGGTHHHHHHTTB--HHHHHHHHTEE--TTSSS-HHHHHHHHH-----

InterPro domains:
  IPR001212 Somatomedin B domain [PF01033] (53-91)
  IPR001212 Somatomedin B domain [PF01033] (96-136)
  IPR001212 Somatomedin B domain [PS00524] (113-133)
  IPR001212 Somatomedin B domain [PS50958] (50-93)
  IPR001212 Somatomedin B domain [PS50958] (94-138)
  IPR001212 Somatomedin B domain [SM00201] (50-93)
  IPR001212 Somatomedin B domain [SM00201] (94-137)
  IPR001604 DNA/RNA non-specific endonuclease/pyrophosphatase/phosphodiesterase domain [SM00892] (626-854)
  IPR002591 Type I phosphodiesterase/nucleotide pyrophosphatase/phosphate transferase [PF01663] (161-486)
  IPR017850 Alkaline-phosphatase-like, core domain superfamily [G3DSA:3.40.720.10] (141-548)
  IPR017850 Alkaline-phosphatase-like, core domain superfamily [SSF53649] (151-525)
  IPR020821 ENPP1-3/EXOG-like, endonuclease/phosphodiesterase domain [SM00477] (627-857)
  IPR036024 Somatomedin B-like domain superfamily [SSF90188] (51-99)
  IPR036024 Somatomedin B-like domain superfamily [SSF90188] (101-141)
  IPR044925 His-Me finger superfamily [SSF54060] (609-853)
  IPR044929 DNA/RNA non-specific endonuclease superfamily [G3DSA:3.40.570.10] (549-875)

Radius of gyration: 40.85 Å; Cα contacts (8 Å, |Δi|>4): 3573; chains: 2; bounding box: 111×91×121 Å

Nearest PDB structures (foldseek):
  6c02-assembly2_B  TM=1.001E+00  e=0.000E+00  Homo sapiens
  6c01-assembly1_A  TM=9.989E-01  e=0.000E+00  Homo sapiens
  6c01-assembly2_B  TM=9.995E-01  e=0.000E+00  Homo sapiens
  6weu-assembly1_AbA  TM=9.486E-01  e=0.000E+00  Homo sapiens
  6wet-assembly1_AaA  TM=9.522E-01  e=0.000E+00  Homo sapiens

Solvent-accessible surface area: 64710 Å² total; per-residue (Å²): 57,22,0,62,123,90,28,90,47,50,97,31,116,15,109,146,102,18,29,0,10,111,50,0,151,133,108,64,53,42,6,64,1,8,69,20,4,2,45,58,1,25,157,45,39,90,6,45,105,20,0,30,18,22,72,58,48,175,76,33,79,16,4,0,5,110,42,0,70,146,150,127,46,14,2,11,24,9,49,29,66,35,99,64,88,83,19,5,70,135,55,126,29,86,154,37,38,170,16,19,98,86,24,3,0,0,0,0,0,0,4,0,0,24,16,54,0,9,189,31,2,29,78,13,0,63,15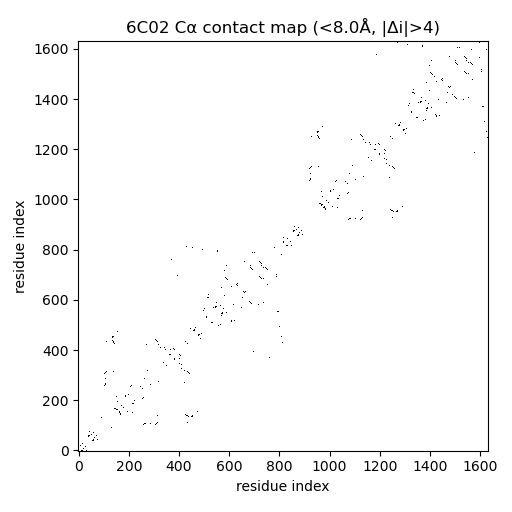,0,32,25,1,47,79,4,0,0,31,3,98,29,0,8,0,6,2,3,0,35,12,27,0,0,0,0,0,0,0,2,0,18,9,1,17,52,0,0,0,0,10,18,71,2,8,6,20,116,66,78,91,86,3,28,75,118,44,181,36,29,65,40,57,41,0,8,71,40,47,0,0,0,0,0,0,53,105,71,67,32,92,0,0,0,3,5,0,6,2,0,36,3,24,0,107,65,35,86,5,52,51,70,54,101,115,79,37,98,24,68,26,44,71,0,0,20,29,0,6,123,20,5,33,55,79,116,83,88,37,2,36,0,0,0,0,20,0,28,31,0,19,52,16,0,67,57,18,0,6,60,8,1,113,0,2,87,6,0,68,78,0,4,80,2,0,2,21,0,1,26,0,0,43,20,54,80,2,14,33,0,1,0,1,0,0,0,0,0,0,0,0,8,36,4,83,73,126,56,13,10,29,0,61,65,8,12,143,164,24,102,80,0,90,8,22,76,8,2,10,0,1,1,18,2,106,76,44,62,142,44,27,149,85,28,72,10,86,77,3,16,145,56,0,24,34,112,90,144,114,29,50,6,52,9,8,38,3,36,29,6,5,22,27,4,19,6,12,86,28,53,9,6,10,79,0,0,0,32,7,63,110,48,42,3,0,3,58,37,145,97,38,115,112,28,44,18,6,22,10,0,0,19,5,42,34,205,18,0,18,0,3,0,0,0,13,6,45,33,1,73,77,135,39,100,6,98,40,16,15,0,0,5,0,0,7,3,0,0,10,8,4,147,13,109,34,21,128,35,45,16,15,38,4,4,11,8,45,0,9,90,130,37,66,85,125,20,90,69,43,153,42,78,9,176,99,37,123,15,49,51,91,83,29,70,46,124,84,68,6,63,11,142,16,91,124,18,157,93,68,99,61,34,65,114,13,1,79,53,7,35,24,77,119,130,54,44,77,55,5,47,142,55,2,13,35,14,15,41,4,34,0,55,30,155,148,34,70,2,0,12,1,63,3,95,11,3,0,2,0,0,2,29,86,35,29,0,1,13,2,0,1,4,5,21,51,90,96,79,96,87,67,81,43,86,128,35,78,103,116,7,18,17,8,2,29,19,8,60,29,86,42,2,0,61,16,33,28,12,130,61,26,171,127,12,32,41,1,35,0,4,14,5,14,19,45,110,82,107,76,6,26,24,4,0,4,0,1,5,3,0,0,0,0,19,87,58,1,58,92,9,3,71,40,1,8,29,30,3,2,20,92,26,2,31,106,35,30,0,0,1,0,12,0,0,8,0,18,5,52,39,47,41,10,87,73,8,48,103,146,77,18,112,100,67,0,33,160,33,87,0,8,4,2,24,9,0,0,0,2,0,1,1,3,142,83,135,94,59,42,3,55,90,18,112,34,102,8,46,2,9,0,6,1,1,8,9,58,75,72,15,56,14,10,27,30,134,77,93,88,55,64,105,14,0,78,111,11,2,57,39,3,8,1,4,0,70,1,0,7,39,4,9,4,3,10,6,9,28,78,21,146,33,78,29,23,48,2,25,31,16,8,19,99,8,6,56,178,59,20,0,40,112,79,27,90,46,53,100,34,118,10,123,158,106,14,38,0,17,117,43,0,117,137,112,61,50,25,6,65,1,7,60,30,9,1,49,76,1,21,182,46,42,89,7,45,91,20,1,24,14,25,67,64,51,182,77,30,79,15,4,0,5,110,42,0,66,146,136,138,53,13,1,8,24,13,52,28,58,37,102,65,65,83,24,6,56,134,49,116,39,126,184,39,30,172,19,20,98,82,24,3,0,0,0,0,0,0,4,0,0,22,6,64,0,2,84,24,3,31,45,8,0,58,13,0,33,24,0,36,79,4,1,0,18,1,94,28,0,8,0,6,2,2,0,37,15,29,0,0,0,0,0,0,0,3,0,20,11,3,18,53,0,0,0,0,13,17,70,2,6,6,17,116,65,78,95,86,2,24,73,118,45,182,34,30,66,40,59,42,0,9,73,39,52,0,0,0,0,0,0,52,103,74,65,29,95,0,0,0,5,6,0,8,3,0,35,4,20,0,110,65,38,84,6,49,52,74,52,100,113,77,41,99,27,70,26,47,72,1,0,21,18,0,8,117,19,5,34,52,80,118,84,93,37,1,36,0,0,0,0,19,0,25,32,0,19,54,10,0,62,53,29,0,6,72,14,14,137,0,2,91,5,1,68,76,0,4,84,2,0,3,22,0,0,26,0,0,25,17,56,86,4,16,55,0,1,0,2,0,0,0,0,0,0,0,0,10,38,2,85,70,126,59,14,13,40,0,58,58,6,16,137,162,24,94,88,0,87,7,19,73,8,5,12,0,1,1,20,2,109,73,45,61,141,45,28,152,81,28,76,13,93,72,5,16,152,57,0,22,36,108,84,143,99,28,45,5,51,8,7,36,3,39,31,6,4,23,25,4,17,6,10,84,29,52,9,2,8,75,0,0,0,35,8,62,108,44,44,3,0,3,60,33,145,96,36,105,108,26,42,21,6,15,8,0,1,16,5,36,35,200,17,0,13,0,2,1,0,0,20,8,52,32,1,77,88,124,40,94,9,96,39,17,14,0,0,4,0,0,8,2,0,0,8,8,4,149,14,113,34,20,128,35,46,16,14,40,3,2,11,6,47,0,7,94,127,34,74,86,120,18,91,86,37,160,32,75,7,170,92,41,126,21,50,45,104,65,35,80,42,126,78,72,6,48,13,145,16,98,105,19,155,88,87,86,51,49,46,112,18,1,80,28,6,47,22,87,133,147,54,42,81,55,4,45,143,58,3,12,34,12,13,49,5,32,0,59,28,155,143,35,68,3,0,15,1,65,2,95,15,4,0,3,0,2,3,27,83,34,30,0,1,16,2,0,1,2,1,14,47,87,79,80,99,83,69,85,41,89,128,35,56,101,114,7,16,14,6,2,21,21,11,56,37,84,43,3,0,44,14,32,28,11,123,59,25,168,127,13,33,42,1,30,0,4,13,9,14,10,47,97,65,114,69,6,23,31,6,0,0,0,2,6,3,0,0,0,0,19,87,67,1,67,113,6,4,72,40,0,9,28,22,9,4,18,115,28,2,32,120,25,30,0,0,0,0,11,0,0,7,0,20,4,50,37,51,39,10,90,72,9,46,105,148,77,19,110,103,64,0,34,158,34,80,0,7,3,2,25,10,0,0,0,2,0,1,1,2,140,84,109,94,69,40,2,47,90,16,104,38,95,6,36,2,6,0,7,1,0,7,9,56,74,68,16,60,12,12,26,35,118,77,92,90,53,67,108,19,0,90,114,13,3,55,38,3,8,0,5,0,65,1,0,9,46,2,9,5,3,16,7,8,22,77,21,142,31,77,29,27,49,4,23,30,13,7,20,102,5,5,58,174

Organism: Homo sapiens (NCBI:txid9606)

Foldseek 3Di:
DACAQPAQPQVDADVVGAGRRPCCVVVVRHGPLNCVQPPCQQVDLDDAPSFACGDDDDSRQAHNHPCCVVVVGHRLQNCVHHVVDDFPLRDAADDDDPLCPAAFEEEEAAAAAALVCCVPPVVLQSQVVRLPQWAEWESFAFAAFQLAQQQQLQLLFFLAHCLQQQCRDQWFADQVVRDIHHPVDPVQQVLVRGDGDGNLVLQVVVPFAEAEEARRPQNHCHVHHHGPHYDDDDLPPQLLNQLSVVLVLVVDPSVRRGRYYYHYHHPPVVQQQVANCPGPSNSVRSSRVSVSSSSNLSNCVVVPNNARHKYKYKYSWHKGAAALVQEAACVVQDVDDQQWDWPWWQKIFIAGPDPPVCRPVDPLVVVLVSVFLPDPPDFKHWFQVLQAQLQSLQHNHSRRRRIIIQGHPRHIYYHDSVDPSHGGMDGRHDSQPSRTTMIIGIHYPFFDTSHYDYYFYSSQNNLVVCQSVLGDHDDHNHDRLLCCNGGPDTSDADDDDDFADDADALAADDQDAPDFLQAFDVVPVDDVSSSVLSCQQHDDPVLQVQQCLAFVLLHDWGFQDHPFYWHWRDHNFKIFIFGQLQQETLKIKGKFAADDDLQFFDAQDPRDAGANRSHHPSRFHGQVLQVLFPQKHKDFRDHLSSDPDDSRSSVRRYRHRIAIAAPAVRLLVSCCNRHVQNVVNNVLRIKMKMKHAFADPSSSLAGDDLVVADAAGRPDSNGHGQWMKIKIKAAPPSVDGRSGHLDDIAIWMFTAGRDNHDSSQPCVPPPCVPTSVVRRLSNTHFQVSVCRRRSIHTSNRRPDRVSSVSNRRSDTDHD/DACAQPAQVQPDQDVVGAGRRPCSVVVVRHGPCNCVQHPVQQVDLDDAPSFACGDDDDSRQFHNHPCRVVVVGHRLQNCCHHVVDPFPLPDDLPDDDPLCPAAFEEEEAAAAAALVCCVVVVVLQSQVVRLPQWFEWASFAFFAFQLAAQQQLLLLFFLAHCLAQQCNDQWFADQVVRDIHHPPDPCQLVLVRGDGDGNLVLQVVVPFAEAEEAGRPQSHCHVHHHGNHYDDDDLVDQLLVSLSVVLVLCVDRSVRRGRYYYHYHHPPVVQQQVANCPGVSNSVRSSRVSVSVSSNLSSCVVVVNNQRHKYKYKYSWHKGAAALVQEAACVVQDVDDCQWDWDWWQKMDIAGPDPPVCRVVDPLVVVLVSVFLPDPDDFKHKFQVLQAQLQSLQHNHSRRRRIIIQGHPRHIYDHHSPDDSHRGMDGRHDSQPSRTTMIIGIHYPFFDTSYYHYYFYSSQNNLVSCQSVLGDHDDHDHDRLLCQNGTPDTSDADDDDDFADDEDEQDLPDLDAPDFLQAFQVVQVDPVSSSVLSVQQHDDPVQQCQQCLQFVLLHDWGFQDHPWYWHWRGHNFKIFIFGQLLQETLKIKGWQAADDDLQFQDAADPSDAGANSRHHPSRFHGLVLQVQFPFWHKDFFDGLSSDPDDSSSSVRRYRRRIAIAAPQVNLLVSCCNRHVQNVVNNVLRIKMKMKHFFADPSSSLAGDDLVRADDARRPDSNGHGQWMKIKIKAEPPSVDGRSGHLDDIAIWMFTAGRDNHVSSQSCVPPDCVPGSVVRRLSNIHFLVSVCRRRSIDTSNRRPDRVSVVSNRRSDTDHD